Protein 8D2J (pdb70)

Radius of gyration: 43.25 Å; Cα contacts (8 Å, |Δi|>4): 3723; chains: 4; bounding box: 101×111×117 Å

Solvent-accessible surface area: 81937 Å² total; per-residue (Å²): 75,43,91,49,10,49,88,16,52,64,124,6,9,42,17,7,81,123,81,64,54,19,23,20,41,4,8,66,50,23,80,34,20,18,15,12,1,1,0,4,0,18,4,0,2,87,7,12,84,81,41,122,98,145,42,8,45,6,0,57,110,0,17,41,20,0,7,25,63,100,72,13,28,0,23,18,6,0,84,18,4,108,23,16,159,28,0,6,48,71,73,38,3,48,100,22,30,156,125,6,86,113,60,8,97,40,3,10,14,5,0,8,129,0,52,118,20,63,71,119,87,20,3,92,43,0,41,66,0,24,72,52,0,40,56,3,2,66,103,0,94,104,16,115,36,16,8,7,0,0,2,2,0,0,0,0,0,1,1,0,1,0,0,3,20,1,31,33,60,18,0,97,91,14,78,56,84,97,53,48,109,54,20,37,129,43,1,20,64,62,4,72,52,4,10,74,55,16,2,4,68,9,0,100,119,0,59,135,48,1,31,92,23,5,103,48,37,35,122,45,116,160,34,68,98,55,106,40,28,65,77,16,30,1,0,24,3,26,0,75,1,126,10,48,43,35,88,26,34,4,25,2,33,84,59,86,29,81,89,40,4,75,111,9,0,87,6,1,45,70,40,10,22,17,35,0,31,0,9,0,0,1,0,0,0,0,2,9,11,1,24,77,8,2,40,126,119,31,39,134,128,46,78,32,14,41,134,139,9,2,3,73,1,49,14,0,5,16,1,15,7,8,25,35,29,52,5,30,10,21,9,84,28,36,6,130,21,96,131,66,5,50,76,159,66,42,111,20,30,32,2,10,0,44,5,32,127,22,2,23,2,0,27,4,8,0,34,64,96,59,126,133,94,48,38,86,8,40,63,0,16,29,63,89,15,39,86,105,28,39,8,51,9,91,151,87,63,16,53,23,3,27,0,16,0,6,9,11,1,0,0,1,2,11,0,19,1,80,85,12,54,22,14,76,34,14,0,10,80,123,31,30,3,32,92,46,46,49,0,42,10,0,52,1,10,35,6,4,1,3,1,2,71,67,16,106,11,9,77,177,58,59,7,0,1,0,0,56,1,26,0,5,4,31,55,104,26,85,36,34,112,95,38,112,50,40,85,52,8,61,92,14,52,117,126,6,16,81,68,62,112,32,20,41,5,9,67,50,26,93,38,18,20,14,13,1,0,0,4,0,11,2,0,0,65,3,12,81,94,37,95,128,131,34,7,28,8,0,56,97,0,14,39,24,0,7,26,65,100,80,11,25,0,23,24,5,0,92,16,2,76,24,12,147,29,0,5,56,70,115,57,4,39,108,16,29,156,98,6,74,117,58,6,86,41,2,9,23,8,0,9,131,0,50,117,17,62,81,116,79,18,5,102,60,0,54,89,0,28,66,52,0,41,56,4,1,67,106,0,93,101,21,117,30,13,4,8,0,0,1,4,0,0,0,0,0,2,2,1,1,0,0,4,20,1,40,28,67,18,1,110,85,18,82,61,78,129,62,47,108,58,13,35,117,45,1,20,66,58,5,76,48,3,12,75,52,17,2,4,71,8,0,83,110,0,59,126,48,0,29,93,44,2,78,48,40,31,118,46,122,187,33,71,95,60,98,37,29,70,71,23,44,3,0,20,0,30,0,57,1,122,33,60,49,37,97,27,21,4,23,2,29,87,76,77,35,72,89,41,3,70,112,7,0,87,9,1,43,72,39,9,21,17,39,0,31,0,9,0,0,0,0,0,0,0,2,9,6,1,25,71,7,3,41,124,118,28,40,135,123,43,76,31,16,41,137,143,9,3,3,67,0,49,15,0,7,20,1,14,6,9,27,34,35,77,6,31,10,29,9,86,25,39,7,122,21,26,56,74,7,50,77,161,65,40,109,24,28,32,3,9,0,42,6,20,42,20,3,23,4,1,26,4,12,0,25,67,97,61,112,134,91,49,34,90,8,41,61,0,14,28,66,47,2,3,22,124,34,87,9,59,8,95,151,92,63,16,57,27,5,25,0,15,0,6,12,11,1,0,0,0,2,9,0,21,1,79,86,14,61,34,14,89,40,14,1,12,129,54,12,29,4,28,89,45,43,51,0,41,10,0,48,1,11,35,7,4,1,3,1,0,58,33,13,69,11,10,64,138,59,18,7,0,1,0,0,56,2,24,0,5,4,29,62,102,24,81,33,36,110,106,38,166,113,79,88,50,76,59,82,15,55,113,124,47,61,48,31,54,143,156,75,166,100,68,27,83,43,64,29,64,60,107,87,49,62,34,18,22,1,0,18,7,0,10,9,0,0,56,0,10,80,82,25,120,101,148,49,7,44,8,0,56,116,0,30,42,58,0,62,28,118,136,95,66,57,0,25,84,5,2,106,77,7,113,19,5,176,27,0,5,45,49,76,43,5,52,100,27,25,175,115,5,68,125,53,3,94,41,4,53,63,5,2,30,134,0,47,118,20,64,86,116,84,17,4,87,38,0,43,62,0,20,69,53,0,42,58,2,1,71,99,0,72,112,18,116,30,6,10,7,0,0,4,4,0,0,0,0,0,1,2,1,1,0,0,4,24,1,36,35,58,15,0,100,109,16,87,51,96,109,53,48,105,54,22,37,124,38,1,21,67,60,5,72,50,4,11,76,57,24,3,3,58,1,0,80,126,0,59,88,45,0,32,90,27,3,88,52,36,32,123,41,114,150,26,70,133,132,106,58,36,8,0,37,2,25,0,71,1,120,27,55,50,37,95,29,35,4,54,3,60,121,105,91,32,71,36,33,3,25,56,8,0,68,14,1,55,74,39,8,20,20,33,0,29,0,8,0,0,0,0,0,0,0,2,8,6,2,26,66,7,5,40,126,116,33,39,132,128,42,77,31,13,40,140,147,10,2,2,98,1,46,16,0,7,18,1,42,9,8,24,73,33,112,35,92,60,70,64,122,24,38,5,107,19,102,48,62,8,20,60,67,44,39,104,18,25,34,2,10,0,44,5,36,128,22,2,26,2,2,31,4,10,0,16,39,49,40,134,132,62,46,27,82,10,33,57,0,15,33,64,87,15,40,85,117,34,120,7,70,6,98,153,89,63,16,56,27,2,113,0,16,0,10,111,27,1,0,0,1,2,46,0,55,1,74,86,14,44,44,19,147,52,12,0,11,95,179,46,226,18,79,94,102,44,53,0,45,10,0,50,0,10,33,7,2,2,3,1,0,60,58,15,113,10,67,120,227,58,60,9,0,0,0,0,57,2,14,0,2,4,39,58,114,26,80,53,62,158,217,110,84,88,50,75,67,83,17,53,110,126,54,69,64,32,56,110,155,78,154,101,65,33,82,47,66,31,65,59,105,98,32,58,29,18,14,1,0,1,4,0,12,5,0,0,52,5,12,74,92,39,134,105,140,40,8,33,8,0,56,109,0,30,44,20,0,60,26,118,136,91,67,52,0,22,82,6,0,74,70,1,105,17,1,148,28,0,4,63,57,99,57,0,40,93,14,21,158,99,5,73,112,55,5,88,41,3,50,63,5,3,33,130,0,51,117,17,63,74,118,89,22,3,87,42,0,47,69,0,26,74,53,0,40,57,2,2,65,104,0,106,108,19,109,24,17,6,8,0,1,2,2,0,0,0,0,0,1,1,0,2,0,0,2,22,1,38,34,58,13,0,118,96,13,72,66,64,134,64,58,107,62,10,36,160,54,1,21,64,58,3,72,54,4,10,72,57,16,3,3,74,8,0,106,116,0,62,142,46,0,32,91,38,3,93,45,42,33,120,44,117,165,25,76,144,148,173,54,28,8,0,43,2,28,0,74,1,116,34,56,51,36,96,29,32,4,56,3,68,116,105,80,32,79,89,44,4,68,110,8,0,88,13,1,47,76,37,8,21,19,34,0,32,0,11,0,0,0,0,0,0,0,3,7,10,1,28,70,6,4,40,125,119,26,37,134,124,45,58,30,30,42,168,163,17,3,15,98,2,44,14,0,7,18,1,39,9,10,25,72,31,106,38,93,60,72,61,122,26,38,5,118,19,97,87,70,7,49,69,163,56,55,101,17,26,24,0,11,0,41,6,11,90,9,0,14,4,1,32,2,11,0,30,11,49,27,111,139,42,50,34,85,8,46,69,0,11,30,66,44,2,4,22,86,11,44,8,58,9,90,152,90,68,12,54,30,0,110,0,16,0,13,116,27,2,0,2,1,2,48,0,56,1,72,89,16,50,45,19,110,59,9,0,15,89,171,48,225,17,78,92,108,44,50,0,44,10,0,49,1,9,36,7,2,1,3,1,1,59,62,16,111,9,61,115,226,49,54,0,0,0,0,0,53,2,15,0,9,4,35,63,107,24,84,33,32,113,97,44

Sequence (1920 aa):
EDPIFTQLAQKMAAAAEKEEVPVDLLAQYMQVEAHDWHNRVRGAILGLISAVPKVGAAISRLIGLFWPANKVDIWEALRAEEEYIRNIVQQELFEFEMRLLENDIQALETTVGRYDTAALTEKGNFLSIWISQADALYIRMRNSTNNIHLLLHMVTVSTLHLAALHERLTFGEELYGTNNSTNWTRDLVDKFETYTSDLIPNVFKRWKEWRPTQIEISAWVRRGSCGNLTCRPDVSYATTVEDKISGALFSFQATNRNSTTLFLEVCEDHKTRMVNEAIADMASCLSPTFAFHKLLPDDIQTQFSPYDRQQFGQVFRGPYSQDLSHGLWTAFKNFRSRTTRSDQTLRDRILEVIIRAGHHHVDAIQFVYDDHSNPNLTTPGTVAGNAAGGTRHQVDVRDRPIQELRMEFSSQDVLASLQLHFEDGTSTRKFGNELGWATRILTCTAPYGYRFSSWAFREDPGPYRTTAISVLRFQFTPELDMPLPASYEEDPIFTQLAQKMAAAAPVDLLAQYMQVEAHDWHNRVRGAILGLISAVPKVGAAISRLIGLFWPANKVDIWEALRAEEEYIRNIVQQELFEFEMRLLENDIQALETTVGRYDTAALTEKGNFLSIWISQADALYIRMRNSTNNIHLLLHMVTVSTLHLAALHERLTFGEELYGTNNSTNWTRDLVDKFETYTSDLIPNVFKRWKEWRPTQIEISAWVRRGSCGNLTCRPDVSYATVEDKISGALFSFQATNRNSTTLFLEVCEDHKTRMVNEAIADMASCLSPTFAFHKLLPDDIQTQFSPYDRQQFGQVFRGPYSQDLSHGLWTAFKNFRSRTTRSDQTLRDRILEVIIRAGHHVDAIQFVYDHSNPNLTTPGTVAGNAAGGTRHQVDVRDRPIQELRMEFSQDVLASLQLHFEDGTSTRKFGNELGWATRILTCTAPYGYRFSSWAFREDPGPYRTTAISVLRFQFTPELDMPLPASYEEDPIFTQLAQKMAAAAEKEEVPVDLLAQYMQVEAHDWHNRVRGAILGLISAVPKVGAAISRLIGLFWPANKVDIWEALRAEEEYIRNIVQQELFEFEMRLLENDIQALETTVGRYDTAALTEKGNFLSIWISQADALYIRMRNSTNNIHLLLHMVTVSTLHLAALHERLTFGEELYGTNNSTNWTRDLVDKFETYTSDLIPNVFKRWKEWRPTQIEISAWVRRGSCCRPDVSYATVEDKISGALFSFQATNRNSTTLFLEVCEDHKTRMVNEAIADMASCLSPTFAFHKLLPDDIQTQFSPYDRQQFGQVFRGPYSQDLSHGLWTAFKNFRSRTTRSDQTLRDRILEVIIRAGHHVDAIQFVYDHSNPNLTTPGTVAGNAAGGTRHQVDVRDRPIQELRMEFSQDVLASLQLHFEDGTSTRKFGNELGWATRILTCTAPYGYRFSSWAFREDPGPYRTTAISVLRFQFTPELDMPLPAEEDPIFTQLAQKMAAAAEKEEVPVDLLAQYMQVEAHDWHNRVRGAILGLISAVPKVGAAISRLIGLFWPANKVDIWEALRAEEYIRNIVQQELFEFEMRLLENDIQALETTVGRYDTAALTEKGNFLSIWISQADALYIRMRNSTNNIHLLLHMVTVSTLHLAALHERLTFGEELYGTNNSTNWTRDLVDKFETYTSDLIPNVFKRWKEWRPTQIEISAWVRRGSCCRPDVSYATVEDKISGALFSFQATNRNSTTLFLEVCEDHKTRMVNEAIADMASCLSPTFAFHKLLPDDIQTQFSPYDRQQFGQVFRGPYSQDLSHGLWTAFKNFRSRTTRSDQTLRDRILEVIIRAGHHVDAIQFVYDHSNPNLTTPGTVAGNAAGGTRHQVDVRDRPIQELRMEFSQDVLASLQLHFEDGTSTRKFGNELGWATRILTCTAPYGYRFSSWAFREDPGPYRTTAISVLRFQFTPELDMPLPASY

Structure (mmCIF, N/CA/C/O backbone):
data_8D2J
#
_entry.id   8D2J
#
_cell.length_a   65.641
_cell.length_b   79.393
_cell.length_c   108.548
_cell.angle_alpha   97.92
_cell.angle_beta   104.95
_cell.angle_gamma   97.41
#
_symmetry.space_group_name_H-M   'P 1'
#
loop_
_entity.id
_entity.type
_entity.pdbx_description
1 polymer IPD113_Cow
2 non-polymer GLYCEROL
3 water water
#
loop_
_atom_site.group_PDB
_atom_site.id
_atom_site.type_symbol
_atom_site.label_atom_id
_atom_site.label_alt_id
_atom_site.label_comp_id
_atom_site.label_asym_id
_atom_site.label_entity_id
_atom_site.label_seq_id
_atom_site.pdbx_PDB_ins_code
_atom_site.Cartn_x
_atom_site.Cartn_y
_atom_site.Cartn_z
_atom_site.occupancy
_atom_site.B_iso_or_equiv
_atom_site.auth_seq_id
_atom_site.auth_comp_id
_atom_site.auth_asym_id
_atom_site.auth_atom_id
_atom_site.pdbx_PDB_model_num
ATOM 1 N N . GLU A 1 27 ? -19.590 18.945 18.333 1.00 35.91 27 GLU B N 1
ATOM 2 C CA . GLU A 1 27 ? -18.240 18.302 18.249 1.00 36.33 27 GLU B CA 1
ATOM 3 C C . GLU A 1 27 ? -18.376 16.800 18.521 1.00 36.90 27 GLU B C 1
ATOM 4 O O . GLU A 1 27 ? -19.175 16.432 19.405 1.00 36.91 27 GLU B O 1
ATOM 10 N N . ASP A 1 28 ? -17.618 15.972 17.795 1.00 36.98 28 ASP B N 1
ATOM 11 C CA . ASP A 1 28 ? -17.498 14.513 18.055 1.00 36.90 28 ASP B CA 1
ATOM 12 C C . ASP A 1 28 ? -17.054 14.331 19.505 1.00 36.87 28 ASP B C 1
ATOM 13 O O . ASP A 1 28 ? -16.052 14.913 19.915 1.00 36.56 28 ASP B O 1
ATOM 18 N N . PRO A 1 29 ? -17.789 13.544 20.327 1.00 36.93 29 PRO B N 1
ATOM 19 C CA . PRO A 1 29 ? -17.444 13.353 21.739 1.00 36.47 29 PRO B CA 1
ATOM 20 C C . PRO A 1 29 ? -16.000 12.906 22.031 1.00 35.38 29 PRO B C 1
ATOM 21 O O . PRO A 1 29 ? -15.548 13.150 23.132 1.00 35.36 29 PRO B O 1
ATOM 25 N N . ILE A 1 30 ? -15.325 12.273 21.063 1.00 34.81 30 ILE B N 1
ATOM 26 C CA . ILE A 1 30 ? -13.933 11.741 21.208 1.00 34.79 30 ILE B CA 1
ATOM 27 C C . ILE A 1 30 ? -12.969 12.877 21.578 1.00 33.81 30 ILE B C 1
ATOM 28 O O . ILE A 1 30 ? -12.045 12.625 22.373 1.00 33.86 30 ILE B O 1
ATOM 33 N N . PHE A 1 31 ? -13.152 14.067 21.003 1.00 33.40 31 PHE B N 1
ATOM 34 C CA . PHE A 1 31 ? -12.193 15.199 21.111 1.00 32.92 31 PHE B CA 1
ATOM 35 C C . PHE A 1 31 ? -12.212 15.755 22.538 1.00 33.72 31 PHE B C 1
ATOM 36 O O . PHE A 1 31 ? -11.133 16.116 23.048 1.00 34.46 31 PHE B O 1
ATOM 44 N N . THR A 1 32 ? -13.391 15.797 23.166 1.00 34.80 32 THR B N 1
ATOM 45 C CA . THR A 1 32 ? -13.583 16.222 24.579 1.00 35.10 32 THR B CA 1
ATOM 46 C C . THR A 1 32 ? -12.992 15.156 25.508 1.00 35.29 32 THR B C 1
ATOM 47 O O . THR A 1 32 ? -12.353 15.538 26.505 1.00 36.38 32 THR B O 1
ATOM 51 N N . GLN A 1 33 ? -13.196 13.874 25.187 1.00 35.37 33 GLN B N 1
ATOM 52 C CA . GLN A 1 33 ? -12.659 12.717 25.956 1.00 35.57 33 GLN B CA 1
ATOM 53 C C . GLN A 1 33 ? -11.126 12.779 25.959 1.00 34.49 33 GLN B C 1
ATOM 54 O O . GLN A 1 33 ? -10.536 12.733 27.055 1.00 33.55 33 GLN B O 1
ATOM 60 N N . LEU A 1 34 ? -10.515 12.887 24.775 1.00 33.54 34 LEU B N 1
ATOM 61 C CA . LEU A 1 34 ? -9.039 12.963 24.596 1.00 33.20 34 LEU B CA 1
ATOM 62 C C . LEU A 1 34 ? -8.481 14.160 25.377 1.00 33.19 34 LEU B C 1
ATOM 63 O O . LEU A 1 34 ? -7.448 13.987 26.046 1.00 32.94 34 LEU B O 1
ATOM 68 N N . ALA A 1 35 ? -9.144 15.320 25.301 1.00 33.72 35 ALA B N 1
ATOM 69 C CA . ALA A 1 35 ? -8.750 16.570 25.997 1.00 34.66 35 ALA B CA 1
ATOM 70 C C . ALA A 1 35 ? -8.691 16.330 27.512 1.00 35.82 35 ALA B C 1
ATOM 71 O O . ALA A 1 35 ? -7.712 16.782 28.141 1.00 36.70 35 ALA B O 1
ATOM 73 N N . GLN A 1 36 ? -9.694 15.639 28.066 1.00 37.37 36 GLN B N 1
ATOM 74 C CA . GLN A 1 36 ? -9.816 15.333 29.519 1.00 38.83 36 GLN B CA 1
ATOM 75 C C . GLN A 1 36 ? -8.706 14.367 29.949 1.00 38.22 36 GLN B C 1
ATOM 76 O O . GLN A 1 36 ? -8.113 14.594 31.020 1.00 38.44 36 GLN B O 1
ATOM 82 N N . LYS A 1 37 ? -8.455 13.323 29.153 1.00 38.39 37 LYS B N 1
ATOM 83 C CA . LYS A 1 37 ? -7.427 12.283 29.431 1.00 37.89 37 LYS B CA 1
ATOM 84 C C . LYS A 1 37 ? -6.043 12.938 29.516 1.00 36.92 37 LYS B C 1
ATOM 85 O O . LYS A 1 37 ? -5.272 12.560 30.417 1.00 38.07 37 LYS B O 1
ATOM 91 N N . MET A 1 38 ? -5.744 13.887 28.622 1.00 35.16 38 MET B N 1
ATOM 92 C CA . MET A 1 38 ? -4.441 14.606 28.594 1.00 34.31 38 MET B CA 1
ATOM 93 C C . MET A 1 38 ? -4.318 15.495 29.841 1.00 34.48 38 MET B C 1
ATOM 94 O O . MET A 1 38 ? -3.190 15.615 30.360 1.00 35.10 38 MET B O 1
ATOM 99 N N . ALA A 1 39 ? -5.433 16.056 30.324 1.00 34.75 39 ALA B N 1
ATOM 100 C CA . ALA A 1 39 ? -5.503 16.894 31.547 1.00 35.78 39 ALA B CA 1
ATOM 101 C C . ALA A 1 39 ? -5.226 16.033 32.787 1.00 36.40 39 ALA B C 1
ATOM 102 O O . ALA A 1 39 ? -4.441 16.475 33.651 1.00 36.86 39 ALA B O 1
ATOM 104 N N . ALA A 1 40 ? -5.846 14.851 32.865 1.00 37.20 40 ALA B N 1
ATOM 105 C CA . ALA A 1 40 ? -5.656 13.853 33.945 1.00 38.24 40 ALA B CA 1
ATOM 106 C C . ALA A 1 40 ? -4.180 13.444 34.021 1.00 38.85 40 ALA B C 1
ATOM 107 O O . ALA A 1 40 ? -3.612 13.483 35.128 1.00 38.40 40 ALA B O 1
ATOM 109 N N . ALA A 1 41 ? -3.587 13.083 32.878 1.00 39.69 41 ALA B N 1
ATOM 110 C CA . ALA A 1 41 ? -2.188 12.607 32.747 1.00 40.56 41 ALA B CA 1
ATOM 111 C C . ALA A 1 41 ? -1.205 13.707 33.166 1.00 42.07 41 ALA B C 1
ATOM 112 O O . ALA A 1 41 ? -0.172 13.367 33.780 1.00 41.74 41 ALA B O 1
ATOM 114 N N . ALA A 1 42 ? -1.517 14.970 32.848 1.00 43.43 42 ALA B N 1
ATOM 115 C CA . ALA A 1 42 ? -0.652 16.153 33.078 1.00 44.83 42 ALA B CA 1
ATOM 116 C C . ALA A 1 42 ? -0.388 16.346 34.578 1.00 46.29 42 ALA B C 1
ATOM 117 O O . ALA A 1 42 ? 0.677 16.900 34.920 1.00 46.36 42 ALA B O 1
ATOM 119 N N . GLU A 1 43 ? -1.319 15.909 35.434 1.00 48.03 43 GLU B N 1
ATOM 120 C CA . GLU A 1 43 ? -1.215 16.010 36.917 1.00 50.24 43 GLU B CA 1
ATOM 121 C C . GLU A 1 43 ? -0.003 15.210 37.416 1.00 50.29 43 GLU B C 1
ATOM 122 O O . GLU A 1 43 ? 0.652 15.676 38.369 1.00 52.02 43 GLU B O 1
ATOM 128 N N . LYS A 1 44 ? 0.289 14.067 36.785 1.00 51.24 44 LYS B N 1
ATOM 129 C CA . LYS A 1 44 ? 1.230 13.030 37.294 1.00 52.00 44 LYS B CA 1
ATOM 130 C C . LYS A 1 44 ? 2.547 13.065 36.508 1.00 52.03 44 LYS B C 1
ATOM 131 O O . LYS A 1 44 ? 3.617 13.138 37.148 1.00 52.74 44 LYS B O 1
ATOM 137 N N . GLU A 1 45 ? 2.466 13.005 35.176 1.00 50.99 45 GLU B N 1
ATOM 138 C CA . GLU A 1 45 ? 3.618 12.746 34.269 1.00 50.72 45 GLU B CA 1
ATOM 139 C C . GLU A 1 45 ? 4.369 14.053 33.987 1.00 49.77 45 GLU B C 1
ATOM 140 O O . GLU A 1 45 ? 3.705 15.086 33.784 1.00 48.61 45 GLU B O 1
ATOM 146 N N . GLU A 1 46 ? 5.704 13.992 33.967 1.00 49.21 46 GLU B N 1
ATOM 147 C CA . GLU A 1 46 ? 6.598 15.138 33.646 1.00 48.91 46 GLU B CA 1
ATOM 148 C C . GLU A 1 46 ? 6.477 15.452 32.149 1.00 46.87 46 GLU B C 1
ATOM 149 O O . GLU A 1 46 ? 6.380 16.646 31.806 1.00 46.89 46 GLU B O 1
ATOM 155 N N . VAL A 1 47 ? 6.479 14.415 31.303 1.00 45.57 47 VAL B N 1
ATOM 156 C CA . VAL A 1 47 ? 6.319 14.511 29.819 1.00 44.50 47 VAL B CA 1
ATOM 157 C C . VAL A 1 47 ? 5.130 13.644 29.401 1.00 43.69 47 VAL B C 1
ATOM 158 O O . VAL A 1 47 ? 5.304 12.476 29.055 1.00 44.69 47 VAL B O 1
ATOM 162 N N . PRO A 1 48 ? 3.886 14.179 29.417 1.00 41.57 48 PRO B N 1
ATOM 163 C CA . PRO A 1 48 ? 2.712 13.408 29.005 1.00 39.86 48 PRO B CA 1
ATOM 164 C C . PRO A 1 48 ? 2.642 13.229 27.480 1.00 37.97 48 PRO B C 1
ATOM 165 O O . PRO A 1 48 ? 3.364 13.914 26.772 1.00 37.92 48 PRO B O 1
ATOM 169 N N . VAL A 1 49 ? 1.778 12.321 27.019 1.00 35.18 49 VAL B N 1
ATOM 170 C CA . VAL A 1 49 ? 1.642 11.914 25.586 1.00 33.69 49 VAL B CA 1
ATOM 171 C C . VAL A 1 49 ? 0.547 12.764 24.931 1.00 32.17 49 VAL B C 1
ATOM 172 O O . VAL A 1 49 ? -0.471 13.037 25.600 1.00 31.82 49 VAL B O 1
ATOM 176 N N . ASP A 1 50 ? 0.743 13.158 23.668 1.00 29.90 50 ASP B N 1
ATOM 177 C CA . ASP A 1 50 ? -0.303 13.835 22.857 1.00 28.93 50 ASP B CA 1
ATOM 178 C C . ASP A 1 50 ? -1.309 12.769 22.411 1.00 27.66 50 ASP B C 1
ATOM 179 O O . ASP A 1 50 ? -1.145 12.216 21.305 1.00 26.85 50 ASP B O 1
ATOM 184 N N . LEU A 1 51 ? -2.306 12.493 23.258 1.00 27.27 51 LEU B N 1
ATOM 185 C CA . LEU A 1 51 ? -3.330 11.437 23.037 1.00 26.87 51 LEU B CA 1
ATOM 186 C C . LEU A 1 51 ? -4.221 11.829 21.853 1.00 26.58 51 LEU B C 1
ATOM 187 O O . LEU A 1 51 ? -4.654 10.920 21.121 1.00 26.90 51 LEU B O 1
ATOM 192 N N . LEU A 1 52 ? -4.475 13.129 21.670 1.00 26.83 52 LEU B N 1
ATOM 193 C CA . LEU A 1 52 ? -5.244 13.675 20.519 1.00 26.58 52 LEU B CA 1
ATOM 194 C C . LEU A 1 52 ? -4.550 13.270 19.213 1.00 26.87 52 LEU B C 1
ATOM 195 O O . LEU A 1 52 ? -5.198 12.605 18.387 1.00 26.77 52 LEU B O 1
ATOM 200 N N . ALA A 1 53 ? -3.281 13.654 19.045 1.00 27.80 53 ALA B N 1
ATOM 201 C CA . ALA A 1 53 ? -2.449 13.339 17.859 1.00 28.60 53 ALA B CA 1
ATOM 202 C C . ALA A 1 53 ? -2.398 11.818 17.661 1.00 29.48 53 ALA B C 1
ATOM 203 O O . ALA A 1 53 ? -2.531 11.366 16.505 1.00 28.27 53 ALA B O 1
ATOM 205 N N . GLN A 1 54 ? -2.230 11.068 18.758 1.00 30.51 54 GLN B N 1
ATOM 206 C CA . GLN A 1 54 ? -2.165 9.581 18.773 1.00 31.78 54 GLN B CA 1
ATOM 207 C C . GLN A 1 54 ? -3.434 9.004 18.130 1.00 31.57 54 GLN B C 1
ATOM 208 O O . GLN A 1 54 ? -3.297 8.154 17.230 1.00 30.81 54 GLN B O 1
ATOM 214 N N . TYR A 1 55 ? -4.617 9.453 18.567 1.00 31.73 55 TYR B N 1
ATOM 215 C CA . TYR A 1 55 ? -5.936 8.996 18.051 1.00 32.44 55 TYR B CA 1
ATOM 216 C C . TYR A 1 55 ? -6.055 9.304 16.553 1.00 31.92 55 TYR B C 1
ATOM 217 O O . TYR A 1 55 ? -6.494 8.421 15.796 1.00 30.84 55 TYR B O 1
ATOM 226 N N . MET A 1 56 ? -5.700 10.526 16.146 1.00 31.81 56 MET B N 1
ATOM 227 C CA . MET A 1 56 ? -5.838 11.005 14.743 1.00 32.87 56 MET B CA 1
ATOM 228 C C . MET A 1 56 ? -4.894 10.218 13.823 1.00 32.44 56 MET B C 1
ATOM 229 O O . MET A 1 56 ? -5.256 10.021 12.646 1.00 32.18 56 MET B O 1
ATOM 234 N N . GLN A 1 57 ? -3.749 9.762 14.344 1.00 32.68 57 GLN B N 1
ATOM 235 C CA . GLN A 1 57 ? -2.757 8.935 13.601 1.00 33.59 57 GLN B CA 1
ATOM 236 C C . GLN A 1 57 ? -3.278 7.496 13.461 1.00 32.61 57 GLN B C 1
ATOM 237 O O . GLN A 1 57 ? -2.924 6.840 12.461 1.00 31.42 57 GLN B O 1
ATOM 243 N N . VAL A 1 58 ? -4.090 7.020 14.412 1.00 31.63 58 VAL B N 1
ATOM 244 C CA . VAL A 1 58 ? -4.781 5.697 14.326 1.00 31.62 58 VAL B CA 1
ATOM 245 C C . VAL A 1 58 ? -5.843 5.769 13.222 1.00 30.69 58 VAL B C 1
ATOM 246 O O . VAL A 1 58 ? -5.907 4.821 12.418 1.00 29.83 58 VAL B O 1
ATOM 250 N N . GLU A 1 59 ? -6.638 6.847 13.194 1.00 30.22 59 GLU B N 1
ATOM 251 C CA . GLU A 1 59 ? -7.716 7.076 12.190 1.00 29.86 59 GLU B CA 1
ATOM 252 C C . GLU A 1 59 ? -7.104 7.183 10.788 1.00 29.02 59 GLU B C 1
ATOM 253 O O . GLU A 1 59 ? -7.754 6.725 9.836 1.00 28.87 59 GLU B O 1
ATOM 259 N N . ALA A 1 60 ? -5.905 7.764 10.671 1.00 28.71 60 ALA B N 1
ATOM 260 C CA . ALA A 1 60 ? -5.145 7.894 9.403 1.00 28.34 60 ALA B CA 1
ATOM 261 C C . ALA A 1 60 ? -4.938 6.510 8.771 1.00 27.95 60 ALA B C 1
ATOM 262 O O . ALA A 1 60 ? -4.805 6.448 7.535 1.00 28.70 60 ALA B O 1
ATOM 264 N N . HIS A 1 61 ? -4.903 5.452 9.591 1.00 27.97 61 HIS B N 1
ATOM 265 C CA . HIS A 1 61 ? -4.710 4.038 9.170 1.00 27.56 61 HIS B CA 1
ATOM 266 C C . HIS A 1 61 ? -5.931 3.191 9.554 1.00 26.81 61 HIS B C 1
ATOM 267 O O . HIS A 1 61 ? -5.738 2.000 9.873 1.00 25.47 61 HIS B O 1
ATOM 274 N N . ASP A 1 62 ? -7.137 3.770 9.493 1.00 26.45 62 ASP B N 1
ATOM 275 C CA . ASP A 1 62 ? -8.412 3.110 9.892 1.00 26.59 62 ASP B CA 1
ATOM 276 C C . ASP A 1 62 ? -8.577 1.797 9.116 1.00 26.35 62 ASP B C 1
ATOM 277 O O . ASP A 1 62 ? -8.751 0.754 9.769 1.00 26.34 62 ASP B O 1
ATOM 282 N N . TRP A 1 63 ? -8.531 1.851 7.780 1.00 26.27 63 TRP B N 1
ATOM 283 C CA . TRP A 1 63 ? -8.653 0.659 6.898 1.00 26.24 63 TRP B CA 1
ATOM 284 C C . TRP A 1 63 ? -7.663 -0.418 7.355 1.00 26.31 63 TRP B C 1
ATOM 285 O O . TRP A 1 63 ? -8.103 -1.552 7.611 1.00 25.91 63 TRP B O 1
ATOM 296 N N . HIS A 1 64 ? -6.381 -0.056 7.459 1.00 27.13 64 HIS B N 1
ATOM 297 C CA . HIS A 1 64 ? -5.259 -0.952 7.850 1.00 27.42 64 HIS B CA 1
ATOM 298 C C . HIS A 1 64 ? -5.588 -1.673 9.163 1.00 28.08 64 HIS B C 1
ATOM 299 O O . HIS A 1 64 ? -5.438 -2.911 9.214 1.00 27.13 64 HIS B O 1
ATOM 306 N N . ASN A 1 65 ? -6.004 -0.920 10.186 1.00 29.15 65 ASN B N 1
ATOM 307 C CA . ASN A 1 65 ? -6.314 -1.439 11.546 1.00 29.41 65 ASN B CA 1
ATOM 308 C C . ASN A 1 65 ? -7.512 -2.396 11.484 1.00 29.23 65 ASN B C 1
ATOM 309 O O . ASN A 1 65 ? -7.503 -3.396 12.231 1.00 30.66 65 ASN B O 1
ATOM 314 N N . ARG A 1 66 ? -8.507 -2.105 10.639 1.00 29.26 66 ARG B N 1
ATOM 315 C CA . ARG A 1 66 ? -9.730 -2.940 10.486 1.00 28.79 66 ARG B CA 1
ATOM 316 C C . ARG A 1 66 ? -9.353 -4.311 9.915 1.00 28.50 66 ARG B C 1
ATOM 317 O O . ARG A 1 66 ? -9.864 -5.322 10.432 1.00 28.74 66 ARG B O 1
ATOM 325 N N . VAL A 1 67 ? -8.498 -4.338 8.887 1.00 28.49 67 VAL B N 1
ATOM 326 C CA . VAL A 1 67 ? -8.042 -5.589 8.208 1.00 28.59 67 VAL B CA 1
ATOM 327 C C . VAL A 1 67 ? -7.275 -6.442 9.224 1.00 28.96 67 VAL B C 1
ATOM 328 O O . VAL A 1 67 ? -7.572 -7.647 9.315 1.00 29.18 67 VAL B O 1
ATOM 332 N N . ARG A 1 68 ? -6.328 -5.839 9.952 1.00 28.98 68 ARG B N 1
ATOM 333 C CA . ARG A 1 68 ? -5.511 -6.534 10.986 1.00 29.68 68 ARG B CA 1
ATOM 334 C C . ARG A 1 68 ? -6.430 -7.032 12.109 1.00 29.31 68 ARG B C 1
ATOM 335 O O . ARG A 1 68 ? -6.259 -8.188 12.532 1.00 29.41 68 ARG B O 1
ATOM 343 N N . GLY A 1 69 ? -7.356 -6.183 12.569 1.00 29.31 69 GLY B N 1
ATOM 344 C CA . GLY A 1 69 ? -8.343 -6.505 13.620 1.00 29.56 69 GLY B CA 1
ATOM 345 C C . GLY A 1 69 ? -9.247 -7.661 13.223 1.00 30.34 69 GLY B C 1
ATOM 346 O O . GLY A 1 69 ? -9.582 -8.472 14.108 1.00 30.51 69 GLY B O 1
ATOM 347 N N . ALA A 1 70 ? -9.630 -7.734 11.942 1.00 31.13 70 ALA B N 1
ATOM 348 C CA . ALA A 1 70 ? -10.487 -8.796 11.361 1.00 31.09 70 ALA B CA 1
ATOM 349 C C . ALA A 1 70 ? -9.735 -10.133 11.349 1.00 31.84 70 ALA B C 1
ATOM 350 O O . ALA A 1 70 ? -10.340 -11.154 11.746 1.00 31.13 70 ALA B O 1
ATOM 352 N N . ILE A 1 71 ? -8.477 -10.128 10.892 1.00 32.25 71 ILE B N 1
ATOM 353 C CA . ILE A 1 71 ? -7.594 -11.334 10.827 1.00 33.10 71 ILE B CA 1
ATOM 354 C C . ILE A 1 71 ? -7.347 -11.833 12.255 1.00 34.46 71 ILE B C 1
ATOM 355 O O . ILE A 1 71 ? -7.576 -13.032 12.510 1.00 34.70 71 ILE B O 1
ATOM 360 N N . LEU A 1 72 ? -6.899 -10.938 13.142 1.00 35.54 72 LEU B N 1
ATOM 361 C CA . LEU A 1 72 ? -6.562 -11.238 14.560 1.00 37.14 72 LEU B CA 1
ATOM 362 C C . LEU A 1 72 ? -7.772 -11.867 15.266 1.00 37.43 72 LEU B C 1
ATOM 363 O O . LEU A 1 72 ? -7.564 -12.803 16.061 1.00 36.68 72 LEU B O 1
ATOM 368 N N . GLY A 1 73 ? -8.983 -11.381 14.971 1.00 37.51 73 GLY B N 1
ATOM 369 C CA . GLY A 1 73 ? -10.239 -11.808 15.620 1.00 38.26 73 GLY B CA 1
ATOM 370 C C . GLY A 1 73 ? -10.611 -13.253 15.314 1.00 39.41 73 GLY B C 1
ATOM 371 O O . GLY A 1 73 ? -11.394 -13.828 16.098 1.00 41.12 73 GLY B O 1
ATOM 372 N N . LEU A 1 74 ? -10.094 -13.822 14.219 1.00 39.70 74 LEU B N 1
ATOM 373 C CA . LEU A 1 74 ? -10.339 -15.235 13.813 1.00 41.41 74 LEU B CA 1
ATOM 374 C C . LEU A 1 74 ? -9.606 -16.187 14.769 1.00 43.37 74 LEU B C 1
ATOM 375 O O . LEU A 1 74 ? -10.148 -17.280 15.044 1.00 42.62 74 LEU B O 1
ATOM 380 N N . ILE A 1 75 ? -8.430 -15.781 15.258 1.00 45.78 75 ILE B N 1
ATOM 381 C CA . ILE A 1 75 ? -7.541 -16.588 16.149 1.00 47.63 75 ILE B CA 1
ATOM 382 C C . ILE A 1 75 ? -7.793 -16.192 17.609 1.00 49.11 75 ILE B C 1
ATOM 383 O O . ILE A 1 75 ? -7.748 -17.086 18.474 1.00 49.73 75 ILE B O 1
ATOM 388 N N . SER A 1 76 ? -8.028 -14.900 17.864 1.00 51.57 76 SER B N 1
ATOM 389 C CA . SER A 1 76 ? -8.186 -14.295 19.214 1.00 54.60 76 SER B CA 1
ATOM 390 C C . SER A 1 76 ? -9.404 -14.891 19.931 1.00 56.46 76 SER B C 1
ATOM 391 O O . SER A 1 76 ? -9.259 -15.292 21.102 1.00 58.25 76 SER B O 1
ATOM 394 N N . ALA A 1 77 ? -10.553 -14.938 19.248 1.00 58.67 77 ALA B N 1
ATOM 395 C CA . ALA A 1 77 ? -11.852 -15.411 19.783 1.00 59.78 77 ALA B CA 1
ATOM 396 C C . ALA A 1 77 ? -11.758 -16.894 20.161 1.00 60.33 77 ALA B C 1
ATOM 397 O O . ALA A 1 77 ? -11.193 -17.675 19.365 1.00 60.21 77 ALA B O 1
ATOM 399 N N . VAL A 1 78 ? -12.283 -17.257 21.338 1.00 60.05 78 VAL B N 1
ATOM 400 C CA . VAL A 1 78 ? -12.536 -18.671 21.752 1.00 59.51 78 VAL B CA 1
ATOM 401 C C . VAL A 1 78 ? -13.412 -19.304 20.674 1.00 57.94 78 VAL B C 1
ATOM 402 O O . VAL A 1 78 ? -14.443 -18.735 20.318 1.00 57.99 78 VAL B O 1
ATOM 406 N N . PRO A 1 79 ? -13.038 -20.481 20.120 1.00 55.73 79 PRO B N 1
ATOM 407 C CA . PRO A 1 79 ? -13.720 -21.030 18.947 1.00 54.70 79 PRO B CA 1
ATOM 408 C C . PRO A 1 79 ? -15.240 -21.140 19.157 1.00 52.71 79 PRO B C 1
ATOM 409 O O . PRO A 1 79 ? -15.674 -22.019 19.880 1.00 51.97 79 PRO B O 1
ATOM 413 N N . LYS A 1 80 ? -15.995 -20.223 18.539 1.00 50.35 80 LYS B N 1
ATOM 414 C CA . LYS A 1 80 ? -17.484 -20.191 18.539 1.00 48.78 80 LYS B CA 1
ATOM 415 C C . LYS A 1 80 ? -17.961 -19.782 17.140 1.00 46.19 80 LYS B C 1
ATOM 416 O O . LYS A 1 80 ? -17.514 -18.724 16.655 1.00 45.47 80 LYS B O 1
ATOM 422 N N . VAL A 1 81 ? -18.824 -20.596 16.521 1.00 43.51 81 VAL B N 1
ATOM 423 C CA . VAL A 1 81 ? -19.269 -20.439 15.103 1.00 41.99 81 VAL B CA 1
ATOM 424 C C . VAL A 1 81 ? -19.863 -19.035 14.918 1.00 40.61 81 VAL B C 1
ATOM 425 O O . VAL A 1 81 ? -20.712 -18.639 15.740 1.00 40.58 81 VAL B O 1
ATOM 429 N N . GLY A 1 82 ? -19.391 -18.299 13.906 1.00 39.10 82 GLY B N 1
ATOM 430 C CA . GLY A 1 82 ? -19.938 -16.989 13.498 1.00 37.67 82 GLY B CA 1
ATOM 431 C C . GLY A 1 82 ? -19.407 -15.821 14.320 1.00 37.00 82 GLY B C 1
ATOM 432 O O . GLY A 1 82 ? -19.550 -14.678 13.849 1.00 36.77 82 GLY B O 1
ATOM 433 N N . ALA A 1 83 ? -18.816 -16.076 15.494 1.00 36.57 83 ALA B N 1
ATOM 434 C CA . ALA A 1 83 ? -18.379 -15.044 16.466 1.00 36.27 83 ALA B CA 1
ATOM 435 C C . ALA A 1 83 ? -17.313 -14.139 15.835 1.00 36.31 83 ALA B C 1
ATOM 436 O O . ALA A 1 83 ? -17.480 -12.904 15.881 1.00 36.34 83 ALA B O 1
ATOM 438 N N . ALA A 1 84 ? -16.258 -14.739 15.275 1.00 36.04 84 ALA B N 1
ATOM 439 C CA . ALA A 1 84 ? -15.123 -14.041 14.626 1.00 35.43 84 ALA B CA 1
ATOM 440 C C . ALA A 1 84 ? -15.607 -13.306 13.370 1.00 35.19 84 ALA B C 1
ATOM 441 O O . ALA A 1 84 ? -15.090 -12.207 13.093 1.00 34.86 84 ALA B O 1
ATOM 443 N N . ILE A 1 85 ? -16.553 -13.899 12.635 1.00 34.99 85 ILE B N 1
ATOM 444 C CA . ILE A 1 85 ? -17.134 -13.319 11.387 1.00 34.62 85 ILE B CA 1
ATOM 445 C C . ILE A 1 85 ? -17.992 -12.105 11.765 1.00 34.25 85 ILE B C 1
ATOM 446 O O . ILE A 1 85 ? -17.904 -11.084 11.056 1.00 33.35 85 ILE B O 1
ATOM 451 N N . SER A 1 86 ? -18.781 -12.217 12.838 1.00 34.80 86 SER B N 1
ATOM 452 C CA . SER A 1 86 ? -19.594 -11.114 13.418 1.00 35.72 86 SER B CA 1
ATOM 453 C C . SER A 1 86 ? -18.681 -9.940 13.794 1.00 36.44 86 SER B C 1
ATOM 454 O O . SER A 1 86 ? -19.063 -8.784 13.524 1.00 37.11 86 SER B O 1
ATOM 457 N N . ARG A 1 87 ? -17.518 -10.237 14.385 1.00 38.09 87 ARG B N 1
ATOM 458 C CA . ARG A 1 87 ? -16.469 -9.248 14.757 1.00 38.52 87 ARG B CA 1
ATOM 459 C C . ARG A 1 87 ? -15.967 -8.551 13.485 1.00 36.38 87 ARG B C 1
ATOM 460 O O . ARG A 1 87 ? -15.916 -7.305 13.479 1.00 35.36 87 ARG B O 1
ATOM 468 N N . LEU A 1 88 ? -15.627 -9.327 12.449 1.00 34.65 88 LEU B N 1
ATOM 469 C CA . LEU A 1 88 ? -15.121 -8.822 11.141 1.00 33.38 88 LEU B CA 1
ATOM 470 C C . LEU A 1 88 ? -16.143 -7.857 10.525 1.00 32.85 88 LEU B C 1
ATOM 471 O O . LEU A 1 88 ? -15.725 -6.782 10.043 1.00 32.84 88 LEU B O 1
ATOM 476 N N . ILE A 1 89 ? -17.424 -8.240 10.521 1.00 32.73 89 ILE B N 1
ATOM 477 C CA . ILE A 1 89 ? -18.546 -7.443 9.933 1.00 32.21 89 ILE B CA 1
ATOM 478 C C . ILE A 1 89 ? -18.639 -6.096 10.661 1.00 31.32 89 ILE B C 1
ATOM 479 O O . ILE A 1 89 ? -18.827 -5.071 9.974 1.00 31.25 89 ILE B O 1
ATOM 484 N N . GLY A 1 90 ? -18.515 -6.106 11.992 1.00 30.72 90 GLY B N 1
ATOM 485 C CA . GLY A 1 90 ? -18.531 -4.899 12.843 1.00 30.06 90 GLY B CA 1
ATOM 486 C C . GLY A 1 90 ? -17.419 -3.930 12.472 1.00 29.86 90 GLY B C 1
ATOM 487 O O . GLY A 1 90 ? -17.673 -2.711 12.496 1.00 29.18 90 GLY B O 1
ATOM 488 N N . LEU A 1 91 ? -16.229 -4.442 12.136 1.00 29.38 91 LEU B N 1
ATOM 489 C CA . LEU A 1 91 ? -15.058 -3.615 11.735 1.00 28.94 91 LEU B CA 1
ATOM 490 C C . LEU A 1 91 ? -15.267 -3.081 10.314 1.00 28.39 91 LEU B C 1
ATOM 491 O O . LEU A 1 91 ? -15.012 -1.884 10.099 1.00 28.46 91 LEU B O 1
ATOM 496 N N . PHE A 1 92 ? -15.720 -3.937 9.392 1.00 28.49 92 PHE B N 1
ATOM 497 C CA . PHE A 1 92 ? -15.751 -3.676 7.926 1.00 28.23 92 PHE B CA 1
ATOM 498 C C . PHE A 1 92 ? -16.978 -2.837 7.544 1.00 28.62 92 PHE B C 1
ATOM 499 O O . PHE A 1 92 ? -16.855 -1.997 6.636 1.00 29.75 92 PHE B O 1
ATOM 507 N N . TRP A 1 93 ? -18.120 -3.062 8.199 1.00 29.05 93 TRP B N 1
ATOM 508 C CA . TRP A 1 93 ? -19.410 -2.381 7.906 1.00 29.28 93 TRP B CA 1
ATOM 509 C C . TRP A 1 93 ? -20.056 -1.907 9.204 1.00 30.19 93 TRP B C 1
ATOM 510 O O . TRP A 1 93 ? -21.137 -2.364 9.564 1.00 30.90 93 TRP B O 1
ATOM 521 N N . PRO A 1 94 ? -19.415 -0.976 9.945 1.00 31.71 94 PRO B N 1
ATOM 522 C CA . PRO A 1 94 ? -19.983 -0.454 11.188 1.00 32.41 94 PRO B CA 1
ATOM 523 C C . PRO A 1 94 ? -21.166 0.492 10.930 1.00 33.16 94 PRO B C 1
ATOM 524 O O . PRO A 1 94 ? -21.349 0.914 9.803 1.00 33.10 94 PRO B O 1
ATOM 528 N N . ALA A 1 95 ? -21.925 0.802 11.983 1.00 34.33 95 ALA B N 1
ATOM 529 C CA . ALA A 1 95 ? -23.130 1.662 11.943 1.00 34.61 95 ALA B CA 1
ATOM 530 C C . ALA A 1 95 ? -22.726 3.142 11.942 1.00 35.30 95 ALA B C 1
ATOM 531 O O . ALA A 1 95 ? -23.322 3.910 11.163 1.00 36.30 95 ALA B O 1
ATOM 533 N N . ASN A 1 96 ? -21.751 3.523 12.777 1.00 35.88 96 ASN B N 1
ATOM 534 C CA . ASN A 1 96 ? -21.404 4.939 13.076 1.00 36.23 96 ASN B CA 1
ATOM 535 C C . ASN A 1 96 ? -20.033 5.297 12.484 1.00 35.54 96 ASN B C 1
ATOM 536 O O . ASN A 1 96 ? -19.419 6.263 12.973 1.00 35.50 96 ASN B O 1
ATOM 541 N N . LYS A 1 97 ? -19.574 4.565 11.465 1.00 35.22 97 LYS B N 1
ATOM 542 C CA . LYS A 1 97 ? -18.322 4.877 10.725 1.00 34.45 97 LYS B CA 1
ATOM 543 C C . LYS A 1 97 ? -18.481 4.503 9.248 1.00 34.37 97 LYS B C 1
ATOM 544 O O . LYS A 1 97 ? -19.449 3.800 8.897 1.00 33.63 97 LYS B O 1
ATOM 550 N N . VAL A 1 98 ? -17.538 4.966 8.429 1.00 33.95 98 VAL B N 1
ATOM 551 C CA . VAL A 1 98 ? -17.416 4.669 6.973 1.00 34.19 98 VAL B CA 1
ATOM 552 C C . VAL A 1 98 ? -17.161 3.163 6.803 1.00 33.69 98 VAL B C 1
ATOM 553 O O . VAL A 1 98 ? -16.698 2.536 7.771 1.00 33.08 98 VAL B O 1
ATOM 557 N N . ASP A 1 99 ? -17.469 2.597 5.630 1.00 33.15 99 ASP B N 1
ATOM 558 C CA . ASP A 1 99 ? -17.265 1.152 5.333 1.00 33.68 99 ASP B CA 1
ATOM 559 C C . ASP A 1 99 ? -15.800 0.915 4.939 1.00 32.42 99 ASP B C 1
ATOM 560 O O . ASP A 1 99 ? -15.065 1.902 4.735 1.00 31.09 99 ASP B O 1
ATOM 565 N N . ILE A 1 100 ? -15.399 -0.355 4.843 1.00 31.13 100 ILE B N 1
ATOM 566 C CA . ILE A 1 100 ? -13.994 -0.787 4.571 1.00 30.76 100 ILE B CA 1
ATOM 567 C C . ILE A 1 100 ? -13.504 -0.154 3.260 1.00 30.11 100 ILE B C 1
ATOM 568 O O . ILE A 1 100 ? -12.334 0.271 3.217 1.00 29.47 100 ILE B O 1
ATOM 573 N N . TRP A 1 101 ? -14.372 -0.072 2.247 1.00 30.10 101 TRP B N 1
ATOM 574 C CA . TRP A 1 101 ? -14.022 0.350 0.863 1.00 30.02 101 TRP B CA 1
ATOM 575 C C . TRP A 1 101 ? -13.682 1.844 0.826 1.00 30.33 101 TRP B C 1
ATOM 576 O O . TRP A 1 101 ? -12.801 2.229 0.030 1.00 29.71 101 TRP B O 1
ATOM 587 N N . GLU A 1 102 ? -14.354 2.652 1.648 1.00 30.32 102 GLU B N 1
ATOM 588 C CA . GLU A 1 102 ? -14.143 4.122 1.700 1.00 31.06 102 GLU B CA 1
ATOM 589 C C . GLU A 1 102 ? -13.065 4.446 2.746 1.00 29.49 102 GLU B C 1
ATOM 590 O O . GLU A 1 102 ? -12.331 5.433 2.538 1.00 29.94 102 GLU B O 1
ATOM 596 N N . ALA A 1 103 ? -12.944 3.645 3.810 1.00 28.21 103 ALA B N 1
ATOM 597 C CA . ALA A 1 103 ? -11.799 3.698 4.753 1.00 27.88 103 ALA B CA 1
ATOM 598 C C . ALA A 1 103 ? -10.495 3.582 3.950 1.00 27.51 103 ALA B C 1
ATOM 599 O O . ALA A 1 103 ? -9.577 4.400 4.179 1.00 26.22 103 ALA B O 1
ATOM 601 N N . LEU A 1 104 ? -10.447 2.619 3.020 1.00 27.31 104 LEU B N 1
ATOM 602 C CA . LEU A 1 104 ? -9.328 2.395 2.062 1.00 28.10 104 LEU B CA 1
ATOM 603 C C . LEU A 1 104 ? -8.926 3.724 1.404 1.00 28.71 104 LEU B C 1
ATOM 604 O O . LEU A 1 104 ? -7.726 4.054 1.441 1.00 29.49 104 LEU B O 1
ATOM 609 N N . ARG A 1 105 ? -9.892 4.462 0.844 1.00 29.59 105 ARG B N 1
ATOM 610 C CA . ARG A 1 105 ? -9.661 5.717 0.070 1.00 30.45 105 ARG B CA 1
ATOM 611 C C . ARG A 1 105 ? -8.891 6.737 0.920 1.00 29.83 105 ARG B C 1
ATOM 612 O O . ARG A 1 105 ? -8.109 7.509 0.332 1.00 29.18 105 ARG B O 1
ATOM 620 N N . ALA A 1 106 ? -9.106 6.735 2.241 1.00 29.38 106 ALA B N 1
ATOM 621 C CA . ALA A 1 106 ? -8.570 7.729 3.200 1.00 29.37 106 ALA B CA 1
ATOM 622 C C . ALA A 1 106 ? -7.237 7.269 3.814 1.00 29.53 106 ALA B C 1
ATOM 623 O O . ALA A 1 106 ? -6.732 7.987 4.697 1.00 29.69 106 ALA B O 1
ATOM 625 N N . GLU A 1 107 ? -6.682 6.127 3.391 1.00 29.45 107 GLU B N 1
ATOM 626 C CA A GLU A 1 107 ? -5.357 5.634 3.868 0.71 29.67 107 GLU B CA 1
ATOM 627 C CA B GLU A 1 107 ? -5.361 5.645 3.879 0.29 30.15 107 GLU B CA 1
ATOM 628 C C . GLU A 1 107 ? -4.301 6.709 3.573 1.00 30.80 107 GLU B C 1
ATOM 629 O O . GLU A 1 107 ? -4.217 7.133 2.407 1.00 30.23 107 GLU B O 1
ATOM 640 N N . GLU A 1 108 ? -3.539 7.104 4.601 1.00 32.74 108 GLU B N 1
ATOM 641 C CA . GLU A 1 108 ? -2.547 8.217 4.584 1.00 35.43 108 GLU B CA 1
ATOM 642 C C . GLU A 1 108 ? -1.615 8.120 3.367 1.00 34.55 108 GLU B C 1
ATOM 643 O O . GLU A 1 108 ? -1.339 9.171 2.765 1.00 36.35 108 GLU B O 1
ATOM 649 N N . TYR A 1 109 ? -1.143 6.917 3.025 1.00 33.65 109 TYR B N 1
ATOM 650 C CA . TYR A 1 109 ? -0.063 6.685 2.027 1.00 33.38 109 TYR B CA 1
ATOM 651 C C . TYR A 1 109 ? -0.613 6.633 0.595 1.00 33.50 109 TYR B C 1
ATOM 652 O O . TYR A 1 109 ? 0.209 6.697 -0.341 1.00 33.00 109 TYR B O 1
ATOM 661 N N . ILE A 1 110 ? -1.938 6.526 0.434 1.00 33.70 110 ILE B N 1
ATOM 662 C CA . ILE A 1 110 ? -2.624 6.162 -0.845 1.00 34.64 110 ILE B CA 1
ATOM 663 C C . ILE A 1 110 ? -2.184 7.101 -1.978 1.00 34.41 110 ILE B C 1
ATOM 664 O O . ILE A 1 110 ? -1.969 6.599 -3.102 1.00 33.60 110 ILE B O 1
ATOM 669 N N . ARG A 1 111 ? -2.045 8.401 -1.692 1.00 33.89 111 ARG B N 1
ATOM 670 C CA . ARG A 1 111 ? -1.762 9.475 -2.687 1.00 34.75 111 ARG B CA 1
ATOM 671 C C . ARG A 1 111 ? -0.366 9.283 -3.299 1.00 33.09 111 ARG B C 1
ATOM 672 O O . ARG A 1 111 ? -0.156 9.756 -4.430 1.00 32.09 111 ARG B O 1
ATOM 680 N N . ASN A 1 112 ? 0.551 8.610 -2.596 1.00 31.88 112 ASN B N 1
ATOM 681 C CA . ASN A 1 112 ? 1.972 8.470 -3.016 1.00 31.31 112 ASN B CA 1
ATOM 682 C C . ASN A 1 112 ? 2.169 7.202 -3.860 1.00 30.32 112 ASN B C 1
ATOM 683 O O . ASN A 1 112 ? 3.248 7.079 -4.469 1.00 29.22 112 ASN B O 1
ATOM 688 N N . ILE A 1 113 ? 1.183 6.296 -3.911 1.00 30.46 113 ILE B N 1
ATOM 689 C CA . ILE A 1 113 ? 1.390 4.904 -4.421 1.00 30.20 113 ILE B CA 1
ATOM 690 C C . ILE A 1 113 ? 0.452 4.597 -5.597 1.00 30.46 113 ILE B C 1
ATOM 691 O O . ILE A 1 113 ? 0.965 4.103 -6.620 1.00 30.36 113 ILE B O 1
ATOM 696 N N . VAL A 1 114 ? -0.852 4.870 -5.477 1.00 29.85 114 VAL B N 1
ATOM 697 C CA . VAL A 1 114 ? -1.873 4.487 -6.500 1.00 30.67 114 VAL B CA 1
ATOM 698 C C . VAL A 1 114 ? -2.621 5.737 -6.979 1.00 31.34 114 VAL B C 1
ATOM 699 O O . VAL A 1 114 ? -2.688 6.728 -6.218 1.00 30.84 114 VAL B O 1
ATOM 703 N N . GLN A 1 115 ? -3.149 5.672 -8.206 1.00 31.68 115 GLN B N 1
ATOM 704 C CA . GLN A 1 115 ? -4.009 6.708 -8.837 1.00 31.89 115 GLN B CA 1
ATOM 705 C C . GLN A 1 115 ? -5.470 6.398 -8.492 1.00 31.40 115 GLN B C 1
ATOM 706 O O . GLN A 1 115 ? -5.978 5.363 -8.968 1.00 30.43 115 GLN B O 1
ATOM 712 N N . GLN A 1 116 ? -6.106 7.260 -7.689 1.00 31.96 116 GLN B N 1
ATOM 713 C CA . GLN A 1 116 ? -7.472 7.057 -7.132 1.00 32.85 116 GLN B CA 1
ATOM 714 C C . GLN A 1 116 ? -8.487 6.897 -8.270 1.00 32.98 116 GLN B C 1
ATOM 715 O O . GLN A 1 116 ? -9.363 6.014 -8.157 1.00 32.33 116 GLN B O 1
ATOM 721 N N . GLU A 1 117 ? -8.382 7.728 -9.311 1.00 33.14 117 GLU B N 1
ATOM 722 C CA . GLU A 1 117 ? -9.323 7.740 -10.463 1.00 33.82 117 GLU B CA 1
ATOM 723 C C . GLU A 1 117 ? -9.336 6.354 -11.124 1.00 33.36 117 GLU B C 1
ATOM 724 O O . GLU A 1 117 ? -10.426 5.911 -11.522 1.00 32.98 117 GLU B O 1
ATOM 730 N N . LEU A 1 118 ? -8.183 5.680 -11.203 1.00 33.44 118 LEU B N 1
ATOM 731 C CA . LEU A 1 118 ? -8.033 4.391 -11.934 1.00 33.08 118 LEU B CA 1
ATOM 732 C C . LEU A 1 118 ? -8.726 3.258 -11.166 1.00 32.44 118 LEU B C 1
ATOM 733 O O . LEU A 1 118 ? -9.400 2.449 -11.827 1.00 32.29 118 LEU B O 1
ATOM 738 N N . PHE A 1 119 ? -8.588 3.192 -9.837 1.00 32.01 119 PHE B N 1
ATOM 739 C CA . PHE A 1 119 ? -9.247 2.140 -9.014 1.00 31.96 119 PHE B CA 1
ATOM 740 C C . PHE A 1 119 ? -10.725 2.507 -8.810 1.00 32.27 119 PHE B C 1
ATOM 741 O O . PHE A 1 119 ? -11.539 1.582 -8.623 1.00 32.25 119 PHE B O 1
ATOM 749 N N . GLU A 1 120 ? -11.066 3.798 -8.871 1.00 32.83 120 GLU B N 1
ATOM 750 C CA . GLU A 1 120 ? -12.476 4.280 -8.911 1.00 33.16 120 GLU B CA 1
ATOM 751 C C . GLU A 1 120 ? -13.171 3.702 -10.151 1.00 32.87 120 GLU B C 1
ATOM 752 O O . GLU A 1 120 ? -14.288 3.171 -10.006 1.00 31.51 120 GLU B O 1
ATOM 758 N N . PHE A 1 121 ? -12.528 3.808 -11.320 1.00 33.23 121 PHE B N 1
ATOM 759 C CA . PHE A 1 121 ? -13.050 3.317 -12.623 1.00 34.27 121 PHE B CA 1
ATOM 760 C C . PHE A 1 121 ? -13.290 1.804 -12.535 1.00 34.44 121 PHE B C 1
ATOM 761 O O . PHE A 1 121 ? -14.362 1.350 -12.973 1.00 34.95 121 PHE B O 1
ATOM 769 N N . GLU A 1 122 ? -12.339 1.059 -11.960 1.00 34.18 122 GLU B N 1
ATOM 770 C CA . GLU A 1 122 ? -12.397 -0.424 -11.843 1.00 34.52 122 GLU B CA 1
ATOM 771 C C . GLU A 1 122 ? -13.504 -0.825 -10.861 1.00 34.43 122 GLU B C 1
ATOM 772 O O . GLU A 1 122 ? -14.222 -1.795 -11.157 1.00 34.42 122 GLU B O 1
ATOM 778 N N . MET A 1 123 ? -13.637 -0.104 -9.743 1.00 34.32 123 MET B N 1
ATOM 779 C CA . MET A 1 123 ? -14.596 -0.421 -8.647 1.00 34.94 123 MET B CA 1
ATOM 780 C C . MET A 1 123 ? -16.048 -0.261 -9.124 1.00 35.64 123 MET B C 1
ATOM 781 O O . MET A 1 123 ? -16.914 -0.989 -8.602 1.00 36.00 123 MET B O 1
ATOM 786 N N . ARG A 1 124 ? -16.311 0.653 -10.064 1.00 37.69 124 ARG B N 1
ATOM 787 C CA . ARG A 1 124 ? -17.658 0.854 -10.667 1.00 38.57 124 ARG B CA 1
ATOM 788 C C . ARG A 1 124 ? -18.070 -0.410 -11.433 1.00 37.43 124 ARG B C 1
ATOM 789 O O . ARG A 1 124 ? -19.263 -0.768 -11.373 1.00 37.48 124 ARG B O 1
ATOM 797 N N . LEU A 1 125 ? -17.118 -1.061 -12.110 1.00 36.24 125 LEU B N 1
ATOM 798 C CA . LEU A 1 125 ? -17.341 -2.312 -12.888 1.00 36.46 125 LEU B CA 1
ATOM 799 C C . LEU A 1 125 ? -17.516 -3.506 -11.938 1.00 35.44 125 LEU B C 1
ATOM 800 O O . LEU A 1 125 ? -18.119 -4.508 -12.375 1.00 36.41 125 LEU B O 1
ATOM 805 N N . LEU A 1 126 ? -17.007 -3.415 -10.702 1.00 34.34 126 LEU B N 1
ATOM 806 C CA . LEU A 1 126 ? -17.027 -4.517 -9.699 1.00 33.80 126 LEU B CA 1
ATOM 807 C C . LEU A 1 126 ? -18.152 -4.303 -8.676 1.00 33.68 126 LEU B C 1
ATOM 808 O O . LEU A 1 126 ? -18.343 -5.201 -7.834 1.00 33.10 126 LEU B O 1
ATOM 813 N N . GLU A 1 127 ? -18.866 -3.172 -8.742 1.00 34.08 127 GLU B N 1
ATOM 814 C CA . GLU A 1 127 ? -19.847 -2.734 -7.708 1.00 34.75 127 GLU B CA 1
ATOM 815 C C . GLU A 1 127 ? -20.858 -3.855 -7.422 1.00 34.66 127 GLU B C 1
ATOM 816 O O . GLU A 1 127 ? -21.042 -4.184 -6.236 1.00 34.69 127 GLU B O 1
ATOM 822 N N . ASN A 1 128 ? -21.477 -4.421 -8.463 1.00 34.29 128 ASN B N 1
ATOM 823 C CA . ASN A 1 128 ? -22.609 -5.382 -8.343 1.00 35.13 128 ASN B CA 1
ATOM 824 C C . ASN A 1 128 ? -22.116 -6.713 -7.758 1.00 33.78 128 ASN B C 1
ATOM 825 O O . ASN A 1 128 ? -22.878 -7.325 -6.984 1.00 33.47 128 ASN B O 1
ATOM 830 N N . ASP A 1 129 ? -20.897 -7.139 -8.107 1.00 32.89 129 ASP B N 1
ATOM 831 C CA . ASP A 1 129 ? -20.253 -8.370 -7.567 1.00 32.56 129 ASP B CA 1
ATOM 832 C C . ASP A 1 129 ? -19.942 -8.174 -6.076 1.00 31.75 129 ASP B C 1
ATOM 833 O O . ASP A 1 129 ? -20.240 -9.093 -5.289 1.00 31.41 129 ASP B O 1
ATOM 838 N N . ILE A 1 130 ? -19.366 -7.028 -5.701 1.00 31.41 130 ILE B N 1
ATOM 839 C CA . ILE A 1 130 ? -19.067 -6.669 -4.280 1.00 31.58 130 ILE B CA 1
ATOM 840 C C . ILE A 1 130 ? -20.382 -6.687 -3.491 1.00 32.14 130 ILE B C 1
ATOM 841 O O . ILE A 1 130 ? -20.396 -7.242 -2.378 1.00 32.45 130 ILE B O 1
ATOM 846 N N . GLN A 1 131 ? -21.433 -6.094 -4.065 1.00 33.68 131 GLN B N 1
ATOM 847 C CA . GLN A 1 131 ? -22.803 -6.018 -3.489 1.00 34.88 131 GLN B CA 1
ATOM 848 C C . GLN A 1 131 ? -23.343 -7.435 -3.260 1.00 34.26 131 GLN B C 1
ATOM 849 O O . GLN A 1 131 ? -23.962 -7.667 -2.201 1.00 34.15 131 GLN B O 1
ATOM 855 N N . ALA A 1 132 ? -23.114 -8.344 -4.215 1.00 33.66 132 ALA B N 1
ATOM 856 C CA . ALA A 1 132 ? -23.523 -9.767 -4.144 1.00 33.97 132 ALA B CA 1
ATOM 857 C C . ALA A 1 132 ? -22.792 -10.451 -2.981 1.00 33.18 132 ALA B C 1
ATOM 858 O O . ALA A 1 132 ? -23.469 -11.075 -2.148 1.00 33.74 132 ALA B O 1
ATOM 860 N N . LEU A 1 133 ? -21.463 -10.315 -2.918 1.00 32.74 133 LEU B N 1
ATOM 861 C CA . LEU A 1 133 ? -20.615 -10.913 -1.850 1.00 31.92 133 LEU B CA 1
ATOM 862 C C . LEU A 1 133 ? -21.075 -10.397 -0.480 1.00 31.31 133 LEU B C 1
ATOM 863 O O . LEU A 1 133 ? -21.170 -11.210 0.453 1.00 30.36 133 LEU B O 1
ATOM 868 N N . GLU A 1 134 ? -21.356 -9.096 -0.372 1.00 31.67 134 GLU B N 1
ATOM 869 C CA . GLU A 1 134 ? -21.784 -8.444 0.895 1.00 32.04 134 GLU B CA 1
ATOM 870 C C . GLU A 1 134 ? -23.142 -9.005 1.332 1.00 32.12 134 GLU B C 1
ATOM 871 O O . GLU A 1 134 ? -23.315 -9.215 2.546 1.00 33.48 134 GLU B O 1
ATOM 877 N N . THR A 1 135 ? -24.059 -9.238 0.386 1.00 32.46 135 THR B N 1
ATOM 878 C CA . THR A 1 135 ? -25.390 -9.862 0.634 1.00 32.12 135 THR B CA 1
ATOM 879 C C . THR A 1 135 ? -25.180 -11.232 1.290 1.00 31.76 135 THR B C 1
ATOM 880 O O . THR A 1 135 ? -25.842 -11.503 2.313 1.00 32.05 135 THR B O 1
ATOM 884 N N . THR A 1 136 ? -24.280 -12.047 0.727 1.00 31.39 136 THR B N 1
ATOM 885 C CA . THR A 1 136 ? -23.956 -13.424 1.192 1.00 31.06 136 THR B CA 1
ATOM 886 C C . THR A 1 136 ? -23.379 -13.383 2.613 1.00 31.17 136 THR B C 1
ATOM 887 O O . THR A 1 136 ? -23.752 -14.258 3.419 1.00 32.47 136 THR B O 1
ATOM 891 N N . VAL A 1 137 ? -22.500 -12.417 2.900 1.00 31.80 137 VAL B N 1
ATOM 892 C CA . VAL A 1 137 ? -21.832 -12.247 4.227 1.00 31.74 137 VAL B CA 1
ATOM 893 C C . VAL A 1 137 ? -22.905 -11.963 5.287 1.00 31.92 137 VAL B C 1
ATOM 894 O O . VAL A 1 137 ? -22.847 -12.582 6.369 1.00 32.39 137 VAL B O 1
ATOM 898 N N . GLY A 1 138 ? -23.836 -11.053 4.985 1.00 32.59 138 GLY B N 1
ATOM 899 C CA . GLY A 1 138 ? -24.969 -10.695 5.862 1.00 33.03 138 GLY B CA 1
ATOM 900 C C . GLY A 1 138 ? -25.896 -11.876 6.088 1.00 33.45 138 GLY B C 1
ATOM 901 O O . GLY A 1 138 ? -26.377 -12.038 7.225 1.00 33.36 138 GLY B O 1
ATOM 902 N N . ARG A 1 139 ? -26.133 -12.674 5.042 1.00 34.12 139 ARG B N 1
ATOM 903 C CA . ARG A 1 139 ? -27.002 -13.881 5.089 1.00 35.18 139 ARG B CA 1
ATOM 904 C C . ARG A 1 139 ? -26.356 -14.937 5.995 1.00 35.59 139 ARG B C 1
ATOM 905 O O . ARG A 1 139 ? -27.088 -15.531 6.805 1.00 35.30 139 ARG B O 1
ATOM 913 N N . TYR A 1 140 ? -25.038 -15.146 5.881 1.00 35.60 140 TYR B N 1
ATOM 914 C CA . TYR A 1 140 ? -24.266 -16.072 6.752 1.00 35.08 140 TYR B CA 1
ATOM 915 C C . TYR A 1 140 ? -24.401 -15.641 8.218 1.00 35.86 140 TYR B C 1
ATOM 916 O O . TYR A 1 140 ? -24.623 -16.509 9.081 1.00 36.08 140 TYR B O 1
ATOM 925 N N . ASP A 1 141 ? -24.259 -14.339 8.482 1.00 36.82 141 ASP B N 1
ATOM 926 C CA . ASP A 1 141 ? -24.202 -13.752 9.849 1.00 37.76 141 ASP B CA 1
ATOM 927 C C . ASP A 1 141 ? -25.557 -13.916 10.550 1.00 38.64 141 ASP B C 1
ATOM 928 O O . ASP A 1 141 ? -25.552 -14.194 11.766 1.00 39.83 141 ASP B O 1
ATOM 933 N N . THR A 1 142 ? -26.662 -13.753 9.813 1.00 39.81 142 THR B N 1
ATOM 934 C CA . THR A 1 142 ? -28.056 -13.723 10.342 1.00 40.62 142 THR B CA 1
ATOM 935 C C . THR A 1 142 ? -28.681 -15.125 10.331 1.00 40.98 142 THR B C 1
ATOM 936 O O . THR A 1 142 ? -29.640 -15.336 11.101 1.00 41.33 142 THR B O 1
ATOM 940 N N . ALA A 1 143 ? -28.178 -16.033 9.486 1.00 41.02 143 ALA B N 1
ATOM 941 C CA . ALA A 1 143 ? -28.739 -17.389 9.266 1.00 41.18 143 ALA B CA 1
ATOM 942 C C . ALA A 1 143 ? -28.594 -18.239 10.532 1.00 41.16 143 ALA B C 1
ATOM 943 O O . ALA A 1 143 ? -27.685 -17.960 11.341 1.00 41.48 143 ALA B O 1
ATOM 945 N N . ALA A 1 144 ? -29.468 -19.239 10.686 1.00 41.07 144 ALA B N 1
ATOM 946 C CA . ALA A 1 144 ? -29.356 -20.318 11.696 1.00 41.02 144 ALA B CA 1
ATOM 947 C C . ALA A 1 144 ? -28.282 -21.310 11.235 1.00 41.26 144 ALA B C 1
ATOM 948 O O . ALA A 1 144 ? -27.969 -21.321 10.027 1.00 41.87 144 ALA B O 1
ATOM 950 N N . LEU A 1 145 ? -27.754 -22.112 12.166 1.00 42.21 145 LEU B N 1
ATOM 951 C CA . LEU A 1 145 ? -26.584 -23.013 11.963 1.00 42.71 145 LEU B CA 1
ATOM 952 C C . LEU A 1 145 ? -26.794 -23.903 10.728 1.00 43.25 145 LEU B C 1
ATOM 953 O O . LEU A 1 145 ? -25.817 -24.105 9.979 1.00 43.82 145 LEU B O 1
ATOM 958 N N . THR A 1 146 ? -28.018 -24.403 10.520 1.00 43.67 146 THR B N 1
ATOM 959 C CA . THR A 1 146 ? -28.375 -25.389 9.462 1.00 43.30 146 THR B CA 1
ATOM 960 C C . THR A 1 146 ? -28.360 -24.733 8.072 1.00 42.65 146 THR B C 1
ATOM 961 O O . THR A 1 146 ? -28.281 -25.484 7.081 1.00 41.98 146 THR B O 1
ATOM 965 N N . GLU A 1 147 ? -28.441 -23.398 7.997 1.00 42.46 147 GLU B N 1
ATOM 966 C CA . GLU A 1 147 ? -28.424 -22.622 6.724 1.00 42.02 147 GLU B CA 1
ATOM 967 C C . GLU A 1 147 ? -27.028 -22.036 6.468 1.00 41.13 147 GLU B C 1
ATOM 968 O O . GLU A 1 147 ? -26.698 -21.823 5.282 1.00 39.83 147 GLU B O 1
ATOM 974 N N . LYS A 1 148 ? -26.246 -21.781 7.526 1.00 40.34 148 LYS B N 1
ATOM 975 C CA . LYS A 1 148 ? -24.916 -21.110 7.461 1.00 39.83 148 LYS B CA 1
ATOM 976 C C . LYS A 1 148 ? -24.027 -21.773 6.401 1.00 38.80 148 LYS B C 1
ATOM 977 O O . LYS A 1 148 ? -23.438 -21.034 5.590 1.00 38.32 148 LYS B O 1
ATOM 983 N N . GLY A 1 149 ? -23.936 -23.107 6.421 1.00 37.70 149 GLY B N 1
ATOM 984 C CA . GLY A 1 149 ? -23.023 -23.910 5.582 1.00 37.61 149 GLY B CA 1
ATOM 985 C C . GLY A 1 149 ? -23.097 -23.533 4.112 1.00 37.63 149 GLY B C 1
ATOM 986 O O . GLY A 1 149 ? -22.029 -23.337 3.500 1.00 38.58 149 GLY B O 1
ATOM 987 N N . ASN A 1 150 ? -24.313 -23.432 3.568 1.00 37.72 150 ASN B N 1
ATOM 988 C CA . ASN A 1 150 ? -24.583 -23.114 2.140 1.00 37.30 150 ASN B CA 1
ATOM 989 C C . ASN A 1 150 ? -24.025 -21.725 1.802 1.00 36.42 150 ASN B C 1
ATOM 990 O O . ASN A 1 150 ? -23.351 -21.596 0.761 1.00 34.85 150 ASN B O 1
ATOM 995 N N . PHE A 1 151 ? -24.312 -20.728 2.645 1.00 35.94 151 PHE B N 1
ATOM 996 C CA . PHE A 1 151 ? -23.946 -19.302 2.433 1.00 35.92 151 PHE B CA 1
ATOM 997 C C . PHE A 1 151 ? -22.422 -19.148 2.432 1.00 35.13 151 PHE B C 1
ATOM 998 O O . PHE A 1 151 ? -21.907 -18.398 1.583 1.00 34.65 151 PHE B O 1
ATOM 1006 N N . LEU A 1 152 ? -21.729 -19.839 3.343 1.00 34.81 152 LEU B N 1
ATOM 1007 C CA . LEU A 1 152 ? -20.245 -19.809 3.453 1.00 34.44 152 LEU B CA 1
ATOM 1008 C C . LEU A 1 152 ? -19.621 -20.319 2.146 1.00 34.12 152 LEU B C 1
ATOM 1009 O O . LEU A 1 152 ? -18.661 -19.690 1.675 1.00 34.68 152 LEU B O 1
ATOM 1014 N N . SER A 1 153 ? -20.155 -21.404 1.578 1.00 33.73 153 SER B N 1
ATOM 1015 C CA . SER A 1 153 ? -19.699 -22.004 0.295 1.00 33.60 153 SER B CA 1
ATOM 1016 C C . SER A 1 153 ? -19.873 -20.999 -0.851 1.00 33.07 153 SER B C 1
ATOM 1017 O O . SER A 1 153 ? -18.999 -20.957 -1.741 1.00 33.81 153 SER B O 1
ATOM 1020 N N . ILE A 1 154 ? -20.963 -20.228 -0.831 1.00 32.57 154 ILE B N 1
ATOM 1021 C CA . ILE A 1 154 ? -21.265 -19.171 -1.844 1.00 32.15 154 ILE B CA 1
ATOM 1022 C C . ILE A 1 154 ? -20.269 -18.019 -1.659 1.00 31.09 154 ILE B C 1
ATOM 1023 O O . ILE A 1 154 ? -19.732 -17.537 -2.677 1.00 30.85 154 ILE B O 1
ATOM 1028 N N . TRP A 1 155 ? -20.038 -17.607 -0.407 1.00 30.62 155 TRP B N 1
ATOM 1029 C CA . TRP A 1 155 ? -19.008 -16.614 0.010 1.00 30.39 155 TRP B CA 1
ATOM 1030 C C . TRP A 1 155 ? -17.671 -16.959 -0.658 1.00 30.23 155 TRP B C 1
ATOM 1031 O O . TRP A 1 155 ? -17.097 -16.072 -1.310 1.00 30.33 155 TRP B O 1
ATOM 1042 N N . ILE A 1 156 ? -17.219 -18.210 -0.517 1.00 30.67 156 ILE B N 1
ATOM 1043 C CA . ILE A 1 156 ? -15.902 -18.712 -1.022 1.00 30.76 156 ILE B CA 1
ATOM 1044 C C . ILE A 1 156 ? -15.824 -18.499 -2.538 1.00 30.30 156 ILE B C 1
ATOM 1045 O O . ILE A 1 156 ? -14.826 -17.906 -2.994 1.00 30.07 156 ILE B O 1
ATOM 1050 N N . SER A 1 157 ? -16.827 -18.980 -3.280 1.00 30.71 157 SER B N 1
ATOM 1051 C CA . SER A 1 157 ? -16.922 -18.881 -4.763 1.00 31.17 157 SER B CA 1
ATOM 1052 C C . SER A 1 157 ? -16.892 -17.409 -5.197 1.00 30.53 157 SER B C 1
ATOM 1053 O O . SER A 1 157 ? -16.062 -17.065 -6.062 1.00 29.32 157 SER B O 1
ATOM 1056 N N . GLN A 1 158 ? -17.767 -16.584 -4.613 1.00 29.97 158 GLN B N 1
ATOM 1057 C CA . GLN A 1 158 ? -17.920 -15.139 -4.943 1.00 30.59 158 GLN B CA 1
ATOM 1058 C C . GLN A 1 158 ? -16.627 -14.383 -4.614 1.00 30.96 158 GLN B C 1
ATOM 1059 O O . GLN A 1 158 ? -16.216 -13.543 -5.439 1.00 31.67 158 GLN B O 1
ATOM 1065 N N . ALA A 1 159 ? -16.022 -14.661 -3.454 1.00 31.54 159 ALA B N 1
ATOM 1066 C CA . ALA A 1 159 ? -14.759 -14.039 -2.989 1.00 31.19 159 ALA B CA 1
ATOM 1067 C C . ALA A 1 159 ? -13.632 -14.369 -3.975 1.00 31.10 159 ALA B C 1
ATOM 1068 O O . ALA A 1 159 ? -12.920 -13.435 -4.395 1.00 30.90 159 ALA B O 1
ATOM 1070 N N . ASP A 1 160 ? -13.485 -15.650 -4.329 1.00 31.22 160 ASP B N 1
ATOM 1071 C CA . ASP A 1 160 ? -12.452 -16.144 -5.280 1.00 31.53 160 ASP B CA 1
ATOM 1072 C C . ASP A 1 160 ? -12.627 -15.439 -6.630 1.00 31.25 160 ASP B C 1
ATOM 1073 O O . ASP A 1 160 ? -11.628 -14.913 -7.150 1.00 31.73 160 ASP B O 1
ATOM 1078 N N . ALA A 1 161 ? -13.851 -15.434 -7.166 1.00 31.22 161 ALA B N 1
ATOM 1079 C CA . ALA A 1 161 ? -14.207 -14.847 -8.480 1.00 31.05 161 ALA B CA 1
ATOM 1080 C C . ALA A 1 161 ? -13.847 -13.356 -8.505 1.00 30.58 161 ALA B C 1
ATOM 1081 O O . ALA A 1 161 ? -13.254 -12.910 -9.508 1.00 30.22 161 ALA B O 1
ATOM 1083 N N . LEU A 1 162 ? -14.177 -12.625 -7.435 1.00 29.94 162 LEU B N 1
ATOM 1084 C CA . LEU A 1 162 ? -13.967 -11.155 -7.329 1.00 29.43 162 LEU B CA 1
ATOM 1085 C C . LEU A 1 162 ? -12.470 -10.831 -7.397 1.00 29.40 162 LEU B C 1
ATOM 1086 O O . LEU A 1 162 ? -12.115 -9.853 -8.084 1.00 28.40 162 LEU B O 1
ATOM 1091 N N . TYR A 1 163 ? -11.628 -11.606 -6.705 1.00 29.20 163 TYR B N 1
ATOM 1092 C CA . TYR A 1 163 ? -10.158 -11.389 -6.662 1.00 29.75 163 TYR B CA 1
ATOM 1093 C C . TYR A 1 163 ? -9.570 -11.565 -8.068 1.00 30.23 163 TYR B C 1
ATOM 1094 O O . TYR A 1 163 ? -8.731 -10.734 -8.462 1.00 31.13 163 TYR B O 1
ATOM 1103 N N . ILE A 1 164 ? -9.986 -12.613 -8.788 1.00 31.03 164 ILE B N 1
ATOM 1104 C CA . ILE A 1 164 ? -9.510 -12.917 -10.174 1.00 31.53 164 ILE B CA 1
ATOM 1105 C C . ILE A 1 164 ? -9.818 -11.712 -11.074 1.00 31.12 164 ILE B C 1
ATOM 1106 O O . ILE A 1 164 ? -8.932 -11.335 -11.868 1.00 31.12 164 ILE B O 1
ATOM 1111 N N . ARG A 1 165 ? -11.020 -11.136 -10.952 1.00 31.06 165 ARG B N 1
ATOM 1112 C CA . ARG A 1 165 ? -11.455 -9.929 -11.711 1.00 31.98 165 ARG B CA 1
ATOM 1113 C C . ARG A 1 165 ? -10.473 -8.778 -11.450 1.00 31.82 165 ARG B C 1
ATOM 1114 O O . ARG A 1 165 ? -10.048 -8.134 -12.429 1.00 31.41 165 ARG B O 1
ATOM 1122 N N . MET A 1 166 ? -10.119 -8.540 -10.182 1.00 31.96 166 MET B N 1
ATOM 1123 C CA . MET A 1 166 ? -9.157 -7.483 -9.764 1.00 32.32 166 MET B CA 1
ATOM 1124 C C . MET A 1 166 ? -7.755 -7.820 -10.286 1.00 33.31 166 MET B C 1
ATOM 1125 O O . MET A 1 166 ? -7.071 -6.897 -10.770 1.00 32.80 166 MET B O 1
ATOM 1130 N N . ARG A 1 167 ? -7.350 -9.091 -10.183 1.00 33.86 167 ARG B N 1
ATOM 1131 C CA . ARG A 1 167 ? -6.029 -9.604 -10.638 1.00 35.22 167 ARG B CA 1
ATOM 1132 C C . ARG A 1 167 ? -5.894 -9.393 -12.152 1.00 35.45 167 ARG B C 1
ATOM 1133 O O . ARG A 1 167 ? -4.829 -8.911 -12.583 1.00 35.43 167 ARG B O 1
ATOM 1141 N N . ASN A 1 168 ? -6.933 -9.738 -12.918 1.00 36.38 168 ASN B N 1
ATOM 1142 C CA . ASN A 1 168 ? -6.941 -9.692 -14.406 1.00 36.76 168 ASN B CA 1
ATOM 1143 C C . ASN A 1 168 ? -7.146 -8.253 -14.897 1.00 37.55 168 ASN B C 1
ATOM 1144 O O . ASN A 1 168 ? -6.854 -8.000 -16.084 1.00 37.94 168 ASN B O 1
ATOM 1149 N N . SER A 1 169 ? -7.626 -7.360 -14.022 1.00 37.06 169 SER B N 1
ATOM 1150 C CA . SER A 1 169 ? -7.890 -5.921 -14.298 1.00 36.74 169 SER B CA 1
ATOM 1151 C C . SER A 1 169 ? -6.693 -5.270 -15.003 1.00 35.30 169 SER B C 1
ATOM 1152 O O . SER A 1 169 ? -5.545 -5.591 -14.645 1.00 34.97 169 SER B O 1
ATOM 1155 N N . THR A 1 170 ? -6.971 -4.381 -15.962 1.00 34.77 170 THR B N 1
ATOM 1156 C CA . THR A 1 170 ? -5.981 -3.544 -16.694 1.00 34.32 170 THR B CA 1
ATOM 1157 C C . THR A 1 170 ? -5.154 -2.730 -15.690 1.00 33.34 170 THR B C 1
ATOM 1158 O O . THR A 1 170 ? -3.925 -2.630 -15.874 1.00 31.88 170 THR B O 1
ATOM 1162 N N . ASN A 1 171 ? -5.821 -2.168 -14.678 1.00 32.93 171 ASN B N 1
ATOM 1163 C CA . ASN A 1 171 ? -5.228 -1.281 -13.643 1.00 32.90 171 ASN B CA 1
ATOM 1164 C C . ASN A 1 171 ? -5.152 -2.046 -12.316 1.00 31.64 171 ASN B C 1
ATOM 1165 O O . ASN A 1 171 ? -5.509 -1.461 -11.274 1.00 31.85 171 ASN B O 1
ATOM 1170 N N . ASN A 1 172 ? -4.696 -3.302 -12.363 1.00 30.35 172 ASN B N 1
ATOM 1171 C CA . ASN A 1 172 ? -4.642 -4.232 -11.202 1.00 29.94 172 ASN B CA 1
ATOM 1172 C C . ASN A 1 172 ? -3.739 -3.640 -10.110 1.00 29.10 172 ASN B C 1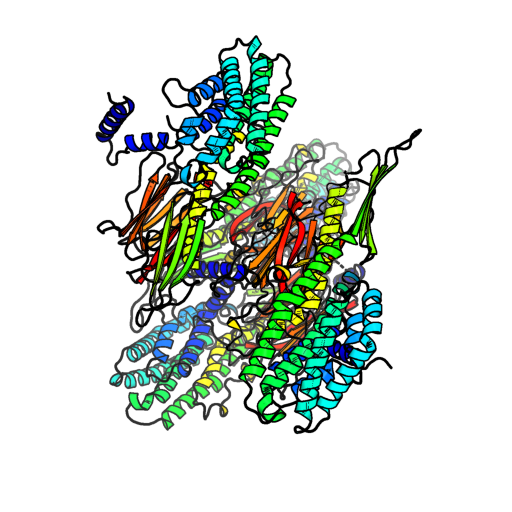
ATOM 1173 O O . ASN A 1 172 ? -4.132 -3.697 -8.927 1.00 28.45 172 ASN B O 1
ATOM 1178 N N . ILE A 1 173 ? -2.600 -3.058 -10.501 1.00 28.54 173 ILE B N 1
ATOM 1179 C CA . ILE A 1 173 ? -1.584 -2.467 -9.577 1.00 28.41 173 ILE B CA 1
ATOM 1180 C C . ILE A 1 173 ? -2.249 -1.417 -8.671 1.00 28.20 173 ILE B C 1
ATOM 1181 O O . ILE A 1 173 ? -1.776 -1.251 -7.531 1.00 27.73 173 ILE B O 1
ATOM 1186 N N . HIS A 1 174 ? -3.304 -0.748 -9.151 1.00 28.52 174 HIS B N 1
ATOM 1187 C CA . HIS A 1 174 ? -4.020 0.343 -8.432 1.00 28.45 174 HIS B CA 1
ATOM 1188 C C . HIS A 1 174 ? -5.091 -0.228 -7.489 1.00 28.29 174 HIS B C 1
ATOM 1189 O O . HIS A 1 174 ? -5.603 0.551 -6.660 1.00 29.69 174 HIS B O 1
ATOM 1196 N N . LEU A 1 175 ? -5.397 -1.527 -7.592 1.00 27.63 175 LEU B N 1
ATOM 1197 C CA . LEU A 1 175 ? -6.410 -2.240 -6.762 1.00 27.00 175 LEU B CA 1
ATOM 1198 C C . LEU A 1 175 ? -5.729 -3.055 -5.652 1.00 26.67 175 LEU B C 1
ATOM 1199 O O . LEU A 1 175 ? -6.445 -3.787 -4.946 1.00 26.85 175 LEU B O 1
ATOM 1204 N N . LEU A 1 176 ? -4.407 -2.941 -5.487 1.00 26.20 176 LEU B N 1
ATOM 1205 C CA . LEU A 1 176 ? -3.624 -3.785 -4.539 1.00 25.72 176 LEU B CA 1
ATOM 1206 C C . LEU A 1 176 ? -4.265 -3.771 -3.143 1.00 25.65 176 LEU B C 1
ATOM 1207 O O . LEU A 1 176 ? -4.354 -4.852 -2.537 1.00 25.17 176 LEU B O 1
ATOM 1212 N N . LEU A 1 177 ? -4.696 -2.607 -2.645 1.00 25.68 177 LEU B N 1
ATOM 1213 C CA . LEU A 1 177 ? -5.324 -2.487 -1.298 1.00 25.40 177 LEU B CA 1
ATOM 1214 C C . LEU A 1 177 ? -6.693 -3.179 -1.310 1.00 25.86 177 LEU B C 1
ATOM 1215 O O . LEU A 1 177 ? -7.069 -3.759 -0.273 1.00 26.23 177 LEU B O 1
ATOM 1220 N N . HIS A 1 178 ? -7.400 -3.127 -2.444 1.00 26.10 178 HIS B N 1
ATOM 1221 C CA . HIS A 1 178 ? -8.709 -3.799 -2.661 1.00 26.32 178 HIS B CA 1
ATOM 1222 C C . HIS A 1 178 ? -8.505 -5.318 -2.647 1.00 26.61 178 HIS B C 1
ATOM 1223 O O . HIS A 1 178 ? -9.355 -6.020 -2.075 1.00 26.50 178 HIS B O 1
ATOM 1230 N N . MET A 1 179 ? -7.412 -5.797 -3.247 1.00 26.99 179 MET B N 1
ATOM 1231 C CA . MET A 1 179 ? -7.004 -7.227 -3.240 1.00 27.80 179 MET B CA 1
ATOM 1232 C C . MET A 1 179 ? -6.749 -7.674 -1.796 1.00 26.82 179 MET B C 1
ATOM 1233 O O . MET A 1 179 ? -7.253 -8.747 -1.412 1.00 27.43 179 MET B O 1
ATOM 1238 N N . VAL A 1 180 ? -6.003 -6.875 -1.029 1.00 25.99 180 VAL B N 1
ATOM 1239 C CA . VAL A 1 180 ? -5.755 -7.099 0.428 1.00 26.07 180 VAL B CA 1
ATOM 1240 C C . VAL A 1 180 ? -7.101 -7.351 1.124 1.00 25.99 180 VAL B C 1
ATOM 1241 O O . VAL A 1 180 ? -7.175 -8.296 1.934 1.00 26.30 180 VAL B O 1
ATOM 1245 N N . THR A 1 181 ? -8.118 -6.541 0.809 1.00 26.61 181 THR B N 1
ATOM 1246 C CA . THR A 1 181 ? -9.470 -6.564 1.437 1.00 26.62 181 THR B CA 1
ATOM 1247 C C . THR A 1 181 ? -10.209 -7.859 1.071 1.00 26.67 181 THR B C 1
ATOM 1248 O O . THR A 1 181 ? -10.778 -8.494 1.983 1.00 26.43 181 THR B O 1
ATOM 1252 N N . VAL A 1 182 ? -10.212 -8.229 -0.213 1.00 26.27 182 VAL B N 1
ATOM 1253 C CA . VAL A 1 182 ? -10.973 -9.398 -0.747 1.00 26.34 182 VAL B CA 1
ATOM 1254 C C . VAL A 1 182 ? -10.296 -10.692 -0.281 1.00 26.36 182 VAL B C 1
ATOM 1255 O O . VAL A 1 182 ? -11.029 -11.618 0.119 1.00 26.51 182 VAL B O 1
ATOM 1259 N N . SER A 1 183 ? -8.960 -10.756 -0.331 1.00 26.42 183 SER B N 1
ATOM 1260 C CA . SER A 1 183 ? -8.160 -11.921 0.137 1.00 26.05 183 SER B CA 1
ATOM 1261 C C . SER A 1 183 ? -8.405 -12.159 1.633 1.00 25.57 183 SER B C 1
ATOM 1262 O O . SER A 1 183 ? -8.460 -13.334 2.032 1.00 24.77 183 SER B O 1
ATOM 1265 N N . THR A 1 184 ? -8.554 -11.097 2.433 1.00 25.89 184 THR B N 1
ATOM 1266 C CA . THR A 1 184 ? -8.920 -11.204 3.872 1.00 26.51 184 THR B CA 1
ATOM 1267 C C . THR A 1 184 ? -10.297 -11.874 3.979 1.00 26.83 184 THR B C 1
ATOM 1268 O O . THR A 1 184 ? -10.400 -12.883 4.700 1.00 26.94 184 THR B O 1
ATOM 1272 N N . LEU A 1 185 ? -11.301 -11.342 3.272 1.00 27.69 185 LEU B N 1
ATOM 1273 C CA . LEU A 1 185 ? -12.696 -11.870 3.259 1.00 27.96 185 LEU B CA 1
ATOM 1274 C C . LEU A 1 185 ? -12.691 -13.336 2.804 1.00 27.92 185 LEU B C 1
ATOM 1275 O O . LEU A 1 185 ? -13.389 -14.150 3.437 1.00 27.32 185 LEU B O 1
ATOM 1280 N N . HIS A 1 186 ? -11.922 -13.656 1.759 1.00 28.15 186 HIS B N 1
ATOM 1281 C CA . HIS A 1 186 ? -11.821 -15.015 1.162 1.00 28.10 186 HIS B CA 1
ATOM 1282 C C . HIS A 1 186 ? -11.231 -15.989 2.190 1.00 28.27 186 HIS B C 1
ATOM 1283 O O . HIS A 1 186 ? -11.845 -17.048 2.417 1.00 28.50 186 HIS B O 1
ATOM 1290 N N . LEU A 1 187 ? -10.094 -15.639 2.799 1.00 28.43 187 LEU B N 1
ATOM 1291 C CA . LEU A 1 187 ? -9.386 -16.508 3.779 1.00 28.61 187 LEU B CA 1
ATOM 1292 C C . LEU A 1 187 ? -10.183 -16.586 5.087 1.00 28.35 187 LEU B C 1
ATOM 1293 O O . LEU A 1 187 ? -10.152 -17.658 5.717 1.00 28.87 187 LEU B O 1
ATOM 1298 N N . ALA A 1 188 ? -10.874 -15.511 5.478 1.00 28.30 188 ALA B N 1
ATOM 1299 C CA . ALA A 1 188 ? -11.743 -15.473 6.681 1.00 28.50 188 ALA B CA 1
ATOM 1300 C C . ALA A 1 188 ? -12.779 -16.603 6.597 1.00 29.02 188 ALA B C 1
ATOM 1301 O O . ALA A 1 188 ? -12.978 -17.304 7.609 1.00 29.41 188 ALA B O 1
ATOM 1303 N N . ALA A 1 189 ? -13.396 -16.775 5.423 1.00 29.33 189 ALA B N 1
ATOM 1304 C CA . ALA A 1 189 ? -14.442 -17.787 5.145 1.00 29.30 189 ALA B CA 1
ATOM 1305 C C . ALA A 1 189 ? -13.830 -19.195 5.131 1.00 29.08 189 ALA B C 1
ATOM 1306 O O . ALA A 1 189 ? -14.455 -20.103 5.701 1.00 28.83 189 ALA B O 1
ATOM 1308 N N . LEU A 1 190 ? -12.658 -19.365 4.506 1.00 29.39 190 LEU B N 1
ATOM 1309 C CA . LEU A 1 190 ? -11.926 -20.662 4.424 1.00 29.00 190 LEU B CA 1
ATOM 1310 C C . LEU A 1 190 ? -11.481 -21.105 5.823 1.00 29.45 190 LEU B C 1
ATOM 1311 O O . LEU A 1 190 ? -11.506 -22.323 6.090 1.00 30.16 190 LEU B O 1
ATOM 1316 N N . HIS A 1 191 ? -11.064 -20.158 6.667 1.00 29.67 191 HIS B N 1
ATOM 1317 C CA . HIS A 1 191 ? -10.711 -20.397 8.093 1.00 29.72 191 HIS B CA 1
ATOM 1318 C C . HIS A 1 191 ? -11.963 -20.839 8.860 1.00 29.67 191 HIS B C 1
ATOM 1319 O O . HIS A 1 191 ? -11.871 -21.822 9.618 1.00 29.80 191 HIS B O 1
ATOM 1326 N N . GLU A 1 192 ? -13.078 -20.125 8.671 1.00 30.55 192 GLU B N 1
ATOM 1327 C CA . GLU A 1 192 ? -14.388 -20.392 9.327 1.00 31.47 192 GLU B CA 1
ATOM 1328 C C . GLU A 1 192 ? -14.833 -21.826 9.015 1.00 32.71 192 GLU B C 1
ATOM 1329 O O . GLU A 1 192 ? -15.327 -22.502 9.939 1.00 31.62 192 GLU B O 1
ATOM 1335 N N . ARG A 1 193 ? -14.657 -22.263 7.762 1.00 34.75 193 ARG B N 1
ATOM 1336 C CA . ARG A 1 193 ? -15.121 -23.581 7.254 1.00 36.63 193 ARG B CA 1
ATOM 1337 C C . ARG A 1 193 ? -14.270 -24.703 7.861 1.00 37.06 193 ARG B C 1
ATOM 1338 O O . ARG A 1 193 ? -14.856 -25.724 8.251 1.00 37.46 193 ARG B O 1
ATOM 1346 N N . LEU A 1 194 ? -12.945 -24.530 7.925 1.00 37.29 194 LEU B N 1
ATOM 1347 C CA . LEU A 1 194 ? -12.020 -25.515 8.551 1.00 37.32 194 LEU B CA 1
ATOM 1348 C C . LEU A 1 194 ? -12.325 -25.606 10.051 1.00 37.38 194 LEU B C 1
ATOM 1349 O O . LEU A 1 194 ? -12.416 -26.736 10.566 1.00 37.67 194 LEU B O 1
ATOM 1354 N N . THR A 1 195 ? -12.489 -24.456 10.712 1.00 37.31 195 THR B N 1
ATOM 1355 C CA . THR A 1 195 ? -12.651 -24.335 12.186 1.00 38.36 195 THR B CA 1
ATOM 1356 C C . THR A 1 195 ? -13.974 -24.975 12.627 1.00 38.90 195 THR B C 1
ATOM 1357 O O . THR A 1 195 ? -13.949 -25.722 13.621 1.00 40.64 195 THR B O 1
ATOM 1361 N N . PHE A 1 196 ? -15.077 -24.696 11.923 1.00 39.09 196 PHE B N 1
ATOM 1362 C CA . PHE A 1 196 ? -16.459 -25.058 12.343 1.00 39.13 196 PHE B CA 1
ATOM 1363 C C . PHE A 1 196 ? -17.136 -25.962 11.302 1.00 38.97 196 PHE B C 1
ATOM 1364 O O . PHE A 1 196 ? -18.363 -26.160 11.398 1.00 38.37 196 PHE B O 1
ATOM 1372 N N . GLY A 1 197 ? -16.361 -26.529 10.372 1.00 39.86 197 GLY B N 1
ATOM 1373 C CA . GLY A 1 197 ? -16.865 -27.312 9.226 1.00 41.31 197 GLY B CA 1
ATOM 1374 C C . GLY A 1 197 ? -17.739 -28.486 9.639 1.00 42.82 197 GLY B C 1
ATOM 1375 O O . GLY A 1 197 ? -18.691 -28.795 8.896 1.00 42.26 197 GLY B O 1
ATOM 1376 N N . GLU A 1 198 ? -17.431 -29.136 10.765 1.00 44.44 198 GLU B N 1
ATOM 1377 C CA . GLU A 1 198 ? -18.145 -30.361 11.217 1.00 46.53 198 GLU B CA 1
ATOM 1378 C C . GLU A 1 198 ? -19.591 -30.009 11.587 1.00 46.60 198 GLU B C 1
ATOM 1379 O O . GLU A 1 198 ? -20.498 -30.717 11.115 1.00 47.64 198 GLU B O 1
ATOM 1385 N N . GLU A 1 199 ? -19.803 -28.954 12.381 1.00 46.66 199 GLU B N 1
ATOM 1386 C CA . GLU A 1 199 ? -21.154 -28.557 12.870 1.00 47.22 199 GLU B CA 1
ATOM 1387 C C . GLU A 1 199 ? -21.903 -27.765 11.786 1.00 45.82 199 GLU B C 1
ATOM 1388 O O . GLU A 1 199 ? -23.139 -27.650 11.905 1.00 45.16 199 GLU B O 1
ATOM 1394 N N . LEU A 1 200 ? -21.198 -27.256 10.768 1.00 45.18 200 LEU B N 1
ATOM 1395 C CA . LEU A 1 200 ? -21.796 -26.526 9.614 1.00 44.48 200 LEU B CA 1
ATOM 1396 C C . LEU A 1 200 ? -22.415 -27.527 8.630 1.00 45.59 200 LEU B C 1
ATOM 1397 O O . LEU A 1 200 ? -23.577 -27.311 8.227 1.00 45.43 200 LEU B O 1
ATOM 1402 N N . TYR A 1 201 ? -21.659 -28.561 8.246 1.00 46.12 201 TYR B N 1
ATOM 1403 C CA . TYR A 1 201 ? -21.990 -29.496 7.136 1.00 47.14 201 TYR B CA 1
ATOM 1404 C C . TYR A 1 201 ? -22.281 -30.913 7.656 1.00 48.26 201 TYR B C 1
ATOM 1405 O O . TYR A 1 201 ? -22.762 -31.731 6.851 1.00 47.07 201 TYR B O 1
ATOM 1414 N N . GLY A 1 202 ? -21.997 -31.200 8.934 1.00 50.44 202 GLY B N 1
ATOM 1415 C CA . GLY A 1 202 ? -22.227 -32.519 9.560 1.00 52.05 202 GLY B CA 1
ATOM 1416 C C . GLY A 1 202 ? -21.038 -33.450 9.377 1.00 53.06 202 GLY B C 1
ATOM 1417 O O . GLY A 1 202 ? -20.515 -33.950 10.393 1.00 53.54 202 GLY B O 1
ATOM 1418 N N . THR A 1 203 ? -20.636 -33.682 8.123 1.00 54.40 203 THR B N 1
ATOM 1419 C CA . THR A 1 203 ? -19.473 -34.520 7.719 1.00 54.45 203 THR B CA 1
ATOM 1420 C C . THR A 1 203 ? -18.174 -33.929 8.282 1.00 54.80 203 THR B C 1
ATOM 1421 O O . THR A 1 203 ? -18.128 -32.701 8.500 1.00 55.49 203 THR B O 1
ATOM 1425 N N . ASN A 1 204 ? -17.163 -34.779 8.494 1.00 53.68 204 ASN B N 1
ATOM 1426 C CA . ASN A 1 204 ? -15.774 -34.379 8.844 1.00 52.62 204 ASN B CA 1
ATOM 1427 C C . ASN A 1 204 ? -14.913 -34.482 7.580 1.00 51.63 204 ASN B C 1
ATOM 1428 O O . ASN A 1 204 ? -14.549 -35.613 7.205 1.00 50.58 204 ASN B O 1
ATOM 1433 N N . ASN A 1 205 ? -14.619 -33.340 6.951 1.00 50.27 205 ASN B N 1
ATOM 1434 C CA . ASN A 1 205 ? -13.787 -33.231 5.722 1.00 49.37 205 ASN B CA 1
ATOM 1435 C C . ASN A 1 205 ? -12.634 -32.257 6.001 1.00 47.70 205 ASN B C 1
ATOM 1436 O O . ASN A 1 205 ? -12.300 -31.449 5.108 1.00 46.22 205 ASN B O 1
ATOM 1441 N N . SER A 1 206 ? -12.043 -32.351 7.198 1.00 46.37 206 SER B N 1
ATOM 1442 C CA . SER A 1 206 ? -10.996 -31.433 7.719 1.00 45.87 206 SER B CA 1
ATOM 1443 C C . SER A 1 206 ? -9.746 -31.481 6.830 1.00 44.82 206 SER B C 1
ATOM 1444 O O . SER A 1 206 ? -9.066 -30.441 6.724 1.00 44.40 206 SER B O 1
ATOM 1447 N N . THR A 1 207 ? -9.460 -32.635 6.216 1.00 43.42 207 THR B N 1
ATOM 1448 C CA . THR A 1 207 ? -8.306 -32.840 5.297 1.00 43.12 207 THR B CA 1
ATOM 1449 C C . THR A 1 207 ? -8.441 -31.894 4.099 1.00 42.05 207 THR B C 1
ATOM 1450 O O . THR A 1 207 ? -7.474 -31.157 3.825 1.00 41.03 207 THR B O 1
ATOM 1454 N N . ASN A 1 208 ? -9.597 -31.919 3.425 1.00 40.75 208 ASN B N 1
ATOM 1455 C CA . ASN A 1 208 ? -9.887 -31.091 2.223 1.00 40.07 208 ASN B CA 1
ATOM 1456 C C . ASN A 1 208 ? -9.921 -29.607 2.612 1.00 38.19 208 ASN B C 1
ATOM 1457 O O . ASN A 1 208 ? -9.349 -28.797 1.858 1.00 36.75 208 ASN B O 1
ATOM 1462 N N . TRP A 1 209 ? -10.564 -29.273 3.738 1.00 36.70 209 TRP B N 1
ATOM 1463 C CA . TRP A 1 209 ? -10.742 -27.880 4.231 1.00 36.56 209 TRP B CA 1
ATOM 1464 C C . TRP A 1 209 ? -9.375 -27.255 4.539 1.00 36.24 209 TRP B C 1
ATOM 1465 O O . TRP A 1 209 ? -9.200 -26.056 4.245 1.00 35.96 209 TRP B O 1
ATOM 1476 N N . THR A 1 210 ? -8.452 -28.038 5.109 1.00 35.27 210 THR B N 1
ATOM 1477 C CA . THR A 1 210 ? -7.042 -27.645 5.372 1.00 35.32 210 THR B CA 1
ATOM 1478 C C . THR A 1 210 ? -6.354 -27.332 4.039 1.00 35.32 210 THR B C 1
ATOM 1479 O O . THR A 1 210 ? -5.767 -26.238 3.926 1.00 34.63 210 THR B O 1
ATOM 1483 N N . ARG A 1 211 ? -6.433 -28.257 3.077 1.00 35.43 211 ARG B N 1
ATOM 1484 C CA . ARG A 1 211 ? -5.761 -28.154 1.752 1.00 35.83 211 ARG B CA 1
ATOM 1485 C C . ARG A 1 211 ? -6.244 -26.892 1.027 1.00 34.41 211 ARG B C 1
ATOM 1486 O O . ARG A 1 211 ? -5.409 -26.229 0.387 1.00 34.32 211 ARG B O 1
ATOM 1494 N N . ASP A 1 212 ? -7.539 -26.578 1.130 1.00 33.23 212 ASP B N 1
ATOM 1495 C CA . ASP A 1 212 ? -8.174 -25.407 0.468 1.00 32.97 212 ASP B CA 1
ATOM 1496 C C . ASP A 1 212 ? -7.606 -24.118 1.073 1.00 31.96 212 ASP B C 1
ATOM 1497 O O . ASP A 1 212 ? -7.231 -23.222 0.291 1.00 31.51 212 ASP B O 1
ATOM 1502 N N . LEU A 1 213 ? -7.543 -24.038 2.408 1.00 31.31 213 LEU B N 1
ATOM 1503 C CA . LEU A 1 213 ? -6.986 -22.879 3.161 1.00 31.12 213 LEU B CA 1
ATOM 1504 C C . LEU A 1 213 ? -5.507 -22.697 2.797 1.00 31.20 213 LEU B C 1
ATOM 1505 O O . LEU A 1 213 ? -5.104 -21.552 2.528 1.00 30.44 213 LEU B O 1
ATOM 1510 N N . VAL A 1 214 ? -4.735 -23.787 2.793 1.00 31.74 214 VAL B N 1
ATOM 1511 C CA . VAL A 1 214 ? -3.275 -23.778 2.477 1.00 32.29 214 VAL B CA 1
ATOM 1512 C C . VAL A 1 214 ? -3.081 -23.294 1.035 1.00 32.80 214 VAL B C 1
ATOM 1513 O O . VAL A 1 214 ? -2.209 -22.432 0.818 1.00 32.94 214 VAL B O 1
ATOM 1517 N N . ASP A 1 215 ? -3.868 -23.829 0.098 1.00 34.16 215 ASP B N 1
ATOM 1518 C CA . ASP A 1 215 ? -3.746 -23.559 -1.361 1.00 35.17 215 ASP B CA 1
ATOM 1519 C C . ASP A 1 215 ? -4.001 -22.073 -1.643 1.00 34.29 215 ASP B C 1
ATOM 1520 O O . ASP A 1 215 ? -3.241 -21.498 -2.442 1.00 33.50 215 ASP B O 1
ATOM 1525 N N . LYS A 1 216 ? -5.029 -21.482 -1.024 1.00 33.74 216 LYS B N 1
ATOM 1526 C CA . LYS A 1 216 ? -5.405 -20.057 -1.240 1.00 33.65 216 LYS B CA 1
ATOM 1527 C C . LYS A 1 216 ? -4.412 -19.143 -0.512 1.00 32.58 216 LYS B C 1
ATOM 1528 O O . LYS A 1 216 ? -4.020 -18.122 -1.110 1.00 31.09 216 LYS B O 1
ATOM 1534 N N . PHE A 1 217 ? -4.016 -19.493 0.717 1.00 32.70 217 PHE B N 1
ATOM 1535 C CA . PHE A 1 217 ? -2.926 -18.808 1.461 1.00 32.84 217 PHE B CA 1
ATOM 1536 C C . PHE A 1 217 ? -1.698 -18.694 0.552 1.00 33.23 217 PHE B C 1
ATOM 1537 O O . PHE A 1 217 ? -1.131 -17.586 0.436 1.00 32.26 217 PHE B O 1
ATOM 1545 N N . GLU A 1 218 ? -1.311 -19.816 -0.067 1.00 33.14 218 GLU B N 1
ATOM 1546 C CA . GLU A 1 218 ? -0.116 -19.924 -0.948 1.00 34.89 218 GLU B CA 1
ATOM 1547 C C . GLU A 1 218 ? -0.263 -18.973 -2.138 1.00 34.78 218 GLU B C 1
ATOM 1548 O O . GLU A 1 218 ? 0.603 -18.095 -2.285 1.00 34.64 218 GLU B O 1
ATOM 1554 N N . THR A 1 219 ? -1.312 -19.149 -2.949 1.00 35.11 219 THR B N 1
ATOM 1555 C CA . THR A 1 219 ? -1.568 -18.356 -4.184 1.00 35.35 219 THR B CA 1
ATOM 1556 C C . THR A 1 219 ? -1.502 -16.859 -3.856 1.00 34.10 219 THR B C 1
ATOM 1557 O O . THR A 1 219 ? -0.886 -16.118 -4.635 1.00 33.26 219 THR B O 1
ATOM 1561 N N . TYR A 1 220 ? -2.095 -16.437 -2.737 1.00 32.98 220 TYR B N 1
ATOM 1562 C CA . TYR A 1 220 ? -2.140 -15.014 -2.310 1.00 31.73 220 TYR B CA 1
ATOM 1563 C C . TYR A 1 220 ? -0.739 -14.536 -1.915 1.00 30.93 220 TYR B C 1
ATOM 1564 O O . TYR A 1 220 ? -0.223 -13.623 -2.584 1.00 30.64 220 TYR B O 1
ATOM 1573 N N . THR A 1 221 ? -0.137 -15.143 -0.887 1.00 30.94 221 THR B N 1
ATOM 1574 C CA . THR A 1 221 ? 1.082 -14.631 -0.201 1.00 30.75 221 THR B CA 1
ATOM 1575 C C . THR A 1 221 ? 2.354 -14.966 -0.995 1.00 30.73 221 THR B C 1
ATOM 1576 O O . THR A 1 221 ? 3.343 -14.227 -0.828 1.00 29.15 221 THR B O 1
ATOM 1580 N N . SER A 1 222 ? 2.350 -16.024 -1.816 1.00 31.52 222 SER B N 1
ATOM 1581 C CA . SER A 1 222 ? 3.559 -16.521 -2.528 1.00 32.75 222 SER B CA 1
ATOM 1582 C C . SER A 1 222 ? 3.481 -16.283 -4.043 1.00 33.09 222 SER B C 1
ATOM 1583 O O . SER A 1 222 ? 4.520 -16.489 -4.702 1.00 35.23 222 SER B O 1
ATOM 1586 N N . ASP A 1 223 ? 2.328 -15.861 -4.579 1.00 32.53 223 ASP B N 1
ATOM 1587 C CA . ASP A 1 223 ? 2.140 -15.630 -6.039 1.00 32.73 223 ASP B CA 1
ATOM 1588 C C . ASP A 1 223 ? 1.527 -14.243 -6.286 1.00 32.33 223 ASP B C 1
ATOM 1589 O O . ASP A 1 223 ? 2.278 -13.336 -6.684 1.00 32.66 223 ASP B O 1
ATOM 1594 N N . LEU A 1 224 ? 0.219 -14.082 -6.061 1.00 32.15 224 LEU B N 1
ATOM 1595 C CA . LEU A 1 224 ? -0.590 -12.983 -6.658 1.00 32.13 224 LEU B CA 1
ATOM 1596 C C . LEU A 1 224 ? -0.215 -11.625 -6.044 1.00 32.04 224 LEU B C 1
ATOM 1597 O O . LEU A 1 224 ? -0.059 -10.670 -6.823 1.00 31.80 224 LEU B O 1
ATOM 1602 N N . ILE A 1 225 ? -0.060 -11.533 -4.718 1.00 31.65 225 ILE B N 1
ATOM 1603 C CA . ILE A 1 225 ? 0.305 -10.263 -4.017 1.00 30.90 225 ILE B CA 1
ATOM 1604 C C . ILE A 1 225 ? 1.747 -9.884 -4.364 1.00 30.88 225 ILE B C 1
ATOM 1605 O O . ILE A 1 225 ? 1.996 -8.747 -4.759 1.00 31.40 225 ILE B O 1
ATOM 1610 N N . PRO A 1 226 ? 2.744 -10.789 -4.215 1.00 30.44 226 PRO B N 1
ATOM 1611 C CA . PRO A 1 226 ? 4.116 -10.499 -4.643 1.00 30.30 226 PRO B CA 1
ATOM 1612 C C . PRO A 1 226 ? 4.265 -10.063 -6.109 1.00 30.04 226 PRO B C 1
ATOM 1613 O O . PRO A 1 226 ? 5.039 -9.159 -6.368 1.00 30.47 226 PRO B O 1
ATOM 1617 N N . ASN A 1 227 ? 3.548 -10.719 -7.027 1.00 30.23 227 ASN B N 1
ATOM 1618 C CA . ASN A 1 227 ? 3.725 -10.546 -8.496 1.00 29.72 227 ASN B CA 1
ATOM 1619 C C . ASN A 1 227 ? 3.074 -9.236 -8.957 1.00 29.30 227 ASN B C 1
ATOM 1620 O O . ASN A 1 227 ? 3.672 -8.564 -9.819 1.00 28.94 227 ASN B O 1
ATOM 1625 N N . VAL A 1 228 ? 1.902 -8.885 -8.418 1.00 28.49 228 VAL B N 1
ATOM 1626 C CA . VAL A 1 228 ? 1.207 -7.602 -8.739 1.00 28.22 228 VAL B CA 1
ATOM 1627 C C . VAL A 1 228 ? 2.034 -6.451 -8.146 1.00 28.13 228 VAL B C 1
ATOM 1628 O O . VAL A 1 228 ? 2.199 -5.428 -8.843 1.00 27.67 228 VAL B O 1
ATOM 1632 N N . PHE A 1 229 ? 2.553 -6.625 -6.924 1.00 28.50 229 PHE B N 1
ATOM 1633 C CA . PHE A 1 229 ? 3.474 -5.671 -6.251 1.00 29.24 229 PHE B CA 1
ATOM 1634 C C . PHE A 1 229 ? 4.713 -5.441 -7.128 1.00 30.03 229 PHE B C 1
ATOM 1635 O O . PHE A 1 229 ? 5.125 -4.276 -7.272 1.00 29.52 229 PHE B O 1
ATOM 1643 N N . LYS A 1 230 ? 5.292 -6.514 -7.682 1.00 30.85 230 LYS B N 1
ATOM 1644 C CA . LYS A 1 230 ? 6.460 -6.437 -8.604 1.00 32.79 230 LYS B CA 1
ATOM 1645 C C . LYS A 1 230 ? 6.095 -5.560 -9.806 1.00 33.28 230 LYS B C 1
ATOM 1646 O O . LYS A 1 230 ? 6.901 -4.674 -10.150 1.00 32.58 230 LYS B O 1
ATOM 1652 N N . ARG A 1 231 ? 4.921 -5.794 -10.404 1.00 34.57 231 ARG B N 1
ATOM 1653 C CA . ARG A 1 231 ? 4.408 -5.030 -11.574 1.00 35.51 231 ARG B CA 1
ATOM 1654 C C . ARG A 1 231 ? 4.232 -3.563 -11.165 1.00 34.13 231 ARG B C 1
ATOM 1655 O O . ARG A 1 231 ? 4.667 -2.684 -11.930 1.00 32.93 231 ARG B O 1
ATOM 1663 N N . TRP A 1 232 ? 3.621 -3.322 -10.000 1.00 33.25 232 TRP B N 1
ATOM 1664 C CA . TRP A 1 232 ? 3.430 -1.972 -9.406 1.00 33.02 232 TRP B CA 1
ATOM 1665 C C . TRP A 1 232 ? 4.789 -1.285 -9.221 1.00 32.76 232 TRP B C 1
ATOM 1666 O O . TRP A 1 232 ? 4.896 -0.091 -9.561 1.00 32.95 232 TRP B O 1
ATOM 1677 N N . LYS A 1 233 ? 5.775 -2.016 -8.692 1.00 33.14 233 LYS B N 1
ATOM 1678 C CA . LYS A 1 233 ? 7.128 -1.497 -8.351 1.00 33.58 233 LYS B CA 1
ATOM 1679 C C . LYS A 1 233 ? 7.877 -1.120 -9.635 1.00 34.44 233 LYS B C 1
ATOM 1680 O O . LYS A 1 233 ? 8.675 -0.165 -9.592 1.00 33.16 233 LYS B O 1
ATOM 1686 N N . GLU A 1 234 ? 7.625 -1.840 -10.733 1.00 35.82 234 GLU B N 1
ATOM 1687 C CA . GLU A 1 234 ? 8.212 -1.567 -12.074 1.00 36.35 234 GLU B CA 1
ATOM 1688 C C . GLU A 1 234 ? 7.660 -0.242 -12.619 1.00 35.52 234 GLU B C 1
ATOM 1689 O O . GLU A 1 234 ? 8.410 0.466 -13.321 1.00 36.09 234 GLU B O 1
ATOM 1695 N N . TRP A 1 235 ? 6.405 0.084 -12.290 1.00 33.67 235 TRP B N 1
ATOM 1696 C CA . TRP A 1 235 ? 5.643 1.234 -12.849 1.00 32.69 235 TRP B CA 1
ATOM 1697 C C . TRP A 1 235 ? 5.935 2.529 -12.076 1.00 32.51 235 TRP B C 1
ATOM 1698 O O . TRP A 1 235 ? 6.022 3.583 -12.729 1.00 32.88 235 TRP B O 1
ATOM 1709 N N . ARG A 1 236 ? 6.063 2.466 -10.745 1.00 32.04 236 ARG B N 1
ATOM 1710 C CA . ARG A 1 236 ? 6.083 3.663 -9.857 1.00 31.46 236 ARG B CA 1
ATOM 1711 C C . ARG A 1 236 ? 7.244 4.591 -10.222 1.00 31.81 236 ARG B C 1
ATOM 1712 O O . ARG A 1 236 ? 7.064 5.807 -10.251 1.00 31.46 236 ARG B O 1
ATOM 1720 N N . PRO A 1 237 ? 8.468 4.079 -10.497 1.00 32.53 237 PRO B N 1
ATOM 1721 C CA . PRO A 1 237 ? 9.583 4.938 -10.903 1.00 32.96 237 PRO B CA 1
ATOM 1722 C C . PRO A 1 237 ? 9.368 5.677 -12.234 1.00 33.53 237 PRO B C 1
ATOM 1723 O O . PRO A 1 237 ? 9.961 6.726 -12.404 1.00 33.65 237 PRO B O 1
ATOM 1727 N N . THR A 1 238 ? 8.535 5.133 -13.131 1.00 33.58 238 THR B N 1
ATOM 1728 C CA . THR A 1 238 ? 8.299 5.678 -14.498 1.00 33.81 238 THR B CA 1
ATOM 1729 C C . THR A 1 238 ? 7.497 6.983 -14.412 1.00 34.26 238 THR B C 1
ATOM 1730 O O . THR A 1 238 ? 7.503 7.732 -15.406 1.00 34.33 238 THR B O 1
ATOM 1734 N N . GLN A 1 239 ? 6.831 7.238 -13.279 1.00 34.80 239 GLN B N 1
ATOM 1735 C CA . GLN A 1 239 ? 6.034 8.471 -13.033 1.00 35.25 239 GLN B CA 1
ATOM 1736 C C . GLN A 1 239 ? 6.949 9.603 -12.546 1.00 35.03 239 GLN B C 1
ATOM 1737 O O . GLN A 1 239 ? 6.448 10.733 -12.393 1.00 34.95 239 GLN B O 1
ATOM 1743 N N . ILE A 1 240 ? 8.231 9.314 -12.301 1.00 34.66 240 ILE B N 1
ATOM 1744 C CA . ILE A 1 240 ? 9.261 10.322 -11.910 1.00 35.51 240 ILE B CA 1
ATOM 1745 C C . ILE A 1 240 ? 10.086 10.660 -13.157 1.00 36.09 240 ILE B C 1
ATOM 1746 O O . ILE A 1 240 ? 10.726 9.739 -13.701 1.00 35.91 240 ILE B O 1
ATOM 1751 N N . GLU A 1 241 ? 10.060 11.928 -13.581 1.00 36.65 241 GLU B N 1
ATOM 1752 C CA . GLU A 1 241 ? 10.728 12.429 -14.812 1.00 37.65 241 GLU B CA 1
ATOM 1753 C C . GLU A 1 241 ? 11.957 13.264 -14.432 1.00 36.26 241 GLU B C 1
ATOM 1754 O O . GLU A 1 241 ? 11.835 14.123 -13.537 1.00 34.74 241 GLU B O 1
ATOM 1760 N N . ILE A 1 242 ? 13.087 13.010 -15.099 1.00 34.93 242 ILE B N 1
ATOM 1761 C CA . ILE A 1 242 ? 14.346 13.805 -15.005 1.00 34.84 242 ILE B CA 1
ATOM 1762 C C . ILE A 1 242 ? 14.572 14.484 -16.360 1.00 35.71 242 ILE B C 1
ATOM 1763 O O . ILE A 1 242 ? 14.652 13.767 -17.376 1.00 35.89 242 ILE B O 1
ATOM 1768 N N . SER A 1 243 ? 14.655 15.817 -16.364 1.00 35.74 243 SER B N 1
ATOM 1769 C CA . SER A 1 243 ? 14.878 16.658 -17.569 1.00 35.59 243 SER B CA 1
ATOM 1770 C C . SER A 1 243 ? 16.138 17.502 -17.366 1.00 35.81 243 SER B C 1
ATOM 1771 O O . SER A 1 243 ? 16.280 18.085 -16.276 1.00 36.09 243 SER B O 1
ATOM 1774 N N . ALA A 1 244 ? 17.021 17.541 -18.368 1.00 36.46 244 ALA B N 1
ATOM 1775 C CA . ALA A 1 244 ? 18.274 18.331 -18.376 1.00 36.80 244 ALA B CA 1
ATOM 1776 C C . ALA A 1 244 ? 18.383 19.092 -19.700 1.00 37.88 244 ALA B C 1
ATOM 1777 O O . ALA A 1 244 ? 18.134 18.479 -20.757 1.00 39.12 244 ALA B O 1
ATOM 1779 N N . TRP A 1 245 ? 18.728 20.381 -19.642 1.00 38.52 245 TRP B N 1
ATOM 1780 C CA . TRP A 1 245 ? 18.907 21.244 -20.840 1.00 38.88 245 TRP B CA 1
ATOM 1781 C C . TRP A 1 245 ? 19.829 22.424 -20.516 1.00 39.21 245 TRP B C 1
ATOM 1782 O O . TRP A 1 245 ? 20.106 22.662 -19.319 1.00 37.92 245 TRP B O 1
ATOM 1793 N N . VAL A 1 246 ? 20.279 23.121 -21.562 1.00 39.43 246 VAL B N 1
ATOM 1794 C CA . VAL A 1 246 ? 21.219 24.276 -21.492 1.00 40.94 246 VAL B CA 1
ATOM 1795 C C . VAL A 1 246 ? 20.698 25.383 -22.413 1.00 42.19 246 VAL B C 1
ATOM 1796 O O . VAL A 1 246 ? 20.181 25.050 -23.499 1.00 41.75 246 VAL B O 1
ATOM 1800 N N . ARG A 1 247 ? 20.827 26.644 -21.986 1.00 43.32 247 ARG B N 1
ATOM 1801 C CA . ARG A 1 247 ? 20.746 27.837 -22.870 1.00 45.23 247 ARG B CA 1
ATOM 1802 C C . ARG A 1 247 ? 22.153 28.432 -22.983 1.00 45.58 247 ARG B C 1
ATOM 1803 O O . ARG A 1 247 ? 22.697 28.866 -21.948 1.00 44.22 247 ARG B O 1
ATOM 1811 N N . ARG A 1 248 ? 22.720 28.424 -24.193 1.00 47.23 248 ARG B N 1
ATOM 1812 C CA . ARG A 1 248 ? 24.095 28.911 -24.478 1.00 48.58 248 ARG B CA 1
ATOM 1813 C C . ARG A 1 248 ? 24.145 30.431 -24.281 1.00 48.16 248 ARG B C 1
ATOM 1814 O O . ARG A 1 248 ? 23.104 31.090 -24.469 1.00 46.57 248 ARG B O 1
ATOM 1822 N N . GLY A 1 249 ? 25.316 30.949 -23.900 1.00 49.24 249 GLY B N 1
ATOM 1823 C CA . GLY A 1 249 ? 25.570 32.383 -23.665 1.00 51.69 249 GLY B CA 1
ATOM 1824 C C . GLY A 1 249 ? 25.506 33.180 -24.957 1.00 52.49 249 GLY B C 1
ATOM 1825 O O . GLY A 1 249 ? 25.719 32.585 -26.031 1.00 53.57 249 GLY B O 1
ATOM 1826 N N . SER A 1 250 ? 25.225 34.482 -24.854 1.00 54.66 250 SER B N 1
ATOM 1827 C CA . SER A 1 250 ? 25.029 35.409 -26.000 1.00 56.09 250 SER B CA 1
ATOM 1828 C C . SER A 1 250 ? 25.639 36.777 -25.677 1.00 56.75 250 SER B C 1
ATOM 1829 O O . SER A 1 250 ? 25.255 37.361 -24.644 1.00 55.28 250 SER B O 1
ATOM 1832 N N . CYS A 1 251 ? 26.558 37.255 -26.524 1.00 58.56 251 CYS B N 1
ATOM 1833 C CA . CYS A 1 251 ? 27.133 38.628 -26.483 1.00 60.22 251 CYS B CA 1
ATOM 1834 C C . CYS A 1 251 ? 26.297 39.551 -27.376 1.00 60.59 251 CYS B C 1
ATOM 1835 O O . CYS A 1 251 ? 26.467 39.488 -28.610 1.00 61.52 251 CYS B O 1
ATOM 1838 N N . GLY A 1 252 ? 25.426 40.362 -26.766 1.00 60.52 252 GLY B N 1
ATOM 1839 C CA . GLY A 1 252 ? 24.589 41.365 -27.453 1.00 61.15 252 GLY B CA 1
ATOM 1840 C C . GLY A 1 252 ? 24.998 42.779 -27.078 1.00 61.95 252 GLY B C 1
ATOM 1841 O O . GLY A 1 252 ? 26.170 42.975 -26.696 1.00 62.40 252 GLY B O 1
ATOM 1842 N N . ASN A 1 253 ? 24.064 43.730 -27.188 1.00 62.62 253 ASN B N 1
ATOM 1843 C CA . ASN A 1 253 ? 24.256 45.153 -26.800 1.00 62.66 253 ASN B CA 1
ATOM 1844 C C . ASN A 1 253 ? 24.005 45.291 -25.294 1.00 61.92 253 ASN B C 1
ATOM 1845 O O . ASN A 1 253 ? 22.823 45.223 -24.905 1.00 61.90 253 ASN B O 1
ATOM 1850 N N . LEU A 1 254 ? 25.072 45.433 -24.493 1.00 60.78 254 LEU B N 1
ATOM 1851 C CA . LEU A 1 254 ? 25.038 45.881 -23.067 1.00 59.32 254 LEU B CA 1
ATOM 1852 C C . LEU A 1 254 ? 25.739 44.863 -22.151 1.00 58.73 254 LEU B C 1
ATOM 1853 O O . LEU A 1 254 ? 26.291 45.306 -21.123 1.00 59.07 254 LEU B O 1
ATOM 1858 N N . THR A 1 255 ? 25.733 43.566 -22.485 1.00 58.66 255 THR B N 1
ATOM 1859 C CA . THR A 1 255 ? 26.463 42.517 -21.715 1.00 57.95 255 THR B CA 1
ATOM 1860 C C . THR A 1 255 ? 26.671 41.257 -22.563 1.00 58.01 255 THR B C 1
ATOM 1861 O O . THR A 1 255 ? 26.021 41.131 -23.621 1.00 56.76 255 THR B O 1
ATOM 1865 N N . CYS A 1 256 ? 27.554 40.370 -22.092 1.00 57.40 256 CYS B N 1
ATOM 1866 C CA . CYS A 1 256 ? 27.748 38.983 -22.592 1.00 57.68 256 CYS B CA 1
ATOM 1867 C C . CYS A 1 256 ? 27.121 38.009 -21.587 1.00 55.52 256 CYS B C 1
ATOM 1868 O O . CYS A 1 256 ? 27.772 37.712 -20.565 1.00 54.97 256 CYS B O 1
ATOM 1871 N N . ARG A 1 257 ? 25.893 37.557 -21.867 1.00 52.65 257 ARG B N 1
ATOM 1872 C CA . ARG A 1 257 ? 25.115 36.624 -21.007 1.00 50.90 257 ARG B CA 1
ATOM 1873 C C . ARG A 1 257 ? 25.864 35.296 -20.929 1.00 47.64 257 ARG B C 1
ATOM 1874 O O . ARG A 1 257 ? 26.348 34.803 -21.945 1.00 46.90 257 ARG B O 1
ATOM 1882 N N . PRO A 1 258 ? 26.000 34.685 -19.729 1.00 44.83 258 PRO B N 1
ATOM 1883 C CA . PRO A 1 258 ? 26.727 33.424 -19.588 1.00 42.96 258 PRO B CA 1
ATOM 1884 C C . PRO A 1 258 ? 25.869 32.202 -19.947 1.00 41.40 258 PRO B C 1
ATOM 1885 O O . PRO A 1 258 ? 24.657 32.335 -20.008 1.00 40.94 258 PRO B O 1
ATOM 1889 N N . ASP A 1 259 ? 26.517 31.056 -20.180 1.00 39.33 259 ASP B N 1
ATOM 1890 C CA . ASP A 1 259 ? 25.854 29.732 -20.318 1.00 38.50 259 ASP B CA 1
ATOM 1891 C C . ASP A 1 259 ? 25.151 29.406 -18.996 1.00 37.16 259 ASP B C 1
ATOM 1892 O O . ASP A 1 259 ? 25.747 29.672 -17.932 1.00 36.92 259 ASP B O 1
ATOM 1897 N N . VAL A 1 260 ? 23.935 28.861 -19.065 1.00 35.68 260 VAL B N 1
ATOM 1898 C CA . VAL A 1 260 ? 23.180 28.350 -17.883 1.00 35.24 260 VAL B CA 1
ATOM 1899 C C . VAL A 1 260 ? 22.772 26.901 -18.170 1.00 34.26 260 VAL B C 1
ATOM 1900 O O . VAL A 1 260 ? 22.116 26.667 -19.201 1.00 34.58 260 VAL B O 1
ATOM 1904 N N . SER A 1 261 ? 23.177 25.973 -17.296 1.00 33.99 261 SER B N 1
ATOM 1905 C CA . SER A 1 261 ? 22.799 24.536 -17.325 1.00 33.75 261 SER B CA 1
ATOM 1906 C C . SER A 1 261 ? 21.677 24.296 -16.311 1.00 33.35 261 SER B C 1
ATOM 1907 O O . SER A 1 261 ? 21.831 24.736 -15.155 1.00 32.66 261 SER B O 1
ATOM 1910 N N . TYR A 1 262 ? 20.600 23.629 -16.738 1.00 33.20 262 TYR B N 1
ATOM 1911 C CA . TYR A 1 262 ? 19.379 23.360 -15.934 1.00 32.53 262 TYR B CA 1
ATOM 1912 C C . TYR A 1 262 ? 19.150 21.852 -15.805 1.00 32.48 262 TYR B C 1
ATOM 1913 O O . TYR A 1 262 ? 19.599 21.077 -16.678 1.00 32.56 262 TYR B O 1
ATOM 1922 N N . ALA A 1 263 ? 18.439 21.461 -14.747 1.00 31.26 263 ALA B N 1
ATOM 1923 C CA . ALA A 1 263 ? 17.934 20.089 -14.519 1.00 30.79 263 ALA B CA 1
ATOM 1924 C C . ALA A 1 263 ? 16.748 20.141 -13.554 1.00 30.44 263 ALA B C 1
ATOM 1925 O O . ALA A 1 263 ? 16.739 21.023 -12.671 1.00 30.38 263 ALA B O 1
ATOM 1927 N N . THR A 1 264 ? 15.787 19.230 -13.730 1.00 29.91 264 THR B N 1
ATOM 1928 C CA A THR A 1 264 ? 14.598 19.098 -12.848 0.32 29.68 264 THR B CA 1
ATOM 1929 C CA B THR A 1 264 ? 14.584 19.097 -12.864 0.68 29.61 264 THR B CA 1
ATOM 1930 C C . THR A 1 264 ? 14.299 17.611 -12.622 1.00 29.32 264 THR B C 1
ATOM 1931 O O . THR A 1 264 ? 14.596 16.805 -13.524 1.00 29.09 264 THR B O 1
ATOM 1938 N N . VAL A 1 265 ? 13.759 17.287 -11.447 1.00 29.10 265 VAL B N 1
ATOM 1939 C CA . VAL A 1 265 ? 13.247 15.930 -11.100 1.00 28.91 265 VAL B CA 1
ATOM 1940 C C . VAL A 1 265 ? 11.864 16.126 -10.469 1.00 29.07 265 VAL B C 1
ATOM 1941 O O . VAL A 1 265 ? 11.768 16.833 -9.447 1.00 28.21 265 VAL B O 1
ATOM 1945 N N . GLU A 1 266 ? 10.828 15.579 -11.110 1.00 30.27 266 GLU B N 1
ATOM 1946 C CA . GLU A 1 266 ? 9.409 15.750 -10.706 1.00 30.92 266 GLU B CA 1
ATOM 1947 C C . GLU A 1 266 ? 8.735 14.379 -10.640 1.00 30.52 266 GLU B C 1
ATOM 1948 O O . GLU A 1 266 ? 8.857 13.609 -11.612 1.00 29.66 266 GLU B O 1
ATOM 1954 N N . ASP A 1 267 ? 8.043 14.109 -9.532 1.00 30.55 267 ASP B N 1
ATOM 1955 C CA . ASP A 1 267 ? 7.174 12.920 -9.347 1.00 31.01 267 ASP B CA 1
ATOM 1956 C C . ASP A 1 267 ? 5.741 13.335 -9.695 1.00 31.78 267 ASP B C 1
ATOM 1957 O O . ASP A 1 267 ? 5.208 14.231 -9.014 1.00 31.33 267 ASP B O 1
ATOM 1962 N N . LYS A 1 268 ? 5.152 12.712 -10.720 1.00 32.35 268 LYS B N 1
ATOM 1963 C CA . LYS A 1 268 ? 3.807 13.063 -11.251 1.00 34.02 268 LYS B CA 1
ATOM 1964 C C . LYS A 1 268 ? 2.713 12.553 -10.300 1.00 34.10 268 LYS B C 1
ATOM 1965 O O . LYS A 1 268 ? 1.556 12.987 -10.463 1.00 34.05 268 LYS B O 1
ATOM 1971 N N . ILE A 1 269 ? 3.061 11.682 -9.346 1.00 32.85 269 ILE B N 1
ATOM 1972 C CA . ILE A 1 269 ? 2.110 11.104 -8.349 1.00 32.97 269 ILE B CA 1
ATOM 1973 C C . ILE A 1 269 ? 2.019 12.040 -7.136 1.00 32.94 269 ILE B C 1
ATOM 1974 O O . ILE A 1 269 ? 0.944 12.625 -6.937 1.00 33.54 269 ILE B O 1
ATOM 1979 N N . SER A 1 270 ? 3.098 12.167 -6.358 1.00 33.25 270 SER B N 1
ATOM 1980 C CA . SER A 1 270 ? 3.178 13.038 -5.154 1.00 33.17 270 SER B CA 1
ATOM 1981 C C . SER A 1 270 ? 3.119 14.516 -5.564 1.00 32.25 270 SER B C 1
ATOM 1982 O O . SER A 1 270 ? 2.594 15.320 -4.775 1.00 32.56 270 SER B O 1
ATOM 1985 N N . GLY A 1 271 ? 3.649 14.854 -6.745 1.00 31.33 271 GLY B N 1
ATOM 1986 C CA . GLY A 1 271 ? 3.754 16.240 -7.244 1.00 30.66 271 GLY B CA 1
ATOM 1987 C C . GLY A 1 271 ? 5.022 16.927 -6.761 1.00 30.40 271 GLY B C 1
ATOM 1988 O O . GLY A 1 271 ? 5.158 18.141 -7.009 1.00 30.26 271 GLY B O 1
ATOM 1989 N N . ALA A 1 272 ? 5.916 16.189 -6.090 1.00 30.14 272 ALA B N 1
ATOM 1990 C CA . ALA A 1 272 ? 7.217 16.683 -5.581 1.00 29.97 272 ALA B CA 1
ATOM 1991 C C . ALA A 1 272 ? 8.081 17.128 -6.766 1.00 30.13 272 ALA B C 1
ATOM 1992 O O . ALA A 1 272 ? 8.113 16.401 -7.775 1.00 30.16 272 ALA B O 1
ATOM 1994 N N . LEU A 1 273 ? 8.741 18.281 -6.638 1.00 30.31 273 LEU B N 1
ATOM 1995 C CA . LEU A 1 273 ? 9.562 18.909 -7.709 1.00 31.00 273 LEU B CA 1
ATOM 1996 C C . LEU A 1 273 ? 10.836 19.486 -7.084 1.00 30.91 273 LEU B C 1
ATOM 1997 O O . LEU A 1 273 ? 10.724 20.189 -6.063 1.00 30.81 273 LEU B O 1
ATOM 2002 N N . PHE A 1 274 ? 11.999 19.160 -7.659 1.00 30.56 274 PHE B N 1
ATOM 2003 C CA . PHE A 1 274 ? 13.326 19.705 -7.273 1.00 29.91 274 PHE B CA 1
ATOM 2004 C C . PHE A 1 274 ? 14.012 20.244 -8.528 1.00 30.29 274 PHE B C 1
ATOM 2005 O O . PHE A 1 274 ? 14.088 19.507 -9.531 1.00 29.81 274 PHE B O 1
ATOM 2013 N N . SER A 1 275 ? 14.473 21.497 -8.466 1.00 30.42 275 SER B N 1
ATOM 2014 C CA . SER A 1 275 ? 15.004 22.270 -9.617 1.00 30.75 275 SER B CA 1
ATOM 2015 C C . SER A 1 275 ? 16.459 22.663 -9.355 1.00 30.66 275 SER B C 1
ATOM 2016 O O . SER A 1 275 ? 16.794 22.999 -8.197 1.00 30.15 275 SER B O 1
ATOM 2019 N N . PHE A 1 276 ? 17.281 22.605 -10.403 1.00 30.86 276 PHE B N 1
ATOM 2020 C CA . PHE A 1 276 ? 18.742 22.859 -10.367 1.00 31.35 276 PHE B CA 1
ATOM 2021 C C . PHE A 1 276 ? 19.130 23.724 -11.567 1.00 31.89 276 PHE B C 1
ATOM 2022 O O . PHE A 1 276 ? 18.635 23.462 -12.681 1.00 32.41 276 PHE B O 1
ATOM 2030 N N . GLN A 1 277 ? 19.979 24.729 -11.335 1.00 32.21 277 GLN B N 1
ATOM 2031 C CA . GLN A 1 277 ? 20.631 25.525 -12.407 1.00 32.48 277 GLN B CA 1
ATOM 2032 C C . GLN A 1 277 ? 22.001 26.002 -11.914 1.00 33.01 277 GLN B C 1
ATOM 2033 O O . GLN A 1 277 ? 22.178 26.156 -10.688 1.00 32.80 277 GLN B O 1
ATOM 2039 N N . ALA A 1 278 ? 22.936 26.198 -12.846 1.00 34.00 278 ALA B N 1
ATOM 2040 C CA . ALA A 1 278 ? 24.307 26.692 -12.588 1.00 35.19 278 ALA B CA 1
ATOM 2041 C C . ALA A 1 278 ? 24.779 27.510 -13.793 1.00 36.32 278 ALA B C 1
ATOM 2042 O O . ALA A 1 278 ? 24.713 26.989 -14.927 1.00 36.03 278 ALA B O 1
ATOM 2044 N N . THR A 1 279 ? 25.220 28.747 -13.547 1.00 37.16 279 THR B N 1
ATOM 2045 C CA . THR A 1 279 ? 25.739 29.688 -14.574 1.00 38.47 279 THR B CA 1
ATOM 2046 C C . THR A 1 279 ? 27.211 29.357 -14.855 1.00 39.03 279 THR B C 1
ATOM 2047 O O . THR A 1 279 ? 27.863 28.769 -13.968 1.00 38.31 279 THR B O 1
ATOM 2051 N N . ASN A 1 280 ? 27.698 29.720 -16.046 1.00 40.71 280 ASN B N 1
ATOM 2052 C CA . ASN A 1 280 ? 29.097 29.502 -16.507 1.00 42.17 280 ASN B CA 1
ATOM 2053 C C . ASN A 1 280 ? 29.406 27.999 -16.517 1.00 42.96 280 ASN B C 1
ATOM 2054 O O . ASN A 1 280 ? 30.543 27.623 -16.174 1.00 44.81 280 ASN B O 1
ATOM 2059 N N . ARG A 1 281 ? 28.421 27.179 -16.896 1.00 43.77 281 ARG B N 1
ATOM 2060 C CA . ARG A 1 281 ? 28.565 25.716 -17.122 1.00 43.58 281 ARG B CA 1
ATOM 2061 C C . ARG A 1 281 ? 27.692 25.322 -18.318 1.00 43.71 281 ARG B C 1
ATOM 2062 O O . ARG A 1 281 ? 26.530 25.774 -18.375 1.00 44.23 281 ARG B O 1
ATOM 2070 N N . ASN A 1 282 ? 28.250 24.531 -19.238 1.00 43.17 282 ASN B N 1
ATOM 2071 C CA . ASN A 1 282 ? 27.564 23.992 -20.443 1.00 42.51 282 ASN B CA 1
ATOM 2072 C C . ASN A 1 282 ? 27.570 22.463 -20.344 1.00 42.26 282 ASN B C 1
ATOM 2073 O O . ASN A 1 282 ? 28.544 21.843 -20.819 1.00 42.96 282 ASN B O 1
ATOM 2078 N N . SER A 1 283 ? 26.532 21.885 -19.730 1.00 41.18 283 SER B N 1
ATOM 2079 C CA . SER A 1 283 ? 26.442 20.436 -19.414 1.00 40.86 283 SER B CA 1
ATOM 2080 C C . SER A 1 283 ? 24.985 20.009 -19.207 1.00 40.83 283 SER B C 1
ATOM 2081 O O . SER A 1 283 ? 24.248 20.718 -18.496 1.00 40.03 283 SER B O 1
ATOM 2084 N N . THR A 1 284 ? 24.611 18.869 -19.794 1.00 41.21 284 THR B N 1
ATOM 2085 C CA . THR A 1 284 ? 23.302 18.187 -19.613 1.00 41.12 284 THR B CA 1
ATOM 2086 C C . THR A 1 284 ? 23.474 17.012 -18.639 1.00 40.32 284 THR B C 1
ATOM 2087 O O . THR A 1 284 ? 22.463 16.357 -18.327 1.00 40.28 284 THR B O 1
ATOM 2091 N N . THR A 1 285 ? 24.703 16.774 -18.164 1.00 39.54 285 THR B N 1
ATOM 2092 C CA . THR A 1 285 ? 25.086 15.618 -17.307 1.00 38.20 285 THR B CA 1
ATOM 2093 C C . THR A 1 285 ? 25.341 16.073 -15.862 1.00 36.73 285 THR B C 1
ATOM 2094 O O . THR A 1 285 ? 25.268 15.212 -14.963 1.00 36.33 285 THR B O 1
ATOM 2098 N N . LEU A 1 286 ? 25.620 17.364 -15.648 1.00 35.41 286 LEU B N 1
ATOM 2099 C CA . LEU A 1 286 ? 26.119 17.926 -14.361 1.00 34.71 286 LEU B CA 1
ATOM 2100 C C . LEU A 1 286 ? 25.213 17.501 -13.196 1.00 33.37 286 LEU B C 1
ATOM 2101 O O . LEU A 1 286 ? 25.758 17.077 -12.163 1.00 32.20 286 LEU B O 1
ATOM 2106 N N . PHE A 1 287 ? 23.889 17.604 -13.360 1.00 33.43 287 PHE B N 1
ATOM 2107 C CA . PHE A 1 287 ? 22.884 17.440 -12.274 1.00 32.78 287 PHE B CA 1
ATOM 2108 C C . PHE A 1 287 ? 22.203 16.063 -12.322 1.00 32.97 287 PHE B C 1
ATOM 2109 O O . PHE A 1 287 ? 21.265 15.858 -11.526 1.00 31.99 287 PHE B O 1
ATOM 2117 N N . LEU A 1 288 ? 22.641 15.149 -13.197 1.00 33.40 288 LEU B N 1
ATOM 2118 C CA . LEU A 1 288 ? 21.980 13.828 -13.400 1.00 34.28 288 LEU B CA 1
ATOM 2119 C C . LEU A 1 288 ? 22.078 12.984 -12.124 1.00 33.99 288 LEU B C 1
ATOM 2120 O O . LEU A 1 288 ? 21.077 12.333 -11.783 1.00 34.64 288 LEU B O 1
ATOM 2125 N N . GLU A 1 289 ? 23.237 12.990 -11.461 1.00 34.57 289 GLU B N 1
ATOM 2126 C CA . GLU A 1 289 ? 23.526 12.172 -10.252 1.00 35.04 289 GLU B CA 1
ATOM 2127 C C . GLU A 1 289 ? 22.580 12.578 -9.113 1.00 34.09 289 GLU B C 1
ATOM 2128 O O . GLU A 1 289 ? 22.007 11.673 -8.476 1.00 34.00 289 GLU B O 1
ATOM 2134 N N . VAL A 1 290 ? 22.424 13.882 -8.865 1.00 33.22 290 VAL B N 1
ATOM 2135 C CA . VAL A 1 290 ? 21.605 14.418 -7.734 1.00 32.47 290 VAL B CA 1
ATOM 2136 C C . VAL A 1 290 ? 20.117 14.193 -8.038 1.00 32.29 290 VAL B C 1
ATOM 2137 O O . VAL A 1 290 ? 19.368 13.885 -7.090 1.00 32.29 290 VAL B O 1
ATOM 2141 N N . CYS A 1 291 ? 19.707 14.325 -9.305 1.00 32.06 291 CYS B N 1
ATOM 2142 C CA . CYS A 1 291 ? 18.315 14.075 -9.771 1.00 32.36 291 CYS B CA 1
ATOM 2143 C C . CYS A 1 291 ? 17.993 12.580 -9.638 1.00 32.56 291 CYS B C 1
ATOM 2144 O O . CYS A 1 291 ? 16.871 12.253 -9.202 1.00 32.16 291 CYS B O 1
ATOM 2147 N N . GLU A 1 292 ? 18.949 11.713 -9.990 1.00 33.01 292 GLU B N 1
ATOM 2148 C CA . GLU A 1 292 ? 18.824 10.233 -9.887 1.00 33.05 292 GLU B CA 1
ATOM 2149 C C . GLU A 1 292 ? 18.720 9.832 -8.408 1.00 31.33 292 GLU B C 1
ATOM 2150 O O . GLU A 1 292 ? 17.952 8.901 -8.102 1.00 31.01 292 GLU B O 1
ATOM 2156 N N . ASP A 1 293 ? 19.456 10.516 -7.527 1.00 30.12 293 ASP B N 1
ATOM 2157 C CA . ASP A 1 293 ? 19.433 10.274 -6.058 1.00 29.89 293 ASP B CA 1
ATOM 2158 C C . ASP A 1 293 ? 18.077 10.703 -5.484 1.00 28.75 293 ASP B C 1
ATOM 2159 O O . ASP A 1 293 ? 17.573 10.000 -4.588 1.00 28.55 293 ASP B O 1
ATOM 2164 N N . HIS A 1 294 ? 17.513 11.810 -5.977 1.00 28.39 294 HIS B N 1
ATOM 2165 C CA . HIS A 1 294 ? 16.152 12.291 -5.614 1.00 28.11 294 HIS B CA 1
ATOM 2166 C C . HIS A 1 294 ? 15.112 11.245 -6.027 1.00 28.25 294 HIS B C 1
ATOM 2167 O O . HIS A 1 294 ? 14.239 10.931 -5.202 1.00 27.97 294 HIS B O 1
ATOM 2174 N N . LYS A 1 295 ? 15.216 10.725 -7.255 1.00 28.48 295 LYS B N 1
ATOM 2175 C CA . LYS A 1 295 ? 14.299 9.695 -7.811 1.00 28.76 295 LYS B CA 1
ATOM 2176 C C . LYS A 1 295 ? 14.365 8.431 -6.942 1.00 28.19 295 LYS B C 1
ATOM 2177 O O . LYS A 1 295 ? 13.295 7.910 -6.586 1.00 28.18 295 LYS B O 1
ATOM 2183 N N . THR A 1 296 ? 15.574 7.964 -6.617 1.00 28.22 296 THR B N 1
ATOM 2184 C CA . THR A 1 296 ? 15.826 6.793 -5.732 1.00 27.90 296 THR B CA 1
ATOM 2185 C C . THR A 1 296 ? 15.110 7.010 -4.391 1.00 27.62 296 THR B C 1
ATOM 2186 O O . THR A 1 296 ? 14.415 6.081 -3.943 1.00 27.61 296 THR B O 1
ATOM 2190 N N . ARG A 1 297 ? 15.271 8.195 -3.794 1.00 27.49 297 ARG B N 1
ATOM 2191 C CA . ARG A 1 297 ? 14.645 8.588 -2.502 1.00 27.37 297 ARG B CA 1
ATOM 2192 C C . ARG A 1 297 ? 13.117 8.534 -2.632 1.00 27.55 297 ARG B C 1
ATOM 2193 O O . ARG A 1 297 ? 12.468 7.950 -1.739 1.00 27.31 297 ARG B O 1
ATOM 2201 N N . MET A 1 298 ? 12.567 9.131 -3.694 1.00 27.45 298 MET B N 1
ATOM 2202 C CA . MET A 1 298 ? 11.104 9.176 -3.965 1.00 27.42 298 MET B CA 1
ATOM 2203 C C . MET A 1 298 ? 10.568 7.747 -4.105 1.00 26.51 298 MET B C 1
ATOM 2204 O O . MET A 1 298 ? 9.483 7.467 -3.555 1.00 25.13 298 MET B O 1
ATOM 2209 N N . VAL A 1 299 ? 11.306 6.884 -4.814 1.00 25.66 299 VAL B N 1
ATOM 2210 C CA . VAL A 1 299 ? 10.954 5.448 -5.029 1.00 25.23 299 VAL B CA 1
ATOM 2211 C C . VAL A 1 299 ? 11.013 4.715 -3.682 1.00 24.69 299 VAL B C 1
ATOM 2212 O O . VAL A 1 299 ? 10.090 3.926 -3.412 1.00 25.36 299 VAL B O 1
ATOM 2216 N N . ASN A 1 300 ? 12.045 4.968 -2.868 1.00 24.43 300 ASN B N 1
ATOM 2217 C CA . ASN A 1 300 ? 12.176 4.390 -1.500 1.00 24.39 300 ASN B CA 1
ATOM 2218 C C . ASN A 1 300 ? 10.877 4.637 -0.722 1.00 23.91 300 ASN B C 1
ATOM 2219 O O . ASN A 1 300 ? 10.321 3.664 -0.187 1.00 24.47 300 ASN B O 1
ATOM 2224 N N . GLU A 1 301 ? 10.418 5.891 -0.672 1.00 23.78 301 GLU B N 1
ATOM 2225 C CA . GLU A 1 301 ? 9.273 6.336 0.171 1.00 23.93 301 GLU B CA 1
ATOM 2226 C C . GLU A 1 301 ? 7.987 5.658 -0.314 1.00 23.94 301 GLU B C 1
ATOM 2227 O O . GLU A 1 301 ? 7.196 5.231 0.544 1.00 23.93 301 GLU B O 1
ATOM 2233 N N . ALA A 1 302 ? 7.806 5.555 -1.636 1.00 24.08 302 ALA B N 1
ATOM 2234 C CA . ALA A 1 302 ? 6.642 4.920 -2.298 1.00 24.38 302 ALA B CA 1
ATOM 2235 C C . ALA A 1 302 ? 6.596 3.424 -1.964 1.00 24.31 302 ALA B C 1
ATOM 2236 O O . ALA A 1 302 ? 5.530 2.954 -1.512 1.00 23.73 302 ALA B O 1
ATOM 2238 N N . ILE A 1 303 ? 7.701 2.704 -2.194 1.00 24.48 303 ILE B N 1
ATOM 2239 C CA . ILE A 1 303 ? 7.813 1.232 -1.951 1.00 24.37 303 ILE B CA 1
ATOM 2240 C C . ILE A 1 303 ? 7.473 0.942 -0.484 1.00 24.55 303 ILE B C 1
ATOM 2241 O O . ILE A 1 303 ? 6.711 -0.015 -0.232 1.00 25.16 303 ILE B O 1
ATOM 2246 N N . ALA A 1 304 ? 8.022 1.734 0.441 1.00 24.59 304 ALA B N 1
ATOM 2247 C CA . ALA A 1 304 ? 7.799 1.605 1.901 1.00 24.70 304 ALA B CA 1
ATOM 2248 C C . ALA A 1 304 ? 6.316 1.838 2.211 1.00 24.72 304 ALA B C 1
ATOM 2249 O O . ALA A 1 304 ? 5.761 1.088 3.036 1.00 24.77 304 ALA B O 1
ATOM 2251 N N . ASP A 1 305 ? 5.708 2.839 1.564 1.00 25.27 305 ASP B N 1
ATOM 2252 C CA . ASP A 1 305 ? 4.261 3.169 1.671 1.00 25.38 305 ASP B CA 1
ATOM 2253 C C . ASP A 1 305 ? 3.417 1.956 1.258 1.00 25.76 305 ASP B C 1
ATOM 2254 O O . ASP A 1 305 ? 2.537 1.549 2.047 1.00 26.27 305 ASP B O 1
ATOM 2259 N N . MET A 1 306 ? 3.669 1.405 0.067 1.00 25.42 306 MET B N 1
ATOM 2260 C CA . MET A 1 306 ? 2.893 0.274 -0.508 1.00 25.40 306 MET B CA 1
ATOM 2261 C C . MET A 1 306 ? 3.106 -0.980 0.350 1.00 24.77 306 MET B C 1
ATOM 2262 O O . MET A 1 306 ? 2.108 -1.650 0.677 1.00 24.14 306 MET B O 1
ATOM 2267 N N . ALA A 1 307 ? 4.361 -1.277 0.696 1.00 24.72 307 ALA B N 1
ATOM 2268 C CA . ALA A 1 307 ? 4.764 -2.408 1.565 1.00 24.40 307 ALA B CA 1
ATOM 2269 C C . ALA A 1 307 ? 3.930 -2.392 2.852 1.00 24.56 307 ALA B C 1
ATOM 2270 O O . ALA A 1 307 ? 3.387 -3.452 3.218 1.00 24.43 307 ALA B O 1
ATOM 2272 N N . SER A 1 308 ? 3.829 -1.227 3.501 1.00 24.84 308 SER B N 1
ATOM 2273 C CA . SER A 1 308 ? 2.972 -0.984 4.693 1.00 25.17 308 SER B CA 1
ATOM 2274 C C . SER A 1 308 ? 1.526 -1.402 4.391 1.00 25.28 308 SER B C 1
ATOM 2275 O O . SER A 1 308 ? 0.951 -2.151 5.198 1.00 25.79 308 SER B O 1
ATOM 2278 N N . CYS A 1 309 ? 0.971 -0.953 3.261 1.00 25.48 309 CYS B N 1
ATOM 2279 C CA . CYS A 1 309 ? -0.442 -1.197 2.854 1.00 25.91 309 CYS B CA 1
ATOM 2280 C C . CYS A 1 309 ? -0.699 -2.698 2.654 1.00 25.54 309 CYS B C 1
ATOM 2281 O O . CYS A 1 309 ? -1.826 -3.139 2.954 1.00 24.54 309 CYS B O 1
ATOM 2284 N N . LEU A 1 310 ? 0.304 -3.455 2.193 1.00 25.21 310 LEU B N 1
ATOM 2285 C CA . LEU A 1 310 ? 0.189 -4.917 1.929 1.00 25.23 310 LEU B CA 1
ATOM 2286 C C . LEU A 1 310 ? 0.542 -5.731 3.181 1.00 24.92 310 LEU B C 1
ATOM 2287 O O . LEU A 1 310 ? 0.346 -6.959 3.139 1.00 25.39 310 LEU B O 1
ATOM 2292 N N . SER A 1 311 ? 1.018 -5.090 4.255 1.00 24.29 311 SER B N 1
ATOM 2293 C CA . SER A 1 311 ? 1.569 -5.769 5.460 1.00 23.92 311 SER B CA 1
ATOM 2294 C C . SER A 1 311 ? 0.494 -6.545 6.227 1.00 23.36 311 SER B C 1
ATOM 2295 O O . SER A 1 311 ? 0.815 -7.554 6.848 1.00 23.67 311 SER B O 1
ATOM 2298 N N . PRO A 1 312 ? -0.801 -6.144 6.234 1.00 23.38 312 PRO B N 1
ATOM 2299 C CA . PRO A 1 312 ? -1.836 -6.952 6.890 1.00 23.12 312 PRO B CA 1
ATOM 2300 C C . PRO A 1 312 ? -1.946 -8.392 6.355 1.00 23.53 312 PRO B C 1
ATOM 2301 O O . PRO A 1 312 ? -2.339 -9.259 7.114 1.00 22.81 312 PRO B O 1
ATOM 2305 N N . THR A 1 313 ? -1.583 -8.617 5.084 1.00 23.32 313 THR B N 1
ATOM 2306 C CA . THR A 1 313 ? -1.594 -9.953 4.425 1.00 23.87 313 THR B CA 1
ATOM 2307 C C . THR A 1 313 ? -0.507 -10.853 5.027 1.00 24.43 313 THR B C 1
ATOM 2308 O O . THR A 1 313 ? -0.602 -12.078 4.844 1.00 25.28 313 THR B O 1
ATOM 2312 N N . PHE A 1 314 ? 0.488 -10.275 5.708 1.00 25.11 314 PHE B N 1
ATOM 2313 C CA . PHE A 1 314 ? 1.593 -11.024 6.366 1.00 25.02 314 PHE B CA 1
ATOM 2314 C C . PHE A 1 314 ? 1.050 -11.775 7.588 1.00 25.84 314 PHE B C 1
ATOM 2315 O O . PHE A 1 314 ? 1.732 -12.708 8.051 1.00 26.72 314 PHE B O 1
ATOM 2323 N N . ALA A 1 315 ? -0.137 -11.395 8.077 1.00 25.84 315 ALA B N 1
ATOM 2324 C CA . ALA A 1 315 ? -0.825 -12.018 9.235 1.00 26.10 315 ALA B CA 1
ATOM 2325 C C . ALA A 1 315 ? -1.697 -13.200 8.787 1.00 26.65 315 ALA B C 1
ATOM 2326 O O . ALA A 1 315 ? -2.180 -13.931 9.679 1.00 26.81 315 ALA B O 1
ATOM 2328 N N . PHE A 1 316 ? -1.894 -13.398 7.476 1.00 27.03 316 PHE B N 1
ATOM 2329 C CA . PHE A 1 316 ? -2.652 -14.548 6.907 1.00 27.37 316 PHE B CA 1
ATOM 2330 C C . PHE A 1 316 ? -2.056 -15.860 7.432 1.00 28.14 316 PHE B C 1
ATOM 2331 O O . PHE A 1 316 ? -2.824 -16.804 7.700 1.00 28.37 316 PHE B O 1
ATOM 2339 N N . HIS A 1 317 ? -0.728 -15.900 7.575 1.00 28.84 317 HIS B N 1
ATOM 2340 C CA . HIS A 1 317 ? 0.066 -17.041 8.107 1.00 29.80 317 HIS B CA 1
ATOM 2341 C C . HIS A 1 317 ? -0.531 -17.566 9.419 1.00 30.43 317 HIS B C 1
ATOM 2342 O O . HIS A 1 317 ? -0.559 -18.796 9.599 1.00 30.43 317 HIS B O 1
ATOM 2349 N N . LYS A 1 318 ? -0.990 -16.670 10.297 1.00 31.66 318 LYS B N 1
ATOM 2350 C CA . LYS A 1 318 ? -1.487 -17.018 11.657 1.00 32.82 318 LYS B CA 1
ATOM 2351 C C . LYS A 1 318 ? -2.821 -17.776 11.567 1.00 32.42 318 LYS B C 1
ATOM 2352 O O . LYS A 1 318 ? -3.209 -18.379 12.584 1.00 31.87 318 LYS B O 1
ATOM 2358 N N . LEU A 1 319 ? -3.499 -17.746 10.412 1.00 33.01 319 LEU B N 1
ATOM 2359 C CA . LEU A 1 319 ? -4.785 -18.464 10.183 1.00 33.11 319 LEU B CA 1
ATOM 2360 C C . LEU A 1 319 ? -4.521 -19.957 9.954 1.00 33.43 319 LEU B C 1
ATOM 2361 O O . LEU A 1 319 ? -5.425 -20.758 10.250 1.00 33.51 319 LEU B O 1
ATOM 2366 N N . LEU A 1 320 ? -3.340 -20.317 9.439 1.00 33.40 320 LEU B N 1
ATOM 2367 C CA . LEU A 1 320 ? -2.936 -21.731 9.209 1.00 33.12 320 LEU B CA 1
ATOM 2368 C C . LEU A 1 320 ? -2.883 -22.455 10.553 1.00 33.34 320 LEU B C 1
ATOM 2369 O O . LEU A 1 320 ? -2.442 -21.879 11.545 1.00 33.01 320 LEU B O 1
ATOM 2374 N N . PRO A 1 321 ? -3.348 -23.725 10.634 1.00 33.82 321 PRO B N 1
ATOM 2375 C CA . PRO A 1 321 ? -3.189 -24.533 11.845 1.00 34.65 321 PRO B CA 1
ATOM 2376 C C . PRO A 1 321 ? -1.755 -24.518 12.396 1.00 35.43 321 PRO B C 1
ATOM 2377 O O . PRO A 1 321 ? -0.821 -24.594 11.612 1.00 35.02 321 PRO B O 1
ATOM 2381 N N . ASP A 1 322 ? -1.627 -24.439 13.724 1.00 36.82 322 ASP B N 1
ATOM 2382 C CA . ASP A 1 322 ? -0.338 -24.307 14.459 1.00 38.53 322 ASP B CA 1
ATOM 2383 C C . ASP A 1 322 ? 0.666 -25.354 13.960 1.00 38.46 322 ASP B C 1
ATOM 2384 O O . ASP A 1 322 ? 1.853 -25.000 13.809 1.00 38.10 322 ASP B O 1
ATOM 2389 N N . ASP A 1 323 ? 0.202 -26.581 13.698 1.00 39.04 323 ASP B N 1
ATOM 2390 C CA . ASP A 1 323 ? 1.061 -27.768 13.428 1.00 40.02 323 ASP B CA 1
ATOM 2391 C C . ASP A 1 323 ? 1.684 -27.707 12.024 1.00 38.74 323 ASP B C 1
ATOM 2392 O O . ASP A 1 323 ? 2.566 -28.545 11.760 1.00 38.70 323 ASP B O 1
ATOM 2397 N N . ILE A 1 324 ? 1.261 -26.778 11.155 1.00 37.00 324 ILE B N 1
ATOM 2398 C CA . ILE A 1 324 ? 1.803 -26.650 9.765 1.00 36.37 324 ILE B CA 1
ATOM 2399 C C . ILE A 1 324 ? 2.387 -25.249 9.519 1.00 34.61 324 ILE B C 1
ATOM 2400 O O . ILE A 1 324 ? 2.924 -25.046 8.419 1.00 34.80 324 ILE B O 1
ATOM 2405 N N . GLN A 1 325 ? 2.310 -24.327 10.488 1.00 33.72 325 GLN B N 1
ATOM 2406 C CA . GLN A 1 325 ? 2.752 -22.912 10.325 1.00 32.88 325 GLN B CA 1
ATOM 2407 C C . GLN A 1 325 ? 4.245 -22.859 9.965 1.00 32.70 325 GLN B C 1
ATOM 2408 O O . GLN A 1 325 ? 4.615 -21.999 9.142 1.00 32.47 325 GLN B O 1
ATOM 2414 N N . THR A 1 326 ? 5.067 -23.753 10.529 1.00 31.08 326 THR B N 1
ATOM 2415 C CA . THR A 1 326 ? 6.541 -23.791 10.321 1.00 30.88 326 THR B CA 1
ATOM 2416 C C . THR A 1 326 ? 6.879 -24.213 8.882 1.00 30.72 326 THR B C 1
ATOM 2417 O O . THR A 1 326 ? 8.048 -24.038 8.485 1.00 31.14 326 THR B O 1
ATOM 2421 N N . GLN A 1 327 ? 5.910 -24.745 8.129 1.00 30.78 327 GLN B N 1
ATOM 2422 C CA . GLN A 1 327 ? 6.118 -25.255 6.745 1.00 31.12 327 GLN B CA 1
ATOM 2423 C C . GLN A 1 327 ? 5.976 -24.129 5.710 1.00 31.09 327 GLN B C 1
ATOM 2424 O O . GLN A 1 327 ? 6.250 -24.399 4.522 1.00 30.98 327 GLN B O 1
ATOM 2430 N N . PHE A 1 328 ? 5.573 -22.921 6.122 1.00 31.16 328 PHE B N 1
ATOM 2431 C CA . PHE A 1 328 ? 5.260 -21.792 5.205 1.00 31.54 328 PHE B CA 1
ATOM 2432 C C . PHE A 1 328 ? 5.893 -20.491 5.709 1.00 31.90 328 PHE B C 1
ATOM 2433 O O . PHE A 1 328 ? 5.920 -20.258 6.932 1.00 31.22 328 PHE B O 1
ATOM 2441 N N . SER A 1 329 ? 6.382 -19.672 4.771 1.00 32.77 329 SER B N 1
ATOM 2442 C CA . SER A 1 329 ? 6.850 -18.278 4.995 1.00 32.89 329 SER B CA 1
ATOM 2443 C C . SER A 1 329 ? 5.632 -17.374 5.169 1.00 32.39 329 SER B C 1
ATOM 2444 O O . SER A 1 329 ? 4.697 -17.449 4.376 1.00 33.19 329 SER B O 1
ATOM 2447 N N . PRO A 1 330 ? 5.587 -16.501 6.200 1.00 31.62 330 PRO B N 1
ATOM 2448 C CA . PRO A 1 330 ? 4.462 -15.577 6.358 1.00 31.02 330 PRO B CA 1
ATOM 2449 C C . PRO A 1 330 ? 4.345 -14.530 5.235 1.00 30.66 330 PRO B C 1
ATOM 2450 O O . PRO A 1 330 ? 3.251 -14.020 5.041 1.00 29.58 330 PRO B O 1
ATOM 2454 N N . TYR A 1 331 ? 5.442 -14.238 4.522 1.00 29.43 331 TYR B N 1
ATOM 2455 C CA . TYR A 1 331 ? 5.474 -13.263 3.398 1.00 28.71 331 TYR B CA 1
ATOM 2456 C C . TYR A 1 331 ? 6.709 -13.486 2.513 1.00 28.15 331 TYR B C 1
ATOM 2457 O O . TYR A 1 331 ? 7.686 -14.108 2.973 1.00 27.60 331 TYR B O 1
ATOM 2466 N N . ASP A 1 332 ? 6.657 -12.966 1.282 1.00 28.18 332 ASP B N 1
ATOM 2467 C CA . ASP A 1 332 ? 7.783 -12.964 0.307 1.00 28.13 332 ASP B CA 1
ATOM 2468 C C . ASP A 1 332 ? 8.860 -11.995 0.808 1.00 28.29 332 ASP B C 1
ATOM 2469 O O . ASP A 1 332 ? 8.624 -10.773 0.755 1.00 27.89 332 ASP B O 1
ATOM 2474 N N . ARG A 1 333 ? 9.997 -12.530 1.267 1.00 28.94 333 ARG B N 1
ATOM 2475 C CA . ARG A 1 333 ? 11.091 -11.767 1.929 1.00 29.41 333 ARG B CA 1
ATOM 2476 C C . ARG A 1 333 ? 11.814 -10.873 0.910 1.00 29.37 333 ARG B C 1
ATOM 2477 O O . ARG A 1 333 ? 12.241 -9.772 1.308 1.00 28.70 333 ARG B O 1
ATOM 2485 N N . GLN A 1 334 ? 11.946 -11.309 -0.348 1.00 29.11 334 GLN B N 1
ATOM 2486 C CA . GLN A 1 334 ? 12.603 -10.515 -1.426 1.00 29.03 334 GLN B CA 1
ATOM 2487 C C . GLN A 1 334 ? 11.839 -9.203 -1.648 1.00 28.93 334 GLN B C 1
ATOM 2488 O O . GLN A 1 334 ? 12.500 -8.165 -1.823 1.00 29.61 334 GLN B O 1
ATOM 2494 N N . GLN A 1 335 ? 10.505 -9.254 -1.671 1.00 28.86 335 GLN B N 1
ATOM 2495 C CA . GLN A 1 335 ? 9.646 -8.081 -1.984 1.00 28.25 335 GLN B CA 1
ATOM 2496 C C . GLN A 1 335 ? 9.476 -7.212 -0.731 1.00 27.74 335 GLN B C 1
ATOM 2497 O O . GLN A 1 335 ? 9.579 -5.979 -0.865 1.00 26.62 335 GLN B O 1
ATOM 2503 N N . PHE A 1 336 ? 9.241 -7.824 0.436 1.00 27.62 336 PHE B N 1
ATOM 2504 C CA . PHE A 1 336 ? 8.716 -7.135 1.645 1.00 28.08 336 PHE B CA 1
ATOM 2505 C C . PHE A 1 336 ? 9.677 -7.212 2.839 1.00 28.54 336 PHE B C 1
ATOM 2506 O O . PHE A 1 336 ? 9.354 -6.583 3.870 1.00 28.86 336 PHE B O 1
ATOM 2514 N N . GLY A 1 337 ? 10.805 -7.920 2.717 1.00 28.11 337 GLY B N 1
ATOM 2515 C CA . GLY A 1 337 ? 11.756 -8.144 3.824 1.00 28.70 337 GLY B CA 1
ATOM 2516 C C . GLY A 1 337 ? 12.457 -6.864 4.247 1.00 28.57 337 GLY B C 1
ATOM 2517 O O . GLY A 1 337 ? 12.696 -6.698 5.457 1.00 29.18 337 GLY B O 1
ATOM 2518 N N . GLN A 1 338 ? 12.773 -5.993 3.286 1.00 28.62 338 GLN B N 1
ATOM 2519 C CA . GLN A 1 338 ? 13.556 -4.747 3.495 1.00 28.26 338 GLN B CA 1
ATOM 2520 C C . GLN A 1 338 ? 12.926 -3.615 2.676 1.00 27.61 338 GLN B C 1
ATOM 2521 O O . GLN A 1 338 ? 12.823 -3.758 1.440 1.00 26.69 338 GLN B O 1
ATOM 2527 N N . VAL A 1 339 ? 12.498 -2.545 3.354 1.00 26.64 339 VAL B N 1
ATOM 2528 C CA . VAL A 1 339 ? 12.035 -1.272 2.726 1.00 25.66 339 VAL B CA 1
ATOM 2529 C C . VAL A 1 339 ? 12.789 -0.113 3.386 1.00 25.42 339 VAL B C 1
ATOM 2530 O O . VAL A 1 339 ? 13.375 -0.326 4.466 1.00 25.47 339 VAL B O 1
ATOM 2534 N N . PHE A 1 340 ? 12.788 1.059 2.747 1.00 25.36 340 PHE B N 1
ATOM 2535 C CA . PHE A 1 340 ? 13.653 2.213 3.107 1.00 25.39 340 PHE B CA 1
ATOM 2536 C C . PHE A 1 340 ? 12.827 3.504 3.136 1.00 25.21 340 PHE B C 1
ATOM 2537 O O . PHE A 1 340 ? 11.900 3.655 2.318 1.00 26.03 340 PHE B O 1
ATOM 2545 N N . ARG A 1 341 ? 13.155 4.390 4.081 1.00 25.07 341 ARG B N 1
ATOM 2546 C CA . ARG A 1 341 ? 12.746 5.821 4.089 1.00 24.36 341 ARG B CA 1
ATOM 2547 C C . ARG A 1 341 ? 14.014 6.680 4.095 1.00 23.81 341 ARG B C 1
ATOM 2548 O O . ARG A 1 341 ? 15.010 6.264 4.723 1.00 23.89 341 ARG B O 1
ATOM 2556 N N . GLY A 1 342 ? 13.971 7.832 3.419 1.00 23.43 342 GLY B N 1
ATOM 2557 C CA . GLY A 1 342 ? 15.156 8.656 3.121 1.00 23.51 342 GLY B CA 1
ATOM 2558 C C . GLY A 1 342 ? 15.808 8.206 1.815 1.00 23.56 342 GLY B C 1
ATOM 2559 O O . GLY A 1 342 ? 15.214 7.433 1.068 1.00 23.51 342 GLY B O 1
ATOM 2560 N N . PRO A 1 343 ? 17.056 8.632 1.508 1.00 23.32 343 PRO B N 1
ATOM 2561 C CA . PRO A 1 343 ? 17.893 9.369 2.456 1.00 23.07 343 PRO B CA 1
ATOM 2562 C C . PRO A 1 343 ? 17.399 10.768 2.859 1.00 23.47 343 PRO B C 1
ATOM 2563 O O . PRO A 1 343 ? 16.611 11.369 2.142 1.00 23.92 343 PRO B O 1
ATOM 2567 N N . TYR A 1 344 ? 17.888 11.233 4.013 1.00 23.19 344 TYR B N 1
ATOM 2568 C CA . TYR A 1 344 ? 17.672 12.585 4.587 1.00 23.32 344 TYR B CA 1
ATOM 2569 C C . TYR A 1 344 ? 19.012 13.324 4.663 1.00 23.29 344 TYR B C 1
ATOM 2570 O O . TYR A 1 344 ? 20.001 12.726 5.136 1.00 23.18 344 TYR B O 1
ATOM 2579 N N . SER A 1 345 ? 19.035 14.582 4.212 1.00 22.98 345 SER B N 1
ATOM 2580 C CA . SER A 1 345 ? 20.193 15.510 4.313 1.00 23.08 345 SER B CA 1
ATOM 2581 C C . SER A 1 345 ? 19.710 16.951 4.118 1.00 23.23 345 SER B C 1
ATOM 2582 O O . SER A 1 345 ? 18.604 17.132 3.577 1.00 22.92 345 SER B O 1
ATOM 2585 N N . GLN A 1 346 ? 20.514 17.931 4.539 1.00 24.05 346 GLN B N 1
ATOM 2586 C CA . GLN A 1 346 ? 20.218 19.381 4.365 1.00 24.56 346 GLN B CA 1
ATOM 2587 C C . GLN A 1 346 ? 20.069 19.675 2.865 1.00 25.01 346 GLN B C 1
ATOM 2588 O O . GLN A 1 346 ? 19.112 20.382 2.491 1.00 24.74 346 GLN B O 1
ATOM 2594 N N . ASP A 1 347 ? 20.961 19.121 2.038 1.00 25.81 347 ASP B N 1
ATOM 2595 C CA . ASP A 1 347 ? 20.943 19.283 0.559 1.00 26.10 347 ASP B CA 1
ATOM 2596 C C . ASP A 1 347 ? 19.633 18.730 -0.015 1.00 26.03 347 ASP B C 1
ATOM 2597 O O . ASP A 1 347 ? 19.037 19.416 -0.875 1.00 26.32 347 ASP B O 1
ATOM 2602 N N . LEU A 1 348 ? 19.196 17.552 0.446 1.00 25.94 348 LEU B N 1
ATOM 2603 C CA . LEU A 1 348 ? 18.026 16.817 -0.115 1.00 26.32 348 LEU B CA 1
ATOM 2604 C C . LEU A 1 348 ? 16.714 17.565 0.169 1.00 26.51 348 LEU B C 1
ATOM 2605 O O . LEU A 1 348 ? 15.746 17.319 -0.572 1.00 26.94 348 LEU B O 1
ATOM 2610 N N . SER A 1 349 ? 16.672 18.433 1.187 1.00 27.00 349 SER B N 1
ATOM 2611 C CA . SER A 1 349 ? 15.458 19.187 1.607 1.00 27.58 349 SER B CA 1
ATOM 2612 C C . SER A 1 349 ? 15.273 20.464 0.777 1.00 28.48 349 SER B C 1
ATOM 2613 O O . SER A 1 349 ? 14.136 20.979 0.755 1.00 29.60 349 SER B O 1
ATOM 2616 N N . HIS A 1 350 ? 16.336 20.973 0.144 1.00 28.79 350 HIS B N 1
ATOM 2617 C CA . HIS A 1 350 ? 16.324 22.258 -0.609 1.00 29.96 350 HIS B CA 1
ATOM 2618 C C . HIS A 1 350 ? 15.632 22.059 -1.964 1.00 30.15 350 HIS B C 1
ATOM 2619 O O . HIS A 1 350 ? 15.997 21.101 -2.672 1.00 30.87 350 HIS B O 1
ATOM 2626 N N . GLY A 1 351 ? 14.706 22.960 -2.316 1.00 30.32 351 GLY B N 1
ATOM 2627 C CA . GLY A 1 351 ? 13.769 22.813 -3.448 1.00 30.56 351 GLY B CA 1
ATOM 2628 C C . GLY A 1 351 ? 14.302 23.386 -4.753 1.00 30.86 351 GLY B C 1
ATOM 2629 O O . GLY A 1 351 ? 14.066 22.759 -5.805 1.00 30.54 351 GLY B O 1
ATOM 2630 N N . LEU A 1 352 ? 14.968 24.544 -4.710 1.00 31.20 352 LEU B N 1
ATOM 2631 C CA . LEU A 1 352 ? 15.416 25.283 -5.924 1.00 31.62 352 LEU B CA 1
ATOM 2632 C C . LEU A 1 352 ? 16.872 25.733 -5.748 1.00 30.72 352 LEU B C 1
ATOM 2633 O O . LEU A 1 352 ? 17.123 26.596 -4.887 1.00 31.09 352 LEU B O 1
ATOM 2638 N N . TRP A 1 353 ? 17.783 25.170 -6.551 1.00 30.21 353 TRP B N 1
ATOM 2639 C CA . TRP A 1 353 ? 19.247 25.445 -6.528 1.00 30.00 353 TRP B CA 1
ATOM 2640 C C . TRP A 1 353 ? 19.620 26.404 -7.664 1.00 30.26 353 TRP B C 1
ATOM 2641 O O . TRP A 1 353 ? 19.179 26.158 -8.801 1.00 30.52 353 TRP B O 1
ATOM 2652 N N . THR A 1 354 ? 20.436 27.423 -7.365 1.00 30.15 354 THR B N 1
ATOM 2653 C CA . THR A 1 354 ? 20.919 28.452 -8.328 1.00 30.55 354 THR B CA 1
ATOM 2654 C C . THR A 1 354 ? 22.436 28.331 -8.538 1.00 30.61 354 THR B C 1
ATOM 2655 O O . THR A 1 354 ? 23.004 29.236 -9.174 1.00 31.32 354 THR B O 1
ATOM 2659 N N . ALA A 1 355 ? 23.066 27.266 -8.027 1.00 30.85 355 ALA B N 1
ATOM 2660 C CA . ALA A 1 355 ? 24.514 26.982 -8.184 1.00 31.09 355 ALA B CA 1
ATOM 2661 C C . ALA A 1 355 ? 24.772 25.488 -7.965 1.00 31.19 355 ALA B C 1
ATOM 2662 O O . ALA A 1 355 ? 23.886 24.809 -7.402 1.00 31.55 355 ALA B O 1
ATOM 2664 N N . PHE A 1 356 ? 25.943 25.001 -8.389 1.00 31.12 356 PHE B N 1
ATOM 2665 C CA . PHE A 1 356 ? 26.357 23.578 -8.274 1.00 30.71 356 PHE B CA 1
ATOM 2666 C C . PHE A 1 356 ? 27.138 23.359 -6.972 1.00 30.59 356 PHE B C 1
ATOM 2667 O O . PHE A 1 356 ? 28.143 24.056 -6.737 1.00 30.44 356 PHE B O 1
ATOM 2675 N N . LYS A 1 357 ? 26.679 22.395 -6.169 1.00 30.29 357 LYS B N 1
ATOM 2676 C CA . LYS A 1 357 ? 27.311 21.929 -4.908 1.00 30.26 357 LYS B CA 1
ATOM 2677 C C . LYS A 1 357 ? 27.702 20.460 -5.091 1.00 31.21 357 LYS B C 1
ATOM 2678 O O . LYS A 1 357 ? 27.069 19.787 -5.927 1.00 32.21 357 LYS B O 1
ATOM 2684 N N . ASN A 1 358 ? 28.706 19.984 -4.352 1.00 32.37 358 ASN B N 1
ATOM 2685 C CA . ASN A 1 358 ? 28.963 18.530 -4.173 1.00 33.00 358 ASN B CA 1
ATOM 2686 C C . ASN A 1 358 ? 27.831 17.993 -3.291 1.00 33.31 358 ASN B C 1
ATOM 2687 O O . ASN A 1 358 ? 28.008 17.939 -2.053 1.00 33.71 358 ASN B O 1
ATOM 2692 N N . PHE A 1 359 ? 26.700 17.657 -3.919 1.00 33.03 359 PHE B N 1
ATOM 2693 C CA . PHE A 1 359 ? 25.403 17.344 -3.262 1.00 32.82 359 PHE B CA 1
ATOM 2694 C C . PHE A 1 359 ? 25.548 16.075 -2.417 1.00 32.20 359 PHE B C 1
ATOM 2695 O O . PHE A 1 359 ? 26.062 15.065 -2.933 1.00 32.74 359 PHE B O 1
ATOM 2703 N N . ARG A 1 360 ? 25.118 16.146 -1.153 1.00 31.03 360 ARG B N 1
ATOM 2704 C CA . ARG A 1 360 ? 25.091 15.009 -0.195 1.00 30.11 360 ARG B CA 1
ATOM 2705 C C . ARG A 1 360 ? 23.696 14.378 -0.266 1.00 30.13 360 ARG B C 1
ATOM 2706 O O . ARG A 1 360 ? 22.836 14.715 0.580 1.00 29.29 360 ARG B O 1
ATOM 2714 N N . SER A 1 361 ? 23.490 13.512 -1.262 1.00 29.45 361 SER B N 1
ATOM 2715 C CA . SER A 1 361 ? 22.163 13.063 -1.753 1.00 29.77 361 SER B CA 1
ATOM 2716 C C . SER A 1 361 ? 21.985 11.545 -1.605 1.00 30.44 361 SER B C 1
ATOM 2717 O O . SER A 1 361 ? 20.912 11.052 -1.996 1.00 30.85 361 SER B O 1
ATOM 2720 N N . ARG A 1 362 ? 22.976 10.825 -1.066 1.00 31.42 362 ARG B N 1
ATOM 2721 C CA . ARG A 1 362 ? 22.845 9.377 -0.751 1.00 31.87 362 ARG B CA 1
ATOM 2722 C C . ARG A 1 362 ? 23.918 8.947 0.253 1.00 31.95 362 ARG B C 1
ATOM 2723 O O . ARG A 1 362 ? 24.986 9.594 0.316 1.00 31.46 362 ARG B O 1
ATOM 2731 N N . THR A 1 363 ? 23.621 7.876 0.994 1.00 31.05 363 THR B N 1
ATOM 2732 C CA . THR A 1 363 ? 24.514 7.242 1.996 1.00 30.60 363 THR B CA 1
ATOM 2733 C C . THR A 1 363 ? 25.661 6.541 1.256 1.00 31.30 363 THR B C 1
ATOM 2734 O O . THR A 1 363 ? 25.484 6.217 0.065 1.00 31.11 363 THR B O 1
ATOM 2738 N N . THR A 1 364 ? 26.797 6.344 1.930 1.00 32.38 364 THR B N 1
ATOM 2739 C CA . THR A 1 364 ? 28.028 5.721 1.369 1.00 33.47 364 THR B CA 1
ATOM 2740 C C . THR A 1 364 ? 28.408 4.461 2.158 1.00 34.33 364 THR B C 1
ATOM 2741 O O . THR A 1 364 ? 29.354 3.769 1.726 1.00 34.15 364 THR B O 1
ATOM 2745 N N . ARG A 1 365 ? 27.706 4.170 3.259 1.00 35.09 365 ARG B N 1
ATOM 2746 C CA . ARG A 1 365 ? 28.021 3.039 4.171 1.00 35.54 365 ARG B CA 1
ATOM 2747 C C . ARG A 1 365 ? 26.734 2.555 4.848 1.00 35.38 365 ARG B C 1
ATOM 2748 O O . ARG A 1 365 ? 26.039 3.385 5.469 1.00 33.95 365 ARG B O 1
ATOM 2756 N N . SER A 1 366 ? 26.438 1.257 4.721 1.00 34.68 366 SER B N 1
ATOM 2757 C CA . SER A 1 366 ? 25.254 0.580 5.310 1.00 34.53 366 SER B CA 1
ATOM 2758 C C . SER A 1 366 ? 25.688 -0.251 6.521 1.00 34.08 366 SER B C 1
ATOM 2759 O O . SER A 1 366 ? 26.745 -0.904 6.441 1.00 34.06 366 SER B O 1
ATOM 2762 N N . ASP A 1 367 ? 24.893 -0.228 7.594 1.00 33.11 367 ASP B N 1
ATOM 2763 C CA . ASP A 1 367 ? 25.093 -1.067 8.806 1.00 32.19 367 ASP B CA 1
ATOM 2764 C C . ASP A 1 367 ? 24.814 -2.528 8.433 1.00 32.51 367 ASP B C 1
ATOM 2765 O O . ASP A 1 367 ? 24.296 -2.766 7.318 1.00 32.07 367 ASP B O 1
ATOM 2770 N N . GLN A 1 368 ? 25.145 -3.468 9.326 1.00 32.49 368 GLN B N 1
ATOM 2771 C CA . GLN A 1 368 ? 24.783 -4.906 9.199 1.00 32.41 368 GLN B CA 1
ATOM 2772 C C . GLN A 1 368 ? 23.260 -5.020 9.048 1.00 32.50 368 GLN B C 1
ATOM 2773 O O . GLN A 1 368 ? 22.547 -4.110 9.527 1.00 31.89 368 GLN B O 1
ATOM 2779 N N . THR A 1 369 ? 22.788 -6.090 8.399 1.00 32.81 369 THR B N 1
ATOM 2780 C CA . THR A 1 369 ? 21.350 -6.364 8.129 1.00 32.86 369 THR B CA 1
ATOM 2781 C C . THR A 1 369 ? 20.937 -7.752 8.641 1.00 32.94 369 THR B C 1
ATOM 2782 O O . THR A 1 369 ? 19.715 -7.995 8.712 1.00 33.11 369 THR B O 1
ATOM 2786 N N . LEU A 1 370 ? 21.895 -8.623 8.988 1.00 32.86 370 LEU B N 1
ATOM 2787 C CA . LEU A 1 370 ? 21.637 -10.044 9.353 1.00 32.55 370 LEU B CA 1
ATOM 2788 C C . LEU A 1 370 ? 20.695 -10.100 10.562 1.00 32.41 370 LEU B C 1
ATOM 2789 O O . LEU A 1 370 ? 19.660 -10.789 10.470 1.00 32.31 370 LEU B O 1
ATOM 2794 N N . ARG A 1 371 ? 21.044 -9.402 11.648 1.00 31.78 371 ARG B N 1
ATOM 2795 C CA . ARG A 1 371 ? 20.144 -9.155 12.808 1.00 31.93 371 ARG B CA 1
ATOM 2796 C C . ARG A 1 371 ? 19.144 -8.064 12.403 1.00 31.59 371 ARG B C 1
ATOM 2797 O O . ARG A 1 371 ? 19.582 -7.092 11.762 1.00 30.81 371 ARG B O 1
ATOM 2805 N N . ASP A 1 372 ? 17.856 -8.224 12.736 1.00 32.27 372 ASP B N 1
ATOM 2806 C CA . ASP A 1 372 ? 16.769 -7.296 12.308 1.00 31.92 372 ASP B CA 1
ATOM 2807 C C . ASP A 1 372 ? 15.914 -6.857 13.507 1.00 32.07 372 ASP B C 1
ATOM 2808 O O . ASP A 1 372 ? 14.783 -6.385 13.275 1.00 31.69 372 ASP B O 1
ATOM 2813 N N . ARG A 1 373 ? 16.434 -6.985 14.732 1.00 32.70 373 ARG B N 1
ATOM 2814 C CA . ARG A 1 373 ? 15.799 -6.470 15.975 1.00 32.80 373 ARG B CA 1
ATOM 2815 C C . ARG A 1 373 ? 16.809 -5.584 16.709 1.00 32.16 373 ARG B C 1
ATOM 2816 O O . ARG A 1 373 ? 17.947 -6.049 16.929 1.00 31.36 373 ARG B O 1
ATOM 2824 N N . ILE A 1 374 ? 16.399 -4.361 17.059 1.00 31.42 374 ILE B N 1
ATOM 2825 C CA . ILE A 1 374 ? 17.233 -3.348 17.771 1.00 30.80 374 ILE B CA 1
ATOM 2826 C C . ILE A 1 374 ? 16.905 -3.431 19.263 1.00 31.16 374 ILE B C 1
ATOM 2827 O O . ILE A 1 374 ? 15.709 -3.375 19.605 1.00 31.55 374 ILE B O 1
ATOM 2832 N N . LEU A 1 375 ? 17.931 -3.568 20.108 1.00 31.54 375 LEU B N 1
ATOM 2833 C CA . LEU A 1 375 ? 17.801 -3.624 21.589 1.00 31.96 375 LEU B CA 1
ATOM 2834 C C . LEU A 1 375 ? 18.133 -2.256 22.192 1.00 31.85 375 LEU B C 1
ATOM 2835 O O . LEU A 1 375 ? 17.481 -1.882 23.186 1.00 31.38 375 LEU B O 1
ATOM 2840 N N . GLU A 1 376 ? 19.119 -1.553 21.625 1.00 32.48 376 GLU B N 1
ATOM 2841 C CA . GLU A 1 376 ? 19.590 -0.225 22.105 1.00 32.63 376 GLU B CA 1
ATOM 2842 C C . GLU A 1 376 ? 19.976 0.654 20.912 1.00 31.82 376 GLU B C 1
ATOM 2843 O O . GLU A 1 376 ? 20.393 0.104 19.872 1.00 31.14 376 GLU B O 1
ATOM 2849 N N . VAL A 1 377 ? 19.846 1.972 21.082 1.00 30.97 377 VAL B N 1
ATOM 2850 C CA . VAL A 1 377 ? 20.443 3.016 20.199 1.00 30.35 377 VAL B CA 1
ATOM 2851 C C . VAL A 1 377 ? 21.368 3.873 21.069 1.00 29.89 377 VAL B C 1
ATOM 2852 O O . VAL A 1 377 ? 20.883 4.416 22.087 1.00 28.66 377 VAL B O 1
ATOM 2856 N N . ILE A 1 378 ? 22.646 3.975 20.693 1.00 30.06 378 ILE B N 1
ATOM 2857 C CA . ILE A 1 378 ? 23.646 4.857 21.363 1.00 30.12 378 ILE B CA 1
ATOM 2858 C C . ILE A 1 378 ? 23.796 6.121 20.513 1.00 29.97 378 ILE B C 1
ATOM 2859 O O . ILE A 1 378 ? 24.124 6.000 19.315 1.00 30.01 378 ILE B O 1
ATOM 2864 N N . ILE A 1 379 ? 23.533 7.280 21.119 1.00 29.38 379 ILE B N 1
ATOM 2865 C CA . ILE A 1 379 ? 23.666 8.624 20.488 1.00 29.30 379 ILE B CA 1
ATOM 2866 C C . ILE A 1 379 ? 24.694 9.420 21.296 1.00 28.84 379 ILE B C 1
ATOM 2867 O O . ILE A 1 379 ? 24.429 9.687 22.485 1.00 28.30 379 ILE B O 1
ATOM 2872 N N . ARG A 1 380 ? 25.829 9.751 20.677 1.00 28.13 380 ARG B N 1
ATOM 2873 C CA . ARG A 1 380 ? 26.803 10.744 21.197 1.00 28.49 380 ARG B CA 1
ATOM 2874 C C . ARG A 1 380 ? 26.476 12.095 20.557 1.00 28.14 380 ARG B C 1
ATOM 2875 O O . ARG A 1 380 ? 26.406 12.147 19.312 1.00 28.02 380 ARG B O 1
ATOM 2883 N N . ALA A 1 381 ? 26.267 13.134 21.371 1.00 28.03 381 ALA B N 1
ATOM 2884 C CA . ALA A 1 381 ? 25.895 14.493 20.913 1.00 28.71 381 ALA B CA 1
ATOM 2885 C C . ALA A 1 381 ? 26.539 15.558 21.806 1.00 28.86 381 ALA B C 1
ATOM 2886 O O . ALA A 1 381 ? 26.689 15.315 23.017 1.00 28.42 381 ALA B O 1
ATOM 2888 N N . GLY A 1 382 ? 26.905 16.691 21.200 1.00 30.02 382 GLY B N 1
ATOM 2889 C CA . GLY A 1 382 ? 27.278 17.943 21.883 1.00 31.29 382 GLY B CA 1
ATOM 2890 C C . GLY A 1 382 ? 26.470 19.100 21.326 1.00 31.55 382 GLY B C 1
ATOM 2891 O O . GLY A 1 382 ? 25.265 19.180 21.638 1.00 32.47 382 GLY B O 1
ATOM 2892 N N . HIS A 1 383 ? 27.095 19.943 20.501 1.00 32.82 383 HIS B N 1
ATOM 2893 C CA . HIS A 1 383 ? 26.417 21.016 19.723 1.00 33.82 383 HIS B CA 1
ATOM 2894 C C . HIS A 1 383 ? 25.676 20.373 18.545 1.00 33.60 383 HIS B C 1
ATOM 2895 O O . HIS A 1 383 ? 24.555 20.829 18.235 1.00 32.97 383 HIS B O 1
ATOM 2902 N N . HIS A 1 384 ? 26.297 19.366 17.917 1.00 32.60 384 HIS B N 1
ATOM 2903 C CA A HIS A 1 384 ? 25.690 18.513 16.860 0.53 32.61 384 HIS B CA 1
ATOM 2904 C CA B HIS A 1 384 ? 25.661 18.515 16.874 0.47 32.53 384 HIS B CA 1
ATOM 2905 C C . HIS A 1 384 ? 25.753 17.046 17.304 1.00 32.57 384 HIS B C 1
ATOM 2906 O O . HIS A 1 384 ? 26.272 16.793 18.410 1.00 33.53 384 HIS B O 1
ATOM 2919 N N . VAL A 1 385 ? 25.236 16.133 16.478 1.00 32.16 385 VAL B N 1
ATOM 2920 C CA . VAL A 1 385 ? 25.311 14.662 16.726 1.00 32.00 385 VAL B CA 1
ATOM 2921 C C . VAL A 1 385 ? 26.721 14.194 16.344 1.00 31.90 385 VAL B C 1
ATOM 2922 O O . VAL A 1 385 ? 27.105 14.359 15.168 1.00 31.97 385 VAL B O 1
ATOM 2926 N N . ASP A 1 386 ? 27.454 13.634 17.308 1.00 31.60 386 ASP B N 1
ATOM 2927 C CA . ASP A 1 386 ? 28.859 13.176 17.143 1.00 31.56 386 ASP B CA 1
ATOM 2928 C C . ASP A 1 386 ? 28.864 11.756 16.568 1.00 30.77 386 ASP B C 1
ATOM 2929 O O . ASP A 1 386 ? 29.649 11.511 15.632 1.00 31.61 386 ASP B O 1
ATOM 2934 N N . ALA A 1 387 ? 28.016 10.863 17.090 1.00 29.42 387 ALA B N 1
ATOM 2935 C CA . ALA A 1 387 ? 27.977 9.438 16.687 1.00 28.83 387 ALA B CA 1
ATOM 2936 C C . ALA A 1 387 ? 26.602 8.815 16.950 1.00 27.79 387 ALA B C 1
ATOM 2937 O O . ALA A 1 387 ? 25.926 9.207 17.925 1.00 26.43 387 ALA B O 1
ATOM 2939 N N . ILE A 1 388 ? 26.226 7.868 16.087 1.00 27.01 388 ILE B N 1
ATOM 2940 C CA . ILE A 1 388 ? 25.031 6.989 16.229 1.00 27.26 388 ILE B CA 1
ATOM 2941 C C . ILE A 1 388 ? 25.504 5.539 16.085 1.00 27.59 388 ILE B C 1
ATOM 2942 O O . ILE A 1 388 ? 26.293 5.258 15.154 1.00 26.84 388 ILE B O 1
ATOM 2947 N N . GLN A 1 389 ? 25.052 4.667 16.988 1.00 27.72 389 GLN B N 1
ATOM 2948 C CA . GLN A 1 389 ? 25.248 3.197 16.903 1.00 28.61 389 GLN B CA 1
ATOM 2949 C C . GLN A 1 389 ? 23.941 2.504 17.293 1.00 28.50 389 GLN B C 1
ATOM 2950 O O . GLN A 1 389 ? 23.410 2.803 18.383 1.00 28.66 389 GLN B O 1
ATOM 2956 N N . PHE A 1 390 ? 23.445 1.632 16.414 1.00 28.60 390 PHE B N 1
ATOM 2957 C CA . PHE A 1 390 ? 22.363 0.657 16.697 1.00 29.33 390 PHE B CA 1
ATOM 2958 C C . PHE A 1 390 ? 23.001 -0.591 17.314 1.00 29.38 390 PHE B C 1
ATOM 2959 O O . PHE A 1 390 ? 24.043 -1.048 16.796 1.00 29.50 390 PHE B O 1
ATOM 2967 N N . VAL A 1 391 ? 22.412 -1.103 18.398 1.00 28.76 391 VAL B N 1
ATOM 2968 C CA . VAL A 1 391 ? 22.810 -2.390 19.040 1.00 28.75 391 VAL B CA 1
ATOM 2969 C C . VAL A 1 391 ? 21.676 -3.391 18.809 1.00 28.84 391 VAL B C 1
ATOM 2970 O O . VAL A 1 391 ? 20.578 -3.185 19.370 1.00 28.30 391 VAL B O 1
ATOM 2974 N N . TYR A 1 392 ? 21.944 -4.429 18.011 1.00 29.67 392 TYR B N 1
ATOM 2975 C CA . TYR A 1 392 ? 20.952 -5.427 17.535 1.00 29.92 392 TYR B CA 1
ATOM 2976 C C . TYR A 1 392 ? 20.920 -6.650 18.458 1.00 31.67 392 TYR B C 1
ATOM 2977 O O . TYR A 1 392 ? 21.779 -6.762 19.358 1.00 31.47 392 TYR B O 1
ATOM 2986 N N . ASP A 1 393 ? 19.938 -7.532 18.221 1.00 33.00 393 ASP B N 1
ATOM 2987 C CA A ASP A 1 393 ? 19.747 -8.861 18.865 0.70 34.31 393 ASP B CA 1
ATOM 2988 C CA B ASP A 1 393 ? 19.804 -8.808 18.976 0.30 33.29 393 ASP B CA 1
ATOM 2989 C C . ASP A 1 393 ? 20.978 -9.734 18.618 1.00 34.55 393 ASP B C 1
ATOM 2990 O O . ASP A 1 393 ? 21.837 -9.324 17.812 1.00 34.59 393 ASP B O 1
ATOM 2999 N N . HIS A 1 394 ? 21.016 -10.914 19.241 1.00 36.05 394 HIS B N 1
ATOM 3000 C CA . HIS A 1 394 ? 22.060 -11.955 19.046 1.00 37.05 394 HIS B CA 1
ATOM 3001 C C . HIS A 1 394 ? 21.403 -13.336 19.153 1.00 37.68 394 HIS B C 1
ATOM 3002 O O . HIS A 1 394 ? 20.424 -13.457 19.919 1.00 36.77 394 HIS B O 1
ATOM 3009 N N . SER A 1 395 ? 21.905 -14.321 18.399 1.00 39.38 395 SER B N 1
ATOM 3010 C CA . SER A 1 395 ? 21.495 -15.750 18.471 1.00 40.60 395 SER B CA 1
ATOM 3011 C C . SER A 1 395 ? 21.317 -16.147 19.939 1.00 41.44 395 SER B C 1
ATOM 3012 O O . SER A 1 395 ? 20.280 -16.746 20.278 1.00 42.09 395 SER B O 1
ATOM 3015 N N . ASN A 1 396 ? 22.315 -15.817 20.763 1.00 42.54 396 ASN B N 1
ATOM 3016 C CA . ASN A 1 396 ? 22.277 -15.910 22.245 1.00 43.43 396 ASN B CA 1
ATOM 3017 C C . ASN A 1 396 ? 21.499 -14.711 22.783 1.00 44.37 396 ASN B C 1
ATOM 3018 O O . ASN A 1 396 ? 21.942 -13.575 22.641 1.00 44.48 396 ASN B O 1
ATOM 3023 N N . PRO A 1 397 ? 20.332 -14.920 23.436 1.00 45.12 397 PRO B N 1
ATOM 3024 C CA . PRO A 1 397 ? 19.497 -13.809 23.898 1.00 45.61 397 PRO B CA 1
ATOM 3025 C C . PRO A 1 397 ? 20.077 -13.031 25.091 1.00 45.86 397 PRO B C 1
ATOM 3026 O O . PRO A 1 397 ? 19.510 -12.011 25.442 1.00 46.85 397 PRO B O 1
ATOM 3030 N N . ASN A 1 398 ? 21.168 -13.525 25.685 1.00 46.20 398 ASN B N 1
ATOM 3031 C CA . ASN A 1 398 ? 21.907 -12.856 26.789 1.00 46.41 398 ASN B CA 1
ATOM 3032 C C . ASN A 1 398 ? 22.862 -11.803 26.210 1.00 44.62 398 ASN B C 1
ATOM 3033 O O . ASN A 1 398 ? 23.148 -10.822 26.925 1.00 43.84 398 ASN B O 1
ATOM 3038 N N . LEU A 1 399 ? 23.337 -12.004 24.974 1.00 42.62 399 LEU B N 1
ATOM 3039 C CA . LEU A 1 399 ? 24.357 -11.148 24.307 1.00 41.35 399 LEU B CA 1
ATOM 3040 C C . LEU A 1 399 ? 23.675 -10.151 23.361 1.00 39.84 399 LEU B C 1
ATOM 3041 O O . LEU A 1 399 ? 22.442 -10.234 23.188 1.00 39.71 399 LEU B O 1
ATOM 3046 N N . THR A 1 400 ? 24.468 -9.249 22.775 1.00 38.14 400 THR B N 1
ATOM 3047 C CA . THR A 1 400 ? 24.037 -8.229 21.782 1.00 36.92 400 THR B CA 1
ATOM 3048 C C . THR A 1 400 ? 24.971 -8.284 20.567 1.00 35.93 400 THR B C 1
ATOM 3049 O O . THR A 1 400 ? 26.035 -8.931 20.668 1.00 34.23 400 THR B O 1
ATOM 3053 N N . THR A 1 401 ? 24.576 -7.631 19.469 1.00 34.73 401 THR B N 1
ATOM 3054 C CA . THR A 1 401 ? 25.397 -7.422 18.245 1.00 33.74 401 THR B CA 1
ATOM 3055 C C . THR A 1 401 ? 25.537 -5.921 18.008 1.00 33.45 401 THR B C 1
ATOM 3056 O O . THR A 1 401 ? 24.725 -5.323 17.303 1.00 33.00 401 THR B O 1
ATOM 3060 N N . PRO A 1 402 ? 26.550 -5.257 18.616 1.00 33.16 402 PRO B N 1
ATOM 3061 C CA . PRO A 1 402 ? 26.820 -3.848 18.338 1.00 33.08 402 PRO B CA 1
ATOM 3062 C C . PRO A 1 402 ? 27.017 -3.617 16.832 1.00 32.48 402 PRO B C 1
ATOM 3063 O O . PRO A 1 402 ? 27.793 -4.339 16.226 1.00 32.47 402 PRO B O 1
ATOM 3067 N N . GLY A 1 403 ? 26.289 -2.650 16.269 1.00 31.28 403 GLY B N 1
ATOM 3068 C CA . GLY A 1 403 ? 26.399 -2.255 14.853 1.00 31.02 403 GLY B CA 1
ATOM 3069 C C . GLY A 1 403 ? 27.619 -1.380 14.616 1.00 30.67 403 GLY B C 1
ATOM 3070 O O . GLY A 1 403 ? 28.335 -1.077 15.593 1.00 30.29 403 GLY B O 1
ATOM 3071 N N . THR A 1 404 ? 27.849 -0.991 13.360 1.00 30.48 404 THR B N 1
ATOM 3072 C CA . THR A 1 404 ? 28.901 -0.028 12.944 1.00 31.15 404 THR B CA 1
ATOM 3073 C C . THR A 1 404 ? 28.652 1.310 13.646 1.00 31.24 404 THR B C 1
ATOM 3074 O O . THR A 1 404 ? 27.491 1.774 13.636 1.00 31.73 404 THR B O 1
ATOM 3078 N N . VAL A 1 405 ? 29.696 1.894 14.239 1.00 31.28 405 VAL B N 1
ATOM 3079 C CA . VAL A 1 405 ? 29.655 3.251 14.859 1.00 31.45 405 VAL B CA 1
ATOM 3080 C C . VAL A 1 405 ? 29.826 4.284 13.741 1.00 31.35 405 VAL B C 1
ATOM 3081 O O . VAL A 1 405 ? 30.934 4.368 13.175 1.00 30.32 405 VAL B O 1
ATOM 3085 N N . ALA A 1 406 ? 28.759 5.026 13.432 1.00 31.38 406 ALA B N 1
ATOM 3086 C CA . ALA A 1 406 ? 28.775 6.183 12.510 1.00 31.61 406 ALA B CA 1
ATOM 3087 C C . ALA A 1 406 ? 29.294 7.412 13.266 1.00 32.36 406 ALA B C 1
ATOM 3088 O O . ALA A 1 406 ? 28.770 7.689 14.364 1.00 30.56 406 ALA B O 1
ATOM 3090 N N . GLY A 1 407 ? 30.304 8.090 12.710 1.00 32.98 407 GLY B N 1
ATOM 3091 C CA . GLY A 1 407 ? 30.763 9.420 13.154 1.00 34.46 407 GLY B CA 1
ATOM 3092 C C . GLY A 1 407 ? 31.929 9.355 14.129 1.00 35.53 407 GLY B C 1
ATOM 3093 O O . GLY A 1 407 ? 32.764 8.440 14.002 1.00 36.85 407 GLY B O 1
ATOM 3094 N N . ASN A 1 408 ? 31.975 10.310 15.063 1.00 37.18 408 ASN B N 1
ATOM 3095 C CA . ASN A 1 408 ? 33.076 10.535 16.041 1.00 37.90 408 ASN B CA 1
ATOM 3096 C C . ASN A 1 408 ? 32.748 9.774 17.332 1.00 38.02 408 ASN B C 1
ATOM 3097 O O . ASN A 1 408 ? 31.967 10.304 18.150 1.00 39.03 408 ASN B O 1
ATOM 3102 N N . ALA A 1 409 ? 33.344 8.590 17.510 1.00 38.22 409 ALA B N 1
ATOM 3103 C CA . ALA A 1 409 ? 33.050 7.627 18.600 1.00 38.29 409 ALA B CA 1
ATOM 3104 C C . ALA A 1 409 ? 33.463 8.187 19.968 1.00 38.34 409 ALA B C 1
ATOM 3105 O O . ALA A 1 409 ? 32.948 7.679 20.985 1.00 37.61 409 ALA B O 1
ATOM 3107 N N . ALA A 1 410 ? 34.364 9.176 19.996 1.00 37.73 410 ALA B N 1
ATOM 3108 C CA . ALA A 1 410 ? 34.950 9.761 21.226 1.00 37.75 410 ALA B CA 1
ATOM 3109 C C . ALA A 1 410 ? 34.196 11.030 21.649 1.00 36.97 410 ALA B C 1
ATOM 3110 O O . ALA A 1 410 ? 34.220 11.344 22.856 1.00 36.42 410 ALA B O 1
ATOM 3112 N N . GLY A 1 411 ? 33.557 11.725 20.700 1.00 36.22 411 GLY B N 1
ATOM 3113 C CA . GLY A 1 411 ? 33.037 13.097 20.875 1.00 35.23 411 GLY B CA 1
ATOM 3114 C C . GLY A 1 411 ? 31.708 13.141 21.611 1.00 34.57 411 GLY B C 1
ATOM 3115 O O . GLY A 1 411 ? 30.972 12.136 21.576 1.00 34.03 411 GLY B O 1
ATOM 3116 N N . GLY A 1 412 ? 31.418 14.273 22.262 1.00 33.84 412 GLY B N 1
ATOM 3117 C CA . GLY A 1 412 ? 30.099 14.604 22.837 1.00 33.10 412 GLY B CA 1
ATOM 3118 C C . GLY A 1 412 ? 29.770 13.774 24.064 1.00 32.76 412 GLY B C 1
ATOM 3119 O O . GLY A 1 412 ? 30.657 13.048 24.548 1.00 32.60 412 GLY B O 1
ATOM 3120 N N . THR A 1 413 ? 28.531 13.894 24.551 1.00 33.15 413 THR B N 1
ATOM 3121 C CA . THR A 1 413 ? 27.984 13.150 25.718 1.00 32.85 413 THR B CA 1
ATOM 3122 C C . THR A 1 413 ? 27.296 11.877 25.215 1.00 32.71 413 THR B C 1
ATOM 3123 O O . THR A 1 413 ? 26.481 11.980 24.274 1.00 32.45 413 THR B O 1
ATOM 3127 N N . ARG A 1 414 ? 27.618 10.732 25.824 1.00 32.75 414 ARG B N 1
ATOM 3128 C CA . ARG A 1 414 ? 27.095 9.394 25.441 1.00 32.86 414 ARG B CA 1
ATOM 3129 C C . ARG A 1 414 ? 25.680 9.228 26.005 1.00 32.94 414 ARG B C 1
ATOM 3130 O O . ARG A 1 414 ? 25.506 9.382 27.232 1.00 31.95 414 ARG B O 1
ATOM 3138 N N . HIS A 1 415 ? 24.712 8.935 25.133 1.00 32.92 415 HIS B N 1
ATOM 3139 C CA . HIS A 1 415 ? 23.307 8.616 25.497 1.00 33.33 415 HIS B CA 1
ATOM 3140 C C . HIS A 1 415 ? 22.980 7.201 25.016 1.00 34.05 415 HIS B C 1
ATOM 3141 O O . HIS A 1 415 ? 22.865 6.998 23.792 1.00 34.48 415 HIS B O 1
ATOM 3148 N N . GLN A 1 416 ? 22.883 6.260 25.956 1.00 34.91 416 GLN B N 1
ATOM 3149 C CA . GLN A 1 416 ? 22.437 4.866 25.709 1.00 35.54 416 GLN B CA 1
ATOM 3150 C C . GLN A 1 416 ? 20.919 4.823 25.910 1.00 35.54 416 GLN B C 1
ATOM 3151 O O . GLN A 1 416 ? 20.469 5.069 27.051 1.00 36.12 416 GLN B O 1
ATOM 3157 N N . VAL A 1 417 ? 20.165 4.554 24.839 1.00 33.66 417 VAL B N 1
ATOM 3158 C CA . VAL A 1 417 ? 18.680 4.413 24.878 1.00 33.03 417 VAL B CA 1
ATOM 3159 C C . VAL A 1 417 ? 18.332 2.932 24.715 1.00 32.91 417 VAL B C 1
ATOM 3160 O O . VAL A 1 417 ? 18.566 2.383 23.620 1.00 32.65 417 VAL B O 1
ATOM 3164 N N . ASP A 1 418 ? 17.794 2.320 25.772 1.00 33.15 418 ASP B N 1
ATOM 3165 C CA . ASP A 1 418 ? 17.292 0.922 25.763 1.00 33.70 418 ASP B CA 1
ATOM 3166 C C . ASP A 1 418 ? 15.913 0.919 25.095 1.00 33.56 418 ASP B C 1
ATOM 3167 O O . ASP A 1 418 ? 14.993 1.561 25.645 1.00 33.45 418 ASP B O 1
ATOM 3172 N N . VAL A 1 419 ? 15.787 0.243 23.948 1.00 32.92 419 VAL B N 1
ATOM 3173 C CA . VAL A 1 419 ? 14.521 0.163 23.158 1.00 32.82 419 VAL B CA 1
ATOM 3174 C C . VAL A 1 419 ? 13.959 -1.262 23.249 1.00 33.42 419 VAL B C 1
ATOM 3175 O O . VAL A 1 419 ? 13.049 -1.586 22.460 1.00 33.04 419 VAL B O 1
ATOM 3179 N N . ARG A 1 420 ? 14.479 -2.074 24.179 1.00 34.60 420 ARG B N 1
ATOM 3180 C CA . ARG A 1 420 ? 13.786 -3.277 24.711 1.00 35.95 420 ARG B CA 1
ATOM 3181 C C . ARG A 1 420 ? 12.494 -2.797 25.379 1.00 36.41 420 ARG B C 1
ATOM 3182 O O . ARG A 1 420 ? 12.596 -1.942 26.284 1.00 37.50 420 ARG B O 1
ATOM 3190 N N . ASP A 1 421 ? 11.338 -3.284 24.917 1.00 36.69 421 ASP B N 1
ATOM 3191 C CA . ASP A 1 421 ? 9.996 -3.042 25.517 1.00 38.00 421 ASP B CA 1
ATOM 3192 C C . ASP A 1 421 ? 9.353 -1.764 24.955 1.00 36.63 421 ASP B C 1
ATOM 3193 O O . ASP A 1 421 ? 8.151 -1.572 25.220 1.00 36.77 421 ASP B O 1
ATOM 3198 N N . ARG A 1 422 ? 10.100 -0.924 24.225 1.00 34.95 422 ARG B N 1
ATOM 3199 C CA . ARG A 1 422 ? 9.563 0.306 23.575 1.00 33.71 422 ARG B CA 1
ATOM 3200 C C . ARG A 1 422 ? 10.140 0.438 22.167 1.00 32.10 422 ARG B C 1
ATOM 3201 O O . ARG A 1 422 ? 11.151 1.104 21.964 1.00 30.06 422 ARG B O 1
ATOM 3209 N N . PRO A 1 423 ? 9.508 -0.195 21.149 1.00 31.53 423 PRO B N 1
ATOM 3210 C CA . PRO A 1 423 ? 9.935 -0.046 19.755 1.00 30.92 423 PRO B CA 1
ATOM 3211 C C . PRO A 1 423 ? 9.921 1.415 19.278 1.00 29.57 423 PRO B C 1
ATOM 3212 O O . PRO A 1 423 ? 9.129 2.189 19.783 1.00 29.12 423 PRO B O 1
ATOM 3216 N N . ILE A 1 424 ? 10.787 1.748 18.316 1.00 29.11 424 ILE B N 1
ATOM 3217 C CA . ILE A 1 424 ? 10.906 3.113 17.720 1.00 29.89 424 ILE B CA 1
ATOM 3218 C C . ILE A 1 424 ? 9.810 3.275 16.660 1.00 29.69 424 ILE B C 1
ATOM 3219 O O . ILE A 1 424 ? 9.797 2.477 15.705 1.00 30.68 424 ILE B O 1
ATOM 3224 N N . GLN A 1 425 ? 8.934 4.272 16.823 1.00 29.89 425 GLN B N 1
ATOM 3225 C CA . GLN A 1 425 ? 7.847 4.599 15.862 1.00 29.84 425 GLN B CA 1
ATOM 3226 C C . GLN A 1 425 ? 8.348 5.664 14.878 1.00 29.57 425 GLN B C 1
ATOM 3227 O O . GLN A 1 425 ? 8.064 5.516 13.670 1.00 29.04 425 GLN B O 1
ATOM 3233 N N . GLU A 1 426 ? 9.055 6.691 15.371 1.00 29.19 426 GLU B N 1
ATOM 3234 C CA . GLU A 1 426 ? 9.579 7.818 14.547 1.00 28.65 426 GLU B CA 1
ATOM 3235 C C . GLU A 1 426 ? 10.944 8.287 15.059 1.00 28.11 426 GLU B C 1
ATOM 3236 O O . GLU A 1 426 ? 11.144 8.301 16.288 1.00 28.26 426 GLU B O 1
ATOM 3242 N N . LEU A 1 427 ? 11.820 8.692 14.132 1.00 27.58 427 LEU B N 1
ATOM 3243 C CA . LEU A 1 427 ? 13.082 9.433 14.397 1.00 27.36 427 LEU B CA 1
ATOM 3244 C C . LEU A 1 427 ? 12.928 10.863 13.869 1.00 26.31 427 LEU B C 1
ATOM 3245 O O . LEU A 1 427 ? 12.472 11.012 12.717 1.00 25.86 427 LEU B O 1
ATOM 3250 N N . ARG A 1 428 ? 13.296 11.867 14.672 1.00 25.30 428 ARG B N 1
ATOM 3251 C CA . ARG A 1 428 ? 13.341 13.292 14.248 1.00 24.19 428 ARG B CA 1
ATOM 3252 C C . ARG A 1 428 ? 14.803 13.719 14.106 1.00 23.82 428 ARG B C 1
ATOM 3253 O O . ARG A 1 428 ? 15.578 13.501 15.052 1.00 24.31 428 ARG B O 1
ATOM 3261 N N . MET A 1 429 ? 15.144 14.311 12.961 1.00 23.54 429 MET B N 1
ATOM 3262 C CA . MET A 1 429 ? 16.508 14.789 12.620 1.00 23.44 429 MET B CA 1
ATOM 3263 C C . MET A 1 429 ? 16.457 16.302 12.402 1.00 23.53 429 MET B C 1
ATOM 3264 O O . MET A 1 429 ? 15.578 16.759 11.650 1.00 24.39 429 MET B O 1
ATOM 3269 N N . GLU A 1 430 ? 17.352 17.046 13.055 1.00 23.42 430 GLU B N 1
ATOM 3270 C CA . GLU A 1 430 ? 17.613 18.475 12.754 1.00 23.54 430 GLU B CA 1
ATOM 3271 C C . GLU A 1 430 ? 18.953 18.553 12.022 1.00 23.39 430 GLU B C 1
ATOM 3272 O O . GLU A 1 430 ? 19.920 17.947 12.511 1.00 22.93 430 GLU B O 1
ATOM 3278 N N . PHE A 1 431 ? 18.988 19.246 10.883 1.00 23.93 431 PHE B N 1
ATOM 3279 C CA . PHE A 1 431 ? 20.217 19.512 10.093 1.00 23.92 431 PHE B CA 1
ATOM 3280 C C . PHE A 1 431 ? 20.576 20.993 10.227 1.00 24.13 431 PHE B C 1
ATOM 3281 O O . PHE A 1 431 ? 19.680 21.844 10.079 1.00 25.34 431 PHE B O 1
ATOM 3289 N N . SER A 1 432 ? 21.845 21.268 10.535 1.00 24.07 432 SER B N 1
ATOM 3290 C CA A SER A 1 432 ? 22.426 22.634 10.609 0.37 24.04 432 SER B CA 1
ATOM 3291 C CA B SER A 1 432 ? 22.424 22.634 10.600 0.63 23.87 432 SER B CA 1
ATOM 3292 C C . SER A 1 432 ? 23.888 22.587 10.155 1.00 24.10 432 SER B C 1
ATOM 3293 O O . SER A 1 432 ? 24.571 21.601 10.490 1.00 24.33 432 SER B O 1
ATOM 3298 N N . GLN A 1 433 ? 24.329 23.614 9.425 1.00 24.44 433 GLN B N 1
ATOM 3299 C CA . GLN A 1 433 ? 25.719 23.759 8.917 1.00 25.01 433 GLN B CA 1
ATOM 3300 C C . GLN A 1 433 ? 26.087 22.524 8.077 1.00 24.61 433 GLN B C 1
ATOM 3301 O O . GLN A 1 433 ? 27.271 22.143 8.075 1.00 24.69 433 GLN B O 1
ATOM 3307 N N . ASP A 1 434 ? 25.095 21.929 7.401 1.00 24.77 434 ASP B N 1
ATOM 3308 C CA . ASP A 1 434 ? 25.241 20.881 6.353 1.00 25.02 434 ASP B CA 1
ATOM 3309 C C . ASP A 1 434 ? 25.457 19.498 6.986 1.00 25.01 434 ASP B C 1
ATOM 3310 O O . ASP A 1 434 ? 25.843 18.569 6.243 1.00 24.43 434 ASP B O 1
ATOM 3315 N N . VAL A 1 435 ? 25.210 19.355 8.295 1.00 24.52 435 VAL B N 1
ATOM 3316 C CA . VAL A 1 435 ? 25.384 18.074 9.045 1.00 24.68 435 VAL B CA 1
ATOM 3317 C C . VAL A 1 435 ? 24.186 17.868 9.979 1.00 24.67 435 VAL B C 1
ATOM 3318 O O . VAL A 1 435 ? 23.412 18.825 10.169 1.00 24.33 435 VAL B O 1
ATOM 3322 N N . LEU A 1 436 ? 24.060 16.663 10.542 1.00 24.76 436 LEU B N 1
ATOM 3323 C CA . LEU A 1 436 ? 23.004 16.291 11.523 1.00 25.02 436 LEU B CA 1
ATOM 3324 C C . LEU A 1 436 ? 23.294 16.987 12.857 1.00 25.50 436 LEU B C 1
ATOM 3325 O O . LEU A 1 436 ? 24.346 16.702 13.455 1.00 25.28 436 LEU B O 1
ATOM 3330 N N . ALA A 1 437 ? 22.376 17.851 13.302 1.00 26.23 437 ALA B N 1
ATOM 3331 C CA . ALA A 1 437 ? 22.516 18.718 14.495 1.00 26.31 437 ALA B CA 1
ATOM 3332 C C . ALA A 1 437 ? 21.940 18.021 15.733 1.00 26.31 437 ALA B C 1
ATOM 3333 O O . ALA A 1 437 ? 22.470 18.248 16.838 1.00 27.31 437 ALA B O 1
ATOM 3335 N N . SER A 1 438 ? 20.881 17.224 15.574 1.00 26.21 438 SER B N 1
ATOM 3336 C CA . SER A 1 438 ? 20.225 16.521 16.706 1.00 25.89 438 SER B CA 1
ATOM 3337 C C . SER A 1 438 ? 19.424 15.315 16.214 1.00 25.51 438 SER B C 1
ATOM 3338 O O . SER A 1 438 ? 19.039 15.287 15.027 1.00 24.82 438 SER B O 1
ATOM 3341 N N . LEU A 1 439 ? 19.201 14.359 17.118 1.00 24.75 439 LEU B N 1
ATOM 3342 C CA . LEU A 1 439 ? 18.328 13.177 16.917 1.00 25.09 439 LEU B CA 1
ATOM 3343 C C . LEU A 1 439 ? 17.396 13.047 18.127 1.00 24.80 439 LEU B C 1
ATOM 3344 O O . LEU A 1 439 ? 17.843 13.359 19.246 1.00 25.83 439 LEU B O 1
ATOM 3349 N N . GLN A 1 440 ? 16.147 12.633 17.896 1.00 24.70 440 GLN B N 1
ATOM 3350 C CA . GLN A 1 440 ? 15.125 12.377 18.949 1.00 24.63 440 GLN B CA 1
ATOM 3351 C C . GLN A 1 440 ? 14.331 11.128 18.554 1.00 24.72 440 GLN B C 1
ATOM 3352 O O . GLN A 1 440 ? 14.032 10.980 17.353 1.00 24.83 440 GLN B O 1
ATOM 3358 N N . LEU A 1 441 ? 14.033 10.257 19.522 1.00 25.13 441 LEU B N 1
ATOM 3359 C CA . LEU A 1 441 ? 13.281 8.989 19.314 1.00 25.12 441 LEU B CA 1
ATOM 3360 C C . LEU A 1 441 ? 11.849 9.161 19.823 1.00 25.07 441 LEU B C 1
ATOM 3361 O O . LEU A 1 441 ? 11.686 9.634 20.963 1.00 24.36 441 LEU B O 1
ATOM 3366 N N . HIS A 1 442 ? 10.866 8.773 19.007 1.00 25.08 442 HIS B N 1
ATOM 3367 C CA . HIS A 1 442 ? 9.426 8.697 19.369 1.00 25.71 442 HIS B CA 1
ATOM 3368 C C . HIS A 1 442 ? 9.012 7.224 19.423 1.00 25.84 442 HIS B C 1
ATOM 3369 O O . HIS A 1 442 ? 9.160 6.531 18.398 1.00 25.90 442 HIS B O 1
ATOM 3376 N N . PHE A 1 443 ? 8.509 6.770 20.573 1.00 25.71 443 PHE B N 1
ATOM 3377 C CA . PHE A 1 443 ? 8.236 5.339 20.863 1.00 26.20 443 PHE B CA 1
ATOM 3378 C C . PHE A 1 443 ? 6.800 4.983 20.463 1.00 26.34 443 PHE B C 1
ATOM 3379 O O . PHE A 1 443 ? 5.953 5.892 20.322 1.00 25.75 443 PHE B O 1
ATOM 3387 N N . GLU A 1 444 ? 6.558 3.679 20.287 1.00 26.78 444 GLU B N 1
ATOM 3388 C CA . GLU A 1 444 ? 5.261 3.073 19.879 1.00 27.36 444 GLU B CA 1
ATOM 3389 C C . GLU A 1 444 ? 4.125 3.587 20.772 1.00 27.70 444 GLU B C 1
ATOM 3390 O O . GLU A 1 444 ? 3.044 3.884 20.228 1.00 27.52 444 GLU B O 1
ATOM 3396 N N . ASP A 1 445 ? 4.360 3.685 22.085 1.00 28.22 445 ASP B N 1
ATOM 3397 C CA . ASP A 1 445 ? 3.319 4.025 23.096 1.00 28.72 445 ASP B CA 1
ATOM 3398 C C . ASP A 1 445 ? 3.091 5.544 23.149 1.00 28.96 445 ASP B C 1
ATOM 3399 O O . ASP A 1 445 ? 2.143 5.960 23.844 1.00 29.78 445 ASP B O 1
ATOM 3404 N N . GLY A 1 446 ? 3.919 6.336 22.454 1.00 27.98 446 GLY B N 1
ATOM 3405 C CA . GLY A 1 446 ? 3.748 7.796 22.308 1.00 27.37 446 GLY B CA 1
ATOM 3406 C C . GLY A 1 446 ? 4.738 8.593 23.146 1.00 26.97 446 GLY B C 1
ATOM 3407 O O . GLY A 1 446 ? 4.851 9.814 22.910 1.00 26.25 446 GLY B O 1
ATOM 3408 N N . THR A 1 447 ? 5.422 7.945 24.097 1.00 26.73 447 THR B N 1
ATOM 3409 C CA . THR A 1 447 ? 6.532 8.544 24.885 1.00 26.71 447 THR B CA 1
ATOM 3410 C C . THR A 1 447 ? 7.716 8.783 23.941 1.00 26.80 447 THR B C 1
ATOM 3411 O O . THR A 1 447 ? 7.726 8.199 22.841 1.00 26.04 447 THR B O 1
ATOM 3415 N N . SER A 1 448 ? 8.681 9.600 24.360 1.00 27.47 448 SER B N 1
ATOM 3416 C CA . SER A 1 448 ? 9.869 9.967 23.546 1.00 27.89 448 SER B CA 1
ATOM 3417 C C . SER A 1 448 ? 11.097 10.130 24.441 1.00 27.46 448 SER B C 1
ATOM 3418 O O . SER A 1 448 ? 10.934 10.215 25.675 1.00 27.08 448 SER B O 1
ATOM 3421 N N . THR A 1 449 ? 12.277 10.170 23.823 1.00 27.21 449 THR B N 1
ATOM 3422 C CA . THR A 1 449 ? 13.531 10.651 24.450 1.00 27.53 449 THR B CA 1
ATOM 3423 C C . THR A 1 449 ? 13.563 12.179 24.377 1.00 28.21 449 THR B C 1
ATOM 3424 O O . THR A 1 449 ? 12.793 12.760 23.580 1.00 27.08 449 THR B O 1
ATOM 3428 N N . ARG A 1 450 ? 14.411 12.787 25.205 1.00 29.39 450 ARG B N 1
ATOM 3429 C CA . ARG A 1 450 ? 15.009 14.128 24.983 1.00 30.65 450 ARG B CA 1
ATOM 3430 C C . ARG A 1 450 ? 15.449 14.253 23.520 1.00 29.93 450 ARG B C 1
ATOM 3431 O O . ARG A 1 450 ? 15.705 13.209 22.890 1.00 29.97 450 ARG B O 1
ATOM 3439 N N . LYS A 1 451 ? 15.564 15.482 23.015 1.00 29.43 451 LYS B N 1
ATOM 3440 C CA . LYS A 1 451 ? 16.341 15.790 21.786 1.00 29.48 451 LYS B CA 1
ATOM 3441 C C . LYS A 1 451 ? 17.826 15.782 22.167 1.00 28.88 451 LYS B C 1
ATOM 3442 O O . LYS A 1 451 ? 18.190 16.511 23.108 1.00 29.32 451 LYS B O 1
ATOM 3448 N N . PHE A 1 452 ? 18.635 14.964 21.489 1.00 28.13 452 PHE B N 1
ATOM 3449 C CA . PHE A 1 452 ? 20.093 14.815 21.737 1.00 28.21 452 PHE B CA 1
ATOM 3450 C C . PHE A 1 452 ? 20.864 15.645 20.705 1.00 28.23 452 PHE B C 1
ATOM 3451 O O . PHE A 1 452 ? 20.875 15.266 19.517 1.00 27.56 452 PHE B O 1
ATOM 3459 N N . GLY A 1 453 ? 21.485 16.740 21.159 1.00 28.00 453 GLY B N 1
ATOM 3460 C CA . GLY A 1 453 ? 22.218 17.708 20.320 1.00 28.23 453 GLY B CA 1
ATOM 3461 C C . GLY A 1 453 ? 21.376 18.936 20.028 1.00 28.29 453 GLY B C 1
ATOM 3462 O O . GLY A 1 453 ? 20.143 18.861 20.198 1.00 27.37 453 GLY B O 1
ATOM 3463 N N . ASN A 1 454 ? 22.024 20.033 19.624 1.00 29.14 454 ASN B N 1
ATOM 3464 C CA . ASN A 1 454 ? 21.377 21.321 19.250 1.00 30.26 454 ASN B CA 1
ATOM 3465 C C . ASN A 1 454 ? 20.411 21.764 20.359 1.00 30.72 454 ASN B C 1
ATOM 3466 O O . ASN A 1 454 ? 19.298 22.213 20.028 1.00 30.87 454 ASN B O 1
ATOM 3471 N N . GLU A 1 455 ? 20.833 21.664 21.622 1.00 32.19 455 GLU B N 1
ATOM 3472 C CA . GLU A 1 455 ? 19.993 21.961 22.817 1.00 33.33 455 GLU B CA 1
ATOM 3473 C C . GLU A 1 455 ? 19.516 23.420 22.783 1.00 32.58 455 GLU B C 1
ATOM 3474 O O . GLU A 1 455 ? 18.380 23.674 23.232 1.00 32.67 455 GLU B O 1
ATOM 3480 N N . LEU A 1 456 ? 20.350 24.339 22.283 1.00 31.42 456 LEU B N 1
ATOM 3481 C CA . LEU A 1 456 ? 20.130 25.809 22.375 1.00 31.45 456 LEU B CA 1
ATOM 3482 C C . LEU A 1 456 ? 20.066 26.464 20.987 1.00 30.73 456 LEU B C 1
ATOM 3483 O O . LEU A 1 456 ? 19.745 27.665 20.936 1.00 29.96 456 LEU B O 1
ATOM 3488 N N . GLY A 1 457 ? 20.340 25.721 19.909 1.00 29.42 457 GLY B N 1
ATOM 3489 C CA . GLY A 1 457 ? 20.552 26.290 18.564 1.00 29.11 457 GLY B CA 1
ATOM 3490 C C . GLY A 1 457 ? 19.283 26.336 17.728 1.00 28.30 457 GLY B C 1
ATOM 3491 O O . GLY A 1 457 ? 18.238 25.826 18.178 1.00 27.97 457 GLY B O 1
ATOM 3492 N N . TRP A 1 458 ? 19.379 26.952 16.547 1.00 28.01 458 TRP B N 1
ATOM 3493 C CA . TRP A 1 458 ? 18.293 27.052 15.537 1.00 27.48 458 TRP B CA 1
ATOM 3494 C C . TRP A 1 458 ? 18.517 25.989 14.457 1.00 26.85 458 TRP B C 1
ATOM 3495 O O . TRP A 1 458 ? 19.610 25.985 13.865 1.00 27.28 458 TRP B O 1
ATOM 3506 N N . ALA A 1 459 ? 17.524 25.129 14.218 1.00 26.02 459 ALA B N 1
ATOM 3507 C CA . ALA A 1 459 ? 17.561 24.067 13.186 1.00 25.75 459 ALA B CA 1
ATOM 3508 C C . ALA A 1 459 ? 17.283 24.689 11.814 1.00 25.36 459 ALA B C 1
ATOM 3509 O O . ALA A 1 459 ? 16.246 25.353 11.668 1.00 25.28 459 ALA B O 1
ATOM 3511 N N . THR A 1 460 ? 18.183 24.492 10.849 1.00 25.11 460 THR B N 1
ATOM 3512 C CA . THR A 1 460 ? 17.985 24.919 9.439 1.00 24.64 460 THR B CA 1
ATOM 3513 C C . THR A 1 460 ? 16.869 24.069 8.830 1.00 24.70 460 THR B C 1
ATOM 3514 O O . THR A 1 460 ? 15.934 24.653 8.257 1.00 23.82 460 THR B O 1
ATOM 3518 N N . ARG A 1 461 ? 16.976 22.743 8.964 1.00 26.03 461 ARG B N 1
ATOM 3519 C CA . ARG A 1 461 ? 15.982 21.753 8.473 1.00 26.62 461 ARG B CA 1
ATOM 3520 C C . ARG A 1 461 ? 15.599 20.806 9.613 1.00 26.84 461 ARG B C 1
ATOM 3521 O O . ARG A 1 461 ? 16.493 20.439 10.403 1.00 27.20 461 ARG B O 1
ATOM 3529 N N . ILE A 1 462 ? 14.313 20.451 9.688 1.00 26.73 462 ILE B N 1
ATOM 3530 C CA . ILE A 1 462 ? 13.748 19.433 10.623 1.00 27.11 462 ILE B CA 1
ATOM 3531 C C . ILE A 1 462 ? 13.014 18.386 9.780 1.00 26.80 462 ILE B C 1
ATOM 3532 O O . ILE A 1 462 ? 12.109 18.777 9.020 1.00 26.49 462 ILE B O 1
ATOM 3537 N N . LEU A 1 463 ? 13.408 17.116 9.904 1.00 26.64 463 LEU B N 1
ATOM 3538 C CA . LEU A 1 463 ? 12.820 15.973 9.155 1.00 26.62 463 LEU B CA 1
ATOM 3539 C C . LEU A 1 463 ? 12.416 14.880 10.143 1.00 25.62 463 LEU B C 1
ATOM 3540 O O . LEU A 1 463 ? 13.167 14.648 11.104 1.00 26.23 463 LEU B O 1
ATOM 3545 N N . THR A 1 464 ? 11.264 14.251 9.906 1.00 25.48 464 THR B N 1
ATOM 3546 C CA . THR A 1 464 ? 10.736 13.115 10.701 1.00 24.67 464 THR B CA 1
ATOM 3547 C C . THR A 1 464 ? 10.729 11.871 9.808 1.00 24.72 464 THR B C 1
ATOM 3548 O O . THR A 1 464 ? 10.135 11.933 8.719 1.00 24.57 464 THR B O 1
ATOM 3552 N N . CYS A 1 465 ? 11.410 10.808 10.241 1.00 24.57 465 CYS B N 1
ATOM 3553 C CA . CYS A 1 465 ? 11.372 9.465 9.611 1.00 24.49 465 CYS B CA 1
ATOM 3554 C C . CYS A 1 465 ? 10.395 8.590 10.397 1.00 24.32 465 CYS B C 1
ATOM 3555 O O . CYS A 1 465 ? 10.735 8.205 11.530 1.00 24.73 465 CYS B O 1
ATOM 3558 N N . THR A 1 466 ? 9.221 8.322 9.822 1.00 24.20 466 THR B N 1
ATOM 3559 C CA . THR A 1 466 ? 8.135 7.527 10.447 1.00 24.31 466 THR B CA 1
ATOM 3560 C C . THR A 1 466 ? 8.176 6.109 9.877 1.00 24.24 466 THR B C 1
ATOM 3561 O O . THR A 1 466 ? 8.095 5.974 8.640 1.00 23.59 466 THR B O 1
ATOM 3565 N N . ALA A 1 467 ? 8.308 5.107 10.751 1.00 23.86 467 ALA B N 1
ATOM 3566 C CA . ALA A 1 467 ? 8.273 3.671 10.394 1.00 24.04 467 ALA B CA 1
ATOM 3567 C C . ALA A 1 467 ? 7.042 3.416 9.533 1.00 23.98 467 ALA B C 1
ATOM 3568 O O . ALA A 1 467 ? 5.949 3.865 9.878 1.00 23.74 467 ALA B O 1
ATOM 3570 N N . PRO A 1 468 ? 7.174 2.714 8.383 1.00 23.70 468 PRO B N 1
ATOM 3571 C CA . PRO A 1 468 ? 6.005 2.252 7.640 1.00 23.78 468 PRO B CA 1
ATOM 3572 C C . PRO A 1 468 ? 5.137 1.427 8.599 1.00 24.15 468 PRO B C 1
ATOM 3573 O O . PRO A 1 468 ? 5.682 0.570 9.272 1.00 24.13 468 PRO B O 1
ATOM 3577 N N . TYR A 1 469 ? 3.840 1.732 8.679 1.00 24.95 469 TYR B N 1
ATOM 3578 C CA . TYR A 1 469 ? 2.897 1.079 9.622 1.00 25.59 469 TYR B CA 1
ATOM 3579 C C . TYR A 1 469 ? 2.816 -0.410 9.271 1.00 25.35 469 TYR B C 1
ATOM 3580 O O . TYR A 1 469 ? 2.490 -0.737 8.110 1.00 25.41 469 TYR B O 1
ATOM 3589 N N . GLY A 1 470 ? 3.133 -1.271 10.244 1.00 24.79 470 GLY B N 1
ATOM 3590 C CA . GLY A 1 470 ? 3.282 -2.728 10.064 1.00 24.79 470 GLY B CA 1
ATOM 3591 C C . GLY A 1 470 ? 4.743 -3.148 9.962 1.00 24.38 470 GLY B C 1
ATOM 3592 O O . GLY A 1 470 ? 4.999 -4.363 9.907 1.00 23.98 470 GLY B O 1
ATOM 3593 N N . TYR A 1 471 ? 5.670 -2.185 9.935 1.00 24.49 471 TYR B N 1
ATOM 3594 C CA . TYR A 1 471 ? 7.138 -2.417 9.874 1.00 24.47 471 TYR B CA 1
ATOM 3595 C C . TYR A 1 471 ? 7.803 -1.853 11.134 1.00 24.89 471 TYR B C 1
ATOM 3596 O O . TYR A 1 471 ? 7.267 -0.891 11.714 1.00 25.95 471 TYR B O 1
ATOM 3605 N N . ARG A 1 472 ? 8.932 -2.443 11.537 1.00 25.19 472 ARG B N 1
ATOM 3606 C CA . ARG A 1 472 ? 9.829 -1.914 12.601 1.00 24.94 472 ARG B CA 1
ATOM 3607 C C . ARG A 1 472 ? 11.176 -1.533 11.974 1.00 25.07 472 ARG B C 1
ATOM 3608 O O . ARG A 1 472 ? 11.529 -2.112 10.925 1.00 24.15 472 ARG B O 1
ATOM 3616 N N . PHE A 1 473 ? 11.884 -0.581 12.592 1.00 25.16 473 PHE B N 1
ATOM 3617 C CA . PHE A 1 473 ? 13.290 -0.218 12.275 1.00 25.14 473 PHE B CA 1
ATOM 3618 C C . PHE A 1 473 ? 14.155 -1.478 12.400 1.00 24.72 473 PHE B C 1
ATOM 3619 O O . PHE A 1 473 ? 14.093 -2.127 13.458 1.00 24.32 473 PHE B O 1
ATOM 3627 N N . SER A 1 474 ? 14.901 -1.825 11.345 1.00 24.82 474 SER B N 1
ATOM 3628 C CA . SER A 1 474 ? 15.669 -3.095 11.228 1.00 24.83 474 SER B CA 1
ATOM 3629 C C . SER A 1 474 ? 17.159 -2.840 10.957 1.00 24.93 474 SER B C 1
ATOM 3630 O O . SER A 1 474 ? 17.970 -3.724 11.293 1.00 25.07 474 SER B O 1
ATOM 3633 N N . SER A 1 475 ? 17.510 -1.703 10.348 1.00 25.40 475 SER B N 1
ATOM 3634 C CA . SER A 1 475 ? 18.908 -1.316 10.018 1.00 25.39 475 SER B CA 1
ATOM 3635 C C . SER A 1 475 ? 18.948 0.151 9.577 1.00 25.62 475 SER B C 1
ATOM 3636 O O . SER A 1 475 ? 17.895 0.818 9.638 1.00 25.37 475 SER B O 1
ATOM 3639 N N . TRP A 1 476 ? 20.126 0.640 9.178 1.00 25.26 476 TRP B N 1
ATOM 3640 C CA . TRP A 1 476 ? 20.310 2.011 8.635 1.00 25.25 476 TRP B CA 1
ATOM 3641 C C . TRP A 1 476 ? 21.599 2.088 7.813 1.00 25.85 476 TRP B C 1
ATOM 3642 O O . TRP A 1 476 ? 22.423 1.158 7.898 1.00 25.82 476 TRP B O 1
ATOM 3653 N N . ALA A 1 477 ? 21.722 3.155 7.023 1.00 26.92 477 ALA B N 1
ATOM 3654 C CA . ALA A 1 477 ? 22.923 3.537 6.249 1.00 27.61 477 ALA B CA 1
ATOM 3655 C C . ALA A 1 477 ? 23.163 5.033 6.465 1.00 27.93 477 ALA B C 1
ATOM 3656 O O . ALA A 1 477 ? 22.212 5.729 6.871 1.00 28.39 477 ALA B O 1
ATOM 3658 N N . PHE A 1 478 ? 24.386 5.503 6.222 1.00 28.37 478 PHE B N 1
ATOM 3659 C CA . PHE A 1 478 ? 24.810 6.891 6.534 1.00 28.80 478 PHE B CA 1
ATOM 3660 C C . PHE A 1 478 ? 25.938 7.329 5.597 1.00 29.22 478 PHE B C 1
ATOM 3661 O O . PHE A 1 478 ? 26.577 6.473 4.953 1.00 29.16 478 PHE B O 1
ATOM 3669 N N . ARG A 1 479 ? 26.147 8.646 5.532 1.00 29.67 479 ARG B N 1
ATOM 3670 C CA . ARG A 1 479 ? 27.342 9.298 4.941 1.00 30.01 479 ARG B CA 1
ATOM 3671 C C . ARG A 1 479 ? 27.977 10.172 6.024 1.00 30.38 479 ARG B C 1
ATOM 3672 O O . ARG A 1 479 ? 27.225 10.864 6.746 1.00 30.67 479 ARG B O 1
ATOM 3680 N N . GLU A 1 480 ? 29.305 10.121 6.141 1.00 30.18 480 GLU B N 1
ATOM 3681 C CA . GLU A 1 480 ? 30.093 10.962 7.077 1.00 30.69 480 GLU B CA 1
ATOM 3682 C C . GLU A 1 480 ? 30.745 12.098 6.287 1.00 30.08 480 GLU B C 1
ATOM 3683 O O . GLU A 1 480 ? 31.127 11.873 5.121 1.00 30.13 480 GLU B O 1
ATOM 3689 N N . ASP A 1 481 ? 30.843 13.273 6.911 1.00 29.64 481 ASP B N 1
ATOM 3690 C CA . ASP A 1 481 ? 31.601 14.446 6.405 1.00 29.00 481 ASP B CA 1
ATOM 3691 C C . ASP A 1 481 ? 32.204 15.174 7.600 1.00 29.19 481 ASP B C 1
ATOM 3692 O O . ASP A 1 481 ? 31.704 15.043 8.716 1.00 28.03 481 ASP B O 1
ATOM 3697 N N . PRO A 1 482 ? 33.294 15.954 7.408 1.00 29.63 482 PRO B N 1
ATOM 3698 C CA . PRO A 1 482 ? 33.826 16.801 8.471 1.00 29.91 482 PRO B CA 1
ATOM 3699 C C . PRO A 1 482 ? 32.834 17.930 8.783 1.00 30.12 482 PRO B C 1
ATOM 3700 O O . PRO A 1 482 ? 32.455 18.635 7.866 1.00 30.39 482 PRO B O 1
ATOM 3704 N N . GLY A 1 483 ? 32.435 18.059 10.051 1.00 31.19 483 GLY B N 1
ATOM 3705 C CA . GLY A 1 483 ? 31.532 19.122 10.528 1.00 32.28 483 GLY B CA 1
ATOM 3706 C C . GLY A 1 483 ? 32.288 20.426 10.771 1.00 33.54 483 GLY B C 1
ATOM 3707 O O . GLY A 1 483 ? 33.477 20.525 10.478 1.00 34.16 483 GLY B O 1
ATOM 3708 N N . PRO A 1 484 ? 31.623 21.465 11.323 1.00 34.42 484 PRO B N 1
ATOM 3709 C CA . PRO A 1 484 ? 32.272 22.755 11.563 1.00 34.94 484 PRO B CA 1
ATOM 3710 C C . PRO A 1 484 ? 33.283 22.744 12.723 1.00 35.56 484 PRO B C 1
ATOM 3711 O O . PRO A 1 484 ? 34.077 23.658 12.791 1.00 35.44 484 PRO B O 1
ATOM 3715 N N . TYR A 1 485 ? 33.241 21.723 13.588 1.00 36.91 485 TYR B N 1
ATOM 3716 C CA . TYR A 1 485 ? 34.113 21.588 14.787 1.00 38.83 485 TYR B CA 1
ATOM 3717 C C . TYR A 1 485 ? 35.322 20.691 14.479 1.00 39.66 485 TYR B C 1
ATOM 3718 O O . TYR A 1 485 ? 35.966 20.221 15.437 1.00 39.63 485 TYR B O 1
ATOM 3727 N N . ARG A 1 486 ? 35.622 20.469 13.192 1.00 40.78 486 ARG B N 1
ATOM 3728 C CA . ARG A 1 486 ? 36.839 19.764 12.700 1.00 41.68 486 ARG B CA 1
ATOM 3729 C C . ARG A 1 486 ? 36.837 18.306 13.179 1.00 41.77 486 ARG B C 1
ATOM 3730 O O . ARG A 1 486 ? 37.935 17.729 13.326 1.00 43.17 486 ARG B O 1
ATOM 3738 N N . THR A 1 487 ? 35.651 17.738 13.414 1.00 40.15 487 THR B N 1
ATOM 3739 C CA . THR A 1 487 ? 35.436 16.317 13.790 1.00 38.64 487 THR B CA 1
ATOM 3740 C C . THR A 1 487 ? 34.527 15.671 12.742 1.00 37.82 487 THR B C 1
ATOM 3741 O O . THR A 1 487 ? 33.886 16.420 11.975 1.00 37.76 487 THR B O 1
ATOM 3745 N N . THR A 1 488 ? 34.477 14.337 12.711 1.00 36.94 488 THR B N 1
ATOM 3746 C CA . THR A 1 488 ? 33.589 13.553 11.813 1.00 36.11 488 THR B CA 1
ATOM 3747 C C . THR A 1 488 ? 32.136 13.786 12.243 1.00 35.19 488 THR B C 1
ATOM 3748 O O . THR A 1 488 ? 31.835 13.629 13.447 1.00 35.19 488 THR B O 1
ATOM 3752 N N . ALA A 1 489 ? 31.286 14.177 11.289 1.00 33.23 489 ALA B N 1
ATOM 3753 C CA . ALA A 1 489 ? 29.839 14.428 11.471 1.00 31.64 489 ALA B CA 1
ATOM 3754 C C . ALA A 1 489 ? 29.052 13.493 10.546 1.00 30.79 489 ALA B C 1
ATOM 3755 O O . ALA A 1 489 ? 29.663 12.916 9.622 1.00 30.39 489 ALA B O 1
ATOM 3757 N N . ILE A 1 490 ? 27.750 13.348 10.804 1.00 29.09 490 ILE B N 1
ATOM 3758 C CA . ILE A 1 490 ? 26.800 12.546 9.978 1.00 28.56 490 ILE B CA 1
ATOM 3759 C C . ILE A 1 490 ? 25.984 13.529 9.131 1.00 27.96 490 ILE B C 1
ATOM 3760 O O . ILE A 1 490 ? 25.271 14.357 9.727 1.00 28.31 490 ILE B O 1
ATOM 3765 N N . SER A 1 491 ? 26.106 13.452 7.800 1.00 27.42 491 SER B N 1
ATOM 3766 C CA . SER A 1 491 ? 25.508 14.411 6.830 1.00 26.90 491 SER B CA 1
ATOM 3767 C C . SER A 1 491 ? 24.280 13.811 6.133 1.00 26.54 491 SER B C 1
ATOM 3768 O O . SER A 1 491 ? 23.367 14.591 5.787 1.00 27.19 491 SER B O 1
ATOM 3771 N N . VAL A 1 492 ? 24.258 12.492 5.915 1.00 26.49 492 VAL B N 1
ATOM 3772 C CA . VAL A 1 492 ? 23.140 11.778 5.227 1.00 26.31 492 VAL B CA 1
ATOM 3773 C C . VAL A 1 492 ? 22.748 10.552 6.057 1.00 26.20 492 VAL B C 1
ATOM 3774 O O . VAL A 1 492 ? 23.653 9.847 6.533 1.00 26.29 492 VAL B O 1
ATOM 3778 N N . LEU A 1 493 ? 21.441 10.336 6.231 1.00 25.89 493 LEU B N 1
ATOM 3779 C CA . LEU A 1 493 ? 20.852 9.169 6.937 1.00 25.41 493 LEU B CA 1
ATOM 3780 C C . LEU A 1 493 ? 19.783 8.536 6.045 1.00 25.45 493 LEU B C 1
ATOM 3781 O O . LEU A 1 493 ? 18.979 9.290 5.458 1.00 25.37 493 LEU B O 1
ATOM 3786 N N . ARG A 1 494 ? 19.786 7.205 5.958 1.00 25.28 494 ARG B N 1
ATOM 3787 C CA . ARG A 1 494 ? 18.702 6.391 5.352 1.00 25.29 494 ARG B CA 1
ATOM 3788 C C . ARG A 1 494 ? 18.389 5.241 6.311 1.00 25.17 494 ARG B C 1
ATOM 3789 O O . ARG A 1 494 ? 19.343 4.608 6.792 1.00 25.93 494 ARG B O 1
ATOM 3797 N N . PHE A 1 495 ? 17.106 4.993 6.585 1.00 25.45 495 PHE B N 1
ATOM 3798 C CA . PHE A 1 495 ? 16.645 3.964 7.552 1.00 25.55 495 PHE B CA 1
ATOM 3799 C C . PHE A 1 495 ? 15.983 2.810 6.796 1.00 25.66 495 PHE B C 1
ATOM 3800 O O . PHE A 1 495 ? 15.220 3.060 5.844 1.00 26.81 495 PHE B O 1
ATOM 3808 N N . GLN A 1 496 ? 16.306 1.584 7.216 1.00 25.55 496 GLN B N 1
ATOM 3809 C CA . GLN A 1 496 ? 15.805 0.306 6.647 1.00 24.99 496 GLN B CA 1
ATOM 3810 C C . GLN A 1 496 ? 14.812 -0.306 7.640 1.00 24.81 496 GLN B C 1
ATOM 3811 O O . GLN A 1 496 ? 15.026 -0.153 8.861 1.00 24.63 496 GLN B O 1
ATOM 3817 N N . PHE A 1 497 ? 13.772 -0.970 7.130 1.00 24.57 497 PHE B N 1
ATOM 3818 C CA . PHE A 1 497 ? 12.652 -1.530 7.932 1.00 24.68 497 PHE B CA 1
ATOM 3819 C C . PHE A 1 497 ? 12.354 -2.964 7.493 1.00 24.94 497 PHE B C 1
ATOM 3820 O O . PHE A 1 497 ? 12.572 -3.293 6.308 1.00 25.14 497 PHE B O 1
ATOM 3828 N N . THR A 1 498 ? 11.865 -3.779 8.432 1.00 24.52 498 THR B N 1
ATOM 3829 C CA . THR A 1 498 ? 11.389 -5.167 8.199 1.00 24.75 498 THR B CA 1
ATOM 3830 C C . THR A 1 498 ? 10.008 -5.316 8.834 1.00 24.88 498 THR B C 1
ATOM 3831 O O . THR A 1 498 ? 9.701 -4.639 9.814 1.00 24.67 498 THR B O 1
ATOM 3835 N N . PRO A 1 499 ? 9.121 -6.172 8.276 1.00 24.90 499 PRO B N 1
ATOM 3836 C CA . PRO A 1 499 ? 7.789 -6.383 8.844 1.00 25.21 499 PRO B CA 1
ATOM 3837 C C . PRO A 1 499 ? 7.804 -6.803 10.321 1.00 25.76 499 PRO B C 1
ATOM 3838 O O . PRO A 1 499 ? 8.601 -7.650 10.690 1.00 25.85 499 PRO B O 1
ATOM 3842 N N . GLU A 1 500 ? 6.934 -6.180 11.118 1.00 26.37 500 GLU B N 1
ATOM 3843 C CA . GLU A 1 500 ? 6.660 -6.543 12.531 1.00 26.85 500 GLU B CA 1
ATOM 3844 C C . GLU A 1 500 ? 5.421 -7.444 12.554 1.00 27.57 500 GLU B C 1
ATOM 3845 O O . GLU A 1 500 ? 4.299 -6.912 12.409 1.00 27.24 500 GLU B O 1
ATOM 3851 N N . LEU A 1 501 ? 5.620 -8.756 12.720 1.00 28.65 501 LEU B N 1
ATOM 3852 C CA . LEU A 1 501 ? 4.545 -9.781 12.618 1.00 29.76 501 LEU B CA 1
ATOM 3853 C C . LEU A 1 501 ? 3.768 -9.884 13.938 1.00 30.98 501 LEU B C 1
ATOM 3854 O O . LEU A 1 501 ? 2.713 -10.545 13.935 1.00 31.07 501 LEU B O 1
ATOM 3859 N N . ASP A 1 502 ? 4.257 -9.256 15.013 1.00 32.45 502 ASP B N 1
ATOM 3860 C CA . ASP A 1 502 ? 3.609 -9.267 16.353 1.00 34.19 502 ASP B CA 1
ATOM 3861 C C . ASP A 1 502 ? 3.283 -7.830 16.769 1.00 34.62 502 ASP B C 1
ATOM 3862 O O . ASP A 1 502 ? 3.382 -7.526 17.973 1.00 35.92 502 ASP B O 1
ATOM 3867 N N . MET A 1 503 ? 2.896 -6.984 15.811 1.00 35.19 503 MET B N 1
ATOM 3868 C CA . MET A 1 503 ? 2.511 -5.574 16.074 1.00 35.65 503 MET B CA 1
ATOM 3869 C C . MET A 1 503 ? 1.178 -5.565 16.815 1.00 35.94 503 MET B C 1
ATOM 3870 O O . MET A 1 503 ? 0.210 -6.164 16.353 1.00 34.78 503 MET B O 1
ATOM 3875 N N . PRO A 1 504 ? 1.085 -4.901 17.989 1.00 37.02 504 PRO B N 1
ATOM 3876 C CA . PRO A 1 504 ? -0.182 -4.798 18.708 1.00 38.24 504 PRO B CA 1
ATOM 3877 C C . PRO A 1 504 ? -1.088 -3.774 18.012 1.00 39.75 504 PRO B C 1
ATOM 3878 O O . PRO A 1 504 ? -0.571 -2.892 17.348 1.00 40.18 504 PRO B O 1
ATOM 3882 N N . LEU A 1 505 ? -2.404 -3.925 18.163 1.00 42.54 505 LEU B N 1
ATOM 3883 C CA . LEU A 1 505 ? -3.413 -2.990 17.601 1.00 44.02 505 LEU B CA 1
ATOM 3884 C C . LEU A 1 505 ? -3.802 -1.982 18.676 1.00 45.49 505 LEU B C 1
ATOM 3885 O O . LEU A 1 505 ? -3.598 -2.233 19.863 1.00 44.59 505 LEU B O 1
ATOM 3890 N N . PRO A 1 506 ? -4.346 -0.803 18.294 1.00 46.59 506 PRO B N 1
ATOM 3891 C CA . PRO A 1 506 ? -4.933 0.124 19.261 1.00 47.68 506 PRO B CA 1
ATOM 3892 C C . PRO A 1 506 ? -6.096 -0.528 20.025 1.00 48.67 506 PRO B C 1
ATOM 3893 O O . PRO A 1 506 ? -6.711 -1.431 19.485 1.00 48.38 506 PRO B O 1
ATOM 3897 N N . ALA A 1 507 ? -6.359 -0.056 21.248 1.00 50.67 507 ALA B N 1
ATOM 3898 C CA . ALA A 1 507 ? -7.432 -0.545 22.148 1.00 51.84 507 ALA B CA 1
ATOM 3899 C C . ALA A 1 507 ? -8.734 -0.730 21.357 1.00 53.19 507 ALA B C 1
ATOM 3900 O O . ALA A 1 507 ? -9.340 -1.813 21.468 1.00 54.23 507 ALA B O 1
ATOM 3902 N N . SER A 1 508 ? -9.122 0.289 20.580 1.00 54.01 508 SER B N 1
ATOM 3903 C CA . SER A 1 508 ? -10.358 0.348 19.751 1.00 54.20 508 SER B CA 1
ATOM 3904 C C . SER A 1 508 ? -10.574 -0.972 18.999 1.00 54.08 508 SER B C 1
ATOM 3905 O O . SER A 1 508 ? -11.714 -1.481 19.020 1.00 55.45 508 SER B O 1
ATOM 3908 N N . TYR A 1 509 ? -9.520 -1.492 18.358 1.00 52.57 509 TYR B N 1
ATOM 3909 C CA . TYR A 1 509 ? -9.543 -2.703 17.494 1.00 51.29 509 TYR B CA 1
ATOM 3910 C C . TYR A 1 509 ? -9.154 -3.933 18.324 1.00 52.30 509 TYR B C 1
ATOM 3911 O O . TYR A 1 509 ? -9.586 -4.091 19.466 1.00 54.68 509 TYR B O 1
ATOM 3920 N N . GLU B 1 26 ? 33.559 19.137 -10.043 1.00 42.06 26 GLU A N 1
ATOM 3921 C CA . GLU B 1 26 ? 34.075 20.533 -9.891 1.00 41.58 26 GLU A CA 1
ATOM 3922 C C . GLU B 1 26 ? 33.014 21.394 -9.192 1.00 40.41 26 GLU A C 1
ATOM 3923 O O . GLU B 1 26 ? 32.113 21.897 -9.886 1.00 39.93 26 GLU A O 1
ATOM 3925 N N . GLU B 1 27 ? 33.123 21.548 -7.868 1.00 39.67 27 GLU A N 1
ATOM 3926 C CA . GLU B 1 27 ? 32.158 22.303 -7.022 1.00 39.64 27 GLU A CA 1
ATOM 3927 C C . GLU B 1 27 ? 32.337 23.809 -7.244 1.00 40.60 27 GLU A C 1
ATOM 3928 O O . GLU B 1 27 ? 33.481 24.239 -7.491 1.00 40.92 27 GLU A O 1
ATOM 3934 N N . ASP B 1 28 ? 31.245 24.575 -7.144 1.00 41.08 28 ASP A N 1
ATOM 3935 C CA . ASP B 1 28 ? 31.261 26.063 -7.109 1.00 41.38 28 ASP A CA 1
ATOM 3936 C C . ASP B 1 28 ? 32.048 26.490 -5.870 1.00 40.81 28 ASP A C 1
ATOM 3937 O O . ASP B 1 28 ? 31.730 26.059 -4.764 1.00 40.27 28 ASP A O 1
ATOM 3942 N N . PRO B 1 29 ? 33.109 27.321 -6.012 1.00 40.15 29 PRO A N 1
ATOM 3943 C CA . PRO B 1 29 ? 33.962 27.690 -4.878 1.00 39.45 29 PRO A CA 1
ATOM 3944 C C . PRO B 1 29 ? 33.248 28.312 -3.666 1.00 38.36 29 PRO A C 1
ATOM 3945 O O . PRO B 1 29 ? 33.803 28.241 -2.587 1.00 38.42 29 PRO A O 1
ATOM 3949 N N . ILE B 1 30 ? 32.068 28.912 -3.862 1.00 38.18 30 ILE A N 1
ATOM 3950 C CA . ILE B 1 30 ? 31.281 29.580 -2.780 1.00 37.83 30 ILE A CA 1
ATOM 3951 C C . ILE B 1 30 ? 30.969 28.568 -1.666 1.00 37.01 30 ILE A C 1
ATOM 3952 O O . ILE B 1 30 ? 31.106 28.945 -0.488 1.00 37.45 30 ILE A O 1
ATOM 3957 N N . PHE B 1 31 ? 30.577 27.339 -2.018 1.00 36.61 31 PHE A N 1
ATOM 3958 C CA . PHE B 1 31 ? 30.177 26.274 -1.057 1.00 36.14 31 PHE A CA 1
ATOM 3959 C C . PHE B 1 31 ? 31.390 25.870 -0.212 1.00 36.16 31 PHE A C 1
ATOM 3960 O O . PHE B 1 31 ? 31.235 25.658 1.010 1.00 35.85 31 PHE A O 1
ATOM 3968 N N . THR B 1 32 ? 32.561 25.788 -0.850 1.00 35.66 32 THR A N 1
ATOM 3969 C CA . THR B 1 32 ? 33.870 25.505 -0.207 1.00 35.62 32 THR A CA 1
ATOM 3970 C C . THR B 1 32 ? 34.176 26.597 0.825 1.00 34.82 32 THR A C 1
ATOM 3971 O O . THR B 1 32 ? 34.487 26.244 1.979 1.00 33.66 32 THR A O 1
ATOM 3975 N N . GLN B 1 33 ? 34.082 27.868 0.418 1.00 35.10 33 GLN A N 1
ATOM 3976 C CA . GLN B 1 33 ? 34.365 29.056 1.271 1.00 35.84 33 GLN A CA 1
ATOM 3977 C C . GLN B 1 33 ? 33.397 29.092 2.462 1.00 35.29 33 GLN A C 1
ATOM 3978 O O . GLN B 1 33 ? 33.849 29.434 3.571 1.00 35.59 33 GLN A O 1
ATOM 3984 N N . LEU B 1 34 ? 32.120 28.757 2.242 1.00 35.04 34 LEU A N 1
ATOM 3985 C CA . LEU B 1 34 ? 31.061 28.779 3.290 1.00 35.22 34 LEU A CA 1
ATOM 3986 C C . LEU B 1 34 ? 31.343 27.694 4.335 1.00 34.92 34 LEU A C 1
ATOM 3987 O O . LEU B 1 34 ? 31.163 27.977 5.535 1.00 34.49 34 LEU A O 1
ATOM 3992 N N . ALA B 1 35 ? 31.765 26.504 3.892 1.00 34.93 35 ALA A N 1
ATOM 3993 C CA . ALA B 1 35 ? 32.135 25.358 4.758 1.00 35.74 35 ALA A CA 1
ATOM 3994 C C . ALA B 1 35 ? 33.318 25.752 5.651 1.00 36.13 35 ALA A C 1
ATOM 3995 O O . ALA B 1 35 ? 33.280 25.440 6.861 1.00 35.30 35 ALA A O 1
ATOM 3997 N N . GLN B 1 36 ? 34.320 26.423 5.072 1.00 36.53 36 GLN A N 1
ATOM 3998 C CA . GLN B 1 36 ? 35.543 26.893 5.779 1.00 36.74 36 GLN A CA 1
ATOM 3999 C C . GLN B 1 36 ? 35.188 28.053 6.720 1.00 36.44 36 GLN A C 1
ATOM 4000 O O . GLN B 1 36 ? 35.741 28.087 7.835 1.00 37.05 36 GLN A O 1
ATOM 4006 N N . LYS B 1 37 ? 34.304 28.960 6.292 1.00 36.40 37 LYS A N 1
ATOM 4007 C CA . LYS B 1 37 ? 33.872 30.146 7.084 1.00 36.85 37 LYS A CA 1
ATOM 4008 C C . LYS B 1 37 ? 33.147 29.693 8.358 1.00 36.47 37 LYS A C 1
ATOM 4009 O O . LYS B 1 37 ? 33.351 30.338 9.405 1.00 36.82 37 LYS A O 1
ATOM 4015 N N . MET B 1 38 ? 32.325 28.641 8.271 1.00 35.92 38 MET A N 1
ATOM 4016 C CA . MET B 1 38 ? 31.572 28.082 9.428 1.00 35.76 38 MET A CA 1
ATOM 4017 C C . MET B 1 38 ? 32.554 27.394 10.387 1.00 37.22 38 MET A C 1
ATOM 4018 O O . MET B 1 38 ? 32.311 27.446 11.613 1.00 37.80 38 MET A O 1
ATOM 4023 N N . ALA B 1 39 ? 33.629 26.799 9.854 1.00 37.78 39 ALA A N 1
ATOM 4024 C CA . ALA B 1 39 ? 34.741 26.199 10.631 1.00 39.12 39 ALA A CA 1
ATOM 4025 C C . ALA B 1 39 ? 35.517 27.306 11.355 1.00 40.00 39 ALA A C 1
ATOM 4026 O O . ALA B 1 39 ? 35.810 27.133 12.557 1.00 40.72 39 ALA A O 1
ATOM 4028 N N . ALA B 1 40 ? 35.832 28.396 10.648 1.00 40.77 40 ALA A N 1
ATOM 4029 C CA . ALA B 1 40 ? 36.549 29.581 11.179 1.00 42.63 40 ALA A CA 1
ATOM 4030 C C . ALA B 1 40 ? 35.732 30.217 12.312 1.00 44.16 40 ALA A C 1
ATOM 4031 O O . ALA B 1 40 ? 36.326 30.530 13.364 1.00 44.66 40 ALA A O 1
ATOM 4033 N N . ALA B 1 41 ? 34.422 30.390 12.101 1.00 45.59 41 ALA A N 1
ATOM 4034 C CA . ALA B 1 41 ? 33.462 30.953 13.080 1.00 46.82 41 ALA A CA 1
ATOM 4035 C C . ALA B 1 41 ? 33.438 30.083 14.343 1.00 47.47 41 ALA A C 1
ATOM 4036 O O . ALA B 1 41 ? 33.516 30.647 15.450 1.00 48.69 41 ALA A O 1
ATOM 4038 N N . ALA B 1 42 ? 33.331 28.761 14.175 1.00 49.36 42 ALA A N 1
ATOM 4039 C CA . ALA B 1 42 ? 33.347 27.759 15.267 1.00 50.73 42 ALA A CA 1
ATOM 4040 C C . ALA B 1 42 ? 34.717 27.776 15.956 1.00 52.23 42 ALA A C 1
ATOM 4041 O O . ALA B 1 42 ? 34.753 28.129 17.152 1.00 54.42 42 ALA A O 1
ATOM 4043 N N . PRO B 1 48 ? 26.898 29.418 16.869 1.00 40.55 48 PRO A N 1
ATOM 4044 C CA . PRO B 1 48 ? 27.307 29.791 15.505 1.00 40.03 48 PRO A CA 1
ATOM 4045 C C . PRO B 1 48 ? 26.147 29.757 14.495 1.00 38.55 48 PRO A C 1
ATOM 4046 O O . PRO B 1 48 ? 25.221 28.987 14.688 1.00 39.48 48 PRO A O 1
ATOM 4050 N N . VAL B 1 49 ? 26.245 30.577 13.442 1.00 35.44 49 VAL A N 1
ATOM 4051 C CA . VAL B 1 49 ? 25.198 30.779 12.395 1.00 34.09 49 VAL A CA 1
ATOM 4052 C C . VAL B 1 49 ? 25.474 29.830 11.222 1.00 32.08 49 VAL A C 1
ATOM 4053 O O . VAL B 1 49 ? 26.652 29.677 10.854 1.00 32.02 49 VAL A O 1
ATOM 4057 N N . ASP B 1 50 ? 24.421 29.235 10.654 1.00 30.42 50 ASP A N 1
ATOM 4058 C CA . ASP B 1 50 ? 24.492 28.403 9.422 1.00 29.15 50 ASP A CA 1
ATOM 4059 C C . ASP B 1 50 ? 24.681 29.340 8.222 1.00 28.29 50 ASP A C 1
ATOM 4060 O O . ASP B 1 50 ? 23.671 29.708 7.589 1.00 26.96 50 ASP A O 1
ATOM 4065 N N . LEU B 1 51 ? 25.935 29.698 7.931 1.00 28.42 51 LEU A N 1
ATOM 4066 C CA . LEU B 1 51 ? 26.316 30.665 6.865 1.00 29.02 51 LEU A CA 1
ATOM 4067 C C . LEU B 1 51 ? 25.954 30.086 5.492 1.00 28.89 51 LEU A C 1
ATOM 4068 O O . LEU B 1 51 ? 25.625 30.884 4.593 1.00 29.18 51 LEU A O 1
ATOM 4073 N N . LEU B 1 52 ? 26.010 28.758 5.341 1.00 29.07 52 LEU A N 1
ATOM 4074 C CA . LEU B 1 52 ? 25.607 28.036 4.100 1.00 29.29 52 LEU A CA 1
ATOM 4075 C C . LEU B 1 52 ? 24.125 28.313 3.817 1.00 29.27 52 LEU A C 1
ATOM 4076 O O . LEU B 1 52 ? 23.813 28.782 2.703 1.00 28.61 52 LEU A O 1
ATOM 4081 N N . ALA B 1 53 ? 23.254 28.036 4.793 1.00 29.53 53 ALA A N 1
ATOM 4082 C CA . ALA B 1 53 ? 21.791 28.270 4.717 1.00 30.13 53 ALA A CA 1
ATOM 4083 C C . ALA B 1 53 ? 21.528 29.759 4.472 1.00 30.19 53 ALA A C 1
ATOM 4084 O O . ALA B 1 53 ? 20.696 30.080 3.597 1.00 31.11 53 ALA A O 1
ATOM 4086 N N . GLN B 1 54 ? 22.226 30.623 5.215 1.00 30.31 54 GLN A N 1
ATOM 4087 C CA . GLN B 1 54 ? 22.141 32.105 5.111 1.00 31.40 54 GLN A CA 1
ATOM 4088 C C . GLN B 1 54 ? 22.339 32.529 3.649 1.00 31.52 54 GLN A C 1
ATOM 4089 O O . GLN B 1 54 ? 21.472 33.256 3.128 1.00 30.91 54 GLN A O 1
ATOM 4095 N N . TYR B 1 55 ? 23.430 32.080 3.017 1.00 31.65 55 TYR A N 1
ATOM 4096 C CA . TYR B 1 55 ? 23.810 32.427 1.619 1.00 32.72 55 TYR A CA 1
ATOM 4097 C C . TYR B 1 55 ? 22.706 31.997 0.643 1.00 32.52 55 TYR A C 1
ATOM 4098 O O . TYR B 1 55 ? 22.346 32.787 -0.249 1.00 32.58 55 TYR A O 1
ATOM 4107 N N . MET B 1 56 ? 22.202 30.770 0.793 1.00 33.12 56 MET A N 1
ATOM 4108 C CA . MET B 1 56 ? 21.199 30.163 -0.122 1.00 33.55 56 MET A CA 1
ATOM 4109 C C . MET B 1 56 ? 19.856 30.896 0.003 1.00 32.92 56 MET A C 1
ATOM 4110 O O . MET B 1 56 ? 19.159 31.013 -1.022 1.00 31.44 56 MET A O 1
ATOM 4115 N N . GLN B 1 57 ? 19.523 31.389 1.200 1.00 33.00 57 GLN A N 1
ATOM 4116 C CA . GLN B 1 57 ? 18.296 32.187 1.470 1.00 33.57 57 GLN A CA 1
ATOM 4117 C C . GLN B 1 57 ? 18.435 33.576 0.829 1.00 33.37 57 GLN A C 1
ATOM 4118 O O . GLN B 1 57 ? 17.413 34.107 0.355 1.00 32.46 57 GLN A O 1
ATOM 4124 N N . VAL B 1 58 ? 19.648 34.140 0.802 1.00 33.31 58 VAL A N 1
ATOM 4125 C CA . VAL B 1 58 ? 19.957 35.408 0.071 1.00 33.65 58 VAL A CA 1
ATOM 4126 C C . VAL B 1 58 ? 19.741 35.170 -1.432 1.00 33.48 58 VAL A C 1
ATOM 4127 O O . VAL B 1 58 ? 19.100 36.027 -2.072 1.00 33.67 58 VAL A O 1
ATOM 4131 N N . GLU B 1 59 ? 20.244 34.049 -1.965 1.00 32.77 59 GLU A N 1
ATOM 4132 C CA . GLU B 1 59 ? 20.142 33.679 -3.407 1.00 32.17 59 GLU A CA 1
ATOM 4133 C C . GLU B 1 59 ? 18.671 33.498 -3.803 1.00 31.35 59 GLU A C 1
ATOM 4134 O O . GLU B 1 59 ? 18.315 33.892 -4.932 1.00 30.73 59 GLU A O 1
ATOM 4140 N N . ALA B 1 60 ? 17.848 32.935 -2.912 1.00 30.46 60 ALA A N 1
ATOM 4141 C CA . ALA B 1 60 ? 16.394 32.728 -3.120 1.00 29.80 60 ALA A CA 1
ATOM 4142 C C . ALA B 1 60 ? 15.718 34.069 -3.444 1.00 29.35 60 ALA A C 1
ATOM 4143 O O . ALA B 1 60 ? 14.717 34.057 -4.193 1.00 29.89 60 ALA A O 1
ATOM 4145 N N . HIS B 1 61 ? 16.249 35.175 -2.910 1.00 28.39 61 HIS A N 1
ATOM 4146 C CA . HIS B 1 61 ? 15.747 36.561 -3.122 1.00 27.76 61 HIS A CA 1
ATOM 4147 C C . HIS B 1 61 ? 16.745 37.370 -3.964 1.00 27.21 61 HIS A C 1
ATOM 4148 O O . HIS B 1 61 ? 16.869 38.589 -3.731 1.00 26.16 61 HIS A O 1
ATOM 4155 N N . ASP B 1 62 ? 17.407 36.727 -4.932 1.00 27.04 62 ASP A N 1
ATOM 4156 C CA . ASP B 1 62 ? 18.471 37.354 -5.762 1.00 27.16 62 ASP A CA 1
ATOM 4157 C C . ASP B 1 62 ? 17.902 38.618 -6.423 1.00 26.34 62 ASP A C 1
ATOM 4158 O O . ASP B 1 62 ? 18.437 39.708 -6.144 1.00 26.51 62 ASP A O 1
ATOM 4163 N N . TRP B 1 63 ? 16.845 38.471 -7.231 1.00 25.92 63 TRP A N 1
ATOM 4164 C CA . TRP B 1 63 ? 16.160 39.569 -7.971 1.00 25.59 63 TRP A CA 1
ATOM 4165 C C . TRP B 1 63 ? 15.800 40.716 -7.018 1.00 26.14 63 TRP A C 1
ATOM 4166 O O . TRP B 1 63 ? 16.097 41.882 -7.351 1.00 25.79 63 TRP A O 1
ATOM 4177 N N . HIS B 1 64 ? 15.153 40.396 -5.896 1.00 25.82 64 HIS A N 1
ATOM 4178 C CA . HIS B 1 64 ? 14.712 41.373 -4.865 1.00 26.03 64 HIS A CA 1
ATOM 4179 C C . HIS B 1 64 ? 15.917 42.215 -4.421 1.00 26.25 64 HIS A C 1
ATOM 4180 O O . HIS B 1 64 ? 15.809 43.458 -4.434 1.00 26.50 64 HIS A O 1
ATOM 4187 N N . ASN B 1 65 ? 17.026 41.555 -4.074 1.00 26.58 65 ASN A N 1
ATOM 4188 C CA . ASN B 1 65 ? 18.280 42.189 -3.582 1.00 26.76 65 ASN A CA 1
ATOM 4189 C C . ASN B 1 65 ? 18.897 43.074 -4.676 1.00 26.48 65 ASN A C 1
ATOM 4190 O O . ASN B 1 65 ? 19.444 44.138 -4.325 1.00 26.50 65 ASN A O 1
ATOM 4195 N N . ARG B 1 66 ? 18.817 42.658 -5.946 1.00 26.23 66 ARG A N 1
ATOM 4196 C CA . ARG B 1 66 ? 19.348 43.425 -7.109 1.00 26.42 66 ARG A CA 1
ATOM 4197 C C . ARG B 1 66 ? 18.594 44.752 -7.253 1.00 25.92 66 ARG A C 1
ATOM 4198 O O . ARG B 1 66 ? 19.257 45.789 -7.445 1.00 25.78 66 ARG A O 1
ATOM 4206 N N . VAL B 1 67 ? 17.260 44.714 -7.177 1.00 25.85 67 VAL A N 1
ATOM 4207 C CA . VAL B 1 67 ? 16.380 45.909 -7.342 1.00 26.05 67 VAL A CA 1
ATOM 4208 C C . VAL B 1 67 ? 16.685 46.882 -6.197 1.00 26.33 67 VAL A C 1
ATOM 4209 O O . VAL B 1 67 ? 16.933 48.067 -6.485 1.00 26.75 67 VAL A O 1
ATOM 4213 N N . ARG B 1 68 ? 16.684 46.393 -4.952 1.00 27.03 68 ARG A N 1
ATOM 4214 C CA . ARG B 1 68 ? 17.018 47.200 -3.746 1.00 27.31 68 ARG A CA 1
ATOM 4215 C C . ARG B 1 68 ? 18.441 47.753 -3.893 1.00 27.28 68 ARG A C 1
ATOM 4216 O O . ARG B 1 68 ? 18.627 48.969 -3.691 1.00 27.54 68 ARG A O 1
ATOM 4224 N N . GLY B 1 69 ? 19.398 46.887 -4.241 1.00 27.24 69 GLY A N 1
ATOM 4225 C CA . GLY B 1 69 ? 20.811 47.251 -4.460 1.00 27.37 69 GLY A CA 1
ATOM 4226 C C . GLY B 1 69 ? 20.950 48.409 -5.433 1.00 27.09 69 GLY A C 1
ATOM 4227 O O . GLY B 1 69 ? 21.723 49.336 -5.135 1.00 26.96 69 GLY A O 1
ATOM 4228 N N . ALA B 1 70 ? 20.213 48.362 -6.548 1.00 27.18 70 ALA A N 1
ATOM 4229 C CA . ALA B 1 70 ? 20.232 49.371 -7.634 1.00 26.63 70 ALA A CA 1
ATOM 4230 C C . ALA B 1 70 ? 19.700 50.714 -7.117 1.00 27.18 70 ALA A C 1
ATOM 4231 O O . ALA B 1 70 ? 20.325 51.750 -7.419 1.00 26.02 70 ALA A O 1
ATOM 4233 N N . ILE B 1 71 ? 18.593 50.693 -6.367 1.00 27.60 71 ILE A N 1
ATOM 4234 C CA . ILE B 1 71 ? 17.942 51.903 -5.776 1.00 28.19 71 ILE A CA 1
ATOM 4235 C C . ILE B 1 71 ? 18.893 52.537 -4.752 1.00 29.26 71 ILE A C 1
ATOM 4236 O O . ILE B 1 71 ? 19.108 53.762 -4.828 1.00 29.66 71 ILE A O 1
ATOM 4241 N N . LEU B 1 72 ? 19.419 51.736 -3.821 1.00 31.07 72 LEU A N 1
ATOM 4242 C CA . LEU B 1 72 ? 20.372 52.186 -2.769 1.00 32.83 72 LEU A CA 1
ATOM 4243 C C . LEU B 1 72 ? 21.606 52.820 -3.426 1.00 32.94 72 LEU A C 1
ATOM 4244 O O . LEU B 1 72 ? 22.087 53.844 -2.905 1.00 32.50 72 LEU A O 1
ATOM 4249 N N . GLY B 1 73 ? 22.083 52.239 -4.532 1.00 33.02 73 GLY A N 1
ATOM 4250 C CA . GLY B 1 73 ? 23.211 52.765 -5.326 1.00 33.43 73 GLY A CA 1
ATOM 4251 C C . GLY B 1 73 ? 22.960 54.186 -5.810 1.00 33.86 73 GLY A C 1
ATOM 4252 O O . GLY B 1 73 ? 23.911 54.981 -5.804 1.00 33.23 73 GLY A O 1
ATOM 4253 N N . LEU B 1 74 ? 21.723 54.508 -6.203 1.00 34.96 74 LEU A N 1
ATOM 4254 C CA . LEU B 1 74 ? 21.349 55.841 -6.751 1.00 37.07 74 LEU A CA 1
ATOM 4255 C C . LEU B 1 74 ? 21.468 56.917 -5.662 1.00 38.26 74 LEU A C 1
ATOM 4256 O O . LEU B 1 74 ? 21.745 58.077 -6.018 1.00 38.19 74 LEU A O 1
ATOM 4261 N N . ILE B 1 75 ? 21.285 56.544 -4.392 1.00 41.22 75 ILE A N 1
ATOM 4262 C CA . ILE B 1 75 ? 21.222 57.479 -3.227 1.00 43.86 75 ILE A CA 1
ATOM 4263 C C . ILE B 1 75 ? 22.622 57.668 -2.626 1.00 45.56 75 ILE A C 1
ATOM 4264 O O . ILE B 1 75 ? 22.934 58.805 -2.222 1.00 47.01 75 ILE A O 1
ATOM 4269 N N . SER B 1 76 ? 23.428 56.602 -2.569 1.00 47.44 76 SER A N 1
ATOM 4270 C CA . SER B 1 76 ? 24.712 56.540 -1.819 1.00 48.76 76 SER A CA 1
ATOM 4271 C C . SER B 1 76 ? 25.905 56.907 -2.714 1.00 50.23 76 SER A C 1
ATOM 4272 O O . SER B 1 76 ? 26.860 57.516 -2.184 1.00 50.33 76 SER A O 1
ATOM 4275 N N . ALA B 1 77 ? 25.848 56.564 -4.008 1.00 50.52 77 ALA A N 1
ATOM 4276 C CA . ALA B 1 77 ? 26.984 56.610 -4.965 1.00 50.62 77 ALA A CA 1
ATOM 4277 C C . ALA B 1 77 ? 27.627 58.003 -5.011 1.00 50.74 77 ALA A C 1
ATOM 4278 O O . ALA B 1 77 ? 26.946 59.002 -4.690 1.00 49.45 77 ALA A O 1
ATOM 4280 N N . VAL B 1 78 ? 28.899 58.043 -5.421 1.00 51.04 78 VAL A N 1
ATOM 4281 C CA . VAL B 1 78 ? 29.723 59.277 -5.606 1.00 51.60 78 VAL A CA 1
ATOM 4282 C C . VAL B 1 78 ? 28.984 60.235 -6.540 1.00 51.00 78 VAL A C 1
ATOM 4283 O O . VAL B 1 78 ? 28.388 59.800 -7.524 1.00 50.49 78 VAL A O 1
ATOM 4287 N N . PRO B 1 79 ? 28.969 61.558 -6.249 1.00 50.60 79 PRO A N 1
ATOM 4288 C CA . PRO B 1 79 ? 28.460 62.556 -7.194 1.00 49.98 79 PRO A CA 1
ATOM 4289 C C . PRO B 1 79 ? 29.256 62.594 -8.510 1.00 48.83 79 PRO A C 1
ATOM 4290 O O . PRO B 1 79 ? 30.037 63.508 -8.709 1.00 51.28 79 PRO A O 1
ATOM 4294 N N . LYS B 1 80 ? 29.021 61.604 -9.375 1.00 46.43 80 LYS A N 1
ATOM 4295 C CA . LYS B 1 80 ? 29.655 61.449 -10.712 1.00 44.31 80 LYS A CA 1
ATOM 4296 C C . LYS B 1 80 ? 28.611 60.872 -11.676 1.00 41.25 80 LYS A C 1
ATOM 4297 O O . LYS B 1 80 ? 28.060 59.797 -11.366 1.00 39.63 80 LYS A O 1
ATOM 4303 N N . VAL B 1 81 ? 28.353 61.564 -12.790 1.00 38.15 81 VAL A N 1
ATOM 4304 C CA . VAL B 1 81 ? 27.325 61.181 -13.804 1.00 36.77 81 VAL A CA 1
ATOM 4305 C C . VAL B 1 81 ? 27.595 59.741 -14.267 1.00 34.91 81 VAL A C 1
ATOM 4306 O O . VAL B 1 81 ? 28.736 59.453 -14.674 1.00 33.96 81 VAL A O 1
ATOM 4310 N N . GLY B 1 82 ? 26.590 58.865 -14.159 1.00 34.13 82 GLY A N 1
ATOM 4311 C CA . GLY B 1 82 ? 26.620 57.486 -14.689 1.00 33.36 82 GLY A CA 1
ATOM 4312 C C . GLY B 1 82 ? 27.149 56.467 -13.690 1.00 32.70 82 GLY A C 1
ATOM 4313 O O . GLY B 1 82 ? 26.924 55.261 -13.921 1.00 32.42 82 GLY A O 1
ATOM 4314 N N . ALA B 1 83 ? 27.818 56.914 -12.620 1.00 32.45 83 ALA A N 1
ATOM 4315 C CA . ALA B 1 83 ? 28.476 56.049 -11.608 1.00 32.30 83 ALA A CA 1
ATOM 4316 C C . ALA B 1 83 ? 27.468 55.041 -11.043 1.00 31.48 83 ALA A C 1
ATOM 4317 O O . ALA B 1 83 ? 27.733 53.828 -11.132 1.00 31.76 83 ALA A O 1
ATOM 4319 N N . ALA B 1 84 ? 26.353 55.534 -10.493 1.00 31.03 84 ALA A N 1
ATOM 4320 C CA . ALA B 1 84 ? 25.268 54.730 -9.880 1.00 29.92 84 ALA A CA 1
ATOM 4321 C C . ALA B 1 84 ? 24.587 53.859 -10.945 1.00 29.47 84 ALA A C 1
ATOM 4322 O O . ALA B 1 84 ? 24.261 52.695 -10.639 1.00 29.30 84 ALA A O 1
ATOM 4324 N N . ILE B 1 85 ? 24.373 54.410 -12.143 1.00 29.52 85 ILE A N 1
ATOM 4325 C CA . ILE B 1 85 ? 23.749 53.702 -13.302 1.00 29.32 85 ILE A CA 1
ATOM 4326 C C . ILE B 1 85 ? 24.639 52.519 -13.701 1.00 30.18 85 ILE A C 1
ATOM 4327 O O . ILE B 1 85 ? 24.087 51.445 -14.002 1.00 31.18 85 ILE A O 1
ATOM 4332 N N . SER B 1 86 ? 25.961 52.707 -13.697 1.00 31.07 86 SER A N 1
ATOM 4333 C CA . SER B 1 86 ? 26.963 51.652 -14.003 1.00 31.86 86 SER A CA 1
ATOM 4334 C C . SER B 1 86 ? 26.828 50.508 -12.991 1.00 32.12 86 SER A C 1
ATOM 4335 O O . SER B 1 86 ? 26.932 49.336 -13.407 1.00 31.38 86 SER A O 1
ATOM 4338 N N . ARG B 1 87 ? 26.594 50.841 -11.716 1.00 32.81 87 ARG A N 1
ATOM 4339 C CA . ARG B 1 87 ? 26.383 49.861 -10.615 1.00 33.41 87 ARG A CA 1
ATOM 4340 C C . ARG B 1 87 ? 25.069 49.106 -10.852 1.00 32.00 87 ARG A C 1
ATOM 4341 O O . ARG B 1 87 ? 25.065 47.873 -10.673 1.00 31.50 87 ARG A O 1
ATOM 4349 N N . LEU B 1 88 ? 23.998 49.823 -11.214 1.00 30.62 88 LEU A N 1
ATOM 4350 C CA . LEU B 1 88 ? 22.669 49.242 -11.553 1.00 29.67 88 LEU A CA 1
ATOM 4351 C C . LEU B 1 88 ? 22.846 48.196 -12.662 1.00 29.21 88 LEU A C 1
ATOM 4352 O O . LEU B 1 88 ? 22.323 47.076 -12.505 1.00 28.84 88 LEU A O 1
ATOM 4357 N N . ILE B 1 89 ? 23.565 48.553 -13.730 1.00 29.41 89 ILE A N 1
ATOM 4358 C CA . ILE B 1 89 ? 23.821 47.673 -14.912 1.00 29.57 89 ILE A CA 1
ATOM 4359 C C . ILE B 1 89 ? 24.556 46.413 -14.441 1.00 29.36 89 ILE A C 1
ATOM 4360 O O . ILE B 1 89 ? 24.154 45.310 -14.857 1.00 30.24 89 ILE A O 1
ATOM 4365 N N . GLY B 1 90 ? 25.581 46.578 -13.598 1.00 29.84 90 GLY A N 1
ATOM 4366 C CA . GLY B 1 90 ? 26.364 45.478 -13.000 1.00 30.14 90 GLY A CA 1
ATOM 4367 C C . GLY B 1 90 ? 25.485 44.501 -12.237 1.00 30.53 90 GLY A C 1
ATOM 4368 O O . GLY B 1 90 ? 25.710 43.286 -12.366 1.00 31.27 90 GLY A O 1
ATOM 4369 N N . LEU B 1 91 ? 24.516 45.008 -11.468 1.00 30.57 91 LEU A N 1
ATOM 4370 C CA . LEU B 1 91 ? 23.561 44.181 -10.680 1.00 30.24 91 LEU A CA 1
ATOM 4371 C C . LEU B 1 91 ? 22.580 43.484 -11.631 1.00 29.85 91 LEU A C 1
ATOM 4372 O O . LEU B 1 91 ? 22.407 42.260 -11.497 1.00 29.97 91 LEU A O 1
ATOM 4377 N N . PHE B 1 92 ? 21.979 44.231 -12.562 1.00 29.61 92 PHE A N 1
ATOM 4378 C CA . PHE B 1 92 ? 20.864 43.772 -13.435 1.00 30.06 92 PHE A CA 1
ATOM 4379 C C . PHE B 1 92 ? 21.389 42.878 -14.569 1.00 30.84 92 PHE A C 1
ATOM 4380 O O . PHE B 1 92 ? 20.669 41.933 -14.954 1.00 30.63 92 PHE A O 1
ATOM 4388 N N . TRP B 1 93 ? 22.583 43.169 -15.099 1.00 31.59 93 TRP A N 1
ATOM 4389 C CA . TRP B 1 93 ? 23.189 42.437 -16.246 1.00 33.08 93 TRP A CA 1
ATOM 4390 C C . TRP B 1 93 ? 24.646 42.092 -15.948 1.00 34.27 93 TRP A C 1
ATOM 4391 O O . TRP B 1 93 ? 25.549 42.550 -16.643 1.00 35.80 93 TRP A O 1
ATOM 4402 N N . PRO B 1 94 ? 24.914 41.253 -14.920 1.00 35.74 94 PRO A N 1
ATOM 4403 C CA . PRO B 1 94 ? 26.275 40.816 -14.605 1.00 35.95 94 PRO A CA 1
ATOM 4404 C C . PRO B 1 94 ? 26.821 39.822 -15.642 1.00 36.04 94 PRO A C 1
ATOM 4405 O O . PRO B 1 94 ? 26.040 39.271 -16.394 1.00 35.59 94 PRO A O 1
ATOM 4409 N N . ALA B 1 95 ? 28.141 39.616 -15.642 1.00 37.42 95 ALA A N 1
ATOM 4410 C CA . ALA B 1 95 ? 28.876 38.778 -16.621 1.00 37.55 95 ALA A CA 1
ATOM 4411 C C . ALA B 1 95 ? 28.767 37.294 -16.247 1.00 38.10 95 ALA A C 1
ATOM 4412 O O . ALA B 1 95 ? 28.678 36.460 -17.171 1.00 38.29 95 ALA A O 1
ATOM 4414 N N . ASN B 1 96 ? 28.766 36.983 -14.946 1.00 38.93 96 ASN A N 1
ATOM 4415 C CA . ASN B 1 96 ? 28.941 35.607 -14.406 1.00 39.60 96 ASN A CA 1
ATOM 4416 C C . ASN B 1 96 ? 27.641 35.086 -13.777 1.00 39.34 96 ASN A C 1
ATOM 4417 O O . ASN B 1 96 ? 27.645 33.931 -13.304 1.00 37.74 96 ASN A O 1
ATOM 4422 N N . LYS B 1 97 ? 26.568 35.883 -13.773 1.00 38.81 97 LYS A N 1
ATOM 4423 C CA . LYS B 1 97 ? 25.277 35.500 -13.142 1.00 38.57 97 LYS A CA 1
ATOM 4424 C C . LYS B 1 97 ? 24.129 35.677 -14.140 1.00 36.91 97 LYS A C 1
ATOM 4425 O O . LYS B 1 97 ? 24.321 36.338 -15.180 1.00 36.39 97 LYS A O 1
ATOM 4431 N N . VAL B 1 98 ? 22.982 35.080 -13.811 1.00 35.56 98 VAL A N 1
ATOM 4432 C CA . VAL B 1 98 ? 21.681 35.232 -14.526 1.00 34.57 98 VAL A CA 1
ATOM 4433 C C . VAL B 1 98 ? 21.342 36.730 -14.591 1.00 33.17 98 VAL A C 1
ATOM 4434 O O . VAL B 1 98 ? 21.815 37.476 -13.714 1.00 32.07 98 VAL A O 1
ATOM 4438 N N . ASP B 1 99 ? 20.583 37.164 -15.604 1.00 31.63 99 ASP A N 1
ATOM 4439 C CA . ASP B 1 99 ? 20.150 38.582 -15.753 1.00 31.56 99 ASP A CA 1
ATOM 4440 C C . ASP B 1 99 ? 18.933 38.822 -14.852 1.00 30.04 99 ASP A C 1
ATOM 4441 O O . ASP B 1 99 ? 18.426 37.846 -14.264 1.00 29.86 99 ASP A O 1
ATOM 4446 N N . ILE B 1 100 ? 18.485 40.077 -14.756 1.00 29.07 100 ILE A N 1
ATOM 4447 C CA . ILE B 1 100 ? 17.418 40.527 -13.810 1.00 28.29 100 ILE A CA 1
ATOM 4448 C C . ILE B 1 100 ? 16.114 39.774 -14.108 1.00 28.62 100 ILE A C 1
ATOM 4449 O O . ILE B 1 100 ? 15.397 39.441 -13.144 1.00 27.75 100 ILE A O 1
ATOM 4454 N N . TRP B 1 101 ? 15.835 39.506 -15.389 1.00 28.84 101 TRP A N 1
ATOM 4455 C CA . TRP B 1 101 ? 14.549 38.940 -15.882 1.00 29.37 101 TRP A CA 1
ATOM 4456 C C . TRP B 1 101 ? 14.430 37.466 -15.478 1.00 29.90 101 TRP A C 1
ATOM 4457 O O . TRP B 1 101 ? 13.325 37.059 -15.070 1.00 30.29 101 TRP A O 1
ATOM 4468 N N . GLU B 1 102 ? 15.517 36.699 -15.586 1.00 30.15 102 GLU A N 1
ATOM 4469 C CA . GLU B 1 102 ? 15.528 35.252 -15.244 1.00 31.46 102 GLU A CA 1
ATOM 4470 C C . GLU B 1 102 ? 15.747 35.078 -13.734 1.00 30.59 102 GLU A C 1
ATOM 4471 O O . GLU B 1 102 ? 15.202 34.111 -13.179 1.00 30.60 102 GLU A O 1
ATOM 4477 N N . ALA B 1 103 ? 16.505 35.972 -13.093 1.00 30.71 103 ALA A N 1
ATOM 4478 C CA . ALA B 1 103 ? 16.662 36.030 -11.619 1.00 30.86 103 ALA A CA 1
ATOM 4479 C C . ALA B 1 103 ? 15.276 36.210 -10.991 1.00 31.03 103 ALA A C 1
ATOM 4480 O O . ALA B 1 103 ? 15.005 35.597 -9.946 1.00 31.32 103 ALA A O 1
ATOM 4482 N N . LEU B 1 104 ? 14.440 37.023 -11.640 1.00 31.50 104 LEU A N 1
ATOM 4483 C CA . LEU B 1 104 ? 13.010 37.259 -11.306 1.00 31.55 104 LEU A CA 1
ATOM 4484 C C . LEU B 1 104 ? 12.241 35.926 -11.289 1.00 31.73 104 LEU A C 1
ATOM 4485 O O . LEU B 1 104 ? 11.449 35.717 -10.347 1.00 30.32 104 LEU A O 1
ATOM 4490 N N . ARG B 1 105 ? 12.493 35.044 -12.264 1.00 32.13 105 ARG A N 1
ATOM 4491 C CA . ARG B 1 105 ? 11.801 33.731 -12.417 1.00 33.22 105 ARG A CA 1
ATOM 4492 C C . ARG B 1 105 ? 12.053 32.836 -11.196 1.00 31.98 105 ARG A C 1
ATOM 4493 O O . ARG B 1 105 ? 11.200 31.971 -10.926 1.00 32.37 105 ARG A O 1
ATOM 4501 N N . ALA B 1 106 ? 13.187 33.016 -10.511 1.00 31.24 106 ALA A N 1
ATOM 4502 C CA . ALA B 1 106 ? 13.671 32.140 -9.416 1.00 31.17 106 ALA A CA 1
ATOM 4503 C C . ALA B 1 106 ? 13.331 32.730 -8.039 1.00 31.20 106 ALA A C 1
ATOM 4504 O O . ALA B 1 106 ? 13.813 32.173 -7.036 1.00 32.18 106 ALA A O 1
ATOM 4506 N N . GLU B 1 107 ? 12.550 33.813 -7.978 1.00 31.15 107 GLU A N 1
ATOM 4507 C CA A GLU B 1 107 ? 12.116 34.445 -6.699 0.62 31.15 107 GLU A CA 1
ATOM 4508 C CA B GLU B 1 107 ? 12.144 34.431 -6.688 0.38 31.25 107 GLU A CA 1
ATOM 4509 C C . GLU B 1 107 ? 11.326 33.410 -5.886 1.00 31.74 107 GLU A C 1
ATOM 4510 O O . GLU B 1 107 ? 10.356 32.864 -6.439 1.00 31.34 107 GLU A O 1
ATOM 4521 N N . GLU B 1 108 ? 11.738 33.190 -4.633 1.00 33.99 108 GLU A N 1
ATOM 4522 C CA . GLU B 1 108 ? 11.207 32.176 -3.681 1.00 35.54 108 GLU A CA 1
ATOM 4523 C C . GLU B 1 108 ? 9.676 32.093 -3.767 1.00 35.29 108 GLU A C 1
ATOM 4524 O O . GLU B 1 108 ? 9.155 30.964 -3.849 1.00 36.56 108 GLU A O 1
ATOM 4530 N N . TYR B 1 109 ? 8.990 33.240 -3.753 1.00 34.11 109 TYR A N 1
ATOM 4531 C CA . TYR B 1 109 ? 7.523 33.346 -3.534 1.00 33.66 109 TYR A CA 1
ATOM 4532 C C . TYR B 1 109 ? 6.726 33.220 -4.842 1.00 33.32 109 TYR A C 1
ATOM 4533 O O . TYR B 1 109 ? 5.489 33.108 -4.748 1.00 30.94 109 TYR A O 1
ATOM 4542 N N . ILE B 1 110 ? 7.389 33.238 -6.005 1.00 33.96 110 ILE A N 1
ATOM 4543 C CA . ILE B 1 110 ? 6.741 33.426 -7.342 1.00 34.88 110 ILE A CA 1
ATOM 4544 C C . ILE B 1 110 ? 5.635 32.380 -7.559 1.00 34.76 110 ILE A C 1
ATOM 4545 O O . ILE B 1 110 ? 4.573 32.753 -8.105 1.00 34.53 110 ILE A O 1
ATOM 4550 N N . ARG B 1 111 ? 5.864 31.131 -7.141 1.00 34.04 111 ARG A N 1
ATOM 4551 C CA . ARG B 1 111 ? 4.973 29.970 -7.421 1.00 34.88 111 ARG A CA 1
ATOM 4552 C C . ARG B 1 111 ? 3.641 30.107 -6.667 1.00 32.96 111 ARG A C 1
ATOM 4553 O O . ARG B 1 111 ? 2.663 29.468 -7.101 1.00 32.13 111 ARG A O 1
ATOM 4561 N N . ASN B 1 112 ? 3.599 30.897 -5.589 1.00 31.04 112 ASN A N 1
ATOM 4562 C CA . ASN B 1 112 ? 2.415 31.038 -4.697 1.00 29.99 112 ASN A CA 1
ATOM 4563 C C . ASN B 1 112 ? 1.558 32.250 -5.098 1.00 29.17 112 ASN A C 1
ATOM 4564 O O . ASN B 1 112 ? 0.436 32.365 -4.565 1.00 28.83 112 ASN A O 1
ATOM 4569 N N . ILE B 1 113 ? 2.038 33.127 -5.988 1.00 28.56 113 ILE A N 1
ATOM 4570 C CA . ILE B 1 113 ? 1.398 34.462 -6.212 1.00 28.24 113 ILE A CA 1
ATOM 4571 C C . ILE B 1 113 ? 0.987 34.660 -7.679 1.00 28.62 113 ILE A C 1
ATOM 4572 O O . ILE B 1 113 ? -0.094 35.229 -7.885 1.00 28.57 113 ILE A O 1
ATOM 4577 N N . VAL B 1 114 ? 1.789 34.230 -8.658 1.00 29.34 114 VAL A N 1
ATOM 4578 C CA . VAL B 1 114 ? 1.501 34.464 -10.107 1.00 30.32 114 VAL A CA 1
ATOM 4579 C C . VAL B 1 114 ? 1.720 33.170 -10.899 1.00 32.03 114 VAL A C 1
ATOM 4580 O O . VAL B 1 114 ? 2.467 32.294 -10.422 1.00 32.64 114 VAL A O 1
ATOM 4584 N N . GLN B 1 115 ? 1.084 33.078 -12.070 1.00 33.64 115 GLN A N 1
ATOM 4585 C CA . GLN B 1 115 ? 1.192 31.938 -13.018 1.00 35.29 115 GLN A CA 1
ATOM 4586 C C . GLN B 1 115 ? 2.364 32.205 -13.968 1.00 35.23 115 GLN A C 1
ATOM 4587 O O . GLN B 1 115 ? 2.243 33.117 -14.811 1.00 34.34 115 GLN A O 1
ATOM 4593 N N . GLN B 1 116 ? 3.453 31.444 -13.817 1.00 36.48 116 GLN A N 1
ATOM 4594 C CA . GLN B 1 116 ? 4.711 31.583 -14.603 1.00 37.92 116 GLN A CA 1
ATOM 4595 C C . GLN B 1 116 ? 4.387 31.655 -16.100 1.00 38.52 116 GLN A C 1
ATOM 4596 O O . GLN B 1 116 ? 4.933 32.546 -16.779 1.00 39.29 116 GLN A O 1
ATOM 4602 N N . GLU B 1 117 ? 3.519 30.761 -16.578 1.00 39.13 117 GLU A N 1
ATOM 4603 C CA . GLU B 1 117 ? 3.263 30.506 -18.022 1.00 39.59 117 GLU A CA 1
ATOM 4604 C C . GLU B 1 117 ? 2.646 31.750 -18.675 1.00 38.62 117 GLU A C 1
ATOM 4605 O O . GLU B 1 117 ? 2.928 31.984 -19.866 1.00 37.96 117 GLU A O 1
ATOM 4611 N N . LEU B 1 118 ? 1.847 32.520 -17.929 1.00 37.91 118 LEU A N 1
ATOM 4612 C CA . LEU B 1 118 ? 1.124 33.709 -18.454 1.00 37.81 118 LEU A CA 1
ATOM 4613 C C . LEU B 1 118 ? 2.106 34.867 -18.678 1.00 38.50 118 LEU A C 1
ATOM 4614 O O . LEU B 1 118 ? 2.055 35.461 -19.770 1.00 39.00 118 LEU A O 1
ATOM 4619 N N . PHE B 1 119 ? 2.970 35.179 -17.706 1.00 38.80 119 PHE A N 1
ATOM 4620 C CA . PHE B 1 119 ? 3.963 36.280 -17.836 1.00 39.36 119 PHE A CA 1
ATOM 4621 C C . PHE B 1 119 ? 5.100 35.833 -18.766 1.00 39.75 119 PHE A C 1
ATOM 4622 O O . PHE B 1 119 ? 5.761 36.707 -19.349 1.00 38.71 119 PHE A O 1
ATOM 4630 N N . GLU B 1 120 ? 5.305 34.522 -18.924 1.00 41.09 120 GLU A N 1
ATOM 4631 C CA . GLU B 1 120 ? 6.208 33.948 -19.960 1.00 42.60 120 GLU A CA 1
ATOM 4632 C C . GLU B 1 120 ? 5.720 34.383 -21.346 1.00 43.68 120 GLU A C 1
ATOM 4633 O O . GLU B 1 120 ? 6.556 34.851 -22.139 1.00 44.17 120 GLU A O 1
ATOM 4639 N N . PHE B 1 121 ? 4.417 34.235 -21.613 1.00 45.12 121 PHE A N 1
ATOM 4640 C CA . PHE B 1 121 ? 3.770 34.571 -22.910 1.00 46.91 121 PHE A CA 1
ATOM 4641 C C . PHE B 1 121 ? 3.878 36.078 -23.165 1.00 46.07 121 PHE A C 1
ATOM 4642 O O . PHE B 1 121 ? 4.327 36.464 -24.262 1.00 45.89 121 PHE A O 1
ATOM 4650 N N . GLU B 1 122 ? 3.478 36.891 -22.183 1.00 45.06 122 GLU A N 1
ATOM 4651 C CA . GLU B 1 122 ? 3.513 38.378 -22.254 1.00 45.41 122 GLU A CA 1
ATOM 4652 C C . GLU B 1 122 ? 4.940 38.842 -22.571 1.00 44.68 122 GLU A C 1
ATOM 4653 O O . GLU B 1 122 ? 5.085 39.770 -23.389 1.00 46.77 122 GLU A O 1
ATOM 4659 N N . MET B 1 123 ? 5.945 38.207 -21.960 1.00 43.26 123 MET A N 1
ATOM 4660 C CA . MET B 1 123 ? 7.381 38.584 -22.083 1.00 42.76 123 MET A CA 1
ATOM 4661 C C . MET B 1 123 ? 7.919 38.229 -23.477 1.00 43.45 123 MET A C 1
ATOM 4662 O O . MET B 1 123 ? 8.900 38.875 -23.899 1.00 43.81 123 MET A O 1
ATOM 4667 N N . ARG B 1 124 ? 7.317 37.253 -24.166 1.00 42.70 124 ARG A N 1
ATOM 4668 C CA . ARG B 1 124 ? 7.663 36.910 -25.575 1.00 42.73 124 ARG A CA 1
ATOM 4669 C C . ARG B 1 124 ? 7.196 38.045 -26.497 1.00 41.26 124 ARG A C 1
ATOM 4670 O O . ARG B 1 124 ? 7.872 38.284 -27.516 1.00 40.22 124 ARG A O 1
ATOM 4678 N N . LEU B 1 125 ? 6.090 38.714 -26.147 1.00 39.69 125 LEU A N 1
ATOM 4679 C CA . LEU B 1 125 ? 5.519 39.861 -26.907 1.00 39.25 125 LEU A CA 1
ATOM 4680 C C . LEU B 1 125 ? 6.308 41.146 -26.615 1.00 37.95 125 LEU A C 1
ATOM 4681 O O . LEU B 1 125 ? 6.293 42.039 -27.480 1.00 36.87 125 LEU A O 1
ATOM 4686 N N . LEU B 1 126 ? 6.957 41.240 -25.448 1.00 37.05 126 LEU A N 1
ATOM 4687 C CA . LEU B 1 126 ? 7.670 42.461 -24.975 1.00 36.39 126 LEU A CA 1
ATOM 4688 C C . LEU B 1 126 ? 9.182 42.336 -25.212 1.00 36.25 126 LEU A C 1
ATOM 4689 O O . LEU B 1 126 ? 9.899 43.314 -24.912 1.00 37.20 126 LEU A O 1
ATOM 4694 N N . GLU B 1 127 ? 9.646 41.197 -25.739 1.00 35.67 127 GLU A N 1
ATOM 4695 C CA . GLU B 1 127 ? 11.089 40.855 -25.878 1.00 36.80 127 GLU A CA 1
ATOM 4696 C C . GLU B 1 127 ? 11.833 41.980 -26.613 1.00 35.77 127 GLU A C 1
ATOM 4697 O O . GLU B 1 127 ? 12.841 42.466 -26.067 1.00 34.99 127 GLU A O 1
ATOM 4703 N N . ASN B 1 128 ? 11.353 42.370 -27.798 1.00 35.29 128 ASN A N 1
ATOM 4704 C CA . ASN B 1 128 ? 12.023 43.354 -28.695 1.00 35.34 128 ASN A CA 1
ATOM 4705 C C . ASN B 1 128 ? 12.016 44.747 -28.049 1.00 33.12 128 ASN A C 1
ATOM 4706 O O . ASN B 1 128 ? 13.003 45.479 -28.234 1.00 34.15 128 ASN A O 1
ATOM 4711 N N . ASP B 1 129 ? 10.946 45.097 -27.329 1.00 31.83 129 ASP A N 1
ATOM 4712 C CA . ASP B 1 129 ? 10.822 46.382 -26.589 1.00 31.07 129 ASP A CA 1
ATOM 4713 C C . ASP B 1 129 ? 11.807 46.380 -25.413 1.00 30.37 129 ASP A C 1
ATOM 4714 O O . ASP B 1 129 ? 12.382 47.448 -25.130 1.00 30.78 129 ASP A O 1
ATOM 4719 N N . ILE B 1 130 ? 12.005 45.229 -24.762 1.00 29.44 130 ILE A N 1
ATOM 4720 C CA . ILE B 1 130 ? 12.941 45.082 -23.606 1.00 28.89 130 ILE A CA 1
ATOM 4721 C C . ILE B 1 130 ? 14.386 45.174 -24.119 1.00 28.92 130 ILE A C 1
ATOM 4722 O O . ILE B 1 130 ? 15.193 45.863 -23.466 1.00 27.74 130 ILE A O 1
ATOM 4727 N N . GLN B 1 131 ? 14.699 44.508 -25.236 1.00 29.17 131 GLN A N 1
ATOM 4728 C CA . GLN B 1 131 ? 16.046 44.543 -25.868 1.00 30.13 131 GLN A CA 1
ATOM 4729 C C . GLN B 1 131 ? 16.376 45.984 -26.278 1.00 29.58 131 GLN A C 1
ATOM 4730 O O . GLN B 1 131 ? 17.520 46.413 -26.037 1.00 29.54 131 GLN A O 1
ATOM 4736 N N . ALA B 1 132 ? 15.407 46.697 -26.863 1.00 29.50 132 ALA A N 1
ATOM 4737 C CA . ALA B 1 132 ? 15.532 48.110 -27.295 1.00 29.66 132 ALA A CA 1
ATOM 4738 C C . ALA B 1 132 ? 15.921 48.981 -26.094 1.00 29.64 132 ALA A C 1
ATOM 4739 O O . ALA B 1 132 ? 16.893 49.751 -26.218 1.00 29.83 132 ALA A O 1
ATOM 4741 N N . LEU B 1 133 ? 15.201 48.849 -24.973 1.00 29.35 133 LEU A N 1
ATOM 4742 C CA . LEU B 1 133 ? 15.464 49.615 -23.723 1.00 28.83 133 LEU A CA 1
ATOM 4743 C C . LEU B 1 133 ? 16.876 49.292 -23.221 1.00 28.72 133 LEU A C 1
ATOM 4744 O O . LEU B 1 133 ? 17.619 50.241 -22.912 1.00 28.84 133 LEU A O 1
ATOM 4749 N N . GLU B 1 134 ? 17.226 48.002 -23.159 1.00 28.68 134 GLU A N 1
ATOM 4750 C CA . GLU B 1 134 ? 18.562 47.504 -22.733 1.00 28.72 134 GLU A CA 1
ATOM 4751 C C . GLU B 1 134 ? 19.655 48.121 -23.612 1.00 28.40 134 GLU A C 1
ATOM 4752 O O . GLU B 1 134 ? 20.710 48.488 -23.059 1.00 28.34 134 GLU A O 1
ATOM 4758 N N . THR B 1 135 ? 19.417 48.223 -24.923 1.00 28.69 135 THR A N 1
ATOM 4759 C CA . THR B 1 135 ? 20.367 48.815 -25.905 1.00 29.25 135 THR A CA 1
ATOM 4760 C C . THR B 1 135 ? 20.615 50.281 -25.531 1.00 28.85 135 THR A C 1
ATOM 4761 O O . THR B 1 135 ? 21.792 50.689 -25.509 1.00 29.52 135 THR A O 1
ATOM 4765 N N . THR B 1 136 ? 19.548 51.028 -25.224 1.00 28.70 136 THR A N 1
ATOM 4766 C CA . THR B 1 136 ? 19.590 52.469 -24.853 1.00 28.05 136 THR A CA 1
ATOM 4767 C C . THR B 1 136 ? 20.345 52.634 -23.529 1.00 28.34 136 THR A C 1
ATOM 4768 O O . THR B 1 136 ? 21.207 53.533 -23.456 1.00 27.68 136 THR A O 1
ATOM 4772 N N . VAL B 1 137 ? 20.037 51.793 -22.535 1.00 28.65 137 VAL A N 1
ATOM 4773 C CA . VAL B 1 137 ? 20.726 51.759 -21.208 1.00 28.95 137 VAL A CA 1
ATOM 4774 C C . VAL B 1 137 ? 22.236 51.615 -21.439 1.00 29.13 137 VAL A C 1
ATOM 4775 O O . VAL B 1 137 ? 23.001 52.372 -20.810 1.00 28.91 137 VAL A O 1
ATOM 4779 N N . GLY B 1 138 ? 22.640 50.681 -22.307 1.00 29.29 138 GLY A N 1
ATOM 4780 C CA . GLY B 1 138 ? 24.052 50.424 -22.656 1.00 29.94 138 GLY A CA 1
ATOM 4781 C C . GLY B 1 138 ? 24.693 51.626 -23.331 1.00 30.50 138 GLY A C 1
ATOM 4782 O O . GLY B 1 138 ? 25.840 51.961 -22.979 1.00 30.28 138 GLY A O 1
ATOM 4783 N N . ARG B 1 139 ? 23.973 52.261 -24.260 1.00 32.04 139 ARG A N 1
ATOM 4784 C CA . ARG B 1 139 ? 24.466 53.425 -25.044 1.00 32.34 139 ARG A CA 1
ATOM 4785 C C . ARG B 1 139 ? 24.666 54.624 -24.107 1.00 31.81 139 ARG A C 1
ATOM 4786 O O . ARG B 1 139 ? 25.699 55.298 -24.251 1.00 31.70 139 ARG A O 1
ATOM 4794 N N . TYR B 1 140 ? 23.751 54.855 -23.160 1.00 30.32 140 TYR A N 1
ATOM 4795 C CA . TYR B 1 140 ? 23.898 55.902 -22.113 1.00 30.03 140 TYR A CA 1
ATOM 4796 C C . TYR B 1 140 ? 25.195 55.667 -21.330 1.00 29.78 140 TYR A C 1
ATOM 4797 O O . TYR B 1 140 ? 25.956 56.631 -21.120 1.00 28.98 140 TYR A O 1
ATOM 4806 N N . ASP B 1 141 ? 25.423 54.419 -20.909 1.00 30.20 141 ASP A N 1
ATOM 4807 C CA . ASP B 1 141 ? 26.579 53.998 -20.072 1.00 30.49 141 ASP A CA 1
ATOM 4808 C C . ASP B 1 141 ? 27.894 54.301 -20.804 1.00 30.82 141 ASP A C 1
ATOM 4809 O O . ASP B 1 141 ? 28.818 54.812 -20.150 1.00 31.06 141 ASP A O 1
ATOM 4814 N N . THR B 1 142 ? 27.971 54.002 -22.106 1.00 31.66 142 THR A N 1
ATOM 4815 C CA . THR B 1 142 ? 29.210 54.096 -22.928 1.00 32.23 142 THR A CA 1
ATOM 4816 C C . THR B 1 142 ? 29.305 55.460 -23.627 1.00 32.70 142 THR A C 1
ATOM 4817 O O . THR B 1 142 ? 30.382 55.752 -24.185 1.00 34.07 142 THR A O 1
ATOM 4821 N N . ALA B 1 143 ? 28.235 56.262 -23.601 1.00 32.38 143 ALA A N 1
ATOM 4822 C CA . ALA B 1 143 ? 28.169 57.591 -24.254 1.00 32.38 143 ALA A CA 1
ATOM 4823 C C . ALA B 1 143 ? 29.155 58.553 -23.584 1.00 31.99 143 ALA A C 1
ATOM 4824 O O . ALA B 1 143 ? 29.371 58.433 -22.362 1.00 30.57 143 ALA A O 1
ATOM 4826 N N . ALA B 1 144 ? 29.730 59.474 -24.364 1.00 32.08 144 ALA A N 1
ATOM 4827 C CA . ALA B 1 144 ? 30.435 60.675 -23.859 1.00 32.42 144 ALA A CA 1
ATOM 4828 C C . ALA B 1 144 ? 29.391 61.612 -23.244 1.00 32.63 144 ALA A C 1
ATOM 4829 O O . ALA B 1 144 ? 28.208 61.505 -23.620 1.00 32.83 144 ALA A O 1
ATOM 4831 N N . LEU B 1 145 ? 29.812 62.491 -22.333 1.00 33.71 145 LEU A N 1
ATOM 4832 C CA . LEU B 1 145 ? 28.911 63.382 -21.550 1.00 34.19 145 LEU A CA 1
ATOM 4833 C C . LEU B 1 145 ? 28.027 64.208 -22.497 1.00 34.23 145 LEU A C 1
ATOM 4834 O O . LEU B 1 145 ? 26.869 64.480 -22.129 1.00 34.49 145 LEU A O 1
ATOM 4839 N N . THR B 1 146 ? 28.537 64.557 -23.684 1.00 34.11 146 THR A N 1
ATOM 4840 C CA . THR B 1 146 ? 27.851 65.416 -24.688 1.00 34.38 146 THR A CA 1
ATOM 4841 C C . THR B 1 146 ? 26.712 64.660 -25.393 1.00 34.35 146 THR A C 1
ATOM 4842 O O . THR B 1 146 ? 25.898 65.340 -26.048 1.00 34.05 146 THR A O 1
ATOM 4846 N N . GLU B 1 147 ? 26.650 63.325 -25.285 1.00 35.13 147 GLU A N 1
ATOM 4847 C CA . GLU B 1 147 ? 25.603 62.486 -25.939 1.00 35.35 147 GLU A CA 1
ATOM 4848 C C . GLU B 1 147 ? 24.718 61.778 -24.901 1.00 34.66 147 GLU A C 1
ATOM 4849 O O . GLU B 1 147 ? 23.681 61.225 -25.310 1.00 36.00 147 GLU A O 1
ATOM 4855 N N . LYS B 1 148 ? 25.099 61.789 -23.619 1.00 33.98 148 LYS A N 1
ATOM 4856 C CA . LYS B 1 148 ? 24.392 61.055 -22.533 1.00 33.49 148 LYS A CA 1
ATOM 4857 C C . LYS B 1 148 ? 22.951 61.566 -22.399 1.00 33.03 148 LYS A C 1
ATOM 4858 O O . LYS B 1 148 ? 22.043 60.724 -22.263 1.00 33.02 148 LYS A O 1
ATOM 4864 N N . GLY B 1 149 ? 22.755 62.888 -22.439 1.00 33.12 149 GLY A N 1
ATOM 4865 C CA . GLY B 1 149 ? 21.445 63.551 -22.279 1.00 32.62 149 GLY A CA 1
ATOM 4866 C C . GLY B 1 149 ? 20.403 63.022 -23.251 1.00 32.44 149 GLY A C 1
ATOM 4867 O O . GLY B 1 149 ? 19.241 62.857 -22.829 1.00 32.35 149 GLY A O 1
ATOM 4868 N N . ASN B 1 150 ? 20.802 62.763 -24.501 1.00 32.55 150 ASN A N 1
ATOM 4869 C CA . ASN B 1 150 ? 19.919 62.276 -25.595 1.00 32.60 150 ASN A CA 1
ATOM 4870 C C . ASN B 1 150 ? 19.431 60.859 -25.273 1.00 32.16 150 ASN A C 1
ATOM 4871 O O . ASN B 1 150 ? 18.208 60.627 -25.354 1.00 33.21 150 ASN A O 1
ATOM 4876 N N . PHE B 1 151 ? 20.350 59.951 -24.930 1.00 30.87 151 PHE A N 1
ATOM 4877 C CA . PHE B 1 151 ? 20.063 58.520 -24.640 1.00 30.01 151 PHE A CA 1
ATOM 4878 C C . PHE B 1 151 ? 19.168 58.407 -23.400 1.00 29.04 151 PHE A C 1
ATOM 4879 O O . PHE B 1 151 ? 18.276 57.538 -23.388 1.00 28.51 151 PHE A O 1
ATOM 4887 N N . LEU B 1 152 ? 19.386 59.264 -22.397 1.00 28.55 152 LEU A N 1
ATOM 4888 C CA . LEU B 1 152 ? 18.605 59.257 -21.130 1.00 28.09 152 LEU A CA 1
ATOM 4889 C C . LEU B 1 152 ? 17.147 59.620 -21.434 1.00 27.89 152 LEU A C 1
ATOM 4890 O O . LEU B 1 152 ? 16.253 58.975 -20.858 1.00 28.03 152 LEU A O 1
ATOM 4895 N N . SER B 1 153 ? 16.918 60.594 -22.321 1.00 27.33 153 SER A N 1
ATOM 4896 C CA . SER B 1 153 ? 15.571 61.009 -22.798 1.00 27.60 153 SER A CA 1
ATOM 4897 C C . SER B 1 153 ? 14.856 59.825 -23.465 1.00 27.20 153 SER A C 1
ATOM 4898 O O . SER B 1 153 ? 13.657 59.631 -23.186 1.00 26.69 153 SER A O 1
ATOM 4901 N N . ILE B 1 154 ? 15.565 59.074 -24.315 1.00 26.66 154 ILE A N 1
ATOM 4902 C CA . ILE B 1 154 ? 15.029 57.887 -25.049 1.00 26.93 154 ILE A CA 1
ATOM 4903 C C . ILE B 1 154 ? 14.717 56.782 -24.030 1.00 26.40 154 ILE A C 1
ATOM 4904 O O . ILE B 1 154 ? 13.623 56.196 -24.118 1.00 26.58 154 ILE A O 1
ATOM 4909 N N . TRP B 1 155 ? 15.664 56.504 -23.127 1.00 26.12 155 TRP A N 1
ATOM 4910 C CA . TRP B 1 155 ? 15.535 55.576 -21.969 1.00 26.64 155 TRP A CA 1
ATOM 4911 C C . TRP B 1 155 ? 14.218 55.863 -21.235 1.00 26.84 155 TRP A C 1
ATOM 4912 O O . TRP B 1 155 ? 13.412 54.923 -21.070 1.00 26.11 155 TRP A O 1
ATOM 4923 N N . ILE B 1 156 ? 14.006 57.121 -20.837 1.00 27.49 156 ILE A N 1
ATOM 4924 C CA . ILE B 1 156 ? 12.810 57.592 -20.074 1.00 28.46 156 ILE A CA 1
ATOM 4925 C C . ILE B 1 156 ? 11.543 57.196 -20.841 1.00 28.62 156 ILE A C 1
ATOM 4926 O O . ILE B 1 156 ? 10.652 56.575 -20.229 1.00 28.78 156 ILE A O 1
ATOM 4931 N N . SER B 1 157 ? 11.476 57.554 -22.128 1.00 28.10 157 SER A N 1
ATOM 4932 C CA . SER B 1 157 ? 10.310 57.325 -23.022 1.00 27.49 157 SER A CA 1
ATOM 4933 C C . SER B 1 157 ? 10.041 55.821 -23.172 1.00 27.22 157 SER A C 1
ATOM 4934 O O . SER B 1 157 ? 8.882 55.407 -22.966 1.00 26.68 157 SER A O 1
ATOM 4937 N N . GLN B 1 158 ? 11.072 55.041 -23.517 1.00 26.77 158 GLN A N 1
ATOM 4938 C CA . GLN B 1 158 ? 10.980 53.572 -23.740 1.00 26.71 158 GLN A CA 1
ATOM 4939 C C . GLN B 1 158 ? 10.464 52.893 -22.465 1.00 26.94 158 GLN A C 1
ATOM 4940 O O . GLN B 1 158 ? 9.477 52.128 -22.559 1.00 27.17 158 GLN A O 1
ATOM 4946 N N . ALA B 1 159 ? 11.090 53.180 -21.320 1.00 27.37 159 ALA A N 1
ATOM 4947 C CA . ALA B 1 159 ? 10.720 52.639 -19.990 1.00 27.72 159 ALA A CA 1
ATOM 4948 C C . ALA B 1 159 ? 9.256 52.984 -19.683 1.00 28.31 159 ALA A C 1
ATOM 4949 O O . ALA B 1 159 ? 8.531 52.092 -19.201 1.00 29.02 159 ALA A O 1
ATOM 4951 N N . ASP B 1 160 ? 8.841 54.223 -19.968 1.00 28.69 160 ASP A N 1
ATOM 4952 C CA . ASP B 1 160 ? 7.444 54.702 -19.780 1.00 29.31 160 ASP A CA 1
ATOM 4953 C C . ASP B 1 160 ? 6.491 53.839 -20.617 1.00 29.31 160 ASP A C 1
ATOM 4954 O O . ASP B 1 160 ? 5.517 53.320 -20.044 1.00 29.22 160 ASP A O 1
ATOM 4959 N N . ALA B 1 161 ? 6.770 53.696 -21.917 1.00 29.03 161 ALA A N 1
ATOM 4960 C CA . ALA B 1 161 ? 5.935 52.954 -22.893 1.00 28.90 161 ALA A CA 1
ATOM 4961 C C . ALA B 1 161 ? 5.852 51.475 -22.491 1.00 28.67 161 ALA A C 1
ATOM 4962 O O . ALA B 1 161 ? 4.730 50.927 -22.488 1.00 28.33 161 ALA A O 1
ATOM 4964 N N . LEU B 1 162 ? 6.991 50.860 -22.155 1.00 28.90 162 LEU A N 1
ATOM 4965 C CA . LEU B 1 162 ? 7.086 49.420 -21.783 1.00 29.08 162 LEU A CA 1
ATOM 4966 C C . LEU B 1 162 ? 6.203 49.136 -20.560 1.00 29.65 162 LEU A C 1
ATOM 4967 O O . LEU B 1 162 ? 5.533 48.087 -20.553 1.00 28.62 162 LEU A O 1
ATOM 4972 N N . TYR B 1 163 ? 6.197 50.025 -19.562 1.00 29.99 163 TYR A N 1
ATOM 4973 C CA . TYR B 1 163 ? 5.380 49.864 -18.330 1.00 30.64 163 TYR A CA 1
ATOM 4974 C C . TYR B 1 163 ? 3.893 49.951 -18.687 1.00 31.00 163 TYR A C 1
ATOM 4975 O O . TYR B 1 163 ? 3.115 49.112 -18.191 1.00 31.43 163 TYR A O 1
ATOM 4984 N N . ILE B 1 164 ? 3.513 50.935 -19.509 1.00 32.04 164 ILE A N 1
ATOM 4985 C CA . ILE B 1 164 ? 2.105 51.141 -19.967 1.00 32.19 164 ILE A CA 1
ATOM 4986 C C . ILE B 1 164 ? 1.617 49.850 -20.640 1.00 31.42 164 ILE A C 1
ATOM 4987 O O . ILE B 1 164 ? 0.484 49.426 -20.334 1.00 31.01 164 ILE A O 1
ATOM 4992 N N . ARG B 1 165 ? 2.448 49.244 -21.497 1.00 30.73 165 ARG A N 1
ATOM 4993 C CA . ARG B 1 165 ? 2.153 47.957 -22.186 1.00 31.46 165 ARG A CA 1
ATOM 4994 C C . ARG B 1 165 ? 1.836 46.873 -21.147 1.00 31.54 165 ARG A C 1
ATOM 4995 O O . ARG B 1 165 ? 0.773 46.232 -21.269 1.00 31.02 165 ARG A O 1
ATOM 5003 N N . MET B 1 166 ? 2.724 46.675 -20.167 1.00 31.72 166 MET A N 1
ATOM 5004 C CA . MET B 1 166 ? 2.563 45.655 -19.094 1.00 32.48 166 MET A CA 1
ATOM 5005 C C . MET B 1 166 ? 1.260 45.922 -18.331 1.00 33.56 166 MET A C 1
ATOM 5006 O O . MET B 1 166 ? 0.519 44.953 -18.071 1.00 32.85 166 MET A O 1
ATOM 5011 N N . ARG B 1 167 ? 0.993 47.191 -18.011 1.00 34.81 167 ARG A N 1
ATOM 5012 C CA . ARG B 1 167 ? -0.166 47.638 -17.191 1.00 36.65 167 ARG A CA 1
ATOM 5013 C C . ARG B 1 167 ? -1.473 47.424 -17.965 1.00 36.90 167 ARG A C 1
ATOM 5014 O O . ARG B 1 167 ? -2.495 47.147 -17.310 1.00 37.45 167 ARG A O 1
ATOM 5022 N N . ASN B 1 168 ? -1.438 47.535 -19.298 1.00 37.14 168 ASN A N 1
ATOM 5023 C CA . ASN B 1 168 ? -2.627 47.429 -20.188 1.00 37.60 168 ASN A CA 1
ATOM 5024 C C . ASN B 1 168 ? -2.862 45.970 -20.594 1.00 37.75 168 ASN A C 1
ATOM 5025 O O . ASN B 1 168 ? -3.985 45.668 -21.047 1.00 37.83 168 ASN A O 1
ATOM 5030 N N . SER B 1 169 ? -1.850 45.109 -20.447 1.00 38.32 169 SER A N 1
ATOM 5031 C CA . SER B 1 169 ? -1.912 43.656 -20.761 1.00 38.34 169 SER A CA 1
ATOM 5032 C C . SER B 1 169 ? -3.120 43.016 -20.065 1.00 38.54 169 SER A C 1
ATOM 5033 O O . SER B 1 169 ? -3.505 43.493 -18.979 1.00 36.99 169 SER A O 1
ATOM 5036 N N . THR B 1 170 ? -3.692 41.980 -20.685 1.00 39.36 170 THR A N 1
ATOM 5037 C CA . THR B 1 170 ? -4.774 41.132 -20.115 1.00 40.65 170 THR A CA 1
ATOM 5038 C C . THR B 1 170 ? -4.262 40.477 -18.825 1.00 39.99 170 THR A C 1
ATOM 5039 O O . THR B 1 170 ? -5.035 40.415 -17.849 1.00 40.41 170 THR A O 1
ATOM 5043 N N . ASN B 1 171 ? -2.998 40.038 -18.827 1.00 38.99 171 ASN A N 1
ATOM 5044 C CA . ASN B 1 171 ? -2.328 39.335 -17.698 1.00 38.19 171 ASN A CA 1
ATOM 5045 C C . ASN B 1 171 ? -1.384 40.302 -16.970 1.00 37.32 171 ASN A C 1
ATOM 5046 O O . ASN B 1 171 ? -0.250 39.892 -16.653 1.00 37.94 171 ASN A O 1
ATOM 5051 N N . ASN B 1 172 ? -1.845 41.525 -16.693 1.00 36.16 172 ASN A N 1
ATOM 5052 C CA . ASN B 1 172 ? -1.051 42.593 -16.023 1.00 34.94 172 ASN A CA 1
ATOM 5053 C C . ASN B 1 172 ? -0.715 42.172 -14.583 1.00 34.04 172 ASN A C 1
ATOM 5054 O O . ASN B 1 172 ? 0.411 42.470 -14.141 1.00 33.50 172 ASN A O 1
ATOM 5059 N N . ILE B 1 173 ? -1.637 41.495 -13.885 1.00 33.06 173 ILE A N 1
ATOM 5060 C CA . ILE B 1 173 ? -1.477 41.087 -12.452 1.00 32.02 173 ILE A CA 1
ATOM 5061 C C . ILE B 1 173 ? -0.336 40.069 -12.317 1.00 31.27 173 ILE A C 1
ATOM 5062 O O . ILE B 1 173 ? 0.234 39.980 -11.215 1.00 30.96 173 ILE A O 1
ATOM 5067 N N . HIS B 1 174 ? -0.024 39.326 -13.384 1.00 30.92 174 HIS A N 1
ATOM 5068 C CA . HIS B 1 174 ? 1.031 38.276 -13.409 1.00 30.53 174 HIS A CA 1
ATOM 5069 C C . HIS B 1 174 ? 2.399 38.896 -13.725 1.00 29.77 174 HIS A C 1
ATOM 5070 O O . HIS B 1 174 ? 3.413 38.195 -13.542 1.00 30.14 174 HIS A O 1
ATOM 5077 N N . LEU B 1 175 ? 2.420 40.159 -14.164 1.00 29.34 175 LEU A N 1
ATOM 5078 C CA . LEU B 1 175 ? 3.645 40.915 -14.547 1.00 28.65 175 LEU A CA 1
ATOM 5079 C C . LEU B 1 175 ? 4.064 41.873 -13.421 1.00 28.26 175 LEU A C 1
ATOM 5080 O O . LEU B 1 175 ? 5.011 42.647 -13.643 1.00 28.38 175 LEU A O 1
ATOM 5085 N N . LEU B 1 176 ? 3.412 41.817 -12.255 1.00 28.08 176 LEU A N 1
ATOM 5086 C CA . LEU B 1 176 ? 3.594 42.816 -11.161 1.00 28.11 176 LEU A CA 1
ATOM 5087 C C . LEU B 1 176 ? 5.076 42.952 -10.778 1.00 27.75 176 LEU A C 1
ATOM 5088 O O . LEU B 1 176 ? 5.501 44.089 -10.513 1.00 27.77 176 LEU A O 1
ATOM 5093 N N . LEU B 1 177 ? 5.837 41.855 -10.760 1.00 27.79 177 LEU A N 1
ATOM 5094 C CA . LEU B 1 177 ? 7.292 41.877 -10.442 1.00 27.60 177 LEU A CA 1
ATOM 5095 C C . LEU B 1 177 ? 8.074 42.480 -11.618 1.00 27.42 177 LEU A C 1
ATOM 5096 O O . LEU B 1 177 ? 9.105 43.141 -11.369 1.00 26.63 177 LEU A O 1
ATOM 5101 N N . HIS B 1 178 ? 7.609 42.258 -12.850 1.00 27.09 178 HIS A N 1
ATOM 5102 C CA . HIS B 1 178 ? 8.175 42.871 -14.083 1.00 26.74 178 HIS A CA 1
ATOM 5103 C C . HIS B 1 178 ? 7.929 44.385 -14.056 1.00 26.56 178 HIS A C 1
ATOM 5104 O O . HIS B 1 178 ? 8.792 45.125 -14.560 1.00 25.61 178 HIS A O 1
ATOM 5111 N N . MET B 1 179 ? 6.807 44.818 -13.469 1.00 26.83 179 MET A N 1
ATOM 5112 C CA . MET B 1 179 ? 6.450 46.251 -13.280 1.00 27.13 179 MET A CA 1
ATOM 5113 C C . MET B 1 179 ? 7.381 46.887 -12.238 1.00 26.06 179 MET A C 1
ATOM 5114 O O . MET B 1 179 ? 7.784 48.046 -12.447 1.00 25.08 179 MET A O 1
ATOM 5119 N N . VAL B 1 180 ? 7.716 46.164 -11.163 1.00 24.82 180 VAL A N 1
ATOM 5120 C CA . VAL B 1 180 ? 8.721 46.614 -10.152 1.00 24.54 180 VAL A CA 1
ATOM 5121 C C . VAL B 1 180 ? 10.038 46.906 -10.887 1.00 24.07 180 VAL A C 1
ATOM 5122 O O . VAL B 1 180 ? 10.645 47.958 -10.622 1.00 23.31 180 VAL A O 1
ATOM 5126 N N . THR B 1 181 ? 10.448 46.013 -11.793 1.00 23.99 181 THR A N 1
ATOM 5127 C CA . THR B 1 181 ? 11.738 46.084 -12.532 1.00 24.03 181 THR A CA 1
ATOM 5128 C C . THR B 1 181 ? 11.750 47.322 -13.435 1.00 24.44 181 THR A C 1
ATOM 5129 O O . THR B 1 181 ? 12.727 48.083 -13.365 1.00 25.40 181 THR A O 1
ATOM 5133 N N . VAL B 1 182 ? 10.704 47.503 -14.246 1.00 24.89 182 VAL A N 1
ATOM 5134 C CA . VAL B 1 182 ? 10.617 48.568 -15.291 1.00 24.84 182 VAL A CA 1
ATOM 5135 C C . VAL B 1 182 ? 10.461 49.938 -14.616 1.00 24.89 182 VAL A C 1
ATOM 5136 O O . VAL B 1 182 ? 11.111 50.891 -15.084 1.00 24.33 182 VAL A O 1
ATOM 5140 N N . SER B 1 183 ? 9.625 50.043 -13.576 1.00 24.43 183 SER A N 1
ATOM 5141 C CA . SER B 1 183 ? 9.430 51.292 -12.789 1.00 24.54 183 SER A CA 1
ATOM 5142 C C . SER B 1 183 ? 10.762 51.718 -12.158 1.00 24.72 183 SER A C 1
ATOM 5143 O O . SER B 1 183 ? 11.039 52.929 -12.128 1.00 25.10 183 SER A O 1
ATOM 5146 N N . THR B 1 184 ? 11.553 50.756 -11.675 1.00 24.97 184 THR A N 1
ATOM 5147 C CA . THR B 1 184 ? 12.901 50.981 -11.088 1.00 25.06 184 THR A CA 1
ATOM 5148 C C . THR B 1 184 ? 13.813 51.602 -12.153 1.00 25.35 184 THR A C 1
ATOM 5149 O O . THR B 1 184 ? 14.490 52.598 -11.833 1.00 24.35 184 THR A O 1
ATOM 5153 N N . LEU B 1 185 ? 13.819 51.037 -13.366 1.00 25.77 185 LEU A N 1
ATOM 5154 C CA . LEU B 1 185 ? 14.625 51.540 -14.513 1.00 25.83 185 LEU A CA 1
ATOM 5155 C C . LEU B 1 185 ? 14.148 52.944 -14.898 1.00 25.76 185 LEU A C 1
ATOM 5156 O O . LEU B 1 185 ? 15.012 53.791 -15.175 1.00 25.64 185 LEU A O 1
ATOM 5161 N N . HIS B 1 186 ? 12.830 53.176 -14.903 1.00 26.51 186 HIS A N 1
ATOM 5162 C CA . HIS B 1 186 ? 12.195 54.477 -15.252 1.00 26.33 186 HIS A CA 1
ATOM 5163 C C . HIS B 1 186 ? 12.666 55.556 -14.269 1.00 26.62 186 HIS A C 1
ATOM 5164 O O . HIS B 1 186 ? 13.222 56.570 -14.732 1.00 26.51 186 HIS A O 1
ATOM 5171 N N . LEU B 1 187 ? 12.453 55.340 -12.967 1.00 26.90 187 LEU A N 1
ATOM 5172 C CA . LEU B 1 187 ? 12.747 56.340 -11.902 1.00 27.34 187 LEU A CA 1
ATOM 5173 C C . LEU B 1 187 ? 14.262 56.538 -11.762 1.00 27.09 187 LEU A C 1
ATOM 5174 O O . LEU B 1 187 ? 14.668 57.660 -11.406 1.00 27.80 187 LEU A O 1
ATOM 5179 N N . ALA B 1 188 ? 15.062 55.501 -12.033 1.00 27.08 188 ALA A N 1
ATOM 5180 C CA . ALA B 1 188 ? 16.543 55.568 -12.067 1.00 26.91 188 ALA A CA 1
ATOM 5181 C C . ALA B 1 188 ? 16.983 56.652 -13.060 1.00 27.18 188 ALA A C 1
ATOM 5182 O O . ALA B 1 188 ? 17.841 57.481 -12.696 1.00 26.99 188 ALA A O 1
ATOM 5184 N N . ALA B 1 189 ? 16.398 56.648 -14.262 1.00 27.38 189 ALA A N 1
ATOM 5185 C CA . ALA B 1 189 ? 16.678 57.608 -15.355 1.00 27.22 189 ALA A CA 1
ATOM 5186 C C . ALA B 1 189 ? 16.188 59.007 -14.963 1.00 27.45 189 ALA A C 1
ATOM 5187 O O . ALA B 1 189 ? 16.932 59.980 -15.208 1.00 27.55 189 ALA A O 1
ATOM 5189 N N . LEU B 1 190 ? 14.983 59.104 -14.389 1.00 27.10 190 LEU A N 1
ATOM 5190 C CA . LEU B 1 190 ? 14.377 60.389 -13.939 1.00 27.57 190 LEU A CA 1
ATOM 5191 C C . LEU B 1 190 ? 15.229 60.990 -12.816 1.00 27.20 190 LEU A C 1
ATOM 5192 O O . LEU B 1 190 ? 15.420 62.224 -12.822 1.00 27.22 190 LEU A O 1
ATOM 5197 N N . HIS B 1 191 ? 15.721 60.151 -11.897 1.00 27.34 191 HIS A N 1
ATOM 5198 C CA . HIS B 1 191 ? 16.637 60.546 -10.792 1.00 26.79 191 HIS A CA 1
ATOM 5199 C C . HIS B 1 191 ? 17.969 61.027 -11.378 1.00 27.20 191 HIS A C 1
ATOM 5200 O O . HIS B 1 191 ? 18.458 62.085 -10.938 1.00 26.32 191 HIS A O 1
ATOM 5207 N N . GLU B 1 192 ? 18.529 60.263 -12.322 1.00 27.86 192 GLU A N 1
ATOM 5208 C CA . GLU B 1 192 ? 19.807 60.571 -13.020 1.00 28.74 192 GLU A CA 1
ATOM 5209 C C . GLU B 1 192 ? 19.699 61.949 -13.683 1.00 29.88 192 GLU A C 1
ATOM 5210 O O . GLU B 1 192 ? 20.661 62.737 -13.573 1.00 30.01 192 GLU A O 1
ATOM 5216 N N . ARG B 1 193 ? 18.564 62.219 -14.334 1.00 31.82 193 ARG A N 1
ATOM 5217 C CA . ARG B 1 193 ? 18.307 63.457 -15.115 1.00 33.32 193 ARG A CA 1
ATOM 5218 C C . ARG B 1 193 ? 18.237 64.661 -14.166 1.00 33.17 193 ARG A C 1
ATOM 5219 O O . ARG B 1 193 ? 18.804 65.709 -14.517 1.00 31.99 193 ARG A O 1
ATOM 5227 N N . LEU B 1 194 ? 17.566 64.521 -13.017 1.00 33.06 194 LEU A N 1
ATOM 5228 C CA . LEU B 1 194 ? 17.456 65.595 -11.991 1.00 32.76 194 LEU A CA 1
ATOM 5229 C C . LEU B 1 194 ? 18.828 65.822 -11.349 1.00 32.97 194 LEU A C 1
ATOM 5230 O O . LEU B 1 194 ? 19.286 66.981 -11.332 1.00 33.91 194 LEU A O 1
ATOM 5235 N N . THR B 1 195 ? 19.447 64.749 -10.848 1.00 32.84 195 THR A N 1
ATOM 5236 C CA . THR B 1 195 ? 20.736 64.762 -10.103 1.00 32.49 195 THR A CA 1
ATOM 5237 C C . THR B 1 195 ? 21.825 65.443 -10.942 1.00 32.01 195 THR A C 1
ATOM 5238 O O . THR B 1 195 ? 22.542 66.290 -10.381 1.00 31.73 195 THR A O 1
ATOM 5242 N N . PHE B 1 196 ? 21.935 65.093 -12.228 1.00 31.83 196 PHE A N 1
ATOM 5243 C CA . PHE B 1 196 ? 23.052 65.498 -13.123 1.00 32.48 196 PHE A CA 1
ATOM 5244 C C . PHE B 1 196 ? 22.533 66.310 -14.316 1.00 32.86 196 PHE A C 1
ATOM 5245 O O . PHE B 1 196 ? 23.244 66.379 -15.336 1.00 32.94 196 PHE A O 1
ATOM 5253 N N . GLY B 1 197 ? 21.357 66.931 -14.177 1.00 33.71 197 GLY A N 1
ATOM 5254 C CA . GLY B 1 197 ? 20.660 67.655 -15.259 1.00 35.06 197 GLY A CA 1
ATOM 5255 C C . GLY B 1 197 ? 21.490 68.787 -15.842 1.00 35.79 197 GLY A C 1
ATOM 5256 O O . GLY B 1 197 ? 21.490 68.931 -17.079 1.00 35.08 197 GLY A O 1
ATOM 5257 N N . GLU B 1 198 ? 22.163 69.573 -14.997 1.00 37.39 198 GLU A N 1
ATOM 5258 C CA . GLU B 1 198 ? 22.968 70.744 -15.440 1.00 39.70 198 GLU A CA 1
ATOM 5259 C C . GLU B 1 198 ? 24.228 70.244 -16.162 1.00 39.70 198 GLU A C 1
ATOM 5260 O O . GLU B 1 198 ? 24.632 70.900 -17.137 1.00 40.77 198 GLU A O 1
ATOM 5266 N N . GLU B 1 199 ? 24.802 69.115 -15.730 1.00 39.49 199 GLU A N 1
ATOM 5267 C CA . GLU B 1 199 ? 25.974 68.473 -16.390 1.00 39.88 199 GLU A CA 1
ATOM 5268 C C . GLU B 1 199 ? 25.556 67.920 -17.761 1.00 39.90 199 GLU A C 1
ATOM 5269 O O . GLU B 1 199 ? 26.366 68.017 -18.704 1.00 39.39 199 GLU A O 1
ATOM 5275 N N . LEU B 1 200 ? 24.344 67.361 -17.861 1.00 39.78 200 LEU A N 1
ATOM 5276 C CA . LEU B 1 200 ? 23.835 66.658 -19.073 1.00 38.96 200 LEU A CA 1
ATOM 5277 C C . LEU B 1 200 ? 23.343 67.664 -20.122 1.00 39.88 200 LEU A C 1
ATOM 5278 O O . LEU B 1 200 ? 23.580 67.414 -21.321 1.00 39.05 200 LEU A O 1
ATOM 5283 N N . TYR B 1 201 ? 22.653 68.730 -19.698 1.00 40.87 201 TYR A N 1
ATOM 5284 C CA . TYR B 1 201 ? 21.902 69.655 -20.591 1.00 43.07 201 TYR A CA 1
ATOM 5285 C C . TYR B 1 201 ? 22.467 71.084 -20.540 1.00 45.15 201 TYR A C 1
ATOM 5286 O O . TYR B 1 201 ? 22.309 71.804 -21.545 1.00 46.60 201 TYR A O 1
ATOM 5295 N N . GLY B 1 202 ? 23.073 71.499 -19.421 1.00 47.50 202 GLY A N 1
ATOM 5296 C CA . GLY B 1 202 ? 23.680 72.837 -19.261 1.00 49.66 202 GLY A CA 1
ATOM 5297 C C . GLY B 1 202 ? 22.706 73.848 -18.681 1.00 51.31 202 GLY A C 1
ATOM 5298 O O . GLY B 1 202 ? 23.150 74.705 -17.895 1.00 53.51 202 GLY A O 1
ATOM 5299 N N . THR B 1 203 ? 21.427 73.756 -19.057 1.00 52.86 203 THR A N 1
ATOM 5300 C CA . THR B 1 203 ? 20.329 74.636 -18.576 1.00 53.30 203 THR A CA 1
ATOM 5301 C C . THR B 1 203 ? 20.118 74.409 -17.075 1.00 54.27 203 THR A C 1
ATOM 5302 O O . THR B 1 203 ? 20.728 73.470 -16.525 1.00 55.38 203 THR A O 1
ATOM 5306 N N . ASN B 1 204 ? 19.296 75.248 -16.442 1.00 55.01 204 ASN A N 1
ATOM 5307 C CA . ASN B 1 204 ? 18.792 75.037 -15.059 1.00 55.44 204 ASN A CA 1
ATOM 5308 C C . ASN B 1 204 ? 17.277 74.831 -15.150 1.00 53.27 204 ASN A C 1
ATOM 5309 O O . ASN B 1 204 ? 16.524 75.811 -14.973 1.00 53.16 204 ASN A O 1
ATOM 5314 N N . ASN B 1 205 ? 16.870 73.594 -15.446 1.00 51.09 205 ASN A N 1
ATOM 5315 C CA . ASN B 1 205 ? 15.459 73.164 -15.630 1.00 49.17 205 ASN A CA 1
ATOM 5316 C C . ASN B 1 205 ? 15.089 72.226 -14.474 1.00 46.30 205 ASN A C 1
ATOM 5317 O O . ASN B 1 205 ? 14.250 71.328 -14.682 1.00 46.44 205 ASN A O 1
ATOM 5322 N N . SER B 1 206 ? 15.685 72.449 -13.298 1.00 43.75 206 SER A N 1
ATOM 5323 C CA . SER B 1 206 ? 15.608 71.561 -12.108 1.00 42.65 206 SER A CA 1
ATOM 5324 C C . SER B 1 206 ? 14.174 71.502 -11.570 1.00 41.15 206 SER A C 1
ATOM 5325 O O . SER B 1 206 ? 13.808 70.448 -11.022 1.00 40.90 206 SER A O 1
ATOM 5328 N N . THR B 1 207 ? 13.398 72.582 -11.722 1.00 39.92 207 THR A N 1
ATOM 5329 C CA . THR B 1 207 ? 11.950 72.628 -11.380 1.00 38.95 207 THR A CA 1
ATOM 5330 C C . THR B 1 207 ? 11.217 71.572 -12.217 1.00 37.98 207 THR A C 1
ATOM 5331 O O . THR B 1 207 ? 10.435 70.796 -11.630 1.00 36.90 207 THR A O 1
ATOM 5335 N N . ASN B 1 208 ? 11.477 71.546 -13.530 1.00 36.37 208 ASN A N 1
ATOM 5336 C CA . ASN B 1 208 ? 10.867 70.586 -14.490 1.00 36.15 208 ASN A CA 1
ATOM 5337 C C . ASN B 1 208 ? 11.352 69.167 -14.167 1.00 34.46 208 ASN A C 1
ATOM 5338 O O . ASN B 1 208 ? 10.489 68.276 -14.064 1.00 33.53 208 ASN A O 1
ATOM 5343 N N . TRP B 1 209 ? 12.668 68.975 -14.002 1.00 32.63 209 TRP A N 1
ATOM 5344 C CA . TRP B 1 209 ? 13.298 67.656 -13.710 1.00 32.06 209 TRP A CA 1
ATOM 5345 C C . TRP B 1 209 ? 12.733 67.090 -12.401 1.00 31.05 209 TRP A C 1
ATOM 5346 O O . TRP B 1 209 ? 12.527 65.861 -12.327 1.00 29.57 209 TRP A O 1
ATOM 5357 N N . THR B 1 210 ? 12.526 67.952 -11.401 1.00 29.92 210 THR A N 1
ATOM 5358 C CA . THR B 1 210 ? 11.930 67.595 -10.085 1.00 30.52 210 THR A CA 1
ATOM 5359 C C . THR B 1 210 ? 10.475 67.164 -10.299 1.00 30.69 210 THR A C 1
ATOM 5360 O O . THR B 1 210 ? 10.123 66.060 -9.847 1.00 30.88 210 THR A O 1
ATOM 5364 N N . ARG B 1 211 ? 9.678 67.996 -10.980 1.00 31.95 211 ARG A N 1
ATOM 5365 C CA . ARG B 1 211 ? 8.235 67.746 -11.249 1.00 32.99 211 ARG A CA 1
ATOM 5366 C C . ARG B 1 211 ? 8.075 66.410 -11.987 1.00 31.94 211 ARG A C 1
ATOM 5367 O O . ARG B 1 211 ? 7.148 65.654 -11.639 1.00 30.44 211 ARG A O 1
ATOM 5375 N N . ASP B 1 212 ? 8.952 66.130 -12.957 1.00 30.62 212 ASP A N 1
ATOM 5376 C CA . ASP B 1 212 ? 8.908 64.899 -13.791 1.00 30.90 212 ASP A CA 1
ATOM 5377 C C . ASP B 1 212 ? 9.153 63.671 -12.904 1.00 29.93 212 ASP A C 1
ATOM 5378 O O . ASP B 1 212 ? 8.405 62.691 -13.059 1.00 29.49 212 ASP A O 1
ATOM 5383 N N . LEU B 1 213 ? 10.143 63.725 -12.005 1.00 29.43 213 LEU A N 1
ATOM 5384 C CA . LEU B 1 213 ? 10.447 62.626 -11.047 1.00 29.22 213 LEU A CA 1
ATOM 5385 C C . LEU B 1 213 ? 9.245 62.426 -10.113 1.00 29.24 213 LEU A C 1
ATOM 5386 O O . LEU B 1 213 ? 8.720 61.296 -10.061 1.00 28.21 213 LEU A O 1
ATOM 5391 N N . VAL B 1 214 ? 8.820 63.494 -9.430 1.00 29.91 214 VAL A N 1
ATOM 5392 C CA . VAL B 1 214 ? 7.678 63.501 -8.464 1.00 30.50 214 VAL A CA 1
ATOM 5393 C C . VAL B 1 214 ? 6.443 62.873 -9.123 1.00 31.12 214 VAL A C 1
ATOM 5394 O O . VAL B 1 214 ? 5.840 61.971 -8.509 1.00 30.74 214 VAL A O 1
ATOM 5398 N N . ASP B 1 215 ? 6.075 63.350 -10.316 1.00 32.11 215 ASP A N 1
ATOM 5399 C CA . ASP B 1 215 ? 4.840 62.935 -11.034 1.00 32.32 215 ASP A CA 1
ATOM 5400 C C . ASP B 1 215 ? 4.870 61.421 -11.273 1.00 31.35 215 ASP A C 1
ATOM 5401 O O . ASP B 1 215 ? 3.862 60.766 -10.953 1.00 29.96 215 ASP A O 1
ATOM 5406 N N . LYS B 1 216 ? 5.981 60.887 -11.793 1.00 31.11 216 LYS A N 1
ATOM 5407 C CA . LYS B 1 216 ? 6.117 59.440 -12.120 1.00 31.34 216 LYS A CA 1
ATOM 5408 C C . LYS B 1 216 ? 6.250 58.623 -10.829 1.00 30.45 216 LYS A C 1
ATOM 5409 O O . LYS B 1 216 ? 5.755 57.478 -10.813 1.00 30.27 216 LYS A O 1
ATOM 5415 N N . PHE B 1 217 ? 6.881 59.179 -9.790 1.00 29.55 217 PHE A N 1
ATOM 5416 C CA . PHE B 1 217 ? 6.909 58.579 -8.431 1.00 29.33 217 PHE A CA 1
ATOM 5417 C C . PHE B 1 217 ? 5.467 58.383 -7.949 1.00 29.50 217 PHE A C 1
ATOM 5418 O O . PHE B 1 217 ? 5.139 57.275 -7.488 1.00 28.87 217 PHE A O 1
ATOM 5426 N N . GLU B 1 218 ? 4.648 59.437 -8.056 1.00 30.25 218 GLU A N 1
ATOM 5427 C CA . GLU B 1 218 ? 3.223 59.461 -7.617 1.00 30.56 218 GLU A CA 1
ATOM 5428 C C . GLU B 1 218 ? 2.411 58.420 -8.396 1.00 30.17 218 GLU A C 1
ATOM 5429 O O . GLU B 1 218 ? 1.685 57.638 -7.748 1.00 28.69 218 GLU A O 1
ATOM 5435 N N . THR B 1 219 ? 2.516 58.422 -9.730 1.00 29.73 219 THR A N 1
ATOM 5436 C CA . THR B 1 219 ? 1.738 57.529 -10.631 1.00 30.08 219 THR A CA 1
ATOM 5437 C C . THR B 1 219 ? 1.980 56.071 -10.226 1.00 28.59 219 THR A C 1
ATOM 5438 O O . THR B 1 219 ? 0.996 55.315 -10.149 1.00 27.94 219 THR A O 1
ATOM 5442 N N . TYR B 1 220 ? 3.235 55.700 -9.958 1.00 28.23 220 TYR A N 1
ATOM 5443 C CA . TYR B 1 220 ? 3.639 54.307 -9.631 1.00 27.71 220 TYR A CA 1
ATOM 5444 C C . TYR B 1 220 ? 3.184 53.946 -8.211 1.00 27.81 220 TYR A C 1
ATOM 5445 O O . TYR B 1 220 ? 2.461 52.951 -8.070 1.00 28.23 220 TYR A O 1
ATOM 5454 N N . THR B 1 221 ? 3.577 54.733 -7.205 1.00 28.06 221 THR A N 1
ATOM 5455 C CA . THR B 1 221 ? 3.442 54.382 -5.762 1.00 28.77 221 THR A CA 1
ATOM 5456 C C . THR B 1 221 ? 2.029 54.675 -5.235 1.00 29.70 221 THR A C 1
ATOM 5457 O O . THR B 1 221 ? 1.654 54.043 -4.230 1.00 30.13 221 THR A O 1
ATOM 5461 N N . SER B 1 222 ? 1.274 55.587 -5.859 1.00 30.96 222 SER A N 1
ATOM 5462 C CA . SER B 1 222 ? -0.068 56.023 -5.380 1.00 31.74 222 SER A CA 1
ATOM 5463 C C . SER B 1 222 ? -1.193 55.549 -6.313 1.00 31.40 222 SER A C 1
ATOM 5464 O O . SER B 1 222 ? -2.356 55.609 -5.878 1.00 32.03 222 SER A O 1
ATOM 5467 N N . ASP B 1 223 ? -0.879 55.075 -7.524 1.00 31.64 223 ASP A N 1
ATOM 5468 C CA . ASP B 1 223 ? -1.893 54.714 -8.553 1.00 32.03 223 ASP A CA 1
ATOM 5469 C C . ASP B 1 223 ? -1.614 53.303 -9.095 1.00 32.04 223 ASP A C 1
ATOM 5470 O O . ASP B 1 223 ? -2.314 52.363 -8.663 1.00 32.52 223 ASP A O 1
ATOM 5475 N N . LEU B 1 224 ? -0.633 53.155 -9.992 1.00 30.65 224 LEU A N 1
ATOM 5476 C CA . LEU B 1 224 ? -0.488 51.964 -10.878 1.00 30.07 224 LEU A CA 1
ATOM 5477 C C . LEU B 1 224 ? -0.142 50.705 -10.067 1.00 29.56 224 LEU A C 1
ATOM 5478 O O . LEU B 1 224 ? -0.770 49.664 -10.325 1.00 29.85 224 LEU A O 1
ATOM 5483 N N . ILE B 1 225 ? 0.808 50.775 -9.128 1.00 29.38 225 ILE A N 1
ATOM 5484 C CA . ILE B 1 225 ? 1.224 49.590 -8.314 1.00 28.82 225 ILE A CA 1
ATOM 5485 C C . ILE B 1 225 ? 0.072 49.185 -7.392 1.00 28.20 225 ILE A C 1
ATOM 5486 O O . ILE B 1 225 ? -0.340 48.027 -7.421 1.00 26.84 225 ILE A O 1
ATOM 5491 N N . PRO B 1 226 ? -0.494 50.097 -6.562 1.00 27.96 226 PRO A N 1
ATOM 5492 C CA . PRO B 1 226 ? -1.628 49.750 -5.701 1.00 28.57 226 PRO A CA 1
ATOM 5493 C C . PRO B 1 226 ? -2.856 49.193 -6.442 1.00 29.40 226 PRO A C 1
ATOM 5494 O O . PRO B 1 226 ? -3.425 48.230 -5.966 1.00 29.67 226 PRO A O 1
ATOM 5498 N N . ASN B 1 227 ? -3.243 49.811 -7.565 1.00 30.54 227 ASN A N 1
ATOM 5499 C CA . ASN B 1 227 ? -4.484 49.476 -8.319 1.00 30.92 227 ASN A CA 1
ATOM 5500 C C . ASN B 1 227 ? -4.335 48.100 -8.978 1.00 30.32 227 ASN A C 1
ATOM 5501 O O . ASN B 1 227 ? -5.310 47.322 -8.935 1.00 30.11 227 ASN A O 1
ATOM 5506 N N . VAL B 1 228 ? -3.171 47.809 -9.566 1.00 29.83 228 VAL A N 1
ATOM 5507 C CA . VAL B 1 228 ? -2.874 46.491 -10.203 1.00 29.81 228 VAL A CA 1
ATOM 5508 C C . VAL B 1 228 ? -2.768 45.428 -9.100 1.00 29.87 228 VAL A C 1
ATOM 5509 O O . VAL B 1 228 ? -3.204 44.285 -9.347 1.00 29.94 228 VAL A O 1
ATOM 5513 N N . PHE B 1 229 ? -2.225 45.788 -7.932 1.00 29.67 229 PHE A N 1
ATOM 5514 C CA . PHE B 1 229 ? -2.143 44.903 -6.739 1.00 30.13 229 PHE A CA 1
ATOM 5515 C C . PHE B 1 229 ? -3.557 44.573 -6.245 1.00 30.87 229 PHE A C 1
ATOM 5516 O O . PHE B 1 229 ? -3.795 43.412 -5.864 1.00 30.69 229 PHE A O 1
ATOM 5524 N N . LYS B 1 230 ? -4.459 45.561 -6.240 1.00 32.55 230 LYS A N 1
ATOM 5525 C CA . LYS B 1 230 ? -5.886 45.381 -5.849 1.00 33.44 230 LYS A CA 1
ATOM 5526 C C . LYS B 1 230 ? -6.557 44.380 -6.798 1.00 33.62 230 LYS A C 1
ATOM 5527 O O . LYS B 1 230 ? -7.241 43.467 -6.295 1.00 33.96 230 LYS A O 1
ATOM 5533 N N . ARG B 1 231 ? -6.356 44.534 -8.110 1.00 33.69 231 ARG A N 1
ATOM 5534 C CA . ARG B 1 231 ? -6.908 43.618 -9.145 1.00 33.78 231 ARG A CA 1
ATOM 5535 C C . ARG B 1 231 ? -6.358 42.209 -8.900 1.00 32.00 231 ARG A C 1
ATOM 5536 O O . ARG B 1 231 ? -7.156 41.254 -8.903 1.00 30.88 231 ARG A O 1
ATOM 5544 N N . TRP B 1 232 ? -5.045 42.096 -8.683 1.00 31.22 232 TRP A N 1
ATOM 5545 C CA . TRP B 1 232 ? -4.361 40.824 -8.328 1.00 30.47 232 TRP A CA 1
ATOM 5546 C C . TRP B 1 232 ? -4.998 40.214 -7.069 1.00 30.48 232 TRP A C 1
ATOM 5547 O O . TRP B 1 232 ? -5.217 38.990 -7.054 1.00 30.42 232 TRP A O 1
ATOM 5558 N N . LYS B 1 233 ? -5.264 41.041 -6.054 1.00 31.00 233 LYS A N 1
ATOM 5559 C CA . LYS B 1 233 ? -5.774 40.618 -4.720 1.00 31.97 233 LYS A CA 1
ATOM 5560 C C . LYS B 1 233 ? -7.207 40.083 -4.847 1.00 32.61 233 LYS A C 1
ATOM 5561 O O . LYS B 1 233 ? -7.575 39.198 -4.053 1.00 33.73 233 LYS A O 1
ATOM 5567 N N . GLU B 1 234 ? -7.986 40.606 -5.798 1.00 33.49 234 GLU A N 1
ATOM 5568 C CA . GLU B 1 234 ? -9.370 40.145 -6.095 1.00 33.28 234 GLU A CA 1
ATOM 5569 C C . GLU B 1 234 ? -9.316 38.785 -6.801 1.00 32.04 234 GLU A C 1
ATOM 5570 O O . GLU B 1 234 ? -10.221 37.965 -6.566 1.00 31.49 234 GLU A O 1
ATOM 5576 N N . TRP B 1 235 ? -8.291 38.562 -7.630 1.00 30.90 235 TRP A N 1
ATOM 5577 C CA . TRP B 1 235 ? -8.120 37.338 -8.458 1.00 30.60 235 TRP A CA 1
ATOM 5578 C C . TRP B 1 235 ? -7.646 36.156 -7.602 1.00 30.27 235 TRP A C 1
ATOM 5579 O O . TRP B 1 235 ? -8.207 35.055 -7.765 1.00 31.57 235 TRP A O 1
ATOM 5590 N N . ARG B 1 236 ? -6.643 36.365 -6.743 1.00 28.99 236 ARG A N 1
ATOM 5591 C CA . ARG B 1 236 ? -5.891 35.275 -6.060 1.00 28.50 236 ARG A CA 1
ATOM 5592 C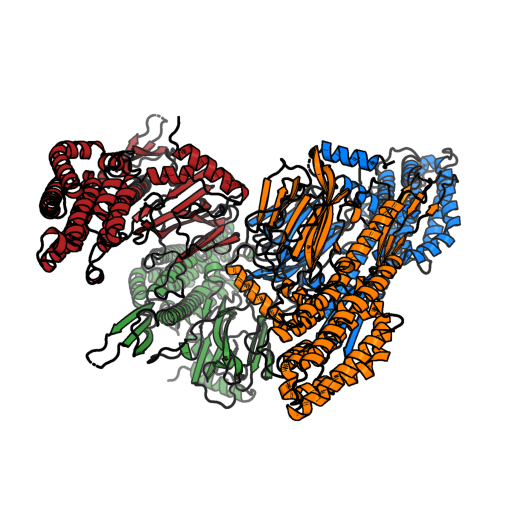 C . ARG B 1 236 ? -6.849 34.345 -5.313 1.00 27.76 236 ARG A C 1
ATOM 5593 O O . ARG B 1 236 ? -6.724 33.129 -5.434 1.00 27.64 236 ARG A O 1
ATOM 5601 N N . PRO B 1 237 ? -7.819 34.854 -4.515 1.00 27.46 237 PRO A N 1
ATOM 5602 C CA . PRO B 1 237 ? -8.741 33.985 -3.779 1.00 27.85 237 PRO A CA 1
ATOM 5603 C C . PRO B 1 237 ? -9.653 33.118 -4.665 1.00 29.10 237 PRO A C 1
ATOM 5604 O O . PRO B 1 237 ? -10.059 32.063 -4.208 1.00 29.40 237 PRO A O 1
ATOM 5608 N N . THR B 1 238 ? -9.939 33.556 -5.899 1.00 30.23 238 THR A N 1
ATOM 5609 C CA . THR B 1 238 ? -10.841 32.854 -6.856 1.00 30.73 238 THR A CA 1
ATOM 5610 C C . THR B 1 238 ? -10.238 31.498 -7.247 1.00 31.57 238 THR A C 1
ATOM 5611 O O . THR B 1 238 ? -11.016 30.621 -7.661 1.00 32.63 238 THR A O 1
ATOM 5615 N N . GLN B 1 239 ? -8.915 31.338 -7.115 1.00 32.23 239 GLN A N 1
ATOM 5616 C CA . GLN B 1 239 ? -8.171 30.098 -7.473 1.00 32.64 239 GLN A CA 1
ATOM 5617 C C . GLN B 1 239 ? -8.211 29.088 -6.316 1.00 31.69 239 GLN A C 1
ATOM 5618 O O . GLN B 1 239 ? -7.690 27.970 -6.501 1.00 30.75 239 GLN A O 1
ATOM 5624 N N . ILE B 1 240 ? -8.795 29.462 -5.173 1.00 31.36 240 ILE A N 1
ATOM 5625 C CA . ILE B 1 240 ? -9.027 28.556 -4.009 1.00 31.30 240 ILE A CA 1
ATOM 5626 C C . ILE B 1 240 ? -10.513 28.180 -3.996 1.00 31.72 240 ILE A C 1
ATOM 5627 O O . ILE B 1 240 ? -11.341 29.057 -3.674 1.00 32.53 240 ILE A O 1
ATOM 5632 N N . GLU B 1 241 ? -10.836 26.930 -4.340 1.00 32.44 241 GLU A N 1
ATOM 5633 C CA . GLU B 1 241 ? -12.238 26.444 -4.459 1.00 32.66 241 GLU A CA 1
ATOM 5634 C C . GLU B 1 241 ? -12.594 25.603 -3.227 1.00 31.24 241 GLU A C 1
ATOM 5635 O O . GLU B 1 241 ? -11.827 24.675 -2.881 1.00 29.83 241 GLU A O 1
ATOM 5641 N N . ILE B 1 242 ? -13.710 25.953 -2.582 1.00 30.32 242 ILE A N 1
ATOM 5642 C CA . ILE B 1 242 ? -14.332 25.189 -1.462 1.00 29.63 242 ILE A CA 1
ATOM 5643 C C . ILE B 1 242 ? -15.475 24.354 -2.046 1.00 29.51 242 ILE A C 1
ATOM 5644 O O . ILE B 1 242 ? -16.389 24.942 -2.656 1.00 29.64 242 ILE A O 1
ATOM 5649 N N . SER B 1 243 ? -15.397 23.032 -1.885 1.00 29.46 243 SER A N 1
ATOM 5650 C CA . SER B 1 243 ? -16.443 22.052 -2.275 1.00 29.51 243 SER A CA 1
ATOM 5651 C C . SER B 1 243 ? -17.020 21.424 -1.005 1.00 29.36 243 SER A C 1
ATOM 5652 O O . SER B 1 243 ? -16.225 21.074 -0.117 1.00 29.16 243 SER A O 1
ATOM 5655 N N . ALA B 1 244 ? -18.347 21.317 -0.921 1.00 29.51 244 ALA A N 1
ATOM 5656 C CA . ALA B 1 244 ? -19.076 20.659 0.188 1.00 29.92 244 ALA A CA 1
ATOM 5657 C C . ALA B 1 244 ? -20.221 19.827 -0.392 1.00 29.72 244 ALA A C 1
ATOM 5658 O O . ALA B 1 244 ? -20.987 20.373 -1.203 1.00 29.89 244 ALA A O 1
ATOM 5660 N N . TRP B 1 245 ? -20.321 18.555 0.006 1.00 30.36 245 TRP A N 1
ATOM 5661 C CA . TRP B 1 245 ? -21.370 17.616 -0.471 1.00 30.58 245 TRP A CA 1
ATOM 5662 C C . TRP B 1 245 ? -21.639 16.530 0.576 1.00 31.35 245 TRP A C 1
ATOM 5663 O O . TRP B 1 245 ? -20.885 16.443 1.567 1.00 32.38 245 TRP A O 1
ATOM 5674 N N . VAL B 1 246 ? -22.685 15.735 0.344 1.00 32.04 246 VAL A N 1
ATOM 5675 C CA . VAL B 1 246 ? -23.165 14.654 1.254 1.00 32.78 246 VAL A CA 1
ATOM 5676 C C . VAL B 1 246 ? -23.474 13.411 0.413 1.00 33.34 246 VAL A C 1
ATOM 5677 O O . VAL B 1 246 ? -23.838 13.568 -0.769 1.00 33.27 246 VAL A O 1
ATOM 5681 N N . ARG B 1 247 ? -23.313 12.225 1.005 1.00 33.97 247 ARG A N 1
ATOM 5682 C CA . ARG B 1 247 ? -23.926 10.960 0.523 1.00 34.98 247 ARG A CA 1
ATOM 5683 C C . ARG B 1 247 ? -24.891 10.473 1.607 1.00 34.31 247 ARG A C 1
ATOM 5684 O O . ARG B 1 247 ? -24.413 10.156 2.715 1.00 34.38 247 ARG A O 1
ATOM 5692 N N . ARG B 1 248 ? -26.191 10.446 1.301 1.00 34.29 248 ARG A N 1
ATOM 5693 C CA . ARG B 1 248 ? -27.251 9.938 2.212 1.00 34.22 248 ARG A CA 1
ATOM 5694 C C . ARG B 1 248 ? -26.945 8.473 2.540 1.00 35.01 248 ARG A C 1
ATOM 5695 O O . ARG B 1 248 ? -26.485 7.749 1.632 1.00 34.77 248 ARG A O 1
ATOM 5703 N N . GLY B 1 249 ? -27.171 8.072 3.794 1.00 35.97 249 GLY A N 1
ATOM 5704 C CA . GLY B 1 249 ? -27.051 6.676 4.257 1.00 38.25 249 GLY A CA 1
ATOM 5705 C C . GLY B 1 249 ? -28.009 5.760 3.513 1.00 39.14 249 GLY A C 1
ATOM 5706 O O . GLY B 1 249 ? -29.037 6.258 3.020 1.00 38.01 249 GLY A O 1
ATOM 5707 N N . SER B 1 250 ? -27.683 4.468 3.433 1.00 42.28 250 SER A N 1
ATOM 5708 C CA . SER B 1 250 ? -28.460 3.441 2.688 1.00 44.13 250 SER A CA 1
ATOM 5709 C C . SER B 1 250 ? -28.496 2.129 3.480 1.00 45.56 250 SER A C 1
ATOM 5710 O O . SER B 1 250 ? -27.414 1.589 3.775 1.00 45.55 250 SER A O 1
ATOM 5713 N N . CYS B 1 251 ? -29.699 1.647 3.809 1.00 48.05 251 CYS A N 1
ATOM 5714 C CA . CYS B 1 251 ? -29.947 0.305 4.402 1.00 49.08 251 CYS A CA 1
ATOM 5715 C C . CYS B 1 251 ? -30.237 -0.691 3.275 1.00 49.65 251 CYS A C 1
ATOM 5716 O O . CYS B 1 251 ? -31.233 -0.490 2.554 1.00 49.88 251 CYS A O 1
ATOM 5719 N N . GLY B 1 252 ? -29.380 -1.705 3.125 1.00 50.40 252 GLY A N 1
ATOM 5720 C CA . GLY B 1 252 ? -29.514 -2.776 2.118 1.00 51.10 252 GLY A CA 1
ATOM 5721 C C . GLY B 1 252 ? -29.269 -4.142 2.732 1.00 51.89 252 GLY A C 1
ATOM 5722 O O . GLY B 1 252 ? -29.624 -4.330 3.913 1.00 52.90 252 GLY A O 1
ATOM 5723 N N . ASN B 1 253 ? -28.684 -5.059 1.957 1.00 53.23 253 ASN A N 1
ATOM 5724 C CA . ASN B 1 253 ? -28.296 -6.423 2.406 1.00 53.69 253 ASN A CA 1
ATOM 5725 C C . ASN B 1 253 ? -26.927 -6.345 3.092 1.00 54.58 253 ASN A C 1
ATOM 5726 O O . ASN B 1 253 ? -25.925 -6.183 2.365 1.00 56.81 253 ASN A O 1
ATOM 5731 N N . LEU B 1 254 ? -26.910 -6.406 4.432 1.00 53.78 254 LEU A N 1
ATOM 5732 C CA . LEU B 1 254 ? -25.721 -6.632 5.308 1.00 52.79 254 LEU A CA 1
ATOM 5733 C C . LEU B 1 254 ? -25.696 -5.600 6.445 1.00 51.94 254 LEU A C 1
ATOM 5734 O O . LEU B 1 254 ? -25.500 -6.024 7.600 1.00 52.86 254 LEU A O 1
ATOM 5739 N N . THR B 1 255 ? -25.882 -4.307 6.146 1.00 51.24 255 THR A N 1
ATOM 5740 C CA . THR B 1 255 ? -25.782 -3.204 7.144 1.00 50.32 255 THR A CA 1
ATOM 5741 C C . THR B 1 255 ? -26.648 -2.001 6.750 1.00 49.06 255 THR A C 1
ATOM 5742 O O . THR B 1 255 ? -27.162 -1.970 5.613 1.00 49.32 255 THR A O 1
ATOM 5746 N N . CYS B 1 256 ? -26.780 -1.049 7.679 1.00 47.65 256 CYS A N 1
ATOM 5747 C CA . CYS B 1 256 ? -27.308 0.323 7.457 1.00 46.82 256 CYS A CA 1
ATOM 5748 C C . CYS B 1 256 ? -26.132 1.305 7.453 1.00 44.58 256 CYS A C 1
ATOM 5749 O O . CYS B 1 256 ? -25.634 1.636 8.549 1.00 44.19 256 CYS A O 1
ATOM 5752 N N . ARG B 1 257 ? -25.690 1.716 6.259 1.00 41.93 257 ARG A N 1
ATOM 5753 C CA . ARG B 1 257 ? -24.563 2.666 6.057 1.00 40.84 257 ARG A CA 1
ATOM 5754 C C . ARG B 1 257 ? -25.015 4.060 6.482 1.00 38.23 257 ARG A C 1
ATOM 5755 O O . ARG B 1 257 ? -26.112 4.489 6.132 1.00 37.56 257 ARG A O 1
ATOM 5763 N N . PRO B 1 258 ? -24.188 4.812 7.242 1.00 35.93 258 PRO A N 1
ATOM 5764 C CA . PRO B 1 258 ? -24.580 6.134 7.727 1.00 34.41 258 PRO A CA 1
ATOM 5765 C C . PRO B 1 258 ? -24.448 7.231 6.661 1.00 32.83 258 PRO A C 1
ATOM 5766 O O . PRO B 1 258 ? -23.759 7.020 5.673 1.00 31.70 258 PRO A O 1
ATOM 5770 N N . ASP B 1 259 ? -25.101 8.374 6.894 1.00 31.67 259 ASP A N 1
ATOM 5771 C CA . ASP B 1 259 ? -24.839 9.644 6.166 1.00 31.03 259 ASP A CA 1
ATOM 5772 C C . ASP B 1 259 ? -23.353 9.986 6.323 1.00 30.21 259 ASP A C 1
ATOM 5773 O O . ASP B 1 259 ? -22.786 9.690 7.397 1.00 29.90 259 ASP A O 1
ATOM 5778 N N . VAL B 1 260 ? -22.745 10.569 5.289 1.00 29.16 260 VAL A N 1
ATOM 5779 C CA . VAL B 1 260 ? -21.364 11.131 5.340 1.00 28.57 260 VAL A CA 1
ATOM 5780 C C . VAL B 1 260 ? -21.388 12.514 4.683 1.00 27.81 260 VAL A C 1
ATOM 5781 O O . VAL B 1 260 ? -21.752 12.593 3.496 1.00 27.89 260 VAL A O 1
ATOM 5785 N N . SER B 1 261 ? -21.025 13.550 5.447 1.00 27.65 261 SER A N 1
ATOM 5786 C CA . SER B 1 261 ? -20.836 14.951 4.986 1.00 27.52 261 SER A CA 1
ATOM 5787 C C . SER B 1 261 ? -19.356 15.177 4.657 1.00 27.09 261 SER A C 1
ATOM 5788 O O . SER B 1 261 ? -18.512 14.789 5.482 1.00 26.75 261 SER A O 1
ATOM 5791 N N . TYR B 1 262 ? -19.063 15.771 3.495 1.00 26.56 262 TYR A N 1
ATOM 5792 C CA . TYR B 1 262 ? -17.689 16.018 2.982 1.00 26.21 262 TYR A CA 1
ATOM 5793 C C . TYR B 1 262 ? -17.506 17.499 2.646 1.00 26.36 262 TYR A C 1
ATOM 5794 O O . TYR B 1 262 ? -18.496 18.174 2.307 1.00 26.02 262 TYR A O 1
ATOM 5803 N N . ALA B 1 263 ? -16.257 17.966 2.713 1.00 26.63 263 ALA A N 1
ATOM 5804 C CA . ALA B 1 263 ? -15.817 19.292 2.225 1.00 26.55 263 ALA A CA 1
ATOM 5805 C C . ALA B 1 263 ? -14.318 19.252 1.917 1.00 26.79 263 ALA A C 1
ATOM 5806 O O . ALA B 1 263 ? -13.585 18.525 2.612 1.00 26.41 263 ALA A O 1
ATOM 5808 N N . THR B 1 264 ? -13.890 20.011 0.907 1.00 27.23 264 THR A N 1
ATOM 5809 C CA . THR B 1 264 ? -12.466 20.169 0.515 1.00 27.39 264 THR A CA 1
ATOM 5810 C C . THR B 1 264 ? -12.187 21.645 0.229 1.00 27.95 264 THR A C 1
ATOM 5811 O O . THR B 1 264 ? -13.079 22.320 -0.321 1.00 28.87 264 THR A O 1
ATOM 5815 N N . VAL B 1 265 ? -10.996 22.118 0.602 1.00 28.69 265 VAL A N 1
ATOM 5816 C CA . VAL B 1 265 ? -10.469 23.458 0.215 1.00 28.93 265 VAL A CA 1
ATOM 5817 C C . VAL B 1 265 ? -9.147 23.229 -0.525 1.00 29.42 265 VAL A C 1
ATOM 5818 O O . VAL B 1 265 ? -8.207 22.678 0.079 1.00 28.99 265 VAL A O 1
ATOM 5822 N N . GLU B 1 266 ? -9.115 23.588 -1.811 1.00 30.58 266 GLU A N 1
ATOM 5823 C CA . GLU B 1 266 ? -7.965 23.360 -2.721 1.00 31.12 266 GLU A CA 1
ATOM 5824 C C . GLU B 1 266 ? -7.530 24.702 -3.318 1.00 30.53 266 GLU A C 1
ATOM 5825 O O . GLU B 1 266 ? -8.384 25.399 -3.897 1.00 29.83 266 GLU A O 1
ATOM 5831 N N . ASP B 1 267 ? -6.250 25.043 -3.162 1.00 31.07 267 ASP A N 1
ATOM 5832 C CA . ASP B 1 267 ? -5.601 26.193 -3.840 1.00 31.22 267 ASP A CA 1
ATOM 5833 C C . ASP B 1 267 ? -4.993 25.681 -5.149 1.00 31.90 267 ASP A C 1
ATOM 5834 O O . ASP B 1 267 ? -4.072 24.851 -5.078 1.00 31.83 267 ASP A O 1
ATOM 5839 N N . LYS B 1 268 ? -5.507 26.149 -6.289 1.00 33.20 268 LYS A N 1
ATOM 5840 C CA . LYS B 1 268 ? -5.082 25.706 -7.645 1.00 35.38 268 LYS A CA 1
ATOM 5841 C C . LYS B 1 268 ? -3.660 26.204 -7.940 1.00 35.20 268 LYS A C 1
ATOM 5842 O O . LYS B 1 268 ? -2.969 25.550 -8.741 1.00 35.68 268 LYS A O 1
ATOM 5848 N N . ILE B 1 269 ? -3.237 27.303 -7.305 1.00 35.35 269 ILE A N 1
ATOM 5849 C CA . ILE B 1 269 ? -1.877 27.900 -7.475 1.00 35.01 269 ILE A CA 1
ATOM 5850 C C . ILE B 1 269 ? -0.858 27.044 -6.713 1.00 34.44 269 ILE A C 1
ATOM 5851 O O . ILE B 1 269 ? -0.059 26.354 -7.380 1.00 33.76 269 ILE A O 1
ATOM 5856 N N . SER B 1 270 ? -0.894 27.079 -5.376 1.00 33.76 270 SER A N 1
ATOM 5857 C CA . SER B 1 270 ? 0.083 26.407 -4.478 1.00 32.97 270 SER A CA 1
ATOM 5858 C C . SER B 1 270 ? -0.092 24.884 -4.541 1.00 32.98 270 SER A C 1
ATOM 5859 O O . SER B 1 270 ? 0.904 24.173 -4.320 1.00 32.84 270 SER A O 1
ATOM 5862 N N . GLY B 1 271 ? -1.312 24.407 -4.813 1.00 33.02 271 GLY A N 1
ATOM 5863 C CA . GLY B 1 271 ? -1.643 22.970 -4.886 1.00 32.97 271 GLY A CA 1
ATOM 5864 C C . GLY B 1 271 ? -2.017 22.388 -3.530 1.00 32.60 271 GLY A C 1
ATOM 5865 O O . GLY B 1 271 ? -2.290 21.176 -3.474 1.00 33.03 271 GLY A O 1
ATOM 5866 N N . ALA B 1 272 ? -2.033 23.209 -2.472 1.00 32.34 272 ALA A N 1
ATOM 5867 C CA . ALA B 1 272 ? -2.379 22.799 -1.090 1.00 31.97 272 ALA A CA 1
ATOM 5868 C C . ALA B 1 272 ? -3.826 22.293 -1.060 1.00 31.99 272 ALA A C 1
ATOM 5869 O O . ALA B 1 272 ? -4.703 22.969 -1.634 1.00 31.49 272 ALA A O 1
ATOM 5871 N N . LEU B 1 273 ? -4.050 21.141 -0.422 1.00 32.05 273 LEU A N 1
ATOM 5872 C CA . LEU B 1 273 ? -5.366 20.455 -0.335 1.00 31.70 273 LEU A CA 1
ATOM 5873 C C . LEU B 1 273 ? -5.652 20.091 1.125 1.00 30.77 273 LEU A C 1
ATOM 5874 O O . LEU B 1 273 ? -4.784 19.456 1.755 1.00 30.73 273 LEU A O 1
ATOM 5879 N N . PHE B 1 274 ? -6.827 20.475 1.634 1.00 29.42 274 PHE A N 1
ATOM 5880 C CA . PHE B 1 274 ? -7.333 20.087 2.977 1.00 28.50 274 PHE A CA 1
ATOM 5881 C C . PHE B 1 274 ? -8.727 19.474 2.822 1.00 28.05 274 PHE A C 1
ATOM 5882 O O . PHE B 1 274 ? -9.617 20.121 2.233 1.00 28.27 274 PHE A O 1
ATOM 5890 N N . SER B 1 275 ? -8.892 18.251 3.331 1.00 27.18 275 SER A N 1
ATOM 5891 C CA . SER B 1 275 ? -10.106 17.411 3.178 1.00 27.08 275 SER A CA 1
ATOM 5892 C C . SER B 1 275 ? -10.731 17.160 4.551 1.00 26.64 275 SER A C 1
ATOM 5893 O O . SER B 1 275 ? -9.979 16.913 5.515 1.00 26.10 275 SER A O 1
ATOM 5896 N N . PHE B 1 276 ? -12.061 17.232 4.619 1.00 26.54 276 PHE A N 1
ATOM 5897 C CA . PHE B 1 276 ? -12.872 16.979 5.835 1.00 26.95 276 PHE A CA 1
ATOM 5898 C C . PHE B 1 276 ? -13.984 15.986 5.490 1.00 26.53 276 PHE A C 1
ATOM 5899 O O . PHE B 1 276 ? -14.486 16.011 4.352 1.00 26.19 276 PHE A O 1
ATOM 5907 N N . GLN B 1 277 ? -14.348 15.133 6.448 1.00 26.91 277 GLN A N 1
ATOM 5908 C CA . GLN B 1 277 ? -15.557 14.272 6.366 1.00 27.22 277 GLN A CA 1
ATOM 5909 C C . GLN B 1 277 ? -16.006 13.911 7.784 1.00 26.76 277 GLN A C 1
ATOM 5910 O O . GLN B 1 277 ? -15.144 13.848 8.682 1.00 27.65 277 GLN A O 1
ATOM 5916 N N . ALA B 1 278 ? -17.313 13.718 7.973 1.00 26.66 278 ALA A N 1
ATOM 5917 C CA . ALA B 1 278 ? -17.932 13.316 9.257 1.00 26.83 278 ALA A CA 1
ATOM 5918 C C . ALA B 1 278 ? -19.134 12.410 8.976 1.00 27.35 278 ALA A C 1
ATOM 5919 O O . ALA B 1 278 ? -19.979 12.786 8.138 1.00 27.19 278 ALA A O 1
ATOM 5921 N N . THR B 1 279 ? -19.190 11.258 9.650 1.00 27.75 279 THR A N 1
ATOM 5922 C CA . THR B 1 279 ? -20.280 10.255 9.530 1.00 28.55 279 THR A CA 1
ATOM 5923 C C . THR B 1 279 ? -21.412 10.627 10.496 1.00 29.41 279 THR A C 1
ATOM 5924 O O . THR B 1 279 ? -21.168 11.439 11.418 1.00 28.24 279 THR A O 1
ATOM 5928 N N . ASN B 1 280 ? -22.603 10.064 10.267 1.00 30.06 280 ASN A N 1
ATOM 5929 C CA . ASN B 1 280 ? -23.833 10.275 11.078 1.00 31.60 280 ASN A CA 1
ATOM 5930 C C . ASN B 1 280 ? -24.196 11.766 11.075 1.00 31.72 280 ASN A C 1
ATOM 5931 O O . ASN B 1 280 ? -24.780 12.236 12.066 1.00 33.24 280 ASN A O 1
ATOM 5936 N N . ARG B 1 281 ? -23.865 12.469 9.989 1.00 31.86 281 ARG A N 1
ATOM 5937 C CA . ARG B 1 281 ? -24.196 13.899 9.761 1.00 31.57 281 ARG A CA 1
ATOM 5938 C C . ARG B 1 281 ? -24.559 14.089 8.286 1.00 30.84 281 ARG A C 1
ATOM 5939 O O . ARG B 1 281 ? -23.880 13.493 7.422 1.00 30.16 281 ARG A O 1
ATOM 5947 N N . ASN B 1 282 ? -25.590 14.892 8.023 1.00 30.44 282 ASN A N 1
ATOM 5948 C CA . ASN B 1 282 ? -26.062 15.247 6.660 1.00 29.89 282 ASN A CA 1
ATOM 5949 C C . ASN B 1 282 ? -26.129 16.776 6.585 1.00 29.81 282 ASN A C 1
ATOM 5950 O O . ASN B 1 282 ? -27.192 17.345 6.899 1.00 29.89 282 ASN A O 1
ATOM 5955 N N . SER B 1 283 ? -25.014 17.407 6.213 1.00 29.49 283 SER A N 1
ATOM 5956 C CA . SER B 1 283 ? -24.842 18.882 6.187 1.00 29.34 283 SER A CA 1
ATOM 5957 C C . SER B 1 283 ? -23.810 19.272 5.126 1.00 29.49 283 SER A C 1
ATOM 5958 O O . SER B 1 283 ? -22.729 18.656 5.093 1.00 28.25 283 SER A O 1
ATOM 5961 N N . THR B 1 284 ? -24.137 20.274 4.309 1.00 30.01 284 THR A N 1
ATOM 5962 C CA . THR B 1 284 ? -23.234 20.860 3.285 1.00 30.27 284 THR A CA 1
ATOM 5963 C C . THR B 1 284 ? -22.621 22.156 3.833 1.00 29.48 284 THR A C 1
ATOM 5964 O O . THR B 1 284 ? -21.802 22.760 3.115 1.00 29.51 284 THR A O 1
ATOM 5968 N N . THR B 1 285 ? -22.984 22.552 5.061 1.00 29.06 285 THR A N 1
ATOM 5969 C CA . THR B 1 285 ? -22.538 23.812 5.720 1.00 28.88 285 THR A CA 1
ATOM 5970 C C . THR B 1 285 ? -21.594 23.528 6.897 1.00 28.21 285 THR A C 1
ATOM 5971 O O . THR B 1 285 ? -20.964 24.493 7.369 1.00 28.64 285 THR A O 1
ATOM 5975 N N . LEU B 1 286 ? -21.490 22.271 7.349 1.00 27.58 286 LEU A N 1
ATOM 5976 C CA . LEU B 1 286 ? -20.763 21.873 8.590 1.00 26.95 286 LEU A CA 1
ATOM 5977 C C . LEU B 1 286 ? -19.295 22.324 8.537 1.00 26.27 286 LEU A C 1
ATOM 5978 O O . LEU B 1 286 ? -18.778 22.746 9.590 1.00 25.18 286 LEU A O 1
ATOM 5983 N N . PHE B 1 287 ? -18.654 22.237 7.365 1.00 26.23 287 PHE A N 1
ATOM 5984 C CA . PHE B 1 287 ? -17.188 22.402 7.175 1.00 26.31 287 PHE A CA 1
ATOM 5985 C C . PHE B 1 287 ? -16.856 23.713 6.444 1.00 27.14 287 PHE A C 1
ATOM 5986 O O . PHE B 1 287 ? -15.675 23.899 6.083 1.00 26.61 287 PHE A O 1
ATOM 5994 N N . LEU B 1 288 ? -17.840 24.591 6.218 1.00 28.03 288 LEU A N 1
ATOM 5995 C CA . LEU B 1 288 ? -17.639 25.847 5.443 1.00 28.98 288 LEU A CA 1
ATOM 5996 C C . LEU B 1 288 ? -16.738 26.801 6.236 1.00 29.65 288 LEU A C 1
ATOM 5997 O O . LEU B 1 288 ? -15.806 27.359 5.630 1.00 29.90 288 LEU A O 1
ATOM 6002 N N . GLU B 1 289 ? -17.005 26.960 7.536 1.00 30.19 289 GLU A N 1
ATOM 6003 C CA . GLU B 1 289 ? -16.285 27.889 8.449 1.00 30.56 289 GLU A CA 1
ATOM 6004 C C . GLU B 1 289 ? -14.784 27.563 8.445 1.00 29.49 289 GLU A C 1
ATOM 6005 O O . GLU B 1 289 ? -13.983 28.493 8.230 1.00 28.65 289 GLU A O 1
ATOM 6011 N N . VAL B 1 290 ? -14.423 26.295 8.673 1.00 28.05 290 VAL A N 1
ATOM 6012 C CA . VAL B 1 290 ? -13.007 25.824 8.751 1.00 27.71 290 VAL A CA 1
ATOM 6013 C C . VAL B 1 290 ? -12.362 25.906 7.358 1.00 27.64 290 VAL A C 1
ATOM 6014 O O . VAL B 1 290 ? -11.154 26.221 7.288 1.00 27.97 290 VAL A O 1
ATOM 6018 N N . CYS B 1 291 ? -13.124 25.631 6.295 1.00 27.00 291 CYS A N 1
ATOM 6019 C CA . CYS B 1 291 ? -12.653 25.717 4.885 1.00 27.09 291 CYS A CA 1
ATOM 6020 C C . CYS B 1 291 ? -12.376 27.182 4.526 1.00 27.36 291 CYS A C 1
ATOM 6021 O O . CYS B 1 291 ? -11.342 27.443 3.880 1.00 27.25 291 CYS A O 1
ATOM 6024 N N . GLU B 1 292 ? -13.255 28.096 4.950 1.00 27.85 292 GLU A N 1
ATOM 6025 C CA . GLU B 1 292 ? -13.124 29.558 4.701 1.00 28.84 292 GLU A CA 1
ATOM 6026 C C . GLU B 1 292 ? -11.914 30.093 5.477 1.00 27.93 292 GLU A C 1
ATOM 6027 O O . GLU B 1 292 ? -11.215 30.977 4.941 1.00 27.01 292 GLU A O 1
ATOM 6033 N N . ASP B 1 293 ? -11.685 29.577 6.689 1.00 26.91 293 ASP A N 1
ATOM 6034 C CA . ASP B 1 293 ? -10.517 29.924 7.543 1.00 26.76 293 ASP A CA 1
ATOM 6035 C C . ASP B 1 293 ? -9.223 29.512 6.831 1.00 26.34 293 ASP A C 1
ATOM 6036 O O . ASP B 1 293 ? -8.280 30.327 6.815 1.00 26.28 293 ASP A O 1
ATOM 6041 N N . HIS B 1 294 ? -9.181 28.300 6.268 1.00 26.56 294 HIS A N 1
ATOM 6042 C CA . HIS B 1 294 ? -8.038 27.787 5.464 1.00 26.37 294 HIS A CA 1
ATOM 6043 C C . HIS B 1 294 ? -7.806 28.703 4.259 1.00 26.87 294 HIS A C 1
ATOM 6044 O O . HIS B 1 294 ? -6.632 29.002 3.968 1.00 28.40 294 HIS A O 1
ATOM 6051 N N . LYS B 1 295 ? -8.884 29.132 3.593 1.00 26.67 295 LYS A N 1
ATOM 6052 C CA . LYS B 1 295 ? -8.821 30.016 2.400 1.00 26.08 295 LYS A CA 1
ATOM 6053 C C . LYS B 1 295 ? -8.216 31.363 2.812 1.00 25.78 295 LYS A C 1
ATOM 6054 O O . LYS B 1 295 ? -7.259 31.805 2.149 1.00 25.10 295 LYS A O 1
ATOM 6060 N N . THR B 1 296 ? -8.745 31.977 3.876 1.00 24.94 296 THR A N 1
ATOM 6061 C CA . THR B 1 296 ? -8.213 33.224 4.487 1.00 24.82 296 THR A CA 1
ATOM 6062 C C . THR B 1 296 ? -6.711 33.066 4.747 1.00 24.78 296 THR A C 1
ATOM 6063 O O . THR B 1 296 ? -5.958 33.978 4.364 1.00 25.07 296 THR A O 1
ATOM 6067 N N . ARG B 1 297 ? -6.310 31.957 5.380 1.00 24.53 297 ARG A N 1
ATOM 6068 C CA . ARG B 1 297 ? -4.898 31.637 5.726 1.00 24.66 297 ARG A CA 1
ATOM 6069 C C . ARG B 1 297 ? -4.053 31.602 4.446 1.00 24.59 297 ARG A C 1
ATOM 6070 O O . ARG B 1 297 ? -2.983 32.230 4.436 1.00 24.04 297 ARG A O 1
ATOM 6078 N N . MET B 1 298 ? -4.512 30.877 3.422 1.00 25.04 298 MET A N 1
ATOM 6079 C CA . MET B 1 298 ? -3.808 30.727 2.119 1.00 25.28 298 MET A CA 1
ATOM 6080 C C . MET B 1 298 ? -3.678 32.099 1.448 1.00 24.64 298 MET A C 1
ATOM 6081 O O . MET B 1 298 ? -2.610 32.368 0.866 1.00 23.61 298 MET A O 1
ATOM 6086 N N . VAL B 1 299 ? -4.729 32.923 1.536 1.00 24.41 299 VAL A N 1
ATOM 6087 C CA . VAL B 1 299 ? -4.797 34.293 0.944 1.00 24.30 299 VAL A CA 1
ATOM 6088 C C . VAL B 1 299 ? -3.838 35.206 1.721 1.00 23.87 299 VAL A C 1
ATOM 6089 O O . VAL B 1 299 ? -3.098 35.966 1.062 1.00 24.02 299 VAL A O 1
ATOM 6093 N N . ASN B 1 300 ? -3.842 35.129 3.059 1.00 23.24 300 ASN A N 1
ATOM 6094 C CA . ASN B 1 300 ? -2.867 35.832 3.941 1.00 22.70 300 ASN A CA 1
ATOM 6095 C C . ASN B 1 300 ? -1.443 35.561 3.432 1.00 23.02 300 ASN A C 1
ATOM 6096 O O . ASN B 1 300 ? -0.703 36.537 3.196 1.00 23.44 300 ASN A O 1
ATOM 6101 N N . GLU B 1 301 ? -1.078 34.283 3.276 1.00 23.39 301 GLU A N 1
ATOM 6102 C CA . GLU B 1 301 ? 0.274 33.841 2.828 1.00 24.13 301 GLU A CA 1
ATOM 6103 C C . GLU B 1 301 ? 0.574 34.426 1.442 1.00 24.08 301 GLU A C 1
ATOM 6104 O O . GLU B 1 301 ? 1.701 34.915 1.244 1.00 24.89 301 GLU A O 1
ATOM 6110 N N . ALA B 1 302 ? -0.396 34.371 0.523 1.00 24.66 302 ALA A N 1
ATOM 6111 C CA . ALA B 1 302 ? -0.286 34.867 -0.871 1.00 24.81 302 ALA A CA 1
ATOM 6112 C C . ALA B 1 302 ? -0.071 36.388 -0.882 1.00 25.05 302 ALA A C 1
ATOM 6113 O O . ALA B 1 302 ? 0.850 36.843 -1.588 1.00 25.15 302 ALA A O 1
ATOM 6115 N N . ILE B 1 303 ? -0.876 37.140 -0.121 1.00 25.21 303 ILE A N 1
ATOM 6116 C CA . ILE B 1 303 ? -0.830 38.634 -0.047 1.00 25.83 303 ILE A CA 1
ATOM 6117 C C . ILE B 1 303 ? 0.527 39.076 0.519 1.00 25.71 303 ILE A C 1
ATOM 6118 O O . ILE B 1 303 ? 1.111 40.032 -0.035 1.00 25.21 303 ILE A O 1
ATOM 6123 N N . ALA B 1 304 ? 0.989 38.425 1.591 1.00 25.49 304 ALA A N 1
ATOM 6124 C CA . ALA B 1 304 ? 2.289 38.692 2.252 1.00 25.39 304 ALA A CA 1
ATOM 6125 C C . ALA B 1 304 ? 3.428 38.491 1.244 1.00 25.23 304 ALA A C 1
ATOM 6126 O O . ALA B 1 304 ? 4.322 39.353 1.181 1.00 24.70 304 ALA A O 1
ATOM 6128 N N . ASP B 1 305 ? 3.385 37.393 0.485 1.00 25.41 305 ASP A N 1
ATOM 6129 C CA . ASP B 1 305 ? 4.393 37.045 -0.555 1.00 25.87 305 ASP A CA 1
ATOM 6130 C C . ASP B 1 305 ? 4.460 38.157 -1.608 1.00 25.77 305 ASP A C 1
ATOM 6131 O O . ASP B 1 305 ? 5.582 38.599 -1.930 1.00 26.66 305 ASP A O 1
ATOM 6136 N N . MET B 1 306 ? 3.307 38.564 -2.148 1.00 25.43 306 MET A N 1
ATOM 6137 C CA . MET B 1 306 ? 3.206 39.589 -3.222 1.00 25.04 306 MET A CA 1
ATOM 6138 C C . MET B 1 306 ? 3.687 40.936 -2.669 1.00 24.78 306 MET A C 1
ATOM 6139 O O . MET B 1 306 ? 4.555 41.559 -3.309 1.00 24.35 306 MET A O 1
ATOM 6144 N N . ALA B 1 307 ? 3.159 41.352 -1.513 1.00 24.11 307 ALA A N 1
ATOM 6145 C CA . ALA B 1 307 ? 3.564 42.579 -0.786 1.00 23.75 307 ALA A CA 1
ATOM 6146 C C . ALA B 1 307 ? 5.093 42.648 -0.698 1.00 23.58 307 ALA A C 1
ATOM 6147 O O . ALA B 1 307 ? 5.657 43.717 -0.998 1.00 24.07 307 ALA A O 1
ATOM 6149 N N . SER B 1 308 ? 5.731 41.542 -0.303 1.00 23.18 308 SER A N 1
ATOM 6150 C CA . SER B 1 308 ? 7.208 41.394 -0.211 1.00 23.08 308 SER A CA 1
ATOM 6151 C C . SER B 1 308 ? 7.847 41.726 -1.564 1.00 23.08 308 SER A C 1
ATOM 6152 O O . SER B 1 308 ? 8.774 42.553 -1.594 1.00 23.36 308 SER A O 1
ATOM 6155 N N . CYS B 1 309 ? 7.353 41.112 -2.642 1.00 22.90 309 CYS A N 1
ATOM 6156 C CA . CYS B 1 309 ? 7.883 41.265 -4.024 1.00 23.17 309 CYS A CA 1
ATOM 6157 C C . CYS B 1 309 ? 7.719 42.714 -4.510 1.00 23.27 309 CYS A C 1
ATOM 6158 O O . CYS B 1 309 ? 8.551 43.149 -5.326 1.00 23.05 309 CYS A O 1
ATOM 6161 N N . LEU B 1 310 ? 6.703 43.437 -4.024 1.00 23.11 310 LEU A N 1
ATOM 6162 C CA . LEU B 1 310 ? 6.431 44.850 -4.412 1.00 23.30 310 LEU A CA 1
ATOM 6163 C C . LEU B 1 310 ? 7.215 45.820 -3.515 1.00 22.97 310 LEU A C 1
ATOM 6164 O O . LEU B 1 310 ? 7.369 46.985 -3.921 1.00 23.15 310 LEU A O 1
ATOM 6169 N N . SER B 1 311 ? 7.731 45.352 -2.374 1.00 23.30 311 SER A N 1
ATOM 6170 C CA . SER B 1 311 ? 8.337 46.190 -1.303 1.00 23.29 311 SER A CA 1
ATOM 6171 C C . SER B 1 311 ? 9.539 46.997 -1.806 1.00 23.83 311 SER A C 1
ATOM 6172 O O . SER B 1 311 ? 9.775 48.094 -1.306 1.00 22.83 311 SER A O 1
ATOM 6175 N N . PRO B 1 312 ? 10.344 46.526 -2.791 1.00 24.17 312 PRO A N 1
ATOM 6176 C CA . PRO B 1 312 ? 11.401 47.364 -3.366 1.00 24.71 312 PRO A CA 1
ATOM 6177 C C . PRO B 1 312 ? 10.932 48.740 -3.873 1.00 25.47 312 PRO A C 1
ATOM 6178 O O . PRO B 1 312 ? 11.724 49.667 -3.845 1.00 25.98 312 PRO A O 1
ATOM 6182 N N . THR B 1 313 ? 9.670 48.855 -4.304 1.00 26.14 313 THR A N 1
ATOM 6183 C CA . THR B 1 313 ? 9.065 50.114 -4.823 1.00 26.69 313 THR A CA 1
ATOM 6184 C C . THR B 1 313 ? 8.828 51.105 -3.674 1.00 27.00 313 THR A C 1
ATOM 6185 O O . THR B 1 313 ? 8.602 52.294 -3.968 1.00 26.87 313 THR A O 1
ATOM 6189 N N . PHE B 1 314 ? 8.880 50.642 -2.420 1.00 27.62 314 PHE A N 1
ATOM 6190 C CA . PHE B 1 314 ? 8.695 51.480 -1.205 1.00 28.08 314 PHE A CA 1
ATOM 6191 C C . PHE B 1 314 ? 9.944 52.338 -0.963 1.00 28.82 314 PHE A C 1
ATOM 6192 O O . PHE B 1 314 ? 9.860 53.278 -0.148 1.00 29.59 314 PHE A O 1
ATOM 6200 N N . ALA B 1 315 ? 11.057 52.015 -1.635 1.00 29.29 315 ALA A N 1
ATOM 6201 C CA . ALA B 1 315 ? 12.353 52.730 -1.551 1.00 28.95 315 ALA A CA 1
ATOM 6202 C C . ALA B 1 315 ? 12.455 53.808 -2.639 1.00 29.01 315 ALA A C 1
ATOM 6203 O O . ALA B 1 315 ? 13.439 54.573 -2.603 1.00 28.99 315 ALA A O 1
ATOM 6205 N N . PHE B 1 316 ? 11.498 53.869 -3.574 1.00 28.73 316 PHE A N 1
ATOM 6206 C CA . PHE B 1 316 ? 11.419 54.928 -4.620 1.00 28.33 316 PHE A CA 1
ATOM 6207 C C . PHE B 1 316 ? 11.375 56.304 -3.941 1.00 28.35 316 PHE A C 1
ATOM 6208 O O . PHE B 1 316 ? 11.996 57.252 -4.455 1.00 27.66 316 PHE A O 1
ATOM 6216 N N . HIS B 1 317 ? 10.684 56.391 -2.800 1.00 28.69 317 HIS A N 1
ATOM 6217 C CA . HIS B 1 317 ? 10.556 57.601 -1.942 1.00 28.63 317 HIS A CA 1
ATOM 6218 C C . HIS B 1 317 ? 11.930 58.229 -1.665 1.00 28.80 317 HIS A C 1
ATOM 6219 O O . HIS B 1 317 ? 12.012 59.472 -1.608 1.00 28.33 317 HIS A O 1
ATOM 6226 N N . LYS B 1 318 ? 12.965 57.402 -1.490 1.00 29.53 318 LYS A N 1
ATOM 6227 C CA . LYS B 1 318 ? 14.335 57.841 -1.110 1.00 30.29 318 LYS A CA 1
ATOM 6228 C C . LYS B 1 318 ? 15.050 58.494 -2.301 1.00 29.53 318 LYS A C 1
ATOM 6229 O O . LYS B 1 318 ? 16.117 59.088 -2.072 1.00 28.79 318 LYS A O 1
ATOM 6235 N N . LEU B 1 319 ? 14.500 58.387 -3.516 1.00 29.19 319 LEU A N 1
ATOM 6236 C CA . LEU B 1 319 ? 15.036 59.053 -4.736 1.00 29.21 319 LEU A CA 1
ATOM 6237 C C . LEU B 1 319 ? 14.588 60.520 -4.769 1.00 29.47 319 LEU A C 1
ATOM 6238 O O . LEU B 1 319 ? 15.243 61.319 -5.464 1.00 29.46 319 LEU A O 1
ATOM 6243 N N . LEU B 1 320 ? 13.512 60.865 -4.057 1.00 29.25 320 LEU A N 1
ATOM 6244 C CA . LEU B 1 320 ? 12.990 62.256 -3.989 1.00 29.69 320 LEU A CA 1
ATOM 6245 C C . LEU B 1 320 ? 13.971 63.117 -3.200 1.00 30.03 320 LEU A C 1
ATOM 6246 O O . LEU B 1 320 ? 14.498 62.673 -2.181 1.00 30.51 320 LEU A O 1
ATOM 6251 N N . PRO B 1 321 ? 14.262 64.360 -3.655 1.00 31.17 321 PRO A N 1
ATOM 6252 C CA . PRO B 1 321 ? 15.063 65.304 -2.875 1.00 31.78 321 PRO A CA 1
ATOM 6253 C C . PRO B 1 321 ? 14.606 65.377 -1.410 1.00 33.07 321 PRO A C 1
ATOM 6254 O O . PRO B 1 321 ? 13.410 65.404 -1.166 1.00 32.21 321 PRO A O 1
ATOM 6258 N N . ASP B 1 322 ? 15.570 65.410 -0.487 1.00 34.80 322 ASP A N 1
ATOM 6259 C CA . ASP B 1 322 ? 15.353 65.338 0.984 1.00 36.91 322 ASP A CA 1
ATOM 6260 C C . ASP B 1 322 ? 14.317 66.385 1.413 1.00 36.75 322 ASP A C 1
ATOM 6261 O O . ASP B 1 322 ? 13.487 66.063 2.280 1.00 37.36 322 ASP A O 1
ATOM 6266 N N . ASP B 1 323 ? 14.359 67.577 0.810 1.00 38.00 323 ASP A N 1
ATOM 6267 C CA . ASP B 1 323 ? 13.558 68.767 1.215 1.00 38.45 323 ASP A CA 1
ATOM 6268 C C . ASP B 1 323 ? 12.068 68.585 0.889 1.00 38.22 323 ASP A C 1
ATOM 6269 O O . ASP B 1 323 ? 11.272 69.401 1.394 1.00 38.32 323 ASP A O 1
ATOM 6274 N N . ILE B 1 324 ? 11.692 67.586 0.078 1.00 37.53 324 ILE A N 1
ATOM 6275 C CA . ILE B 1 324 ? 10.268 67.331 -0.304 1.00 36.37 324 ILE A CA 1
ATOM 6276 C C . ILE B 1 324 ? 9.836 65.908 0.081 1.00 35.00 324 ILE A C 1
ATOM 6277 O O . ILE B 1 324 ? 8.671 65.574 -0.198 1.00 34.39 324 ILE A O 1
ATOM 6282 N N . GLN B 1 325 ? 10.708 65.106 0.706 1.00 33.77 325 GLN A N 1
ATOM 6283 C CA . GLN B 1 325 ? 10.399 63.699 1.089 1.00 33.13 325 GLN A CA 1
ATOM 6284 C C . GLN B 1 325 ? 9.221 63.664 2.076 1.00 32.70 325 GLN A C 1
ATOM 6285 O O . GLN B 1 325 ? 8.434 62.703 2.002 1.00 31.81 325 GLN A O 1
ATOM 6291 N N . THR B 1 326 ? 9.083 64.674 2.943 1.00 31.98 326 THR A N 1
ATOM 6292 C CA . THR B 1 326 ? 8.027 64.739 3.996 1.00 32.60 326 THR A CA 1
ATOM 6293 C C . THR B 1 326 ? 6.661 65.065 3.373 1.00 32.87 326 THR A C 1
ATOM 6294 O O . THR B 1 326 ? 5.657 65.001 4.109 1.00 32.62 326 THR A O 1
ATOM 6298 N N . GLN B 1 327 ? 6.619 65.402 2.078 1.00 32.90 327 GLN A N 1
ATOM 6299 C CA . GLN B 1 327 ? 5.377 65.777 1.349 1.00 32.99 327 GLN A CA 1
ATOM 6300 C C . GLN B 1 327 ? 4.716 64.543 0.722 1.00 32.70 327 GLN A C 1
ATOM 6301 O O . GLN B 1 327 ? 3.604 64.700 0.180 1.00 33.07 327 GLN A O 1
ATOM 6307 N N . PHE B 1 328 ? 5.360 63.370 0.776 1.00 31.93 328 PHE A N 1
ATOM 6308 C CA . PHE B 1 328 ? 4.895 62.135 0.087 1.00 32.04 328 PHE A CA 1
ATOM 6309 C C . PHE B 1 328 ? 4.972 60.923 1.022 1.00 31.57 328 PHE A C 1
ATOM 6310 O O . PHE B 1 328 ? 5.919 60.827 1.822 1.00 31.59 328 PHE A O 1
ATOM 6318 N N . SER B 1 329 ? 3.988 60.024 0.905 1.00 31.29 329 SER A N 1
ATOM 6319 C CA . SER B 1 329 ? 3.971 58.677 1.531 1.00 30.37 329 SER A CA 1
ATOM 6320 C C . SER B 1 329 ? 4.914 57.758 0.758 1.00 29.89 329 SER A C 1
ATOM 6321 O O . SER B 1 329 ? 4.907 57.770 -0.470 1.00 28.61 329 SER A O 1
ATOM 6324 N N . PRO B 1 330 ? 5.765 56.953 1.437 1.00 29.74 330 PRO A N 1
ATOM 6325 C CA . PRO B 1 330 ? 6.630 55.996 0.743 1.00 29.77 330 PRO A CA 1
ATOM 6326 C C . PRO B 1 330 ? 5.875 54.843 0.061 1.00 29.77 330 PRO A C 1
ATOM 6327 O O . PRO B 1 330 ? 6.395 54.304 -0.898 1.00 29.93 330 PRO A O 1
ATOM 6331 N N . TYR B 1 331 ? 4.683 54.493 0.558 1.00 29.22 331 TYR A N 1
ATOM 6332 C CA . TYR B 1 331 ? 3.826 53.411 0.004 1.00 28.64 331 TYR A CA 1
ATOM 6333 C C . TYR B 1 331 ? 2.360 53.642 0.394 1.00 28.35 331 TYR A C 1
ATOM 6334 O O . TYR B 1 331 ? 2.089 54.412 1.342 1.00 27.85 331 TYR A O 1
ATOM 6343 N N . ASP B 1 332 ? 1.445 52.979 -0.320 1.00 28.03 332 ASP A N 1
ATOM 6344 C CA . ASP B 1 332 ? -0.013 52.958 -0.025 1.00 28.88 332 ASP A CA 1
ATOM 6345 C C . ASP B 1 332 ? -0.235 52.115 1.238 1.00 28.63 332 ASP A C 1
ATOM 6346 O O . ASP B 1 332 ? -0.056 50.887 1.164 1.00 27.43 332 ASP A O 1
ATOM 6351 N N . ARG B 1 333 ? -0.593 52.755 2.356 1.00 29.02 333 ARG A N 1
ATOM 6352 C CA . ARG B 1 333 ? -0.710 52.095 3.686 1.00 29.10 333 ARG A CA 1
ATOM 6353 C C . ARG B 1 333 ? -1.891 51.115 3.686 1.00 29.00 333 ARG A C 1
ATOM 6354 O O . ARG B 1 333 ? -1.756 50.058 4.327 1.00 28.81 333 ARG A O 1
ATOM 6362 N N . GLN B 1 334 ? -2.998 51.432 3.003 1.00 28.72 334 GLN A N 1
ATOM 6363 C CA . GLN B 1 334 ? -4.195 50.545 2.964 1.00 28.45 334 GLN A CA 1
ATOM 6364 C C . GLN B 1 334 ? -3.789 49.186 2.382 1.00 27.84 334 GLN A C 1
ATOM 6365 O O . GLN B 1 334 ? -4.198 48.158 2.950 1.00 27.06 334 GLN A O 1
ATOM 6371 N N . GLN B 1 335 ? -3.018 49.191 1.290 1.00 26.78 335 GLN A N 1
ATOM 6372 C CA . GLN B 1 335 ? -2.632 47.962 0.548 1.00 26.00 335 GLN A CA 1
ATOM 6373 C C . GLN B 1 335 ? -1.476 47.252 1.258 1.00 25.52 335 GLN A C 1
ATOM 6374 O O . GLN B 1 335 ? -1.555 46.021 1.403 1.00 25.91 335 GLN A O 1
ATOM 6380 N N . PHE B 1 336 ? -0.446 47.996 1.674 1.00 24.96 336 PHE A N 1
ATOM 6381 C CA . PHE B 1 336 ? 0.885 47.442 2.037 1.00 24.98 336 PHE A CA 1
ATOM 6382 C C . PHE B 1 336 ? 1.228 47.662 3.517 1.00 25.48 336 PHE A C 1
ATOM 6383 O O . PHE B 1 336 ? 2.189 47.027 3.983 1.00 25.68 336 PHE A O 1
ATOM 6391 N N . GLY B 1 337 ? 0.474 48.501 4.234 1.00 26.06 337 GLY A N 1
ATOM 6392 C CA . GLY B 1 337 ? 0.753 48.852 5.641 1.00 26.47 337 GLY A CA 1
ATOM 6393 C C . GLY B 1 337 ? 0.718 47.637 6.552 1.00 26.49 337 GLY A C 1
ATOM 6394 O O . GLY B 1 337 ? 1.527 47.584 7.495 1.00 28.35 337 GLY A O 1
ATOM 6395 N N . GLN B 1 338 ? -0.185 46.694 6.280 1.00 27.23 338 GLN A N 1
ATOM 6396 C CA . GLN B 1 338 ? -0.430 45.497 7.127 1.00 27.19 338 GLN A CA 1
ATOM 6397 C C . GLN B 1 338 ? -0.581 44.273 6.218 1.00 26.26 338 GLN A C 1
ATOM 6398 O O . GLN B 1 338 ? -1.444 44.301 5.325 1.00 26.47 338 GLN A O 1
ATOM 6404 N N . VAL B 1 339 ? 0.271 43.264 6.421 1.00 25.63 339 VAL A N 1
ATOM 6405 C CA . VAL B 1 339 ? 0.163 41.913 5.795 1.00 24.94 339 VAL A CA 1
ATOM 6406 C C . VAL B 1 339 ? 0.315 40.876 6.910 1.00 24.74 339 VAL A C 1
ATOM 6407 O O . VAL B 1 339 ? 0.794 41.248 7.999 1.00 25.13 339 VAL A O 1
ATOM 6411 N N . PHE B 1 340 ? -0.101 39.636 6.651 1.00 23.95 340 PHE A N 1
ATOM 6412 C CA . PHE B 1 340 ? -0.257 38.569 7.670 1.00 23.47 340 PHE A CA 1
ATOM 6413 C C . PHE B 1 340 ? 0.338 37.256 7.159 1.00 23.08 340 PHE A C 1
ATOM 6414 O O . PHE B 1 340 ? 0.242 36.975 5.948 1.00 23.34 340 PHE A O 1
ATOM 6422 N N . ARG B 1 341 ? 0.941 36.493 8.073 1.00 22.92 341 ARG A N 1
ATOM 6423 C CA . ARG B 1 341 ? 1.279 35.056 7.902 1.00 22.61 341 ARG A CA 1
ATOM 6424 C C . ARG B 1 341 ? 0.595 34.272 9.024 1.00 22.87 341 ARG A C 1
ATOM 6425 O O . ARG B 1 341 ? 0.430 34.838 10.128 1.00 22.89 341 ARG A O 1
ATOM 6433 N N . GLY B 1 342 ? 0.212 33.024 8.740 1.00 22.71 342 GLY A N 1
ATOM 6434 C CA . GLY B 1 342 ? -0.695 32.226 9.582 1.00 22.55 342 GLY A CA 1
ATOM 6435 C C . GLY B 1 342 ? -2.153 32.547 9.265 1.00 22.89 342 GLY A C 1
ATOM 6436 O O . GLY B 1 342 ? -2.441 33.161 8.242 1.00 23.20 342 GLY A O 1
ATOM 6437 N N . PRO B 1 343 ? -3.123 32.184 10.137 1.00 22.88 343 PRO A N 1
ATOM 6438 C CA . PRO B 1 343 ? -2.831 31.686 11.482 1.00 22.43 343 PRO A CA 1
ATOM 6439 C C . PRO B 1 343 ? -2.194 30.288 11.510 1.00 22.18 343 PRO A C 1
ATOM 6440 O O . PRO B 1 343 ? -2.205 29.605 10.497 1.00 22.39 343 PRO A O 1
ATOM 6444 N N . TYR B 1 344 ? -1.647 29.917 12.671 1.00 21.72 344 TYR A N 1
ATOM 6445 C CA . TYR B 1 344 ? -0.980 28.618 12.946 1.00 21.56 344 TYR A CA 1
ATOM 6446 C C . TYR B 1 344 ? -1.664 27.940 14.133 1.00 21.50 344 TYR A C 1
ATOM 6447 O O . TYR B 1 344 ? -1.939 28.637 15.124 1.00 21.64 344 TYR A O 1
ATOM 6456 N N . SER B 1 345 ? -1.911 26.632 14.026 1.00 21.61 345 SER A N 1
ATOM 6457 C CA . SER B 1 345 ? -2.461 25.768 15.102 1.00 21.80 345 SER A CA 1
ATOM 6458 C C . SER B 1 345 ? -2.227 24.299 14.743 1.00 22.40 345 SER A C 1
ATOM 6459 O O . SER B 1 345 ? -1.987 24.011 13.550 1.00 22.84 345 SER A O 1
ATOM 6462 N N . GLN B 1 346 ? -2.315 23.414 15.738 1.00 22.26 346 GLN A N 1
ATOM 6463 C CA . GLN B 1 346 ? -2.255 21.939 15.550 1.00 22.17 346 GLN A CA 1
ATOM 6464 C C . GLN B 1 346 ? -3.331 21.517 14.540 1.00 22.01 346 GLN A C 1
ATOM 6465 O O . GLN B 1 346 ? -3.004 20.737 13.620 1.00 21.61 346 GLN A O 1
ATOM 6471 N N . ASP B 1 347 ? -4.554 22.038 14.692 1.00 22.25 347 ASP A N 1
ATOM 6472 C CA . ASP B 1 347 ? -5.718 21.735 13.815 1.00 22.06 347 ASP A CA 1
ATOM 6473 C C . ASP B 1 347 ? -5.445 22.188 12.375 1.00 21.93 347 ASP A C 1
ATOM 6474 O O . ASP B 1 347 ? -5.816 21.440 11.454 1.00 21.54 347 ASP A O 1
ATOM 6479 N N . LEU B 1 348 ? -4.848 23.371 12.185 1.00 21.98 348 LEU A N 1
ATOM 6480 C CA . LEU B 1 348 ? -4.646 23.990 10.844 1.00 22.42 348 LEU A CA 1
ATOM 6481 C C . LEU B 1 348 ? -3.582 23.219 10.046 1.00 23.07 348 LEU A C 1
ATOM 6482 O O . LEU B 1 348 ? -3.524 23.418 8.821 1.00 23.87 348 LEU A O 1
ATOM 6487 N N . SER B 1 349 ? -2.778 22.376 10.701 1.00 23.73 349 SER A N 1
ATOM 6488 C CA . SER B 1 349 ? -1.662 21.616 10.073 1.00 24.21 349 SER A CA 1
ATOM 6489 C C . SER B 1 349 ? -2.148 20.270 9.517 1.00 24.47 349 SER A C 1
ATOM 6490 O O . SER B 1 349 ? -1.472 19.743 8.610 1.00 25.16 349 SER A O 1
ATOM 6493 N N . HIS B 1 350 ? -3.265 19.735 10.027 1.00 24.30 350 HIS A N 1
ATOM 6494 C CA . HIS B 1 350 ? -3.778 18.384 9.670 1.00 24.56 350 HIS A CA 1
ATOM 6495 C C . HIS B 1 350 ? -4.393 18.405 8.265 1.00 24.78 350 HIS A C 1
ATOM 6496 O O . HIS B 1 350 ? -5.177 19.332 7.974 1.00 24.65 350 HIS A O 1
ATOM 6503 N N . GLY B 1 351 ? -4.067 17.397 7.448 1.00 25.11 351 GLY A N 1
ATOM 6504 C CA . GLY B 1 351 ? -4.369 17.350 6.003 1.00 25.66 351 GLY A CA 1
ATOM 6505 C C . GLY B 1 351 ? -5.719 16.722 5.695 1.00 25.87 351 GLY A C 1
ATOM 6506 O O . GLY B 1 351 ? -6.414 17.249 4.813 1.00 25.99 351 GLY A O 1
ATOM 6507 N N . LEU B 1 352 ? -6.079 15.629 6.376 1.00 26.26 352 LEU A N 1
ATOM 6508 C CA . LEU B 1 352 ? -7.300 14.832 6.069 1.00 26.60 352 LEU A CA 1
ATOM 6509 C C . LEU B 1 352 ? -8.004 14.432 7.370 1.00 25.94 352 LEU A C 1
ATOM 6510 O O . LEU B 1 352 ? -7.457 13.593 8.106 1.00 26.79 352 LEU A O 1
ATOM 6515 N N . TRP B 1 353 ? -9.176 15.019 7.627 1.00 25.62 353 TRP A N 1
ATOM 6516 C CA . TRP B 1 353 ? -10.022 14.766 8.825 1.00 25.35 353 TRP A CA 1
ATOM 6517 C C . TRP B 1 353 ? -11.082 13.712 8.500 1.00 25.31 353 TRP A C 1
ATOM 6518 O O . TRP B 1 353 ? -11.689 13.812 7.418 1.00 25.46 353 TRP A O 1
ATOM 6529 N N . THR B 1 354 ? -11.297 12.761 9.414 1.00 26.01 354 THR A N 1
ATOM 6530 C CA . THR B 1 354 ? -12.346 11.707 9.332 1.00 26.34 354 THR A CA 1
ATOM 6531 C C . THR B 1 354 ? -13.422 11.939 10.402 1.00 27.25 354 THR A C 1
ATOM 6532 O O . THR B 1 354 ? -14.394 11.159 10.427 1.00 27.87 354 THR A O 1
ATOM 6536 N N . ALA B 1 355 ? -13.262 12.963 11.249 1.00 27.83 355 ALA A N 1
ATOM 6537 C CA . ALA B 1 355 ? -14.193 13.301 12.351 1.00 28.18 355 ALA A CA 1
ATOM 6538 C C . ALA B 1 355 ? -14.346 14.821 12.451 1.00 29.11 355 ALA A C 1
ATOM 6539 O O . ALA B 1 355 ? -13.426 15.543 12.004 1.00 29.22 355 ALA A O 1
ATOM 6541 N N . PHE B 1 356 ? -15.467 15.288 13.014 1.00 29.77 356 PHE A N 1
ATOM 6542 C CA . PHE B 1 356 ? -15.773 16.732 13.187 1.00 29.88 356 PHE A CA 1
ATOM 6543 C C . PHE B 1 356 ? -15.282 17.199 14.561 1.00 29.63 356 PHE A C 1
ATOM 6544 O O . PHE B 1 356 ? -15.770 16.689 15.586 1.00 29.23 356 PHE A O 1
ATOM 6552 N N . LYS B 1 357 ? -14.353 18.158 14.556 1.00 29.72 357 LYS A N 1
ATOM 6553 C CA . LYS B 1 357 ? -13.792 18.831 15.757 1.00 29.94 357 LYS A CA 1
ATOM 6554 C C . LYS B 1 357 ? -14.245 20.294 15.754 1.00 29.92 357 LYS A C 1
ATOM 6555 O O . LYS B 1 357 ? -14.503 20.826 14.656 1.00 29.30 357 LYS A O 1
ATOM 6561 N N . ASN B 1 358 ? -14.334 20.918 16.932 1.00 30.20 358 ASN A N 1
ATOM 6562 C CA . ASN B 1 358 ? -14.437 22.395 17.075 1.00 30.45 358 ASN A CA 1
ATOM 6563 C C . ASN B 1 358 ? -13.079 22.986 16.682 1.00 29.83 358 ASN A C 1
ATOM 6564 O O . ASN B 1 358 ? -12.275 23.294 17.586 1.00 29.53 358 ASN A O 1
ATOM 6569 N N . PHE B 1 359 ? -12.838 23.107 15.373 1.00 28.86 359 PHE A N 1
ATOM 6570 C CA . PHE B 1 359 ? -11.527 23.460 14.769 1.00 28.70 359 PHE A CA 1
ATOM 6571 C C . PHE B 1 359 ? -11.060 24.822 15.290 1.00 28.44 359 PHE A C 1
ATOM 6572 O O . PHE B 1 359 ? -11.845 25.789 15.274 1.00 29.27 359 PHE A O 1
ATOM 6580 N N . ARG B 1 360 ? -9.807 24.874 15.746 1.00 28.20 360 ARG A N 1
ATOM 6581 C CA . ARG B 1 360 ? -9.103 26.112 16.163 1.00 27.42 360 ARG A CA 1
ATOM 6582 C C . ARG B 1 360 ? -8.378 26.656 14.928 1.00 27.45 360 ARG A C 1
ATOM 6583 O O . ARG B 1 360 ? -7.165 26.402 14.785 1.00 27.48 360 ARG A O 1
ATOM 6591 N N . SER B 1 361 ? -9.120 27.355 14.063 1.00 27.24 361 SER A N 1
ATOM 6592 C CA . SER B 1 361 ? -8.742 27.660 12.658 1.00 27.19 361 SER A CA 1
ATOM 6593 C C . SER B 1 361 ? -8.537 29.165 12.434 1.00 26.91 361 SER A C 1
ATOM 6594 O O . SER B 1 361 ? -8.158 29.532 11.305 1.00 26.25 361 SER A O 1
ATOM 6597 N N . ARG B 1 362 ? -8.768 30.011 13.445 1.00 26.96 362 ARG A N 1
ATOM 6598 C CA . ARG B 1 362 ? -8.499 31.472 13.343 1.00 27.51 362 ARG A CA 1
ATOM 6599 C C . ARG B 1 362 ? -8.298 32.088 14.731 1.00 26.96 362 ARG A C 1
ATOM 6600 O O . ARG B 1 362 ? -8.704 31.474 15.740 1.00 25.37 362 ARG A O 1
ATOM 6608 N N . THR B 1 363 ? -7.668 33.264 14.752 1.00 26.62 363 THR A N 1
ATOM 6609 C CA . THR B 1 363 ? -7.427 34.094 15.959 1.00 26.23 363 THR A CA 1
ATOM 6610 C C . THR B 1 363 ? -8.740 34.788 16.338 1.00 26.29 363 THR A C 1
ATOM 6611 O O . THR B 1 363 ? -9.548 35.063 15.431 1.00 25.01 363 THR A O 1
ATOM 6615 N N . THR B 1 364 ? -8.951 35.021 17.634 1.00 27.01 364 THR A N 1
ATOM 6616 C CA . THR B 1 364 ? -10.185 35.624 18.201 1.00 28.18 364 THR A CA 1
ATOM 6617 C C . THR B 1 364 ? -9.840 36.898 18.982 1.00 29.32 364 THR A C 1
ATOM 6618 O O . THR B 1 364 ? -10.777 37.513 19.531 1.00 29.46 364 THR A O 1
ATOM 6622 N N . ARG B 1 365 ? -8.558 37.278 19.019 1.00 30.19 365 ARG A N 1
ATOM 6623 C CA . ARG B 1 365 ? -8.047 38.439 19.793 1.00 31.54 365 ARG A CA 1
ATOM 6624 C C . ARG B 1 365 ? -6.827 39.021 19.074 1.00 30.88 365 ARG A C 1
ATOM 6625 O O . ARG B 1 365 ? -5.904 38.248 18.752 1.00 31.08 365 ARG A O 1
ATOM 6633 N N . SER B 1 366 ? -6.838 40.334 18.828 1.00 30.52 366 SER A N 1
ATOM 6634 C CA . SER B 1 366 ? -5.753 41.086 18.149 1.00 30.08 366 SER A CA 1
ATOM 6635 C C . SER B 1 366 ? -5.065 42.015 19.152 1.00 29.83 366 SER A C 1
ATOM 6636 O O . SER B 1 366 ? -5.759 42.578 20.020 1.00 29.93 366 SER A O 1
ATOM 6639 N N . ASP B 1 367 ? -3.745 42.157 19.027 1.00 29.13 367 ASP A N 1
ATOM 6640 C CA . ASP B 1 367 ? -2.921 43.109 19.816 1.00 29.12 367 ASP A CA 1
ATOM 6641 C C . ASP B 1 367 ? -3.123 44.514 19.241 1.00 28.83 367 ASP A C 1
ATOM 6642 O O . ASP B 1 367 ? -3.698 44.623 18.141 1.00 28.49 367 ASP A O 1
ATOM 6647 N N . GLN B 1 368 ? -2.663 45.548 19.953 1.00 28.99 368 GLN A N 1
ATOM 6648 C CA . GLN B 1 368 ? -2.579 46.940 19.433 1.00 29.00 368 GLN A CA 1
ATOM 6649 C C . GLN B 1 368 ? -1.787 46.926 18.117 1.00 29.42 368 GLN A C 1
ATOM 6650 O O . GLN B 1 368 ? -0.927 46.034 17.959 1.00 29.30 368 GLN A O 1
ATOM 6656 N N . THR B 1 369 ? -2.068 47.876 17.217 1.00 30.00 369 THR A N 1
ATOM 6657 C CA . THR B 1 369 ? -1.362 48.061 15.918 1.00 30.76 369 THR A CA 1
ATOM 6658 C C . THR B 1 369 ? -0.795 49.484 15.782 1.00 30.72 369 THR A C 1
ATOM 6659 O O . THR B 1 369 ? -0.035 49.709 14.820 1.00 31.56 369 THR A O 1
ATOM 6663 N N . LEU B 1 370 ? -1.141 50.408 16.687 1.00 31.07 370 LEU A N 1
ATOM 6664 C CA . LEU B 1 370 ? -0.786 51.851 16.576 1.00 31.12 370 LEU A CA 1
ATOM 6665 C C . LEU B 1 370 ? 0.740 51.999 16.523 1.00 30.76 370 LEU A C 1
ATOM 6666 O O . LEU B 1 370 ? 1.237 52.649 15.583 1.00 30.57 370 LEU A O 1
ATOM 6671 N N . ARG B 1 371 ? 1.447 51.406 17.490 1.00 30.16 371 ARG A N 1
ATOM 6672 C CA . ARG B 1 371 ? 2.927 51.251 17.472 1.00 30.07 371 ARG A CA 1
ATOM 6673 C C . ARG B 1 371 ? 3.264 50.052 16.577 1.00 29.50 371 ARG A C 1
ATOM 6674 O O . ARG B 1 371 ? 2.579 49.022 16.707 1.00 29.31 371 ARG A O 1
ATOM 6682 N N . ASP B 1 372 ? 4.267 50.187 15.701 1.00 29.66 372 ASP A N 1
ATOM 6683 C CA . ASP B 1 372 ? 4.634 49.164 14.682 1.00 29.62 372 ASP A CA 1
ATOM 6684 C C . ASP B 1 372 ? 6.118 48.794 14.805 1.00 30.83 372 ASP A C 1
ATOM 6685 O O . ASP B 1 372 ? 6.678 48.262 13.818 1.00 30.05 372 ASP A O 1
ATOM 6690 N N . ARG B 1 373 ? 6.724 49.040 15.973 1.00 31.74 373 ARG A N 1
ATOM 6691 C CA . ARG B 1 373 ? 8.122 48.648 16.296 1.00 32.74 373 ARG A CA 1
ATOM 6692 C C . ARG B 1 373 ? 8.126 47.881 17.622 1.00 32.70 373 ARG A C 1
ATOM 6693 O O . ARG B 1 373 ? 7.625 48.433 18.625 1.00 32.26 373 ARG A O 1
ATOM 6701 N N . ILE B 1 374 ? 8.661 46.657 17.607 1.00 32.49 374 ILE A N 1
ATOM 6702 C CA . ILE B 1 374 ? 8.796 45.762 18.795 1.00 32.70 374 ILE A CA 1
ATOM 6703 C C . ILE B 1 374 ? 10.184 45.983 19.406 1.00 32.33 374 ILE A C 1
ATOM 6704 O O . ILE B 1 374 ? 11.182 45.850 18.668 1.00 31.73 374 ILE A O 1
ATOM 6709 N N . LEU B 1 375 ? 10.238 46.304 20.704 1.00 32.29 375 LEU A N 1
ATOM 6710 C CA . LEU B 1 375 ? 11.499 46.519 21.466 1.00 32.58 375 LEU A CA 1
ATOM 6711 C C . LEU B 1 375 ? 11.879 45.235 22.210 1.00 32.19 375 LEU A C 1
ATOM 6712 O O . LEU B 1 375 ? 13.087 44.930 22.277 1.00 31.44 375 LEU A O 1
ATOM 6717 N N . GLU B 1 376 ? 10.886 44.533 22.764 1.00 31.96 376 GLU A N 1
ATOM 6718 C CA . GLU B 1 376 ? 11.072 43.283 23.545 1.00 31.86 376 GLU A CA 1
ATOM 6719 C C . GLU B 1 376 ? 9.949 42.293 23.225 1.00 31.00 376 GLU A C 1
ATOM 6720 O O . GLU B 1 376 ? 8.869 42.732 22.787 1.00 30.51 376 GLU A O 1
ATOM 6726 N N . VAL B 1 377 ? 10.215 41.006 23.463 1.00 30.82 377 VAL A N 1
ATOM 6727 C CA . VAL B 1 377 ? 9.209 39.905 23.496 1.00 30.09 377 VAL A CA 1
ATOM 6728 C C . VAL B 1 377 ? 9.340 39.213 24.855 1.00 30.49 377 VAL A C 1
ATOM 6729 O O . VAL B 1 377 ? 10.453 38.747 25.177 1.00 30.16 377 VAL A O 1
ATOM 6733 N N . ILE B 1 378 ? 8.254 39.189 25.631 1.00 31.13 378 ILE A N 1
ATOM 6734 C CA . ILE B 1 378 ? 8.181 38.502 26.954 1.00 31.54 378 ILE A CA 1
ATOM 6735 C C . ILE B 1 378 ? 7.489 37.154 26.735 1.00 31.25 378 ILE A C 1
ATOM 6736 O O . ILE B 1 378 ? 6.354 37.148 26.226 1.00 32.49 378 ILE A O 1
ATOM 6741 N N . ILE B 1 379 ? 8.171 36.061 27.084 1.00 30.81 379 ILE A N 1
ATOM 6742 C CA . ILE B 1 379 ? 7.664 34.663 26.964 1.00 30.38 379 ILE A CA 1
ATOM 6743 C C . ILE B 1 379 ? 7.752 34.006 28.344 1.00 30.19 379 ILE A C 1
ATOM 6744 O O . ILE B 1 379 ? 8.882 33.806 28.827 1.00 30.52 379 ILE A O 1
ATOM 6749 N N . ARG B 1 380 ? 6.602 33.712 28.955 1.00 30.59 380 ARG A N 1
ATOM 6750 C CA . ARG B 1 380 ? 6.491 32.809 30.131 1.00 30.94 380 ARG A CA 1
ATOM 6751 C C . ARG B 1 380 ? 6.332 31.381 29.604 1.00 30.38 380 ARG A C 1
ATOM 6752 O O . ARG B 1 380 ? 5.512 31.186 28.688 1.00 30.88 380 ARG A O 1
ATOM 6760 N N . ALA B 1 381 ? 7.092 30.429 30.149 1.00 30.28 381 ALA A N 1
ATOM 6761 C CA . ALA B 1 381 ? 7.149 29.029 29.669 1.00 30.21 381 ALA A CA 1
ATOM 6762 C C . ALA B 1 381 ? 7.447 28.072 30.827 1.00 30.05 381 ALA A C 1
ATOM 6763 O O . ALA B 1 381 ? 8.285 28.409 31.686 1.00 29.73 381 ALA A O 1
ATOM 6765 N N . GLY B 1 382 ? 6.756 26.930 30.837 1.00 30.26 382 GLY A N 1
ATOM 6766 C CA . GLY B 1 382 ? 7.106 25.730 31.617 1.00 30.46 382 GLY A CA 1
ATOM 6767 C C . GLY B 1 382 ? 7.271 24.547 30.683 1.00 30.87 382 GLY A C 1
ATOM 6768 O O . GLY B 1 382 ? 8.196 24.590 29.848 1.00 31.15 382 GLY A O 1
ATOM 6769 N N . HIS B 1 383 ? 6.387 23.552 30.784 1.00 31.45 383 HIS A N 1
ATOM 6770 C CA . HIS B 1 383 ? 6.281 22.419 29.826 1.00 32.44 383 HIS A CA 1
ATOM 6771 C C . HIS B 1 383 ? 5.777 22.954 28.480 1.00 32.32 383 HIS A C 1
ATOM 6772 O O . HIS B 1 383 ? 6.321 22.537 27.438 1.00 32.16 383 HIS A O 1
ATOM 6779 N N . HIS B 1 384 ? 4.792 23.858 28.515 1.00 32.52 384 HIS A N 1
ATOM 6780 C CA . HIS B 1 384 ? 4.247 24.588 27.339 1.00 33.08 384 HIS A CA 1
ATOM 6781 C C . HIS B 1 384 ? 4.565 26.082 27.470 1.00 31.90 384 HIS A C 1
ATOM 6782 O O . HIS B 1 384 ? 5.204 26.464 28.468 1.00 32.03 384 HIS A O 1
ATOM 6789 N N . VAL B 1 385 ? 4.139 26.885 26.490 1.00 30.66 385 VAL A N 1
ATOM 6790 C CA . VAL B 1 385 ? 4.181 28.376 26.548 1.00 30.07 385 VAL A CA 1
ATOM 6791 C C . VAL B 1 385 ? 3.014 28.836 27.432 1.00 29.91 385 VAL A C 1
ATOM 6792 O O . VAL B 1 385 ? 1.860 28.469 27.132 1.00 29.20 385 VAL A O 1
ATOM 6796 N N . ASP B 1 386 ? 3.319 29.586 28.494 1.00 29.53 386 ASP A N 1
ATOM 6797 C CA . ASP B 1 386 ? 2.330 30.094 29.481 1.00 29.66 386 ASP A CA 1
ATOM 6798 C C . ASP B 1 386 ? 1.772 31.436 28.997 1.00 28.88 386 ASP A C 1
ATOM 6799 O O . ASP B 1 386 ? 0.541 31.609 29.049 1.00 29.14 386 ASP A O 1
ATOM 6804 N N . ALA B 1 387 ? 2.639 32.349 28.550 1.00 27.70 387 ALA A N 1
ATOM 6805 C CA . ALA B 1 387 ? 2.252 33.718 28.140 1.00 27.47 387 ALA A CA 1
ATOM 6806 C C . ALA B 1 387 ? 3.188 34.250 27.052 1.00 26.92 387 ALA A C 1
ATOM 6807 O O . ALA B 1 387 ? 4.378 33.890 27.059 1.00 26.89 387 ALA A O 1
ATOM 6809 N N . ILE B 1 388 ? 2.644 35.075 26.152 1.00 26.77 388 ILE A N 1
ATOM 6810 C CA . ILE B 1 388 ? 3.416 35.894 25.173 1.00 27.15 388 ILE A CA 1
ATOM 6811 C C . ILE B 1 388 ? 2.918 37.339 25.265 1.00 27.23 388 ILE A C 1
ATOM 6812 O O . ILE B 1 388 ? 1.684 37.552 25.236 1.00 27.20 388 ILE A O 1
ATOM 6817 N N . GLN B 1 389 ? 3.850 38.285 25.374 1.00 27.43 389 GLN A N 1
ATOM 6818 C CA . GLN B 1 389 ? 3.578 39.742 25.301 1.00 27.58 389 GLN A CA 1
ATOM 6819 C C . GLN B 1 389 ? 4.638 40.385 24.405 1.00 27.60 389 GLN A C 1
ATOM 6820 O O . GLN B 1 389 ? 5.838 40.260 24.720 1.00 27.51 389 GLN A O 1
ATOM 6826 N N . PHE B 1 390 ? 4.199 41.029 23.324 1.00 27.33 390 PHE A N 1
ATOM 6827 C CA . PHE B 1 390 ? 5.016 41.976 22.527 1.00 27.55 390 PHE A CA 1
ATOM 6828 C C . PHE B 1 390 ? 5.087 43.291 23.310 1.00 27.86 390 PHE A C 1
ATOM 6829 O O . PHE B 1 390 ? 4.046 43.732 23.826 1.00 27.73 390 PHE A O 1
ATOM 6837 N N . VAL B 1 391 ? 6.284 43.870 23.427 1.00 28.04 391 VAL A N 1
ATOM 6838 C CA . VAL B 1 391 ? 6.508 45.215 24.033 1.00 28.71 391 VAL A CA 1
ATOM 6839 C C . VAL B 1 391 ? 7.007 46.141 22.922 1.00 28.77 391 VAL A C 1
ATOM 6840 O O . VAL B 1 391 ? 8.109 45.890 22.390 1.00 29.09 391 VAL A O 1
ATOM 6844 N N . TYR B 1 392 ? 6.206 47.155 22.583 1.00 28.55 392 TYR A N 1
ATOM 6845 C CA . TYR B 1 392 ? 6.431 48.079 21.443 1.00 28.41 392 TYR A CA 1
ATOM 6846 C C . TYR B 1 392 ? 7.111 49.357 21.940 1.00 29.21 392 TYR A C 1
ATOM 6847 O O . TYR B 1 392 ? 7.270 49.538 23.167 1.00 28.21 392 TYR A O 1
ATOM 6856 N N . ASP B 1 393 ? 7.492 50.222 20.998 1.00 30.24 393 ASP A N 1
ATOM 6857 C CA . ASP B 1 393 ? 8.114 51.541 21.284 1.00 31.93 393 ASP A CA 1
ATOM 6858 C C . ASP B 1 393 ? 7.020 52.509 21.747 1.00 32.54 393 ASP A C 1
ATOM 6859 O O . ASP B 1 393 ? 5.853 52.081 21.876 1.00 31.31 393 ASP A O 1
ATOM 6864 N N . HIS B 1 394 ? 7.401 53.761 22.001 1.00 34.82 394 HIS A N 1
ATOM 6865 C CA . HIS B 1 394 ? 6.531 54.840 22.536 1.00 36.74 394 HIS A CA 1
ATOM 6866 C C . HIS B 1 394 ? 6.975 56.163 21.905 1.00 38.07 394 HIS A C 1
ATOM 6867 O O . HIS B 1 394 ? 8.164 56.258 21.539 1.00 37.19 394 HIS A O 1
ATOM 6874 N N . SER B 1 395 ? 6.057 57.123 21.752 1.00 40.56 395 SER A N 1
ATOM 6875 C CA . SER B 1 395 ? 6.352 58.512 21.304 1.00 42.10 395 SER A CA 1
ATOM 6876 C C . SER B 1 395 ? 7.592 59.018 22.047 1.00 42.51 395 SER A C 1
ATOM 6877 O O . SER B 1 395 ? 8.506 59.554 21.391 1.00 43.57 395 SER A O 1
ATOM 6880 N N . ASN B 1 396 ? 7.603 58.838 23.372 1.00 42.96 396 ASN A N 1
ATOM 6881 C CA . ASN B 1 396 ? 8.776 59.041 24.261 1.00 44.27 396 ASN A CA 1
ATOM 6882 C C . ASN B 1 396 ? 9.710 57.843 24.110 1.00 44.94 396 ASN A C 1
ATOM 6883 O O . ASN B 1 396 ? 9.378 56.743 24.547 1.00 44.65 396 ASN A O 1
ATOM 6888 N N . PRO B 1 397 ? 10.914 58.015 23.514 1.00 45.89 397 PRO A N 1
ATOM 6889 C CA . PRO B 1 397 ? 11.798 56.883 23.232 1.00 46.79 397 PRO A CA 1
ATOM 6890 C C . PRO B 1 397 ? 12.376 56.237 24.502 1.00 47.33 397 PRO A C 1
ATOM 6891 O O . PRO B 1 397 ? 12.902 55.143 24.407 1.00 49.64 397 PRO A O 1
ATOM 6895 N N . ASN B 1 398 ? 12.261 56.921 25.645 1.00 47.50 398 ASN A N 1
ATOM 6896 C CA . ASN B 1 398 ? 12.688 56.424 26.981 1.00 47.39 398 ASN A CA 1
ATOM 6897 C C . ASN B 1 398 ? 11.672 55.397 27.501 1.00 46.01 398 ASN A C 1
ATOM 6898 O O . ASN B 1 398 ? 12.075 54.538 28.309 1.00 45.81 398 ASN A O 1
ATOM 6903 N N . LEU B 1 399 ? 10.410 55.485 27.062 1.00 43.51 399 LEU A N 1
ATOM 6904 C CA . LEU B 1 399 ? 9.296 54.616 27.534 1.00 42.25 399 LEU A CA 1
ATOM 6905 C C . LEU B 1 399 ? 9.049 53.473 26.539 1.00 40.41 399 LEU A C 1
ATOM 6906 O O . LEU B 1 399 ? 9.720 53.433 25.484 1.00 40.77 399 LEU A O 1
ATOM 6911 N N . THR B 1 400 ? 8.123 52.576 26.892 1.00 37.36 400 THR A N 1
ATOM 6912 C CA . THR B 1 400 ? 7.661 51.422 26.077 1.00 35.73 400 THR A CA 1
ATOM 6913 C C . THR B 1 400 ? 6.131 51.359 26.122 1.00 34.80 400 THR A C 1
ATOM 6914 O O . THR B 1 400 ? 5.543 51.957 27.048 1.00 34.54 400 THR A O 1
ATOM 6918 N N . THR B 1 401 ? 5.525 50.649 25.167 1.00 33.45 401 THR A N 1
ATOM 6919 C CA . THR B 1 401 ? 4.064 50.380 25.087 1.00 32.86 401 THR A CA 1
ATOM 6920 C C . THR B 1 401 ? 3.836 48.880 25.263 1.00 32.24 401 THR A C 1
ATOM 6921 O O . THR B 1 401 ? 3.961 48.118 24.306 1.00 32.56 401 THR A O 1
ATOM 6925 N N . PRO B 1 402 ? 3.526 48.407 26.494 1.00 31.37 402 PRO A N 1
ATOM 6926 C CA . PRO B 1 402 ? 3.227 46.993 26.723 1.00 30.83 402 PRO A CA 1
ATOM 6927 C C . PRO B 1 402 ? 2.036 46.515 25.880 1.00 30.16 402 PRO A C 1
ATOM 6928 O O . PRO B 1 402 ? 1.004 47.160 25.909 1.00 30.21 402 PRO A O 1
ATOM 6932 N N . GLY B 1 403 ? 2.210 45.410 25.150 1.00 29.41 403 GLY A N 1
ATOM 6933 C CA . GLY B 1 403 ? 1.141 44.787 24.347 1.00 28.66 403 GLY A CA 1
ATOM 6934 C C . GLY B 1 403 ? 0.148 44.053 25.230 1.00 28.35 403 GLY A C 1
ATOM 6935 O O . GLY B 1 403 ? 0.349 44.030 26.461 1.00 27.55 403 GLY A O 1
ATOM 6936 N N . THR B 1 404 ? -0.895 43.485 24.624 1.00 28.18 404 THR A N 1
ATOM 6937 C CA . THR B 1 404 ? -1.865 42.575 25.287 1.00 28.22 404 THR A CA 1
ATOM 6938 C C . THR B 1 404 ? -1.109 41.325 25.746 1.00 27.78 404 THR A C 1
ATOM 6939 O O . THR B 1 404 ? -0.313 40.791 24.945 1.00 26.79 404 THR A O 1
ATOM 6943 N N . VAL B 1 405 ? -1.324 40.902 26.994 1.00 26.97 405 VAL A N 1
ATOM 6944 C CA . VAL B 1 405 ? -0.774 39.633 27.553 1.00 27.00 405 VAL A CA 1
ATOM 6945 C C . VAL B 1 405 ? -1.675 38.486 27.087 1.00 27.38 405 VAL A C 1
ATOM 6946 O O . VAL B 1 405 ? -2.830 38.420 27.553 1.00 27.23 405 VAL A O 1
ATOM 6950 N N . ALA B 1 406 ? -1.163 37.633 26.194 1.00 27.49 406 ALA A N 1
ATOM 6951 C CA . ALA B 1 406 ? -1.787 36.354 25.788 1.00 27.84 406 ALA A CA 1
ATOM 6952 C C . ALA B 1 406 ? -1.383 35.265 26.788 1.00 28.68 406 ALA A C 1
ATOM 6953 O O . ALA B 1 406 ? -0.177 35.142 27.064 1.00 28.51 406 ALA A O 1
ATOM 6955 N N . GLY B 1 407 ? -2.360 34.526 27.321 1.00 29.38 407 GLY A N 1
ATOM 6956 C CA . GLY B 1 407 ? -2.131 33.316 28.134 1.00 30.50 407 GLY A CA 1
ATOM 6957 C C . GLY B 1 407 ? -2.163 33.594 29.628 1.00 31.14 407 GLY A C 1
ATOM 6958 O O . GLY B 1 407 ? -2.948 34.463 30.054 1.00 32.22 407 GLY A O 1
ATOM 6959 N N . ASN B 1 408 ? -1.334 32.871 30.387 1.00 31.37 408 ASN A N 1
ATOM 6960 C CA . ASN B 1 408 ? -1.309 32.836 31.875 1.00 31.39 408 ASN A CA 1
ATOM 6961 C C . ASN B 1 408 ? -0.100 33.642 32.368 1.00 31.47 408 ASN A C 1
ATOM 69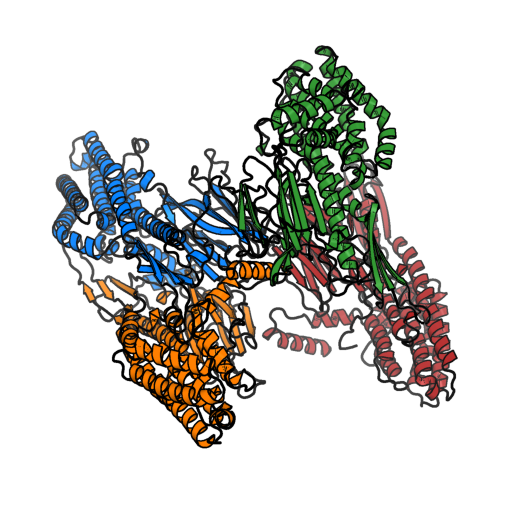62 O O . ASN B 1 408 ? 1.039 33.143 32.233 1.00 30.98 408 ASN A O 1
ATOM 6967 N N . ALA B 1 409 ? -0.352 34.827 32.936 1.00 31.41 409 ALA A N 1
ATOM 6968 C CA . ALA B 1 409 ? 0.661 35.839 33.332 1.00 31.64 409 ALA A CA 1
ATOM 6969 C C . ALA B 1 409 ? 1.479 35.375 34.547 1.00 31.75 409 ALA A C 1
ATOM 6970 O O . ALA B 1 409 ? 2.572 35.935 34.755 1.00 31.04 409 ALA A O 1
ATOM 6972 N N . ALA B 1 410 ? 0.978 34.405 35.320 1.00 31.68 410 ALA A N 1
ATOM 6973 C CA . ALA B 1 410 ? 1.591 33.924 36.584 1.00 32.40 410 ALA A CA 1
ATOM 6974 C C . ALA B 1 410 ? 2.388 32.629 36.361 1.00 32.29 410 ALA A C 1
ATOM 6975 O O . ALA B 1 410 ? 3.282 32.350 37.180 1.00 33.19 410 ALA A O 1
ATOM 6977 N N . GLY B 1 411 ? 2.083 31.870 35.301 1.00 31.73 411 GLY A N 1
ATOM 6978 C CA . GLY B 1 411 ? 2.601 30.505 35.080 1.00 31.32 411 GLY A CA 1
ATOM 6979 C C . GLY B 1 411 ? 3.997 30.496 34.481 1.00 30.82 411 GLY A C 1
ATOM 6980 O O . GLY B 1 411 ? 4.324 31.441 33.741 1.00 30.26 411 GLY A O 1
ATOM 6981 N N . GLY B 1 412 ? 4.791 29.465 34.799 1.00 30.19 412 GLY A N 1
ATOM 6982 C CA . GLY B 1 412 ? 6.114 29.198 34.199 1.00 30.14 412 GLY A CA 1
ATOM 6983 C C . GLY B 1 412 ? 7.167 30.208 34.623 1.00 29.89 412 GLY A C 1
ATOM 6984 O O . GLY B 1 412 ? 6.957 30.893 35.642 1.00 30.30 412 GLY A O 1
ATOM 6985 N N . THR B 1 413 ? 8.264 30.284 33.863 1.00 29.69 413 THR A N 1
ATOM 6986 C CA . THR B 1 413 ? 9.406 31.216 34.063 1.00 29.75 413 THR A CA 1
ATOM 6987 C C . THR B 1 413 ? 9.333 32.332 33.015 1.00 29.57 413 THR A C 1
ATOM 6988 O O . THR B 1 413 ? 9.098 32.013 31.831 1.00 29.73 413 THR A O 1
ATOM 6992 N N . ARG B 1 414 ? 9.556 33.579 33.441 1.00 28.98 414 ARG A N 1
ATOM 6993 C CA . ARG B 1 414 ? 9.474 34.796 32.592 1.00 28.83 414 ARG A CA 1
ATOM 6994 C C . ARG B 1 414 ? 10.818 35.010 31.885 1.00 28.37 414 ARG A C 1
ATOM 6995 O O . ARG B 1 414 ? 11.843 35.138 32.583 1.00 26.48 414 ARG A O 1
ATOM 7003 N N . HIS B 1 415 ? 10.803 35.037 30.549 1.00 28.62 415 HIS A N 1
ATOM 7004 C CA . HIS B 1 415 ? 11.973 35.343 29.684 1.00 28.89 415 HIS A CA 1
ATOM 7005 C C . HIS B 1 415 ? 11.718 36.668 28.957 1.00 30.10 415 HIS A C 1
ATOM 7006 O O . HIS B 1 415 ? 10.743 36.736 28.184 1.00 29.79 415 HIS A O 1
ATOM 7013 N N . GLN B 1 416 ? 12.546 37.683 29.223 1.00 31.48 416 GLN A N 1
ATOM 7014 C CA . GLN B 1 416 ? 12.514 39.001 28.537 1.00 33.08 416 GLN A CA 1
ATOM 7015 C C . GLN B 1 416 ? 13.593 38.999 27.450 1.00 33.10 416 GLN A C 1
ATOM 7016 O O . GLN B 1 416 ? 14.781 39.076 27.803 1.00 34.81 416 GLN A O 1
ATOM 7022 N N . VAL B 1 417 ? 13.189 38.888 26.181 1.00 33.01 417 VAL A N 1
ATOM 7023 C CA . VAL B 1 417 ? 14.106 38.934 25.004 1.00 32.53 417 VAL A CA 1
ATOM 7024 C C . VAL B 1 417 ? 14.121 40.368 24.464 1.00 32.71 417 VAL A C 1
ATOM 7025 O O . VAL B 1 417 ? 13.121 40.778 23.842 1.00 32.30 417 VAL A O 1
ATOM 7029 N N . ASP B 1 418 ? 15.213 41.097 24.711 1.00 33.52 418 ASP A N 1
ATOM 7030 C CA . ASP B 1 418 ? 15.472 42.450 24.153 1.00 34.41 418 ASP A CA 1
ATOM 7031 C C . ASP B 1 418 ? 15.780 42.295 22.659 1.00 34.01 418 ASP A C 1
ATOM 7032 O O . ASP B 1 418 ? 16.775 41.622 22.336 1.00 34.26 418 ASP A O 1
ATOM 7037 N N . VAL B 1 419 ? 14.944 42.871 21.790 1.00 34.38 419 VAL A N 1
ATOM 7038 C CA . VAL B 1 419 ? 15.073 42.765 20.305 1.00 34.95 419 VAL A CA 1
ATOM 7039 C C . VAL B 1 419 ? 15.361 44.153 19.720 1.00 36.31 419 VAL A C 1
ATOM 7040 O O . VAL B 1 419 ? 15.235 44.316 18.487 1.00 36.45 419 VAL A O 1
ATOM 7044 N N . ARG B 1 420 ? 15.759 45.107 20.569 1.00 37.75 420 ARG A N 1
ATOM 7045 C CA . ARG B 1 420 ? 16.421 46.367 20.140 1.00 39.07 420 ARG A CA 1
ATOM 7046 C C . ARG B 1 420 ? 17.754 45.981 19.492 1.00 39.55 420 ARG A C 1
ATOM 7047 O O . ARG B 1 420 ? 18.555 45.307 20.168 1.00 42.07 420 ARG A O 1
ATOM 7055 N N . ASP B 1 421 ? 17.948 46.339 18.220 1.00 40.26 421 ASP A N 1
ATOM 7056 C CA . ASP B 1 421 ? 19.217 46.158 17.461 1.00 40.18 421 ASP A CA 1
ATOM 7057 C C . ASP B 1 421 ? 19.352 44.717 16.945 1.00 38.47 421 ASP A C 1
ATOM 7058 O O . ASP B 1 421 ? 20.386 44.435 16.306 1.00 38.42 421 ASP A O 1
ATOM 7063 N N . ARG B 1 422 ? 18.369 43.841 17.199 1.00 36.13 422 ARG A N 1
ATOM 7064 C CA . ARG B 1 422 ? 18.258 42.509 16.537 1.00 34.68 422 ARG A CA 1
ATOM 7065 C C . ARG B 1 422 ? 16.798 42.253 16.167 1.00 33.06 422 ARG A C 1
ATOM 7066 O O . ARG B 1 422 ? 16.047 41.637 16.921 1.00 32.41 422 ARG A O 1
ATOM 7074 N N . PRO B 1 423 ? 16.352 42.752 14.991 1.00 31.56 423 PRO A N 1
ATOM 7075 C CA . PRO B 1 423 ? 15.027 42.430 14.459 1.00 30.50 423 PRO A CA 1
ATOM 7076 C C . PRO B 1 423 ? 14.765 40.919 14.347 1.00 29.48 423 PRO A C 1
ATOM 7077 O O . PRO B 1 423 ? 15.697 40.180 14.075 1.00 28.19 423 PRO A O 1
ATOM 7081 N N . ILE B 1 424 ? 13.508 40.511 14.556 1.00 28.54 424 ILE A N 1
ATOM 7082 C CA . ILE B 1 424 ? 13.022 39.107 14.397 1.00 28.39 424 ILE A CA 1
ATOM 7083 C C . ILE B 1 424 ? 12.887 38.814 12.896 1.00 28.20 424 ILE A C 1
ATOM 7084 O O . ILE B 1 424 ? 12.164 39.567 12.215 1.00 28.29 424 ILE A O 1
ATOM 7089 N N . GLN B 1 425 ? 13.549 37.761 12.408 1.00 27.92 425 GLN A N 1
ATOM 7090 C CA . GLN B 1 425 ? 13.465 37.297 10.996 1.00 28.17 425 GLN A CA 1
ATOM 7091 C C . GLN B 1 425 ? 12.465 36.138 10.906 1.00 27.95 425 GLN A C 1
ATOM 7092 O O . GLN B 1 425 ? 11.694 36.112 9.925 1.00 28.07 425 GLN A O 1
ATOM 7098 N N . GLU B 1 426 ? 12.483 35.218 11.880 1.00 27.60 426 GLU A N 1
ATOM 7099 C CA . GLU B 1 426 ? 11.589 34.027 11.925 1.00 27.22 426 GLU A CA 1
ATOM 7100 C C . GLU B 1 426 ? 11.160 33.720 13.363 1.00 26.66 426 GLU A C 1
ATOM 7101 O O . GLU B 1 426 ? 11.959 33.959 14.289 1.00 26.53 426 GLU A O 1
ATOM 7107 N N . LEU B 1 427 ? 9.942 33.187 13.517 1.00 26.24 427 LEU A N 1
ATOM 7108 C CA . LEU B 1 427 ? 9.415 32.574 14.767 1.00 25.98 427 LEU A CA 1
ATOM 7109 C C . LEU B 1 427 ? 9.124 31.095 14.505 1.00 24.96 427 LEU A C 1
ATOM 7110 O O . LEU B 1 427 ? 8.401 30.806 13.534 1.00 25.01 427 LEU A O 1
ATOM 7115 N N . ARG B 1 428 ? 9.652 30.203 15.344 1.00 24.34 428 ARG A N 1
ATOM 7116 C CA . ARG B 1 428 ? 9.360 28.747 15.288 1.00 23.75 428 ARG A CA 1
ATOM 7117 C C . ARG B 1 428 ? 8.416 28.387 16.435 1.00 23.52 428 ARG A C 1
ATOM 7118 O O . ARG B 1 428 ? 8.762 28.672 17.597 1.00 23.53 428 ARG A O 1
ATOM 7126 N N . MET B 1 429 ? 7.272 27.789 16.097 1.00 23.39 429 MET A N 1
ATOM 7127 C CA . MET B 1 429 ? 6.228 27.333 17.048 1.00 23.51 429 MET A CA 1
ATOM 7128 C C . MET B 1 429 ? 6.160 25.805 17.008 1.00 23.16 429 MET A C 1
ATOM 7129 O O . MET B 1 429 ? 6.085 25.243 15.900 1.00 22.90 429 MET A O 1
ATOM 7134 N N . GLU B 1 430 ? 6.183 25.165 18.176 1.00 23.09 430 GLU A N 1
ATOM 7135 C CA . GLU B 1 430 ? 5.844 23.730 18.337 1.00 23.00 430 GLU A CA 1
ATOM 7136 C C . GLU B 1 430 ? 4.461 23.637 18.981 1.00 22.96 430 GLU A C 1
ATOM 7137 O O . GLU B 1 430 ? 4.216 24.376 19.957 1.00 22.83 430 GLU A O 1
ATOM 7143 N N . PHE B 1 431 ? 3.597 22.773 18.445 1.00 22.68 431 PHE A N 1
ATOM 7144 C CA . PHE B 1 431 ? 2.265 22.461 19.019 1.00 23.16 431 PHE A CA 1
ATOM 7145 C C . PHE B 1 431 ? 2.300 21.034 19.571 1.00 23.55 431 PHE A C 1
ATOM 7146 O O . PHE B 1 431 ? 2.867 20.136 18.909 1.00 23.39 431 PHE A O 1
ATOM 7154 N N . SER B 1 432 ? 1.761 20.858 20.781 1.00 24.03 432 SER A N 1
ATOM 7155 C CA . SER B 1 432 ? 1.513 19.549 21.438 1.00 24.77 432 SER A CA 1
ATOM 7156 C C . SER B 1 432 ? 0.246 19.654 22.293 1.00 25.09 432 SER A C 1
ATOM 7157 O O . SER B 1 432 ? 0.049 20.709 22.928 1.00 24.54 432 SER A O 1
ATOM 7160 N N . GLN B 1 433 ? -0.581 18.604 22.283 1.00 25.27 433 GLN A N 1
ATOM 7161 C CA . GLN B 1 433 ? -1.824 18.485 23.092 1.00 26.17 433 GLN A CA 1
ATOM 7162 C C . GLN B 1 433 ? -2.777 19.635 22.728 1.00 26.15 433 GLN A C 1
ATOM 7163 O O . GLN B 1 433 ? -3.512 20.103 23.622 1.00 25.91 433 GLN A O 1
ATOM 7169 N N . ASP B 1 434 ? -2.744 20.073 21.462 1.00 25.42 434 ASP A N 1
ATOM 7170 C CA . ASP B 1 434 ? -3.681 21.053 20.846 1.00 25.30 434 ASP A CA 1
ATOM 7171 C C . ASP B 1 434 ? -3.363 22.488 21.297 1.00 24.78 434 ASP A C 1
ATOM 7172 O O . ASP B 1 434 ? -4.222 23.366 21.082 1.00 24.94 434 ASP A O 1
ATOM 7177 N N . VAL B 1 435 ? -2.179 22.740 21.867 1.00 24.04 435 VAL A N 1
ATOM 7178 C CA . VAL B 1 435 ? -1.749 24.098 22.320 1.00 23.54 435 VAL A CA 1
ATOM 7179 C C . VAL B 1 435 ? -0.298 24.340 21.892 1.00 23.59 435 VAL A C 1
ATOM 7180 O O . VAL B 1 435 ? 0.373 23.368 21.487 1.00 23.34 435 VAL A O 1
ATOM 7184 N N . LEU B 1 436 ? 0.155 25.594 21.990 1.00 23.46 436 LEU A N 1
ATOM 7185 C CA . LEU B 1 436 ? 1.555 26.012 21.712 1.00 23.68 436 LEU A CA 1
ATOM 7186 C C . LEU B 1 436 ? 2.456 25.483 22.831 1.00 24.39 436 LEU A C 1
ATOM 7187 O O . LEU B 1 436 ? 2.251 25.879 24.001 1.00 23.88 436 LEU A O 1
ATOM 7192 N N . ALA B 1 437 ? 3.413 24.622 22.474 1.00 24.64 437 ALA A N 1
ATOM 7193 C CA . ALA B 1 437 ? 4.325 23.919 23.404 1.00 24.67 437 ALA A CA 1
ATOM 7194 C C . ALA B 1 437 ? 5.590 24.755 23.621 1.00 24.75 437 ALA A C 1
ATOM 7195 O O . ALA B 1 437 ? 6.086 24.795 24.763 1.00 24.53 437 ALA A O 1
ATOM 7197 N N . SER B 1 438 ? 6.096 25.401 22.567 1.00 24.75 438 SER A N 1
ATOM 7198 C CA . SER B 1 438 ? 7.344 26.202 22.618 1.00 24.74 438 SER A CA 1
ATOM 7199 C C . SER B 1 438 ? 7.327 27.327 21.580 1.00 24.96 438 SER A C 1
ATOM 7200 O O . SER B 1 438 ? 6.539 27.249 20.612 1.00 25.36 438 SER A O 1
ATOM 7203 N N . LEU B 1 439 ? 8.184 28.328 21.799 1.00 25.04 439 LEU A N 1
ATOM 7204 C CA . LEU B 1 439 ? 8.474 29.443 20.861 1.00 25.30 439 LEU A CA 1
ATOM 7205 C C . LEU B 1 439 ? 9.991 29.663 20.835 1.00 24.83 439 LEU A C 1
ATOM 7206 O O . LEU B 1 439 ? 10.624 29.549 21.907 1.00 25.09 439 LEU A O 1
ATOM 7211 N N . GLN B 1 440 ? 10.548 29.941 19.655 1.00 24.11 440 GLN A N 1
ATOM 7212 C CA . GLN B 1 440 ? 11.987 30.268 19.461 1.00 23.84 440 GLN A CA 1
ATOM 7213 C C . GLN B 1 440 ? 12.096 31.389 18.422 1.00 23.86 440 GLN A C 1
ATOM 7214 O O . GLN B 1 440 ? 11.410 31.300 17.391 1.00 23.89 440 GLN A O 1
ATOM 7220 N N . LEU B 1 441 ? 12.928 32.402 18.690 1.00 24.56 441 LEU A N 1
ATOM 7221 C CA . LEU B 1 441 ? 13.117 33.584 17.807 1.00 24.59 441 LEU A CA 1
ATOM 7222 C C . LEU B 1 441 ? 14.413 33.413 17.004 1.00 24.79 441 LEU A C 1
ATOM 7223 O O . LEU B 1 441 ? 15.443 33.077 17.616 1.00 25.18 441 LEU A O 1
ATOM 7228 N N . HIS B 1 442 ? 14.349 33.638 15.689 1.00 24.83 442 HIS A N 1
ATOM 7229 C CA . HIS B 1 442 ? 15.508 33.673 14.757 1.00 25.45 442 HIS A CA 1
ATOM 7230 C C . HIS B 1 442 ? 15.698 35.114 14.271 1.00 25.70 442 HIS A C 1
ATOM 7231 O O . HIS B 1 442 ? 14.756 35.662 13.661 1.00 25.71 442 HIS A O 1
ATOM 7238 N N . PHE B 1 443 ? 16.866 35.703 14.542 1.00 26.42 443 PHE A N 1
ATOM 7239 C CA . PHE B 1 443 ? 17.148 37.147 14.329 1.00 27.22 443 PHE A CA 1
ATOM 7240 C C . PHE B 1 443 ? 17.728 37.373 12.929 1.00 28.07 443 PHE A C 1
ATOM 7241 O O . PHE B 1 443 ? 18.165 36.401 12.283 1.00 27.40 443 PHE A O 1
ATOM 7249 N N . GLU B 1 444 ? 17.738 38.640 12.503 1.00 29.10 444 GLU A N 1
ATOM 7250 C CA . GLU B 1 444 ? 18.160 39.108 11.154 1.00 30.53 444 GLU A CA 1
ATOM 7251 C C . GLU B 1 444 ? 19.586 38.632 10.837 1.00 30.68 444 GLU A C 1
ATOM 7252 O O . GLU B 1 444 ? 19.824 38.243 9.678 1.00 31.11 444 GLU A O 1
ATOM 7258 N N . ASP B 1 445 ? 20.496 38.667 11.817 1.00 30.90 445 ASP A N 1
ATOM 7259 C CA . ASP B 1 445 ? 21.936 38.331 11.626 1.00 30.89 445 ASP A CA 1
ATOM 7260 C C . ASP B 1 445 ? 22.144 36.809 11.643 1.00 30.13 445 ASP A C 1
ATOM 7261 O O . ASP B 1 445 ? 23.283 36.375 11.387 1.00 30.30 445 ASP A O 1
ATOM 7266 N N . GLY B 1 446 ? 21.098 36.028 11.939 1.00 29.84 446 GLY A N 1
ATOM 7267 C CA . GLY B 1 446 ? 21.125 34.553 11.868 1.00 29.22 446 GLY A CA 1
ATOM 7268 C C . GLY B 1 446 ? 21.285 33.903 13.232 1.00 28.51 446 GLY A C 1
ATOM 7269 O O . GLY B 1 446 ? 21.115 32.673 13.312 1.00 29.43 446 GLY A O 1
ATOM 7270 N N . THR B 1 447 ? 21.618 34.679 14.268 1.00 28.09 447 THR A N 1
ATOM 7271 C CA . THR B 1 447 ? 21.650 34.208 15.679 1.00 28.07 447 THR A CA 1
ATOM 7272 C C . THR B 1 447 ? 20.209 33.925 16.110 1.00 27.73 447 THR A C 1
ATOM 7273 O O . THR B 1 447 ? 19.291 34.374 15.404 1.00 27.38 447 THR A O 1
ATOM 7277 N N . SER B 1 448 ? 20.021 33.207 17.217 1.00 28.29 448 SER A N 1
ATOM 7278 C CA . SER B 1 448 ? 18.687 32.812 17.736 1.00 28.55 448 SER A CA 1
ATOM 7279 C C . SER B 1 448 ? 18.683 32.820 19.265 1.00 28.53 448 SER A C 1
ATOM 7280 O O . SER B 1 448 ? 19.772 32.868 19.870 1.00 28.23 448 SER A O 1
ATOM 7283 N N . THR B 1 449 ? 17.486 32.765 19.850 1.00 28.75 449 THR A N 1
ATOM 7284 C CA . THR B 1 449 ? 17.262 32.509 21.292 1.00 29.37 449 THR A CA 1
ATOM 7285 C C . THR B 1 449 ? 17.242 30.998 21.526 1.00 30.31 449 THR A C 1
ATOM 7286 O O . THR B 1 449 ? 17.172 30.233 20.531 1.00 30.14 449 THR A O 1
ATOM 7290 N N . ARG B 1 450 ? 17.299 30.606 22.799 1.00 31.13 450 ARG A N 1
ATOM 7291 C CA . ARG B 1 450 ? 16.861 29.280 23.307 1.00 31.73 450 ARG A CA 1
ATOM 7292 C C . ARG B 1 450 ? 15.443 29.010 22.789 1.00 30.69 450 ARG A C 1
ATOM 7293 O O . ARG B 1 450 ? 14.719 29.984 22.516 1.00 29.79 450 ARG A O 1
ATOM 7301 N N . LYS B 1 451 ? 15.068 27.737 22.664 1.00 30.10 451 LYS A N 1
ATOM 7302 C CA . LYS B 1 451 ? 13.654 27.301 22.538 1.00 30.17 451 LYS A CA 1
ATOM 7303 C C . LYS B 1 451 ? 13.017 27.395 23.930 1.00 29.62 451 LYS A C 1
ATOM 7304 O O . LYS B 1 451 ? 13.546 26.751 24.858 1.00 29.15 451 LYS A O 1
ATOM 7310 N N . PHE B 1 452 ? 11.947 28.183 24.073 1.00 28.69 452 PHE A N 1
ATOM 7311 C CA . PHE B 1 452 ? 11.236 28.425 25.356 1.00 28.44 452 PHE A CA 1
ATOM 7312 C C . PHE B 1 452 ? 10.006 27.512 25.431 1.00 27.85 452 PHE A C 1
ATOM 7313 O O . PHE B 1 452 ? 9.057 27.730 24.660 1.00 27.32 452 PHE A O 1
ATOM 7321 N N . GLY B 1 453 ? 10.042 26.518 26.328 1.00 27.08 453 GLY A N 1
ATOM 7322 C CA . GLY B 1 453 ? 8.986 25.503 26.519 1.00 27.67 453 GLY A CA 1
ATOM 7323 C C . GLY B 1 453 ? 9.322 24.199 25.811 1.00 27.59 453 GLY A C 1
ATOM 7324 O O . GLY B 1 453 ? 10.175 24.225 24.913 1.00 27.04 453 GLY A O 1
ATOM 7325 N N . ASN B 1 454 ? 8.677 23.098 26.211 1.00 28.93 454 ASN A N 1
ATOM 7326 C CA . ASN B 1 454 ? 8.818 21.748 25.597 1.00 29.87 454 ASN A CA 1
ATOM 7327 C C . ASN B 1 454 ? 10.301 21.350 25.567 1.00 30.71 454 ASN A C 1
ATOM 7328 O O . ASN B 1 454 ? 10.779 20.912 24.498 1.00 29.82 454 ASN A O 1
ATOM 7333 N N . GLU B 1 455 ? 11.001 21.502 26.697 1.00 31.84 455 GLU A N 1
ATOM 7334 C CA . GLU B 1 455 ? 12.456 21.212 26.828 1.00 33.79 455 GLU A CA 1
ATOM 7335 C C . GLU B 1 455 ? 12.718 19.743 26.474 1.00 32.99 455 GLU A C 1
ATOM 7336 O O . GLU B 1 455 ? 13.649 19.486 25.690 1.00 33.02 455 GLU A O 1
ATOM 7342 N N . LEU B 1 456 ? 11.920 18.828 27.034 1.00 32.42 456 LEU A N 1
ATOM 7343 C CA . LEU B 1 456 ? 12.185 17.363 27.043 1.00 32.39 456 LEU A CA 1
ATOM 7344 C C . LEU B 1 456 ? 11.229 16.621 26.104 1.00 32.03 456 LEU A C 1
ATOM 7345 O O . LEU B 1 456 ? 11.566 15.482 25.724 1.00 32.28 456 LEU A O 1
ATOM 7350 N N . GLY B 1 457 ? 10.092 17.232 25.749 1.00 30.19 457 GLY A N 1
ATOM 7351 C CA . GLY B 1 457 ? 8.951 16.548 25.113 1.00 29.96 457 GLY A CA 1
ATOM 7352 C C . GLY B 1 457 ? 9.072 16.464 23.600 1.00 29.04 457 GLY A C 1
ATOM 7353 O O . GLY B 1 457 ? 10.022 17.044 23.034 1.00 29.62 457 GLY A O 1
ATOM 7354 N N . TRP B 1 458 ? 8.130 15.752 22.977 1.00 27.85 458 TRP A N 1
ATOM 7355 C CA . TRP B 1 458 ? 8.022 15.544 21.509 1.00 26.85 458 TRP A CA 1
ATOM 7356 C C . TRP B 1 458 ? 7.008 16.540 20.938 1.00 26.77 458 TRP A C 1
ATOM 7357 O O . TRP B 1 458 ? 5.884 16.611 21.473 1.00 27.03 458 TRP A O 1
ATOM 7368 N N . ALA B 1 459 ? 7.398 17.286 19.902 1.00 26.46 459 ALA A N 1
ATOM 7369 C CA . ALA B 1 459 ? 6.522 18.240 19.182 1.00 26.24 459 ALA A CA 1
ATOM 7370 C C . ALA B 1 459 ? 5.661 17.463 18.182 1.00 25.67 459 ALA A C 1
ATOM 7371 O O . ALA B 1 459 ? 6.242 16.749 17.342 1.00 25.79 459 ALA A O 1
ATOM 7373 N N . THR B 1 460 ? 4.332 17.584 18.286 1.00 25.01 460 THR A N 1
ATOM 7374 C CA . THR B 1 460 ? 3.355 17.009 17.323 1.00 24.29 460 THR A CA 1
ATOM 7375 C C . THR B 1 460 ? 3.489 17.741 15.984 1.00 24.25 460 THR A C 1
ATOM 7376 O O . THR B 1 460 ? 3.504 17.058 14.940 1.00 23.55 460 THR A O 1
ATOM 7380 N N . ARG B 1 461 ? 3.561 19.075 16.025 1.00 24.51 461 ARG A N 1
ATOM 7381 C CA . ARG B 1 461 ? 3.723 19.948 14.831 1.00 24.77 461 ARG A CA 1
ATOM 7382 C C . ARG B 1 461 ? 4.795 21.002 15.105 1.00 24.26 461 ARG A C 1
ATOM 7383 O O . ARG B 1 461 ? 4.867 21.508 16.247 1.00 23.90 461 ARG A O 1
ATOM 7391 N N . ILE B 1 462 ? 5.604 21.295 14.086 1.00 24.05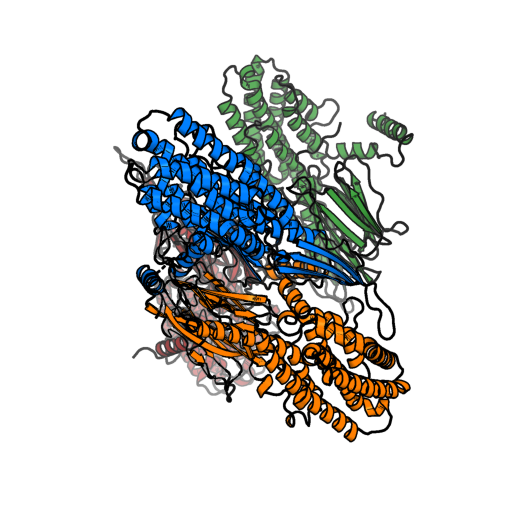 462 ILE A N 1
ATOM 7392 C CA . ILE B 1 462 ? 6.628 22.377 14.092 1.00 24.04 462 ILE A CA 1
ATOM 7393 C C . ILE B 1 462 ? 6.340 23.288 12.897 1.00 24.55 462 ILE A C 1
ATOM 7394 O O . ILE B 1 462 ? 6.367 22.791 11.752 1.00 24.47 462 ILE A O 1
ATOM 7399 N N . LEU B 1 463 ? 6.069 24.568 13.162 1.00 24.66 463 LEU A N 1
ATOM 7400 C CA . LEU B 1 463 ? 5.746 25.585 12.129 1.00 24.96 463 LEU A CA 1
ATOM 7401 C C . LEU B 1 463 ? 6.706 26.769 12.263 1.00 24.85 463 LEU A C 1
ATOM 7402 O O . LEU B 1 463 ? 7.020 27.164 13.407 1.00 24.24 463 LEU A O 1
ATOM 7407 N N . THR B 1 464 ? 7.179 27.285 11.127 1.00 24.59 464 THR A N 1
ATOM 7408 C CA . THR B 1 464 ? 8.100 28.446 11.047 1.00 24.11 464 THR A CA 1
ATOM 7409 C C . THR B 1 464 ? 7.371 29.592 10.342 1.00 24.25 464 THR A C 1
ATOM 7410 O O . THR B 1 464 ? 6.958 29.416 9.176 1.00 23.25 464 THR A O 1
ATOM 7414 N N . CYS B 1 465 ? 7.191 30.706 11.054 1.00 23.79 465 CYS A N 1
ATOM 7415 C CA . CYS B 1 465 ? 6.671 31.985 10.515 1.00 23.52 465 CYS A CA 1
ATOM 7416 C C . CYS B 1 465 ? 7.865 32.851 10.108 1.00 23.58 465 CYS A C 1
ATOM 7417 O O . CYS B 1 465 ? 8.570 33.331 11.012 1.00 23.93 465 CYS A O 1
ATOM 7420 N N . THR B 1 466 ? 8.084 33.018 8.800 1.00 23.36 466 THR A N 1
ATOM 7421 C CA . THR B 1 466 ? 9.205 33.798 8.212 1.00 23.16 466 THR A CA 1
ATOM 7422 C C . THR B 1 466 ? 8.680 35.166 7.774 1.00 23.07 466 THR A C 1
ATOM 7423 O O . THR B 1 466 ? 7.740 35.197 6.952 1.00 22.86 466 THR A O 1
ATOM 7427 N N . ALA B 1 467 ? 9.265 36.245 8.303 1.00 23.20 467 ALA A N 1
ATOM 7428 C CA . ALA B 1 467 ? 8.974 37.640 7.904 1.00 23.11 467 ALA A CA 1
ATOM 7429 C C . ALA B 1 467 ? 8.964 37.717 6.382 1.00 23.21 467 ALA A C 1
ATOM 7430 O O . ALA B 1 467 ? 9.890 37.228 5.739 1.00 23.90 467 ALA A O 1
ATOM 7432 N N . PRO B 1 468 ? 7.921 38.308 5.755 1.00 23.33 468 PRO A N 1
ATOM 7433 C CA . PRO B 1 468 ? 7.980 38.619 4.329 1.00 23.47 468 PRO A CA 1
ATOM 7434 C C . PRO B 1 468 ? 9.211 39.506 4.088 1.00 23.41 468 PRO A C 1
ATOM 7435 O O . PRO B 1 468 ? 9.381 40.465 4.813 1.00 23.07 468 PRO A O 1
ATOM 7439 N N . TYR B 1 469 ? 10.062 39.146 3.125 1.00 23.47 469 TYR A N 1
ATOM 7440 C CA . TYR B 1 469 ? 11.330 39.867 2.849 1.00 23.89 469 TYR A CA 1
ATOM 7441 C C . TYR B 1 469 ? 10.991 41.319 2.494 1.00 23.77 469 TYR A C 1
ATOM 7442 O O . TYR B 1 469 ? 10.173 41.535 1.582 1.00 23.97 469 TYR A O 1
ATOM 7451 N N . GLY B 1 470 ? 11.572 42.274 3.226 1.00 23.73 470 GLY A N 1
ATOM 7452 C CA . GLY B 1 470 ? 11.276 43.716 3.102 1.00 24.41 470 GLY A CA 1
ATOM 7453 C C . GLY B 1 470 ? 10.261 44.185 4.134 1.00 24.30 470 GLY A C 1
ATOM 7454 O O . GLY B 1 470 ? 9.954 45.391 4.141 1.00 24.62 470 GLY A O 1
ATOM 7455 N N . TYR B 1 471 ? 9.757 43.274 4.973 1.00 24.44 471 TYR A N 1
ATOM 7456 C CA . TYR B 1 471 ? 8.765 43.558 6.046 1.00 24.55 471 TYR A CA 1
ATOM 7457 C C . TYR B 1 471 ? 9.357 43.167 7.405 1.00 24.95 471 TYR A C 1
ATOM 7458 O O . TYR B 1 471 ? 10.241 42.291 7.444 1.00 25.21 471 TYR A O 1
ATOM 7467 N N . ARG B 1 472 ? 8.877 43.804 8.479 1.00 25.13 472 ARG A N 1
ATOM 7468 C CA . ARG B 1 472 ? 9.224 43.467 9.888 1.00 25.06 472 ARG A CA 1
ATOM 7469 C C . ARG B 1 472 ? 7.947 43.071 10.637 1.00 24.84 472 ARG A C 1
ATOM 7470 O O . ARG B 1 472 ? 6.863 43.524 10.231 1.00 24.97 472 ARG A O 1
ATOM 7478 N N . PHE B 1 473 ? 8.072 42.249 11.684 1.00 24.69 473 PHE A N 1
ATOM 7479 C CA . PHE B 1 473 ? 6.974 41.939 12.638 1.00 24.85 473 PHE A CA 1
ATOM 7480 C C . PHE B 1 473 ? 6.481 43.263 13.234 1.00 24.75 473 PHE A C 1
ATOM 7481 O O . PHE B 1 473 ? 7.318 44.032 13.742 1.00 24.91 473 PHE A O 1
ATOM 7489 N N . SER B 1 474 ? 5.178 43.540 13.132 1.00 24.86 474 SER A N 1
ATOM 7490 C CA . SER B 1 474 ? 4.555 44.831 13.534 1.00 24.70 474 SER A CA 1
ATOM 7491 C C . SER B 1 474 ? 3.510 44.632 14.640 1.00 24.78 474 SER A C 1
ATOM 7492 O O . SER B 1 474 ? 3.249 45.602 15.372 1.00 25.16 474 SER A O 1
ATOM 7495 N N . SER B 1 475 ? 2.913 43.441 14.731 1.00 25.21 475 SER A N 1
ATOM 7496 C CA . SER B 1 475 ? 1.848 43.087 15.707 1.00 24.93 475 SER A CA 1
ATOM 7497 C C . SER B 1 475 ? 1.608 41.576 15.643 1.00 24.70 475 SER A C 1
ATOM 7498 O O . SER B 1 475 ? 2.384 40.886 14.952 1.00 23.97 475 SER A O 1
ATOM 7501 N N . TRP B 1 476 ? 0.580 41.081 16.335 1.00 24.00 476 TRP A N 1
ATOM 7502 C CA . TRP B 1 476 ? 0.138 39.665 16.246 1.00 23.35 476 TRP A CA 1
ATOM 7503 C C . TRP B 1 476 ? -1.282 39.515 16.801 1.00 23.40 476 TRP A C 1
ATOM 7504 O O . TRP B 1 476 ? -1.786 40.465 17.441 1.00 23.70 476 TRP A O 1
ATOM 7515 N N . ALA B 1 477 ? -1.897 38.364 16.526 1.00 22.76 477 ALA A N 1
ATOM 7516 C CA . ALA B 1 477 ? -3.232 37.956 17.016 1.00 22.50 477 ALA A CA 1
ATOM 7517 C C . ALA B 1 477 ? -3.136 36.513 17.512 1.00 22.48 477 ALA A C 1
ATOM 7518 O O . ALA B 1 477 ? -2.175 35.813 17.120 1.00 22.01 477 ALA A O 1
ATOM 7520 N N . PHE B 1 478 ? -4.088 36.085 18.340 1.00 22.19 478 PHE A N 1
ATOM 7521 C CA . PHE B 1 478 ? -4.058 34.754 18.992 1.00 22.69 478 PHE A CA 1
ATOM 7522 C C . PHE B 1 478 ? -5.467 34.308 19.386 1.00 22.93 478 PHE A C 1
ATOM 7523 O O . PHE B 1 478 ? -6.416 35.118 19.355 1.00 22.48 478 PHE A O 1
ATOM 7531 N N . ARG B 1 479 ? -5.576 33.024 19.722 1.00 23.63 479 ARG A N 1
ATOM 7532 C CA . ARG B 1 479 ? -6.731 32.424 20.434 1.00 24.34 479 ARG A CA 1
ATOM 7533 C C . ARG B 1 479 ? -6.202 31.742 21.697 1.00 24.62 479 ARG A C 1
ATOM 7534 O O . ARG B 1 479 ? -5.140 31.082 21.616 1.00 24.00 479 ARG A O 1
ATOM 7542 N N . GLU B 1 480 ? -6.914 31.918 22.813 1.00 25.18 480 GLU A N 1
ATOM 7543 C CA . GLU B 1 480 ? -6.641 31.251 24.111 1.00 25.84 480 GLU A CA 1
ATOM 7544 C C . GLU B 1 480 ? -7.613 30.079 24.284 1.00 26.66 480 GLU A C 1
ATOM 7545 O O . GLU B 1 480 ? -8.772 30.196 23.838 1.00 27.35 480 GLU A O 1
ATOM 7551 N N . ASP B 1 481 ? -7.141 28.990 24.895 1.00 27.52 481 ASP A N 1
ATOM 7552 C CA . ASP B 1 481 ? -7.966 27.818 25.296 1.00 28.36 481 ASP A CA 1
ATOM 7553 C C . ASP B 1 481 ? -7.418 27.270 26.607 1.00 29.28 481 ASP A C 1
ATOM 7554 O O . ASP B 1 481 ? -6.227 27.409 26.879 1.00 30.33 481 ASP A O 1
ATOM 7559 N N . PRO B 1 482 ? -8.267 26.658 27.465 1.00 30.27 482 PRO A N 1
ATOM 7560 C CA . PRO B 1 482 ? -7.777 25.843 28.576 1.00 30.57 482 PRO A CA 1
ATOM 7561 C C . PRO B 1 482 ? -6.825 24.750 28.066 1.00 30.58 482 PRO A C 1
ATOM 7562 O O . PRO B 1 482 ? -7.218 23.991 27.202 1.00 30.36 482 PRO A O 1
ATOM 7566 N N . GLY B 1 483 ? -5.596 24.730 28.585 1.00 31.02 483 GLY A N 1
ATOM 7567 C CA . GLY B 1 483 ? -4.576 23.718 28.254 1.00 31.15 483 GLY A CA 1
ATOM 7568 C C . GLY B 1 483 ? -4.681 22.509 29.178 1.00 31.08 483 GLY A C 1
ATOM 7569 O O . GLY B 1 483 ? -5.516 22.483 30.081 1.00 30.48 483 GLY A O 1
ATOM 7570 N N . PRO B 1 484 ? -3.830 21.477 28.982 1.00 31.21 484 PRO A N 1
ATOM 7571 C CA . PRO B 1 484 ? -3.889 20.257 29.790 1.00 31.82 484 PRO A CA 1
ATOM 7572 C C . PRO B 1 484 ? -3.506 20.451 31.268 1.00 32.20 484 PRO A C 1
ATOM 7573 O O . PRO B 1 484 ? -3.775 19.561 32.047 1.00 31.94 484 PRO A O 1
ATOM 7577 N N . TYR B 1 485 ? -2.910 21.595 31.621 1.00 33.61 485 TYR A N 1
ATOM 7578 C CA . TYR B 1 485 ? -2.546 21.962 33.017 1.00 34.84 485 TYR A CA 1
ATOM 7579 C C . TYR B 1 485 ? -3.662 22.815 33.638 1.00 36.01 485 TYR A C 1
ATOM 7580 O O . TYR B 1 485 ? -3.446 23.357 34.740 1.00 36.43 485 TYR A O 1
ATOM 7589 N N . ARG B 1 486 ? -4.814 22.907 32.958 1.00 37.54 486 ARG A N 1
ATOM 7590 C CA . ARG B 1 486 ? -6.053 23.596 33.419 1.00 38.88 486 ARG A CA 1
ATOM 7591 C C . ARG B 1 486 ? -5.765 25.087 33.640 1.00 38.17 486 ARG A C 1
ATOM 7592 O O . ARG B 1 486 ? -6.400 25.690 34.523 1.00 40.40 486 ARG A O 1
ATOM 7600 N N . THR B 1 487 ? -4.842 25.649 32.856 1.00 37.12 487 THR A N 1
ATOM 7601 C CA . THR B 1 487 ? -4.489 27.092 32.826 1.00 35.82 487 THR A CA 1
ATOM 7602 C C . THR B 1 487 ? -4.683 27.603 31.396 1.00 35.23 487 THR A C 1
ATOM 7603 O O . THR B 1 487 ? -4.818 26.762 30.485 1.00 35.34 487 THR A O 1
ATOM 7607 N N . THR B 1 488 ? -4.701 28.924 31.207 1.00 34.88 488 THR A N 1
ATOM 7608 C CA . THR B 1 488 ? -4.882 29.573 29.882 1.00 34.54 488 THR A CA 1
ATOM 7609 C C . THR B 1 488 ? -3.650 29.277 29.021 1.00 33.46 488 THR A C 1
ATOM 7610 O O . THR B 1 488 ? -2.531 29.613 29.457 1.00 33.08 488 THR A O 1
ATOM 7614 N N . ALA B 1 489 ? -3.859 28.644 27.862 1.00 32.06 489 ALA A N 1
ATOM 7615 C CA . ALA B 1 489 ? -2.817 28.326 26.859 1.00 30.80 489 ALA A CA 1
ATOM 7616 C C . ALA B 1 489 ? -3.118 29.077 25.558 1.00 29.77 489 ALA A C 1
ATOM 7617 O O . ALA B 1 489 ? -4.248 29.577 25.407 1.00 29.04 489 ALA A O 1
ATOM 7619 N N . ILE B 1 490 ? -2.127 29.163 24.667 1.00 28.47 490 ILE A N 1
ATOM 7620 C CA . ILE B 1 490 ? -2.237 29.795 23.320 1.00 27.79 490 ILE A CA 1
ATOM 7621 C C . ILE B 1 490 ? -2.349 28.667 22.288 1.00 27.08 490 ILE A C 1
ATOM 7622 O O . ILE B 1 490 ? -1.393 27.876 22.182 1.00 28.07 490 ILE A O 1
ATOM 7627 N N . SER B 1 491 ? -3.477 28.602 21.574 1.00 25.79 491 SER A N 1
ATOM 7628 C CA . SER B 1 491 ? -3.854 27.494 20.656 1.00 25.30 491 SER A CA 1
ATOM 7629 C C . SER B 1 491 ? -3.719 27.919 19.189 1.00 24.81 491 SER A C 1
ATOM 7630 O O . SER B 1 491 ? -3.484 27.029 18.345 1.00 24.87 491 SER A O 1
ATOM 7633 N N . VAL B 1 492 ? -3.898 29.212 18.898 1.00 24.21 492 VAL A N 1
ATOM 7634 C CA . VAL B 1 492 ? -3.827 29.792 17.524 1.00 23.88 492 VAL A CA 1
ATOM 7635 C C . VAL B 1 492 ? -2.985 31.068 17.584 1.00 23.81 492 VAL A C 1
ATOM 7636 O O . VAL B 1 492 ? -3.158 31.851 18.537 1.00 23.49 492 VAL A O 1
ATOM 7640 N N . LEU B 1 493 ? -2.110 31.260 16.596 1.00 23.71 493 LEU A N 1
ATOM 7641 C CA . LEU B 1 493 ? -1.261 32.469 16.455 1.00 23.41 493 LEU A CA 1
ATOM 7642 C C . LEU B 1 493 ? -1.301 32.934 14.999 1.00 23.77 493 LEU A C 1
ATOM 7643 O O . LEU B 1 493 ? -1.250 32.073 14.100 1.00 24.14 493 LEU A O 1
ATOM 7648 N N . ARG B 1 494 ? -1.393 34.248 14.796 1.00 23.80 494 ARG A N 1
ATOM 7649 C CA . ARG B 1 494 ? -1.246 34.915 13.480 1.00 24.12 494 ARG A CA 1
ATOM 7650 C C . ARG B 1 494 ? -0.342 36.129 13.686 1.00 24.45 494 ARG A C 1
ATOM 7651 O O . ARG B 1 494 ? -0.505 36.818 14.713 1.00 25.41 494 ARG A O 1
ATOM 7659 N N . PHE B 1 495 ? 0.582 36.368 12.757 1.00 23.97 495 PHE A N 1
ATOM 7660 C CA . PHE B 1 495 ? 1.574 37.467 12.858 1.00 23.84 495 PHE A CA 1
ATOM 7661 C C . PHE B 1 495 ? 1.299 38.492 11.758 1.00 23.59 495 PHE A C 1
ATOM 7662 O O . PHE B 1 495 ? 0.971 38.109 10.611 1.00 23.50 495 PHE A O 1
ATOM 7670 N N . GLN B 1 496 ? 1.389 39.764 12.151 1.00 22.93 496 GLN A N 1
ATOM 7671 C CA . GLN B 1 496 ? 1.150 40.955 11.302 1.00 22.68 496 GLN A CA 1
ATOM 7672 C C . GLN B 1 496 ? 2.498 41.631 11.051 1.00 22.45 496 GLN A C 1
ATOM 7673 O O . GLN B 1 496 ? 3.358 41.610 11.964 1.00 22.95 496 GLN A O 1
ATOM 7679 N N . PHE B 1 497 ? 2.672 42.196 9.858 1.00 21.98 497 PHE A N 1
ATOM 7680 C CA . PHE B 1 497 ? 3.942 42.808 9.395 1.00 22.06 497 PHE A CA 1
ATOM 7681 C C . PHE B 1 497 ? 3.655 44.180 8.787 1.00 21.64 497 PHE A C 1
ATOM 7682 O O . PHE B 1 497 ? 2.547 44.400 8.282 1.00 21.53 497 PHE A O 1
ATOM 7690 N N . THR B 1 498 ? 4.642 45.071 8.850 1.00 22.15 498 THR A N 1
ATOM 7691 C CA . THR B 1 498 ? 4.634 46.403 8.196 1.00 22.70 498 THR A CA 1
ATOM 7692 C C . THR B 1 498 ? 5.947 46.552 7.436 1.00 23.01 498 THR A C 1
ATOM 7693 O O . THR B 1 498 ? 6.943 45.946 7.819 1.00 22.63 498 THR A O 1
ATOM 7697 N N . PRO B 1 499 ? 5.991 47.320 6.324 1.00 24.58 499 PRO A N 1
ATOM 7698 C CA . PRO B 1 499 ? 7.227 47.475 5.555 1.00 25.47 499 PRO A CA 1
ATOM 7699 C C . PRO B 1 499 ? 8.398 48.025 6.384 1.00 26.34 499 PRO A C 1
ATOM 7700 O O . PRO B 1 499 ? 8.195 48.950 7.148 1.00 26.94 499 PRO A O 1
ATOM 7704 N N . GLU B 1 500 ? 9.579 47.422 6.222 1.00 27.48 500 GLU A N 1
ATOM 7705 C CA . GLU B 1 500 ? 10.861 47.881 6.813 1.00 28.75 500 GLU A CA 1
ATOM 7706 C C . GLU B 1 500 ? 11.588 48.741 5.774 1.00 29.82 500 GLU A C 1
ATOM 7707 O O . GLU B 1 500 ? 12.209 48.162 4.857 1.00 30.12 500 GLU A O 1
ATOM 7713 N N . LEU B 1 501 ? 11.526 50.067 5.928 1.00 30.80 501 LEU A N 1
ATOM 7714 C CA . LEU B 1 501 ? 12.049 51.053 4.942 1.00 32.10 501 LEU A CA 1
ATOM 7715 C C . LEU B 1 501 ? 13.568 51.219 5.096 1.00 32.78 501 LEU A C 1
ATOM 7716 O O . LEU B 1 501 ? 14.177 51.829 4.200 1.00 33.19 501 LEU A O 1
ATOM 7721 N N . ASP B 1 502 ? 14.157 50.699 6.179 1.00 33.85 502 ASP A N 1
ATOM 7722 C CA . ASP B 1 502 ? 15.620 50.763 6.446 1.00 35.02 502 ASP A CA 1
ATOM 7723 C C . ASP B 1 502 ? 16.170 49.344 6.619 1.00 35.08 502 ASP A C 1
ATOM 7724 O O . ASP B 1 502 ? 16.926 49.120 7.581 1.00 36.11 502 ASP A O 1
ATOM 7729 N N . MET B 1 503 ? 15.810 48.428 5.716 1.00 35.22 503 MET A N 1
ATOM 7730 C CA . MET B 1 503 ? 16.308 47.029 5.730 1.00 35.92 503 MET A CA 1
ATOM 7731 C C . MET B 1 503 ? 17.723 47.007 5.160 1.00 36.54 503 MET A C 1
ATOM 7732 O O . MET B 1 503 ? 17.948 47.480 4.048 1.00 36.22 503 MET A O 1
ATOM 7737 N N . PRO B 1 504 ? 18.717 46.455 5.894 1.00 37.95 504 PRO A N 1
ATOM 7738 C CA . PRO B 1 504 ? 20.069 46.307 5.360 1.00 39.11 504 PRO A CA 1
ATOM 7739 C C . PRO B 1 504 ? 20.111 45.187 4.310 1.00 39.72 504 PRO A C 1
ATOM 7740 O O . PRO B 1 504 ? 19.412 44.204 4.482 1.00 40.83 504 PRO A O 1
ATOM 7744 N N . LEU B 1 505 ? 20.906 45.370 3.255 1.00 40.52 505 LEU A N 1
ATOM 7745 C CA . LEU B 1 505 ? 21.120 44.356 2.187 1.00 41.49 505 LEU A CA 1
ATOM 7746 C C . LEU B 1 505 ? 22.318 43.486 2.557 1.00 41.72 505 LEU A C 1
ATOM 7747 O O . LEU B 1 505 ? 23.144 43.882 3.375 1.00 40.90 505 LEU A O 1
ATOM 7752 N N . PRO B 1 506 ? 22.440 42.267 1.983 1.00 42.81 506 PRO A N 1
ATOM 7753 C CA . PRO B 1 506 ? 23.662 41.472 2.120 1.00 43.57 506 PRO A CA 1
ATOM 7754 C C . PRO B 1 506 ? 24.880 42.208 1.539 1.00 44.32 506 PRO A C 1
ATOM 7755 O O . PRO B 1 506 ? 24.703 43.007 0.634 1.00 44.52 506 PRO A O 1
ATOM 7759 N N . ALA B 1 507 ? 26.073 41.911 2.066 1.00 46.05 507 ALA A N 1
ATOM 7760 C CA . ALA B 1 507 ? 27.358 42.576 1.739 1.00 46.82 507 ALA A CA 1
ATOM 7761 C C . ALA B 1 507 ? 27.536 42.694 0.220 1.00 48.31 507 ALA A C 1
ATOM 7762 O O . ALA B 1 507 ? 27.809 43.816 -0.256 1.00 47.96 507 ALA A O 1
ATOM 7764 N N . SER B 1 508 ? 27.371 41.582 -0.508 1.00 50.40 508 SER A N 1
ATOM 7765 C CA . SER B 1 508 ? 27.622 41.460 -1.971 1.00 51.68 508 SER A CA 1
ATOM 7766 C C . SER B 1 508 ? 26.741 42.433 -2.769 1.00 52.15 508 SER A C 1
ATOM 7767 O O . SER B 1 508 ? 27.136 42.780 -3.901 1.00 52.85 508 SER A O 1
ATOM 7770 N N . TYR B 1 509 ? 25.594 42.840 -2.213 1.00 51.62 509 TYR A N 1
ATOM 7771 C CA . TYR B 1 509 ? 24.677 43.859 -2.791 1.00 50.66 509 TYR A CA 1
ATOM 7772 C C . TYR B 1 509 ? 24.969 45.226 -2.163 1.00 51.34 509 TYR A C 1
ATOM 7773 O O . TYR B 1 509 ? 26.108 45.692 -2.157 1.00 52.72 509 TYR A O 1
ATOM 7782 N N . GLU C 1 26 ? -51.688 49.241 62.898 1.00 37.53 26 GLU C N 1
ATOM 7783 C CA . GLU C 1 26 ? -50.752 48.327 63.620 1.00 36.41 26 GLU C CA 1
ATOM 7784 C C . GLU C 1 26 ? -49.611 47.913 62.681 1.00 36.23 26 GLU C C 1
ATOM 7785 O O . GLU C 1 26 ? -48.442 48.078 63.072 1.00 35.52 26 GLU C O 1
ATOM 7787 N N . GLU C 1 27 ? -49.945 47.405 61.490 1.00 36.34 27 GLU C N 1
ATOM 7788 C CA . GLU C 1 27 ? -48.984 46.849 60.497 1.00 36.26 27 GLU C CA 1
ATOM 7789 C C . GLU C 1 27 ? -48.032 47.948 60.010 1.00 36.07 27 GLU C C 1
ATOM 7790 O O . GLU C 1 27 ? -48.514 49.058 59.710 1.00 36.49 27 GLU C O 1
ATOM 7796 N N . ASP C 1 28 ? -46.735 47.638 59.915 1.00 36.05 28 ASP C N 1
ATOM 7797 C CA . ASP C 1 28 ? -45.722 48.499 59.247 1.00 36.20 28 ASP C CA 1
ATOM 7798 C C . ASP C 1 28 ? -46.229 48.815 57.842 1.00 36.01 28 ASP C C 1
ATOM 7799 O O . ASP C 1 28 ? -46.527 47.898 57.079 1.00 35.58 28 ASP C O 1
ATOM 7804 N N . PRO C 1 29 ? -46.355 50.110 57.463 1.00 36.05 29 PRO C N 1
ATOM 7805 C CA . PRO C 1 29 ? -46.895 50.484 56.154 1.00 36.15 29 PRO C CA 1
ATOM 7806 C C . PRO C 1 29 ? -46.294 49.726 54.958 1.00 36.18 29 PRO C C 1
ATOM 7807 O O . PRO C 1 29 ? -47.031 49.457 54.029 1.00 36.25 29 PRO C O 1
ATOM 7811 N N . ILE C 1 30 ? -44.996 49.401 55.010 1.00 37.20 30 ILE C N 1
ATOM 7812 C CA . ILE C 1 30 ? -44.237 48.759 53.891 1.00 37.80 30 ILE C CA 1
ATOM 7813 C C . ILE C 1 30 ? -44.957 47.480 53.438 1.00 37.77 30 ILE C C 1
ATOM 7814 O O . ILE C 1 30 ? -45.046 47.268 52.216 1.00 38.49 30 ILE C O 1
ATOM 7819 N N . PHE C 1 31 ? -45.465 46.673 54.376 1.00 38.13 31 PHE C N 1
ATOM 7820 C CA . PHE C 1 31 ? -46.133 45.371 54.102 1.00 37.83 31 PHE C CA 1
ATOM 7821 C C . PHE C 1 31 ? -47.439 45.607 53.331 1.00 38.22 31 PHE C C 1
ATOM 7822 O O . PHE C 1 31 ? -47.727 44.838 52.391 1.00 38.33 31 PHE C O 1
ATOM 7830 N N . THR C 1 32 ? -48.197 46.638 53.714 1.00 38.17 32 THR C N 1
ATOM 7831 C CA . THR C 1 32 ? -49.456 47.063 53.045 1.00 38.40 32 THR C CA 1
ATOM 7832 C C . THR C 1 32 ? -49.147 47.507 51.610 1.00 37.97 32 THR C C 1
ATOM 7833 O O . THR C 1 32 ? -49.885 47.092 50.698 1.00 37.63 32 THR C O 1
ATOM 7837 N N . GLN C 1 33 ? -48.097 48.315 51.433 1.00 38.55 33 GLN C N 1
ATOM 7838 C CA . GLN C 1 33 ? -47.657 48.875 50.125 1.00 39.59 33 GLN C CA 1
ATOM 7839 C C . GLN C 1 33 ? -47.246 47.734 49.186 1.00 39.65 33 GLN C C 1
ATOM 7840 O O . GLN C 1 33 ? -47.662 47.761 48.012 1.00 40.69 33 GLN C O 1
ATOM 7846 N N . LEU C 1 34 ? -46.460 46.775 49.687 1.00 39.30 34 LEU C N 1
ATOM 7847 C CA . LEU C 1 34 ? -45.943 45.620 48.901 1.00 38.83 34 LEU C CA 1
ATOM 7848 C C . LEU C 1 34 ? -47.110 44.736 48.441 1.00 38.50 34 LEU C C 1
ATOM 7849 O O . LEU C 1 34 ? -47.048 44.225 47.305 1.00 36.82 34 LEU C O 1
ATOM 7854 N N . ALA C 1 35 ? -48.134 44.565 49.284 1.00 39.21 35 ALA C N 1
ATOM 7855 C CA . ALA C 1 35 ? -49.373 43.815 48.961 1.00 39.89 35 ALA C CA 1
ATOM 7856 C C . ALA C 1 35 ? -50.114 44.526 47.821 1.00 40.42 35 ALA C C 1
ATOM 7857 O O . ALA C 1 35 ? -50.512 43.841 46.857 1.00 40.90 35 ALA C O 1
ATOM 7859 N N . GLN C 1 36 ? -50.279 45.849 47.930 1.00 41.72 36 GLN C N 1
ATOM 7860 C CA . GLN C 1 36 ? -50.932 46.711 46.905 1.00 42.37 36 GLN C CA 1
ATOM 7861 C C . GLN C 1 36 ? -50.119 46.676 45.605 1.00 41.96 36 GLN C C 1
ATOM 7862 O O . GLN C 1 36 ? -50.740 46.638 44.528 1.00 41.65 36 GLN C O 1
ATOM 7868 N N . LYS C 1 37 ? -48.785 46.686 45.709 1.00 41.67 37 LYS C N 1
ATOM 7869 C CA . LYS C 1 37 ? -47.853 46.728 44.548 1.00 41.90 37 LYS C CA 1
ATOM 7870 C C . LYS C 1 37 ? -47.936 45.417 43.753 1.00 40.70 37 LYS C C 1
ATOM 7871 O O . LYS C 1 37 ? -47.944 45.491 42.510 1.00 40.63 37 LYS C O 1
ATOM 7877 N N . MET C 1 38 ? -47.983 44.269 44.437 1.00 40.20 38 MET C N 1
ATOM 7878 C CA . MET C 1 38 ? -48.073 42.927 43.796 1.00 39.52 38 MET C CA 1
ATOM 7879 C C . MET C 1 38 ? -49.440 42.788 43.111 1.00 40.62 38 MET C C 1
ATOM 7880 O O . MET C 1 38 ? -49.491 42.180 42.021 1.00 39.87 38 MET C O 1
ATOM 7885 N N . ALA C 1 39 ? -50.492 43.351 43.719 1.00 41.20 39 ALA C N 1
ATOM 7886 C CA . ALA C 1 39 ? -51.878 43.378 43.193 1.00 42.55 39 ALA C CA 1
ATOM 7887 C C . ALA C 1 39 ? -51.946 44.250 41.932 1.00 43.54 39 ALA C C 1
ATOM 7888 O O . ALA C 1 39 ? -52.612 43.836 40.963 1.00 43.56 39 ALA C O 1
ATOM 7890 N N . ALA C 1 40 ? -51.288 45.413 41.952 1.00 45.38 40 ALA C N 1
ATOM 7891 C CA . ALA C 1 40 ? -51.228 46.378 40.828 1.00 47.36 40 ALA C CA 1
ATOM 7892 C C . ALA C 1 40 ? -50.577 45.715 39.607 1.00 49.13 40 ALA C C 1
ATOM 7893 O O . ALA C 1 40 ? -51.153 45.810 38.506 1.00 50.48 40 ALA C O 1
ATOM 7895 N N . ALA C 1 41 ? -49.429 45.059 39.807 1.00 51.40 41 ALA C N 1
ATOM 7896 C CA . ALA C 1 41 ? -48.604 44.421 38.752 1.00 52.90 41 ALA C CA 1
ATOM 7897 C C . ALA C 1 41 ? -49.311 43.181 38.187 1.00 54.99 41 ALA C C 1
ATOM 7898 O O . ALA C 1 41 ? -49.111 42.887 36.991 1.00 55.38 41 ALA C O 1
ATOM 7900 N N . ALA C 1 42 ? -50.107 42.490 39.011 1.00 57.89 42 ALA C N 1
ATOM 7901 C CA . ALA C 1 42 ? -50.773 41.202 38.688 1.00 59.96 42 ALA C CA 1
ATOM 7902 C C . ALA C 1 42 ? -51.827 41.384 37.586 1.00 62.93 42 ALA C C 1
ATOM 7903 O O . ALA C 1 42 ? -52.192 40.371 36.956 1.00 63.84 42 ALA C O 1
ATOM 7905 N N . GLU C 1 43 ? -52.300 42.615 37.364 1.00 65.83 43 GLU C N 1
ATOM 7906 C CA . GLU C 1 43 ? -53.340 42.951 36.353 1.00 68.19 43 GLU C CA 1
ATOM 7907 C C . GLU C 1 43 ? -52.769 42.826 34.934 1.00 70.49 43 GLU C C 1
ATOM 7908 O O . GLU C 1 43 ? -53.554 42.517 34.013 1.00 71.72 43 GLU C O 1
ATOM 7914 N N . LYS C 1 44 ? -51.460 43.050 34.770 1.00 71.05 44 LYS C N 1
ATOM 7915 C CA . LYS C 1 44 ? -50.797 43.292 33.459 1.00 71.74 44 LYS C CA 1
ATOM 7916 C C . LYS C 1 44 ? -49.458 42.544 33.405 1.00 73.44 44 LYS C C 1
ATOM 7917 O O . LYS C 1 44 ? -48.493 43.097 32.840 1.00 74.51 44 LYS C O 1
ATOM 7923 N N . GLU C 1 45 ? -49.407 41.329 33.961 1.00 74.32 45 GLU C N 1
ATOM 7924 C CA . GLU C 1 45 ? -48.191 40.470 33.989 1.00 75.32 45 GLU C CA 1
ATOM 7925 C C . GLU C 1 45 ? -48.607 39.013 34.229 1.00 75.18 45 GLU C C 1
ATOM 7926 O O . GLU C 1 45 ? -49.517 38.788 35.054 1.00 75.70 45 GLU C O 1
ATOM 7932 N N . GLU C 1 46 ? -47.954 38.071 33.540 1.00 73.83 46 GLU C N 1
ATOM 7933 C CA . GLU C 1 46 ? -48.288 36.619 33.555 1.00 72.80 46 GLU C CA 1
ATOM 7934 C C . GLU C 1 46 ? -47.564 35.929 34.717 1.00 70.28 46 GLU C C 1
ATOM 7935 O O . GLU C 1 46 ? -48.195 35.079 35.376 1.00 70.32 46 GLU C O 1
ATOM 7941 N N . VAL C 1 47 ? -46.292 36.277 34.947 1.00 67.59 47 VAL C N 1
ATOM 7942 C CA . VAL C 1 47 ? -45.433 35.710 36.032 1.00 64.12 47 VAL C CA 1
ATOM 7943 C C . VAL C 1 47 ? -45.017 36.850 36.962 1.00 60.38 47 VAL C C 1
ATOM 7944 O O . VAL C 1 47 ? -43.949 37.436 36.791 1.00 61.52 47 VAL C O 1
ATOM 7948 N N . PRO C 1 48 ? -45.842 37.196 37.978 1.00 54.90 48 PRO C N 1
ATOM 7949 C CA . PRO C 1 48 ? -45.549 38.325 38.862 1.00 52.42 48 PRO C CA 1
ATOM 7950 C C . PRO C 1 48 ? -44.505 37.995 39.940 1.00 49.03 48 PRO C C 1
ATOM 7951 O O . PRO C 1 48 ? -44.553 36.910 40.496 1.00 50.76 48 PRO C O 1
ATOM 7955 N N . VAL C 1 49 ? -43.606 38.945 40.215 1.00 43.83 49 VAL C N 1
ATOM 7956 C CA . VAL C 1 49 ? -42.498 38.819 41.209 1.00 41.51 49 VAL C CA 1
ATOM 7957 C C . VAL C 1 49 ? -43.077 38.959 42.623 1.00 38.42 49 VAL C C 1
ATOM 7958 O O . VAL C 1 49 ? -43.913 39.862 42.839 1.00 38.00 49 VAL C O 1
ATOM 7962 N N . ASP C 1 50 ? -42.631 38.105 43.549 1.00 35.04 50 ASP C N 1
ATOM 7963 C CA . ASP C 1 50 ? -42.958 38.189 44.998 1.00 33.25 50 ASP C CA 1
ATOM 7964 C C . ASP C 1 50 ? -42.174 39.367 45.590 1.00 32.45 50 ASP C C 1
ATOM 7965 O O . ASP C 1 50 ? -41.057 39.145 46.100 1.00 32.36 50 ASP C O 1
ATOM 7970 N N . LEU C 1 51 ? -42.743 40.574 45.509 1.00 31.99 51 LEU C N 1
ATOM 7971 C CA . LEU C 1 51 ? -42.099 41.841 45.956 1.00 32.27 51 LEU C CA 1
ATOM 7972 C C . LEU C 1 51 ? -41.894 41.800 47.477 1.00 31.77 51 LEU C C 1
ATOM 7973 O O . LEU C 1 51 ? -40.865 42.321 47.940 1.00 31.03 51 LEU C O 1
ATOM 7978 N N . LEU C 1 52 ? -42.829 41.184 48.210 1.00 31.98 52 LEU C N 1
ATOM 7979 C CA . LEU C 1 52 ? -42.778 41.011 49.689 1.00 32.29 52 LEU C CA 1
ATOM 7980 C C . LEU C 1 52 ? -41.496 40.263 50.078 1.00 32.72 52 LEU C C 1
ATOM 7981 O O . LEU C 1 52 ? -40.771 40.750 50.967 1.00 32.85 52 LEU C O 1
ATOM 7986 N N . ALA C 1 53 ? -41.233 39.124 49.432 1.00 33.08 53 ALA C N 1
ATOM 7987 C CA . ALA C 1 53 ? -40.039 38.274 49.650 1.00 33.36 53 ALA C CA 1
ATOM 7988 C C . ALA C 1 53 ? -38.772 39.043 49.252 1.00 33.41 53 ALA C C 1
ATOM 7989 O O . ALA C 1 53 ? -37.771 38.947 49.984 1.00 33.20 53 ALA C O 1
ATOM 7991 N N . GLN C 1 54 ? -38.826 39.778 48.137 1.00 34.65 54 GLN C N 1
ATOM 7992 C CA . GLN C 1 54 ? -37.693 40.572 47.585 1.00 36.08 54 GLN C CA 1
ATOM 7993 C C . GLN C 1 54 ? -37.249 41.625 48.610 1.00 36.23 54 GLN C C 1
ATOM 7994 O O . GLN C 1 54 ? -36.027 41.804 48.773 1.00 35.45 54 GLN C O 1
ATOM 8000 N N . TYR C 1 55 ? -38.205 42.292 49.267 1.00 36.68 55 TYR C N 1
ATOM 8001 C CA . TYR C 1 55 ? -37.965 43.324 50.313 1.00 37.26 55 TYR C CA 1
ATOM 8002 C C . TYR C 1 55 ? -37.311 42.684 51.544 1.00 37.00 55 TYR C C 1
ATOM 8003 O O . TYR C 1 55 ? -36.326 43.241 52.062 1.00 36.43 55 TYR C O 1
ATOM 8012 N N . MET C 1 56 ? -37.865 41.562 52.010 1.00 37.43 56 MET C N 1
ATOM 8013 C CA . MET C 1 56 ? -37.406 40.844 53.230 1.00 37.98 56 MET C CA 1
ATOM 8014 C C . MET C 1 56 ? -36.005 40.258 52.998 1.00 37.29 56 MET C C 1
ATOM 8015 O O . MET C 1 56 ? -35.256 40.134 53.987 1.00 37.10 56 MET C O 1
ATOM 8020 N N . GLN C 1 57 ? -35.662 39.938 51.744 1.00 36.62 57 GLN C N 1
ATOM 8021 C CA . GLN C 1 57 ? -34.322 39.426 51.339 1.00 36.64 57 GLN C CA 1
ATOM 8022 C C . GLN C 1 57 ? -33.323 40.591 51.266 1.00 36.36 57 GLN C C 1
ATOM 8023 O O . GLN C 1 57 ? -32.144 40.370 51.604 1.00 36.36 57 GLN C O 1
ATOM 8029 N N . VAL C 1 58 ? -33.768 41.785 50.855 1.00 35.61 58 VAL C N 1
ATOM 8030 C CA . VAL C 1 58 ? -32.951 43.037 50.905 1.00 35.28 58 VAL C CA 1
ATOM 8031 C C . VAL C 1 58 ? -32.625 43.345 52.375 1.00 35.39 58 VAL C C 1
ATOM 8032 O O . VAL C 1 58 ? -31.450 43.642 52.663 1.00 35.60 58 VAL C O 1
ATOM 8036 N N . GLU C 1 59 ? -33.627 43.272 53.261 1.00 35.15 59 GLU C N 1
ATOM 8037 C CA . GLU C 1 59 ? -33.501 43.573 54.716 1.00 36.10 59 GLU C CA 1
ATOM 8038 C C . GLU C 1 59 ? -32.551 42.572 55.387 1.00 35.61 59 GLU C C 1
ATOM 8039 O O . GLU C 1 59 ? -31.852 42.978 56.331 1.00 36.22 59 GLU C O 1
ATOM 8045 N N . ALA C 1 60 ? -32.529 41.316 54.927 1.00 35.13 60 ALA C N 1
ATOM 8046 C CA . ALA C 1 60 ? -31.641 40.244 55.438 1.00 34.69 60 ALA C CA 1
ATOM 8047 C C . ALA C 1 60 ? -30.174 40.681 55.327 1.00 34.34 60 ALA C C 1
ATOM 8048 O O . ALA C 1 60 ? -29.369 40.247 56.175 1.00 35.50 60 ALA C O 1
ATOM 8050 N N . HIS C 1 61 ? -29.844 41.508 54.326 1.00 33.05 61 HIS C N 1
ATOM 8051 C CA . HIS C 1 61 ? -28.480 42.052 54.080 1.00 32.35 61 HIS C CA 1
ATOM 8052 C C . HIS C 1 61 ? -28.474 43.572 54.295 1.00 31.00 61 HIS C C 1
ATOM 8053 O O . HIS C 1 61 ? -27.764 44.274 53.546 1.00 30.34 61 HIS C O 1
ATOM 8060 N N . ASP C 1 62 ? -29.213 44.055 55.302 1.00 30.29 62 ASP C N 1
ATOM 8061 C CA . ASP C 1 62 ? -29.405 45.502 55.598 1.00 29.38 62 ASP C CA 1
ATOM 8062 C C . ASP C 1 62 ? -28.036 46.173 55.767 1.00 28.94 62 ASP C C 1
ATOM 8063 O O . ASP C 1 62 ? -27.763 47.136 55.022 1.00 28.25 62 ASP C O 1
ATOM 8068 N N . TRP C 1 63 ? -27.221 45.677 56.706 1.00 28.60 63 TRP C N 1
ATOM 8069 C CA . TRP C 1 63 ? -25.864 46.200 57.029 1.00 28.72 63 TRP C CA 1
ATOM 8070 C C . TRP C 1 63 ? -25.012 46.283 55.756 1.00 28.80 63 TRP C C 1
ATOM 8071 O O . TRP C 1 63 ? -24.361 47.321 55.548 1.00 28.19 63 TRP C O 1
ATOM 8082 N N . HIS C 1 64 ? -24.998 45.212 54.960 1.00 28.87 64 HIS C N 1
ATOM 8083 C CA . HIS C 1 64 ? -24.228 45.102 53.692 1.00 29.55 64 HIS C CA 1
ATOM 8084 C C . HIS C 1 64 ? -24.646 46.236 52.749 1.00 29.50 64 HIS C C 1
ATOM 8085 O O . HIS C 1 64 ? -23.753 46.924 52.219 1.00 29.71 64 HIS C O 1
ATOM 8092 N N . ASN C 1 65 ? -25.956 46.427 52.574 1.00 29.78 65 ASN C N 1
ATOM 8093 C CA . ASN C 1 65 ? -26.559 47.454 51.681 1.00 29.97 65 ASN C CA 1
ATOM 8094 C C . ASN C 1 65 ? -26.217 48.861 52.192 1.00 29.59 65 ASN C C 1
ATOM 8095 O O . ASN C 1 65 ? -25.965 49.735 51.348 1.00 28.67 65 ASN C O 1
ATOM 8100 N N . ARG C 1 66 ? -26.208 49.067 53.515 1.00 29.47 66 ARG C N 1
ATOM 8101 C CA . ARG C 1 66 ? -25.877 50.369 54.159 1.00 29.31 66 ARG C CA 1
ATOM 8102 C C . ARG C 1 66 ? -24.420 50.744 53.862 1.00 29.68 66 ARG C C 1
ATOM 8103 O O . ARG C 1 66 ? -24.167 51.920 53.529 1.00 29.26 66 ARG C O 1
ATOM 8111 N N . VAL C 1 67 ? -23.501 49.782 53.989 1.00 29.97 67 VAL C N 1
ATOM 8112 C CA . VAL C 1 67 ? -22.035 49.990 53.790 1.00 30.85 67 VAL C CA 1
ATOM 8113 C C . VAL C 1 67 ? -21.785 50.305 52.309 1.00 31.78 67 VAL C C 1
ATOM 8114 O O . VAL C 1 67 ? -21.106 51.311 52.036 1.00 32.20 67 VAL C O 1
ATOM 8118 N N . ARG C 1 68 ? -22.318 49.484 51.397 1.00 32.79 68 ARG C N 1
ATOM 8119 C CA . ARG C 1 68 ? -22.205 49.690 49.925 1.00 33.30 68 ARG C CA 1
ATOM 8120 C C . ARG C 1 68 ? -22.829 51.041 49.555 1.00 33.92 68 ARG C C 1
ATOM 8121 O O . ARG C 1 68 ? -22.195 51.787 48.784 1.00 34.19 68 ARG C O 1
ATOM 8129 N N . GLY C 1 69 ? -24.019 51.334 50.094 1.00 33.39 69 GLY C N 1
ATOM 8130 C CA . GLY C 1 69 ? -24.748 52.601 49.893 1.00 33.75 69 GLY C CA 1
ATOM 8131 C C . GLY C 1 69 ? -23.910 53.813 50.264 1.00 33.50 69 GLY C C 1
ATOM 8132 O O . GLY C 1 69 ? -23.860 54.761 49.456 1.00 34.04 69 GLY C O 1
ATOM 8133 N N . ALA C 1 70 ? -23.279 53.782 51.443 1.00 33.17 70 ALA C N 1
ATOM 8134 C CA . ALA C 1 70 ? -22.415 54.856 51.989 1.00 32.92 70 ALA C CA 1
ATOM 8135 C C . ALA C 1 70 ? -21.234 55.114 51.046 1.00 33.38 70 ALA C C 1
ATOM 8136 O O . ALA C 1 70 ? -20.945 56.298 50.768 1.00 32.85 70 ALA C O 1
ATOM 8138 N N . ILE C 1 71 ? -20.574 54.046 50.585 1.00 34.57 71 ILE C N 1
ATOM 8139 C CA . ILE C 1 71 ? -19.379 54.104 49.687 1.00 35.86 71 ILE C CA 1
ATOM 8140 C C . ILE C 1 71 ? -19.789 54.730 48.347 1.00 37.46 71 ILE C C 1
ATOM 8141 O O . ILE C 1 71 ? -19.090 55.661 47.894 1.00 37.59 71 ILE C O 1
ATOM 8146 N N . LEU C 1 72 ? -20.872 54.236 47.737 1.00 38.78 72 LEU C N 1
ATOM 8147 C CA . LEU C 1 72 ? -21.408 54.756 46.447 1.00 40.55 72 LEU C CA 1
ATOM 8148 C C . LEU C 1 72 ? -21.844 56.218 46.617 1.00 41.09 72 LEU C C 1
ATOM 8149 O O . LEU C 1 72 ? -21.727 56.977 45.637 1.00 40.69 72 LEU C O 1
ATOM 8154 N N . GLY C 1 73 ? -22.308 56.591 47.816 1.00 41.66 73 GLY C N 1
ATOM 8155 C CA . GLY C 1 73 ? -22.714 57.967 48.170 1.00 42.91 73 GLY C CA 1
ATOM 8156 C C . GLY C 1 73 ? -21.572 58.965 48.042 1.00 43.99 73 GLY C C 1
ATOM 8157 O O . GLY C 1 73 ? -21.852 60.133 47.715 1.00 43.68 73 GLY C O 1
ATOM 8158 N N . LEU C 1 74 ? -20.332 58.528 48.290 1.00 45.29 74 LEU C N 1
ATOM 8159 C CA . LEU C 1 74 ? -19.112 59.383 48.254 1.00 46.89 74 LEU C CA 1
ATOM 8160 C C . LEU C 1 74 ? -18.744 59.740 46.806 1.00 49.09 74 LEU C C 1
ATOM 8161 O O . LEU C 1 74 ? -18.095 60.786 46.614 1.00 48.51 74 LEU C O 1
ATOM 8166 N N . ILE C 1 75 ? -19.147 58.915 45.833 1.00 51.87 75 ILE C N 1
ATOM 8167 C CA . ILE C 1 75 ? -18.768 59.051 44.393 1.00 55.04 75 ILE C CA 1
ATOM 8168 C C . ILE C 1 75 ? -19.875 59.811 43.648 1.00 57.64 75 ILE C C 1
ATOM 8169 O O . ILE C 1 75 ? -19.546 60.775 42.930 1.00 58.77 75 ILE C O 1
ATOM 8174 N N . SER C 1 76 ? -21.130 59.377 43.810 1.00 60.33 76 SER C N 1
ATOM 8175 C CA . SER C 1 76 ? -22.319 59.862 43.057 1.00 61.90 76 SER C CA 1
ATOM 8176 C C . SER C 1 76 ? -22.654 61.309 43.441 1.00 63.59 76 SER C C 1
ATOM 8177 O O . SER C 1 76 ? -22.957 62.100 42.524 1.00 64.47 76 SER C O 1
ATOM 8180 N N . ALA C 1 77 ? -22.616 61.631 44.740 1.00 64.43 77 ALA C N 1
ATOM 8181 C CA . ALA C 1 77 ? -22.946 62.964 45.302 1.00 64.91 77 ALA C CA 1
ATOM 8182 C C . ALA C 1 77 ? -22.111 64.044 44.603 1.00 65.48 77 ALA C C 1
ATOM 8183 O O . ALA C 1 77 ? -20.870 63.907 44.579 1.00 66.29 77 ALA C O 1
ATOM 8185 N N . VAL C 1 78 ? -22.774 65.062 44.042 1.00 65.40 78 VAL C N 1
ATOM 8186 C CA . VAL C 1 78 ? -22.122 66.249 43.409 1.00 64.68 78 VAL C CA 1
ATOM 8187 C C . VAL C 1 78 ? -21.369 67.009 44.500 1.00 63.42 78 VAL C C 1
ATOM 8188 O O . VAL C 1 78 ? -21.927 67.278 45.562 1.00 61.83 78 VAL C O 1
ATOM 8192 N N . PRO C 1 79 ? -20.074 67.347 44.288 1.00 62.37 79 PRO C N 1
ATOM 8193 C CA . PRO C 1 79 ? -19.265 68.010 45.314 1.00 61.46 79 PRO C CA 1
ATOM 8194 C C . PRO C 1 79 ? -19.988 69.131 46.082 1.00 59.41 79 PRO C C 1
ATOM 8195 O O . PRO C 1 79 ? -20.112 70.226 45.566 1.00 59.75 79 PRO C O 1
ATOM 8199 N N . LYS C 1 80 ? -20.466 68.800 47.286 1.00 56.77 80 LYS C N 1
ATOM 8200 C CA . LYS C 1 80 ? -20.944 69.750 48.328 1.00 54.95 80 LYS C CA 1
ATOM 8201 C C . LYS C 1 80 ? -20.469 69.230 49.691 1.00 52.32 80 LYS C C 1
ATOM 8202 O O . LYS C 1 80 ? -20.743 68.052 49.995 1.00 50.62 80 LYS C O 1
ATOM 8208 N N . VAL C 1 81 ? -19.769 70.069 50.462 1.00 50.42 81 VAL C N 1
ATOM 8209 C CA . VAL C 1 81 ? -19.084 69.678 51.732 1.00 49.62 81 VAL C CA 1
ATOM 8210 C C . VAL C 1 81 ? -20.108 69.041 52.684 1.00 47.83 81 VAL C C 1
ATOM 8211 O O . VAL C 1 81 ? -21.120 69.695 52.999 1.00 48.02 81 VAL C O 1
ATOM 8215 N N . GLY C 1 82 ? -19.855 67.791 53.092 1.00 45.84 82 GLY C N 1
ATOM 8216 C CA . GLY C 1 82 ? -20.613 67.077 54.139 1.00 44.80 82 GLY C CA 1
ATOM 8217 C C . GLY C 1 82 ? -21.860 66.382 53.613 1.00 43.09 82 GLY C C 1
ATOM 8218 O O . GLY C 1 82 ? -22.534 65.718 54.422 1.00 42.71 82 GLY C O 1
ATOM 8219 N N . ALA C 1 83 ? -22.158 66.511 52.314 1.00 41.45 83 ALA C N 1
ATOM 8220 C CA . ALA C 1 83 ? -23.374 65.962 51.668 1.00 40.18 83 ALA C CA 1
ATOM 8221 C C . ALA C 1 83 ? -23.318 64.431 51.683 1.00 38.84 83 ALA C C 1
ATOM 8222 O O . ALA C 1 83 ? -24.264 63.807 52.199 1.00 38.48 83 ALA C O 1
ATOM 8224 N N . ALA C 1 84 ? -22.242 63.855 51.139 1.00 37.56 84 ALA C N 1
ATOM 8225 C CA . ALA C 1 84 ? -22.001 62.393 51.075 1.00 36.85 84 ALA C CA 1
ATOM 8226 C C . ALA C 1 84 ? -21.897 61.816 52.494 1.00 36.39 84 ALA C C 1
ATOM 8227 O O . ALA C 1 84 ? -22.357 60.675 52.699 1.00 35.84 84 ALA C O 1
ATOM 8229 N N . ILE C 1 85 ? -21.323 62.580 53.431 1.00 35.75 85 ILE C N 1
ATOM 8230 C CA . ILE C 1 85 ? -21.166 62.186 54.864 1.00 36.23 85 ILE C CA 1
ATOM 8231 C C . ILE C 1 85 ? -22.540 62.219 55.546 1.00 37.10 85 ILE C C 1
ATOM 8232 O O . ILE C 1 85 ? -22.788 61.345 56.402 1.00 37.11 85 ILE C O 1
ATOM 8237 N N . SER C 1 86 ? -23.391 63.190 55.196 1.00 37.61 86 SER C N 1
ATOM 8238 C CA . SER C 1 86 ? -24.790 63.300 55.691 1.00 38.40 86 SER C CA 1
ATOM 8239 C C . SER C 1 86 ? -25.575 62.041 55.297 1.00 38.70 86 SER C C 1
ATOM 8240 O O . SER C 1 86 ? -26.288 61.497 56.164 1.00 38.46 86 SER C O 1
ATOM 8243 N N . ARG C 1 87 ? -25.428 61.587 54.046 1.00 38.66 87 ARG C N 1
ATOM 8244 C CA . ARG C 1 87 ? -26.075 60.353 53.517 1.00 38.85 87 ARG C CA 1
ATOM 8245 C C . ARG C 1 87 ? -25.569 59.134 54.300 1.00 37.14 87 ARG C C 1
ATOM 8246 O O . ARG C 1 87 ? -26.413 58.321 54.728 1.00 36.70 87 ARG C O 1
ATOM 8254 N N . LEU C 1 88 ? -24.246 59.011 54.464 1.00 34.70 88 LEU C N 1
ATOM 8255 C CA . LEU C 1 88 ? -23.589 57.905 55.215 1.00 33.72 88 LEU C CA 1
ATOM 8256 C C . LEU C 1 88 ? -24.218 57.800 56.610 1.00 32.70 88 LEU C C 1
ATOM 8257 O O . LEU C 1 88 ? -24.621 56.686 56.995 1.00 32.37 88 LEU C O 1
ATOM 8262 N N . ILE C 1 89 ? -24.289 58.923 57.329 1.00 32.93 89 ILE C N 1
ATOM 8263 C CA . ILE C 1 89 ? -24.894 59.020 58.692 1.00 33.74 89 ILE C CA 1
ATOM 8264 C C . ILE C 1 89 ? -26.370 58.608 58.612 1.00 33.24 89 ILE C C 1
ATOM 8265 O O . ILE C 1 89 ? -26.839 57.921 59.542 1.00 34.45 89 ILE C O 1
ATOM 8270 N N . GLY C 1 90 ? -27.066 59.011 57.544 1.00 32.51 90 GLY C N 1
ATOM 8271 C CA . GLY C 1 90 ? -28.470 58.641 57.278 1.00 32.59 90 GLY C CA 1
ATOM 8272 C C . GLY C 1 90 ? -28.651 57.133 57.197 1.00 32.28 90 GLY C C 1
ATOM 8273 O O . GLY C 1 90 ? -29.655 56.630 57.737 1.00 31.91 90 GLY C O 1
ATOM 8274 N N . LEU C 1 91 ? -27.706 56.437 56.556 1.00 31.88 91 LEU C N 1
ATOM 8275 C CA . LEU C 1 91 ? -27.732 54.963 56.354 1.00 31.60 91 LEU C CA 1
ATOM 8276 C C . LEU C 1 91 ? -27.287 54.245 57.636 1.00 31.16 91 LEU C C 1
ATOM 8277 O O . LEU C 1 91 ? -27.914 53.225 57.977 1.00 31.50 91 LEU C O 1
ATOM 8282 N N . PHE C 1 92 ? -26.267 54.764 58.325 1.00 30.83 92 PHE C N 1
ATOM 8283 C CA . PHE C 1 92 ? -25.595 54.094 59.473 1.00 31.22 92 PHE C CA 1
ATOM 8284 C C . PHE C 1 92 ? -26.379 54.336 60.772 1.00 32.03 92 PHE C C 1
ATOM 8285 O O . PHE C 1 92 ? -26.484 53.385 61.575 1.00 31.80 92 PHE C O 1
ATOM 8293 N N . TRP C 1 93 ? -26.908 55.550 60.972 1.00 32.37 93 TRP C N 1
ATOM 8294 C CA . TRP C 1 93 ? -27.624 55.962 62.212 1.00 33.49 93 TRP C CA 1
ATOM 8295 C C . TRP C 1 93 ? -28.959 56.619 61.864 1.00 34.19 93 TRP C C 1
ATOM 8296 O O . TRP C 1 93 ? -29.175 57.791 62.167 1.00 35.39 93 TRP C O 1
ATOM 8307 N N . PRO C 1 94 ? -29.899 55.883 61.227 1.00 34.95 94 PRO C N 1
ATOM 8308 C CA . PRO C 1 94 ? -31.222 56.424 60.910 1.00 35.43 94 PRO C CA 1
ATOM 8309 C C . PRO C 1 94 ? -32.108 56.527 62.160 1.00 35.57 94 PRO C C 1
ATOM 8310 O O . PRO C 1 94 ? -31.870 55.800 63.104 1.00 34.81 94 PRO C O 1
ATOM 8314 N N . ALA C 1 95 ? -33.103 57.418 62.123 1.00 36.98 95 ALA C N 1
ATOM 8315 C CA . ALA C 1 95 ? -34.053 57.686 63.229 1.00 37.81 95 ALA C CA 1
ATOM 8316 C C . ALA C 1 95 ? -35.160 56.624 63.256 1.00 38.84 95 ALA C C 1
ATOM 8317 O O . ALA C 1 95 ? -35.761 56.438 64.333 1.00 39.96 95 ALA C O 1
ATOM 8319 N N . ASN C 1 96 ? -35.419 55.957 62.125 1.00 39.19 96 ASN C N 1
ATOM 8320 C CA . ASN C 1 96 ? -36.584 55.047 61.941 1.00 40.16 96 ASN C CA 1
ATOM 8321 C C . ASN C 1 96 ? -36.123 53.594 61.749 1.00 39.69 96 ASN C C 1
ATOM 8322 O O . ASN C 1 96 ? -36.990 52.743 61.468 1.00 39.25 96 ASN C O 1
ATOM 8327 N N . LYS C 1 97 ? -34.822 53.310 61.892 1.00 39.50 97 LYS C N 1
ATOM 8328 C CA . LYS C 1 97 ? -34.264 51.935 61.775 1.00 39.04 97 LYS C CA 1
ATOM 8329 C C . LYS C 1 97 ? -33.158 51.724 62.815 1.00 38.26 97 LYS C C 1
ATOM 8330 O O . LYS C 1 97 ? -32.737 52.706 63.457 1.00 38.67 97 LYS C O 1
ATOM 8336 N N . VAL C 1 98 ? -32.724 50.469 62.954 1.00 37.58 98 VAL C N 1
ATOM 8337 C CA . VAL C 1 98 ? -31.617 49.999 63.841 1.00 37.06 98 VAL C CA 1
ATOM 8338 C C . VAL C 1 98 ? -30.303 50.651 63.381 1.00 35.51 98 VAL C C 1
ATOM 8339 O O . VAL C 1 98 ? -30.220 51.031 62.197 1.00 34.67 98 VAL C O 1
ATOM 8343 N N . ASP C 1 99 ? -29.322 50.787 64.282 1.00 34.59 99 ASP C N 1
ATOM 8344 C CA . ASP C 1 99 ? -27.999 51.409 63.992 1.00 34.75 99 ASP C CA 1
ATOM 8345 C C . ASP C 1 99 ? -27.109 50.390 63.266 1.00 33.14 99 ASP C C 1
ATOM 8346 O O . ASP C 1 99 ? -27.442 49.190 63.279 1.00 32.61 99 ASP C O 1
ATOM 8351 N N . ILE C 1 100 ? -26.011 50.862 62.668 1.00 31.94 100 ILE C N 1
ATOM 8352 C CA . ILE C 1 100 ? -25.109 50.068 61.776 1.00 31.45 100 ILE C CA 1
ATOM 8353 C C . ILE C 1 100 ? -24.616 48.810 62.507 1.00 31.38 100 ILE C C 1
ATOM 8354 O O . ILE C 1 100 ? -24.546 47.752 61.854 1.00 31.48 100 ILE C O 1
ATOM 8359 N N . TRP C 1 101 ? -24.299 48.921 63.804 1.00 31.31 101 TRP C N 1
ATOM 8360 C CA . TRP C 1 101 ? -23.684 47.843 64.628 1.00 31.41 101 TRP C CA 1
ATOM 8361 C C . TRP C 1 101 ? -24.690 46.713 64.877 1.00 32.26 101 TRP C C 1
ATOM 8362 O O . TRP C 1 101 ? -24.291 45.538 64.787 1.00 31.33 101 TRP C O 1
ATOM 8373 N N . GLU C 1 102 ? -25.942 47.044 65.200 1.00 33.44 102 GLU C N 1
ATOM 8374 C CA . GLU C 1 102 ? -26.994 46.034 65.484 1.00 35.03 102 GLU C CA 1
ATOM 8375 C C . GLU C 1 102 ? -27.496 45.453 64.155 1.00 34.39 102 GLU C C 1
ATOM 8376 O O . GLU C 1 102 ? -27.768 44.239 64.115 1.00 33.70 102 GLU C O 1
ATOM 8382 N N . ALA C 1 103 ? -27.600 46.281 63.110 1.00 33.97 103 ALA C N 1
ATOM 8383 C CA . ALA C 1 103 ? -27.886 45.845 61.723 1.00 34.16 103 ALA C CA 1
ATOM 8384 C C . ALA C 1 103 ? -26.832 44.810 61.316 1.00 34.38 103 ALA C C 1
ATOM 8385 O O . ALA C 1 103 ? -27.208 43.778 60.729 1.00 34.20 103 ALA C O 1
ATOM 8387 N N . LEU C 1 104 ? -25.565 45.084 61.646 1.00 34.64 104 LEU C N 1
ATOM 8388 C CA . LEU C 1 104 ? -24.413 44.157 61.474 1.00 34.86 104 LEU C CA 1
ATOM 8389 C C . LEU C 1 104 ? -24.731 42.804 62.129 1.00 35.00 104 LEU C C 1
ATOM 8390 O O . LEU C 1 104 ? -24.555 41.782 61.448 1.00 34.57 104 LEU C O 1
ATOM 8395 N N . ARG C 1 105 ? -25.220 42.800 63.376 1.00 34.78 105 ARG C N 1
ATOM 8396 C CA . ARG C 1 105 ? -25.505 41.566 64.166 1.00 35.33 105 ARG C CA 1
ATOM 8397 C C . ARG C 1 105 ? -26.653 40.756 63.541 1.00 33.97 105 ARG C C 1
ATOM 8398 O O . ARG C 1 105 ? -26.748 39.554 63.858 1.00 32.72 105 ARG C O 1
ATOM 8406 N N . ALA C 1 106 ? -27.489 41.377 62.701 1.00 33.24 106 ALA C N 1
ATOM 8407 C CA . ALA C 1 106 ? -28.680 40.756 62.069 1.00 33.33 106 ALA C CA 1
ATOM 8408 C C . ALA C 1 106 ? -28.340 40.161 60.692 1.00 33.37 106 ALA C C 1
ATOM 8409 O O . ALA C 1 106 ? -29.241 39.537 60.099 1.00 34.00 106 ALA C O 1
ATOM 8411 N N . GLU C 1 107 ? -27.112 40.346 60.192 1.00 32.99 107 GLU C N 1
ATOM 8412 C CA A GLU C 1 107 ? -26.654 39.800 58.881 0.61 33.29 107 GLU C CA 1
ATOM 8413 C CA B GLU C 1 107 ? -26.683 39.803 58.874 0.39 33.45 107 GLU C CA 1
ATOM 8414 C C . GLU C 1 107 ? -26.857 38.279 58.879 1.00 34.32 107 GLU C C 1
ATOM 8415 O O . GLU C 1 107 ? -26.408 37.635 59.845 1.00 35.11 107 GLU C O 1
ATOM 8426 N N . GLU C 1 108 ? -27.497 37.755 57.827 1.00 36.50 108 GLU C N 1
ATOM 8427 C CA . GLU C 1 108 ? -27.887 36.328 57.653 1.00 37.98 108 GLU C CA 1
ATOM 8428 C C . GLU C 1 108 ? -26.708 35.398 57.973 1.00 37.29 108 GLU C C 1
ATOM 8429 O O . GLU C 1 108 ? -26.897 34.465 58.782 1.00 38.73 108 GLU C O 1
ATOM 8435 N N . TYR C 1 109 ? -25.539 35.657 57.379 1.00 35.57 109 TYR C N 1
ATOM 8436 C CA . TYR C 1 109 ? -24.394 34.711 57.288 1.00 34.54 109 TYR C CA 1
ATOM 8437 C C . TYR C 1 109 ? -23.623 34.594 58.612 1.00 34.30 109 TYR C C 1
ATOM 8438 O O . TYR C 1 109 ? -22.837 33.633 58.732 1.00 32.78 109 TYR C O 1
ATOM 8447 N N . ILE C 1 110 ? -23.812 35.527 59.553 1.00 34.67 110 ILE C N 1
ATOM 8448 C CA . ILE C 1 110 ? -23.004 35.641 60.809 1.00 35.05 110 ILE C CA 1
ATOM 8449 C C . ILE C 1 110 ? -22.832 34.262 61.456 1.00 34.48 110 ILE C C 1
ATOM 8450 O O . ILE C 1 110 ? -21.684 33.905 61.778 1.00 33.16 110 ILE C O 1
ATOM 8455 N N . ARG C 1 111 ? -23.933 33.531 61.649 1.00 34.16 111 ARG C N 1
ATOM 8456 C CA . ARG C 1 111 ? -23.974 32.288 62.466 1.00 35.04 111 ARG C CA 1
ATOM 8457 C C . ARG C 1 111 ? -23.122 31.188 61.818 1.00 33.09 111 ARG C C 1
ATOM 8458 O O . ARG C 1 111 ? -22.792 30.223 62.530 1.00 32.57 111 ARG C O 1
ATOM 8466 N N . ASN C 1 112 ? -22.772 31.330 60.533 1.00 31.48 112 ASN C N 1
ATOM 8467 C CA . ASN C 1 112 ? -21.982 30.332 59.764 1.00 30.61 112 ASN C CA 1
ATOM 8468 C C . ASN C 1 112 ? -20.496 30.722 59.732 1.00 29.93 112 ASN C C 1
ATOM 8469 O O . ASN C 1 112 ? -19.688 29.859 59.351 1.00 30.08 112 ASN C O 1
ATOM 8474 N N . ILE C 1 113 ? -20.129 31.949 60.124 1.00 30.16 113 ILE C N 1
ATOM 8475 C CA . ILE C 1 113 ? -18.754 32.492 59.885 1.00 30.41 113 ILE C CA 1
ATOM 8476 C C . ILE C 1 113 ? -18.026 32.802 61.204 1.00 30.92 113 ILE C C 1
ATOM 8477 O O . ILE C 1 113 ? -16.848 32.430 61.299 1.00 30.93 113 ILE C O 1
ATOM 8482 N N . VAL C 1 114 ? -18.665 33.451 62.182 1.00 31.09 114 VAL C N 1
ATOM 8483 C CA . VAL C 1 114 ? -17.969 33.933 63.415 1.00 32.18 114 VAL C CA 1
ATOM 8484 C C . VAL C 1 114 ? -18.771 33.559 64.666 1.00 32.98 114 VAL C C 1
ATOM 8485 O O . VAL C 1 114 ? -19.983 33.293 64.551 1.00 32.88 114 VAL C O 1
ATOM 8489 N N . GLN C 1 115 ? -18.088 33.542 65.814 1.00 34.19 115 GLN C N 1
ATOM 8490 C CA . GLN C 1 115 ? -18.689 33.363 67.162 1.00 35.12 115 GLN C CA 1
ATOM 8491 C C . GLN C 1 115 ? -19.214 34.720 67.636 1.00 34.68 115 GLN C C 1
ATOM 8492 O O . GLN C 1 115 ? -18.383 35.604 67.923 1.00 34.83 115 GLN C O 1
ATOM 8498 N N . GLN C 1 116 ? -20.541 34.872 67.696 1.00 35.21 116 GLN C N 1
ATOM 8499 C CA . GLN C 1 116 ? -21.228 36.142 68.053 1.00 36.04 116 GLN C CA 1
ATOM 8500 C C . GLN C 1 116 ? -20.764 36.611 69.437 1.00 35.82 116 GLN C C 1
ATOM 8501 O O . GLN C 1 116 ? -20.514 37.822 69.585 1.00 36.25 116 GLN C O 1
ATOM 8507 N N . GLU C 1 117 ? -20.657 35.692 70.403 1.00 35.31 117 GLU C N 1
ATOM 8508 C CA . GLU C 1 117 ? -20.363 36.017 71.826 1.00 34.86 117 GLU C CA 1
ATOM 8509 C C . GLU C 1 117 ? -19.008 36.736 71.924 1.00 34.07 117 GLU C C 1
ATOM 8510 O O . GLU C 1 117 ? -18.902 37.657 72.753 1.00 32.85 117 GLU C O 1
ATOM 8516 N N . LEU C 1 118 ? -18.025 36.352 71.099 1.00 33.08 118 LEU C N 1
ATOM 8517 C CA . LEU C 1 118 ? -16.635 36.881 71.173 1.00 32.83 118 LEU C CA 1
ATOM 8518 C C . LEU C 1 118 ? -16.591 38.334 70.681 1.00 32.77 118 LEU C C 1
ATOM 8519 O O . LEU C 1 118 ? -15.982 39.158 71.390 1.00 32.24 118 LEU C O 1
ATOM 8524 N N . PHE C 1 119 ? -17.204 38.656 69.536 1.00 33.26 119 PHE C N 1
ATOM 8525 C CA . PHE C 1 119 ? -17.219 40.049 69.009 1.00 34.15 119 PHE C CA 1
ATOM 8526 C C . PHE C 1 119 ? -18.157 40.910 69.868 1.00 34.01 119 PHE C C 1
ATOM 8527 O O . PHE C 1 119 ? -17.931 42.126 69.923 1.00 33.40 119 PHE C O 1
ATOM 8535 N N . GLU C 1 120 ? -19.138 40.310 70.550 1.00 34.34 120 GLU C N 1
ATOM 8536 C CA . GLU C 1 120 ? -19.957 41.014 71.576 1.00 35.60 120 GLU C CA 1
ATOM 8537 C C . GLU C 1 120 ? -19.038 41.468 72.721 1.00 34.70 120 GLU C C 1
ATOM 8538 O O . GLU C 1 120 ? -19.110 42.655 73.094 1.00 33.95 120 GLU C O 1
ATOM 8544 N N . PHE C 1 121 ? -18.181 40.574 73.229 1.00 34.10 121 PHE C N 1
ATOM 8545 C CA . PHE C 1 121 ? -17.266 40.839 74.374 1.00 34.37 121 PHE C CA 1
ATOM 8546 C C . PHE C 1 121 ? -16.176 41.832 73.953 1.00 34.59 121 PHE C C 1
ATOM 8547 O O . PHE C 1 121 ? -15.876 42.749 74.742 1.00 34.97 121 PHE C O 1
ATOM 8555 N N . GLU C 1 122 ? -15.603 41.663 72.756 1.00 34.69 122 GLU C N 1
ATOM 8556 C CA . GLU C 1 122 ? -14.589 42.596 72.189 1.00 35.19 122 GLU C CA 1
ATOM 8557 C C . GLU C 1 122 ? -15.207 43.994 72.047 1.00 35.35 122 GLU C C 1
ATOM 8558 O O . GLU C 1 122 ? -14.496 44.973 72.323 1.00 36.13 122 GLU C O 1
ATOM 8564 N N . MET C 1 123 ? -16.482 44.079 71.652 1.00 36.60 123 MET C N 1
ATOM 8565 C CA . MET C 1 123 ? -17.187 45.364 71.388 1.00 37.93 123 MET C CA 1
ATOM 8566 C C . MET C 1 123 ? -17.466 46.106 72.703 1.00 37.95 123 MET C C 1
ATOM 8567 O O . MET C 1 123 ? -17.409 47.351 72.687 1.00 38.12 123 MET C O 1
ATOM 8572 N N . ARG C 1 124 ? -17.757 45.381 73.791 1.00 38.27 124 ARG C N 1
ATOM 8573 C CA . ARG C 1 124 ? -17.908 45.954 75.159 1.00 38.53 124 ARG C CA 1
ATOM 8574 C C . ARG C 1 124 ? -16.619 46.693 75.539 1.00 38.83 124 ARG C C 1
ATOM 8575 O O . ARG C 1 124 ? -16.709 47.796 76.110 1.00 38.29 124 ARG C O 1
ATOM 8583 N N . LEU C 1 125 ? -15.469 46.093 75.222 1.00 39.47 125 LEU C N 1
ATOM 8584 C CA . LEU C 1 125 ? -14.110 46.637 75.492 1.00 40.11 125 LEU C CA 1
ATOM 8585 C C . LEU C 1 125 ? -13.880 47.906 74.659 1.00 40.03 125 LEU C C 1
ATOM 8586 O O . LEU C 1 125 ? -13.193 48.818 75.160 1.00 41.05 125 LEU C O 1
ATOM 8591 N N . LEU C 1 126 ? -14.445 47.969 73.446 1.00 39.79 126 LEU C N 1
ATOM 8592 C CA . LEU C 1 126 ? -14.246 49.079 72.470 1.00 39.47 126 LEU C CA 1
ATOM 8593 C C . LEU C 1 126 ? -15.387 50.104 72.552 1.00 39.58 126 LEU C C 1
ATOM 8594 O O . LEU C 1 126 ? -15.343 51.075 71.775 1.00 38.95 126 LEU C O 1
ATOM 8599 N N . GLU C 1 127 ? -16.361 49.918 73.451 1.00 41.15 127 GLU C N 1
ATOM 8600 C CA . GLU C 1 127 ? -17.620 50.717 73.485 1.00 42.44 127 GLU C CA 1
ATOM 8601 C C . GLU C 1 127 ? -17.298 52.209 73.644 1.00 41.14 127 GLU C C 1
ATOM 8602 O O . GLU C 1 127 ? -17.925 53.022 72.936 1.00 40.28 127 GLU C O 1
ATOM 8608 N N . ASN C 1 128 ? -16.361 52.553 74.533 1.00 40.44 128 ASN C N 1
ATOM 8609 C CA . ASN C 1 128 ? -15.951 53.955 74.822 1.00 39.85 128 ASN C CA 1
ATOM 8610 C C . ASN C 1 128 ? -15.335 54.578 73.562 1.00 38.55 128 ASN C C 1
ATOM 8611 O O . ASN C 1 128 ? -15.737 55.702 73.205 1.00 37.98 128 ASN C O 1
ATOM 8616 N N . ASP C 1 129 ? -14.406 53.869 72.915 1.00 38.00 129 ASP C N 1
ATOM 8617 C CA . ASP C 1 129 ? -13.717 54.315 71.672 1.00 37.86 129 ASP C CA 1
ATOM 8618 C C . ASP C 1 129 ? -14.743 54.491 70.546 1.00 37.37 129 ASP C C 1
ATOM 8619 O O . ASP C 1 129 ? -14.603 55.456 69.774 1.00 35.83 129 ASP C O 1
ATOM 8624 N N . ILE C 1 130 ? -15.730 53.593 70.455 1.00 37.86 130 ILE C N 1
ATOM 8625 C CA . ILE C 1 130 ? -16.792 53.621 69.403 1.00 38.55 130 ILE C CA 1
ATOM 8626 C C . ILE C 1 130 ? -17.696 54.837 69.642 1.00 38.41 130 ILE C C 1
ATOM 8627 O O . ILE C 1 130 ? -17.885 55.618 68.689 1.00 37.63 130 ILE C O 1
ATOM 8632 N N . GLN C 1 131 ? -18.228 54.987 70.860 1.00 39.29 131 GLN C N 1
ATOM 8633 C CA . GLN C 1 131 ? -19.131 56.109 71.244 1.00 40.30 131 GLN C CA 1
ATOM 8634 C C . GLN C 1 131 ? -18.398 57.443 71.044 1.00 39.79 131 GLN C C 1
ATOM 8635 O O . GLN C 1 131 ? -19.061 58.420 70.639 1.00 39.75 131 GLN C O 1
ATOM 8641 N N . ALA C 1 132 ? -17.085 57.472 71.298 1.00 39.16 132 ALA C N 1
ATOM 8642 C CA . ALA C 1 132 ? -16.198 58.638 71.062 1.00 38.68 132 ALA C CA 1
ATOM 8643 C C . ALA C 1 132 ? -16.174 58.977 69.565 1.00 38.40 132 ALA C C 1
ATOM 8644 O O . ALA C 1 132 ? -16.352 60.163 69.229 1.00 38.46 132 ALA C O 1
ATOM 8646 N N . LEU C 1 133 ? -15.971 57.973 68.703 1.00 38.45 133 LEU C N 1
ATOM 8647 C CA . LEU C 1 133 ? -15.923 58.136 67.221 1.00 38.43 133 LEU C CA 1
ATOM 8648 C C . LEU C 1 133 ? -17.293 58.602 66.708 1.00 38.39 133 LEU C C 1
ATOM 8649 O O . LEU C 1 133 ? -17.319 59.513 65.864 1.00 39.03 133 LEU C O 1
ATOM 8654 N N . GLU C 1 134 ? -18.380 57.998 67.200 1.00 39.30 134 GLU C N 1
ATOM 8655 C CA . GLU C 1 134 ? -19.782 58.342 66.827 1.00 39.61 134 GLU C CA 1
ATOM 8656 C C . GLU C 1 134 ? -20.074 59.808 67.169 1.00 39.50 134 GLU C C 1
ATOM 8657 O O . GLU C 1 134 ? -20.727 60.481 66.346 1.00 39.61 134 GLU C O 1
ATOM 8663 N N . THR C 1 135 ? -19.620 60.274 68.339 1.00 39.31 135 THR C N 1
ATOM 8664 C CA . THR C 1 135 ? -19.765 61.679 68.812 1.00 39.22 135 THR C CA 1
ATOM 8665 C C . THR C 1 135 ? -19.085 62.621 67.810 1.00 39.20 135 THR C C 1
ATOM 8666 O O . THR C 1 135 ? -19.719 63.626 67.425 1.00 40.10 135 THR C O 1
ATOM 8670 N N . THR C 1 136 ? -17.850 62.300 67.408 1.00 38.55 136 THR C N 1
ATOM 8671 C CA . THR C 1 136 ? -17.021 63.088 66.454 1.00 37.80 136 THR C CA 1
ATOM 8672 C C . THR C 1 136 ? -17.713 63.137 65.087 1.00 37.58 136 THR C C 1
ATOM 8673 O O . THR C 1 136 ? -17.858 64.248 64.546 1.00 37.41 136 THR C O 1
ATOM 8677 N N . VAL C 1 137 ? -18.110 61.975 64.553 1.00 37.86 137 VAL C N 1
ATOM 8678 C CA . VAL C 1 137 ? -18.837 61.848 63.252 1.00 37.68 137 VAL C CA 1
ATOM 8679 C C . VAL C 1 137 ? -20.052 62.781 63.294 1.00 38.02 137 VAL C C 1
ATOM 8680 O O . VAL C 1 137 ? -20.241 63.550 62.330 1.00 38.27 137 VAL C O 1
ATOM 8684 N N . GLY C 1 138 ? -20.832 62.710 64.379 1.00 38.21 138 GLY C N 1
ATOM 8685 C CA . GLY C 1 138 ? -22.015 63.556 64.622 1.00 38.55 138 GLY C CA 1
ATOM 8686 C C . GLY C 1 138 ? -21.650 65.028 64.692 1.00 38.73 138 GLY C C 1
ATOM 8687 O O . GLY C 1 138 ? -22.363 65.839 64.072 1.00 39.04 138 GLY C O 1
ATOM 8688 N N . ARG C 1 139 ? -20.574 65.361 65.415 1.00 39.37 139 ARG C N 1
ATOM 8689 C CA . ARG C 1 139 ? -20.095 66.757 65.612 1.00 39.34 139 ARG C CA 1
ATOM 8690 C C . ARG C 1 139 ? -19.698 67.362 64.260 1.00 39.15 139 ARG C C 1
ATOM 8691 O O . ARG C 1 139 ? -20.059 68.524 64.021 1.00 39.35 139 ARG C O 1
ATOM 8699 N N . TYR C 1 140 ? -18.996 66.607 63.408 1.00 38.55 140 TYR C N 1
ATOM 8700 C CA . TYR C 1 140 ? -18.566 67.058 62.056 1.00 38.20 140 TYR C CA 1
ATOM 8701 C C . TYR C 1 140 ? -19.792 67.441 61.218 1.00 38.60 140 TYR C C 1
ATOM 8702 O O . TYR C 1 140 ? -19.783 68.512 60.583 1.00 39.62 140 TYR C O 1
ATOM 8711 N N . ASP C 1 141 ? -20.807 66.573 61.211 1.00 39.46 141 ASP C N 1
ATOM 8712 C CA . ASP C 1 141 ? -22.027 66.691 60.366 1.00 40.41 141 ASP C CA 1
ATOM 8713 C C . ASP C 1 141 ? -22.785 67.977 60.723 1.00 40.81 141 ASP C C 1
ATOM 8714 O O . ASP C 1 141 ? -23.214 68.684 59.787 1.00 41.26 141 ASP C O 1
ATOM 8719 N N . THR C 1 142 ? -22.932 68.265 62.021 1.00 41.39 142 THR C N 1
ATOM 8720 C CA . THR C 1 142 ? -23.776 69.364 62.564 1.00 42.11 142 THR C CA 1
ATOM 8721 C C . THR C 1 142 ? -22.931 70.615 62.843 1.00 42.97 142 THR C C 1
ATOM 8722 O O . THR C 1 142 ? -23.538 71.671 63.104 1.00 41.61 142 THR C O 1
ATOM 8726 N N . ALA C 1 143 ? -21.597 70.510 62.800 1.00 43.82 143 ALA C N 1
ATOM 8727 C CA . ALA C 1 143 ? -20.659 71.633 63.048 1.00 44.62 143 ALA C CA 1
ATOM 8728 C C . ALA C 1 143 ? -20.735 72.643 61.898 1.00 44.68 143 ALA C C 1
ATOM 8729 O O . ALA C 1 143 ? -21.059 72.235 60.765 1.00 45.01 143 ALA C O 1
ATOM 8731 N N . ALA C 1 144 ? -20.430 73.911 62.190 1.00 44.83 144 ALA C N 1
ATOM 8732 C CA . ALA C 1 144 ? -20.230 74.987 61.192 1.00 44.99 144 ALA C CA 1
ATOM 8733 C C . ALA C 1 144 ? -18.931 74.715 60.424 1.00 45.50 144 ALA C C 1
ATOM 8734 O O . ALA C 1 144 ? -18.033 74.065 60.997 1.00 46.24 144 ALA C O 1
ATOM 8736 N N . LEU C 1 145 ? -18.841 75.204 59.182 1.00 45.43 145 LEU C N 1
ATOM 8737 C CA . LEU C 1 145 ? -17.733 74.925 58.225 1.00 45.64 145 LEU C CA 1
ATOM 8738 C C . LEU C 1 145 ? -16.369 75.098 58.910 1.00 46.18 145 LEU C C 1
ATOM 8739 O O . LEU C 1 145 ? -15.478 74.264 58.660 1.00 45.57 145 LEU C O 1
ATOM 8744 N N . THR C 1 146 ? -16.217 76.138 59.737 1.00 46.04 146 THR C N 1
ATOM 8745 C CA . THR C 1 146 ? -14.935 76.547 60.374 1.00 46.44 146 THR C CA 1
ATOM 8746 C C . THR C 1 146 ? -14.497 75.526 61.435 1.00 45.78 146 THR C C 1
ATOM 8747 O O . THR C 1 146 ? -13.293 75.520 61.760 1.00 45.15 146 THR C O 1
ATOM 8751 N N . GLU C 1 147 ? -15.421 74.707 61.956 1.00 45.23 147 GLU C N 1
ATOM 8752 C CA . GLU C 1 147 ? -15.147 73.692 63.013 1.00 45.03 147 GLU C CA 1
ATOM 8753 C C . GLU C 1 147 ? -15.019 72.284 62.410 1.00 44.35 147 GLU C C 1
ATOM 8754 O O . GLU C 1 147 ? -14.481 71.402 63.112 1.00 43.87 147 GLU C O 1
ATOM 8760 N N . LYS C 1 148 ? -15.488 72.075 61.173 1.00 43.26 148 LYS C N 1
ATOM 8761 C CA . LYS C 1 148 ? -15.509 70.747 60.494 1.00 42.54 148 LYS C CA 1
ATOM 8762 C C . LYS C 1 148 ? -14.081 70.195 60.365 1.00 42.06 148 LYS C C 1
ATOM 8763 O O . LYS C 1 148 ? -13.891 68.989 60.638 1.00 41.60 148 LYS C O 1
ATOM 8769 N N . GLY C 1 149 ? -13.123 71.040 59.966 1.00 40.86 149 GLY C N 1
ATOM 8770 C CA . GLY C 1 149 ? -11.710 70.664 59.759 1.00 40.63 149 GLY C CA 1
ATOM 8771 C C . GLY C 1 149 ? -11.136 69.918 60.953 1.00 40.70 149 GLY C C 1
ATOM 8772 O O . GLY C 1 149 ? -10.521 68.853 60.741 1.00 40.42 149 GLY C O 1
ATOM 8773 N N . ASN C 1 150 ? -11.339 70.454 62.163 1.00 40.18 150 ASN C N 1
ATOM 8774 C CA . ASN C 1 150 ? -10.853 69.876 63.447 1.00 39.99 150 ASN C CA 1
ATOM 8775 C C . ASN C 1 150 ? -11.497 68.502 63.668 1.00 39.02 150 ASN C C 1
ATOM 8776 O O . ASN C 1 150 ? -10.757 67.551 63.980 1.00 38.46 150 ASN C O 1
ATOM 8781 N N . PHE C 1 151 ? -12.822 68.411 63.519 1.00 38.50 151 PHE C N 1
ATOM 8782 C CA . PHE C 1 151 ? -13.622 67.184 63.779 1.00 37.40 151 PHE C CA 1
ATOM 8783 C C . PHE C 1 151 ? -13.242 66.081 62.780 1.00 36.11 151 PHE C C 1
ATOM 8784 O O . PHE C 1 151 ? -13.202 64.905 63.188 1.00 35.16 151 PHE C O 1
ATOM 8792 N N . LEU C 1 152 ? -12.961 66.438 61.522 1.00 35.33 152 LEU C N 1
ATOM 8793 C CA . LEU C 1 152 ? -12.572 65.463 60.465 1.00 35.54 152 LEU C CA 1
ATOM 8794 C C . LEU C 1 152 ? -11.190 64.879 60.790 1.00 35.66 152 LEU C C 1
ATOM 8795 O O . LEU C 1 152 ? -10.995 63.667 60.554 1.00 35.72 152 LEU C O 1
ATOM 8800 N N . SER C 1 153 ? -10.273 65.699 61.317 1.00 34.97 153 SER C N 1
ATOM 8801 C CA . SER C 1 153 ? -8.912 65.279 61.746 1.00 34.71 153 SER C CA 1
ATOM 8802 C C . SER C 1 153 ? -9.021 64.289 62.912 1.00 34.52 153 SER C C 1
ATOM 8803 O O . SER C 1 153 ? -8.302 63.269 62.890 1.00 33.76 153 SER C O 1
ATOM 8806 N N . ILE C 1 154 ? -9.902 64.574 63.877 1.00 34.08 154 ILE C N 1
ATOM 8807 C CA . ILE C 1 154 ? -10.179 63.702 65.059 1.00 34.28 154 ILE C CA 1
ATOM 8808 C C . ILE C 1 154 ? -10.766 62.375 64.560 1.00 34.01 154 ILE C C 1
ATOM 8809 O O . ILE C 1 154 ? -10.266 61.315 64.986 1.00 33.71 154 ILE C O 1
ATOM 8814 N N . TRP C 1 155 ? -11.788 62.447 63.699 1.00 34.79 155 TRP C N 1
ATOM 8815 C CA . TRP C 1 155 ? -12.427 61.297 62.999 1.00 34.74 155 TRP C CA 1
ATOM 8816 C C . TRP C 1 155 ? -11.339 60.340 62.494 1.00 34.78 155 TRP C C 1
ATOM 8817 O O . TRP C 1 155 ? -11.342 59.162 62.910 1.00 33.71 155 TRP C O 1
ATOM 8828 N N . ILE C 1 156 ? -10.442 60.848 61.642 1.00 35.68 156 ILE C N 1
ATOM 8829 C CA . ILE C 1 156 ? -9.355 60.077 60.964 1.00 36.12 156 ILE C CA 1
ATOM 8830 C C . ILE C 1 156 ? -8.490 59.381 62.024 1.00 36.76 156 ILE C C 1
ATOM 8831 O O . ILE C 1 156 ? -8.215 58.175 61.853 1.00 37.04 156 ILE C O 1
ATOM 8836 N N . SER C 1 157 ? -8.089 60.108 63.073 1.00 36.95 157 SER C N 1
ATOM 8837 C CA . SER C 1 157 ? -7.245 59.604 64.190 1.00 37.30 157 SER C CA 1
ATOM 8838 C C . SER C 1 157 ? -7.978 58.478 64.928 1.00 36.68 157 SER C C 1
ATOM 8839 O O . SER C 1 157 ? -7.409 57.373 65.042 1.00 36.85 157 SER C O 1
ATOM 8842 N N . GLN C 1 158 ? -9.193 58.763 65.405 1.00 36.08 158 GLN C N 1
ATOM 8843 C CA . GLN C 1 158 ? -10.032 57.832 66.207 1.00 35.99 158 GLN C CA 1
ATOM 8844 C C . GLN C 1 158 ? -10.326 56.570 65.387 1.00 35.14 158 GLN C C 1
ATOM 8845 O O . GLN C 1 158 ? -10.206 55.462 65.948 1.00 34.94 158 GLN C O 1
ATOM 8851 N N . ALA C 1 159 ? -10.685 56.740 64.111 1.00 34.32 159 ALA C N 1
ATOM 8852 C CA . ALA C 1 159 ? -10.971 55.647 63.151 1.00 33.99 159 ALA C CA 1
ATOM 8853 C C . ALA C 1 159 ? -9.733 54.754 63.000 1.00 33.45 159 ALA C C 1
ATOM 8854 O O . ALA C 1 159 ? -9.882 53.522 63.101 1.00 33.70 159 ALA C O 1
ATOM 8856 N N . ASP C 1 160 ? -8.560 55.358 62.779 1.00 33.61 160 ASP C N 1
ATOM 8857 C CA . ASP C 1 160 ? -7.264 54.646 62.611 1.00 33.09 160 ASP C CA 1
ATOM 8858 C C . ASP C 1 160 ? -6.972 53.813 63.864 1.00 32.50 160 ASP C C 1
ATOM 8859 O O . ASP C 1 160 ? -6.718 52.607 63.719 1.00 31.47 160 ASP C O 1
ATOM 8864 N N . ALA C 1 161 ? -7.007 54.440 65.045 1.00 31.85 161 ALA C N 1
ATOM 8865 C CA . ALA C 1 161 ? -6.692 53.810 66.349 1.00 31.39 161 ALA C CA 1
ATOM 8866 C C . ALA C 1 161 ? -7.665 52.656 66.632 1.00 31.63 161 ALA C C 1
ATOM 8867 O O . ALA C 1 161 ? -7.195 51.599 67.100 1.00 30.92 161 ALA C O 1
ATOM 8869 N N . LEU C 1 162 ? -8.962 52.843 66.353 1.00 31.97 162 LEU C N 1
ATOM 8870 C CA . LEU C 1 162 ? -10.030 51.843 66.642 1.00 32.04 162 LEU C CA 1
ATOM 8871 C C . LEU C 1 162 ? -9.790 50.577 65.807 1.00 32.24 162 LEU C C 1
ATOM 8872 O O . LEU C 1 162 ? -9.871 49.473 66.380 1.00 31.03 162 LEU C O 1
ATOM 8877 N N . TYR C 1 163 ? -9.498 50.725 64.510 1.00 32.93 163 TYR C N 1
ATOM 8878 C CA . TYR C 1 163 ? -9.211 49.589 63.592 1.00 33.79 163 TYR C CA 1
ATOM 8879 C C . TYR C 1 163 ? -8.009 48.797 64.123 1.00 34.24 163 TYR C C 1
ATOM 8880 O O . TYR C 1 163 ? -8.070 47.552 64.136 1.00 34.80 163 TYR C O 1
ATOM 8889 N N . ILE C 1 164 ? -6.956 49.501 64.550 1.00 35.19 164 ILE C N 1
ATOM 8890 C CA . ILE C 1 164 ? -5.694 48.897 65.074 1.00 35.44 164 ILE C CA 1
ATOM 8891 C C . ILE C 1 164 ? -6.031 48.031 66.296 1.00 34.76 164 ILE C C 1
ATOM 8892 O O . ILE C 1 164 ? -5.458 46.934 66.403 1.00 34.73 164 ILE C O 1
ATOM 8897 N N . ARG C 1 165 ? -6.935 48.492 67.169 1.00 34.38 165 ARG C N 1
ATOM 8898 C CA . ARG C 1 165 ? -7.393 47.728 68.364 1.00 34.55 165 ARG C CA 1
ATOM 8899 C C . ARG C 1 165 ? -8.067 46.426 67.909 1.00 34.52 165 ARG C C 1
ATOM 8900 O O . ARG C 1 165 ? -7.749 45.365 68.483 1.00 34.36 165 ARG C O 1
ATOM 8908 N N . MET C 1 166 ? -8.954 46.508 66.912 1.00 34.26 166 MET C N 1
ATOM 8909 C CA . MET C 1 166 ? -9.666 45.341 66.324 1.00 33.92 166 MET C CA 1
ATOM 8910 C C . MET C 1 166 ? -8.651 44.426 65.626 1.00 34.75 166 MET C C 1
ATOM 8911 O O . MET C 1 166 ? -8.741 43.198 65.813 1.00 34.11 166 MET C O 1
ATOM 8916 N N . ARG C 1 167 ? -7.731 45.014 64.852 1.00 35.43 167 ARG C N 1
ATOM 8917 C CA . ARG C 1 167 ? -6.641 44.314 64.116 1.00 36.88 167 ARG C CA 1
ATOM 8918 C C . ARG C 1 167 ? -5.786 43.491 65.091 1.00 36.59 167 ARG C C 1
ATOM 8919 O O . ARG C 1 167 ? -5.462 42.336 64.757 1.00 35.38 167 ARG C O 1
ATOM 8927 N N . ASN C 1 168 ? -5.429 44.071 66.241 1.00 36.31 168 ASN C N 1
ATOM 8928 C CA . ASN C 1 168 ? -4.438 43.506 67.198 1.00 36.26 168 ASN C CA 1
ATOM 8929 C C . ASN C 1 168 ? -5.095 42.458 68.105 1.00 35.43 168 ASN C C 1
ATOM 8930 O O . ASN C 1 168 ? -4.344 41.644 68.680 1.00 35.32 168 ASN C O 1
ATOM 8935 N N . SER C 1 169 ? -6.428 42.469 68.225 1.00 34.83 169 SER C N 1
ATOM 8936 C CA . SER C 1 169 ? -7.213 41.552 69.095 1.00 34.42 169 SER C CA 1
ATOM 8937 C C . SER C 1 169 ? -6.928 40.091 68.724 1.00 34.46 169 SER C C 1
ATOM 8938 O O . SER C 1 169 ? -6.826 39.790 67.521 1.00 34.95 169 SER C O 1
ATOM 8941 N N . THR C 1 170 ? -6.814 39.219 69.730 1.00 34.59 170 THR C N 1
ATOM 8942 C CA . THR C 1 170 ? -6.713 37.744 69.565 1.00 34.85 170 THR C CA 1
ATOM 8943 C C . THR C 1 170 ? -7.993 37.219 68.900 1.00 34.98 170 THR C C 1
ATOM 8944 O O . THR C 1 170 ? -7.923 36.147 68.273 1.00 35.45 170 THR C O 1
ATOM 8948 N N . ASN C 1 171 ? -9.108 37.953 69.026 1.00 34.66 171 ASN C N 1
ATOM 8949 C CA . ASN C 1 171 ? -10.408 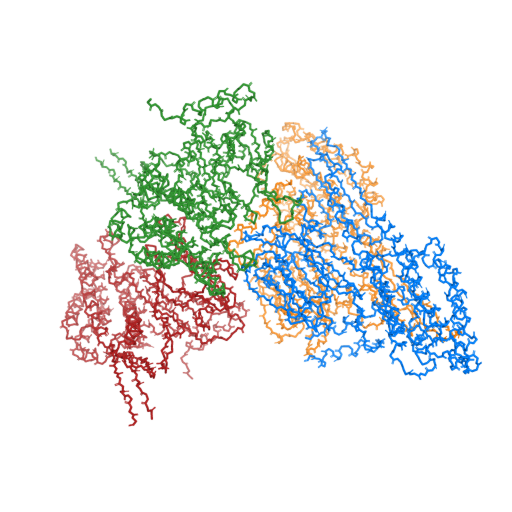37.662 68.363 1.00 34.88 171 ASN C CA 1
ATOM 8950 C C . ASN C 1 171 ? -10.600 38.576 67.143 1.00 33.98 171 ASN C C 1
ATOM 8951 O O . ASN C 1 171 ? -11.760 38.941 66.863 1.00 33.94 171 ASN C O 1
ATOM 8956 N N . ASN C 1 172 ? -9.519 38.919 66.430 1.00 32.33 172 ASN C N 1
ATOM 8957 C CA . ASN C 1 172 ? -9.564 39.837 65.258 1.00 31.44 172 ASN C CA 1
ATOM 8958 C C . ASN C 1 172 ? -10.418 39.209 64.146 1.00 30.43 172 ASN C C 1
ATOM 8959 O O . ASN C 1 172 ? -11.141 39.961 63.471 1.00 29.78 172 ASN C O 1
ATOM 8964 N N . ILE C 1 173 ? -10.345 37.884 63.977 1.00 30.01 173 ILE C N 1
ATOM 8965 C CA . ILE C 1 173 ? -11.091 37.120 62.929 1.00 29.52 173 ILE C CA 1
ATOM 8966 C C . ILE C 1 173 ? -12.604 37.295 63.135 1.00 28.91 173 ILE C C 1
ATOM 8967 O O . ILE C 1 173 ? -13.333 37.307 62.126 1.00 28.37 173 ILE C O 1
ATOM 8972 N N . HIS C 1 174 ? -13.054 37.441 64.387 1.00 27.85 174 HIS C N 1
ATOM 8973 C CA . HIS C 1 174 ? -14.490 37.547 64.766 1.00 27.59 174 HIS C CA 1
ATOM 8974 C C . HIS C 1 174 ? -15.007 38.979 64.565 1.00 27.63 174 HIS C C 1
ATOM 8975 O O . HIS C 1 174 ? -16.244 39.154 64.557 1.00 27.23 174 HIS C O 1
ATOM 8982 N N . LEU C 1 175 ? -14.104 39.953 64.394 1.00 27.65 175 LEU C N 1
ATOM 8983 C CA . LEU C 1 175 ? -14.425 41.398 64.228 1.00 28.05 175 LEU C CA 1
ATOM 8984 C C . LEU C 1 175 ? -14.305 41.817 62.753 1.00 28.55 175 LEU C C 1
ATOM 8985 O O . LEU C 1 175 ? -14.320 43.035 62.492 1.00 28.46 175 LEU C O 1
ATOM 8990 N N . LEU C 1 176 ? -14.207 40.864 61.820 1.00 28.89 176 LEU C N 1
ATOM 8991 C CA . LEU C 1 176 ? -13.911 41.151 60.387 1.00 29.03 176 LEU C CA 1
ATOM 8992 C C . LEU C 1 176 ? -14.964 42.104 59.802 1.00 29.76 176 LEU C C 1
ATOM 8993 O O . LEU C 1 176 ? -14.571 43.008 59.040 1.00 29.10 176 LEU C O 1
ATOM 8998 N N . LEU C 1 177 ? -16.244 41.920 60.138 1.00 29.83 177 LEU C N 1
ATOM 8999 C CA . LEU C 1 177 ? -17.344 42.791 59.638 1.00 29.87 177 LEU C CA 1
ATOM 9000 C C . LEU C 1 177 ? -17.282 44.163 60.323 1.00 29.31 177 LEU C C 1
ATOM 9001 O O . LEU C 1 177 ? -17.607 45.163 59.658 1.00 28.84 177 LEU C O 1
ATOM 9006 N N . HIS C 1 178 ? -16.890 44.214 61.600 1.00 28.74 178 HIS C N 1
ATOM 9007 C CA . HIS C 1 178 ? -16.688 45.479 62.359 1.00 28.32 178 HIS C CA 1
ATOM 9008 C C . HIS C 1 178 ? -15.545 46.274 61.713 1.00 28.80 178 HIS C C 1
ATOM 9009 O O . HIS C 1 178 ? -15.644 47.515 61.666 1.00 26.99 178 HIS C O 1
ATOM 9016 N N . MET C 1 179 ? -14.518 45.576 61.213 1.00 29.30 179 MET C N 1
ATOM 9017 C CA . MET C 1 179 ? -13.371 46.175 60.477 1.00 30.60 179 MET C CA 1
ATOM 9018 C C . MET C 1 179 ? -13.860 46.762 59.146 1.00 29.81 179 MET C C 1
ATOM 9019 O O . MET C 1 179 ? -13.380 47.849 58.775 1.00 29.62 179 MET C O 1
ATOM 9024 N N . VAL C 1 180 ? -14.777 46.077 58.455 1.00 29.22 180 VAL C N 1
ATOM 9025 C CA . VAL C 1 180 ? -15.413 46.586 57.201 1.00 29.13 180 VAL C CA 1
ATOM 9026 C C . VAL C 1 180 ? -16.085 47.929 57.517 1.00 28.65 180 VAL C C 1
ATOM 9027 O O . VAL C 1 180 ? -15.913 48.873 56.726 1.00 27.96 180 VAL C O 1
ATOM 9031 N N . THR C 1 181 ? -16.804 48.010 58.641 1.00 28.32 181 THR C N 1
ATOM 9032 C CA . THR C 1 181 ? -17.554 49.216 59.088 1.00 27.87 181 THR C CA 1
ATOM 9033 C C . THR C 1 181 ? -16.574 50.352 59.406 1.00 27.55 181 THR C C 1
ATOM 9034 O O . THR C 1 181 ? -16.810 51.475 58.930 1.00 27.65 181 THR C O 1
ATOM 9038 N N . VAL C 1 182 ? -15.518 50.071 60.176 1.00 28.09 182 VAL C N 1
ATOM 9039 C CA . VAL C 1 182 ? -14.546 51.100 60.659 1.00 28.09 182 VAL C CA 1
ATOM 9040 C C . VAL C 1 182 ? -13.687 51.584 59.482 1.00 28.17 182 VAL C C 1
ATOM 9041 O O . VAL C 1 182 ? -13.467 52.805 59.389 1.00 26.75 182 VAL C O 1
ATOM 9045 N N . SER C 1 183 ? -13.217 50.668 58.627 1.00 28.87 183 SER C N 1
ATOM 9046 C CA . SER C 1 183 ? -12.416 50.987 57.413 1.00 29.75 183 SER C CA 1
ATOM 9047 C C . SER C 1 183 ? -13.236 51.877 56.471 1.00 29.76 183 SER C C 1
ATOM 9048 O O . SER C 1 183 ? -12.648 52.798 55.872 1.00 30.28 183 SER C O 1
ATOM 9051 N N . THR C 1 184 ? -14.538 51.601 56.338 1.00 29.85 184 THR C N 1
ATOM 9052 C CA . THR C 1 184 ? -15.498 52.403 55.531 1.00 29.70 184 THR C CA 1
ATOM 9053 C C . THR C 1 184 ? -15.523 53.840 56.069 1.00 30.31 184 THR C C 1
ATOM 9054 O O . THR C 1 184 ? -15.376 54.770 55.253 1.00 30.64 184 THR C O 1
ATOM 9058 N N . LEU C 1 185 ? -15.688 54.002 57.388 1.00 30.19 185 LEU C N 1
ATOM 9059 C CA . LEU C 1 185 ? -15.726 55.320 58.081 1.00 30.04 185 LEU C CA 1
ATOM 9060 C C . LEU C 1 185 ? -14.375 56.026 57.918 1.00 30.29 185 LEU C C 1
ATOM 9061 O O . LEU C 1 185 ? -14.377 57.246 57.670 1.00 29.07 185 LEU C O 1
ATOM 9066 N N . HIS C 1 186 ? -13.268 55.287 58.051 1.00 30.82 186 HIS C N 1
ATOM 9067 C CA . HIS C 1 186 ? -11.883 55.811 57.916 1.00 31.13 186 HIS C CA 1
ATOM 9068 C C . HIS C 1 186 ? -11.708 56.421 56.520 1.00 31.81 186 HIS C C 1
ATOM 9069 O O . HIS C 1 186 ? -11.386 57.622 56.434 1.00 32.21 186 HIS C O 1
ATOM 9076 N N . LEU C 1 187 ? -11.933 55.621 55.474 1.00 32.11 187 LEU C N 1
ATOM 9077 C CA . LEU C 1 187 ? -11.685 56.011 54.059 1.00 33.08 187 LEU C CA 1
ATOM 9078 C C . LEU C 1 187 ? -12.695 57.074 53.612 1.00 33.81 187 LEU C C 1
ATOM 9079 O O . LEU C 1 187 ? -12.352 57.846 52.701 1.00 34.80 187 LEU C O 1
ATOM 9084 N N . ALA C 1 188 ? -13.885 57.109 54.222 1.00 34.30 188 ALA C N 1
ATOM 9085 C CA . ALA C 1 188 ? -14.913 58.154 54.001 1.00 34.45 188 ALA C CA 1
ATOM 9086 C C . ALA C 1 188 ? -14.358 59.514 54.439 1.00 34.78 188 ALA C C 1
ATOM 9087 O O . ALA C 1 188 ? -14.488 60.485 53.665 1.00 35.19 188 ALA C O 1
ATOM 9089 N N . ALA C 1 189 ? -13.760 59.574 55.635 1.00 34.08 189 ALA C N 1
ATOM 9090 C CA . ALA C 1 189 ? -13.166 60.794 56.231 1.00 34.04 189 ALA C CA 1
ATOM 9091 C C . ALA C 1 189 ? -11.971 61.263 55.388 1.00 33.89 189 ALA C C 1
ATOM 9092 O O . ALA C 1 189 ? -11.844 62.484 55.179 1.00 33.10 189 ALA C O 1
ATOM 9094 N N . LEU C 1 190 ? -11.129 60.330 54.928 1.00 34.18 190 LEU C N 1
ATOM 9095 C CA . LEU C 1 190 ? -9.925 60.624 54.102 1.00 34.30 190 LEU C CA 1
ATOM 9096 C C . LEU C 1 190 ? -10.355 61.105 52.710 1.00 35.13 190 LEU C C 1
ATOM 9097 O O . LEU C 1 190 ? -9.744 62.075 52.213 1.00 35.09 190 LEU C O 1
ATOM 9102 N N . HIS C 1 191 ? -11.365 60.464 52.109 1.00 35.70 191 HIS C N 1
ATOM 9103 C CA . HIS C 1 191 ? -11.964 60.879 50.810 1.00 36.32 191 HIS C CA 1
ATOM 9104 C C . HIS C 1 191 ? -12.531 62.297 50.941 1.00 37.23 191 HIS C C 1
ATOM 9105 O O . HIS C 1 191 ? -12.327 63.099 50.008 1.00 37.77 191 HIS C O 1
ATOM 9112 N N . GLU C 1 192 ? -13.218 62.578 52.054 1.00 38.04 192 GLU C N 1
ATOM 9113 C CA . GLU C 1 192 ? -13.796 63.910 52.385 1.00 38.95 192 GLU C CA 1
ATOM 9114 C C . GLU C 1 192 ? -12.669 64.949 52.444 1.00 39.16 192 GLU C C 1
ATOM 9115 O O . GLU C 1 192 ? -12.836 66.030 51.846 1.00 38.37 192 GLU C O 1
ATOM 9121 N N . ARG C 1 193 ? -11.566 64.624 53.128 1.00 41.09 193 ARG C N 1
ATOM 9122 C CA . ARG C 1 193 ? -10.425 65.551 53.368 1.00 42.65 193 ARG C CA 1
ATOM 9123 C C . ARG C 1 193 ? -9.734 65.896 52.042 1.00 43.28 193 ARG C C 1
ATOM 9124 O O . ARG C 1 193 ? -9.313 67.055 51.895 1.00 44.26 193 ARG C O 1
ATOM 9132 N N . LEU C 1 194 ? -9.606 64.935 51.121 1.00 43.71 194 LEU C N 1
ATOM 9133 C CA . LEU C 1 194 ? -9.029 65.169 49.767 1.00 43.68 194 LEU C CA 1
ATOM 9134 C C . LEU C 1 194 ? -9.993 66.036 48.947 1.00 43.75 194 LEU C C 1
ATOM 9135 O O . LEU C 1 194 ? -9.534 67.034 48.356 1.00 42.90 194 LEU C O 1
ATOM 9140 N N . THR C 1 195 ? -11.277 65.663 48.928 1.00 43.22 195 THR C N 1
ATOM 9141 C CA . THR C 1 195 ? -12.340 66.258 48.071 1.00 42.95 195 THR C CA 1
ATOM 9142 C C . THR C 1 195 ? -12.600 67.717 48.475 1.00 43.11 195 THR C C 1
ATOM 9143 O O . THR C 1 195 ? -12.699 68.559 47.564 1.00 42.28 195 THR C O 1
ATOM 9147 N N . PHE C 1 196 ? -12.712 67.999 49.778 1.00 43.87 196 PHE C N 1
ATOM 9148 C CA . PHE C 1 196 ? -13.145 69.314 50.325 1.00 45.15 196 PHE C CA 1
ATOM 9149 C C . PHE C 1 196 ? -12.081 69.898 51.263 1.00 46.50 196 PHE C C 1
ATOM 9150 O O . PHE C 1 196 ? -12.439 70.746 52.106 1.00 47.49 196 PHE C O 1
ATOM 9158 N N . GLY C 1 197 ? -10.818 69.485 51.110 1.00 48.03 197 GLY C N 1
ATOM 9159 C CA . GLY C 1 197 ? -9.700 69.893 51.985 1.00 48.89 197 GLY C CA 1
ATOM 9160 C C . GLY C 1 197 ? -9.431 71.386 51.916 1.00 49.77 197 GLY C C 1
ATOM 9161 O O . GLY C 1 197 ? -9.197 71.993 52.980 1.00 50.14 197 GLY C O 1
ATOM 9162 N N . GLU C 1 198 ? -9.473 71.954 50.708 1.00 50.63 198 GLU C N 1
ATOM 9163 C CA . GLU C 1 198 ? -9.149 73.379 50.423 1.00 51.93 198 GLU C CA 1
ATOM 9164 C C . GLU C 1 198 ? -10.160 74.292 51.132 1.00 52.60 198 GLU C C 1
ATOM 9165 O O . GLU C 1 198 ? -9.774 75.415 51.502 1.00 53.76 198 GLU C O 1
ATOM 9171 N N . GLU C 1 199 ? -11.396 73.816 51.320 1.00 51.77 199 GLU C N 1
ATOM 9172 C CA . GLU C 1 199 ? -12.529 74.591 51.897 1.00 52.03 199 GLU C CA 1
ATOM 9173 C C . GLU C 1 199 ? -12.595 74.394 53.418 1.00 51.26 199 GLU C C 1
ATOM 9174 O O . GLU C 1 199 ? -13.083 75.314 54.105 1.00 49.72 199 GLU C O 1
ATOM 9180 N N . LEU C 1 200 ? -12.127 73.247 53.923 1.00 50.15 200 LEU C N 1
ATOM 9181 C CA . LEU C 1 200 ? -12.148 72.900 55.372 1.00 50.53 200 LEU C CA 1
ATOM 9182 C C . LEU C 1 200 ? -10.960 73.552 56.088 1.00 50.72 200 LEU C C 1
ATOM 9183 O O . LEU C 1 200 ? -11.159 74.061 57.209 1.00 49.60 200 LEU C O 1
ATOM 9188 N N . TYR C 1 201 ? -9.777 73.533 55.465 1.00 51.86 201 TYR C N 1
ATOM 9189 C CA . TYR C 1 201 ? -8.478 73.905 56.088 1.00 53.14 201 TYR C CA 1
ATOM 9190 C C . TYR C 1 201 ? -7.950 75.218 55.491 1.00 55.25 201 TYR C C 1
ATOM 9191 O O . TYR C 1 201 ? -7.483 76.068 56.275 1.00 56.42 201 TYR C O 1
ATOM 9200 N N . GLY C 1 202 ? -8.019 75.379 54.164 1.00 57.09 202 GLY C N 1
ATOM 9201 C CA . GLY C 1 202 ? -7.617 76.611 53.455 1.00 59.10 202 GLY C CA 1
ATOM 9202 C C . GLY C 1 202 ? -6.520 76.353 52.434 1.00 60.38 202 GLY C C 1
ATOM 9203 O O . GLY C 1 202 ? -6.679 76.787 51.274 1.00 61.54 202 GLY C O 1
ATOM 9204 N N . THR C 1 203 ? -5.448 75.669 52.849 1.00 60.82 203 THR C N 1
ATOM 9205 C CA . THR C 1 203 ? -4.249 75.363 52.019 1.00 61.30 203 THR C CA 1
ATOM 9206 C C . THR C 1 203 ? -4.613 74.332 50.944 1.00 61.46 203 THR C C 1
ATOM 9207 O O . THR C 1 203 ? -5.590 73.586 51.146 1.00 62.82 203 THR C O 1
ATOM 9211 N N . ASN C 1 204 ? -3.847 74.300 49.849 1.00 61.00 204 ASN C N 1
ATOM 9212 C CA . ASN C 1 204 ? -3.989 73.319 48.740 1.00 61.03 204 ASN C CA 1
ATOM 9213 C C . ASN C 1 204 ? -2.922 72.232 48.918 1.00 60.52 204 ASN C C 1
ATOM 9214 O O . ASN C 1 204 ? -1.854 72.337 48.281 1.00 59.56 204 ASN C O 1
ATOM 9219 N N . ASN C 1 205 ? -3.204 71.238 49.768 1.00 59.57 205 ASN C N 1
ATOM 9220 C CA . ASN C 1 205 ? -2.294 70.102 50.079 1.00 59.62 205 ASN C CA 1
ATOM 9221 C C . ASN C 1 205 ? -2.905 68.808 49.525 1.00 59.29 205 ASN C C 1
ATOM 9222 O O . ASN C 1 205 ? -2.920 67.795 50.252 1.00 59.43 205 ASN C O 1
ATOM 9227 N N . SER C 1 206 ? -3.372 68.847 48.273 1.00 59.14 206 SER C N 1
ATOM 9228 C CA . SER C 1 206 ? -4.019 67.716 47.554 1.00 58.80 206 SER C CA 1
ATOM 9229 C C . SER C 1 206 ? -3.060 66.522 47.464 1.00 58.19 206 SER C C 1
ATOM 9230 O O . SER C 1 206 ? -3.538 65.377 47.575 1.00 58.38 206 SER C O 1
ATOM 9233 N N . THR C 1 207 ? -1.761 66.787 47.285 1.00 57.18 207 THR C N 1
ATOM 9234 C CA . THR C 1 207 ? -0.693 65.772 47.065 1.00 55.91 207 THR C CA 1
ATOM 9235 C C . THR C 1 207 ? -0.556 64.876 48.304 1.00 54.02 207 THR C C 1
ATOM 9236 O O . THR C 1 207 ? -0.456 63.643 48.129 1.00 52.52 207 THR C O 1
ATOM 9240 N N . ASN C 1 208 ? -0.552 65.471 49.502 1.00 50.97 208 ASN C N 1
ATOM 9241 C CA . ASN C 1 208 ? -0.471 64.743 50.798 1.00 50.02 208 ASN C CA 1
ATOM 9242 C C . ASN C 1 208 ? -1.803 64.033 51.073 1.00 48.73 208 ASN C C 1
ATOM 9243 O O . ASN C 1 208 ? -1.762 62.856 51.477 1.00 47.31 208 ASN C O 1
ATOM 9248 N N . TRP C 1 209 ? -2.932 64.723 50.866 1.00 47.29 209 TRP C N 1
ATOM 9249 C CA . TRP C 1 209 ? -4.302 64.187 51.099 1.00 45.95 209 TRP C CA 1
ATOM 9250 C C . TRP C 1 209 ? -4.549 62.971 50.196 1.00 45.60 209 TRP C C 1
ATOM 9251 O O . TRP C 1 209 ? -5.215 62.024 50.660 1.00 44.86 209 TRP C O 1
ATOM 9262 N N . THR C 1 210 ? -4.030 63.000 48.963 1.00 44.85 210 THR C N 1
ATOM 9263 C CA . THR C 1 210 ? -4.075 61.872 47.993 1.00 45.45 210 THR C CA 1
ATOM 9264 C C . THR C 1 210 ? -3.257 60.701 48.548 1.00 45.74 210 THR C C 1
ATOM 9265 O O . THR C 1 210 ? -3.811 59.588 48.628 1.00 45.64 210 THR C O 1
ATOM 9269 N N . ARG C 1 211 ? -1.997 60.953 48.922 1.00 45.96 211 ARG C N 1
ATOM 9270 C CA . ARG C 1 211 ? -1.057 59.939 49.476 1.00 46.16 211 ARG C CA 1
ATOM 9271 C C . ARG C 1 211 ? -1.709 59.249 50.682 1.00 45.26 211 ARG C C 1
ATOM 9272 O O . ARG C 1 211 ? -1.653 58.006 50.744 1.00 45.08 211 ARG C O 1
ATOM 9280 N N . ASP C 1 212 ? -2.304 60.030 51.591 1.00 43.17 212 ASP C N 1
ATOM 9281 C CA . ASP C 1 212 ? -2.956 59.540 52.837 1.00 42.37 212 ASP C CA 1
ATOM 9282 C C . ASP C 1 212 ? -4.085 58.566 52.477 1.00 40.73 212 ASP C C 1
ATOM 9283 O O . ASP C 1 212 ? -4.157 57.493 53.107 1.00 39.18 212 ASP C O 1
ATOM 9288 N N . LEU C 1 213 ? -4.929 58.934 51.507 1.00 39.48 213 LEU C N 1
ATOM 9289 C CA . LEU C 1 213 ? -6.065 58.101 51.023 1.00 38.78 213 LEU C CA 1
ATOM 9290 C C . LEU C 1 213 ? -5.516 56.825 50.373 1.00 37.41 213 LEU C C 1
ATOM 9291 O O . LEU C 1 213 ? -6.011 55.730 50.715 1.00 36.57 213 LEU C O 1
ATOM 9296 N N . VAL C 1 214 ? -4.532 56.969 49.479 1.00 36.36 214 VAL C N 1
ATOM 9297 C CA . VAL C 1 214 ? -3.889 55.848 48.725 1.00 36.54 214 VAL C CA 1
ATOM 9298 C C . VAL C 1 214 ? -3.252 54.871 49.722 1.00 36.74 214 VAL C C 1
ATOM 9299 O O . VAL C 1 214 ? -3.490 53.655 49.588 1.00 37.04 214 VAL C O 1
ATOM 9303 N N . ASP C 1 215 ? -2.473 55.388 50.677 1.00 37.63 215 ASP C N 1
ATOM 9304 C CA . ASP C 1 215 ? -1.724 54.587 51.683 1.00 37.68 215 ASP C CA 1
ATOM 9305 C C . ASP C 1 215 ? -2.704 53.714 52.475 1.00 37.10 215 ASP C C 1
ATOM 9306 O O . ASP C 1 215 ? -2.447 52.501 52.579 1.00 35.71 215 ASP C O 1
ATOM 9311 N N . LYS C 1 216 ? -3.785 54.302 53.000 1.00 36.31 216 LYS C N 1
ATOM 9312 C CA . LYS C 1 216 ? -4.765 53.591 53.868 1.00 36.15 216 LYS C CA 1
ATOM 9313 C C . LYS C 1 216 ? -5.594 52.609 53.030 1.00 35.25 216 LYS C C 1
ATOM 9314 O O . LYS C 1 216 ? -5.884 51.513 53.545 1.00 35.83 216 LYS C O 1
ATOM 9320 N N . PHE C 1 217 ? -5.957 52.977 51.797 1.00 34.62 217 PHE C N 1
ATOM 9321 C CA . PHE C 1 217 ? -6.620 52.070 50.821 1.00 34.67 217 PHE C CA 1
ATOM 9322 C C . PHE C 1 217 ? -5.793 50.785 50.686 1.00 35.45 217 PHE C C 1
ATOM 9323 O O . PHE C 1 217 ? -6.366 49.686 50.830 1.00 34.79 217 PHE C O 1
ATOM 9331 N N . GLU C 1 218 ? -4.489 50.934 50.420 1.00 36.20 218 GLU C N 1
ATOM 9332 C CA . GLU C 1 218 ? -3.525 49.817 50.214 1.00 36.90 218 GLU C CA 1
ATOM 9333 C C . GLU C 1 218 ? -3.458 48.939 51.471 1.00 36.47 218 GLU C C 1
ATOM 9334 O O . GLU C 1 218 ? -3.559 47.706 51.326 1.00 36.61 218 GLU C O 1
ATOM 9340 N N . THR C 1 219 ? -3.283 49.545 52.650 1.00 35.84 219 THR C N 1
ATOM 9341 C CA . THR C 1 219 ? -3.144 48.823 53.945 1.00 35.85 219 THR C CA 1
ATOM 9342 C C . THR C 1 219 ? -4.371 47.930 54.151 1.00 34.29 219 THR C C 1
ATOM 9343 O O . THR C 1 219 ? -4.189 46.751 54.487 1.00 34.47 219 THR C O 1
ATOM 9347 N N . TYR C 1 220 ? -5.572 48.471 53.938 1.00 33.49 220 TYR C N 1
ATOM 9348 C CA . TYR C 1 220 ? -6.853 47.750 54.150 1.00 33.16 220 TYR C CA 1
ATOM 9349 C C . TYR C 1 220 ? -7.001 46.645 53.095 1.00 33.60 220 TYR C C 1
ATOM 9350 O O . TYR C 1 220 ? -7.145 45.475 53.492 1.00 34.05 220 TYR C O 1
ATOM 9359 N N . THR C 1 221 ? -6.923 46.992 51.807 1.00 33.35 221 THR C N 1
ATOM 9360 C CA . THR C 1 221 ? -7.304 46.103 50.673 1.00 34.27 221 THR C CA 1
ATOM 9361 C C . THR C 1 221 ? -6.189 45.100 50.339 1.00 34.87 221 THR C C 1
ATOM 9362 O O . THR C 1 221 ? -6.535 44.014 49.833 1.00 35.40 221 THR C O 1
ATOM 9366 N N . SER C 1 222 ? -4.917 45.432 50.588 1.00 35.71 222 SER C N 1
ATOM 9367 C CA . SER C 1 222 ? -3.744 44.608 50.179 1.00 36.32 222 SER C CA 1
ATOM 9368 C C . SER C 1 222 ? -3.081 43.923 51.382 1.00 35.90 222 SER C C 1
ATOM 9369 O O . SER C 1 222 ? -2.257 43.016 51.148 1.00 36.48 222 SER C O 1
ATOM 9372 N N . ASP C 1 223 ? -3.419 44.318 52.614 1.00 35.48 223 ASP C N 1
ATOM 9373 C CA . ASP C 1 223 ? -2.733 43.837 53.843 1.00 35.14 223 ASP C CA 1
ATOM 9374 C C . ASP C 1 223 ? -3.769 43.374 54.876 1.00 34.63 223 ASP C C 1
ATOM 9375 O O . ASP C 1 223 ? -3.941 42.149 55.019 1.00 33.49 223 ASP C O 1
ATOM 9380 N N . LEU C 1 224 ? -4.430 44.309 55.566 1.00 33.93 224 LEU C N 1
ATOM 9381 C CA . LEU C 1 224 ? -5.155 44.039 56.839 1.00 34.78 224 LEU C CA 1
ATOM 9382 C C . LEU C 1 224 ? -6.361 43.125 56.583 1.00 34.20 224 LEU C C 1
ATOM 9383 O O . LEU C 1 224 ? -6.487 42.120 57.305 1.00 34.61 224 LEU C O 1
ATOM 9388 N N . ILE C 1 225 ? -7.197 43.438 55.588 1.00 33.89 225 ILE C N 1
ATOM 9389 C CA . ILE C 1 225 ? -8.424 42.645 55.264 1.00 33.73 225 ILE C CA 1
ATOM 9390 C C . ILE C 1 225 ? -8.004 41.266 54.753 1.00 33.74 225 ILE C C 1
ATOM 9391 O O . ILE C 1 225 ? -8.458 40.257 55.291 1.00 33.58 225 ILE C O 1
ATOM 9396 N N . PRO C 1 226 ? -7.136 41.162 53.717 1.00 33.35 226 PRO C N 1
ATOM 9397 C CA . PRO C 1 226 ? -6.640 39.861 53.263 1.00 34.00 226 PRO C CA 1
ATOM 9398 C C . PRO C 1 226 ? -6.059 38.976 54.378 1.00 34.18 226 PRO C C 1
ATOM 9399 O O . PRO C 1 226 ? -6.441 37.823 54.459 1.00 34.51 226 PRO C O 1
ATOM 9403 N N . ASN C 1 227 ? -5.163 39.530 55.201 1.00 34.75 227 ASN C N 1
ATOM 9404 C CA . ASN C 1 227 ? -4.339 38.758 56.172 1.00 35.12 227 ASN C CA 1
ATOM 9405 C C . ASN C 1 227 ? -5.225 38.233 57.309 1.00 34.08 227 ASN C C 1
ATOM 9406 O O . ASN C 1 227 ? -5.052 37.057 57.681 1.00 33.63 227 ASN C O 1
ATOM 9411 N N . VAL C 1 228 ? -6.139 39.056 57.830 1.00 32.61 228 VAL C N 1
ATOM 9412 C CA . VAL C 1 228 ? -7.072 38.663 58.930 1.00 31.48 228 VAL C CA 1
ATOM 9413 C C . VAL C 1 228 ? -8.050 37.610 58.389 1.00 31.44 228 VAL C C 1
ATOM 9414 O O . VAL C 1 228 ? -8.374 36.672 59.140 1.00 30.99 228 VAL C O 1
ATOM 9418 N N . PHE C 1 229 ? -8.482 37.743 57.130 1.00 31.65 229 PHE C N 1
ATOM 9419 C CA . PHE C 1 229 ? -9.353 36.758 56.432 1.00 31.80 229 PHE C CA 1
ATOM 9420 C C . PHE C 1 229 ? -8.627 35.410 56.318 1.00 32.02 229 PHE C C 1
ATOM 9421 O O . PHE C 1 229 ? -9.275 34.367 56.554 1.00 31.69 229 PHE C O 1
ATOM 9429 N N . LYS C 1 230 ? -7.335 35.427 55.966 1.00 32.48 230 LYS C N 1
ATOM 9430 C CA . LYS C 1 230 ? -6.472 34.213 55.885 1.00 33.30 230 LYS C CA 1
ATOM 9431 C C . LYS C 1 230 ? -6.449 33.514 57.249 1.00 32.67 230 LYS C C 1
ATOM 9432 O O . LYS C 1 230 ? -6.691 32.292 57.289 1.00 32.51 230 LYS C O 1
ATOM 9438 N N . ARG C 1 231 ? -6.172 34.264 58.320 1.00 32.78 231 ARG C N 1
ATOM 9439 C CA . ARG C 1 231 ? -6.180 33.758 59.719 1.00 33.51 231 ARG C CA 1
ATOM 9440 C C . ARG C 1 231 ? -7.553 33.135 60.007 1.00 31.93 231 ARG C C 1
ATOM 9441 O O . ARG C 1 231 ? -7.591 32.009 60.534 1.00 31.68 231 ARG C O 1
ATOM 9449 N N . TRP C 1 232 ? -8.634 33.833 59.647 1.00 31.44 232 TRP C N 1
ATOM 9450 C CA . TRP C 1 232 ? -10.034 33.355 59.816 1.00 31.03 232 TRP C CA 1
ATOM 9451 C C . TRP C 1 232 ? -10.245 32.054 59.030 1.00 31.19 232 TRP C C 1
ATOM 9452 O O . TRP C 1 232 ? -10.888 31.139 59.574 1.00 30.73 232 TRP C O 1
ATOM 9463 N N . LYS C 1 233 ? -9.732 31.989 57.797 1.00 31.82 233 LYS C N 1
ATOM 9464 C CA . LYS C 1 233 ? -9.909 30.841 56.866 1.00 32.33 233 LYS C CA 1
ATOM 9465 C C . LYS C 1 233 ? -9.165 29.608 57.402 1.00 33.18 233 LYS C C 1
ATOM 9466 O O . LYS C 1 233 ? -9.639 28.487 57.153 1.00 33.79 233 LYS C O 1
ATOM 9472 N N . GLU C 1 234 ? -8.044 29.805 58.102 1.00 34.57 234 GLU C N 1
ATOM 9473 C CA . GLU C 1 234 ? -7.267 28.716 58.757 1.00 34.61 234 GLU C CA 1
ATOM 9474 C C . GLU C 1 234 ? -8.051 28.177 59.961 1.00 33.14 234 GLU C C 1
ATOM 9475 O O . GLU C 1 234 ? -7.988 26.956 60.208 1.00 32.67 234 GLU C O 1
ATOM 9481 N N . TRP C 1 235 ? -8.760 29.056 60.676 1.00 31.26 235 TRP C N 1
ATOM 9482 C CA . TRP C 1 235 ? -9.477 28.739 61.941 1.00 30.77 235 TRP C CA 1
ATOM 9483 C C . TRP C 1 235 ? -10.804 28.016 61.658 1.00 29.75 235 TRP C C 1
ATOM 9484 O O . TRP C 1 235 ? -11.107 27.050 62.382 1.00 29.09 235 TRP C O 1
ATOM 9495 N N . ARG C 1 236 ? -11.568 28.467 60.657 1.00 28.62 236 ARG C N 1
ATOM 9496 C CA . ARG C 1 236 ? -12.979 28.046 60.427 1.00 28.11 236 ARG C CA 1
ATOM 9497 C C . ARG C 1 236 ? -13.086 26.523 60.317 1.00 27.91 236 ARG C C 1
ATOM 9498 O O . ARG C 1 236 ? -13.983 25.934 60.921 1.00 26.48 236 ARG C O 1
ATOM 9506 N N . PRO C 1 237 ? -12.206 25.829 59.554 1.00 27.54 237 PRO C N 1
ATOM 9507 C CA . PRO C 1 237 ? -12.279 24.371 59.433 1.00 28.27 237 PRO C CA 1
ATOM 9508 C C . PRO C 1 237 ? -12.051 23.603 60.748 1.00 28.65 237 PRO C C 1
ATOM 9509 O O . PRO C 1 237 ? -12.552 22.502 60.855 1.00 29.03 237 PRO C O 1
ATOM 9513 N N . THR C 1 238 ? -11.319 24.187 61.705 1.00 29.27 238 THR C N 1
ATOM 9514 C CA . THR C 1 238 ? -10.920 23.524 62.979 1.00 30.29 238 THR C CA 1
ATOM 9515 C C . THR C 1 238 ? -12.141 23.375 63.898 1.00 31.23 238 THR C C 1
ATOM 9516 O O . THR C 1 238 ? -12.049 22.591 64.861 1.00 31.29 238 THR C O 1
ATOM 9520 N N . GLN C 1 239 ? -13.235 24.087 63.605 1.00 32.29 239 GLN C N 1
ATOM 9521 C CA . GLN C 1 239 ? -14.508 24.041 64.376 1.00 32.82 239 GLN C CA 1
ATOM 9522 C C . GLN C 1 239 ? -15.428 22.943 63.829 1.00 32.82 239 GLN C C 1
ATOM 9523 O O . GLN C 1 239 ? -16.477 22.696 64.457 1.00 31.34 239 GLN C O 1
ATOM 9529 N N . ILE C 1 240 ? -15.063 22.332 62.696 1.00 33.70 240 ILE C N 1
ATOM 9530 C CA . ILE C 1 240 ? -15.766 21.157 62.098 1.00 34.56 240 ILE C CA 1
ATOM 9531 C C . ILE C 1 240 ? -15.040 19.890 62.566 1.00 36.04 240 ILE C C 1
ATOM 9532 O O . ILE C 1 240 ? -13.910 19.642 62.099 1.00 35.12 240 ILE C O 1
ATOM 9537 N N . GLU C 1 241 ? -15.682 19.128 63.455 1.00 37.49 241 GLU C N 1
ATOM 9538 C CA . GLU C 1 241 ? -15.101 17.958 64.165 1.00 39.27 241 GLU C CA 1
ATOM 9539 C C . GLU C 1 241 ? -15.599 16.668 63.505 1.00 38.42 241 GLU C C 1
ATOM 9540 O O . GLU C 1 241 ? -16.830 16.472 63.452 1.00 37.82 241 GLU C O 1
ATOM 9546 N N . ILE C 1 242 ? -14.675 15.834 63.015 1.00 37.18 242 ILE C N 1
ATOM 9547 C CA . ILE C 1 242 ? -14.956 14.458 62.507 1.00 36.94 242 ILE C CA 1
ATOM 9548 C C . ILE C 1 242 ? -14.554 13.456 63.595 1.00 37.27 242 ILE C C 1
ATOM 9549 O O . ILE C 1 242 ? -13.369 13.453 63.986 1.00 37.25 242 ILE C O 1
ATOM 9554 N N . SER C 1 243 ? -15.510 12.646 64.062 1.00 37.09 243 SER C N 1
ATOM 9555 C CA . SER C 1 243 ? -15.299 11.523 65.014 1.00 37.27 243 SER C CA 1
ATOM 9556 C C . SER C 1 243 ? -15.667 10.209 64.319 1.00 37.33 243 SER C C 1
ATOM 9557 O O . SER C 1 243 ? -16.695 10.184 63.619 1.00 38.23 243 SER C O 1
ATOM 9560 N N . ALA C 1 244 ? -14.849 9.168 64.497 1.00 37.40 244 ALA C N 1
ATOM 9561 C CA . ALA C 1 244 ? -15.066 7.809 63.947 1.00 37.79 244 ALA C CA 1
ATOM 9562 C C . ALA C 1 244 ? -14.643 6.773 64.993 1.00 38.42 244 ALA C C 1
ATOM 9563 O O . ALA C 1 244 ? -13.482 6.828 65.444 1.00 38.14 244 ALA C O 1
ATOM 9565 N N . TRP C 1 245 ? -15.561 5.879 65.372 1.00 39.84 245 TRP C N 1
ATOM 9566 C CA . TRP C 1 245 ? -15.344 4.829 66.403 1.00 39.95 245 TRP C CA 1
ATOM 9567 C C . TRP C 1 245 ? -16.113 3.558 66.027 1.00 41.06 245 TRP C C 1
ATOM 9568 O O . TRP C 1 245 ? -17.003 3.632 65.156 1.00 40.11 245 TRP C O 1
ATOM 9579 N N . VAL C 1 246 ? -15.763 2.438 66.665 1.00 42.49 246 VAL C N 1
ATOM 9580 C CA . VAL C 1 246 ? -16.416 1.109 66.486 1.00 44.03 246 VAL C CA 1
ATOM 9581 C C . VAL C 1 246 ? -16.807 0.580 67.868 1.00 45.29 246 VAL C C 1
ATOM 9582 O O . VAL C 1 246 ? -15.918 0.498 68.738 1.00 45.61 246 VAL C O 1
ATOM 9586 N N . ARG C 1 247 ? -18.088 0.249 68.054 1.00 46.76 247 ARG C N 1
ATOM 9587 C CA . ARG C 1 247 ? -18.581 -0.549 69.206 1.00 48.41 247 ARG C CA 1
ATOM 9588 C C . ARG C 1 247 ? -18.578 -2.020 68.782 1.00 47.57 247 ARG C C 1
ATOM 9589 O O . ARG C 1 247 ? -19.321 -2.364 67.844 1.00 47.49 247 ARG C O 1
ATOM 9597 N N . ARG C 1 248 ? -17.747 -2.842 69.428 1.00 47.67 248 ARG C N 1
ATOM 9598 C CA . ARG C 1 248 ? -17.616 -4.291 69.128 1.00 48.85 248 ARG C CA 1
ATOM 9599 C C . ARG C 1 248 ? -18.888 -5.001 69.606 1.00 49.51 248 ARG C C 1
ATOM 9600 O O . ARG C 1 248 ? -19.411 -4.624 70.675 1.00 48.02 248 ARG C O 1
ATOM 9608 N N . GLY C 1 249 ? -19.376 -5.965 68.821 1.00 50.44 249 GLY C N 1
ATOM 9609 C CA . GLY C 1 249 ? -20.582 -6.755 69.131 1.00 52.76 249 GLY C CA 1
ATOM 9610 C C . GLY C 1 249 ? -20.361 -7.657 70.333 1.00 54.97 249 GLY C C 1
ATOM 9611 O O . GLY C 1 249 ? -19.274 -8.261 70.421 1.00 55.98 249 GLY C O 1
ATOM 9612 N N . SER C 1 250 ? -21.352 -7.739 71.227 1.00 57.94 250 SER C N 1
ATOM 9613 C CA . SER C 1 250 ? -21.341 -8.581 72.453 1.00 59.82 250 SER C CA 1
ATOM 9614 C C . SER C 1 250 ? -22.100 -9.886 72.187 1.00 60.98 250 SER C C 1
ATOM 9615 O O . SER C 1 250 ? -23.241 -9.816 71.685 1.00 60.63 250 SER C O 1
ATOM 9618 N N . CYS C 1 251 ? -21.481 -11.026 72.512 1.00 62.52 251 CYS C N 1
ATOM 9619 C CA . CYS C 1 251 ? -22.059 -12.390 72.377 1.00 63.96 251 CYS C CA 1
ATOM 9620 C C . CYS C 1 251 ? -22.599 -12.853 73.735 1.00 64.31 251 CYS C C 1
ATOM 9621 O O . CYS C 1 251 ? -23.727 -12.437 74.069 1.00 62.89 251 CYS C O 1
ATOM 9624 N N . CYS C 1 256 ? -25.710 -13.140 69.284 1.00 64.32 256 CYS C N 1
ATOM 9625 C CA . CYS C 1 256 ? -24.419 -12.435 69.043 1.00 64.95 256 CYS C CA 1
ATOM 9626 C C . CYS C 1 256 ? -24.651 -11.178 68.196 1.00 62.80 256 CYS C C 1
ATOM 9627 O O . CYS C 1 256 ? -24.925 -11.321 66.988 1.00 63.96 256 CYS C O 1
ATOM 9630 N N . ARG C 1 257 ? -24.528 -9.996 68.809 1.00 59.42 257 ARG C N 1
ATOM 9631 C CA . ARG C 1 257 ? -24.688 -8.681 68.131 1.00 57.49 257 ARG C CA 1
ATOM 9632 C C . ARG C 1 257 ? -23.518 -8.476 67.173 1.00 53.71 257 ARG C C 1
ATOM 9633 O O . ARG C 1 257 ? -22.409 -8.929 67.445 1.00 54.34 257 ARG C O 1
ATOM 9641 N N . PRO C 1 258 ? -23.722 -7.794 66.023 1.00 50.92 258 PRO C N 1
ATOM 9642 C CA . PRO C 1 258 ? -22.629 -7.516 65.091 1.00 48.94 258 PRO C CA 1
ATOM 9643 C C . PRO C 1 258 ? -21.800 -6.294 65.517 1.00 46.23 258 PRO C C 1
ATOM 9644 O O . PRO C 1 258 ? -22.267 -5.532 66.349 1.00 44.55 258 PRO C O 1
ATOM 9648 N N . ASP C 1 259 ? -20.598 -6.150 64.948 1.00 43.81 259 ASP C N 1
ATOM 9649 C CA . ASP C 1 259 ? -19.750 -4.933 65.070 1.00 42.77 259 ASP C CA 1
ATOM 9650 C C . ASP C 1 259 ? -20.428 -3.797 64.299 1.00 41.77 259 ASP C C 1
ATOM 9651 O O . ASP C 1 259 ? -20.831 -4.039 63.145 1.00 41.61 259 ASP C O 1
ATOM 9656 N N . VAL C 1 260 ? -20.544 -2.615 64.912 1.00 40.83 260 VAL C N 1
ATOM 9657 C CA . VAL C 1 260 ? -21.140 -1.397 64.285 1.00 40.60 260 VAL C CA 1
ATOM 9658 C C . VAL C 1 260 ? -20.064 -0.307 64.211 1.00 39.72 260 VAL C C 1
ATOM 9659 O O . VAL C 1 260 ? -19.578 0.123 65.279 1.00 39.84 260 VAL C O 1
ATOM 9663 N N . SER C 1 261 ? -19.707 0.105 62.990 1.00 38.24 261 SER C N 1
ATOM 9664 C CA . SER C 1 261 ? -18.762 1.212 62.685 1.00 37.86 261 SER C CA 1
ATOM 9665 C C . SER C 1 261 ? -19.542 2.526 62.569 1.00 37.48 261 SER C C 1
ATOM 9666 O O . SER C 1 261 ? -20.431 2.599 61.700 1.00 36.91 261 SER C O 1
ATOM 9669 N N . TYR C 1 262 ? -19.220 3.514 63.411 1.00 36.90 262 TYR C N 1
ATOM 9670 C CA . TYR C 1 262 ? -19.865 4.853 63.446 1.00 36.44 262 TYR C CA 1
ATOM 9671 C C . TYR C 1 262 ? -18.899 5.917 62.916 1.00 36.04 262 TYR C C 1
ATOM 9672 O O . TYR C 1 262 ? -17.668 5.726 63.006 1.00 35.43 262 TYR C O 1
ATOM 9681 N N . ALA C 1 263 ? -19.458 7.014 62.400 1.00 35.17 263 ALA C N 1
ATOM 9682 C CA . ALA C 1 263 ? -18.737 8.262 62.063 1.00 34.69 263 ALA C CA 1
ATOM 9683 C C . ALA C 1 263 ? -19.712 9.444 62.107 1.00 34.36 263 ALA C C 1
ATOM 9684 O O . ALA C 1 263 ? -20.884 9.265 61.718 1.00 33.24 263 ALA C O 1
ATOM 9686 N N . THR C 1 264 ? -19.238 10.601 62.573 1.00 34.77 264 THR C N 1
ATOM 9687 C CA . THR C 1 264 ? -20.013 11.867 62.666 1.00 34.81 264 THR C CA 1
ATOM 9688 C C . THR C 1 264 ? -19.137 13.027 62.181 1.00 34.20 264 THR C C 1
ATOM 9689 O O . THR C 1 264 ? -17.921 13.009 62.461 1.00 34.95 264 THR C O 1
ATOM 9693 N N . VAL C 1 265 ? -19.737 13.975 61.457 1.00 33.11 265 VAL C N 1
ATOM 9694 C CA . VAL C 1 265 ? -19.118 15.284 61.091 1.00 32.17 265 VAL C CA 1
ATOM 9695 C C . VAL C 1 265 ? -20.046 16.385 61.616 1.00 32.00 265 VAL C C 1
ATOM 9696 O O . VAL C 1 265 ? -21.215 16.438 61.182 1.00 31.71 265 VAL C O 1
ATOM 9700 N N . GLU C 1 266 ? -19.551 17.188 62.562 1.00 32.49 266 GLU C N 1
ATOM 9701 C CA . GLU C 1 266 ? -20.329 18.228 63.285 1.00 32.91 266 GLU C CA 1
ATOM 9702 C C . GLU C 1 266 ? -19.603 19.572 63.177 1.00 32.20 266 GLU C C 1
ATOM 9703 O O . GLU C 1 266 ? -18.413 19.638 63.546 1.00 31.51 266 GLU C O 1
ATOM 9709 N N . ASP C 1 267 ? -20.310 20.595 62.691 1.00 32.51 267 ASP C N 1
ATOM 9710 C CA . ASP C 1 267 ? -19.858 22.009 62.659 1.00 32.16 267 ASP C CA 1
ATOM 9711 C C . ASP C 1 267 ? -20.295 22.673 63.969 1.00 33.00 267 ASP C C 1
ATOM 9712 O O . ASP C 1 267 ? -21.515 22.793 64.185 1.00 33.13 267 ASP C O 1
ATOM 9717 N N . LYS C 1 268 ? -19.337 23.066 64.813 1.00 33.73 268 LYS C N 1
ATOM 9718 C CA . LYS C 1 268 ? -19.598 23.704 66.132 1.00 34.63 268 LYS C CA 1
ATOM 9719 C C . LYS C 1 268 ? -20.128 25.129 65.921 1.00 34.30 268 LYS C C 1
ATOM 9720 O O . LYS C 1 268 ? -20.788 25.645 66.843 1.00 34.76 268 LYS C O 1
ATOM 9726 N N . ILE C 1 269 ? -19.864 25.732 64.755 1.00 33.86 269 ILE C N 1
ATOM 9727 C CA . ILE C 1 269 ? -20.280 27.126 64.408 1.00 34.10 269 ILE C CA 1
ATOM 9728 C C . ILE C 1 269 ? -21.750 27.121 63.965 1.00 33.27 269 ILE C C 1
ATOM 9729 O O . ILE C 1 269 ? -22.578 27.700 64.691 1.00 33.47 269 ILE C O 1
ATOM 9734 N N . SER C 1 270 ? -22.063 26.495 62.825 1.00 32.99 270 SER C N 1
ATOM 9735 C CA . SER C 1 270 ? -23.427 26.442 62.232 1.00 32.89 270 SER C CA 1
ATOM 9736 C C . SER C 1 270 ? -24.335 25.516 63.053 1.00 32.64 270 SER C C 1
ATOM 9737 O O . SER C 1 270 ? -25.555 25.769 63.083 1.00 32.27 270 SER C O 1
ATOM 9740 N N . GLY C 1 271 ? -23.765 24.481 63.680 1.00 32.41 271 GLY C N 1
ATOM 9741 C CA . GLY C 1 271 ? -24.507 23.470 64.460 1.00 32.89 271 GLY C CA 1
ATOM 9742 C C . GLY C 1 271 ? -24.879 22.258 63.620 1.00 33.31 271 GLY C C 1
ATOM 9743 O O . GLY C 1 271 ? -25.429 21.296 64.193 1.00 34.21 271 GLY C O 1
ATOM 9744 N N . ALA C 1 272 ? -24.588 22.293 62.313 1.00 33.66 272 ALA C N 1
ATOM 9745 C CA . ALA C 1 272 ? -24.908 21.224 61.338 1.00 33.45 272 ALA C CA 1
ATOM 9746 C C . ALA C 1 272 ? -24.237 19.918 61.775 1.00 33.88 272 ALA C C 1
ATOM 9747 O O . ALA C 1 272 ? -23.067 19.962 62.206 1.00 33.11 272 ALA C O 1
ATOM 9749 N N . LEU C 1 273 ? -24.965 18.804 61.668 1.00 33.67 273 LEU C N 1
ATOM 9750 C CA . LEU C 1 273 ? -24.531 17.460 62.130 1.00 33.45 273 LEU C CA 1
ATOM 9751 C C . LEU C 1 273 ? -24.987 16.412 61.109 1.00 32.57 273 LEU C C 1
ATOM 9752 O O . LEU C 1 273 ? -26.181 16.408 60.761 1.00 32.69 273 LEU C O 1
ATOM 9757 N N . PHE C 1 274 ? -24.056 15.579 60.639 1.00 32.09 274 PHE C N 1
ATOM 9758 C CA . PHE C 1 274 ? -24.308 14.435 59.725 1.00 32.20 274 PHE C CA 1
ATOM 9759 C C . PHE C 1 274 ? -23.709 13.172 60.349 1.00 31.86 274 PHE C C 1
ATOM 9760 O O . PHE C 1 274 ? -22.500 13.163 60.648 1.00 31.55 274 PHE C O 1
ATOM 9768 N N . SER C 1 275 ? -24.543 12.148 60.546 1.00 31.90 275 SER C N 1
ATOM 9769 C CA . SER C 1 275 ? -24.189 10.882 61.235 1.00 31.83 275 SER C CA 1
ATOM 9770 C C . SER C 1 275 ? -24.209 9.722 60.236 1.00 31.89 275 SER C C 1
ATOM 9771 O O . SER C 1 275 ? -25.047 9.741 59.307 1.00 31.85 275 SER C O 1
ATOM 9774 N N . PHE C 1 276 ? -23.295 8.768 60.424 1.00 31.61 276 PHE C N 1
ATOM 9775 C CA . PHE C 1 276 ? -23.123 7.550 59.592 1.00 31.20 276 PHE C CA 1
ATOM 9776 C C . PHE C 1 276 ? -22.944 6.338 60.510 1.00 31.46 276 PHE C C 1
ATOM 9777 O O . PHE C 1 276 ? -22.393 6.496 61.618 1.00 32.31 276 PHE C O 1
ATOM 9785 N N . GLN C 1 277 ? -23.400 5.168 60.060 1.00 31.92 277 GLN C N 1
ATOM 9786 C CA . GLN C 1 277 ? -23.127 3.865 60.720 1.00 32.17 277 GLN C CA 1
ATOM 9787 C C . GLN C 1 277 ? -23.328 2.734 59.708 1.00 32.40 277 GLN C C 1
ATOM 9788 O O . GLN C 1 277 ? -24.062 2.937 58.726 1.00 32.26 277 GLN C O 1
ATOM 9794 N N . ALA C 1 278 ? -22.672 1.596 59.943 1.00 33.55 278 ALA C N 1
ATOM 9795 C CA . ALA C 1 278 ? -22.790 0.357 59.141 1.00 33.80 278 ALA C CA 1
ATOM 9796 C C . ALA C 1 278 ? -22.470 -0.845 60.035 1.00 34.45 278 ALA C C 1
ATOM 9797 O O . ALA C 1 278 ? -21.386 -0.848 60.656 1.00 33.70 278 ALA C O 1
ATOM 9799 N N . THR C 1 279 ? -23.388 -1.814 60.099 1.00 35.05 279 THR C N 1
ATOM 9800 C CA . THR C 1 279 ? -23.260 -3.063 60.897 1.00 35.79 279 THR C CA 1
ATOM 9801 C C . THR C 1 279 ? -22.445 -4.080 60.091 1.00 36.94 279 THR C C 1
ATOM 9802 O O . THR C 1 279 ? -22.315 -3.888 58.864 1.00 36.13 279 THR C O 1
ATOM 9806 N N . ASN C 1 280 ? -21.922 -5.112 60.761 1.00 39.01 280 ASN C N 1
ATOM 9807 C CA . ASN C 1 280 ? -21.145 -6.222 60.144 1.00 40.40 280 ASN C CA 1
ATOM 9808 C C . ASN C 1 280 ? -19.858 -5.654 59.536 1.00 40.47 280 ASN C C 1
ATOM 9809 O O . ASN C 1 280 ? -19.397 -6.197 58.515 1.00 40.94 280 ASN C O 1
ATOM 9814 N N . ARG C 1 281 ? -19.316 -4.593 60.145 1.00 41.19 281 ARG C N 1
ATOM 9815 C CA . ARG C 1 281 ? -18.090 -3.883 59.694 1.00 41.68 281 ARG C CA 1
ATOM 9816 C C . ARG C 1 281 ? -17.321 -3.384 60.921 1.00 41.70 281 ARG C C 1
ATOM 9817 O O . ARG C 1 281 ? -17.966 -2.863 61.858 1.00 41.95 281 ARG C O 1
ATOM 9825 N N . ASN C 1 282 ? -15.996 -3.553 60.910 1.00 41.50 282 ASN C N 1
ATOM 9826 C CA . ASN C 1 282 ? -15.063 -3.014 61.934 1.00 41.24 282 ASN C CA 1
ATOM 9827 C C . ASN C 1 282 ? -14.054 -2.113 61.215 1.00 41.11 282 ASN C C 1
ATOM 9828 O O . ASN C 1 282 ? -13.015 -2.628 60.757 1.00 41.58 282 ASN C O 1
ATOM 9833 N N . SER C 1 283 ? -14.371 -0.820 61.110 1.00 40.05 283 SER C N 1
ATOM 9834 C CA . SER C 1 283 ? -13.568 0.198 60.385 1.00 39.65 283 SER C CA 1
ATOM 9835 C C . SER C 1 283 ? -13.807 1.582 60.996 1.00 39.37 283 SER C C 1
ATOM 9836 O O . SER C 1 283 ? -14.982 1.965 61.164 1.00 39.27 283 SER C O 1
ATOM 9839 N N . THR C 1 284 ? -12.724 2.295 61.310 1.00 38.89 284 THR C N 1
ATOM 9840 C CA . THR C 1 284 ? -12.735 3.716 61.744 1.00 38.37 284 THR C CA 1
ATOM 9841 C C . THR C 1 284 ? -12.439 4.612 60.531 1.00 37.14 284 THR C C 1
ATOM 9842 O O . THR C 1 284 ? -12.386 5.842 60.719 1.00 35.78 284 THR C O 1
ATOM 9846 N N . THR C 1 285 ? -12.281 4.015 59.339 1.00 36.32 285 THR C N 1
ATOM 9847 C CA . THR C 1 285 ? -11.807 4.678 58.090 1.00 36.13 285 THR C CA 1
ATOM 9848 C C . THR C 1 285 ? -12.913 4.745 57.026 1.00 34.97 285 THR C C 1
ATOM 9849 O O . THR C 1 285 ? -12.781 5.578 56.106 1.00 35.31 285 THR C O 1
ATOM 9853 N N . LEU C 1 286 ? -13.949 3.905 57.139 1.00 34.13 286 LEU C N 1
ATOM 9854 C CA . LEU C 1 286 ? -14.980 3.668 56.087 1.00 33.75 286 LEU C CA 1
ATOM 9855 C C . LEU C 1 286 ? -15.684 4.977 55.697 1.00 32.67 286 LEU C C 1
ATOM 9856 O O . LEU C 1 286 ? -15.987 5.139 54.499 1.00 31.50 286 LEU C O 1
ATOM 9861 N N . PHE C 1 287 ? -15.943 5.864 56.666 1.00 32.44 287 PHE C N 1
ATOM 9862 C CA . PHE C 1 287 ? -16.803 7.068 56.510 1.00 32.48 287 PHE C CA 1
ATOM 9863 C C . PHE C 1 287 ? -15.972 8.359 56.504 1.00 32.31 287 PHE C C 1
ATOM 9864 O O . PHE C 1 287 ? -16.575 9.453 56.484 1.00 32.44 287 PHE C O 1
ATOM 9872 N N . LEU C 1 288 ? -14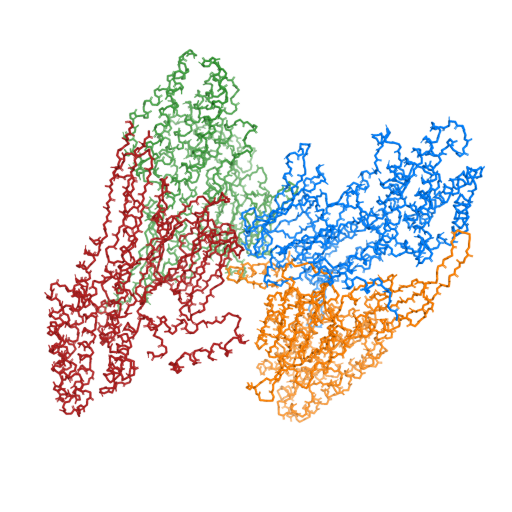.640 8.260 56.510 1.00 31.82 288 LEU C N 1
ATOM 9873 C CA . LEU C 1 288 ? -13.748 9.450 56.581 1.00 31.90 288 LEU C CA 1
ATOM 9874 C C . LEU C 1 288 ? -13.891 10.280 55.299 1.00 31.32 288 LEU C C 1
ATOM 9875 O O . LEU C 1 288 ? -13.977 11.517 55.414 1.00 30.12 288 LEU C O 1
ATOM 9880 N N . GLU C 1 289 ? -13.947 9.626 54.134 1.00 31.04 289 GLU C N 1
ATOM 9881 C CA . GLU C 1 289 ? -14.029 10.292 52.804 1.00 30.95 289 GLU C CA 1
ATOM 9882 C C . GLU C 1 289 ? -15.298 11.150 52.728 1.00 30.88 289 GLU C C 1
ATOM 9883 O O . GLU C 1 289 ? -15.183 12.336 52.359 1.00 30.59 289 GLU C O 1
ATOM 9889 N N . VAL C 1 290 ? -16.461 10.575 53.055 1.00 30.57 290 VAL C N 1
ATOM 9890 C CA . VAL C 1 290 ? -17.778 11.281 52.998 1.00 30.27 290 VAL C CA 1
ATOM 9891 C C . VAL C 1 290 ? -17.797 12.389 54.060 1.00 30.03 290 VAL C C 1
ATOM 9892 O O . VAL C 1 290 ? -18.360 13.464 53.775 1.00 30.53 290 VAL C O 1
ATOM 9896 N N . CYS C 1 291 ? -17.205 12.141 55.232 1.00 30.13 291 CYS C N 1
ATOM 9897 C CA . CYS C 1 291 ? -17.109 13.112 56.358 1.00 30.22 291 CYS C CA 1
ATOM 9898 C C . CYS C 1 291 ? -16.199 14.285 55.973 1.00 30.65 291 CYS C C 1
ATOM 9899 O O . CYS C 1 291 ? -16.519 15.420 56.361 1.00 31.25 291 CYS C O 1
ATOM 9902 N N . GLU C 1 292 ? -15.111 14.018 55.242 1.00 30.98 292 GLU C N 1
ATOM 9903 C CA . GLU C 1 292 ? -14.145 15.050 54.775 1.00 31.18 292 GLU C CA 1
ATOM 9904 C C . GLU C 1 292 ? -14.776 15.869 53.643 1.00 30.18 292 GLU C C 1
ATOM 9905 O O . GLU C 1 292 ? -14.547 17.093 53.606 1.00 29.10 292 GLU C O 1
ATOM 9911 N N . ASP C 1 293 ? -15.541 15.216 52.761 1.00 29.70 293 ASP C N 1
ATOM 9912 C CA . ASP C 1 293 ? -16.284 15.871 51.650 1.00 29.10 293 ASP C CA 1
ATOM 9913 C C . ASP C 1 293 ? -17.356 16.803 52.229 1.00 27.70 293 ASP C C 1
ATOM 9914 O O . ASP C 1 293 ? -17.529 17.905 51.684 1.00 26.71 293 ASP C O 1
ATOM 9919 N N . HIS C 1 294 ? -18.054 16.372 53.283 1.00 27.88 294 HIS C N 1
ATOM 9920 C CA . HIS C 1 294 ? -19.027 17.203 54.045 1.00 27.82 294 HIS C CA 1
ATOM 9921 C C . HIS C 1 294 ? -18.310 18.422 54.639 1.00 27.64 294 HIS C C 1
ATOM 9922 O O . HIS C 1 294 ? -18.826 19.546 54.475 1.00 27.11 294 HIS C O 1
ATOM 9929 N N . LYS C 1 295 ? -17.173 18.195 55.309 1.00 27.75 295 LYS C N 1
ATOM 9930 C CA . LYS C 1 295 ? -16.342 19.251 55.950 1.00 28.01 295 LYS C CA 1
ATOM 9931 C C . LYS C 1 295 ? -15.966 20.307 54.902 1.00 27.59 295 LYS C C 1
ATOM 9932 O O . LYS C 1 295 ? -16.174 21.507 55.173 1.00 26.11 295 LYS C O 1
ATOM 9938 N N . THR C 1 296 ? -15.448 19.868 53.749 1.00 27.07 296 THR C N 1
ATOM 9939 C CA . THR C 1 296 ? -15.075 20.733 52.597 1.00 27.17 296 THR C CA 1
ATOM 9940 C C . THR C 1 296 ? -16.286 21.579 52.185 1.00 26.79 296 THR C C 1
ATOM 9941 O O . THR C 1 296 ? -16.105 22.782 51.938 1.00 27.00 296 THR C O 1
ATOM 9945 N N . ARG C 1 297 ? -17.470 20.962 52.114 1.00 26.83 297 ARG C N 1
ATOM 9946 C CA . ARG C 1 297 ? -18.747 21.622 51.734 1.00 26.42 297 ARG C CA 1
ATOM 9947 C C . ARG C 1 297 ? -19.081 22.711 52.760 1.00 26.03 297 ARG C C 1
ATOM 9948 O O . ARG C 1 297 ? -19.398 23.836 52.341 1.00 25.00 297 ARG C O 1
ATOM 9956 N N . MET C 1 298 ? -19.019 22.376 54.052 1.00 26.25 298 MET C N 1
ATOM 9957 C CA . MET C 1 298 ? -19.294 23.315 55.173 1.00 26.74 298 MET C CA 1
ATOM 9958 C C . MET C 1 298 ? -18.333 24.507 55.082 1.00 26.43 298 MET C C 1
ATOM 9959 O O . MET C 1 298 ? -18.803 25.651 55.219 1.00 26.65 298 MET C O 1
ATOM 9964 N N . VAL C 1 299 ? -17.044 24.246 54.829 1.00 26.44 299 VAL C N 1
ATOM 9965 C CA . VAL C 1 299 ? -15.980 25.289 54.709 1.00 25.87 299 VAL C CA 1
ATOM 9966 C C . VAL C 1 299 ? -16.287 26.164 53.487 1.00 25.53 299 VAL C C 1
ATOM 9967 O O . VAL C 1 299 ? -16.210 27.398 53.623 1.00 26.00 299 VAL C O 1
ATOM 9971 N N . ASN C 1 300 ? -16.621 25.554 52.343 1.00 25.46 300 ASN C N 1
ATOM 9972 C CA . ASN C 1 300 ? -17.004 26.276 51.097 1.00 24.58 300 ASN C CA 1
ATOM 9973 C C . ASN C 1 300 ? -18.075 27.325 51.427 1.00 24.66 300 ASN C C 1
ATOM 9974 O O . ASN C 1 300 ? -17.857 28.517 51.117 1.00 24.05 300 ASN C O 1
ATOM 9979 N N . GLU C 1 301 ? -19.184 26.889 52.033 1.00 24.41 301 GLU C N 1
ATOM 9980 C CA . GLU C 1 301 ? -20.344 27.751 52.391 1.00 24.95 301 GLU C CA 1
ATOM 9981 C C . GLU C 1 301 ? -19.878 28.899 53.293 1.00 24.52 301 GLU C C 1
ATOM 9982 O O . GLU C 1 301 ? -20.298 30.042 53.049 1.00 24.94 301 GLU C O 1
ATOM 9988 N N . ALA C 1 302 ? -19.051 28.598 54.300 1.00 25.69 302 ALA C N 1
ATOM 9989 C CA . ALA C 1 302 ? -18.541 29.565 55.301 1.00 25.90 302 ALA C CA 1
ATOM 9990 C C . ALA C 1 302 ? -17.629 30.595 54.621 1.00 25.81 302 ALA C C 1
ATOM 9991 O O . ALA C 1 302 ? -17.799 31.792 54.893 1.00 25.89 302 ALA C O 1
ATOM 9993 N N . ILE C 1 303 ? -16.697 30.150 53.771 1.00 26.35 303 ILE C N 1
ATOM 9994 C CA . ILE C 1 303 ? -15.740 31.045 53.047 1.00 26.72 303 ILE C CA 1
ATOM 9995 C C . ILE C 1 303 ? -16.537 31.985 52.132 1.00 26.60 303 ILE C C 1
ATOM 9996 O O . ILE C 1 303 ? -16.237 33.198 52.132 1.00 27.07 303 ILE C O 1
ATOM 10001 N N . ALA C 1 304 ? -17.520 31.452 51.399 1.00 26.68 304 ALA C N 1
ATOM 10002 C CA . ALA C 1 304 ? -18.418 32.221 50.503 1.00 26.40 304 ALA C CA 1
ATOM 10003 C C . ALA C 1 304 ? -19.195 33.262 51.322 1.00 26.22 304 ALA C C 1
ATOM 10004 O O . ALA C 1 304 ? -19.266 34.427 50.888 1.00 24.71 304 ALA C O 1
ATOM 10006 N N . ASP C 1 305 ? -19.744 32.848 52.469 1.00 26.64 305 ASP C N 1
ATOM 10007 C CA . ASP C 1 305 ? -20.479 33.723 53.423 1.00 27.31 305 ASP C CA 1
ATOM 10008 C C . ASP C 1 305 ? -19.586 34.896 53.851 1.00 27.66 305 ASP C C 1
ATOM 10009 O O . ASP C 1 305 ? -20.038 36.053 53.733 1.00 28.00 305 ASP C O 1
ATOM 10014 N N . MET C 1 306 ? -18.370 34.611 54.329 1.00 27.90 306 MET C N 1
ATOM 10015 C CA . MET C 1 306 ? -17.413 35.635 54.833 1.00 27.70 306 MET C CA 1
ATOM 10016 C C . MET C 1 306 ? -17.006 36.565 53.685 1.00 27.12 306 MET C C 1
ATOM 10017 O O . MET C 1 306 ? -17.088 37.788 53.868 1.00 27.02 306 MET C O 1
ATOM 10022 N N . ALA C 1 307 ? -16.582 35.998 52.552 1.00 27.29 307 ALA C N 1
ATOM 10023 C CA . ALA C 1 307 ? -16.190 36.733 51.325 1.00 27.20 307 ALA C CA 1
ATOM 10024 C C . ALA C 1 307 ? -17.264 37.771 50.980 1.00 27.56 307 ALA C C 1
ATOM 10025 O O . ALA C 1 307 ? -16.901 38.932 50.718 1.00 28.20 307 ALA C O 1
ATOM 10027 N N . SER C 1 308 ? -18.539 37.366 50.995 1.00 27.52 308 SER C N 1
ATOM 10028 C CA . SER C 1 308 ? -19.712 38.251 50.763 1.00 27.40 308 SER C CA 1
ATOM 10029 C C . SER C 1 308 ? -19.669 39.443 51.726 1.00 27.27 308 SER C C 1
ATOM 10030 O O . SER C 1 308 ? -19.799 40.585 51.253 1.00 26.77 308 SER C O 1
ATOM 10033 N N . CYS C 1 309 ? -19.488 39.180 53.024 1.00 27.70 309 CYS C N 1
ATOM 10034 C CA . CYS C 1 309 ? -19.509 40.192 54.117 1.00 27.70 309 CYS C CA 1
ATOM 10035 C C . CYS C 1 309 ? -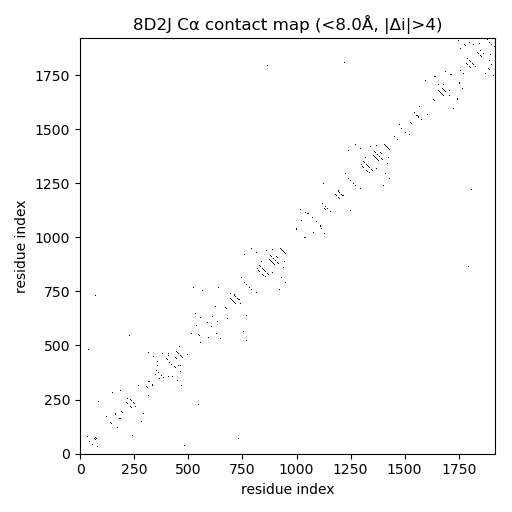18.338 41.176 53.972 1.00 27.79 309 CYS C C 1
ATOM 10036 O O . CYS C 1 309 ? -18.479 42.321 54.444 1.00 26.95 309 CYS C O 1
ATOM 10039 N N . LEU C 1 310 ? -17.226 40.758 53.355 1.00 28.14 310 LEU C N 1
ATOM 10040 C CA . LEU C 1 310 ? -16.027 41.617 53.140 1.00 28.10 310 LEU C CA 1
ATOM 10041 C C . LEU C 1 310 ? -16.125 42.345 51.792 1.00 28.24 310 LEU C C 1
ATOM 10042 O O . LEU C 1 310 ? -15.376 43.322 51.603 1.00 28.33 310 LEU C O 1
ATOM 10047 N N . SER C 1 311 ? -17.034 41.915 50.908 1.00 28.22 311 SER C N 1
ATOM 10048 C CA . SER C 1 311 ? -17.113 42.351 49.488 1.00 27.94 311 SER C CA 1
ATOM 10049 C C . SER C 1 311 ? -17.331 43.861 49.363 1.00 28.35 311 SER C C 1
ATOM 10050 O O . SER C 1 311 ? -16.849 44.452 48.400 1.00 28.83 311 SER C O 1
ATOM 10053 N N . PRO C 1 312 ? -18.050 44.549 50.287 1.00 28.53 312 PRO C N 1
ATOM 10054 C CA . PRO C 1 312 ? -18.189 46.006 50.204 1.00 28.29 312 PRO C CA 1
ATOM 10055 C C . PRO C 1 312 ? -16.852 46.762 50.136 1.00 28.76 312 PRO C C 1
ATOM 10056 O O . PRO C 1 312 ? -16.814 47.817 49.530 1.00 28.33 312 PRO C O 1
ATOM 10060 N N . THR C 1 313 ? -15.793 46.209 50.739 1.00 29.65 313 THR C N 1
ATOM 10061 C CA . THR C 1 313 ? -14.432 46.812 50.772 1.00 29.75 313 THR C CA 1
ATOM 10062 C C . THR C 1 313 ? -13.801 46.761 49.374 1.00 29.63 313 THR C C 1
ATOM 10063 O O . THR C 1 313 ? -12.822 47.493 49.157 1.00 29.48 313 THR C O 1
ATOM 10067 N N . PHE C 1 314 ? -14.336 45.936 48.464 1.00 29.29 314 PHE C N 1
ATOM 10068 C CA . PHE C 1 314 ? -13.855 45.817 47.061 1.00 29.51 314 PHE C CA 1
ATOM 10069 C C . PHE C 1 314 ? -14.242 47.071 46.265 1.00 29.93 314 PHE C C 1
ATOM 10070 O O . PHE C 1 314 ? -13.730 47.223 45.143 1.00 30.21 314 PHE C O 1
ATOM 10078 N N . ALA C 1 315 ? -15.117 47.923 46.820 1.00 30.85 315 ALA C N 1
ATOM 10079 C CA . ALA C 1 315 ? -15.608 49.179 46.203 1.00 31.99 315 ALA C CA 1
ATOM 10080 C C . ALA C 1 315 ? -14.831 50.394 46.732 1.00 32.43 315 ALA C C 1
ATOM 10081 O O . ALA C 1 315 ? -15.053 51.500 46.198 1.00 32.67 315 ALA C O 1
ATOM 10083 N N . PHE C 1 316 ? -13.968 50.211 47.739 1.00 33.12 316 PHE C N 1
ATOM 10084 C CA . PHE C 1 316 ? -13.040 51.256 48.250 1.00 33.76 316 PHE C CA 1
ATOM 10085 C C . PHE C 1 316 ? -12.201 51.799 47.086 1.00 34.33 316 PHE C C 1
ATOM 10086 O O . PHE C 1 316 ? -11.916 53.005 47.071 1.00 34.14 316 PHE C O 1
ATOM 10094 N N . HIS C 1 317 ? -11.831 50.926 46.144 1.00 35.27 317 HIS C N 1
ATOM 10095 C CA . HIS C 1 317 ? -11.059 51.245 44.911 1.00 36.61 317 HIS C CA 1
ATOM 10096 C C . HIS C 1 317 ? -11.675 52.440 44.171 1.00 37.37 317 HIS C C 1
ATOM 10097 O O . HIS C 1 317 ? -10.904 53.270 43.655 1.00 37.34 317 HIS C O 1
ATOM 10104 N N . LYS C 1 318 ? -13.009 52.523 44.125 1.00 38.44 318 LYS C N 1
ATOM 10105 C CA . LYS C 1 318 ? -13.762 53.552 43.357 1.00 38.50 318 LYS C CA 1
ATOM 10106 C C . LYS C 1 318 ? -13.679 54.923 44.044 1.00 38.75 318 LYS C C 1
ATOM 10107 O O . LYS C 1 318 ? -14.057 55.913 43.388 1.00 38.97 318 LYS C O 1
ATOM 10113 N N . LEU C 1 319 ? -13.220 54.987 45.301 1.00 39.13 319 LEU C N 1
ATOM 10114 C CA . LEU C 1 319 ? -13.010 56.259 46.050 1.00 39.62 319 LEU C CA 1
ATOM 10115 C C . LEU C 1 319 ? -11.741 56.960 45.546 1.00 41.33 319 LEU C C 1
ATOM 10116 O O . LEU C 1 319 ? -11.668 58.196 45.672 1.00 41.69 319 LEU C O 1
ATOM 10121 N N . LEU C 1 320 ? -10.772 56.206 45.017 1.00 42.29 320 LEU C N 1
ATOM 10122 C CA . LEU C 1 320 ? -9.474 56.750 44.531 1.00 43.14 320 LEU C CA 1
ATOM 10123 C C . LEU C 1 320 ? -9.722 57.663 43.331 1.00 44.27 320 LEU C C 1
ATOM 10124 O O . LEU C 1 320 ? -10.647 57.430 42.555 1.00 43.57 320 LEU C O 1
ATOM 10129 N N . PRO C 1 321 ? -8.914 58.736 43.155 1.00 46.00 321 PRO C N 1
ATOM 10130 C CA . PRO C 1 321 ? -8.974 59.564 41.949 1.00 46.93 321 PRO C CA 1
ATOM 10131 C C . PRO C 1 321 ? -8.969 58.721 40.664 1.00 48.20 321 PRO C C 1
ATOM 10132 O O . PRO C 1 321 ? -8.233 57.751 40.600 1.00 48.06 321 PRO C O 1
ATOM 10136 N N . ASP C 1 322 ? -9.780 59.128 39.684 1.00 50.26 322 ASP C N 1
ATOM 10137 C CA . ASP C 1 322 ? -10.099 58.366 38.445 1.00 52.19 322 ASP C CA 1
ATOM 10138 C C . ASP C 1 322 ? -8.814 58.012 37.683 1.00 52.85 322 ASP C C 1
ATOM 10139 O O . ASP C 1 322 ? -8.754 56.903 37.118 1.00 51.24 322 ASP C O 1
ATOM 10144 N N . ASP C 1 323 ? -7.829 58.917 37.670 1.00 54.36 323 ASP C N 1
ATOM 10145 C CA . ASP C 1 323 ? -6.621 58.830 36.803 1.00 55.78 323 ASP C CA 1
ATOM 10146 C C . ASP C 1 323 ? -5.628 57.789 37.341 1.00 55.03 323 ASP C C 1
ATOM 10147 O O . ASP C 1 323 ? -4.791 57.329 36.539 1.00 55.81 323 ASP C O 1
ATOM 10152 N N . ILE C 1 324 ? -5.707 57.425 38.627 1.00 53.59 324 ILE C N 1
ATOM 10153 C CA . ILE C 1 324 ? -4.728 56.508 39.291 1.00 52.26 324 ILE C CA 1
ATOM 10154 C C . ILE C 1 324 ? -5.395 55.175 39.665 1.00 51.39 324 ILE C C 1
ATOM 10155 O O . ILE C 1 324 ? -4.700 54.341 40.274 1.00 50.87 324 ILE C O 1
ATOM 10160 N N . GLN C 1 325 ? -6.669 54.967 39.312 1.00 49.95 325 GLN C N 1
ATOM 10161 C CA . GLN C 1 325 ? -7.419 53.717 39.628 1.00 49.63 325 GLN C CA 1
ATOM 10162 C C . GLN C 1 325 ? -6.780 52.528 38.895 1.00 49.40 325 GLN C C 1
ATOM 10163 O O . GLN C 1 325 ? -6.781 51.422 39.468 1.00 48.69 325 GLN C O 1
ATOM 10169 N N . THR C 1 326 ? -6.228 52.750 37.696 1.00 48.86 326 THR C N 1
ATOM 10170 C CA . THR C 1 326 ? -5.633 51.697 36.824 1.00 49.15 326 THR C CA 1
ATOM 10171 C C . THR C 1 326 ? -4.331 51.151 37.429 1.00 48.97 326 THR C C 1
ATOM 10172 O O . THR C 1 326 ? -3.868 50.095 36.951 1.00 50.09 326 THR C O 1
ATOM 10176 N N . GLN C 1 327 ? -3.764 51.831 38.432 1.00 48.58 327 GLN C N 1
ATOM 10177 C CA . GLN C 1 327 ? -2.470 51.469 39.073 1.00 48.34 327 GLN C CA 1
ATOM 10178 C C . GLN C 1 327 ? -2.693 50.527 40.265 1.00 47.18 327 GLN C C 1
ATOM 10179 O O . GLN C 1 327 ? -1.685 50.016 40.794 1.00 45.61 327 GLN C O 1
ATOM 10185 N N . PHE C 1 328 ? -3.947 50.303 40.678 1.00 45.87 328 PHE C N 1
ATOM 10186 C CA . PHE C 1 328 ? -4.304 49.510 41.886 1.00 44.76 328 PHE C CA 1
ATOM 10187 C C . PHE C 1 328 ? -5.346 48.440 41.542 1.00 42.78 328 PHE C C 1
ATOM 10188 O O . PHE C 1 328 ? -6.249 48.709 40.729 1.00 43.93 328 PHE C O 1
ATOM 10196 N N . SER C 1 329 ? -5.212 47.261 42.158 1.00 40.82 329 SER C N 1
ATOM 10197 C CA . SER C 1 329 ? -6.222 46.172 42.152 1.00 39.32 329 SER C CA 1
ATOM 10198 C C . SER C 1 329 ? -7.336 46.529 43.131 1.00 37.51 329 SER C C 1
ATOM 10199 O O . SER C 1 329 ? -7.066 47.069 44.202 1.00 35.76 329 SER C O 1
ATOM 10202 N N . PRO C 1 330 ? -8.617 46.252 42.797 1.00 36.03 330 PRO C N 1
ATOM 10203 C CA . PRO C 1 330 ? -9.727 46.567 43.697 1.00 35.82 330 PRO C CA 1
ATOM 10204 C C . PRO C 1 330 ? -9.762 45.665 44.942 1.00 35.29 330 PRO C C 1
ATOM 10205 O O . PRO C 1 330 ? -10.167 46.142 45.987 1.00 35.68 330 PRO C O 1
ATOM 10209 N N . TYR C 1 331 ? -9.330 44.406 44.803 1.00 33.81 331 TYR C N 1
ATOM 10210 C CA . TYR C 1 331 ? -9.292 43.397 45.895 1.00 32.96 331 TYR C CA 1
ATOM 10211 C C . TYR C 1 331 ? -8.144 42.407 45.655 1.00 32.39 331 TYR C C 1
ATOM 10212 O O . TYR C 1 331 ? -7.604 42.357 44.533 1.00 32.60 331 TYR C O 1
ATOM 10221 N N . ASP C 1 332 ? -7.784 41.648 46.693 1.00 32.62 332 ASP C N 1
ATOM 10222 C CA . ASP C 1 332 ? -6.794 40.539 46.629 1.00 33.12 332 ASP C CA 1
ATOM 10223 C C . ASP C 1 332 ? -7.431 39.353 45.893 1.00 33.12 332 ASP C C 1
ATOM 10224 O O . ASP C 1 332 ? -8.312 38.693 46.482 1.00 32.74 332 ASP C O 1
ATOM 10229 N N . ARG C 1 333 ? -6.994 39.097 44.657 1.00 34.14 333 ARG C N 1
ATOM 10230 C CA . ARG C 1 333 ? -7.558 38.053 43.759 1.00 35.89 333 ARG C CA 1
ATOM 10231 C C . ARG C 1 333 ? -7.329 36.656 44.352 1.00 35.37 333 ARG C C 1
ATOM 10232 O O . ARG C 1 333 ? -8.201 35.790 44.155 1.00 34.07 333 ARG C O 1
ATOM 10240 N N . GLN C 1 334 ? -6.206 36.444 45.046 1.00 35.29 334 GLN C N 1
ATOM 10241 C CA . GLN C 1 334 ? -5.824 35.126 45.624 1.00 35.61 334 GLN C CA 1
ATOM 10242 C C . GLN C 1 334 ? -6.864 34.697 46.670 1.00 34.69 334 GLN C C 1
ATOM 10243 O O . GLN C 1 334 ? -7.178 33.492 46.718 1.00 35.86 334 GLN C O 1
ATOM 10249 N N . GLN C 1 335 ? -7.380 35.642 47.464 1.00 33.36 335 GLN C N 1
ATOM 10250 C CA . GLN C 1 335 ? -8.281 35.366 48.617 1.00 32.67 335 GLN C CA 1
ATOM 10251 C C . GLN C 1 335 ? -9.753 35.418 48.186 1.00 31.93 335 GLN C C 1
ATOM 10252 O O . GLN C 1 335 ? -10.532 34.578 48.672 1.00 31.76 335 GLN C O 1
ATOM 10258 N N . PHE C 1 336 ? -10.125 36.369 47.325 1.00 31.01 336 PHE C N 1
ATOM 10259 C CA . PHE C 1 336 ? -11.539 36.761 47.083 1.00 30.66 336 PHE C CA 1
ATOM 10260 C C . PHE C 1 336 ? -11.974 36.492 45.635 1.00 30.67 336 PHE C C 1
ATOM 10261 O O . PHE C 1 336 ? -13.184 36.611 45.371 1.00 30.80 336 PHE C O 1
ATOM 10269 N N . GLY C 1 337 ? -11.049 36.115 44.744 1.00 30.70 337 GLY C N 1
ATOM 10270 C CA . GLY C 1 337 ? -11.319 35.891 43.309 1.00 30.52 337 GLY C CA 1
ATOM 10271 C C . GLY C 1 337 ? -12.262 34.721 43.060 1.00 30.97 337 GLY C C 1
ATOM 10272 O O . GLY C 1 337 ? -13.060 34.805 42.105 1.00 31.87 337 GLY C O 1
ATOM 10273 N N . GLN C 1 338 ? -12.167 33.661 43.870 1.00 31.25 338 GLN C N 1
ATOM 10274 C CA . GLN C 1 338 ? -12.940 32.400 43.701 1.00 30.95 338 GLN C CA 1
ATOM 10275 C C . GLN C 1 338 ? -13.475 31.940 45.061 1.00 30.46 338 GLN C C 1
ATOM 10276 O O . GLN C 1 338 ? -12.654 31.673 45.958 1.00 31.13 338 GLN C O 1
ATOM 10282 N N . VAL C 1 339 ? -14.802 31.868 45.197 1.00 29.63 339 VAL C N 1
ATOM 10283 C CA . VAL C 1 339 ? -15.508 31.215 46.340 1.00 28.72 339 VAL C CA 1
ATOM 10284 C C . VAL C 1 339 ? -16.509 30.215 45.759 1.00 27.98 339 VAL C C 1
ATOM 10285 O O . VAL C 1 339 ? -16.777 30.287 44.540 1.00 28.12 339 VAL C O 1
ATOM 10289 N N . PHE C 1 340 ? -17.031 29.317 46.597 1.00 26.48 340 PHE C N 1
ATOM 10290 C CA . PHE C 1 340 ? -17.859 28.162 46.171 1.00 25.66 340 PHE C CA 1
ATOM 10291 C C . PHE C 1 340 ? -19.076 28.007 47.085 1.00 25.59 340 PHE C C 1
ATOM 10292 O O . PHE C 1 340 ? -18.986 28.337 48.285 1.00 26.35 340 PHE C O 1
ATOM 10300 N N . ARG C 1 341 ? -20.178 27.525 46.507 1.00 25.07 341 ARG C N 1
ATOM 10301 C CA . ARG C 1 341 ? -21.360 26.995 47.234 1.00 24.84 341 ARG C CA 1
ATOM 10302 C C . ARG C 1 341 ? -21.613 25.567 46.748 1.00 24.50 341 ARG C C 1
ATOM 10303 O O . ARG C 1 341 ? -21.282 25.266 45.576 1.00 24.01 341 ARG C O 1
ATOM 10311 N N . GLY C 1 342 ? -22.177 24.734 47.623 1.00 24.14 342 GLY C N 1
ATOM 10312 C CA . GLY C 1 342 ? -22.244 23.274 47.448 1.00 24.35 342 GLY C CA 1
ATOM 10313 C C . GLY C 1 342 ? -20.919 22.627 47.847 1.00 24.33 342 GLY C C 1
ATOM 10314 O O . GLY C 1 342 ? -20.112 23.248 48.536 1.00 24.04 342 GLY C O 1
ATOM 10315 N N . PRO C 1 343 ? -20.627 21.384 47.400 1.00 24.64 343 PRO C N 1
ATOM 10316 C CA . PRO C 1 343 ? -21.462 20.675 46.428 1.00 24.55 343 PRO C CA 1
ATOM 10317 C C . PRO C 1 343 ? -22.861 20.274 46.927 1.00 24.60 343 PRO C C 1
ATOM 10318 O O . PRO C 1 343 ? -23.104 20.295 48.124 1.00 23.61 343 PRO C O 1
ATOM 10322 N N . TYR C 1 344 ? -23.737 19.928 45.978 1.00 24.81 344 TYR C N 1
ATOM 10323 C CA . TYR C 1 344 ? -25.150 19.516 46.190 1.00 24.97 344 TYR C CA 1
ATOM 10324 C C . TYR C 1 344 ? -25.383 18.153 45.534 1.00 25.37 344 TYR C C 1
ATOM 10325 O O . TYR C 1 344 ? -24.955 17.972 44.379 1.00 26.49 344 TYR C O 1
ATOM 10334 N N . SER C 1 345 ? -26.046 17.240 46.247 1.00 25.24 345 SER C N 1
ATOM 10335 C CA . SER C 1 345 ? -26.459 15.900 45.754 1.00 25.69 345 SER C CA 1
ATOM 10336 C C . SER C 1 345 ? -27.536 15.329 46.680 1.00 26.22 345 SER C C 1
ATOM 10337 O O . SER C 1 345 ? -27.675 15.840 47.813 1.00 26.93 345 SER C O 1
ATOM 10340 N N . GLN C 1 346 ? -28.265 14.314 46.212 1.00 27.01 346 GLN C N 1
ATOM 10341 C CA . GLN C 1 346 ? -29.260 13.566 47.026 1.00 27.44 346 GLN C CA 1
ATOM 10342 C C . GLN C 1 346 ? -28.552 13.014 48.271 1.00 28.00 346 GLN C C 1
ATOM 10343 O O . GLN C 1 346 ? -29.084 13.201 49.385 1.00 27.88 346 GLN C O 1
ATOM 10349 N N . ASP C 1 347 ? -27.375 12.404 48.083 1.00 28.50 347 ASP C N 1
ATOM 10350 C CA . ASP C 1 347 ? -26.540 11.805 49.161 1.00 28.93 347 ASP C CA 1
ATOM 10351 C C . ASP C 1 347 ? -26.181 12.867 50.210 1.00 29.01 347 ASP C C 1
ATOM 10352 O O . ASP C 1 347 ? -26.383 12.598 51.412 1.00 29.36 347 ASP C O 1
ATOM 10357 N N . LEU C 1 348 ? -25.673 14.023 49.774 1.00 29.41 348 LEU C N 1
ATOM 10358 C CA . LEU C 1 348 ? -25.165 15.107 50.664 1.00 29.80 348 LEU C CA 1
ATOM 10359 C C . LEU C 1 348 ? -26.301 15.682 51.524 1.00 30.00 348 LEU C C 1
ATOM 10360 O O . LEU C 1 348 ? -26.001 16.189 52.616 1.00 31.41 348 LEU C O 1
ATOM 10365 N N . SER C 1 349 ? -27.552 15.601 51.064 1.00 30.38 349 SER C N 1
ATOM 10366 C CA . SER C 1 349 ? -28.741 16.154 51.767 1.00 31.07 349 SER C CA 1
ATOM 10367 C C . SER C 1 349 ? -29.154 15.266 52.946 1.00 31.27 349 SER C C 1
ATOM 10368 O O . SER C 1 349 ? -29.802 15.797 53.868 1.00 32.71 349 SER C O 1
ATOM 10371 N N . HIS C 1 350 ? -28.805 13.975 52.921 1.00 31.89 350 HIS C N 1
ATOM 10372 C CA . HIS C 1 350 ? -29.262 12.964 53.915 1.00 32.89 350 HIS C CA 1
ATOM 10373 C C . HIS C 1 350 ? -28.498 13.145 55.233 1.00 32.83 350 HIS C C 1
ATOM 10374 O O . HIS C 1 350 ? -27.258 13.253 55.186 1.00 32.99 350 HIS C O 1
ATOM 10381 N N . GLY C 1 351 ? -29.221 13.145 56.359 1.00 32.82 351 GLY C N 1
ATOM 10382 C CA . GLY C 1 351 ? -28.715 13.528 57.693 1.00 33.00 351 GLY C CA 1
ATOM 10383 C C . GLY C 1 351 ? -28.205 12.346 58.503 1.00 33.40 351 GLY C C 1
ATOM 10384 O O . GLY C 1 351 ? -27.171 12.512 59.180 1.00 33.48 351 GLY C O 1
ATOM 10385 N N . LEU C 1 352 ? -28.904 11.205 58.465 1.00 33.73 352 LEU C N 1
ATOM 10386 C CA . LEU C 1 352 ? -28.600 10.011 59.304 1.00 33.90 352 LEU C CA 1
ATOM 10387 C C . LEU C 1 352 ? -28.580 8.751 58.430 1.00 33.39 352 LEU C C 1
ATOM 10388 O O . LEU C 1 352 ? -29.666 8.271 58.047 1.00 33.83 352 LEU C O 1
ATOM 10393 N N . TRP C 1 353 ? -27.380 8.231 58.149 1.00 32.49 353 TRP C N 1
ATOM 10394 C CA . TRP C 1 353 ? -27.145 6.998 57.352 1.00 31.69 353 TRP C CA 1
ATOM 10395 C C . TRP C 1 353 ? -27.044 5.790 58.287 1.00 31.67 353 TRP C C 1
ATOM 10396 O O . TRP C 1 353 ? -26.286 5.877 59.269 1.00 32.14 353 TRP C O 1
ATOM 10407 N N . THR C 1 354 ? -27.768 4.709 57.973 1.00 31.77 354 THR C N 1
ATOM 10408 C CA . THR C 1 354 ? -27.778 3.425 58.729 1.00 31.94 354 THR C CA 1
ATOM 10409 C C . THR C 1 354 ? -27.066 2.331 57.920 1.00 31.37 354 THR C C 1
ATOM 10410 O O . THR C 1 354 ? -27.022 1.184 58.407 1.00 31.85 354 THR C O 1
ATOM 10414 N N . ALA C 1 355 ? -26.526 2.671 56.743 1.00 30.60 355 ALA C N 1
ATOM 10415 C CA . ALA C 1 355 ? -25.817 1.742 55.830 1.00 30.48 355 ALA C CA 1
ATOM 10416 C C . ALA C 1 355 ? -24.747 2.499 55.034 1.00 30.83 355 ALA C C 1
ATOM 10417 O O . ALA C 1 355 ? -24.843 3.743 54.937 1.00 30.28 355 ALA C O 1
ATOM 10419 N N . PHE C 1 356 ? -23.773 1.774 54.474 1.00 31.12 356 PHE C N 1
ATOM 10420 C CA . PHE C 1 356 ? -22.649 2.345 53.684 1.00 31.62 356 PHE C CA 1
ATOM 10421 C C . PHE C 1 356 ? -22.985 2.288 52.190 1.00 32.30 356 PHE C C 1
ATOM 10422 O O . PHE C 1 356 ? -23.229 1.186 51.658 1.00 32.49 356 PHE C O 1
ATOM 10430 N N . LYS C 1 357 ? -22.985 3.460 51.549 1.00 32.82 357 LYS C N 1
ATOM 10431 C CA . LYS C 1 357 ? -23.201 3.670 50.093 1.00 33.03 357 LYS C CA 1
ATOM 10432 C C . LYS C 1 357 ? -21.895 4.194 49.484 1.00 33.13 357 LYS C C 1
ATOM 10433 O O . LYS C 1 357 ? -21.084 4.758 50.243 1.00 32.74 357 LYS C O 1
ATOM 10439 N N . ASN C 1 358 ? -21.696 4.002 48.176 1.00 33.87 358 ASN C N 1
ATOM 10440 C CA . ASN C 1 358 ? -20.641 4.694 47.388 1.00 34.29 358 ASN C CA 1
ATOM 10441 C C . ASN C 1 358 ? -21.083 6.152 47.217 1.00 34.34 358 ASN C C 1
ATOM 10442 O O . ASN C 1 358 ? -21.646 6.489 46.153 1.00 34.61 358 ASN C O 1
ATOM 10447 N N . PHE C 1 359 ? -20.843 6.970 48.247 1.00 33.71 359 PHE C N 1
ATOM 10448 C CA . PHE C 1 359 ? -21.411 8.333 48.422 1.00 33.12 359 PHE C CA 1
ATOM 10449 C C . PHE C 1 359 ? -20.960 9.252 47.283 1.00 33.19 359 PHE C C 1
ATOM 10450 O O . PHE C 1 359 ? -19.757 9.286 46.966 1.00 34.34 359 PHE C O 1
ATOM 10458 N N . ARG C 1 360 ? -21.916 9.974 46.694 1.00 33.25 360 ARG C N 1
ATOM 10459 C CA . ARG C 1 360 ? -21.681 11.045 45.691 1.00 32.78 360 ARG C CA 1
ATOM 10460 C C . ARG C 1 360 ? -21.610 12.370 46.458 1.00 32.91 360 ARG C C 1
ATOM 10461 O O . ARG C 1 360 ? -22.653 13.039 46.597 1.00 32.91 360 ARG C O 1
ATOM 10469 N N . SER C 1 361 ? -20.420 12.697 46.973 1.00 32.85 361 SER C N 1
ATOM 10470 C CA . SER C 1 361 ? -20.193 13.719 48.029 1.00 32.91 361 SER C CA 1
ATOM 10471 C C . SER C 1 361 ? -19.265 14.844 47.545 1.00 33.02 361 SER C C 1
ATOM 10472 O O . SER C 1 361 ? -19.079 15.806 48.313 1.00 32.68 361 SER C O 1
ATOM 10475 N N . ARG C 1 362 ? -18.714 14.748 46.329 1.00 33.64 362 ARG C N 1
ATOM 10476 C CA . ARG C 1 362 ? -17.905 15.834 45.712 1.00 34.59 362 ARG C CA 1
ATOM 10477 C C . ARG C 1 362 ? -17.930 15.708 44.184 1.00 34.19 362 ARG C C 1
ATOM 10478 O O . ARG C 1 362 ? -18.262 14.617 43.671 1.00 32.38 362 ARG C O 1
ATOM 10486 N N . THR C 1 363 ? -17.585 16.801 43.501 1.00 34.07 363 THR C N 1
ATOM 10487 C CA . THR C 1 363 ? -17.486 16.904 42.022 1.00 34.29 363 THR C CA 1
ATOM 10488 C C . THR C 1 363 ? -16.161 16.277 41.573 1.00 35.33 363 THR C C 1
ATOM 10489 O O . THR C 1 363 ? -15.187 16.328 42.352 1.00 35.02 363 THR C O 1
ATOM 10493 N N . THR C 1 364 ? -16.142 15.697 40.371 1.00 35.51 364 THR C N 1
ATOM 10494 C CA . THR C 1 364 ? -14.973 14.992 39.778 1.00 35.82 364 THR C CA 1
ATOM 10495 C C . THR C 1 364 ? -14.400 15.791 38.603 1.00 36.43 364 THR C C 1
ATOM 10496 O O . THR C 1 364 ? -13.241 15.517 38.230 1.00 36.79 364 THR C O 1
ATOM 10500 N N . ARG C 1 365 ? -15.169 16.732 38.044 1.00 37.79 365 ARG C N 1
ATOM 10501 C CA . ARG C 1 365 ? -14.790 17.499 36.828 1.00 38.96 365 ARG C CA 1
ATOM 10502 C C . ARG C 1 365 ? -15.241 18.957 36.975 1.00 38.36 365 ARG C C 1
ATOM 10503 O O . ARG C 1 365 ? -16.394 19.185 37.395 1.00 37.58 365 ARG C O 1
ATOM 10511 N N . SER C 1 366 ? -14.353 19.898 36.637 1.00 37.95 366 SER C N 1
ATOM 10512 C CA . SER C 1 366 ? -14.563 21.365 36.741 1.00 38.13 366 SER C CA 1
ATOM 10513 C C . SER C 1 366 ? -14.615 21.987 35.342 1.00 38.35 366 SER C C 1
ATOM 10514 O O . SER C 1 366 ? -13.921 21.479 34.438 1.00 37.01 366 SER C O 1
ATOM 10517 N N . ASP C 1 367 ? -15.398 23.059 35.188 1.00 39.56 367 ASP C N 1
ATOM 10518 C CA . ASP C 1 367 ? -15.534 23.841 33.930 1.00 40.55 367 ASP C CA 1
ATOM 10519 C C . ASP C 1 367 ? -14.328 24.781 33.802 1.00 42.26 367 ASP C C 1
ATOM 10520 O O . ASP C 1 367 ? -13.544 24.865 34.769 1.00 40.92 367 ASP C O 1
ATOM 10525 N N . GLN C 1 368 ? -14.191 25.457 32.654 1.00 44.57 368 GLN C N 1
ATOM 10526 C CA . GLN C 1 368 ? -13.170 26.514 32.413 1.00 46.79 368 GLN C CA 1
ATOM 10527 C C . GLN C 1 368 ? -13.397 27.660 33.408 1.00 48.96 368 GLN C C 1
ATOM 10528 O O . GLN C 1 368 ? -14.562 27.872 33.813 1.00 49.17 368 GLN C O 1
ATOM 10534 N N . THR C 1 369 ? -12.323 28.361 33.789 1.00 50.54 369 THR C N 1
ATOM 10535 C CA . THR C 1 369 ? -12.335 29.471 34.782 1.00 51.54 369 THR C CA 1
ATOM 10536 C C . THR C 1 369 ? -11.629 30.721 34.234 1.00 51.28 369 THR C C 1
ATOM 10537 O O . THR C 1 369 ? -11.531 31.702 34.999 1.00 52.18 369 THR C O 1
ATOM 10541 N N . LEU C 1 370 ? -11.161 30.707 32.978 1.00 50.73 370 LEU C N 1
ATOM 10542 C CA . LEU C 1 370 ? -10.511 31.885 32.338 1.00 50.85 370 LEU C CA 1
ATOM 10543 C C . LEU C 1 370 ? -11.514 33.042 32.330 1.00 49.14 370 LEU C C 1
ATOM 10544 O O . LEU C 1 370 ? -11.156 34.142 32.791 1.00 49.46 370 LEU C O 1
ATOM 10549 N N . ARG C 1 371 ? -12.724 32.779 31.827 1.00 47.97 371 ARG C N 1
ATOM 10550 C CA . ARG C 1 371 ? -13.870 33.725 31.833 1.00 45.80 371 ARG C CA 1
ATOM 10551 C C . ARG C 1 371 ? -14.654 33.516 33.132 1.00 43.95 371 ARG C C 1
ATOM 10552 O O . ARG C 1 371 ? -14.796 32.349 33.550 1.00 43.54 371 ARG C O 1
ATOM 10560 N N . ASP C 1 372 ? -15.126 34.605 33.746 1.00 42.89 372 ASP C N 1
ATOM 10561 C CA . ASP C 1 372 ? -15.814 34.598 35.066 1.00 42.33 372 ASP C CA 1
ATOM 10562 C C . ASP C 1 372 ? -17.128 35.383 34.963 1.00 41.54 372 ASP C C 1
ATOM 10563 O O . ASP C 1 372 ? -17.567 35.941 35.986 1.00 41.23 372 ASP C O 1
ATOM 10568 N N . ARG C 1 373 ? -17.731 35.413 33.770 1.00 41.28 373 ARG C N 1
ATOM 10569 C CA . ARG C 1 373 ? -19.024 36.094 33.495 1.00 40.75 373 ARG C CA 1
ATOM 10570 C C . ARG C 1 373 ? -19.832 35.237 32.515 1.00 39.39 373 ARG C C 1
ATOM 10571 O O . ARG C 1 373 ? -19.315 34.952 31.417 1.00 38.21 373 ARG C O 1
ATOM 10579 N N . ILE C 1 374 ? -21.049 34.853 32.912 1.00 37.71 374 ILE C N 1
ATOM 10580 C CA . ILE C 1 374 ? -21.964 33.956 32.146 1.00 37.05 374 ILE C CA 1
ATOM 10581 C C . ILE C 1 374 ? -22.897 34.828 31.297 1.00 36.45 374 ILE C C 1
ATOM 10582 O O . ILE C 1 374 ? -23.490 35.771 31.860 1.00 36.11 374 ILE C O 1
ATOM 10587 N N . LEU C 1 375 ? -23.006 34.528 29.997 1.00 35.61 375 LEU C N 1
ATOM 10588 C CA . LEU C 1 375 ? -23.909 35.225 29.039 1.00 35.18 375 LEU C CA 1
ATOM 10589 C C . LEU C 1 375 ? -25.140 34.358 28.755 1.00 35.10 375 LEU C C 1
ATOM 10590 O O . LEU C 1 375 ? -26.222 34.939 28.539 1.00 34.87 375 LEU C O 1
ATOM 10595 N N . GLU C 1 376 ? -24.980 33.028 28.742 1.00 35.20 376 GLU C N 1
ATOM 10596 C CA . GLU C 1 376 ? -26.074 32.060 28.457 1.00 34.83 376 GLU C CA 1
ATOM 10597 C C . GLU C 1 376 ? -25.888 30.793 29.298 1.00 33.67 376 GLU C C 1
ATOM 10598 O O . GLU C 1 376 ? -24.738 30.480 29.658 1.00 33.04 376 GLU C O 1
ATOM 10604 N N . VAL C 1 377 ? -26.993 30.097 29.582 1.00 33.52 377 VAL C N 1
ATOM 10605 C CA . VAL C 1 377 ? -27.027 28.747 30.218 1.00 34.11 377 VAL C CA 1
ATOM 10606 C C . VAL C 1 377 ? -27.883 27.835 29.333 1.00 34.42 377 VAL C C 1
ATOM 10607 O O . VAL C 1 377 ? -29.071 28.158 29.138 1.00 35.13 377 VAL C O 1
ATOM 10611 N N . ILE C 1 378 ? -27.297 26.755 28.807 1.00 35.77 378 ILE C N 1
ATOM 10612 C CA . ILE C 1 378 ? -28.010 25.704 28.019 1.00 35.85 378 ILE C CA 1
ATOM 10613 C C . ILE C 1 378 ? -28.354 24.547 28.963 1.00 35.81 378 ILE C C 1
ATOM 10614 O O . ILE C 1 378 ? -27.427 23.987 29.579 1.00 36.27 378 ILE C O 1
ATOM 10619 N N . ILE C 1 379 ? -29.644 24.217 29.062 1.00 35.64 379 ILE C N 1
ATOM 10620 C CA . ILE C 1 379 ? -30.179 23.070 29.852 1.00 35.39 379 ILE C CA 1
ATOM 10621 C C . ILE C 1 379 ? -30.912 22.136 28.885 1.00 35.62 379 ILE C C 1
ATOM 10622 O O . ILE C 1 379 ? -31.947 22.557 28.334 1.00 35.16 379 ILE C O 1
ATOM 10627 N N . ARG C 1 380 ? -30.372 20.934 28.669 1.00 35.72 380 ARG C N 1
ATOM 10628 C CA . ARG C 1 380 ? -31.077 19.808 28.001 1.00 35.90 380 ARG C CA 1
ATOM 10629 C C . ARG C 1 380 ? -31.825 19.021 29.080 1.00 36.32 380 ARG C C 1
ATOM 10630 O O . ARG C 1 380 ? -31.165 18.547 30.024 1.00 36.50 380 ARG C O 1
ATOM 10638 N N . ALA C 1 381 ? -33.150 18.906 28.960 1.00 37.34 381 ALA C N 1
ATOM 10639 C CA . ALA C 1 381 ? -34.030 18.324 29.999 1.00 38.13 381 ALA C CA 1
ATOM 10640 C C . ALA C 1 381 ? -35.157 17.509 29.356 1.00 38.29 381 ALA C C 1
ATOM 10641 O O . ALA C 1 381 ? -35.658 17.912 28.287 1.00 37.90 381 ALA C O 1
ATOM 10643 N N . GLY C 1 382 ? -35.508 16.391 29.998 1.00 38.74 382 GLY C N 1
ATOM 10644 C CA . GLY C 1 382 ? -36.730 15.606 29.748 1.00 39.88 382 GLY C CA 1
ATOM 10645 C C . GLY C 1 382 ? -37.388 15.237 31.064 1.00 40.66 382 GLY C C 1
ATOM 10646 O O . GLY C 1 382 ? -37.901 16.149 31.739 1.00 40.98 382 GLY C O 1
ATOM 10647 N N . HIS C 1 383 ? -37.343 13.956 31.437 1.00 42.01 383 HIS C N 1
ATOM 10648 C CA . HIS C 1 383 ? -37.810 13.450 32.756 1.00 44.12 383 HIS C CA 1
ATOM 10649 C C . HIS C 1 383 ? -36.847 13.942 33.843 1.00 44.99 383 HIS C C 1
ATOM 10650 O O . HIS C 1 383 ? -37.329 14.375 34.908 1.00 45.78 383 HIS C O 1
ATOM 10657 N N . HIS C 1 384 ? -35.540 13.875 33.565 1.00 45.04 384 HIS C N 1
ATOM 10658 C CA . HIS C 1 384 ? -34.444 14.438 34.399 1.00 45.29 384 HIS C CA 1
ATOM 10659 C C . HIS C 1 384 ? -33.634 15.426 33.552 1.00 44.09 384 HIS C C 1
ATOM 10660 O O . HIS C 1 384 ? -33.911 15.523 32.339 1.00 45.63 384 HIS C O 1
ATOM 10667 N N . VAL C 1 385 ? -32.676 16.129 34.165 1.00 41.75 385 VAL C N 1
ATOM 10668 C CA . VAL C 1 385 ? -31.705 17.014 33.452 1.00 40.93 385 VAL C CA 1
ATOM 10669 C C . VAL C 1 385 ? -30.727 16.116 32.683 1.00 40.70 385 VAL C C 1
ATOM 10670 O O . VAL C 1 385 ? -30.126 15.224 33.310 1.00 40.73 385 VAL C O 1
ATOM 10674 N N . ASP C 1 386 ? -30.590 16.348 31.374 1.00 40.28 386 ASP C N 1
ATOM 10675 C CA . ASP C 1 386 ? -29.755 15.537 30.449 1.00 39.84 386 ASP C CA 1
ATOM 10676 C C . ASP C 1 386 ? -28.354 16.149 30.359 1.00 38.22 386 ASP C C 1
ATOM 10677 O O . ASP C 1 386 ? -27.372 15.383 30.417 1.00 38.40 386 ASP C O 1
ATOM 10682 N N . ALA C 1 387 ? -28.268 17.474 30.215 1.00 36.06 387 ALA C N 1
ATOM 10683 C CA . ALA C 1 387 ? -26.994 18.214 30.067 1.00 34.93 387 ALA C CA 1
ATOM 10684 C C . ALA C 1 387 ? -27.134 19.646 30.590 1.00 33.57 387 ALA C C 1
ATOM 10685 O O . ALA C 1 387 ? -28.266 20.165 30.635 1.00 33.89 387 ALA C O 1
ATOM 10687 N N . ILE C 1 388 ? -26.003 20.238 30.980 1.00 32.23 388 ILE C N 1
ATOM 10688 C CA . ILE C 1 388 ? -25.858 21.681 31.326 1.00 31.38 388 ILE C CA 1
ATOM 10689 C C . ILE C 1 388 ? -24.575 22.198 30.667 1.00 31.20 388 ILE C C 1
ATOM 10690 O O . ILE C 1 388 ? -23.513 21.557 30.834 1.00 31.26 388 ILE C O 1
ATOM 10695 N N . GLN C 1 389 ? -24.674 23.314 29.946 1.00 31.23 389 GLN C N 1
ATOM 10696 C CA . GLN C 1 389 ? -23.505 24.085 29.451 1.00 31.27 389 GLN C CA 1
ATOM 10697 C C . GLN C 1 389 ? -23.687 25.551 29.844 1.00 31.25 389 GLN C C 1
ATOM 10698 O O . GLN C 1 389 ? -24.706 26.150 29.446 1.00 31.77 389 GLN C O 1
ATOM 10704 N N . PHE C 1 390 ? -22.741 26.086 30.617 1.00 30.64 390 PHE C N 1
ATOM 10705 C CA . PHE C 1 390 ? -22.540 27.544 30.808 1.00 30.62 390 PHE C CA 1
ATOM 10706 C C . PHE C 1 390 ? -21.825 28.074 29.562 1.00 30.71 390 PHE C C 1
ATOM 10707 O O . PHE C 1 390 ? -20.882 27.410 29.087 1.00 30.65 390 PHE C O 1
ATOM 10715 N N . VAL C 1 391 ? -22.285 29.207 29.032 1.00 31.16 391 VAL C N 1
ATOM 10716 C CA . VAL C 1 391 ? -21.611 29.952 27.929 1.00 32.04 391 VAL C CA 1
ATOM 10717 C C . VAL C 1 391 ? -21.168 31.300 28.501 1.00 32.45 391 VAL C C 1
ATOM 10718 O O . VAL C 1 391 ? -22.042 32.077 28.935 1.00 33.54 391 VAL C O 1
ATOM 10722 N N . TYR C 1 392 ? -19.855 31.540 28.526 1.00 32.39 392 TYR C N 1
ATOM 10723 C CA . TYR C 1 392 ? -19.216 32.702 29.192 1.00 32.52 392 TYR C CA 1
ATOM 10724 C C . TYR C 1 392 ? -18.983 33.812 28.164 1.00 33.11 392 TYR C C 1
ATOM 10725 O O . TYR C 1 392 ? -19.165 33.572 26.951 1.00 32.16 392 TYR C O 1
ATOM 10734 N N . ASP C 1 393 ? -18.599 34.995 28.652 1.00 32.69 393 ASP C N 1
ATOM 10735 C CA . ASP C 1 393 ? -18.195 36.154 27.815 1.00 34.30 393 ASP C CA 1
ATOM 10736 C C . ASP C 1 393 ? -16.832 35.849 27.186 1.00 35.29 393 ASP C C 1
ATOM 10737 O O . ASP C 1 393 ? -16.278 34.766 27.452 1.00 35.05 393 ASP C O 1
ATOM 10742 N N . HIS C 1 394 ? -16.332 36.770 26.365 1.00 37.09 394 HIS C N 1
ATOM 10743 C CA . HIS C 1 394 ? -15.019 36.681 25.676 1.00 38.62 394 HIS C CA 1
ATOM 10744 C C . HIS C 1 394 ? -14.315 38.032 25.824 1.00 39.94 394 HIS C C 1
ATOM 10745 O O . HIS C 1 394 ? -15.007 39.067 25.736 1.00 40.47 394 HIS C O 1
ATOM 10752 N N . SER C 1 395 ? -13.004 38.021 26.071 1.00 41.87 395 SER C N 1
ATOM 10753 C CA . SER C 1 395 ? -12.150 39.237 26.132 1.00 43.00 395 SER C CA 1
ATOM 10754 C C . SER C 1 395 ? -12.428 40.102 24.895 1.00 42.43 395 SER C C 1
ATOM 10755 O O . SER C 1 395 ? -12.399 41.340 25.015 1.00 42.51 395 SER C O 1
ATOM 10758 N N . ASN C 1 396 ? -12.687 39.449 23.757 1.00 42.86 396 ASN C N 1
ATOM 10759 C CA . ASN C 1 396 ? -13.283 40.033 22.525 1.00 42.74 396 ASN C CA 1
ATOM 10760 C C . ASN C 1 396 ? -14.781 40.229 22.756 1.00 44.50 396 ASN C C 1
ATOM 10761 O O . ASN C 1 396 ? -15.502 39.258 22.970 1.00 45.61 396 ASN C O 1
ATOM 10766 N N . PRO C 1 397 ? -15.312 41.472 22.689 1.00 46.04 397 PRO C N 1
ATOM 10767 C CA . PRO C 1 397 ? -16.697 41.735 23.091 1.00 46.15 397 PRO C CA 1
ATOM 10768 C C . PRO C 1 397 ? -17.767 41.161 22.146 1.00 46.39 397 PRO C C 1
ATOM 10769 O O . PRO C 1 397 ? -18.918 41.123 22.540 1.00 46.17 397 PRO C O 1
ATOM 10773 N N . ASN C 1 398 ? -17.368 40.728 20.944 1.00 47.31 398 ASN C N 1
ATOM 10774 C CA . ASN C 1 398 ? -18.275 40.251 19.865 1.00 47.84 398 ASN C CA 1
ATOM 10775 C C . ASN C 1 398 ? -18.546 38.745 20.017 1.00 45.63 398 ASN C C 1
ATOM 10776 O O . ASN C 1 398 ? -19.611 38.295 19.553 1.00 47.72 398 ASN C O 1
ATOM 10781 N N . LEU C 1 399 ? -17.629 37.998 20.642 1.00 42.51 399 LEU C N 1
ATOM 10782 C CA . LEU C 1 399 ? -17.663 36.510 20.709 1.00 40.19 399 LEU C CA 1
ATOM 10783 C C . LEU C 1 399 ? -18.187 36.044 22.072 1.00 38.40 399 LEU C C 1
ATOM 10784 O O . LEU C 1 399 ? -18.472 36.904 22.934 1.00 37.81 399 LEU C O 1
ATOM 10789 N N . THR C 1 400 ? -18.321 34.723 22.232 1.00 36.49 400 THR C N 1
ATOM 10790 C CA . THR C 1 400 ? -18.637 34.022 23.506 1.00 36.02 400 THR C CA 1
ATOM 10791 C C . THR C 1 400 ? -17.597 32.919 23.738 1.00 35.57 400 THR C C 1
ATOM 10792 O O . THR C 1 400 ? -16.867 32.582 22.783 1.00 35.11 400 THR C O 1
ATOM 10796 N N . THR C 1 401 ? -17.550 32.375 24.956 1.00 34.71 401 THR C N 1
ATOM 10797 C CA . THR C 1 401 ? -16.696 31.223 25.352 1.00 33.75 401 THR C CA 1
ATOM 10798 C C . THR C 1 401 ? -17.598 30.109 25.876 1.00 33.77 401 THR C C 1
ATOM 10799 O O . THR C 1 401 ? -17.906 30.069 27.066 1.00 32.88 401 THR C O 1
ATOM 10803 N N . PRO C 1 402 ? -18.071 29.189 25.001 1.00 34.20 402 PRO C N 1
ATOM 10804 C CA . PRO C 1 402 ? -18.866 28.043 25.439 1.00 34.40 402 PRO C CA 1
ATOM 10805 C C . PRO C 1 402 ? -18.068 27.157 26.406 1.00 34.98 402 PRO C C 1
ATOM 10806 O O . PRO C 1 402 ? -16.942 26.811 26.091 1.00 34.62 402 PRO C O 1
ATOM 10810 N N . GLY C 1 403 ? -18.661 26.830 27.556 1.00 35.19 403 GLY C N 1
ATOM 10811 C CA . GLY C 1 403 ? -18.030 26.006 28.604 1.00 35.97 403 GLY C CA 1
ATOM 10812 C C . GLY C 1 403 ? -18.115 24.526 28.279 1.00 36.36 403 GLY C C 1
ATOM 10813 O O . GLY C 1 403 ? -18.563 24.179 27.168 1.00 37.91 403 GLY C O 1
ATOM 10814 N N . THR C 1 404 ? -17.700 23.682 29.224 1.00 37.30 404 THR C N 1
ATOM 10815 C CA . THR C 1 404 ? -17.760 22.201 29.132 1.00 37.57 404 THR C CA 1
ATOM 10816 C C . THR C 1 404 ? -19.226 21.757 29.155 1.00 37.29 404 THR C C 1
ATOM 10817 O O . THR C 1 404 ? -20.014 22.368 29.902 1.00 36.79 404 THR C O 1
ATOM 10821 N N . VAL C 1 405 ? -19.565 20.737 28.363 1.00 37.42 405 VAL C N 1
ATOM 10822 C CA . VAL C 1 405 ? -20.905 20.079 28.361 1.00 37.19 405 VAL C CA 1
ATOM 10823 C C . VAL C 1 405 ? -20.862 18.931 29.374 1.00 37.17 405 VAL C C 1
ATOM 10824 O O . VAL C 1 405 ? -20.068 17.991 29.167 1.00 37.66 405 VAL C O 1
ATOM 10828 N N . ALA C 1 406 ? -21.661 19.033 30.440 1.00 36.55 406 ALA C N 1
ATOM 10829 C CA . ALA C 1 406 ? -21.861 17.985 31.468 1.00 36.50 406 ALA C CA 1
ATOM 10830 C C . ALA C 1 406 ? -23.067 17.126 31.072 1.00 36.76 406 ALA C C 1
ATOM 10831 O O . ALA C 1 406 ? -24.067 17.702 30.611 1.00 36.72 406 ALA C O 1
ATOM 10833 N N . GLY C 1 407 ? -22.961 15.804 31.237 1.00 37.00 407 GLY C N 1
ATOM 10834 C CA . GLY C 1 407 ? -24.067 14.848 31.039 1.00 37.74 407 GLY C CA 1
ATOM 10835 C C . GLY C 1 407 ? -24.223 14.429 29.586 1.00 38.61 407 GLY C C 1
ATOM 10836 O O . GLY C 1 407 ? -23.203 14.374 28.869 1.00 38.67 407 GLY C O 1
ATOM 10837 N N . ASN C 1 408 ? -25.464 14.143 29.177 1.00 39.43 408 ASN C N 1
ATOM 10838 C CA . ASN C 1 408 ? -25.839 13.598 27.844 1.00 39.47 408 ASN C CA 1
ATOM 10839 C C . ASN C 1 408 ? -26.077 14.760 26.870 1.00 39.96 408 ASN C C 1
ATOM 10840 O O . ASN C 1 408 ? -27.154 15.383 26.941 1.00 40.31 408 ASN C O 1
ATOM 10845 N N . ALA C 1 409 ? -25.110 15.013 25.981 1.00 39.98 409 ALA C N 1
ATOM 10846 C CA . ALA C 1 409 ? -25.094 16.126 25.001 1.00 40.02 409 ALA C CA 1
ATOM 10847 C C . ALA C 1 409 ? -26.247 15.997 23.995 1.00 40.07 409 ALA C C 1
ATOM 10848 O O . ALA C 1 409 ? -26.666 17.037 23.454 1.00 39.99 409 ALA C O 1
ATOM 10850 N N . ALA C 1 410 ? -26.727 14.774 23.740 1.00 40.20 410 ALA C N 1
ATOM 10851 C CA . ALA C 1 410 ? -27.746 14.462 22.708 1.00 40.29 410 ALA C CA 1
ATOM 10852 C C . ALA C 1 410 ? -29.159 14.438 23.312 1.00 39.35 410 ALA C C 1
ATOM 10853 O O . ALA C 1 410 ? -30.104 14.789 22.585 1.00 39.41 410 ALA C O 1
ATOM 10855 N N . GLY C 1 411 ? -29.294 14.057 24.587 1.00 39.14 411 GLY C N 1
ATOM 10856 C CA . GLY C 1 411 ? -30.582 13.724 25.232 1.00 39.13 411 GLY C CA 1
ATOM 10857 C C . GLY C 1 411 ? -31.441 14.944 25.531 1.00 38.73 411 GLY C C 1
ATOM 10858 O O . GLY C 1 411 ? -30.895 16.062 25.589 1.00 37.15 411 GLY C O 1
ATOM 10859 N N . GLY C 1 412 ? -32.751 14.725 25.699 1.00 39.19 412 GLY C N 1
ATOM 10860 C CA . GLY C 1 412 ? -33.728 15.713 26.200 1.00 39.33 412 GLY C CA 1
ATOM 10861 C C . GLY C 1 412 ? -33.988 16.846 25.221 1.00 39.53 412 GLY C C 1
ATOM 10862 O O . GLY C 1 412 ? -33.471 16.795 24.087 1.00 39.21 412 GLY C O 1
ATOM 10863 N N . THR C 1 413 ? -34.776 17.835 25.654 1.00 41.01 413 THR C N 1
ATOM 10864 C CA . THR C 1 413 ? -35.107 19.078 24.906 1.00 41.61 413 THR C CA 1
ATOM 10865 C C . THR C 1 413 ? -34.106 20.172 25.298 1.00 41.40 413 THR C C 1
ATOM 10866 O O . THR C 1 413 ? -33.878 20.340 26.509 1.00 41.32 413 THR C O 1
ATOM 10870 N N . ARG C 1 414 ? -33.556 20.888 24.311 1.00 41.16 414 ARG C N 1
ATOM 10871 C CA . ARG C 1 414 ? -32.486 21.907 24.489 1.00 42.20 414 ARG C CA 1
ATOM 10872 C C . ARG C 1 414 ? -33.111 23.286 24.737 1.00 41.75 414 ARG C C 1
ATOM 10873 O O . ARG C 1 414 ? -33.859 23.762 23.859 1.00 41.17 414 ARG C O 1
ATOM 10881 N N . HIS C 1 415 ? -32.778 23.912 25.871 1.00 40.67 415 HIS C N 1
ATOM 10882 C CA . HIS C 1 415 ? -33.297 25.236 26.308 1.00 40.16 415 HIS C CA 1
ATOM 10883 C C . HIS C 1 415 ? -32.141 26.236 26.436 1.00 39.92 415 HIS C C 1
ATOM 10884 O O . HIS C 1 415 ? -31.348 26.094 27.385 1.00 40.09 415 HIS C O 1
ATOM 10891 N N . GLN C 1 416 ? -32.052 27.197 25.508 1.00 39.77 416 GLN C N 1
ATOM 10892 C CA . GLN C 1 416 ? -31.111 28.349 25.565 1.00 39.48 416 GLN C CA 1
ATOM 10893 C C . GLN C 1 416 ? -31.724 29.441 26.448 1.00 38.31 416 GLN C C 1
ATOM 10894 O O . GLN C 1 416 ? -32.826 29.914 26.117 1.00 39.15 416 GLN C O 1
ATOM 10900 N N . VAL C 1 417 ? -31.035 29.813 27.530 1.00 37.02 417 VAL C N 1
ATOM 10901 C CA . VAL C 1 417 ? -31.427 30.934 28.434 1.00 35.54 417 VAL C CA 1
ATOM 10902 C C . VAL C 1 417 ? -30.367 32.032 28.310 1.00 35.33 417 VAL C C 1
ATOM 10903 O O . VAL C 1 417 ? -29.250 31.838 28.832 1.00 35.48 417 VAL C O 1
ATOM 10907 N N . ASP C 1 418 ? -30.699 33.126 27.618 1.00 35.54 418 ASP C N 1
ATOM 10908 C CA . ASP C 1 418 ? -29.853 34.346 27.522 1.00 35.78 418 ASP C CA 1
ATOM 10909 C C . ASP C 1 418 ? -29.936 35.081 28.863 1.00 35.86 418 ASP C C 1
ATOM 10910 O O . ASP C 1 418 ? -31.053 35.495 29.234 1.00 35.65 418 ASP C O 1
ATOM 10915 N N . VAL C 1 419 ? -28.804 35.218 29.561 1.00 36.08 419 VAL C N 1
ATOM 10916 C CA . VAL C 1 419 ? -28.720 35.853 30.911 1.00 36.53 419 VAL C CA 1
ATOM 10917 C C . VAL C 1 419 ? -27.936 37.167 30.809 1.00 36.79 419 VAL C C 1
ATOM 10918 O O . VAL C 1 419 ? -27.546 37.702 31.866 1.00 36.38 419 VAL C O 1
ATOM 10922 N N . ARG C 1 420 ? -27.727 37.673 29.588 1.00 37.44 420 ARG C N 1
ATOM 10923 C CA . ARG C 1 420 ? -27.288 39.072 29.338 1.00 38.84 420 ARG C CA 1
ATOM 10924 C C . ARG C 1 420 ? -28.412 39.999 29.814 1.00 39.05 420 ARG C C 1
ATOM 10925 O O . ARG C 1 420 ? -29.560 39.786 29.381 1.00 41.07 420 ARG C O 1
ATOM 10933 N N . ASP C 1 421 ? -28.098 40.952 30.697 1.00 39.50 421 ASP C N 1
ATOM 10934 C CA . ASP C 1 421 ? -29.039 41.976 31.232 1.00 39.86 421 ASP C CA 1
ATOM 10935 C C . ASP C 1 421 ? -29.886 41.397 32.376 1.00 38.59 421 ASP C C 1
ATOM 10936 O O . ASP C 1 421 ? -30.695 42.166 32.934 1.00 39.11 421 ASP C O 1
ATOM 10941 N N . ARG C 1 422 ? -29.724 40.112 32.716 1.00 37.65 422 ARG C N 1
ATOM 10942 C CA . ARG C 1 422 ? -30.379 39.483 33.898 1.00 36.88 422 ARG C CA 1
ATOM 10943 C C . ARG C 1 422 ? -29.413 38.495 34.546 1.00 35.03 422 ARG C C 1
ATOM 10944 O O . ARG C 1 422 ? -29.433 37.300 34.257 1.00 34.62 422 ARG C O 1
ATOM 10952 N N . PRO C 1 423 ? -28.523 38.983 35.440 1.00 33.45 423 PRO C N 1
ATOM 10953 C CA . PRO C 1 423 ? -27.654 38.110 36.230 1.00 32.75 423 PRO C CA 1
ATOM 10954 C C . PRO C 1 423 ? -28.422 37.065 37.055 1.00 31.28 423 PRO C C 1
ATOM 10955 O O . PRO C 1 423 ? -29.525 37.354 37.496 1.00 30.27 423 PRO C O 1
ATOM 10959 N N . ILE C 1 424 ? -27.816 35.889 37.244 1.00 30.49 424 ILE C N 1
ATOM 10960 C CA . ILE C 1 424 ? -28.378 34.760 38.044 1.00 30.11 424 ILE C CA 1
ATOM 10961 C C . ILE C 1 424 ? -28.181 35.090 39.525 1.00 29.50 424 ILE C C 1
ATOM 10962 O O . ILE C 1 424 ? -27.027 35.339 39.919 1.00 29.41 424 ILE C O 1
ATOM 10967 N N . GLN C 1 425 ? -29.268 35.099 40.302 1.00 28.82 425 GLN C N 1
ATOM 10968 C CA . GLN C 1 425 ? -29.243 35.335 41.770 1.00 29.26 425 GLN C CA 1
ATOM 10969 C C . GLN C 1 425 ? -29.255 33.976 42.481 1.00 28.55 425 GLN C C 1
ATOM 10970 O O . GLN C 1 425 ? -28.464 33.812 43.428 1.00 28.42 425 GLN C O 1
ATOM 10976 N N . GLU C 1 426 ? -30.104 33.042 42.031 1.00 27.82 426 GLU C N 1
ATOM 10977 C CA . GLU C 1 426 ? -30.260 31.689 42.633 1.00 27.91 426 GLU C CA 1
ATOM 10978 C C . GLU C 1 426 ? -30.428 30.626 41.540 1.00 27.80 426 GLU C C 1
ATOM 10979 O O . GLU C 1 426 ? -30.957 30.955 40.462 1.00 28.21 426 GLU C O 1
ATOM 10985 N N . LEU C 1 427 ? -29.980 29.401 41.833 1.00 28.15 427 LEU C N 1
ATOM 10986 C CA . LEU C 1 427 ? -30.271 28.156 41.073 1.00 28.00 427 LEU C CA 1
ATOM 10987 C C . LEU C 1 427 ? -30.980 27.170 42.005 1.00 27.93 427 LEU C C 1
ATOM 10988 O O . LEU C 1 427 ? -30.391 26.835 43.057 1.00 28.38 427 LEU C O 1
ATOM 10993 N N . ARG C 1 428 ? -32.180 26.713 41.630 1.00 27.50 428 ARG C N 1
ATOM 10994 C CA . ARG C 1 428 ? -32.930 25.655 42.356 1.00 26.93 428 ARG C CA 1
ATOM 10995 C C . ARG C 1 428 ? -32.688 24.313 41.660 1.00 27.00 428 ARG C C 1
ATOM 10996 O O . ARG C 1 428 ? -32.942 24.221 40.439 1.00 26.89 428 ARG C O 1
ATOM 11004 N N . MET C 1 429 ? -32.212 23.322 42.420 1.00 26.87 429 MET C N 1
ATOM 11005 C CA . MET C 1 429 ? -31.965 21.933 41.957 1.00 26.93 429 MET C CA 1
ATOM 11006 C C . MET C 1 429 ? -32.959 20.997 42.643 1.00 27.07 429 MET C C 1
ATOM 11007 O O . MET C 1 429 ? -33.157 21.140 43.866 1.00 27.24 429 MET C O 1
ATOM 11012 N N . GLU C 1 430 ? -33.551 20.078 41.879 1.00 27.31 430 GLU C N 1
ATOM 11013 C CA . GLU C 1 430 ? -34.333 18.933 42.410 1.00 27.81 430 GLU C CA 1
ATOM 11014 C C . GLU C 1 430 ? -33.557 17.647 42.120 1.00 27.99 430 GLU C C 1
ATOM 11015 O O . GLU C 1 430 ? -33.045 17.505 40.990 1.00 27.44 430 GLU C O 1
ATOM 11021 N N . PHE C 1 431 ? -33.472 16.754 43.106 1.00 28.25 431 PHE C N 1
ATOM 11022 C CA . PHE C 1 431 ? -32.834 15.421 42.975 1.00 28.99 431 PHE C CA 1
ATOM 11023 C C . PHE C 1 431 ? -33.905 14.340 43.139 1.00 29.96 431 PHE C C 1
ATOM 11024 O O . PHE C 1 431 ? -34.737 14.445 44.063 1.00 29.14 431 PHE C O 1
ATOM 11032 N N . SER C 1 432 ? -33.898 13.364 42.227 1.00 30.73 432 SER C N 1
ATOM 11033 C CA . SER C 1 432 ? -34.711 12.121 42.269 1.00 32.25 432 SER C CA 1
ATOM 11034 C C . SER C 1 432 ? -33.899 10.977 41.653 1.00 32.37 432 SER C C 1
ATOM 11035 O O . SER C 1 432 ? -33.209 11.219 40.642 1.00 31.09 432 SER C O 1
ATOM 11038 N N . GLN C 1 433 ? -33.976 9.787 42.255 1.00 32.75 433 GLN C N 1
ATOM 11039 C CA . GLN C 1 433 ? -33.321 8.543 41.768 1.00 33.44 433 GLN C CA 1
ATOM 11040 C C . GLN C 1 433 ? -31.800 8.754 41.729 1.00 33.29 433 GLN C C 1
ATOM 11041 O O . GLN C 1 433 ? -31.140 8.162 40.852 1.00 32.10 433 GLN C O 1
ATOM 11047 N N . ASP C 1 434 ? -31.281 9.585 42.644 1.00 32.99 434 ASP C N 1
ATOM 11048 C CA . ASP C 1 434 ? -29.832 9.785 42.924 1.00 33.38 434 ASP C CA 1
ATOM 11049 C C . ASP C 1 434 ? -29.190 10.706 41.875 1.00 33.05 434 ASP C C 1
ATOM 11050 O O . ASP C 1 434 ? -27.947 10.803 41.878 1.00 33.72 434 ASP C O 1
ATOM 11055 N N . VAL C 1 435 ? -29.987 11.377 41.033 1.00 32.49 435 VAL C N 1
ATOM 11056 C CA . VAL C 1 435 ? -29.481 12.277 39.951 1.00 32.15 435 VAL C CA 1
ATOM 11057 C C . VAL C 1 435 ? -30.261 13.596 39.977 1.00 31.80 435 VAL C C 1
ATOM 11058 O O . VAL C 1 435 ? -31.311 13.655 40.647 1.00 32.13 435 VAL C O 1
ATOM 11062 N N . LEU C 1 436 ? -29.754 14.605 39.260 1.00 31.22 436 LEU C N 1
ATOM 11063 C CA . LEU C 1 436 ? -30.410 15.927 39.081 1.00 31.75 436 LEU C CA 1
ATOM 11064 C C . LEU C 1 436 ? -31.650 15.740 38.199 1.00 31.46 436 LEU C C 1
ATOM 11065 O O . LEU C 1 436 ? -31.490 15.335 37.029 1.00 31.40 436 LEU C O 1
ATOM 11070 N N . ALA C 1 437 ? -32.831 16.017 38.755 1.00 30.40 437 ALA C N 1
ATOM 11071 C CA . ALA C 1 437 ? -34.149 15.823 38.108 1.00 29.88 437 ALA C CA 1
ATOM 11072 C C . ALA C 1 437 ? -34.563 17.103 37.371 1.00 29.62 437 ALA C C 1
ATOM 11073 O O . ALA C 1 437 ? -35.176 16.984 36.292 1.00 29.22 437 ALA C O 1
ATOM 11075 N N . SER C 1 438 ? -34.235 18.279 37.918 1.00 29.66 438 SER C N 1
ATOM 11076 C CA . SER C 1 438 ? -34.621 19.593 37.339 1.00 29.05 438 SER C CA 1
ATOM 11077 C C . SER C 1 438 ? -33.661 20.709 37.770 1.00 29.02 438 SER C C 1
ATOM 11078 O O . SER C 1 438 ? -32.966 20.549 38.797 1.00 28.93 438 SER C O 1
ATOM 11081 N N . LEU C 1 439 ? -33.646 21.799 36.996 1.00 28.98 439 LEU C N 1
ATOM 11082 C CA . LEU C 1 439 ? -32.893 23.051 37.272 1.00 28.73 439 LEU C CA 1
ATOM 11083 C C . LEU C 1 439 ? -33.770 24.252 36.899 1.00 28.30 439 LEU C C 1
ATOM 11084 O O . LEU C 1 439 ? -34.438 24.192 35.845 1.00 28.16 439 LEU C O 1
ATOM 11089 N N . GLN C 1 440 ? -33.747 25.300 37.729 1.00 27.69 440 GLN C N 1
ATOM 11090 C CA . GLN C 1 440 ? -34.514 26.561 37.541 1.00 27.28 440 GLN C CA 1
ATOM 11091 C C . GLN C 1 440 ? -33.611 27.745 37.908 1.00 27.60 440 GLN C C 1
ATOM 11092 O O . GLN C 1 440 ? -32.899 27.642 38.925 1.00 27.66 440 GLN C O 1
ATOM 11098 N N . LEU C 1 441 ? -33.629 28.816 37.104 1.00 27.97 441 LEU C N 1
ATOM 11099 C CA . LEU C 1 441 ? -32.866 30.067 37.366 1.00 28.13 441 LEU C CA 1
ATOM 11100 C C . LEU C 1 441 ? -33.802 31.106 37.997 1.00 28.64 441 LEU C C 1
ATOM 11101 O O . LEU C 1 441 ? -34.958 31.209 37.544 1.00 29.10 441 LEU C O 1
ATOM 11106 N N . HIS C 1 442 ? -33.303 31.843 38.995 1.00 28.84 442 HIS C N 1
ATOM 11107 C CA . HIS C 1 442 ? -33.958 33.019 39.631 1.00 28.85 442 HIS C CA 1
ATOM 11108 C C . HIS C 1 442 ? -33.062 34.245 39.425 1.00 28.63 442 HIS C C 1
ATOM 11109 O O . HIS C 1 442 ? -31.913 34.218 39.896 1.00 28.95 442 HIS C O 1
ATOM 11116 N N . PHE C 1 443 ? -33.568 35.272 38.740 1.00 29.14 443 PHE C N 1
ATOM 11117 C CA . PHE C 1 443 ? -32.771 36.425 38.246 1.00 29.65 443 PHE C CA 1
ATOM 11118 C C . PHE C 1 443 ? -32.732 37.539 39.297 1.00 30.35 443 PHE C C 1
ATOM 11119 O O . PHE C 1 443 ? -33.523 37.511 40.261 1.00 30.12 443 PHE C O 1
ATOM 11127 N N . GLU C 1 444 ? -31.821 38.493 39.085 1.00 31.10 444 GLU C N 1
ATOM 11128 C CA . GLU C 1 444 ? -31.522 39.645 39.979 1.00 32.08 444 GLU C CA 1
ATOM 11129 C C . GLU C 1 444 ? -32.792 40.465 40.247 1.00 32.23 444 GLU C C 1
ATOM 11130 O O . GLU C 1 444 ? -32.982 40.887 41.403 1.00 31.64 444 GLU C O 1
ATOM 11136 N N . ASP C 1 445 ? -33.621 40.683 39.221 1.00 32.11 445 ASP C N 1
ATOM 11137 C CA . ASP C 1 445 ? -34.837 41.540 39.297 1.00 32.43 445 ASP C CA 1
ATOM 11138 C C . ASP C 1 445 ? -36.000 40.769 39.941 1.00 32.48 445 ASP C C 1
ATOM 11139 O O . ASP C 1 445 ? -37.065 41.384 40.124 1.00 34.33 445 ASP C O 1
ATOM 11144 N N . GLY C 1 446 ? -35.810 39.485 40.268 1.00 31.88 446 GLY C N 1
ATOM 11145 C CA . GLY C 1 446 ? -36.807 38.647 40.963 1.00 31.40 446 GLY C CA 1
ATOM 11146 C C . GLY C 1 446 ? -37.616 37.782 40.006 1.00 30.87 446 GLY C C 1
ATOM 11147 O O . GLY C 1 446 ? -38.398 36.946 40.498 1.00 30.37 446 GLY C O 1
ATOM 11148 N N . THR C 1 447 ? -37.448 37.964 38.692 1.00 30.25 447 THR C N 1
ATOM 11149 C CA . THR C 1 447 ? -38.058 37.097 37.648 1.00 30.73 447 THR C CA 1
ATOM 11150 C C . THR C 1 447 ? -37.319 35.756 37.644 1.00 31.27 447 THR C C 1
ATOM 11151 O O . THR C 1 447 ? -36.253 35.665 38.282 1.00 31.89 447 THR C O 1
ATOM 11155 N N . SER C 1 448 ? -37.868 34.755 36.956 1.00 31.62 448 SER C N 1
ATOM 11156 C CA . SER C 1 448 ? -37.295 33.387 36.874 1.00 31.69 448 SER C CA 1
ATOM 11157 C C . SER C 1 448 ? -37.569 32.782 35.497 1.00 31.80 448 SER C C 1
ATOM 11158 O O . SER C 1 448 ? -38.420 33.318 34.761 1.00 31.46 448 SER C O 1
ATOM 11161 N N . THR C 1 449 ? -36.863 31.697 35.177 1.00 31.54 449 THR C N 1
ATOM 11162 C CA . THR C 1 449 ? -37.217 30.767 34.078 1.00 31.70 449 THR C CA 1
ATOM 11163 C C . THR C 1 449 ? -38.251 29.772 34.610 1.00 32.13 449 THR C C 1
ATOM 11164 O O . THR C 1 449 ? -38.490 29.754 35.837 1.00 31.51 449 THR C O 1
ATOM 11168 N N . ARG C 1 450 ? -38.820 28.977 33.705 1.00 32.98 450 ARG C N 1
ATOM 11169 C CA . ARG C 1 450 ? -39.561 27.726 34.008 1.00 34.69 450 ARG C CA 1
ATOM 11170 C C . ARG C 1 450 ? -38.604 26.737 34.687 1.00 34.01 450 ARG C C 1
ATOM 11171 O O . ARG C 1 450 ? -37.377 26.845 34.461 1.00 33.40 450 ARG C O 1
ATOM 11179 N N . LYS C 1 451 ? -39.141 25.813 35.487 1.00 32.81 451 LYS C N 1
ATOM 11180 C CA . LYS C 1 451 ? -38.408 24.611 35.962 1.00 32.44 451 LYS C CA 1
ATOM 11181 C C . LYS C 1 451 ? -38.193 23.681 34.763 1.00 32.06 451 LYS C C 1
ATOM 11182 O O . LYS C 1 451 ? -39.202 23.246 34.175 1.00 32.39 451 LYS C O 1
ATOM 11188 N N . PHE C 1 452 ? -36.933 23.410 34.407 1.00 31.21 452 PHE C N 1
ATOM 11189 C CA . PHE C 1 452 ? -36.534 22.511 33.292 1.00 30.72 452 PHE C CA 1
ATOM 11190 C C . PHE C 1 452 ? -36.274 21.107 33.852 1.00 30.64 452 PHE C C 1
ATOM 11191 O O . PHE C 1 452 ? -35.358 20.958 34.686 1.00 30.57 452 PHE C O 1
ATOM 11199 N N . GLY C 1 453 ? -37.066 20.121 33.412 1.00 29.52 453 GLY C N 1
ATOM 11200 C CA . GLY C 1 453 ? -37.005 18.719 33.873 1.00 29.88 453 GLY C CA 1
ATOM 11201 C C . GLY C 1 453 ? -37.984 18.449 35.005 1.00 30.09 453 GLY C C 1
ATOM 11202 O O . GLY C 1 453 ? -38.391 19.418 35.671 1.00 29.05 453 GLY C O 1
ATOM 11203 N N . ASN C 1 454 ? -38.354 17.178 35.202 1.00 31.98 454 ASN C N 1
ATOM 11204 C CA . ASN C 1 454 ? -39.238 16.687 36.298 1.00 33.72 454 ASN C CA 1
ATOM 11205 C C . ASN C 1 454 ? -40.526 17.521 36.338 1.00 34.87 454 ASN C C 1
ATOM 11206 O O . ASN C 1 454 ? -40.907 17.978 37.431 1.00 35.51 454 ASN C O 1
ATOM 11211 N N . GLU C 1 455 ? -41.180 17.698 35.189 1.00 37.23 455 GLU C N 1
ATOM 11212 C CA . GLU C 1 455 ? -42.367 18.584 35.042 1.00 39.27 455 GLU C CA 1
ATOM 11213 C C . GLU C 1 455 ? -43.546 17.999 35.833 1.00 37.51 455 GLU C C 1
ATOM 11214 O O . GLU C 1 455 ? -44.319 18.793 36.396 1.00 37.19 455 GLU C O 1
ATOM 11220 N N . LEU C 1 456 ? -43.661 16.667 35.891 1.00 37.05 456 LEU C N 1
ATOM 11221 C CA . LEU C 1 456 ? -44.848 15.944 36.428 1.00 37.20 456 LEU C CA 1
ATOM 11222 C C . LEU C 1 456 ? -44.528 15.257 37.763 1.00 36.81 456 LEU C C 1
ATOM 11223 O O . LEU C 1 456 ? -45.474 15.056 38.554 1.00 37.77 456 LEU C O 1
ATOM 11228 N N . GLY C 1 457 ? -43.258 14.919 38.012 1.00 35.23 457 GLY C N 1
ATOM 11229 C CA . GLY C 1 457 ? -42.845 13.996 39.087 1.00 33.80 457 GLY C CA 1
ATOM 11230 C C . GLY C 1 457 ? -42.676 14.677 40.435 1.00 32.69 457 GLY C C 1
ATOM 11231 O O . GLY C 1 457 ? -42.812 15.912 40.513 1.00 32.09 457 GLY C O 1
ATOM 11232 N N . TRP C 1 458 ? -42.397 13.871 41.463 1.00 31.96 458 TRP C N 1
ATOM 11233 C CA . TRP C 1 458 ? -42.147 14.289 42.868 1.00 31.83 458 TRP C CA 1
ATOM 11234 C C . TRP C 1 458 ? -40.636 14.408 43.093 1.00 32.06 458 TRP C C 1
ATOM 11235 O O . TRP C 1 458 ? -39.911 13.456 42.741 1.00 33.02 458 TRP C O 1
ATOM 11246 N N . ALA C 1 459 ? -40.185 15.531 43.654 1.00 31.60 459 ALA C N 1
ATOM 11247 C CA . ALA C 1 459 ? -38.767 15.786 43.999 1.00 31.27 459 ALA C CA 1
ATOM 11248 C C . ALA C 1 459 ? -38.454 15.133 45.349 1.00 30.70 459 ALA C C 1
ATOM 11249 O O . ALA C 1 459 ? -39.144 15.466 46.336 1.00 30.38 459 ALA C O 1
ATOM 11251 N N . THR C 1 460 ? -37.469 14.228 45.385 1.00 29.84 460 THR C N 1
ATOM 11252 C CA . THR C 1 460 ? -36.933 13.628 46.636 1.00 29.62 460 THR C CA 1
ATOM 11253 C C . THR C 1 460 ? -36.306 14.743 47.479 1.00 29.63 460 THR C C 1
ATOM 11254 O O . THR C 1 460 ? -36.637 14.833 48.677 1.00 28.29 460 THR C O 1
ATOM 11258 N N . ARG C 1 461 ? -35.438 15.552 46.862 1.00 29.86 461 ARG C N 1
ATOM 11259 C CA . ARG C 1 461 ? -34.742 16.693 47.512 1.00 30.48 461 ARG C CA 1
ATOM 11260 C C . ARG C 1 461 ? -34.824 17.927 46.614 1.00 30.45 461 ARG C C 1
ATOM 11261 O O . ARG C 1 461 ? -34.688 17.777 45.378 1.00 29.50 461 ARG C O 1
ATOM 11269 N N . ILE C 1 462 ? -35.046 19.091 47.231 1.00 29.47 462 ILE C N 1
ATOM 11270 C CA . ILE C 1 462 ? -35.020 20.428 46.570 1.00 29.57 462 ILE C CA 1
ATOM 11271 C C . ILE C 1 462 ? -33.974 21.284 47.291 1.00 29.35 462 ILE C C 1
ATOM 11272 O O . ILE C 1 462 ? -34.141 21.530 48.500 1.00 29.58 462 ILE C O 1
ATOM 11277 N N . LEU C 1 463 ? -32.934 21.706 46.569 1.00 29.00 463 LEU C N 1
ATOM 11278 C CA . LEU C 1 463 ? -31.829 22.546 47.099 1.00 29.11 463 LEU C CA 1
ATOM 11279 C C . LEU C 1 463 ? -31.769 23.853 46.306 1.00 28.51 463 LEU C C 1
ATOM 11280 O O . LEU C 1 463 ? -31.963 23.812 45.072 1.00 27.54 463 LEU C O 1
ATOM 11285 N N . THR C 1 464 ? -31.525 24.965 47.001 1.00 27.90 464 THR C N 1
ATOM 11286 C CA . THR C 1 464 ? -31.374 26.320 46.412 1.00 27.71 464 THR C CA 1
ATOM 11287 C C . THR C 1 464 ? -29.933 26.785 46.643 1.00 28.08 464 THR C C 1
ATOM 11288 O O . THR C 1 464 ? -29.510 26.837 47.815 1.00 27.58 464 THR C O 1
ATOM 11292 N N . CYS C 1 465 ? -29.204 27.065 45.559 1.00 28.20 465 CYS C N 1
ATOM 11293 C CA . CYS C 1 465 ? -27.860 27.699 45.573 1.00 27.55 465 CYS C CA 1
ATOM 11294 C C . CYS C 1 465 ? -28.024 29.206 45.359 1.00 27.67 465 CYS C C 1
ATOM 11295 O O . CYS C 1 465 ? -28.352 29.607 44.224 1.00 27.62 465 CYS C O 1
ATOM 11298 N N . THR C 1 466 ? -27.812 29.996 46.416 1.00 27.49 466 THR C N 1
ATOM 11299 C CA . THR C 1 466 ? -27.961 31.474 46.419 1.00 27.33 466 THR C CA 1
ATOM 11300 C C . THR C 1 466 ? -26.570 32.105 46.319 1.00 27.43 466 THR C C 1
ATOM 11301 O O . THR C 1 466 ? -25.738 31.835 47.204 1.00 27.35 466 THR C O 1
ATOM 11305 N N . ALA C 1 467 ? -26.330 32.900 45.273 1.00 27.62 467 ALA C N 1
ATOM 11306 C CA . ALA C 1 467 ? -25.086 33.678 45.084 1.00 27.54 467 ALA C CA 1
ATOM 11307 C C . ALA C 1 467 ? -24.737 34.368 46.399 1.00 28.00 467 ALA C C 1
ATOM 11308 O O . ALA C 1 467 ? -25.618 34.922 47.057 1.00 27.64 467 ALA C O 1
ATOM 11310 N N . PRO C 1 468 ? -23.460 34.324 46.844 1.00 27.92 468 PRO C N 1
ATOM 11311 C CA . PRO C 1 468 ? -23.002 35.204 47.915 1.00 28.07 468 PRO C CA 1
ATOM 11312 C C . PRO C 1 468 ? -23.298 36.650 47.499 1.00 27.65 468 PRO C C 1
ATOM 11313 O O . PRO C 1 468 ? -22.988 37.009 46.374 1.00 27.01 468 PRO C O 1
ATOM 11317 N N . TYR C 1 469 ? -23.930 37.428 48.378 1.00 27.28 469 TYR C N 1
ATOM 11318 C CA . TYR C 1 469 ? -24.286 38.843 48.101 1.00 27.01 469 TYR C CA 1
ATOM 11319 C C . TYR C 1 469 ? -22.986 39.619 47.853 1.00 26.28 469 TYR C C 1
ATOM 11320 O O . TYR C 1 469 ? -22.056 39.502 48.668 1.00 25.96 469 TYR C O 1
ATOM 11329 N N . GLY C 1 470 ? -22.914 40.347 46.734 1.00 26.17 470 GLY C N 1
ATOM 11330 C CA . GLY C 1 470 ? -21.691 41.027 46.262 1.00 25.81 470 GLY C CA 1
ATOM 11331 C C . GLY C 1 470 ? -20.921 40.190 45.253 1.00 25.46 470 GLY C C 1
ATOM 11332 O O . GLY C 1 470 ? -19.963 40.723 44.660 1.00 24.66 470 GLY C O 1
ATOM 11333 N N . TYR C 1 471 ? -21.316 38.925 45.062 1.00 25.93 471 TYR C N 1
ATOM 11334 C CA . TYR C 1 471 ? -20.672 37.958 44.133 1.00 25.37 471 TYR C CA 1
ATOM 11335 C C . TYR C 1 471 ? -21.653 37.573 43.022 1.00 26.60 471 TYR C C 1
ATOM 11336 O O . TYR C 1 471 ? -22.884 37.617 43.247 1.00 26.36 471 TYR C O 1
ATOM 11345 N N . ARG C 1 472 ? -21.108 37.200 41.859 1.00 27.00 472 ARG C N 1
ATOM 11346 C CA . ARG C 1 472 ? -21.860 36.645 40.702 1.00 27.44 472 ARG C CA 1
ATOM 11347 C C . ARG C 1 472 ? -21.376 35.214 40.444 1.00 27.14 472 ARG C C 1
ATOM 11348 O O . ARG C 1 472 ? -20.228 34.911 40.809 1.00 28.08 472 ARG C O 1
ATOM 11356 N N . PHE C 1 473 ? -22.218 34.371 39.842 1.00 26.89 473 PHE C N 1
ATOM 11357 C CA . PHE C 1 473 ? -21.833 33.035 39.311 1.00 26.78 473 PHE C CA 1
ATOM 11358 C C . PHE C 1 473 ? -20.721 33.243 38.275 1.00 26.75 473 PHE C C 1
ATOM 11359 O O . PHE C 1 473 ? -20.863 34.142 37.426 1.00 25.73 473 PHE C O 1
ATOM 11367 N N . SER C 1 474 ? -19.636 32.469 38.374 1.00 28.06 474 SER C N 1
ATOM 11368 C CA . SER C 1 474 ? -18.393 32.640 37.573 1.00 29.10 474 SER C CA 1
ATOM 11369 C C . SER C 1 474 ? -17.997 31.335 36.870 1.00 30.30 474 SER C C 1
ATOM 11370 O O . SER C 1 474 ? -17.362 31.424 35.804 1.00 32.11 474 SER C O 1
ATOM 11373 N N . SER C 1 475 ? -18.314 30.181 37.465 1.00 30.50 475 SER C N 1
ATOM 11374 C CA . SER C 1 475 ? -18.050 28.828 36.909 1.00 30.78 475 SER C CA 1
ATOM 11375 C C . SER C 1 475 ? -18.820 27.781 37.721 1.00 30.84 475 SER C C 1
ATOM 11376 O O . SER C 1 475 ? -19.619 28.180 38.591 1.00 31.83 475 SER C O 1
ATOM 11379 N N . TRP C 1 476 ? -18.596 26.495 37.440 1.00 30.56 476 TRP C N 1
ATOM 11380 C CA . TRP C 1 476 ? -19.235 25.362 38.161 1.00 30.12 476 TRP C CA 1
ATOM 11381 C C . TRP C 1 476 ? -18.452 24.067 37.913 1.00 30.25 476 TRP C C 1
ATOM 11382 O O . TRP C 1 476 ? -17.693 24.003 36.925 1.00 29.97 476 TRP C O 1
ATOM 11393 N N . ALA C 1 477 ? -18.626 23.090 38.806 1.00 29.85 477 ALA C N 1
ATOM 11394 C CA . ALA C 1 477 ? -18.075 21.719 38.711 1.00 30.19 477 ALA C CA 1
ATOM 11395 C C . ALA C 1 477 ? -19.223 20.723 38.895 1.00 30.53 477 ALA C C 1
ATOM 11396 O O . ALA C 1 477 ? -20.284 21.130 39.407 1.00 30.39 477 ALA C O 1
ATOM 11398 N N . PHE C 1 478 ? -19.010 19.468 38.501 1.00 30.38 478 PHE C N 1
ATOM 11399 C CA . PHE C 1 478 ? -20.053 18.413 38.489 1.00 30.41 478 PHE C CA 1
ATOM 11400 C C . PHE C 1 478 ? -19.414 17.028 38.616 1.00 30.86 478 PHE C C 1
ATOM 11401 O O . PHE C 1 478 ? -18.192 16.885 38.397 1.00 30.52 478 PHE C O 1
ATOM 11409 N N . ARG C 1 479 ? -20.236 16.046 38.990 1.00 31.22 479 ARG C N 1
ATOM 11410 C CA . ARG C 1 479 ? -19.948 14.600 38.829 1.00 32.25 479 ARG C CA 1
ATOM 11411 C C . ARG C 1 479 ? -21.033 13.999 37.932 1.00 32.75 479 ARG C C 1
ATOM 11412 O O . ARG C 1 479 ? -22.213 14.373 38.093 1.00 33.52 479 ARG C O 1
ATOM 11420 N N . GLU C 1 480 ? -20.634 13.104 37.028 1.00 33.28 480 GLU C N 1
ATOM 11421 C CA . GLU C 1 480 ? -21.543 12.341 36.137 1.00 33.52 480 GLU C CA 1
ATOM 11422 C C . GLU C 1 480 ? -21.660 10.910 36.670 1.00 33.63 480 GLU C C 1
ATOM 11423 O O . GLU C 1 480 ? -20.660 10.396 37.206 1.00 33.60 480 GLU C O 1
ATOM 11429 N N . ASP C 1 481 ? -22.849 10.315 36.552 1.00 34.25 481 ASP C N 1
ATOM 11430 C CA . ASP C 1 481 ? -23.110 8.879 36.836 1.00 35.07 481 ASP C CA 1
ATOM 11431 C C . ASP C 1 481 ? -24.142 8.368 35.835 1.00 35.81 481 ASP C C 1
ATOM 11432 O O . ASP C 1 481 ? -24.950 9.144 35.328 1.00 34.96 481 ASP C O 1
ATOM 11437 N N . PRO C 1 482 ? -24.139 7.057 35.501 1.00 37.07 482 PRO C N 1
ATOM 11438 C CA . PRO C 1 482 ? -25.248 6.459 34.758 1.00 37.42 482 PRO C CA 1
ATOM 11439 C C . PRO C 1 482 ? -26.568 6.680 35.514 1.00 37.91 482 PRO C C 1
ATOM 11440 O O . PRO C 1 482 ? -26.663 6.262 36.656 1.00 36.88 482 PRO C O 1
ATOM 11444 N N . GLY C 1 483 ? -27.527 7.362 34.880 1.00 38.91 483 GLY C N 1
ATOM 11445 C CA . GLY C 1 483 ? -28.868 7.627 35.437 1.00 40.47 483 GLY C CA 1
ATOM 11446 C C . GLY C 1 483 ? -29.804 6.440 35.225 1.00 42.03 483 GLY C C 1
ATOM 11447 O O . GLY C 1 483 ? -29.411 5.442 34.625 1.00 42.32 483 GLY C O 1
ATOM 11448 N N . PRO C 1 484 ? -31.067 6.512 35.704 1.00 43.97 484 PRO C N 1
ATOM 11449 C CA . PRO C 1 484 ? -32.005 5.392 35.582 1.00 45.05 484 PRO C CA 1
ATOM 11450 C C . PRO C 1 484 ? -32.416 5.055 34.138 1.00 45.75 484 PRO C C 1
ATOM 11451 O O . PRO C 1 484 ? -32.892 3.958 33.922 1.00 46.57 484 PRO C O 1
ATOM 11455 N N . TYR C 1 485 ? -32.217 5.980 33.192 1.00 46.45 485 TYR C N 1
ATOM 11456 C CA . TYR C 1 485 ? -32.558 5.809 31.753 1.00 47.49 485 TYR C CA 1
ATOM 11457 C C . TYR C 1 485 ? -31.351 5.253 30.984 1.00 47.97 485 TYR C C 1
ATOM 11458 O O . TYR C 1 485 ? -31.400 5.238 29.738 1.00 47.67 485 TYR C O 1
ATOM 11467 N N . ARG C 1 486 ? -30.315 4.795 31.700 1.00 48.12 486 ARG C N 1
ATOM 11468 C CA . ARG C 1 486 ? -29.111 4.125 31.135 1.00 48.71 486 ARG C CA 1
ATOM 11469 C C . ARG C 1 486 ? -28.340 5.121 30.257 1.00 47.28 486 ARG C C 1
ATOM 11470 O O . ARG C 1 486 ? -27.721 4.684 29.263 1.00 47.33 486 ARG C O 1
ATOM 11478 N N . THR C 1 487 ? -28.383 6.408 30.621 1.00 44.62 487 THR C N 1
ATOM 11479 C CA . THR C 1 487 ? -27.684 7.534 29.946 1.00 42.57 487 THR C CA 1
ATOM 11480 C C . THR C 1 487 ? -26.920 8.344 30.998 1.00 41.57 487 THR C C 1
ATOM 11481 O O . THR C 1 487 ? -27.288 8.253 32.188 1.00 40.46 487 THR C O 1
ATOM 11485 N N . THR C 1 488 ? -25.908 9.107 30.570 1.00 39.91 488 THR C N 1
ATOM 11486 C CA . THR C 1 488 ? -25.045 9.951 31.439 1.00 38.92 488 THR C CA 1
ATOM 11487 C C . THR C 1 488 ? -25.897 11.054 32.080 1.00 38.25 488 THR C C 1
ATOM 11488 O O . THR C 1 488 ? -26.426 11.902 31.332 1.00 38.76 488 THR C O 1
ATOM 11492 N N . ALA C 1 489 ? -26.023 11.027 33.411 1.00 36.25 489 ALA C N 1
ATOM 11493 C CA . ALA C 1 489 ? -26.781 12.005 34.227 1.00 34.85 489 ALA C CA 1
ATOM 11494 C C . ALA C 1 489 ? -25.801 12.841 35.056 1.00 34.40 489 ALA C C 1
ATOM 11495 O O . ALA C 1 489 ? -24.585 12.563 34.997 1.00 34.85 489 ALA C O 1
ATOM 11497 N N . ILE C 1 490 ? -26.318 13.830 35.788 1.00 32.93 490 ILE C N 1
ATOM 11498 C CA . ILE C 1 490 ? -25.542 14.702 36.719 1.00 32.41 490 ILE C CA 1
ATOM 11499 C C . ILE C 1 490 ? -26.011 14.392 38.146 1.00 32.20 490 ILE C C 1
ATOM 11500 O O . ILE C 1 490 ? -27.216 14.560 38.416 1.00 31.40 490 ILE C O 1
ATOM 11505 N N . SER C 1 491 ? -25.091 13.947 39.010 1.00 31.88 491 SER C N 1
ATOM 11506 C CA . SER C 1 491 ? -25.369 13.479 40.394 1.00 31.58 491 SER C CA 1
ATOM 11507 C C . SER C 1 491 ? -24.916 14.514 41.432 1.00 31.54 491 SER C C 1
ATOM 11508 O O . SER C 1 491 ? -25.548 14.575 42.503 1.00 32.44 491 SER C O 1
ATOM 11511 N N . VAL C 1 492 ? -23.854 15.275 41.147 1.00 31.35 492 VAL C N 1
ATOM 11512 C CA . VAL C 1 492 ? -23.277 16.288 42.082 1.00 30.92 492 VAL C CA 1
ATOM 11513 C C . VAL C 1 492 ? -23.062 17.598 41.319 1.00 30.57 492 VAL C C 1
ATOM 11514 O O . VAL C 1 492 ? -22.604 17.540 40.161 1.00 30.73 492 VAL C O 1
ATOM 11518 N N . LEU C 1 493 ? -23.379 18.729 41.958 1.00 29.66 493 LEU C N 1
ATOM 11519 C CA . LEU C 1 493 ? -23.170 20.099 41.417 1.00 28.84 493 LEU C CA 1
ATOM 11520 C C . LEU C 1 493 ? -22.497 20.966 42.484 1.00 28.45 493 LEU C C 1
ATOM 11521 O O . LEU C 1 493 ? -22.946 20.926 43.644 1.00 28.95 493 LEU C O 1
ATOM 11526 N N . ARG C 1 494 ? -21.462 21.713 42.093 1.00 27.62 494 ARG C N 1
ATOM 11527 C CA . ARG C 1 494 ? -20.804 22.764 42.916 1.00 27.25 494 ARG C CA 1
ATOM 11528 C C . ARG C 1 494 ? -20.698 24.032 42.066 1.00 27.29 494 ARG C C 1
ATOM 11529 O O . ARG C 1 494 ? -20.295 23.921 40.890 1.00 26.91 494 ARG C O 1
ATOM 11537 N N . PHE C 1 495 ? -21.049 25.188 42.634 1.00 27.54 495 PHE C N 1
ATOM 11538 C CA . PHE C 1 495 ? -21.039 26.494 41.923 1.00 27.88 495 PHE C CA 1
ATOM 11539 C C . PHE C 1 495 ? -19.909 27.365 42.474 1.00 28.21 495 PHE C C 1
ATOM 11540 O O . PHE C 1 495 ? -19.660 27.357 43.698 1.00 28.70 495 PHE C O 1
ATOM 11548 N N . GLN C 1 496 ? -19.229 28.065 41.562 1.00 27.88 496 GLN C N 1
ATOM 11549 C CA . GLN C 1 496 ? -18.097 28.981 41.848 1.00 27.82 496 GLN C CA 1
ATOM 11550 C C . GLN C 1 496 ? -18.544 30.412 41.539 1.00 27.88 496 GLN C C 1
ATOM 11551 O O . GLN C 1 496 ? -19.331 30.601 40.589 1.00 28.35 496 GLN C O 1
ATOM 11557 N N . PHE C 1 497 ? -18.056 31.381 42.313 1.00 27.46 497 PHE C N 1
ATOM 11558 C CA . PHE C 1 497 ? -18.450 32.809 42.215 1.00 27.49 497 PHE C CA 1
ATOM 11559 C C . PHE C 1 497 ? -17.202 33.691 42.176 1.00 28.19 497 PHE C C 1
ATOM 11560 O O . PHE C 1 497 ? -16.131 33.260 42.647 1.00 28.45 497 PHE C O 1
ATOM 11568 N N . THR C 1 498 ? -17.358 34.895 41.622 1.00 29.02 498 THR C N 1
ATOM 11569 C CA . THR C 1 498 ? -16.336 35.972 41.594 1.00 29.39 498 THR C CA 1
ATOM 11570 C C . THR C 1 498 ? -17.011 37.276 42.009 1.00 29.52 498 THR C C 1
ATOM 11571 O O . THR C 1 498 ? -18.214 37.433 41.812 1.00 29.72 498 THR C O 1
ATOM 11575 N N . PRO C 1 499 ? -16.279 38.238 42.619 1.00 30.18 499 PRO C N 1
ATOM 11576 C CA . PRO C 1 499 ? -16.871 39.517 43.017 1.00 30.50 499 PRO C CA 1
ATOM 11577 C C . PRO C 1 499 ? -17.498 40.296 41.850 1.00 31.07 499 PRO C C 1
ATOM 11578 O O . PRO C 1 499 ? -16.886 40.374 40.800 1.00 30.73 499 PRO C O 1
ATOM 11582 N N . GLU C 1 500 ? -18.701 40.834 42.069 1.00 31.50 500 GLU C N 1
ATOM 11583 C CA . GLU C 1 500 ? -19.426 41.714 41.114 1.00 33.12 500 GLU C CA 1
ATOM 11584 C C . GLU C 1 500 ? -19.184 43.167 41.536 1.00 33.24 500 GLU C C 1
ATOM 11585 O O . GLU C 1 500 ? -19.828 43.615 42.507 1.00 31.38 500 GLU C O 1
ATOM 11591 N N . LEU C 1 501 ? -18.282 43.863 40.835 1.00 34.65 501 LEU C N 1
ATOM 11592 C CA . LEU C 1 501 ? -17.786 45.216 41.212 1.00 36.17 501 LEU C CA 1
ATOM 11593 C C . LEU C 1 501 ? -18.743 46.310 40.721 1.00 37.27 501 LEU C C 1
ATOM 11594 O O . LEU C 1 501 ? -18.595 47.457 41.186 1.00 38.34 501 LEU C O 1
ATOM 11599 N N . ASP C 1 502 ? -19.678 45.979 39.824 1.00 38.99 502 ASP C N 1
ATOM 11600 C CA . ASP C 1 502 ? -20.711 46.918 39.306 1.00 41.02 502 ASP C CA 1
ATOM 11601 C C . ASP C 1 502 ? -22.100 46.408 39.709 1.00 40.99 502 ASP C C 1
ATOM 11602 O O . ASP C 1 502 ? -23.025 46.479 38.875 1.00 41.69 502 ASP C O 1
ATOM 11607 N N . MET C 1 503 ? -22.243 45.927 40.948 1.00 40.70 503 MET C N 1
ATOM 11608 C CA . MET C 1 503 ? -23.522 45.390 41.478 1.00 40.61 503 MET C CA 1
ATOM 11609 C C . MET C 1 503 ? -24.447 46.556 41.817 1.00 41.69 503 MET C C 1
ATOM 11610 O O . MET C 1 503 ? -24.062 47.456 42.558 1.00 41.50 503 MET C O 1
ATOM 11615 N N . PRO C 1 504 ? -25.698 46.569 41.304 1.00 43.52 504 PRO C N 1
ATOM 11616 C CA . PRO C 1 504 ? -26.651 47.625 41.638 1.00 44.61 504 PRO C CA 1
ATOM 11617 C C . PRO C 1 504 ? -27.170 47.449 43.072 1.00 45.84 504 PRO C C 1
ATOM 11618 O O . PRO C 1 504 ? -27.180 46.329 43.551 1.00 46.15 504 PRO C O 1
ATOM 11622 N N . LEU C 1 505 ? -27.566 48.549 43.716 1.00 47.16 505 LEU C N 1
ATOM 11623 C CA . LEU C 1 505 ? -28.221 48.539 45.051 1.00 48.13 505 LEU C CA 1
ATOM 11624 C C . LEU C 1 505 ? -29.733 48.581 44.859 1.00 48.70 505 LEU C C 1
ATOM 11625 O O . LEU C 1 505 ? -30.211 48.946 43.787 1.00 48.23 505 LEU C O 1
ATOM 11630 N N . PRO C 1 506 ? -30.530 48.182 45.877 1.00 50.20 506 PRO C N 1
ATOM 11631 C CA . PRO C 1 506 ? -31.981 48.372 45.846 1.00 50.35 506 PRO C CA 1
ATOM 11632 C C . PRO C 1 506 ? -32.386 49.850 45.966 1.00 50.77 506 PRO C C 1
ATOM 11633 O O . PRO C 1 506 ? -31.534 50.671 46.256 1.00 51.16 506 PRO C O 1
ATOM 11637 N N . ALA C 1 507 ? -33.674 50.142 45.754 1.00 52.52 507 ALA C N 1
ATOM 11638 C CA . ALA C 1 507 ? -34.287 51.485 45.888 1.00 52.55 507 ALA C CA 1
ATOM 11639 C C . ALA C 1 507 ? -34.712 51.710 47.344 1.00 52.80 507 ALA C C 1
ATOM 11640 O O . ALA C 1 507 ? -34.038 52.405 48.103 1.00 52.33 507 ALA C O 1
ATOM 11642 N N . GLU D 1 26 ? 48.419 -1.078 47.773 1.00 50.72 26 GLU D N 1
ATOM 11643 C CA . GLU D 1 26 ? 47.844 -2.220 48.557 1.00 49.48 26 GLU D CA 1
ATOM 11644 C C . GLU D 1 26 ? 46.608 -1.734 49.328 1.00 47.78 26 GLU D C 1
ATOM 11645 O O . GLU D 1 26 ? 46.487 -2.060 50.527 1.00 47.12 26 GLU D O 1
ATOM 11651 N N . GLU D 1 27 ? 45.711 -1.005 48.653 1.00 46.43 27 GLU D N 1
ATOM 11652 C CA . GLU D 1 27 ? 44.456 -0.469 49.248 1.00 45.44 27 GLU D CA 1
ATOM 11653 C C . GLU D 1 27 ? 43.521 -1.638 49.577 1.00 44.32 27 GLU D C 1
ATOM 11654 O O . GLU D 1 27 ? 43.634 -2.692 48.919 1.00 42.49 27 GLU D O 1
ATOM 11660 N N . ASP D 1 28 ? 42.645 -1.450 50.569 1.00 43.55 28 ASP D N 1
ATOM 11661 C CA . ASP D 1 28 ? 41.584 -2.420 50.950 1.00 43.81 28 ASP D CA 1
ATOM 11662 C C . ASP D 1 28 ? 40.845 -2.829 49.677 1.00 43.73 28 ASP D C 1
ATOM 11663 O O . ASP D 1 28 ? 40.407 -1.966 48.919 1.00 41.81 28 ASP D O 1
ATOM 11668 N N . PRO D 1 29 ? 40.713 -4.146 49.385 1.00 43.64 29 PRO D N 1
ATOM 11669 C CA . PRO D 1 29 ? 40.029 -4.610 48.175 1.00 43.25 29 PRO D CA 1
ATOM 11670 C C . PRO D 1 29 ? 38.675 -3.932 47.904 1.00 42.44 29 PRO D C 1
ATOM 11671 O O . PRO D 1 29 ? 38.340 -3.760 46.747 1.00 41.11 29 PRO D O 1
ATOM 11675 N N . ILE D 1 30 ? 37.945 -3.572 48.968 1.00 42.47 30 ILE D N 1
ATOM 11676 C CA . ILE D 1 30 ? 36.606 -2.906 48.924 1.00 42.45 30 ILE D CA 1
ATOM 11677 C C . ILE D 1 30 ? 36.634 -1.736 47.931 1.00 42.21 30 ILE D C 1
ATOM 11678 O O . ILE D 1 30 ? 35.660 -1.597 47.167 1.00 42.79 30 ILE D O 1
ATOM 11683 N N . PHE D 1 31 ? 37.705 -0.934 47.941 1.00 40.95 31 PHE D N 1
ATOM 11684 C CA . PHE D 1 31 ? 37.838 0.317 47.147 1.00 40.89 31 PHE D CA 1
ATOM 11685 C C . PHE D 1 31 ? 38.009 -0.016 45.660 1.00 41.91 31 PHE D C 1
ATOM 11686 O O . PHE D 1 31 ? 37.434 0.707 44.825 1.00 41.83 31 PHE D O 1
ATOM 11694 N N . THR D 1 32 ? 38.772 -1.066 45.338 1.00 42.90 32 THR D N 1
ATOM 11695 C CA . THR D 1 32 ? 38.992 -1.540 43.945 1.00 43.53 32 THR D CA 1
ATOM 11696 C C . THR D 1 32 ? 37.689 -2.151 43.414 1.00 44.24 32 THR D C 1
ATOM 11697 O O . THR D 1 32 ? 37.404 -1.968 42.216 1.00 44.50 32 THR D O 1
ATOM 11701 N N . GLN D 1 33 ? 36.935 -2.833 44.284 1.00 45.20 33 GLN D N 1
ATOM 11702 C CA . GLN D 1 33 ? 35.638 -3.491 43.964 1.00 46.24 33 GLN D CA 1
ATOM 11703 C C . GLN D 1 33 ? 34.580 -2.426 43.644 1.00 45.79 33 GLN D C 1
ATOM 11704 O O . GLN D 1 33 ? 33.911 -2.562 42.602 1.00 45.66 33 GLN D O 1
ATOM 11710 N N . LEU D 1 34 ? 34.437 -1.415 44.508 1.00 44.95 34 LEU D N 1
ATOM 11711 C CA . LEU D 1 34 ? 33.465 -0.298 44.339 1.00 44.41 34 LEU D CA 1
ATOM 11712 C C . LEU D 1 34 ? 33.774 0.467 43.045 1.00 44.47 34 LEU D C 1
ATOM 11713 O O . LEU D 1 34 ? 32.815 0.873 42.363 1.00 44.09 34 LEU D O 1
ATOM 11718 N N . ALA D 1 35 ? 35.059 0.644 42.717 1.00 45.57 35 ALA D N 1
ATOM 11719 C CA . ALA D 1 35 ? 35.536 1.350 41.503 1.00 46.56 35 ALA D CA 1
ATOM 11720 C C . ALA D 1 35 ? 35.014 0.638 40.249 1.00 47.62 35 ALA D C 1
ATOM 11721 O O . ALA D 1 35 ? 34.305 1.283 39.452 1.00 46.95 35 ALA D O 1
ATOM 11723 N N . GLN D 1 36 ? 35.354 -0.645 40.087 1.00 48.90 36 GLN D N 1
ATOM 11724 C CA . GLN D 1 36 ? 35.002 -1.459 38.889 1.00 50.43 36 GLN D CA 1
ATOM 11725 C C . GLN D 1 36 ? 33.490 -1.733 38.867 1.00 49.71 36 GLN D C 1
ATOM 11726 O O . GLN D 1 36 ? 32.953 -1.925 37.759 1.00 49.87 36 GLN D O 1
ATOM 11732 N N . LYS D 1 37 ? 32.824 -1.723 40.029 1.00 49.40 37 LYS D N 1
ATOM 11733 C CA . LYS D 1 37 ? 31.344 -1.859 40.145 1.00 49.28 37 LYS D CA 1
ATOM 11734 C C . LYS D 1 37 ? 30.659 -0.660 39.476 1.00 48.75 37 LYS D C 1
ATOM 11735 O O . LYS D 1 37 ? 29.718 -0.886 38.692 1.00 49.48 37 LYS D O 1
ATOM 11741 N N . MET D 1 38 ? 31.115 0.561 39.780 1.00 47.68 38 MET D N 1
ATOM 11742 C CA . MET D 1 38 ? 30.550 1.831 39.244 1.00 46.98 38 MET D CA 1
ATOM 11743 C C . MET D 1 38 ? 30.819 1.924 37.736 1.00 48.24 38 MET D C 1
ATOM 11744 O O . MET D 1 38 ? 29.941 2.433 37.016 1.00 48.95 38 MET D O 1
ATOM 11749 N N . ALA D 1 39 ? 31.984 1.447 37.283 1.00 50.20 39 ALA D N 1
ATOM 11750 C CA . ALA D 1 39 ? 32.431 1.487 35.869 1.00 51.84 39 ALA D CA 1
ATOM 11751 C C . ALA D 1 39 ? 31.467 0.687 34.981 1.00 54.20 39 ALA D C 1
ATOM 11752 O O . ALA D 1 39 ? 31.196 1.138 33.848 1.00 54.59 39 ALA D O 1
ATOM 11754 N N . ALA D 1 40 ? 30.976 -0.454 35.478 1.00 55.57 40 ALA D N 1
ATOM 11755 C CA . ALA D 1 40 ? 30.019 -1.351 34.786 1.00 58.31 40 ALA D CA 1
ATOM 11756 C C . ALA D 1 40 ? 28.674 -0.639 34.602 1.00 60.68 40 ALA D C 1
ATOM 11757 O O . ALA D 1 40 ? 28.142 -0.662 33.474 1.00 61.00 40 ALA D O 1
ATOM 11759 N N . ALA D 1 41 ? 28.160 -0.023 35.673 1.00 62.29 41 ALA D N 1
ATOM 11760 C CA . ALA D 1 41 ? 26.828 0.627 35.740 1.00 63.36 41 ALA D CA 1
ATOM 11761 C C . ALA D 1 41 ? 26.793 1.901 34.884 1.00 65.07 41 ALA D C 1
ATOM 11762 O O . ALA D 1 41 ? 25.683 2.302 34.481 1.00 65.69 41 ALA D O 1
ATOM 11764 N N . ALA D 1 42 ? 27.955 2.514 34.626 1.00 66.48 42 ALA D N 1
ATOM 11765 C CA . ALA D 1 42 ? 28.103 3.814 33.927 1.00 67.89 42 ALA D CA 1
ATOM 11766 C C . ALA D 1 42 ? 27.535 3.735 32.503 1.00 69.20 42 ALA D C 1
ATOM 11767 O O . ALA D 1 42 ? 26.862 4.699 32.088 1.00 69.34 42 ALA D O 1
ATOM 11769 N N . GLU D 1 43 ? 27.797 2.633 31.789 1.00 71.08 43 GLU D N 1
ATOM 11770 C CA . GLU D 1 43 ? 27.441 2.449 30.353 1.00 72.30 43 GLU D CA 1
ATOM 11771 C C . GLU D 1 43 ? 25.915 2.370 30.189 1.00 72.39 43 GLU D C 1
ATOM 11772 O O . GLU D 1 43 ? 25.404 2.927 29.195 1.00 71.06 43 GLU D O 1
ATOM 11778 N N . LYS D 1 44 ? 25.222 1.713 31.126 1.00 72.54 44 LYS D N 1
ATOM 11779 C CA . LYS D 1 44 ? 23.761 1.432 31.054 1.00 72.86 44 LYS D CA 1
ATOM 11780 C C . LYS D 1 44 ? 22.977 2.656 31.543 1.00 72.53 44 LYS D C 1
ATOM 11781 O O . LYS D 1 44 ? 22.181 3.201 30.752 1.00 73.50 44 LYS D O 1
ATOM 11787 N N . GLU D 1 45 ? 23.204 3.066 32.795 1.00 71.44 45 GLU D N 1
ATOM 11788 C CA . GLU D 1 45 ? 22.396 4.095 33.506 1.00 70.28 45 GLU D CA 1
ATOM 11789 C C . GLU D 1 45 ? 22.738 5.495 32.983 1.00 68.97 45 GLU D C 1
ATOM 11790 O O . GLU D 1 45 ? 23.927 5.755 32.710 1.00 70.24 45 GLU D O 1
ATOM 11796 N N . GLU D 1 46 ? 21.720 6.356 32.866 1.00 67.01 46 GLU D N 1
ATOM 11797 C CA . GLU D 1 46 ? 21.847 7.797 32.514 1.00 65.34 46 GLU D CA 1
ATOM 11798 C C . GLU D 1 46 ? 22.490 8.539 33.693 1.00 62.48 46 GLU D C 1
ATOM 11799 O O . GLU D 1 46 ? 23.510 9.224 33.476 1.00 62.00 46 GLU D O 1
ATOM 11805 N N . VAL D 1 47 ? 21.904 8.396 34.887 1.00 59.05 47 VAL D N 1
ATOM 11806 C CA . VAL D 1 47 ? 22.376 9.012 36.164 1.00 56.28 47 VAL D CA 1
ATOM 11807 C C . VAL D 1 47 ? 22.710 7.887 37.145 1.00 53.82 47 VAL D C 1
ATOM 11808 O O . VAL D 1 47 ? 21.846 7.447 37.901 1.00 52.85 47 VAL D O 1
ATOM 11812 N N . PRO D 1 48 ? 23.968 7.384 37.165 1.00 50.49 48 PRO D N 1
ATOM 11813 C CA . PRO D 1 48 ? 24.350 6.293 38.064 1.00 48.76 48 PRO D CA 1
ATOM 11814 C C . PRO D 1 48 ? 24.569 6.764 39.511 1.00 46.20 48 PRO D C 1
ATOM 11815 O O . PRO D 1 48 ? 24.576 7.962 39.740 1.00 46.25 48 PRO D O 1
ATOM 11819 N N . VAL D 1 49 ? 24.754 5.812 40.433 1.00 42.46 49 VAL D N 1
ATOM 11820 C CA . VAL D 1 49 ? 24.875 6.043 41.905 1.00 40.66 49 VAL D CA 1
ATOM 11821 C C . VAL D 1 49 ? 26.354 5.963 42.306 1.00 39.57 49 VAL D C 1
ATOM 11822 O O . VAL D 1 49 ? 27.067 5.082 41.781 1.00 38.29 49 VAL D O 1
ATOM 11826 N N . ASP D 1 50 ? 26.786 6.848 43.212 1.00 37.28 50 ASP D N 1
ATOM 11827 C CA . ASP D 1 50 ? 28.151 6.856 43.804 1.00 36.20 50 ASP D CA 1
ATOM 11828 C C . ASP D 1 50 ? 28.206 5.779 44.893 1.00 35.05 50 ASP D C 1
ATOM 11829 O O . ASP D 1 50 ? 27.877 6.092 46.054 1.00 33.72 50 ASP D O 1
ATOM 11834 N N . LEU D 1 51 ? 28.606 4.559 44.520 1.00 34.91 51 LEU D N 1
ATOM 11835 C CA . LEU D 1 51 ? 28.640 3.371 45.418 1.00 35.24 51 LEU D CA 1
ATOM 11836 C C . LEU D 1 51 ? 29.770 3.535 46.442 1.00 34.96 51 LEU D C 1
ATOM 11837 O O . LEU D 1 51 ? 29.576 3.118 47.602 1.00 34.38 51 LEU D O 1
ATOM 11842 N N . LEU D 1 52 ? 30.897 4.124 46.023 1.00 35.41 52 LEU D N 1
ATOM 11843 C CA . LEU D 1 52 ? 32.044 4.485 46.898 1.00 35.10 52 LEU D CA 1
ATOM 11844 C C . LEU D 1 52 ? 31.537 5.309 48.088 1.00 35.45 52 LEU D C 1
ATOM 11845 O O . LEU D 1 52 ? 31.827 4.928 49.239 1.00 34.63 52 LEU D O 1
ATOM 11850 N N . ALA D 1 53 ? 30.811 6.396 47.809 1.00 36.53 53 ALA D N 1
ATOM 11851 C CA . ALA D 1 53 ? 30.234 7.323 48.812 1.00 36.83 53 ALA D CA 1
ATOM 11852 C C . ALA D 1 53 ? 29.182 6.591 49.655 1.00 37.32 53 ALA D C 1
ATOM 11853 O O . ALA D 1 53 ? 29.140 6.825 50.880 1.00 36.70 53 ALA D O 1
ATOM 11855 N N . GLN D 1 54 ? 28.366 5.746 49.015 1.00 37.95 54 GLN D N 1
ATOM 11856 C CA . GLN D 1 54 ? 27.309 4.927 49.670 1.00 38.96 54 GLN D CA 1
ATOM 11857 C C . GLN D 1 54 ? 27.946 4.054 50.759 1.00 39.22 54 GLN D C 1
ATOM 11858 O O . GLN D 1 54 ? 27.479 4.120 51.916 1.00 38.17 54 GLN D O 1
ATOM 11864 N N . TYR D 1 55 ? 28.982 3.284 50.405 1.00 39.57 55 TYR D N 1
ATOM 11865 C CA . TYR D 1 55 ? 29.719 2.370 51.321 1.00 40.37 55 TYR D CA 1
ATOM 11866 C C . TYR D 1 55 ? 30.277 3.151 52.517 1.00 39.62 55 TYR D C 1
ATOM 11867 O O . TYR D 1 55 ? 30.102 2.702 53.668 1.00 38.98 55 TYR D O 1
ATOM 11876 N N . MET D 1 56 ? 30.946 4.276 52.251 1.00 38.84 56 MET D N 1
ATOM 11877 C CA . MET D 1 56 ? 31.650 5.086 53.282 1.00 39.51 56 MET D CA 1
ATOM 11878 C C . MET D 1 56 ? 30.624 5.717 54.233 1.00 38.50 56 MET D C 1
ATOM 11879 O O . MET D 1 56 ? 30.951 5.863 55.426 1.00 38.43 56 MET D O 1
ATOM 11884 N N . GLN D 1 57 ? 29.428 6.045 53.734 1.00 38.46 57 GLN D N 1
ATOM 11885 C CA . GLN D 1 57 ? 28.309 6.602 54.544 1.00 38.53 57 GLN D CA 1
ATOM 11886 C C . GLN D 1 57 ? 27.691 5.493 55.408 1.00 37.79 57 GLN D C 1
ATOM 11887 O O . GLN D 1 57 ? 27.198 5.817 56.506 1.00 38.80 57 GLN D O 1
ATOM 11893 N N . VAL D 1 58 ? 27.715 4.241 54.939 1.00 37.08 58 VAL D N 1
ATOM 11894 C CA . VAL D 1 58 ? 27.277 3.046 55.725 1.00 36.93 58 VAL D CA 1
ATOM 11895 C C . VAL D 1 58 ? 28.282 2.819 56.862 1.00 36.77 58 VAL D C 1
ATOM 11896 O O . VAL D 1 58 ? 27.834 2.582 58.002 1.00 36.61 58 VAL D O 1
ATOM 11900 N N . GLU D 1 59 ? 29.584 2.907 56.560 1.00 37.31 59 GLU D N 1
ATOM 11901 C CA . GLU D 1 59 ? 30.697 2.752 57.540 1.00 36.72 59 GLU D CA 1
ATOM 11902 C C . GLU D 1 59 ? 30.622 3.848 58.611 1.00 35.47 59 GLU D C 1
ATOM 11903 O O . GLU D 1 59 ? 31.017 3.567 59.758 1.00 34.42 59 GLU D O 1
ATOM 11909 N N . ALA D 1 60 ? 30.143 5.046 58.256 1.00 34.55 60 ALA D N 1
ATOM 11910 C CA . ALA D 1 60 ? 29.959 6.191 59.181 1.00 34.67 60 ALA D CA 1
ATOM 11911 C C . ALA D 1 60 ? 28.956 5.825 60.285 1.00 34.69 60 ALA D C 1
ATOM 11912 O O . ALA D 1 60 ? 29.036 6.432 61.369 1.00 35.30 60 ALA D O 1
ATOM 11914 N N . HIS D 1 61 ? 28.046 4.881 60.013 1.00 34.67 61 HIS D N 1
ATOM 11915 C CA . HIS D 1 61 ? 27.051 4.336 60.978 1.00 34.58 61 HIS D CA 1
ATOM 11916 C C . HIS D 1 61 ? 27.283 2.832 61.183 1.00 34.12 61 HIS D C 1
ATOM 11917 O O . HIS D 1 61 ? 26.285 2.092 61.314 1.00 33.83 61 HIS D O 1
ATOM 11924 N N . ASP D 1 62 ? 28.549 2.400 61.223 1.00 33.02 62 ASP D N 1
ATOM 11925 C CA . ASP D 1 62 ? 28.943 0.970 61.348 1.00 32.91 62 ASP D CA 1
ATOM 11926 C C . ASP D 1 62 ? 28.319 0.383 62.620 1.00 32.26 62 ASP D C 1
ATOM 11927 O O . ASP D 1 62 ? 27.620 -0.648 62.515 1.00 32.54 62 ASP D O 1
ATOM 11932 N N . TRP D 1 63 ? 28.562 1.016 63.771 1.00 30.32 63 TRP D N 1
ATOM 11933 C CA . TRP D 1 63 ? 28.035 0.586 65.093 1.00 30.32 63 TRP D CA 1
ATOM 11934 C C . TRP D 1 63 ? 26.512 0.425 65.014 1.00 30.24 63 TRP D C 1
ATOM 11935 O O . TRP D 1 63 ? 26.005 -0.638 65.424 1.00 30.22 63 TRP D O 1
ATOM 11946 N N . HIS D 1 64 ? 25.824 1.450 64.504 1.00 30.21 64 HIS D N 1
ATOM 11947 C CA . HIS D 1 64 ? 24.345 1.516 64.357 1.00 30.33 64 HIS D CA 1
ATOM 11948 C C . HIS D 1 64 ? 23.841 0.287 63.588 1.00 30.29 64 HIS D C 1
ATOM 11949 O O . HIS D 1 64 ? 22.880 -0.358 64.057 1.00 29.57 64 HIS D O 1
ATOM 11956 N N . ASN D 1 65 ? 24.479 -0.023 62.456 1.00 30.47 65 ASN D N 1
ATOM 11957 C CA . ASN D 1 65 ? 24.088 -1.122 61.534 1.00 30.68 65 ASN D CA 1
ATOM 11958 C C . ASN D 1 65 ? 24.324 -2.478 62.214 1.00 30.88 65 ASN D C 1
ATOM 11959 O O . ASN D 1 65 ? 23.531 -3.406 61.955 1.00 30.86 65 ASN D O 1
ATOM 11964 N N . ARG D 1 66 ? 25.362 -2.584 63.052 1.00 30.67 66 ARG D N 1
ATOM 11965 C CA . ARG D 1 66 ? 25.704 -3.822 63.806 1.00 30.36 66 ARG D CA 1
ATOM 11966 C C . ARG D 1 66 ? 24.602 -4.131 64.826 1.00 29.48 66 ARG D C 1
ATOM 11967 O O . ARG D 1 66 ? 24.204 -5.304 64.913 1.00 29.20 66 ARG D O 1
ATOM 11975 N N . VAL D 1 67 ? 24.138 -3.122 65.570 1.00 29.20 67 VAL D N 1
ATOM 11976 C CA . VAL D 1 67 ? 23.090 -3.278 66.624 1.00 29.58 67 VAL D CA 1
ATOM 11977 C C . VAL D 1 67 ? 21.781 -3.712 65.952 1.00 30.40 67 VAL D C 1
ATOM 11978 O O . VAL D 1 67 ? 21.152 -4.656 66.461 1.00 31.01 67 VAL D O 1
ATOM 11982 N N . ARG D 1 68 ? 21.403 -3.059 64.847 1.00 31.29 68 ARG D N 1
ATOM 11983 C CA . ARG D 1 68 ? 20.174 -3.371 64.066 1.00 31.69 68 ARG D CA 1
ATOM 11984 C C . ARG D 1 68 ? 20.304 -4.761 63.430 1.00 31.60 68 ARG D C 1
ATOM 11985 O O . ARG D 1 68 ? 19.326 -5.526 63.494 1.00 30.67 68 ARG D O 1
ATOM 11993 N N . GLY D 1 69 ? 21.466 -5.065 62.839 1.00 31.87 69 GLY D N 1
ATOM 11994 C CA . GLY D 1 69 ? 21.776 -6.374 62.227 1.00 31.68 69 GLY D CA 1
ATOM 11995 C C . GLY D 1 69 ? 21.671 -7.514 63.230 1.00 31.48 69 GLY D C 1
ATOM 11996 O O . GLY D 1 69 ? 21.184 -8.597 62.849 1.00 31.52 69 GLY D O 1
ATOM 11997 N N . ALA D 1 70 ? 22.107 -7.278 64.471 1.00 31.35 70 ALA D N 1
ATOM 11998 C CA . ALA D 1 70 ? 22.083 -8.257 65.582 1.00 31.50 70 ALA D CA 1
ATOM 11999 C C . ALA D 1 70 ? 20.631 -8.541 65.990 1.00 31.88 70 ALA D C 1
ATOM 12000 O O . ALA D 1 70 ? 20.289 -9.732 66.164 1.00 30.63 70 ALA D O 1
ATOM 12002 N N . ILE D 1 71 ? 19.816 -7.489 66.129 1.00 33.00 71 ILE D N 1
ATOM 12003 C CA . ILE D 1 71 ? 18.382 -7.576 66.545 1.00 34.18 71 ILE D CA 1
ATOM 12004 C C . ILE D 1 71 ? 17.597 -8.319 65.458 1.00 34.86 71 ILE D C 1
ATOM 12005 O O . ILE D 1 71 ? 16.870 -9.270 65.804 1.00 34.70 71 ILE D O 1
ATOM 12010 N N . LEU D 1 72 ? 17.736 -7.895 64.198 1.00 35.65 72 LEU D N 1
ATOM 12011 C CA . LEU D 1 72 ? 17.064 -8.528 63.030 1.00 37.20 72 LEU D CA 1
ATOM 12012 C C . LEU D 1 72 ? 17.485 -9.998 62.920 1.00 37.76 72 LEU D C 1
ATOM 12013 O O . LEU D 1 72 ? 16.612 -10.828 62.612 1.00 36.26 72 LEU D O 1
ATOM 12018 N N . GLY D 1 73 ? 18.761 -10.303 63.182 1.00 38.78 73 GLY D N 1
ATOM 12019 C CA . GLY D 1 73 ? 19.326 -11.666 63.112 1.00 39.53 73 GLY D CA 1
ATOM 12020 C C . GLY D 1 73 ? 18.624 -12.640 64.048 1.00 40.57 73 GLY D C 1
ATOM 12021 O O . GLY D 1 73 ? 18.571 -13.838 63.710 1.00 40.50 73 GLY D O 1
ATOM 12022 N N . LEU D 1 74 ? 18.106 -12.152 65.181 1.00 41.57 74 LEU D N 1
ATOM 12023 C CA . LEU D 1 74 ? 17.396 -12.968 66.204 1.00 42.82 74 LEU D CA 1
ATOM 12024 C C . LEU D 1 74 ? 16.043 -13.447 65.658 1.00 44.32 74 LEU D C 1
ATOM 12025 O O . LEU D 1 74 ? 15.663 -14.591 65.970 1.00 44.77 74 LEU D O 1
ATOM 12030 N N . ILE D 1 75 ? 15.350 -12.606 64.881 1.00 47.15 75 ILE D N 1
ATOM 12031 C CA . ILE D 1 75 ? 13.984 -12.881 64.337 1.00 48.74 75 ILE D CA 1
ATOM 12032 C C . ILE D 1 75 ? 14.087 -13.396 62.893 1.00 50.44 75 ILE D C 1
ATOM 12033 O O . ILE D 1 75 ? 13.216 -14.194 62.496 1.00 51.24 75 ILE D O 1
ATOM 12038 N N . SER D 1 76 ? 15.103 -12.958 62.141 1.00 52.58 76 SER D N 1
ATOM 12039 C CA . SER D 1 76 ? 15.288 -13.243 60.692 1.00 55.03 76 SER D CA 1
ATOM 12040 C C . SER D 1 76 ? 15.656 -14.716 60.470 1.00 57.12 76 SER D C 1
ATOM 12041 O O . SER D 1 76 ? 15.238 -15.274 59.437 1.00 58.34 76 SER D O 1
ATOM 12044 N N . ALA D 1 77 ? 16.412 -15.312 61.398 1.00 59.24 77 ALA D N 1
ATOM 12045 C CA . ALA D 1 77 ? 16.976 -16.679 61.293 1.00 60.92 77 ALA D CA 1
ATOM 12046 C C . ALA D 1 77 ? 15.871 -17.731 61.452 1.00 61.22 77 ALA D C 1
ATOM 12047 O O . ALA D 1 77 ? 14.981 -17.538 62.308 1.00 62.44 77 ALA D O 1
ATOM 12049 N N . VAL D 1 78 ? 15.938 -18.806 60.657 1.00 60.75 78 VAL D N 1
ATOM 12050 C CA . VAL D 1 78 ? 15.133 -20.050 60.854 1.00 59.83 78 VAL D CA 1
ATOM 12051 C C . VAL D 1 78 ? 15.551 -20.638 62.199 1.00 58.01 78 VAL D C 1
ATOM 12052 O O . VAL D 1 78 ? 16.709 -21.016 62.364 1.00 57.92 78 VAL D O 1
ATOM 12056 N N . PRO D 1 79 ? 14.642 -20.718 63.201 1.00 56.15 79 PRO D N 1
ATOM 12057 C CA . PRO D 1 79 ? 15.030 -21.051 64.574 1.00 54.62 79 PRO D CA 1
ATOM 12058 C C . PRO D 1 79 ? 16.018 -22.226 64.672 1.00 52.83 79 PRO D C 1
ATOM 12059 O O . PRO D 1 79 ? 15.665 -23.328 64.296 1.00 53.15 79 PRO D O 1
ATOM 12063 N N . LYS D 1 80 ? 17.237 -21.941 65.142 1.00 50.62 80 LYS D N 1
ATOM 12064 C CA . LYS D 1 80 ? 18.305 -22.937 65.430 1.00 48.54 80 LYS D CA 1
ATOM 12065 C C . LYS D 1 80 ? 19.150 -22.419 66.599 1.00 46.61 80 LYS D C 1
ATOM 12066 O O . LYS D 1 80 ? 19.693 -21.302 66.478 1.00 46.23 80 LYS D O 1
ATOM 12072 N N . VAL D 1 81 ? 19.238 -23.192 67.687 1.00 43.71 81 VAL D N 1
ATOM 12073 C CA . VAL D 1 81 ? 19.938 -22.799 68.948 1.00 41.87 81 VAL D CA 1
ATOM 12074 C C . VAL D 1 81 ? 21.356 -22.326 68.595 1.00 40.65 81 VAL D C 1
ATOM 12075 O O . VAL D 1 81 ? 22.074 -23.074 67.901 1.00 40.26 81 VAL D O 1
ATOM 12079 N N . GLY D 1 82 ? 21.711 -21.103 69.010 1.00 39.01 82 GLY D N 1
ATOM 12080 C CA . GLY D 1 82 ? 23.072 -20.539 68.898 1.00 38.64 82 GLY D CA 1
ATOM 12081 C C . GLY D 1 82 ? 23.335 -19.819 67.581 1.00 37.89 82 GLY D C 1
ATOM 12082 O O . GLY D 1 82 ? 24.289 -19.016 67.547 1.00 38.67 82 GLY D O 1
ATOM 12083 N N . ALA D 1 83 ? 22.544 -20.082 66.534 1.00 37.11 83 ALA D N 1
ATOM 12084 C CA . ALA D 1 83 ? 22.765 -19.582 65.154 1.00 37.16 83 ALA D CA 1
ATOM 12085 C C . ALA D 1 83 ? 22.698 -18.048 65.118 1.00 37.48 83 ALA D C 1
ATOM 12086 O O . ALA D 1 83 ? 23.610 -17.427 64.532 1.00 37.70 83 ALA D O 1
ATOM 12088 N N . ALA D 1 84 ? 21.657 -17.460 65.715 1.00 36.78 84 ALA D N 1
ATOM 12089 C CA . ALA D 1 84 ? 21.417 -15.997 65.753 1.00 36.17 84 ALA D CA 1
ATOM 12090 C C . ALA D 1 84 ? 22.482 -15.312 66.619 1.00 35.75 84 ALA D C 1
ATOM 12091 O O . ALA D 1 84 ? 22.951 -14.220 66.233 1.00 35.20 84 ALA D O 1
ATOM 12093 N N . ILE D 1 85 ? 22.842 -15.932 67.748 1.00 35.53 85 ILE D N 1
ATOM 12094 C CA . ILE D 1 85 ? 23.870 -15.422 68.705 1.00 35.35 85 ILE D CA 1
ATOM 12095 C C . ILE D 1 85 ? 25.236 -15.422 68.005 1.00 35.92 85 ILE D C 1
ATOM 12096 O O . ILE D 1 85 ? 26.022 -14.491 68.255 1.00 35.41 85 ILE D O 1
ATOM 12101 N N . SER D 1 86 ? 25.502 -16.423 67.161 1.00 37.36 86 SER D N 1
ATOM 12102 C CA . SER D 1 86 ? 26.742 -16.534 66.347 1.00 38.27 86 SER D CA 1
ATOM 12103 C C . SER D 1 86 ? 26.798 -15.386 65.330 1.00 38.70 86 SER D C 1
ATOM 12104 O O . SER D 1 86 ? 27.907 -14.861 65.098 1.00 38.93 86 SER D O 1
ATOM 12107 N N . ARG D 1 87 ? 25.650 -15.012 64.753 1.00 39.48 87 ARG D N 1
ATOM 12108 C CA . ARG D 1 87 ? 25.520 -13.856 63.820 1.00 40.32 87 ARG D CA 1
ATOM 12109 C C . ARG D 1 87 ? 25.775 -12.557 64.599 1.00 38.38 87 ARG D C 1
ATOM 12110 O O . ARG D 1 87 ? 26.518 -11.703 64.081 1.00 37.86 87 ARG D O 1
ATOM 12118 N N . LEU D 1 88 ? 25.196 -12.425 65.798 1.00 37.23 88 LEU D N 1
ATOM 12119 C CA . LEU D 1 88 ? 25.395 -11.264 66.710 1.00 36.38 88 LEU D CA 1
ATOM 12120 C C . LEU D 1 88 ? 26.890 -11.092 67.003 1.00 36.11 88 LEU D C 1
ATOM 12121 O O . LEU D 1 88 ? 27.399 -9.964 66.849 1.00 35.56 88 LEU D O 1
ATOM 12126 N N . ILE D 1 89 ? 27.558 -12.171 67.424 1.00 35.80 89 ILE D N 1
ATOM 12127 C CA . ILE D 1 89 ? 29.004 -12.178 67.805 1.00 35.58 89 ILE D CA 1
ATOM 12128 C C . ILE D 1 89 ? 29.849 -11.829 66.570 1.00 34.66 89 ILE D C 1
ATOM 12129 O O . ILE D 1 89 ? 30.843 -11.096 66.731 1.00 34.03 89 ILE D O 1
ATOM 12134 N N . GLY D 1 90 ? 29.457 -12.325 65.391 1.00 34.42 90 GLY D N 1
ATOM 12135 C CA . GLY D 1 90 ? 30.116 -12.042 64.100 1.00 34.20 90 GLY D CA 1
ATOM 12136 C C . GLY D 1 90 ? 30.046 -10.568 63.726 1.00 34.49 90 GLY D C 1
ATOM 12137 O O . GLY D 1 90 ? 30.951 -10.101 63.003 1.00 35.10 90 GLY D O 1
ATOM 12138 N N . LEU D 1 91 ? 29.012 -9.857 64.193 1.00 33.38 91 LEU D N 1
ATOM 12139 C CA . LEU D 1 91 ? 28.803 -8.405 63.940 1.00 33.21 91 LEU D CA 1
ATOM 12140 C C . LEU D 1 91 ? 29.532 -7.573 65.003 1.00 32.95 91 LEU D C 1
ATOM 12141 O O . LEU D 1 91 ? 30.158 -6.565 64.624 1.00 32.55 91 LEU D O 1
ATOM 12146 N N . PHE D 1 92 ? 29.431 -7.969 66.277 1.00 32.40 92 PHE D N 1
ATOM 12147 C CA . PHE D 1 92 ? 29.907 -7.191 67.452 1.00 31.66 92 PHE D CA 1
ATOM 12148 C C . PHE D 1 92 ? 31.420 -7.365 67.638 1.00 32.57 92 PHE D C 1
ATOM 12149 O O . PHE D 1 92 ? 32.078 -6.390 68.048 1.00 31.96 92 PHE D O 1
ATOM 12157 N N . TRP D 1 93 ? 31.949 -8.563 67.364 1.00 33.32 93 TRP D N 1
ATOM 12158 C CA . TRP D 1 93 ? 33.392 -8.902 67.510 1.00 33.08 93 TRP D CA 1
ATOM 12159 C C . TRP D 1 93 ? 33.899 -9.581 66.242 1.00 34.41 93 TRP D C 1
ATOM 12160 O O . TRP D 1 93 ? 34.276 -10.751 66.270 1.00 34.92 93 TRP D O 1
ATOM 12171 N N . PRO D 1 94 ? 33.930 -8.862 65.096 1.00 36.08 94 PRO D N 1
ATOM 12172 C CA . PRO D 1 94 ? 34.464 -9.414 63.851 1.00 36.80 94 PRO D CA 1
ATOM 12173 C C . PRO D 1 94 ? 35.994 -9.545 63.905 1.00 38.41 94 PRO D C 1
ATOM 12174 O O . PRO D 1 94 ? 36.621 -8.807 64.646 1.00 38.74 94 PRO D O 1
ATOM 12178 N N . ALA D 1 95 ? 36.543 -10.477 63.121 1.00 40.73 95 ALA D N 1
ATOM 12179 C CA . ALA D 1 95 ? 37.982 -10.828 63.080 1.00 41.84 95 ALA D CA 1
ATOM 12180 C C . ALA D 1 95 ? 38.743 -9.859 62.166 1.00 43.26 95 ALA D C 1
ATOM 12181 O O . ALA D 1 95 ? 39.967 -9.713 62.357 1.00 44.10 95 ALA D O 1
ATOM 12183 N N . ASN D 1 96 ? 38.043 -9.227 61.217 1.00 44.21 96 ASN D N 1
ATOM 12184 C CA . ASN D 1 96 ? 38.643 -8.416 60.122 1.00 44.54 96 ASN D CA 1
ATOM 12185 C C . ASN D 1 96 ? 38.211 -6.947 60.241 1.00 44.29 96 ASN D C 1
ATOM 12186 O O . ASN D 1 96 ? 38.451 -6.186 59.280 1.00 43.57 96 ASN D O 1
ATOM 12191 N N . LYS D 1 97 ? 37.603 -6.559 61.368 1.00 43.87 97 LYS D N 1
ATOM 12192 C CA . LYS D 1 97 ? 37.146 -5.167 61.627 1.00 43.55 97 LYS D CA 1
ATOM 12193 C C . LYS D 1 97 ? 37.246 -4.855 63.124 1.00 42.72 97 LYS D C 1
ATOM 12194 O O . LYS D 1 97 ? 37.476 -5.786 63.923 1.00 42.46 97 LYS D O 1
ATOM 12200 N N . VAL D 1 98 ? 37.059 -3.579 63.463 1.00 41.68 98 VAL D N 1
ATOM 12201 C CA . VAL D 1 98 ? 37.016 -3.031 64.851 1.00 41.86 98 VAL D CA 1
ATOM 12202 C C . VAL D 1 98 ? 35.828 -3.669 65.587 1.00 41.14 98 VAL D C 1
ATOM 12203 O O . VAL D 1 98 ? 34.884 -4.107 64.903 1.00 40.30 98 VAL D O 1
ATOM 12207 N N . ASP D 1 99 ? 35.880 -3.734 66.923 1.00 40.34 99 ASP D N 1
ATOM 12208 C CA . ASP D 1 99 ? 34.815 -4.339 67.771 1.00 39.93 99 ASP D CA 1
ATOM 12209 C C . ASP D 1 99 ? 33.694 -3.313 67.985 1.00 38.96 99 ASP D C 1
ATOM 12210 O O . ASP D 1 99 ? 33.879 -2.140 67.603 1.00 39.17 99 ASP D O 1
ATOM 12215 N N . ILE D 1 100 ? 32.577 -3.749 68.574 1.00 36.86 100 ILE D N 1
ATOM 12216 C CA . ILE D 1 100 ? 31.331 -2.941 68.745 1.00 35.84 100 ILE D CA 1
ATOM 12217 C C . ILE D 1 100 ? 31.653 -1.650 69.511 1.00 35.03 100 ILE D C 1
ATOM 12218 O O . ILE D 1 100 ? 31.094 -0.600 69.146 1.00 34.31 100 ILE D O 1
ATOM 12223 N N . TRP D 1 101 ? 32.531 -1.726 70.516 1.00 35.22 101 TRP D N 1
ATOM 12224 C CA . TRP D 1 101 ? 32.792 -0.636 71.497 1.00 35.62 101 TRP D CA 1
ATOM 12225 C C . TRP D 1 101 ? 33.556 0.523 70.840 1.00 36.02 101 TRP D C 1
ATOM 12226 O O . TRP D 1 101 ? 33.289 1.683 71.204 1.00 34.54 101 TRP D O 1
ATOM 12237 N N . GLU D 1 102 ? 34.477 0.228 69.919 1.00 37.01 102 GLU D N 1
ATOM 12238 C CA . GLU D 1 102 ? 35.303 1.254 69.226 1.00 38.02 102 GLU D CA 1
ATOM 12239 C C . GLU D 1 102 ? 34.563 1.748 67.976 1.00 37.78 102 GLU D C 1
ATOM 12240 O O . GLU D 1 102 ? 34.708 2.943 67.648 1.00 38.10 102 GLU D O 1
ATOM 12246 N N . ALA D 1 103 ? 33.802 0.876 67.304 1.00 36.81 103 ALA D N 1
ATOM 12247 C CA . ALA D 1 103 ? 32.856 1.259 66.227 1.00 36.52 103 ALA D CA 1
ATOM 12248 C C . ALA D 1 103 ? 31.920 2.349 66.763 1.00 36.34 103 ALA D C 1
ATOM 12249 O O . ALA D 1 103 ? 31.671 3.332 66.038 1.00 35.26 103 ALA D O 1
ATOM 12251 N N . LEU D 1 104 ? 31.448 2.175 68.002 1.00 36.42 104 LEU D N 1
ATOM 12252 C CA . LEU D 1 104 ? 30.577 3.133 68.736 1.00 37.29 104 LEU D CA 1
ATOM 12253 C C . LEU D 1 104 ? 31.246 4.515 68.791 1.00 38.63 104 LEU D C 1
ATOM 12254 O O . LEU D 1 104 ? 30.565 5.512 68.475 1.00 36.75 104 LEU D O 1
ATOM 12259 N N . ARG D 1 105 ? 32.532 4.573 69.155 1.00 40.36 105 ARG D N 1
ATOM 12260 C CA . ARG D 1 105 ? 33.302 5.842 69.298 1.00 41.51 105 ARG D CA 1
ATOM 12261 C C . ARG D 1 105 ? 33.400 6.561 67.944 1.00 40.55 105 ARG D C 1
ATOM 12262 O O . ARG D 1 105 ? 33.533 7.799 67.956 1.00 40.71 105 ARG D O 1
ATOM 12270 N N . ALA D 1 106 ? 33.331 5.823 66.830 1.00 40.00 106 ALA D N 1
ATOM 12271 C CA . ALA D 1 106 ? 33.472 6.344 65.448 1.00 39.82 106 ALA D CA 1
ATOM 12272 C C . ALA D 1 106 ? 32.116 6.766 64.857 1.00 40.38 106 ALA D C 1
ATOM 12273 O O . ALA D 1 106 ? 32.117 7.228 63.699 1.00 40.73 106 ALA D O 1
ATOM 12275 N N . GLU D 1 107 ? 31.012 6.619 65.604 1.00 40.85 107 GLU D N 1
ATOM 12276 C CA . GLU D 1 107 ? 29.640 7.019 65.172 1.00 42.15 107 GLU D CA 1
ATOM 12277 C C . GLU D 1 107 ? 29.647 8.515 64.829 1.00 43.20 107 GLU D C 1
ATOM 12278 O O . GLU D 1 107 ? 30.112 9.312 65.666 1.00 42.62 107 GLU D O 1
ATOM 12284 N N . GLU D 1 108 ? 29.135 8.868 63.646 1.00 44.70 108 GLU D N 1
ATOM 12285 C CA . GLU D 1 108 ? 29.191 10.237 63.061 1.00 45.04 108 GLU D CA 1
ATOM 12286 C C . GLU D 1 108 ? 28.686 11.277 64.070 1.00 43.46 108 GLU D C 1
ATOM 12287 O O . GLU D 1 108 ? 29.370 12.303 64.238 1.00 44.33 108 GLU D O 1
ATOM 12293 N N . TYR D 1 109 ? 27.546 11.017 64.720 1.00 41.76 109 TYR D N 1
ATOM 12294 C CA . TYR D 1 109 ? 26.783 12.008 65.528 1.00 41.38 109 TYR D CA 1
ATOM 12295 C C . TYR D 1 109 ? 27.402 12.220 66.917 1.00 41.57 109 TYR D C 1
ATOM 12296 O O . TYR D 1 109 ? 26.989 13.189 67.585 1.00 40.93 109 TYR D O 1
ATOM 12305 N N . ILE D 1 110 ? 28.335 11.359 67.343 1.00 42.18 110 ILE D N 1
ATOM 12306 C CA . ILE D 1 110 ? 28.826 11.262 68.754 1.00 42.82 110 ILE D CA 1
ATOM 12307 C C . ILE D 1 110 ? 29.307 12.638 69.246 1.00 41.90 110 ILE D C 1
ATOM 12308 O O . ILE D 1 110 ? 28.981 13.000 70.396 1.00 41.42 110 ILE D O 1
ATOM 12313 N N . ARG D 1 111 ? 30.030 13.382 68.403 1.00 41.38 111 ARG D N 1
ATOM 12314 C CA . ARG D 1 111 ? 30.718 14.651 68.774 1.00 41.65 111 ARG D CA 1
ATOM 12315 C C . ARG D 1 111 ? 29.698 15.764 69.051 1.00 39.77 111 ARG D C 1
ATOM 12316 O O . ARG D 1 111 ? 30.083 16.747 69.708 1.00 38.23 111 ARG D O 1
ATOM 12324 N N . ASN D 1 112 ? 28.454 15.612 68.582 1.00 38.38 112 ASN D N 1
ATOM 12325 C CA . ASN D 1 112 ? 27.373 16.624 68.725 1.00 37.06 112 ASN D CA 1
ATOM 12326 C C . ASN D 1 112 ? 26.480 16.293 69.930 1.00 36.71 112 ASN D C 1
ATOM 12327 O O . ASN D 1 112 ? 25.641 17.149 70.270 1.00 36.52 112 ASN D O 1
ATOM 12332 N N . ILE D 1 113 ? 26.637 15.119 70.558 1.00 36.77 113 ILE D N 1
ATOM 12333 C CA . ILE D 1 113 ? 25.663 14.612 71.576 1.00 37.30 113 ILE D CA 1
ATOM 12334 C C . ILE D 1 113 ? 26.340 14.345 72.929 1.00 38.03 113 ILE D C 1
ATOM 12335 O O . ILE D 1 113 ? 25.739 14.739 73.942 1.00 37.58 113 ILE D O 1
ATOM 12340 N N . VAL D 1 114 ? 27.517 13.708 72.970 1.00 39.67 114 VAL D N 1
ATOM 12341 C CA . VAL D 1 114 ? 28.154 13.263 74.249 1.00 41.36 114 VAL D CA 1
ATOM 12342 C C . VAL D 1 114 ? 29.616 13.724 74.310 1.00 43.33 114 VAL D C 1
ATOM 12343 O O . VAL D 1 114 ? 30.292 13.726 73.261 1.00 43.58 114 VAL D O 1
ATOM 12347 N N . GLN D 1 115 ? 30.072 14.082 75.515 1.00 46.06 115 GLN D N 1
ATOM 12348 C CA . GLN D 1 115 ? 31.498 14.350 75.849 1.00 48.13 115 GLN D CA 1
ATOM 12349 C C . GLN D 1 115 ? 32.267 13.028 75.764 1.00 49.20 115 GLN D C 1
ATOM 12350 O O . GLN D 1 115 ? 32.086 12.182 76.664 1.00 49.41 115 GLN D O 1
ATOM 12356 N N . GLN D 1 116 ? 33.085 12.865 74.718 1.00 51.06 116 GLN D N 1
ATOM 12357 C CA . GLN D 1 116 ? 33.736 11.582 74.336 1.00 53.02 116 GLN D CA 1
ATOM 12358 C C . GLN D 1 116 ? 34.433 10.952 75.548 1.00 55.20 116 GLN D C 1
ATOM 12359 O O . GLN D 1 116 ? 34.111 9.794 75.876 1.00 56.95 116 GLN D O 1
ATOM 12365 N N . GLU D 1 117 ? 35.352 11.683 76.185 1.00 55.43 117 GLU D N 1
ATOM 12366 C CA . GLU D 1 117 ? 36.298 11.123 77.187 1.00 54.90 117 GLU D CA 1
ATOM 12367 C C . GLU D 1 117 ? 35.671 11.111 78.589 1.00 52.57 117 GLU D C 1
ATOM 12368 O O . GLU D 1 117 ? 36.386 10.721 79.532 1.00 52.27 117 GLU D O 1
ATOM 12374 N N . LEU D 1 118 ? 34.394 11.493 78.727 1.00 50.79 118 LEU D N 1
ATOM 12375 C CA . LEU D 1 118 ? 33.610 11.309 79.981 1.00 50.17 118 LEU D CA 1
ATOM 12376 C C . LEU D 1 118 ? 33.053 9.881 80.038 1.00 50.95 118 LEU D C 1
ATOM 12377 O O . LEU D 1 118 ? 32.927 9.354 81.162 1.00 52.07 118 LEU D O 1
ATOM 12382 N N . PHE D 1 119 ? 32.715 9.281 78.890 1.00 49.72 119 PHE D N 1
ATOM 12383 C CA . PHE D 1 119 ? 32.248 7.870 78.813 1.00 49.29 119 PHE D CA 1
ATOM 12384 C C . PHE D 1 119 ? 33.469 6.942 78.846 1.00 50.85 119 PHE D C 1
ATOM 12385 O O . PHE D 1 119 ? 33.362 5.863 79.455 1.00 50.44 119 PHE D O 1
ATOM 12393 N N . GLU D 1 120 ? 34.593 7.358 78.250 1.00 52.98 120 GLU D N 1
ATOM 12394 C CA . GLU D 1 120 ? 35.882 6.611 78.295 1.00 54.75 120 GLU D CA 1
ATOM 12395 C C . GLU D 1 120 ? 36.380 6.548 79.747 1.00 53.88 120 GLU D C 1
ATOM 12396 O O . GLU D 1 120 ? 37.076 5.573 80.087 1.00 53.84 120 GLU D O 1
ATOM 12402 N N . PHE D 1 121 ? 36.032 7.550 80.563 1.00 54.03 121 PHE D N 1
ATOM 12403 C CA . PHE D 1 121 ? 36.308 7.599 82.023 1.00 53.72 121 PHE D CA 1
ATOM 12404 C C . PHE D 1 121 ? 35.416 6.587 82.750 1.00 52.71 121 PHE D C 1
ATOM 12405 O O . PHE D 1 121 ? 35.921 5.860 83.626 1.00 51.53 121 PHE D O 1
ATOM 12413 N N . GLU D 1 122 ? 34.125 6.556 82.410 1.00 51.95 122 GLU D N 1
ATOM 12414 C CA . GLU D 1 122 ? 33.145 5.602 82.994 1.00 51.55 122 GLU D CA 1
ATOM 12415 C C . GLU D 1 122 ? 33.428 4.190 82.468 1.00 50.30 122 GLU D C 1
ATOM 12416 O O . GLU D 1 122 ? 33.161 3.234 83.214 1.00 51.89 122 GLU D O 1
ATOM 12422 N N . MET D 1 123 ? 33.956 4.068 81.244 1.00 48.97 123 MET D N 1
ATOM 12423 C CA . MET D 1 123 ? 34.200 2.767 80.559 1.00 48.02 123 MET D CA 1
ATOM 12424 C C . MET D 1 123 ? 35.407 2.056 81.181 1.00 47.25 123 MET D C 1
ATOM 12425 O O . MET D 1 123 ? 35.335 0.822 81.334 1.00 47.12 123 MET D O 1
ATOM 12430 N N . ARG D 1 124 ? 36.472 2.790 81.524 1.00 48.22 124 ARG D N 1
ATOM 12431 C CA . ARG D 1 124 ? 37.689 2.207 82.157 1.00 48.57 124 ARG D CA 1
ATOM 12432 C C . ARG D 1 124 ? 37.334 1.681 83.557 1.00 46.64 124 ARG D C 1
ATOM 12433 O O . ARG D 1 124 ? 38.035 0.767 84.026 1.00 47.86 124 ARG D O 1
ATOM 12441 N N . LEU D 1 125 ? 36.273 2.208 84.183 1.00 44.88 125 LEU D N 1
ATOM 12442 C CA . LEU D 1 125 ? 35.728 1.712 85.479 1.00 44.81 125 LEU D CA 1
ATOM 12443 C C . LEU D 1 125 ? 34.901 0.435 85.261 1.00 44.60 125 LEU D C 1
ATOM 12444 O O . LEU D 1 125 ? 34.774 -0.344 86.226 1.00 43.81 125 LEU D O 1
ATOM 12449 N N . LEU D 1 126 ? 34.344 0.244 84.059 1.00 44.21 126 LEU D N 1
ATOM 12450 C CA . LEU D 1 126 ? 33.457 -0.901 83.703 1.00 43.61 126 LEU D CA 1
ATOM 12451 C C . LEU D 1 126 ? 34.237 -1.971 82.926 1.00 42.99 126 LEU D C 1
ATOM 12452 O O . LEU D 1 126 ? 33.659 -3.051 82.694 1.00 42.45 126 LEU D O 1
ATOM 12457 N N . GLU D 1 127 ? 35.492 -1.688 82.557 1.00 42.54 127 GLU D N 1
ATOM 12458 C CA . GLU D 1 127 ? 36.322 -2.515 81.636 1.00 42.53 127 GLU D CA 1
ATOM 12459 C C . GLU D 1 127 ? 36.290 -3.994 82.051 1.00 42.73 127 GLU D C 1
ATOM 12460 O O . GLU D 1 127 ? 36.084 -4.845 81.162 1.00 41.37 127 GLU D O 1
ATOM 12466 N N . ASN D 1 128 ? 36.501 -4.290 83.339 1.00 41.98 128 ASN D N 1
ATOM 12467 C CA . ASN D 1 128 ? 36.605 -5.677 83.871 1.00 42.08 128 ASN D CA 1
ATOM 12468 C C . ASN D 1 128 ? 35.249 -6.382 83.730 1.00 40.83 128 ASN D C 1
ATOM 12469 O O . ASN D 1 128 ? 35.231 -7.523 83.228 1.00 39.98 128 ASN D O 1
ATOM 12474 N N . ASP D 1 129 ? 34.162 -5.720 84.142 1.00 39.84 129 ASP D N 1
ATOM 12475 C CA . ASP D 1 129 ? 32.766 -6.221 84.014 1.00 39.51 129 ASP D CA 1
ATOM 12476 C C . ASP D 1 129 ? 32.449 -6.513 82.538 1.00 38.91 129 ASP D C 1
ATOM 12477 O O . ASP D 1 129 ? 31.729 -7.496 82.280 1.00 38.84 129 ASP D O 1
ATOM 12482 N N . ILE D 1 130 ? 32.966 -5.700 81.610 1.00 38.59 130 ILE D N 1
ATOM 12483 C CA . ILE D 1 130 ? 32.748 -5.852 80.138 1.00 38.89 130 ILE D CA 1
ATOM 12484 C C . ILE D 1 130 ? 33.555 -7.054 79.628 1.00 38.82 130 ILE D C 1
ATOM 12485 O O . ILE D 1 130 ? 33.019 -7.801 78.780 1.00 39.20 130 ILE D O 1
ATOM 12490 N N . GLN D 1 131 ? 34.794 -7.217 80.105 1.00 38.66 131 GLN D N 1
ATOM 12491 C CA . GLN D 1 131 ? 35.675 -8.371 79.770 1.00 39.05 131 GLN D CA 1
ATOM 12492 C C . GLN D 1 131 ? 35.019 -9.671 80.256 1.00 37.82 131 GLN D C 1
ATOM 12493 O O . GLN D 1 131 ? 35.136 -10.686 79.546 1.00 36.60 131 GLN D O 1
ATOM 12499 N N . ALA D 1 132 ? 34.364 -9.627 81.423 1.00 37.46 132 ALA D N 1
ATOM 12500 C CA . ALA D 1 132 ? 33.685 -10.772 82.076 1.00 38.25 132 ALA D CA 1
ATOM 12501 C C . ALA D 1 132 ? 32.467 -11.198 81.247 1.00 38.00 132 ALA D C 1
ATOM 12502 O O . ALA D 1 132 ? 32.317 -12.409 81.002 1.00 38.63 132 ALA D O 1
ATOM 12504 N N . LEU D 1 133 ? 31.635 -10.237 80.830 1.00 38.46 133 LEU D N 1
ATOM 12505 C CA . LEU D 1 133 ? 30.431 -10.488 79.990 1.00 37.29 133 LEU D CA 1
ATOM 12506 C C . LEU D 1 133 ? 30.872 -11.045 78.631 1.00 37.46 133 LEU D C 1
ATOM 12507 O O . LEU D 1 133 ? 30.235 -12.006 78.163 1.00 38.02 133 LEU D O 1
ATOM 12512 N N . GLU D 1 134 ? 31.920 -10.468 78.033 1.00 37.16 134 GLU D N 1
ATOM 12513 C CA . GLU D 1 134 ? 32.482 -10.895 76.721 1.00 36.72 134 GLU D CA 1
ATOM 12514 C C . GLU D 1 134 ? 32.969 -12.346 76.810 1.00 36.27 134 GLU D C 1
ATOM 12515 O O . GLU D 1 134 ? 32.718 -13.106 75.855 1.00 35.90 134 GLU D O 1
ATOM 12521 N N . THR D 1 135 ? 33.661 -12.701 77.900 1.00 36.39 135 THR D N 1
ATOM 12522 C CA . THR D 1 135 ? 34.143 -14.079 78.193 1.00 35.99 135 THR D CA 1
ATOM 12523 C C . THR D 1 135 ? 32.945 -15.037 78.175 1.00 35.67 135 THR D C 1
ATOM 12524 O O . THR D 1 135 ? 33.031 -16.073 77.489 1.00 35.23 135 THR D O 1
ATOM 12528 N N . THR D 1 136 ? 31.876 -14.681 78.895 1.00 35.38 136 THR D N 1
ATOM 12529 C CA . THR D 1 136 ? 30.619 -15.467 79.035 1.00 35.26 136 THR D CA 1
ATOM 12530 C C . THR D 1 136 ? 29.990 -15.699 77.656 1.00 35.60 136 THR D C 1
ATOM 12531 O O . THR D 1 136 ? 29.599 -16.851 77.375 1.00 35.72 136 THR D O 1
ATOM 12535 N N . VAL D 1 137 ? 29.895 -14.644 76.839 1.00 35.44 137 VAL D N 1
ATOM 12536 C CA . VAL D 1 137 ? 29.308 -14.677 75.464 1.00 35.38 137 VAL D CA 1
ATOM 12537 C C . VAL D 1 137 ? 30.114 -15.662 74.607 1.00 35.16 137 VAL D C 1
ATOM 12538 O O . VAL D 1 137 ? 29.488 -16.479 73.907 1.00 34.76 137 VAL D O 1
ATOM 12542 N N . GLY D 1 138 ? 31.448 -15.576 74.662 1.00 35.85 138 GLY D N 1
ATOM 12543 C CA . GLY D 1 138 ? 32.375 -16.475 73.946 1.00 35.98 138 GLY D CA 1
ATOM 12544 C C . GLY D 1 138 ? 32.217 -17.923 74.385 1.00 36.30 138 GLY D C 1
ATOM 12545 O O . GLY D 1 138 ? 32.278 -18.812 73.514 1.00 36.61 138 GLY D O 1
ATOM 12546 N N . ARG D 1 139 ? 32.013 -18.151 75.687 1.00 36.56 139 ARG D N 1
ATOM 12547 C CA . ARG D 1 139 ? 31.845 -19.503 76.291 1.00 37.12 139 ARG D CA 1
ATOM 12548 C C . ARG D 1 139 ? 30.527 -20.125 75.811 1.00 37.18 139 ARG D C 1
ATOM 12549 O O . ARG D 1 139 ? 30.534 -21.332 75.502 1.00 37.22 139 ARG D O 1
ATOM 12557 N N . TYR D 1 140 ? 29.446 -19.338 75.752 1.00 36.75 140 TYR D N 1
ATOM 12558 C CA . TYR D 1 140 ? 28.111 -19.784 75.273 1.00 36.19 140 TYR D CA 1
ATOM 12559 C C . TYR D 1 140 ? 28.202 -20.229 73.807 1.00 36.25 140 TYR D C 1
ATOM 12560 O O . TYR D 1 140 ? 27.594 -21.254 73.449 1.00 35.12 140 TYR D O 1
ATOM 12569 N N . ASP D 1 141 ? 28.921 -19.464 72.983 1.00 37.01 141 ASP D N 1
ATOM 12570 C CA . ASP D 1 141 ? 29.030 -19.690 71.516 1.00 37.42 141 ASP D CA 1
ATOM 12571 C C . ASP D 1 141 ? 29.759 -21.012 71.244 1.00 37.60 141 ASP D C 1
ATOM 12572 O O . ASP D 1 141 ? 29.352 -21.722 70.302 1.00 38.74 141 ASP D O 1
ATOM 12577 N N . THR D 1 142 ? 30.787 -21.326 72.040 1.00 37.78 142 THR D N 1
ATOM 12578 C CA . THR D 1 142 ? 31.723 -22.465 71.828 1.00 38.43 142 THR D CA 1
ATOM 12579 C C . THR D 1 142 ? 31.254 -23.718 72.583 1.00 38.08 142 THR D C 1
ATOM 12580 O O . THR D 1 142 ? 31.756 -24.810 72.255 1.00 37.71 142 THR D O 1
ATOM 12584 N N . ALA D 1 143 ? 30.341 -23.573 73.549 1.00 37.68 143 ALA D N 1
ATOM 12585 C CA . ALA D 1 143 ? 29.861 -24.669 74.425 1.00 37.43 143 ALA D CA 1
ATOM 12586 C C . ALA D 1 143 ? 28.984 -25.639 73.626 1.00 37.18 143 ALA D C 1
ATOM 12587 O O . ALA D 1 143 ? 28.323 -25.200 72.665 1.00 37.28 143 ALA D O 1
ATOM 12589 N N . ALA D 1 144 ? 28.983 -26.914 74.024 1.00 37.58 144 ALA D N 1
ATOM 12590 C CA . ALA D 1 144 ? 27.996 -27.933 73.598 1.00 37.14 144 ALA D CA 1
ATOM 12591 C C . ALA D 1 144 ? 26.626 -27.547 74.171 1.00 37.35 144 ALA D C 1
ATOM 12592 O O . ALA D 1 144 ? 26.592 -26.762 75.142 1.00 36.63 144 ALA D O 1
ATOM 12594 N N . LEU D 1 145 ? 25.544 -28.082 73.598 1.00 36.91 145 LEU D N 1
ATOM 12595 C CA . LEU D 1 145 ? 24.146 -27.750 73.987 1.00 36.86 145 LEU D CA 1
ATOM 12596 C C . LEU D 1 145 ? 23.956 -27.965 75.495 1.00 36.68 145 LEU D C 1
ATOM 12597 O O . LEU D 1 145 ? 23.260 -27.143 76.121 1.00 35.40 145 LEU D O 1
ATOM 12602 N N . THR D 1 146 ? 24.559 -29.022 76.052 1.00 37.07 146 THR D N 1
ATOM 12603 C CA . THR D 1 146 ? 24.410 -29.437 77.475 1.00 37.28 146 THR D CA 1
ATOM 12604 C C . THR D 1 146 ? 25.095 -28.431 78.412 1.00 36.88 146 THR D C 1
ATOM 12605 O O . THR D 1 146 ? 24.729 -28.419 79.603 1.00 37.14 146 THR D O 1
ATOM 12609 N N . GLU D 1 147 ? 26.042 -27.629 77.905 1.00 37.21 147 GLU D N 1
ATOM 12610 C CA . GLU D 1 147 ? 26.784 -26.594 78.683 1.00 36.70 147 GLU D CA 1
ATOM 12611 C C . GLU D 1 147 ? 26.254 -25.188 78.367 1.00 35.63 147 GLU D C 1
ATOM 12612 O O . GLU D 1 147 ? 26.476 -24.285 79.200 1.00 35.11 147 GLU D O 1
ATOM 12618 N N . LYS D 1 148 ? 25.595 -25.001 77.217 1.00 34.49 148 LYS D N 1
ATOM 12619 C CA . LYS D 1 148 ? 25.119 -23.675 76.732 1.00 33.81 148 LYS D CA 1
ATOM 12620 C C . LYS D 1 148 ? 24.232 -23.019 77.798 1.00 33.72 148 LYS D C 1
ATOM 12621 O O . LYS D 1 148 ? 24.505 -21.856 78.153 1.00 33.51 148 LYS D O 1
ATOM 12627 N N . GLY D 1 149 ? 23.223 -23.745 78.291 1.00 33.42 149 GLY D N 1
ATOM 12628 C CA . GLY D 1 149 ? 22.208 -23.245 79.240 1.00 33.30 149 GLY D CA 1
ATOM 12629 C C . GLY D 1 149 ? 22.820 -22.444 80.378 1.00 33.21 149 GLY D C 1
ATOM 12630 O O . GLY D 1 149 ? 22.329 -21.329 80.644 1.00 33.24 149 GLY D O 1
ATOM 12631 N N . ASN D 1 150 ? 23.860 -22.990 81.016 1.00 33.53 150 ASN D N 1
ATOM 12632 C CA . ASN D 1 150 ? 24.532 -22.408 82.210 1.00 33.86 150 ASN D CA 1
ATOM 12633 C C . ASN D 1 150 ? 25.100 -21.020 81.883 1.00 34.02 150 ASN D C 1
ATOM 12634 O O . ASN D 1 150 ? 24.836 -20.076 82.657 1.00 33.47 150 ASN D O 1
ATOM 12639 N N . PHE D 1 151 ? 25.874 -20.912 80.799 1.00 33.47 151 PHE D N 1
ATOM 12640 C CA . PHE D 1 151 ? 26.576 -19.668 80.384 1.00 33.83 151 PHE D CA 1
ATOM 12641 C C . PHE D 1 151 ? 25.553 -18.576 80.052 1.00 33.06 151 PHE D C 1
ATOM 12642 O O . PHE D 1 151 ? 25.822 -17.403 80.370 1.00 33.24 151 PHE D O 1
ATOM 12650 N N . LEU D 1 152 ? 24.421 -18.939 79.439 1.00 32.81 152 LEU D N 1
ATOM 12651 C CA . LEU D 1 152 ? 23.352 -17.970 79.072 1.00 32.48 152 LEU D CA 1
ATOM 12652 C C . LEU D 1 152 ? 22.766 -17.343 80.342 1.00 32.21 152 LEU D C 1
ATOM 12653 O O . LEU D 1 152 ? 22.499 -16.134 80.321 1.00 30.92 152 LEU D O 1
ATOM 12658 N N . SER D 1 153 ? 22.575 -18.134 81.402 1.00 32.84 153 SER D N 1
ATOM 12659 C CA . SER D 1 153 ? 22.039 -17.669 82.709 1.00 33.18 153 SER D CA 1
ATOM 12660 C C . SER D 1 153 ? 23.003 -16.654 83.337 1.00 33.47 153 SER D C 1
ATOM 12661 O O . SER D 1 153 ? 22.514 -15.671 83.930 1.00 33.99 153 SER D O 1
ATOM 12664 N N . ILE D 1 154 ? 24.315 -16.881 83.199 1.00 33.78 154 ILE D N 1
ATOM 12665 C CA . ILE D 1 154 ? 25.396 -15.977 83.702 1.00 34.07 154 ILE D CA 1
ATOM 12666 C C . ILE D 1 154 ? 25.406 -14.706 82.844 1.00 33.93 154 ILE D C 1
ATOM 12667 O O . ILE D 1 154 ? 25.495 -13.608 83.424 1.00 34.83 154 ILE D O 1
ATOM 12672 N N . TRP D 1 155 ? 25.339 -14.864 81.517 1.00 33.50 155 TRP D N 1
ATOM 12673 C CA . TRP D 1 155 ? 25.187 -13.770 80.517 1.00 32.93 155 TRP D CA 1
ATOM 12674 C C . TRP D 1 155 ? 24.093 -12.800 80.985 1.00 33.12 155 TRP D C 1
ATOM 12675 O O . TRP D 1 155 ? 24.378 -11.586 81.073 1.00 32.32 155 TRP D O 1
ATOM 12686 N N . ILE D 1 156 ? 22.903 -13.325 81.304 1.00 33.35 156 ILE D N 1
ATOM 12687 C CA . ILE D 1 156 ? 21.696 -12.530 81.692 1.00 33.49 156 ILE D CA 1
ATOM 12688 C C . ILE D 1 156 ? 22.047 -11.663 82.908 1.00 33.01 156 ILE D C 1
ATOM 12689 O O . ILE D 1 156 ? 21.837 -10.438 82.835 1.00 32.54 156 ILE D O 1
ATOM 12694 N N . SER D 1 157 ? 22.553 -12.284 83.980 1.00 33.74 157 SER D N 1
ATOM 12695 C CA . SER D 1 157 ? 22.871 -11.636 85.283 1.00 33.44 157 SER D CA 1
ATOM 12696 C C . SER D 1 157 ? 23.958 -10.567 85.105 1.00 33.47 157 SER D C 1
ATOM 12697 O O . SER D 1 157 ? 23.835 -9.497 85.728 1.00 32.78 157 SER D O 1
ATOM 12700 N N . GLN D 1 158 ? 24.980 -10.852 84.290 1.00 33.40 158 GLN D N 1
ATOM 12701 C CA . GLN D 1 158 ? 26.134 -9.946 84.039 1.00 33.52 158 GLN D CA 1
ATOM 12702 C C . GLN D 1 158 ? 25.655 -8.733 83.231 1.00 34.69 158 GLN D C 1
ATOM 12703 O O . GLN D 1 158 ? 25.956 -7.592 83.643 1.00 35.40 158 GLN D O 1
ATOM 12709 N N . ALA D 1 159 ? 24.923 -8.971 82.137 1.00 34.68 159 ALA D N 1
ATOM 12710 C CA . ALA D 1 159 ? 24.317 -7.927 81.277 1.00 34.58 159 ALA D CA 1
ATOM 12711 C C . ALA D 1 159 ? 23.444 -7.003 82.135 1.00 35.00 159 ALA D C 1
ATOM 12712 O O . ALA D 1 159 ? 23.576 -5.768 81.999 1.00 35.71 159 ALA D O 1
ATOM 12714 N N . ASP D 1 160 ? 22.601 -7.579 82.999 1.00 34.50 160 ASP D N 1
ATOM 12715 C CA . ASP D 1 160 ? 21.701 -6.827 83.915 1.00 34.57 160 ASP D CA 1
ATOM 12716 C C . ASP D 1 160 ? 22.541 -5.892 84.795 1.00 34.90 160 ASP D C 1
ATOM 12717 O O . ASP D 1 160 ? 22.282 -4.677 84.768 1.00 34.36 160 ASP D O 1
ATOM 12722 N N . ALA D 1 161 ? 23.514 -6.447 85.525 1.00 35.55 161 ALA D N 1
ATOM 12723 C CA . ALA D 1 161 ? 24.381 -5.740 86.501 1.00 35.69 161 ALA D CA 1
ATOM 12724 C C . ALA D 1 161 ? 25.166 -4.616 85.812 1.00 35.80 161 ALA D C 1
ATOM 12725 O O . ALA D 1 161 ? 25.257 -3.522 86.402 1.00 35.67 161 ALA D O 1
ATOM 12727 N N . LEU D 1 162 ? 25.713 -4.884 84.620 1.00 36.36 162 LEU D N 1
ATOM 12728 C CA . LEU D 1 162 ? 26.557 -3.937 83.840 1.00 37.38 162 LEU D CA 1
ATOM 12729 C C . LEU D 1 162 ? 25.734 -2.704 83.444 1.00 38.31 162 LEU D C 1
ATOM 12730 O O . LEU D 1 162 ? 26.310 -1.598 83.427 1.00 38.92 162 LEU D O 1
ATOM 12735 N N . TYR D 1 163 ? 24.447 -2.881 83.127 1.00 37.90 163 TYR D N 1
ATOM 12736 C CA . TYR D 1 163 ? 23.535 -1.780 82.720 1.00 38.80 163 TYR D CA 1
ATOM 12737 C C . TYR D 1 163 ? 23.174 -0.933 83.946 1.00 39.63 163 TYR D C 1
ATOM 12738 O O . TYR D 1 163 ? 23.145 0.308 83.824 1.00 39.07 163 TYR D O 1
ATOM 12747 N N . ILE D 1 164 ? 22.893 -1.585 85.079 1.00 40.83 164 ILE D N 1
ATOM 12748 C CA . ILE D 1 164 ? 22.550 -0.916 86.372 1.00 41.90 164 ILE D CA 1
ATOM 12749 C C . ILE D 1 164 ? 23.692 0.037 86.750 1.00 42.33 164 ILE D C 1
ATOM 12750 O O . ILE D 1 164 ? 23.390 1.152 87.217 1.00 42.70 164 ILE D O 1
ATOM 12755 N N . ARG D 1 165 ? 24.946 -0.386 86.550 1.00 43.01 165 ARG D N 1
ATOM 12756 C CA . ARG D 1 165 ? 26.157 0.448 86.779 1.00 43.50 165 ARG D CA 1
ATOM 12757 C C . ARG D 1 165 ? 26.097 1.687 85.876 1.00 43.87 165 ARG D C 1
ATOM 12758 O O . ARG D 1 165 ? 26.233 2.807 86.409 1.00 43.86 165 ARG D O 1
ATOM 12766 N N . MET D 1 166 ? 25.900 1.483 84.567 1.00 43.02 166 MET D N 1
ATOM 12767 C CA . MET D 1 166 ? 25.842 2.561 83.540 1.00 42.29 166 MET D CA 1
ATOM 12768 C C . MET D 1 166 ? 24.721 3.547 83.891 1.00 44.16 166 MET D C 1
ATOM 12769 O O . MET D 1 166 ? 24.948 4.761 83.751 1.00 45.57 166 MET D O 1
ATOM 12774 N N . ARG D 1 167 ? 23.565 3.038 84.326 1.00 46.19 167 ARG D N 1
ATOM 12775 C CA . ARG D 1 167 ? 22.387 3.843 84.751 1.00 48.29 167 ARG D CA 1
ATOM 12776 C C . ARG D 1 167 ? 22.761 4.694 85.971 1.00 49.13 167 ARG D C 1
ATOM 12777 O O . ARG D 1 167 ? 22.508 5.913 85.934 1.00 50.25 167 ARG D O 1
ATOM 12785 N N . ASN D 1 168 ? 23.339 4.069 87.002 1.00 50.11 168 ASN D N 1
ATOM 12786 C CA . ASN D 1 168 ? 23.636 4.694 88.322 1.00 49.48 168 ASN D CA 1
ATOM 12787 C C . ASN D 1 168 ? 24.850 5.627 88.220 1.00 48.67 168 ASN D C 1
ATOM 12788 O O . ASN D 1 168 ? 25.005 6.478 89.120 1.00 47.32 168 ASN D O 1
ATOM 12793 N N . SER D 1 169 ? 25.679 5.466 87.182 1.00 48.27 169 SER D N 1
ATOM 12794 C CA . SER D 1 169 ? 26.914 6.257 86.932 1.00 48.90 169 SER D CA 1
ATOM 12795 C C . SER D 1 169 ? 26.612 7.762 86.980 1.00 49.20 169 SER D C 1
ATOM 12796 O O . SER D 1 169 ? 25.485 8.157 86.622 1.00 49.13 169 SER D O 1
ATOM 12799 N N . THR D 1 170 ? 27.595 8.561 87.407 1.00 49.20 170 THR D N 1
ATOM 12800 C CA . THR D 1 170 ? 27.530 10.047 87.468 1.00 49.78 170 THR D CA 1
ATOM 12801 C C . THR D 1 170 ? 27.240 10.592 86.065 1.00 48.26 170 THR D C 1
ATOM 12802 O O . THR D 1 170 ? 26.309 11.410 85.932 1.00 47.93 170 THR D O 1
ATOM 12806 N N . ASN D 1 171 ? 28.005 10.127 85.072 1.00 47.59 171 ASN D N 1
ATOM 12807 C CA . ASN D 1 171 ? 27.942 10.555 83.648 1.00 47.74 171 ASN D CA 1
ATOM 12808 C C . ASN D 1 171 ? 27.183 9.505 82.826 1.00 46.05 171 ASN D C 1
ATOM 12809 O O . ASN D 1 171 ? 27.714 9.070 81.783 1.00 45.96 171 ASN D O 1
ATOM 12814 N N . ASN D 1 172 ? 25.983 9.124 83.273 1.00 43.70 172 ASN D N 1
ATOM 12815 C CA . ASN D 1 172 ? 25.157 8.059 82.641 1.00 42.64 172 ASN D CA 1
ATOM 12816 C C . ASN D 1 172 ? 24.687 8.528 81.257 1.00 41.84 172 ASN D C 1
ATOM 12817 O O . ASN D 1 172 ? 24.717 7.708 80.316 1.00 41.61 172 ASN D O 1
ATOM 12822 N N . ILE D 1 173 ? 24.297 9.802 81.133 1.00 40.08 173 ILE D N 1
ATOM 12823 C CA . ILE D 1 173 ? 23.793 10.414 79.865 1.00 39.40 173 ILE D CA 1
ATOM 12824 C C . ILE D 1 173 ? 24.843 10.267 78.755 1.00 38.35 173 ILE D C 1
ATOM 12825 O O . ILE D 1 173 ? 24.438 10.197 77.582 1.00 37.94 173 ILE D O 1
ATOM 12830 N N . HIS D 1 174 ? 26.131 10.206 79.108 1.00 38.06 174 HIS D N 1
ATOM 12831 C CA . HIS D 1 174 ? 27.264 10.088 78.150 1.00 38.27 174 HIS D CA 1
ATOM 12832 C C . HIS D 1 174 ? 27.480 8.622 77.750 1.00 37.55 174 HIS D C 1
ATOM 12833 O O . HIS D 1 174 ? 28.255 8.390 76.800 1.00 38.00 174 HIS D O 1
ATOM 12840 N N . LEU D 1 175 ? 26.812 7.681 78.431 1.00 36.76 175 LEU D N 1
ATOM 12841 C CA . LEU D 1 175 ? 26.895 6.214 78.176 1.00 36.80 175 LEU D CA 1
ATOM 12842 C C . LEU D 1 175 ? 25.641 5.720 77.443 1.00 35.98 175 LEU D C 1
ATOM 12843 O O . LEU D 1 175 ? 25.494 4.486 77.312 1.00 35.16 175 LEU D O 1
ATOM 12848 N N . LEU D 1 176 ? 24.779 6.628 76.968 1.00 34.53 176 LEU D N 1
ATOM 12849 C CA . LEU D 1 176 ? 23.442 6.279 76.409 1.00 33.56 176 LEU D CA 1
ATOM 12850 C C . LEU D 1 176 ? 23.583 5.243 75.284 1.00 32.29 176 LEU D C 1
ATOM 12851 O O . LEU D 1 176 ? 22.716 4.355 75.206 1.00 31.73 176 LEU D O 1
ATOM 12856 N N . LEU D 1 177 ? 24.629 5.337 74.457 1.00 31.09 177 LEU D N 1
ATOM 12857 C CA . LEU D 1 177 ? 24.864 4.398 73.325 1.00 31.09 177 LEU D CA 1
ATOM 12858 C C . LEU D 1 177 ? 25.463 3.086 73.847 1.00 31.77 177 LEU D C 1
ATOM 12859 O O . LEU D 1 177 ? 25.214 2.035 73.223 1.00 31.10 177 LEU D O 1
ATOM 12864 N N . HIS D 1 178 ? 26.230 3.140 74.939 1.00 32.86 178 HIS D N 1
ATOM 12865 C CA . HIS D 1 178 ? 26.760 1.941 75.645 1.00 33.04 178 HIS D CA 1
ATOM 12866 C C . HIS D 1 178 ? 25.585 1.182 76.274 1.00 32.94 178 HIS D C 1
ATOM 12867 O O . HIS D 1 178 ? 25.641 -0.061 76.315 1.00 33.61 178 HIS D O 1
ATOM 12874 N N . MET D 1 179 ? 24.556 1.909 76.720 1.00 33.33 179 MET D N 1
ATOM 12875 C CA . MET D 1 179 ? 23.274 1.346 77.223 1.00 33.91 179 MET D CA 1
ATOM 12876 C C . MET D 1 179 ? 22.526 0.646 76.078 1.00 33.02 179 MET D C 1
ATOM 12877 O O . MET D 1 179 ? 21.978 -0.440 76.321 1.00 33.35 179 MET D O 1
ATOM 12882 N N . VAL D 1 180 ? 22.505 1.237 74.878 1.00 32.03 180 VAL D N 1
ATOM 12883 C CA . VAL D 1 180 ? 21.900 0.613 73.660 1.00 32.16 180 VAL D CA 1
ATOM 12884 C C . VAL D 1 180 ? 22.579 -0.744 73.429 1.00 31.31 180 VAL D C 1
ATOM 12885 O O . VAL D 1 180 ? 21.854 -1.736 73.219 1.00 29.95 180 VAL D O 1
ATOM 12889 N N . THR D 1 181 ? 23.915 -0.780 73.498 1.00 31.19 181 THR D N 1
ATOM 12890 C CA . THR D 1 181 ? 24.760 -1.976 73.228 1.00 30.79 181 THR D CA 1
ATOM 12891 C C . THR D 1 181 ? 24.516 -3.052 74.294 1.00 30.42 181 THR D C 1
ATOM 12892 O O . THR D 1 181 ? 24.327 -4.216 73.906 1.00 29.84 181 THR D O 1
ATOM 12896 N N . VAL D 1 182 ? 24.535 -2.680 75.579 1.00 30.61 182 VAL D N 1
ATOM 12897 C CA . VAL D 1 182 ? 24.343 -3.623 76.724 1.00 30.89 182 VAL D CA 1
ATOM 12898 C C . VAL D 1 182 ? 22.911 -4.170 76.676 1.00 30.65 182 VAL D C 1
ATOM 12899 O O . VAL D 1 182 ? 22.755 -5.401 76.789 1.00 30.30 182 VAL D O 1
ATOM 12903 N N . SER D 1 183 ? 21.915 -3.290 76.514 1.00 30.34 183 SER D N 1
ATOM 12904 C CA . SER D 1 183 ? 20.469 -3.639 76.449 1.00 30.11 183 SER D CA 1
ATOM 12905 C C . SER D 1 183 ? 20.215 -4.639 75.313 1.00 29.62 183 SER D C 1
ATOM 12906 O O . SER D 1 183 ? 19.406 -5.562 75.516 1.00 29.25 183 SER D O 1
ATOM 12909 N N . THR D 1 184 ? 20.883 -4.466 74.167 1.00 29.28 184 THR D N 1
ATOM 12910 C CA . THR D 1 184 ? 20.801 -5.384 72.997 1.00 29.32 184 THR D CA 1
ATOM 12911 C C . THR D 1 184 ? 21.305 -6.773 73.405 1.00 29.20 184 THR D C 1
ATOM 12912 O O . THR D 1 184 ? 20.586 -7.753 73.143 1.00 29.86 184 THR D O 1
ATOM 12916 N N . LEU D 1 185 ? 22.492 -6.847 74.018 1.00 29.75 185 LEU D N 1
ATOM 12917 C CA . LEU D 1 185 ? 23.122 -8.120 74.463 1.00 29.04 185 LEU D CA 1
ATOM 12918 C C . LEU D 1 185 ? 22.209 -8.806 75.488 1.00 28.92 185 LEU D C 1
ATOM 12919 O O . LEU D 1 185 ? 22.010 -10.028 75.368 1.00 28.46 185 LEU D O 1
ATOM 12924 N N . HIS D 1 186 ? 21.661 -8.042 76.438 1.00 28.33 186 HIS D N 1
ATOM 12925 C CA . HIS D 1 186 ? 20.777 -8.548 77.524 1.00 28.47 186 HIS D CA 1
ATOM 12926 C C . HIS D 1 186 ? 19.515 -9.180 76.920 1.00 27.98 186 HIS D C 1
ATOM 12927 O O . HIS D 1 186 ? 19.232 -10.350 77.235 1.00 27.58 186 HIS D O 1
ATOM 12934 N N . LEU D 1 187 ? 18.789 -8.442 76.077 1.00 28.67 187 LEU D N 1
ATOM 12935 C CA . LEU D 1 187 ? 17.516 -8.915 75.465 1.00 28.35 187 LEU D CA 1
ATOM 12936 C C . LEU D 1 187 ? 17.792 -10.054 74.474 1.00 28.07 187 LEU D C 1
ATOM 12937 O O . LEU D 1 187 ? 16.920 -10.938 74.354 1.00 28.58 187 LEU D O 1
ATOM 12942 N N . ALA D 1 188 ? 18.947 -10.049 73.798 1.00 27.10 188 ALA D N 1
ATOM 12943 C CA . ALA D 1 188 ? 19.371 -11.127 72.871 1.00 27.38 188 ALA D CA 1
ATOM 12944 C C . ALA D 1 188 ? 19.466 -12.451 73.641 1.00 28.14 188 ALA D C 1
ATOM 12945 O O . ALA D 1 188 ? 18.954 -13.469 73.134 1.00 28.35 188 ALA D O 1
ATOM 12947 N N . ALA D 1 189 ? 20.084 -12.428 74.827 1.00 28.19 189 ALA D N 1
ATOM 12948 C CA . ALA D 1 189 ? 20.250 -13.601 75.719 1.00 28.58 189 ALA D CA 1
ATOM 12949 C C . ALA D 1 189 ? 18.880 -14.066 76.229 1.00 28.76 189 ALA D C 1
ATOM 12950 O O . ALA D 1 189 ? 18.642 -15.291 76.232 1.00 28.66 189 ALA D O 1
ATOM 12952 N N . LEU D 1 190 ? 18.026 -13.124 76.648 1.00 28.87 190 LEU D N 1
ATOM 12953 C CA . LEU D 1 190 ? 16.654 -13.395 77.164 1.00 29.30 190 LEU D CA 1
ATOM 12954 C C . LEU D 1 190 ? 15.788 -13.990 76.047 1.00 29.54 190 LEU D C 1
ATOM 12955 O O . LEU D 1 190 ? 15.013 -14.925 76.334 1.00 29.54 190 LEU D O 1
ATOM 12960 N N . HIS D 1 191 ? 15.901 -13.455 74.828 1.00 29.69 191 HIS D N 1
ATOM 12961 C CA . HIS D 1 191 ? 15.185 -13.952 73.623 1.00 29.90 191 HIS D CA 1
ATOM 12962 C C . HIS D 1 191 ? 15.624 -15.391 73.334 1.00 30.03 191 HIS D C 1
ATOM 12963 O O . HIS D 1 191 ? 14.742 -16.257 73.178 1.00 30.54 191 HIS D O 1
ATOM 12970 N N . GLU D 1 192 ? 16.939 -15.622 73.269 1.00 30.98 192 GLU D N 1
ATOM 12971 C CA . GLU D 1 192 ? 17.564 -16.956 73.055 1.00 30.80 192 GLU D CA 1
ATOM 12972 C C . GLU D 1 192 ? 17.034 -17.945 74.099 1.00 31.55 192 GLU D C 1
ATOM 12973 O O . GLU D 1 192 ? 16.743 -19.097 73.725 1.00 30.53 192 GLU D O 1
ATOM 12979 N N . ARG D 1 193 ? 16.920 -17.505 75.357 1.00 32.56 193 ARG D N 1
ATOM 12980 C CA . ARG D 1 193 ? 16.477 -18.347 76.499 1.00 33.86 193 ARG D CA 1
ATOM 12981 C C . ARG D 1 193 ? 15.041 -18.826 76.255 1.00 33.50 193 ARG D C 1
ATOM 12982 O O . ARG D 1 193 ? 14.797 -20.036 76.403 1.00 33.09 193 ARG D O 1
ATOM 12990 N N . LEU D 1 194 ? 14.136 -17.911 75.895 1.00 33.57 194 LEU D N 1
ATOM 12991 C CA . LEU D 1 194 ? 12.710 -18.212 75.593 1.00 33.34 194 LEU D CA 1
ATOM 12992 C C . LEU D 1 194 ? 12.630 -19.172 74.397 1.00 32.93 194 LEU D C 1
ATOM 12993 O O . LEU D 1 194 ? 11.985 -20.227 74.532 1.00 32.57 194 LEU D O 1
ATOM 12998 N N . THR D 1 195 ? 13.279 -18.820 73.283 1.00 32.30 195 THR D N 1
ATOM 12999 C CA . THR D 1 195 ? 13.185 -19.530 71.977 1.00 31.73 195 THR D CA 1
ATOM 13000 C C . THR D 1 195 ? 13.631 -20.991 72.125 1.00 31.49 195 THR D C 1
ATOM 13001 O O . THR D 1 195 ? 12.937 -21.866 71.571 1.00 31.81 195 THR D O 1
ATOM 13005 N N . PHE D 1 196 ? 14.740 -21.246 72.831 1.00 31.21 196 PHE D N 1
ATOM 13006 C CA . PHE D 1 196 ? 15.428 -22.566 72.875 1.00 30.72 196 PHE D CA 1
ATOM 13007 C C . PHE D 1 196 ? 15.537 -23.094 74.312 1.00 30.54 196 PHE D C 1
ATOM 13008 O O . PHE D 1 196 ? 16.308 -24.046 74.525 1.00 30.08 196 PHE D O 1
ATOM 13016 N N . GLY D 1 197 ? 14.779 -22.526 75.256 1.00 31.69 197 GLY D N 1
ATOM 13017 C CA . GLY D 1 197 ? 14.870 -22.844 76.696 1.00 32.08 197 GLY D CA 1
ATOM 13018 C C . GLY D 1 197 ? 14.682 -24.326 76.969 1.00 32.78 197 GLY D C 1
ATOM 13019 O O . GLY D 1 197 ? 15.433 -24.875 77.797 1.00 31.24 197 GLY D O 1
ATOM 13020 N N . GLU D 1 198 ? 13.707 -24.944 76.298 1.00 34.59 198 GLU D N 1
ATOM 13021 C CA . GLU D 1 198 ? 13.403 -26.397 76.397 1.00 36.74 198 GLU D CA 1
ATOM 13022 C C . GLU D 1 198 ? 14.684 -27.187 76.086 1.00 36.72 198 GLU D C 1
ATOM 13023 O O . GLU D 1 198 ? 15.039 -28.075 76.882 1.00 35.74 198 GLU D O 1
ATOM 13029 N N . GLU D 1 199 ? 15.375 -26.833 74.998 1.00 37.04 199 GLU D N 1
ATOM 13030 C CA . GLU D 1 199 ? 16.590 -27.537 74.501 1.00 37.85 199 GLU D CA 1
ATOM 13031 C C . GLU D 1 199 ? 17.779 -27.269 75.435 1.00 36.85 199 GLU D C 1
ATOM 13032 O O . GLU D 1 199 ? 18.605 -28.187 75.613 1.00 36.33 199 GLU D O 1
ATOM 13038 N N . LEU D 1 200 ? 17.864 -26.065 76.012 1.00 36.09 200 LEU D N 1
ATOM 13039 C CA . LEU D 1 200 ? 19.024 -25.612 76.829 1.00 35.60 200 LEU D CA 1
ATOM 13040 C C . LEU D 1 200 ? 18.965 -26.218 78.237 1.00 34.69 200 LEU D C 1
ATOM 13041 O O . LEU D 1 200 ? 20.004 -26.736 78.695 1.00 34.68 200 LEU D O 1
ATOM 13046 N N . TYR D 1 201 ? 17.809 -26.140 78.902 1.00 34.33 201 TYR D N 1
ATOM 13047 C CA . TYR D 1 201 ? 17.635 -26.496 80.337 1.00 34.78 201 TYR D CA 1
ATOM 13048 C C . TYR D 1 201 ? 16.928 -27.849 80.499 1.00 35.16 201 TYR D C 1
ATOM 13049 O O . TYR D 1 201 ? 17.068 -28.451 81.582 1.00 34.62 201 TYR D O 1
ATOM 13058 N N . GLY D 1 202 ? 16.198 -28.310 79.477 1.00 35.36 202 GLY D N 1
ATOM 13059 C CA . GLY D 1 202 ? 15.385 -29.540 79.547 1.00 36.79 202 GLY D CA 1
ATOM 13060 C C . GLY D 1 202 ? 14.244 -29.399 80.542 1.00 36.85 202 GLY D C 1
ATOM 13061 O O . GLY D 1 202 ? 13.941 -30.389 81.235 1.00 37.33 202 GLY D O 1
ATOM 13062 N N . THR D 1 203 ? 13.642 -28.207 80.615 1.00 36.84 203 THR D N 1
ATOM 13063 C CA . THR D 1 203 ? 12.513 -27.862 81.521 1.00 37.73 203 THR D CA 1
ATOM 13064 C C . THR D 1 203 ? 11.404 -27.190 80.704 1.00 38.24 203 THR D C 1
ATOM 13065 O O . THR D 1 203 ? 11.640 -26.898 79.513 1.00 38.04 203 THR D O 1
ATOM 13069 N N . ASN D 1 204 ? 10.246 -26.952 81.328 1.00 39.36 204 ASN D N 1
ATOM 13070 C CA . ASN D 1 204 ? 9.013 -26.466 80.653 1.00 40.67 204 ASN D CA 1
ATOM 13071 C C . ASN D 1 204 ? 8.625 -25.089 81.206 1.00 41.85 204 ASN D C 1
ATOM 13072 O O . ASN D 1 204 ? 7.415 -24.839 81.344 1.00 42.68 204 ASN D O 1
ATOM 13077 N N . ASN D 1 205 ? 9.606 -24.213 81.455 1.00 42.91 205 ASN D N 1
ATOM 13078 C CA . ASN D 1 205 ? 9.412 -22.932 82.191 1.00 42.83 205 ASN D CA 1
ATOM 13079 C C . ASN D 1 205 ? 9.290 -21.764 81.200 1.00 42.04 205 ASN D C 1
ATOM 13080 O O . ASN D 1 205 ? 9.892 -20.705 81.460 1.00 41.05 205 ASN D O 1
ATOM 13085 N N . SER D 1 206 ? 8.502 -21.936 80.132 1.00 41.42 206 SER D N 1
ATOM 13086 C CA . SER D 1 206 ? 8.296 -20.940 79.045 1.00 41.15 206 SER D CA 1
ATOM 13087 C C . SER D 1 206 ? 7.497 -19.731 79.552 1.00 40.23 206 SER D C 1
ATOM 13088 O O . SER D 1 206 ? 7.632 -18.650 78.946 1.00 38.31 206 SER D O 1
ATOM 13091 N N . THR D 1 207 ? 6.690 -19.906 80.605 1.00 39.39 207 THR D N 1
ATOM 13092 C CA . THR D 1 207 ? 5.916 -18.816 81.261 1.00 39.60 207 THR D CA 1
ATOM 13093 C C . THR D 1 207 ? 6.900 -17.803 81.865 1.00 39.06 207 THR D C 1
ATOM 13094 O O . THR D 1 207 ? 6.734 -16.595 81.601 1.00 38.77 207 THR D O 1
ATOM 13098 N N . ASN D 1 208 ? 7.886 -18.284 82.631 1.00 39.04 208 ASN D N 1
ATOM 13099 C CA . ASN D 1 208 ? 8.916 -17.449 83.309 1.00 39.29 208 ASN D CA 1
ATOM 13100 C C . ASN D 1 208 ? 9.863 -16.836 82.269 1.00 38.90 208 ASN D C 1
ATOM 13101 O O . ASN D 1 208 ? 10.206 -15.646 82.427 1.00 37.70 208 ASN D O 1
ATOM 13106 N N . TRP D 1 209 ? 10.277 -17.608 81.255 1.00 38.04 209 TRP D N 1
ATOM 13107 C CA . TRP D 1 209 ? 11.183 -17.132 80.172 1.00 38.17 209 TRP D CA 1
ATOM 13108 C C . TRP D 1 209 ? 10.532 -15.949 79.445 1.00 37.71 209 TRP D C 1
ATOM 13109 O O . TRP D 1 209 ? 11.250 -14.982 79.140 1.00 37.83 209 TRP D O 1
ATOM 13120 N N . THR D 1 210 ? 9.222 -16.033 79.188 1.00 37.64 210 THR D N 1
ATOM 13121 C CA . THR D 1 210 ? 8.410 -14.982 78.516 1.00 37.66 210 THR D CA 1
ATOM 13122 C C . THR D 1 210 ? 8.326 -13.750 79.425 1.00 38.04 210 THR D C 1
ATOM 13123 O O . THR D 1 210 ? 8.609 -12.639 78.935 1.00 37.57 210 THR D O 1
ATOM 13127 N N . ARG D 1 211 ? 7.952 -13.950 80.693 1.00 38.14 211 ARG D N 1
ATOM 13128 C CA . ARG D 1 211 ? 7.802 -12.880 81.717 1.00 38.99 211 ARG D CA 1
ATOM 13129 C C . ARG D 1 211 ? 9.102 -12.071 81.821 1.00 37.77 211 ARG D C 1
ATOM 13130 O O . ARG D 1 211 ? 9.021 -10.831 81.873 1.00 36.59 211 ARG D O 1
ATOM 13138 N N . ASP D 1 212 ? 10.252 -12.749 81.847 1.00 37.09 212 ASP D N 1
ATOM 13139 C CA . ASP D 1 212 ? 11.588 -12.121 82.028 1.00 37.01 212 ASP D CA 1
ATOM 13140 C C . ASP D 1 212 ? 11.939 -11.269 80.801 1.00 36.20 212 ASP D C 1
ATOM 13141 O O . ASP D 1 212 ? 12.542 -10.200 80.996 1.00 35.33 212 ASP D O 1
ATOM 13146 N N . LEU D 1 213 ? 11.577 -11.715 79.591 1.00 36.26 213 LEU D N 1
ATOM 13147 C CA . LEU D 1 213 ? 11.821 -10.961 78.330 1.00 36.18 213 LEU D CA 1
ATOM 13148 C C . LEU D 1 213 ? 10.953 -9.698 78.326 1.00 36.45 213 LEU D C 1
ATOM 13149 O O . LEU D 1 213 ? 11.501 -8.607 78.074 1.00 37.29 213 LEU D O 1
ATOM 13154 N N . VAL D 1 214 ? 9.656 -9.852 78.611 1.00 36.27 214 VAL D N 1
ATOM 13155 C CA . VAL D 1 214 ? 8.647 -8.750 78.654 1.00 36.16 214 VAL D CA 1
ATOM 13156 C C . VAL D 1 214 ? 9.078 -7.703 79.687 1.00 36.14 214 VAL D C 1
ATOM 13157 O O . VAL D 1 214 ? 9.079 -6.507 79.340 1.00 36.01 214 VAL D O 1
ATOM 13161 N N . ASP D 1 215 ? 9.414 -8.139 80.907 1.00 36.90 215 ASP D N 1
ATOM 13162 C CA . ASP D 1 215 ? 9.742 -7.253 82.057 1.00 37.27 215 ASP D CA 1
ATOM 13163 C C . ASP D 1 215 ? 10.953 -6.380 81.705 1.00 37.41 215 ASP D C 1
ATOM 13164 O O . ASP D 1 215 ? 10.867 -5.153 81.911 1.00 37.68 215 ASP D O 1
ATOM 13169 N N . LYS D 1 216 ? 12.031 -6.978 81.186 1.00 36.74 216 LYS D N 1
ATOM 13170 C CA . LYS D 1 216 ? 13.282 -6.249 80.840 1.00 36.78 216 LYS D CA 1
ATOM 13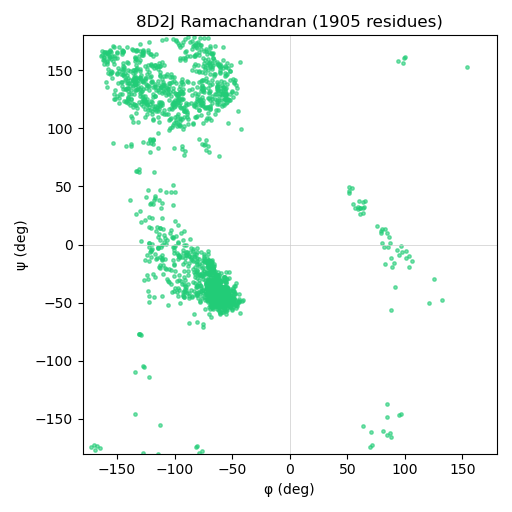171 C C . LYS D 1 216 ? 13.031 -5.336 79.635 1.00 35.93 216 LYS D C 1
ATOM 13172 O O . LYS D 1 216 ? 13.575 -4.214 79.634 1.00 34.67 216 LYS D O 1
ATOM 13178 N N . PHE D 1 217 ? 12.234 -5.791 78.662 1.00 35.76 217 PHE D N 1
ATOM 13179 C CA . PHE D 1 217 ? 11.790 -4.982 77.497 1.00 35.33 217 PHE D CA 1
ATOM 13180 C C . PHE D 1 217 ? 11.073 -3.720 77.993 1.00 36.23 217 PHE D C 1
ATOM 13181 O O . PHE D 1 217 ? 11.364 -2.631 77.464 1.00 35.02 217 PHE D O 1
ATOM 13189 N N . GLU D 1 218 ? 10.151 -3.873 78.952 1.00 38.05 218 GLU D N 1
ATOM 13190 C CA . GLU D 1 218 ? 9.386 -2.749 79.559 1.00 39.66 218 GLU D CA 1
ATOM 13191 C C . GLU D 1 218 ? 10.368 -1.774 80.216 1.00 39.42 218 GLU D C 1
ATOM 13192 O O . GLU D 1 218 ? 10.376 -0.599 79.816 1.00 39.14 218 GLU D O 1
ATOM 13198 N N . THR D 1 219 ? 11.176 -2.258 81.166 1.00 40.60 219 THR D N 1
ATOM 13199 C CA . THR D 1 219 ? 12.108 -1.441 81.991 1.00 40.32 219 THR D CA 1
ATOM 13200 C C . THR D 1 219 ? 13.032 -0.625 81.077 1.00 39.57 219 THR D C 1
ATOM 13201 O O . THR D 1 219 ? 13.242 0.564 81.374 1.00 38.97 219 THR D O 1
ATOM 13205 N N . TYR D 1 220 ? 13.554 -1.230 80.005 1.00 37.98 220 TYR D N 1
ATOM 13206 C CA . TYR D 1 220 ? 14.472 -0.561 79.045 1.00 37.12 220 TYR D CA 1
ATOM 13207 C C . TYR D 1 220 ? 13.706 0.493 78.232 1.00 36.28 220 TYR D C 1
ATOM 13208 O O . TYR D 1 220 ? 14.081 1.681 78.308 1.00 35.63 220 TYR D O 1
ATOM 13217 N N . THR D 1 221 ? 12.671 0.081 77.493 1.00 35.90 221 THR D N 1
ATOM 13218 C CA . THR D 1 221 ? 12.000 0.909 76.452 1.00 35.81 221 THR D CA 1
ATOM 13219 C C . THR D 1 221 ? 11.036 1.920 77.089 1.00 36.47 221 THR D C 1
ATOM 13220 O O . THR D 1 221 ? 10.888 3.009 76.510 1.00 36.20 221 THR D O 1
ATOM 13224 N N . SER D 1 222 ? 10.400 1.581 78.216 1.00 37.68 222 SER D N 1
ATOM 13225 C CA . SER D 1 222 ? 9.315 2.387 78.839 1.00 39.15 222 SER D CA 1
ATOM 13226 C C . SER D 1 222 ? 9.823 3.208 80.035 1.00 40.03 222 SER D C 1
ATOM 13227 O O . SER D 1 222 ? 9.074 4.104 80.472 1.00 40.59 222 SER D O 1
ATOM 13230 N N . ASP D 1 223 ? 11.027 2.930 80.550 1.00 41.06 223 ASP D N 1
ATOM 13231 C CA . ASP D 1 223 ? 11.563 3.578 81.779 1.00 41.85 223 ASP D CA 1
ATOM 13232 C C . ASP D 1 223 ? 12.989 4.091 81.527 1.00 42.20 223 ASP D C 1
ATOM 13233 O O . ASP D 1 223 ? 13.143 5.315 81.338 1.00 41.26 223 ASP D O 1
ATOM 13238 N N . LEU D 1 224 ? 13.985 3.198 81.519 1.00 42.02 224 LEU D N 1
ATOM 13239 C CA . LEU D 1 224 ? 15.425 3.557 81.646 1.00 42.14 224 LEU D CA 1
ATOM 13240 C C . LEU D 1 224 ? 15.878 4.420 80.459 1.00 42.39 224 LEU D C 1
ATOM 13241 O O . LEU D 1 224 ? 16.434 5.500 80.715 1.00 42.82 224 LEU D O 1
ATOM 13246 N N . ILE D 1 225 ? 15.639 3.983 79.218 1.00 42.72 225 ILE D N 1
ATOM 13247 C CA . ILE D 1 225 ? 16.107 4.694 77.986 1.00 42.84 225 ILE D CA 1
ATOM 13248 C C . ILE D 1 225 ? 15.444 6.072 77.907 1.00 42.35 225 ILE D C 1
ATOM 13249 O O . ILE D 1 225 ? 16.144 7.071 77.759 1.00 41.98 225 ILE D O 1
ATOM 13254 N N . PRO D 1 226 ? 14.095 6.191 77.991 1.00 42.70 226 PRO D N 1
ATOM 13255 C CA . PRO D 1 226 ? 13.435 7.500 77.981 1.00 42.76 226 PRO D CA 1
ATOM 13256 C C . PRO D 1 226 ? 13.875 8.470 79.093 1.00 43.18 226 PRO D C 1
ATOM 13257 O O . PRO D 1 226 ? 13.971 9.655 78.820 1.00 43.17 226 PRO D O 1
ATOM 13261 N N . ASN D 1 227 ? 14.115 7.956 80.304 1.00 42.99 227 ASN D N 1
ATOM 13262 C CA . ASN D 1 227 ? 14.397 8.769 81.521 1.00 42.93 227 ASN D CA 1
ATOM 13263 C C . ASN D 1 227 ? 15.834 9.301 81.481 1.00 42.16 227 ASN D C 1
ATOM 13264 O O . ASN D 1 227 ? 16.040 10.458 81.901 1.00 42.63 227 ASN D O 1
ATOM 13269 N N . VAL D 1 228 ? 16.791 8.495 81.013 1.00 41.34 228 VAL D N 1
ATOM 13270 C CA . VAL D 1 228 ? 18.209 8.926 80.827 1.00 41.60 228 VAL D CA 1
ATOM 13271 C C . VAL D 1 228 ? 18.250 9.924 79.663 1.00 42.21 228 VAL D C 1
ATOM 13272 O O . VAL D 1 228 ? 18.938 10.951 79.796 1.00 43.31 228 VAL D O 1
ATOM 13276 N N . PHE D 1 229 ? 17.523 9.639 78.577 1.00 43.33 229 PHE D N 1
ATOM 13277 C CA . PHE D 1 229 ? 17.352 10.547 77.411 1.00 43.54 229 PHE D CA 1
ATOM 13278 C C . PHE D 1 229 ? 16.789 11.892 77.887 1.00 44.75 229 PHE D C 1
ATOM 13279 O O . PHE D 1 229 ? 17.296 12.934 77.432 1.00 45.56 229 PHE D O 1
ATOM 13287 N N . LYS D 1 230 ? 15.776 11.861 78.763 1.00 46.12 230 LYS D N 1
ATOM 13288 C CA . LYS D 1 230 ? 15.130 13.064 79.361 1.00 46.94 230 LYS D CA 1
ATOM 13289 C C . LYS D 1 230 ? 16.183 13.904 80.094 1.00 47.50 230 LYS D C 1
ATOM 13290 O O . LYS D 1 230 ? 16.218 15.130 79.862 1.00 48.61 230 LYS D O 1
ATOM 13296 N N . ARG D 1 231 ? 16.992 13.265 80.947 1.00 47.68 231 ARG D N 1
ATOM 13297 C CA . ARG D 1 231 ? 18.093 13.909 81.718 1.00 47.60 231 ARG D CA 1
ATOM 13298 C C . ARG D 1 231 ? 19.096 14.526 80.735 1.00 45.72 231 ARG D C 1
ATOM 13299 O O . ARG D 1 231 ? 19.478 15.695 80.940 1.00 45.23 231 ARG D O 1
ATOM 13307 N N . TRP D 1 232 ? 19.500 13.760 79.715 1.00 43.06 232 TRP D N 1
ATOM 13308 C CA . TRP D 1 232 ? 20.435 14.186 78.637 1.00 42.20 232 TRP D CA 1
ATOM 13309 C C . TRP D 1 232 ? 19.869 15.399 77.886 1.00 41.79 232 TRP D C 1
ATOM 13310 O O . TRP D 1 232 ? 20.658 16.301 77.545 1.00 40.60 232 TRP D O 1
ATOM 13321 N N . LYS D 1 233 ? 18.558 15.398 77.623 1.00 42.82 233 LYS D N 1
ATOM 13322 C CA . LYS D 1 233 ? 17.840 16.451 76.852 1.00 43.85 233 LYS D CA 1
ATOM 13323 C C . LYS D 1 233 ? 17.754 17.738 77.684 1.00 43.91 233 LYS D C 1
ATOM 13324 O O . LYS D 1 233 ? 17.769 18.829 77.084 1.00 43.69 233 LYS D O 1
ATOM 13330 N N . GLU D 1 234 ? 17.655 17.614 79.011 1.00 44.20 234 GLU D N 1
ATOM 13331 C CA . GLU D 1 234 ? 17.662 18.760 79.960 1.00 44.11 234 GLU D CA 1
ATOM 13332 C C . GLU D 1 234 ? 19.067 19.377 79.991 1.00 41.79 234 GLU D C 1
ATOM 13333 O O . GLU D 1 234 ? 19.165 20.613 80.121 1.00 40.73 234 GLU D O 1
ATOM 13339 N N . TRP D 1 235 ? 20.105 18.543 79.855 1.00 39.30 235 TRP D N 1
ATOM 13340 C CA . TRP D 1 235 ? 21.538 18.928 79.973 1.00 37.45 235 TRP D CA 1
ATOM 13341 C C . TRP D 1 235 ? 22.049 19.572 78.676 1.00 37.47 235 TRP D C 1
ATOM 13342 O O . TRP D 1 235 ? 22.803 20.563 78.777 1.00 36.58 235 TRP D O 1
ATOM 13353 N N . ARG D 1 236 ? 21.691 19.018 77.511 1.00 36.57 236 ARG D N 1
ATOM 13354 C CA . ARG D 1 236 ? 22.353 19.331 76.212 1.00 35.71 236 ARG D CA 1
ATOM 13355 C C . ARG D 1 236 ? 22.310 20.835 75.934 1.00 34.62 236 ARG D C 1
ATOM 13356 O O . ARG D 1 236 ? 23.317 21.400 75.512 1.00 33.24 236 ARG D O 1
ATOM 13364 N N . PRO D 1 237 ? 21.168 21.535 76.140 1.00 34.91 237 PRO D N 1
ATOM 13365 C CA . PRO D 1 237 ? 21.103 22.981 75.911 1.00 35.63 237 PRO D CA 1
ATOM 13366 C C . PRO D 1 237 ? 22.069 23.810 76.776 1.00 35.33 237 PRO D C 1
ATOM 13367 O O . PRO D 1 237 ? 22.529 24.830 76.298 1.00 35.22 237 PRO D O 1
ATOM 13371 N N . THR D 1 238 ? 22.379 23.352 77.996 1.00 35.92 238 THR D N 1
ATOM 13372 C CA . THR D 1 238 ? 23.175 24.113 79.003 1.00 36.09 238 THR D CA 1
ATOM 13373 C C . THR D 1 238 ? 24.627 24.273 78.527 1.00 36.10 238 THR D C 1
ATOM 13374 O O . THR D 1 238 ? 25.331 25.121 79.104 1.00 36.56 238 THR D O 1
ATOM 13378 N N . GLN D 1 239 ? 25.055 23.507 77.516 1.00 35.90 239 GLN D N 1
ATOM 13379 C CA . GLN D 1 239 ? 26.418 23.589 76.921 1.00 36.36 239 GLN D CA 1
ATOM 13380 C C . GLN D 1 239 ? 26.438 24.567 75.737 1.00 36.44 239 GLN D C 1
ATOM 13381 O O . GLN D 1 239 ? 27.522 24.731 75.140 1.00 35.63 239 GLN D O 1
ATOM 13387 N N . ILE D 1 240 ? 25.299 25.187 75.404 1.00 36.23 240 ILE D N 1
ATOM 13388 C CA . ILE D 1 240 ? 25.203 26.270 74.379 1.00 36.91 240 ILE D CA 1
ATOM 13389 C C . ILE D 1 240 ? 25.084 27.611 75.113 1.00 37.82 240 ILE D C 1
ATOM 13390 O O . ILE D 1 240 ? 24.016 27.867 75.706 1.00 37.19 240 ILE D O 1
ATOM 13395 N N . GLU D 1 241 ? 26.143 28.426 75.058 1.00 38.81 241 GLU D N 1
ATOM 13396 C CA . GLU D 1 241 ? 26.273 29.709 75.800 1.00 40.48 241 GLU D CA 1
ATOM 13397 C C . GLU D 1 241 ? 25.874 30.874 74.886 1.00 40.08 241 GLU D C 1
ATOM 13398 O O . GLU D 1 241 ? 26.462 30.988 73.792 1.00 38.95 241 GLU D O 1
ATOM 13404 N N . ILE D 1 242 ? 24.907 31.687 75.327 1.00 39.50 242 ILE D N 1
ATOM 13405 C CA . ILE D 1 242 ? 24.542 33.000 74.715 1.00 39.89 242 ILE D CA 1
ATOM 13406 C C . ILE D 1 242 ? 25.068 34.111 75.629 1.00 40.22 242 ILE D C 1
ATOM 13407 O O . ILE D 1 242 ? 24.539 34.250 76.751 1.00 39.71 242 ILE D O 1
ATOM 13412 N N . SER D 1 243 ? 26.066 34.869 75.166 1.00 40.70 243 SER D N 1
ATOM 13413 C CA . SER D 1 243 ? 26.623 36.053 75.870 1.00 41.39 243 SER D CA 1
ATOM 13414 C C . SER D 1 243 ? 26.387 37.306 75.017 1.00 41.84 243 SER D C 1
ATOM 13415 O O . SER D 1 243 ? 26.575 37.231 73.783 1.00 41.10 243 SER D O 1
ATOM 13418 N N . ALA D 1 244 ? 25.951 38.394 75.661 1.00 40.66 244 ALA D N 1
ATOM 13419 C CA . ALA D 1 244 ? 25.659 39.709 75.046 1.00 40.00 244 ALA D CA 1
ATOM 13420 C C . ALA D 1 244 ? 26.285 40.815 75.902 1.00 40.10 244 ALA D C 1
ATOM 13421 O O . ALA D 1 244 ? 26.208 40.722 77.144 1.00 39.74 244 ALA D O 1
ATOM 13423 N N . TRP D 1 245 ? 26.892 41.813 75.256 1.00 40.04 245 TRP D N 1
ATOM 13424 C CA . TRP D 1 245 ? 27.542 42.971 75.926 1.00 39.92 245 TRP D CA 1
ATOM 13425 C C . TRP D 1 245 ? 27.649 44.146 74.949 1.00 40.69 245 TRP D C 1
ATOM 13426 O O . TRP D 1 245 ? 27.460 43.934 73.732 1.00 39.01 245 TRP D O 1
ATOM 13437 N N . VAL D 1 246 ? 27.935 45.335 75.481 1.00 42.16 246 VAL D N 1
ATOM 13438 C CA . VAL D 1 246 ? 28.130 46.594 74.704 1.00 43.40 246 VAL D CA 1
ATOM 13439 C C . VAL D 1 246 ? 29.469 47.208 75.119 1.00 44.01 246 VAL D C 1
ATOM 13440 O O . VAL D 1 246 ? 29.801 47.141 76.317 1.00 43.15 246 VAL D O 1
ATOM 13444 N N . ARG D 1 247 ? 30.210 47.756 74.153 1.00 45.39 247 ARG D N 1
ATOM 13445 C CA . ARG D 1 247 ? 31.334 48.697 74.390 1.00 46.72 247 ARG D CA 1
ATOM 13446 C C . ARG D 1 247 ? 30.830 50.111 74.082 1.00 46.54 247 ARG D C 1
ATOM 13447 O O . ARG D 1 247 ? 30.715 50.449 72.886 1.00 45.53 247 ARG D O 1
ATOM 13455 N N . ARG D 1 248 ? 30.507 50.881 75.126 1.00 47.47 248 ARG D N 1
ATOM 13456 C CA . ARG D 1 248 ? 30.068 52.299 75.028 1.00 48.72 248 ARG D CA 1
ATOM 13457 C C . ARG D 1 248 ? 31.080 53.087 74.187 1.00 48.47 248 ARG D C 1
ATOM 13458 O O . ARG D 1 248 ? 32.290 52.812 74.307 1.00 46.91 248 ARG D O 1
ATOM 13466 N N . GLY D 1 249 ? 30.592 54.017 73.360 1.00 49.83 249 GLY D N 1
ATOM 13467 C CA . GLY D 1 249 ? 31.419 54.920 72.536 1.00 51.61 249 GLY D CA 1
ATOM 13468 C C . GLY D 1 249 ? 32.131 55.956 73.391 1.00 53.48 249 GLY D C 1
ATOM 13469 O O . GLY D 1 249 ? 31.677 56.191 74.530 1.00 53.44 249 GLY D O 1
ATOM 13470 N N . SER D 1 250 ? 33.207 56.552 72.866 1.00 56.04 250 SER D N 1
ATOM 13471 C CA . SER D 1 250 ? 34.032 57.585 73.550 1.00 57.81 250 SER D CA 1
ATOM 13472 C C . SER D 1 250 ? 34.718 58.495 72.522 1.00 58.98 250 SER D C 1
ATOM 13473 O O . SER D 1 250 ? 34.878 58.068 71.360 1.00 58.56 250 SER D O 1
ATOM 13476 N N . CYS D 1 251 ? 35.105 59.701 72.952 1.00 61.12 251 CYS D N 1
ATOM 13477 C CA . CYS D 1 251 ? 35.775 60.742 72.124 1.00 62.05 251 CYS D CA 1
ATOM 13478 C C . CYS D 1 251 ? 36.226 61.911 73.010 1.00 62.76 251 CYS D C 1
ATOM 13479 O O . CYS D 1 251 ? 36.464 61.660 74.208 1.00 64.28 251 CYS D O 1
ATOM 13482 N N . CYS D 1 256 ? 35.790 60.032 67.623 1.00 58.12 256 CYS D N 1
ATOM 13483 C CA . CYS D 1 256 ? 34.308 59.870 67.640 1.00 57.74 256 CYS D CA 1
ATOM 13484 C C . CYS D 1 256 ? 33.938 58.398 67.414 1.00 55.25 256 CYS D C 1
ATOM 13485 O O . CYS D 1 256 ? 33.266 58.101 66.406 1.00 53.98 256 CYS D O 1
ATOM 13488 N N . ARG D 1 257 ? 34.356 57.517 68.330 1.00 53.04 257 ARG D N 1
ATOM 13489 C CA . ARG D 1 257 ? 34.103 56.050 68.271 1.00 50.86 257 ARG D CA 1
ATOM 13490 C C . ARG D 1 257 ? 32.692 55.770 68.781 1.00 47.34 257 ARG D C 1
ATOM 13491 O O . ARG D 1 257 ? 32.347 56.169 69.891 1.00 47.04 257 ARG D O 1
ATOM 13499 N N . PRO D 1 258 ? 31.833 55.080 67.996 1.00 43.15 258 PRO D N 1
ATOM 13500 C CA . PRO D 1 258 ? 30.438 54.867 68.382 1.00 40.82 258 PRO D CA 1
ATOM 13501 C C . PRO D 1 258 ? 30.232 53.722 69.385 1.00 38.21 258 PRO D C 1
ATOM 13502 O O . PRO D 1 258 ? 31.162 52.967 69.629 1.00 36.80 258 PRO D O 1
ATOM 13506 N N . ASP D 1 259 ? 29.017 53.631 69.934 1.00 36.12 259 ASP D N 1
ATOM 13507 C CA . ASP D 1 259 ? 28.518 52.451 70.689 1.00 35.34 259 ASP D CA 1
ATOM 13508 C C . ASP D 1 259 ? 28.546 51.236 69.757 1.00 33.94 259 ASP D C 1
ATOM 13509 O O . ASP D 1 259 ? 28.117 51.379 68.595 1.00 32.64 259 ASP D O 1
ATOM 13514 N N . VAL D 1 260 ? 29.042 50.095 70.242 1.00 33.61 260 VAL D N 1
ATOM 13515 C CA . VAL D 1 260 ? 28.976 48.790 69.520 1.00 34.23 260 VAL D CA 1
ATOM 13516 C C . VAL D 1 260 ? 28.344 47.757 70.456 1.00 33.87 260 VAL D C 1
ATOM 13517 O O . VAL D 1 260 ? 28.873 47.566 71.567 1.00 34.55 260 VAL D O 1
ATOM 13521 N N . SER D 1 261 ? 27.241 47.145 70.018 1.00 33.95 261 SER D N 1
ATOM 13522 C CA . SER D 1 261 ? 26.525 46.050 70.722 1.00 34.07 261 SER D CA 1
ATOM 13523 C C . SER D 1 261 ? 26.984 44.707 70.150 1.00 34.22 261 SER D C 1
ATOM 13524 O O . SER D 1 261 ? 27.059 44.591 68.913 1.00 33.84 261 SER D O 1
ATOM 13527 N N . TYR D 1 262 ? 27.289 43.745 71.026 1.00 34.71 262 TYR D N 1
ATOM 13528 C CA . TYR D 1 262 ? 27.880 42.426 70.682 1.00 34.26 262 TYR D CA 1
ATOM 13529 C C . TYR D 1 262 ? 27.008 41.299 71.237 1.00 34.21 262 TYR D C 1
ATOM 13530 O O . TYR D 1 262 ? 26.459 41.440 72.346 1.00 33.69 262 TYR D O 1
ATOM 13539 N N . ALA D 1 263 ? 26.907 40.206 70.479 1.00 33.68 263 ALA D N 1
ATOM 13540 C CA . ALA D 1 263 ? 26.304 38.927 70.913 1.00 33.41 263 ALA D CA 1
ATOM 13541 C C . ALA D 1 263 ? 27.047 37.767 70.245 1.00 34.05 263 ALA D C 1
ATOM 13542 O O . ALA D 1 263 ? 27.523 37.931 69.104 1.00 32.74 263 ALA D O 1
ATOM 13544 N N . THR D 1 264 ? 27.148 36.645 70.954 1.00 34.61 264 THR D N 1
ATOM 13545 C CA . THR D 1 264 ? 27.754 35.382 70.464 1.00 36.10 264 THR D CA 1
ATOM 13546 C C . THR D 1 264 ? 26.912 34.215 70.986 1.00 35.66 264 THR D C 1
ATOM 13547 O O . THR D 1 264 ? 26.383 34.320 72.110 1.00 35.11 264 THR D O 1
ATOM 13551 N N . VAL D 1 265 ? 26.762 33.171 70.172 1.00 36.34 265 VAL D N 1
ATOM 13552 C CA . VAL D 1 265 ? 26.131 31.880 70.571 1.00 37.03 265 VAL D CA 1
ATOM 13553 C C . VAL D 1 265 ? 27.134 30.772 70.237 1.00 37.64 265 VAL D C 1
ATOM 13554 O O . VAL D 1 265 ? 27.496 30.632 69.048 1.00 37.28 265 VAL D O 1
ATOM 13558 N N . GLU D 1 266 ? 27.615 30.068 71.266 1.00 38.68 266 GLU D N 1
ATOM 13559 C CA . GLU D 1 266 ? 28.676 29.035 71.155 1.00 39.28 266 GLU D CA 1
ATOM 13560 C C . GLU D 1 266 ? 28.170 27.725 71.764 1.00 38.83 266 GLU D C 1
ATOM 13561 O O . GLU D 1 266 ? 27.753 27.739 72.939 1.00 38.06 266 GLU D O 1
ATOM 13567 N N . ASP D 1 267 ? 28.206 26.646 70.978 1.00 39.13 267 ASP D N 1
ATOM 13568 C CA . ASP D 1 267 ? 27.952 25.257 71.441 1.00 39.03 267 ASP D CA 1
ATOM 13569 C C . ASP D 1 267 ? 29.288 24.668 71.906 1.00 39.43 267 ASP D C 1
ATOM 13570 O O . ASP D 1 267 ? 30.140 24.393 71.039 1.00 38.47 267 ASP D O 1
ATOM 13575 N N . LYS D 1 268 ? 29.461 24.501 73.223 1.00 40.00 268 LYS D N 1
ATOM 13576 C CA . LYS D 1 268 ? 30.706 23.974 73.850 1.00 41.05 268 LYS D CA 1
ATOM 13577 C C . LYS D 1 268 ? 30.989 22.557 73.332 1.00 40.61 268 LYS D C 1
ATOM 13578 O O . LYS D 1 268 ? 32.177 22.197 73.232 1.00 41.81 268 LYS D O 1
ATOM 13584 N N . ILE D 1 269 ? 29.939 21.797 73.003 1.00 39.80 269 ILE D N 1
ATOM 13585 C CA . ILE D 1 269 ? 30.028 20.384 72.525 1.00 38.89 269 ILE D CA 1
ATOM 13586 C C . ILE D 1 269 ? 30.506 20.375 71.065 1.00 37.97 269 ILE D C 1
ATOM 13587 O O . ILE D 1 269 ? 31.644 19.930 70.829 1.00 37.46 269 ILE D O 1
ATOM 13592 N N . SER D 1 270 ? 29.680 20.848 70.124 1.00 37.61 270 SER D N 1
ATOM 13593 C CA . SER D 1 270 ? 29.963 20.822 68.662 1.00 37.05 270 SER D CA 1
ATOM 13594 C C . SER D 1 270 ? 31.108 21.786 68.324 1.00 37.25 270 SER D C 1
ATOM 13595 O O . SER D 1 270 ? 31.847 21.507 67.358 1.00 37.41 270 SER D O 1
ATOM 13598 N N . GLY D 1 271 ? 31.243 22.874 69.089 1.00 36.91 271 GLY D N 1
ATOM 13599 C CA . GLY D 1 271 ? 32.260 23.922 68.873 1.00 36.65 271 GLY D CA 1
ATOM 13600 C C . GLY D 1 271 ? 31.810 24.950 67.848 1.00 36.78 271 GLY D C 1
ATOM 13601 O O . GLY D 1 271 ? 32.655 25.770 67.434 1.00 38.19 271 GLY D O 1
ATOM 13602 N N . ALA D 1 272 ? 30.533 24.915 67.448 1.00 36.20 272 ALA D N 1
ATOM 13603 C CA . ALA D 1 272 ? 29.923 25.857 66.479 1.00 35.72 272 ALA D CA 1
ATOM 13604 C C . ALA D 1 272 ? 29.799 27.238 67.134 1.00 35.45 272 ALA D C 1
ATOM 13605 O O . ALA D 1 272 ? 29.290 27.312 68.272 1.00 34.54 272 ALA D O 1
ATOM 13607 N N . LEU D 1 273 ? 30.263 28.281 66.437 1.00 35.66 273 LEU D N 1
ATOM 13608 C CA . LEU D 1 273 ? 30.286 29.689 66.917 1.00 35.26 273 LEU D CA 1
ATOM 13609 C C . LEU D 1 273 ? 29.636 30.593 65.865 1.00 34.97 273 LEU D C 1
ATOM 13610 O O . LEU D 1 273 ? 30.061 30.534 64.693 1.00 34.96 273 LEU D O 1
ATOM 13615 N N . PHE D 1 274 ? 28.644 31.389 66.279 1.00 34.57 274 PHE D N 1
ATOM 13616 C CA . PHE D 1 274 ? 27.973 32.428 65.454 1.00 34.48 274 PHE D CA 1
ATOM 13617 C C . PHE D 1 274 ? 28.064 33.773 66.183 1.00 34.92 274 PHE D C 1
ATOM 13618 O O . PHE D 1 274 ? 27.585 33.868 67.334 1.00 35.15 274 PHE D O 1
ATOM 13626 N N . SER D 1 275 ? 28.667 34.768 65.524 1.00 34.22 275 SER D N 1
ATOM 13627 C CA . SER D 1 275 ? 29.029 36.093 66.091 1.00 34.52 275 SER D CA 1
ATOM 13628 C C . SER D 1 275 ? 28.140 37.186 65.490 1.00 34.35 275 SER D C 1
ATOM 13629 O O . SER D 1 275 ? 27.895 37.150 64.266 1.00 34.17 275 SER D O 1
ATOM 13632 N N . PHE D 1 276 ? 27.679 38.116 66.331 1.00 33.56 276 PHE D N 1
ATOM 13633 C CA . PHE D 1 276 ? 26.821 39.268 65.951 1.00 33.53 276 PHE D CA 1
ATOM 13634 C C . PHE D 1 276 ? 27.389 40.549 66.567 1.00 33.42 276 PHE D C 1
ATOM 13635 O O . PHE D 1 276 ? 27.874 40.513 67.716 1.00 32.64 276 PHE D O 1
ATOM 13643 N N . GLN D 1 277 ? 27.331 41.648 65.811 1.00 33.31 277 GLN D N 1
ATOM 13644 C CA . GLN D 1 277 ? 27.680 43.007 66.296 1.00 34.06 277 GLN D CA 1
ATOM 13645 C C . GLN D 1 277 ? 26.990 44.049 65.409 1.00 33.90 277 GLN D C 1
ATOM 13646 O O . GLN D 1 277 ? 26.736 43.755 64.223 1.00 34.26 277 GLN D O 1
ATOM 13652 N N . ALA D 1 278 ? 26.682 45.212 65.985 1.00 33.18 278 ALA D N 1
ATOM 13653 C CA . ALA D 1 278 ? 26.078 46.371 65.291 1.00 34.21 278 ALA D CA 1
ATOM 13654 C C . ALA D 1 278 ? 26.587 47.664 65.936 1.00 34.40 278 ALA D C 1
ATOM 13655 O O . ALA D 1 278 ? 26.524 47.769 67.179 1.00 33.59 278 ALA D O 1
ATOM 13657 N N . THR D 1 279 ? 27.085 48.595 65.118 1.00 34.61 279 THR D N 1
ATOM 13658 C CA . THR D 1 279 ? 27.570 49.934 65.548 1.00 35.25 279 THR D CA 1
ATOM 13659 C C . THR D 1 279 ? 26.371 50.882 65.663 1.00 35.38 279 THR D C 1
ATOM 13660 O O . THR D 1 279 ? 25.363 50.646 64.966 1.00 35.11 279 THR D O 1
ATOM 13664 N N . ASN D 1 280 ? 26.484 51.905 66.516 1.00 36.58 280 ASN D N 1
ATOM 13665 C CA . ASN D 1 280 ? 25.436 52.935 66.757 1.00 37.41 280 ASN D CA 1
ATOM 13666 C C . ASN D 1 280 ? 24.198 52.258 67.360 1.00 38.06 280 ASN D C 1
ATOM 13667 O O . ASN D 1 280 ? 23.070 52.671 67.031 1.00 38.58 280 ASN D O 1
ATOM 13672 N N . ARG D 1 281 ? 24.419 51.254 68.213 1.00 39.25 281 ARG D N 1
ATOM 13673 C CA . ARG D 1 281 ? 23.375 50.560 69.012 1.00 39.91 281 ARG D CA 1
ATOM 13674 C C . ARG D 1 281 ? 23.968 50.234 70.388 1.00 40.14 281 ARG D C 1
ATOM 13675 O O . ARG D 1 281 ? 25.121 49.761 70.440 1.00 40.82 281 ARG D O 1
ATOM 13683 N N . ASN D 1 282 ? 23.213 50.519 71.453 1.00 39.94 282 ASN D N 1
ATOM 13684 C CA . ASN D 1 282 ? 23.590 50.262 72.868 1.00 40.08 282 ASN D CA 1
ATOM 13685 C C . ASN D 1 282 ? 22.522 49.347 73.477 1.00 39.90 282 ASN D C 1
ATOM 13686 O O . ASN D 1 282 ? 21.626 49.862 74.178 1.00 40.42 282 ASN D O 1
ATOM 13691 N N . SER D 1 283 ? 22.610 48.043 73.196 1.00 39.24 283 SER D N 1
ATOM 13692 C CA . SER D 1 283 ? 21.591 47.026 73.567 1.00 39.06 283 SER D CA 1
ATOM 13693 C C . SER D 1 283 ? 22.258 45.690 73.908 1.00 38.96 283 SER D C 1
ATOM 13694 O O . SER D 1 283 ? 23.139 45.241 73.144 1.00 38.07 283 SER D O 1
ATOM 13697 N N . THR D 1 284 ? 21.828 45.079 75.013 1.00 38.98 284 THR D N 1
ATOM 13698 C CA . THR D 1 284 ? 22.226 43.715 75.448 1.00 39.44 284 THR D CA 1
ATOM 13699 C C . THR D 1 284 ? 21.161 42.707 74.993 1.00 38.94 284 THR D C 1
ATOM 13700 O O . THR D 1 284 ? 21.425 41.492 75.108 1.00 39.76 284 THR D O 1
ATOM 13704 N N . THR D 1 285 ? 20.019 43.188 74.480 1.00 38.33 285 THR D N 1
ATOM 13705 C CA . THR D 1 285 ? 18.827 42.367 74.128 1.00 37.52 285 THR D CA 1
ATOM 13706 C C . THR D 1 285 ? 18.604 42.309 72.609 1.00 36.37 285 THR D C 1
ATOM 13707 O O . THR D 1 285 ? 17.785 41.474 72.178 1.00 35.84 285 THR D O 1
ATOM 13711 N N . LEU D 1 286 ? 19.295 43.145 71.824 1.00 35.54 286 LEU D N 1
ATOM 13712 C CA . LEU D 1 286 ? 19.046 43.313 70.363 1.00 34.93 286 LEU D CA 1
ATOM 13713 C C . LEU D 1 286 ? 19.148 41.965 69.635 1.00 34.85 286 LEU D C 1
ATOM 13714 O O . LEU D 1 286 ? 18.336 41.739 68.717 1.00 34.00 286 LEU D O 1
ATOM 13719 N N . PHE D 1 287 ? 20.109 41.117 70.023 1.00 35.12 287 PHE D N 1
ATOM 13720 C CA . PHE D 1 287 ? 20.512 39.885 69.292 1.00 35.47 287 PHE D CA 1
ATOM 13721 C C . PHE D 1 287 ? 20.034 38.612 70.008 1.00 35.70 287 PHE D C 1
ATOM 13722 O O . PHE D 1 287 ? 20.384 37.515 69.530 1.00 35.07 287 PHE D O 1
ATOM 13730 N N . LEU D 1 288 ? 19.280 38.729 71.107 1.00 35.79 288 LEU D N 1
ATOM 13731 C CA . LEU D 1 288 ? 18.857 37.561 71.932 1.00 35.90 288 LEU D CA 1
ATOM 13732 C C . LEU D 1 288 ? 18.003 36.616 71.080 1.00 35.72 288 LEU D C 1
ATOM 13733 O O . LEU D 1 288 ? 18.259 35.400 71.123 1.00 35.59 288 LEU D O 1
ATOM 13738 N N . GLU D 1 289 ? 17.041 37.163 70.333 1.00 35.83 289 GLU D N 1
ATOM 13739 C CA . GLU D 1 289 ? 16.055 36.388 69.533 1.00 36.33 289 GLU D CA 1
ATOM 13740 C C . GLU D 1 289 ? 16.795 35.494 68.530 1.00 35.31 289 GLU D C 1
ATOM 13741 O O . GLU D 1 289 ? 16.521 34.279 68.519 1.00 35.26 289 GLU D O 1
ATOM 13747 N N . VAL D 1 290 ? 17.701 36.068 67.731 1.00 34.24 290 VAL D N 1
ATOM 13748 C CA . VAL D 1 290 ? 18.468 35.337 66.676 1.00 34.28 290 VAL D CA 1
ATOM 13749 C C . VAL D 1 290 ? 19.425 34.339 67.345 1.00 33.78 290 VAL D C 1
ATOM 13750 O O . VAL D 1 290 ? 19.630 33.253 66.770 1.00 33.02 290 VAL D O 1
ATOM 13754 N N . CYS D 1 291 ? 19.978 34.686 68.514 1.00 33.79 291 CYS D N 1
ATOM 13755 C CA . CYS D 1 291 ? 20.883 33.812 69.312 1.00 34.03 291 CYS D CA 1
ATOM 13756 C C . CYS D 1 291 ? 20.097 32.611 69.855 1.00 34.57 291 CYS D C 1
ATOM 13757 O O . CYS D 1 291 ? 20.578 31.471 69.686 1.00 34.23 291 CYS D O 1
ATOM 13760 N N . GLU D 1 292 ? 18.930 32.857 70.463 1.00 34.46 292 GLU D N 1
ATOM 13761 C CA . GLU D 1 292 ? 18.026 31.806 71.008 1.00 35.23 292 GLU D CA 1
ATOM 13762 C C . GLU D 1 292 ? 17.564 30.882 69.872 1.00 34.43 292 GLU D C 1
ATOM 13763 O O . GLU D 1 292 ? 17.481 29.662 70.105 1.00 33.29 292 GLU D O 1
ATOM 13769 N N . ASP D 1 293 ? 17.272 31.445 68.694 1.00 33.81 293 ASP D N 1
ATOM 13770 C CA . ASP D 1 293 ? 16.868 30.682 67.481 1.00 33.67 293 ASP D CA 1
ATOM 13771 C C . ASP D 1 293 ? 18.018 29.762 67.053 1.00 33.27 293 ASP D C 1
ATOM 13772 O O . ASP D 1 293 ? 17.741 28.585 66.746 1.00 33.96 293 ASP D O 1
ATOM 13777 N N . HIS D 1 294 ? 19.252 30.277 67.034 1.00 32.71 294 HIS D N 1
ATOM 13778 C CA . HIS D 1 294 ? 20.487 29.495 66.750 1.00 32.15 294 HIS D CA 1
ATOM 13779 C C . HIS D 1 294 ? 20.629 28.363 67.774 1.00 32.57 294 HIS D C 1
ATOM 13780 O O . HIS D 1 294 ? 20.956 27.231 67.361 1.00 32.82 294 HIS D O 1
ATOM 13787 N N . LYS D 1 295 ? 20.391 28.657 69.056 1.00 32.72 295 LYS D N 1
ATOM 13788 C CA . LYS D 1 295 ? 20.438 27.659 70.156 1.00 33.15 295 LYS D CA 1
ATOM 13789 C C . LYS D 1 295 ? 19.385 26.579 69.887 1.00 32.76 295 LYS D C 1
ATOM 13790 O O . LYS D 1 295 ? 19.753 25.390 69.906 1.00 32.66 295 LYS D O 1
ATOM 13796 N N . THR D 1 296 ? 18.135 26.987 69.636 1.00 32.32 296 THR D N 1
ATOM 13797 C CA . THR D 1 296 ? 16.988 26.095 69.316 1.00 32.07 296 THR D CA 1
ATOM 13798 C C . THR D 1 296 ? 17.385 25.160 68.166 1.00 32.58 296 THR D C 1
ATOM 13799 O O . THR D 1 296 ? 17.154 23.943 68.295 1.00 32.13 296 THR D O 1
ATOM 13803 N N . ARG D 1 297 ? 17.964 25.717 67.097 1.00 32.76 297 ARG D N 1
ATOM 13804 C CA . ARG D 1 297 ? 18.452 24.969 65.905 1.00 32.85 297 ARG D CA 1
ATOM 13805 C C . ARG D 1 297 ? 19.512 23.946 66.339 1.00 32.70 297 ARG D C 1
ATOM 13806 O O . ARG D 1 297 ? 19.388 22.768 65.949 1.00 32.29 297 ARG D O 1
ATOM 13814 N N . MET D 1 298 ? 20.514 24.387 67.106 1.00 33.04 298 MET D N 1
ATOM 13815 C CA . MET D 1 298 ? 21.644 23.545 67.591 1.00 33.08 298 MET D CA 1
ATOM 13816 C C . MET D 1 298 ? 21.107 22.382 68.436 1.00 32.14 298 MET D C 1
ATOM 13817 O O . MET D 1 298 ? 21.637 21.262 68.297 1.00 31.20 298 MET D O 1
ATOM 13822 N N . VAL D 1 299 ? 20.105 22.643 69.281 1.00 31.32 299 VAL D N 1
ATOM 13823 C CA . VAL D 1 299 ? 19.449 21.623 70.154 1.00 30.88 299 VAL D CA 1
ATOM 13824 C C . VAL D 1 299 ? 18.687 20.629 69.267 1.00 30.27 299 VAL D C 1
ATOM 13825 O O . VAL D 1 299 ? 18.770 19.415 69.545 1.00 29.61 299 VAL D O 1
ATOM 13829 N N . ASN D 1 300 ? 17.976 21.122 68.246 1.00 29.72 300 ASN D N 1
ATOM 13830 C CA . ASN D 1 300 ? 17.231 20.287 67.263 1.00 29.27 300 ASN D CA 1
ATOM 13831 C C . ASN D 1 300 ? 18.179 19.229 66.688 1.00 28.58 300 ASN D C 1
ATOM 13832 O O . ASN D 1 300 ? 17.831 18.031 66.737 1.00 28.13 300 ASN D O 1
ATOM 13837 N N . GLU D 1 301 ? 19.333 19.665 66.172 1.00 28.37 301 GLU D N 1
ATOM 13838 C CA . GLU D 1 301 ? 20.317 18.804 65.460 1.00 28.27 301 GLU D CA 1
ATOM 13839 C C . GLU D 1 301 ? 20.868 17.752 66.430 1.00 28.80 301 GLU D C 1
ATOM 13840 O O . GLU D 1 301 ? 21.053 16.597 65.999 1.00 28.57 301 GLU D O 1
ATOM 13846 N N . ALA D 1 302 ? 21.114 18.140 67.686 1.00 29.06 302 ALA D N 1
ATOM 13847 C CA . ALA D 1 302 ? 21.647 17.261 68.755 1.00 29.67 302 ALA D CA 1
ATOM 13848 C C . ALA D 1 302 ? 20.598 16.204 69.119 1.00 29.79 302 ALA D C 1
ATOM 13849 O O . ALA D 1 302 ? 20.929 15.005 69.067 1.00 29.66 302 ALA D O 1
ATOM 13851 N N . ILE D 1 303 ? 19.382 16.644 69.464 1.00 30.31 303 ILE D N 1
ATOM 13852 C CA . ILE D 1 303 ? 18.238 15.774 69.875 1.00 30.14 303 ILE D CA 1
ATOM 13853 C C . ILE D 1 303 ? 17.977 14.736 68.774 1.00 30.77 303 ILE D C 1
ATOM 13854 O O . ILE D 1 303 ? 17.816 13.547 69.111 1.00 30.83 303 ILE D O 1
ATOM 13859 N N . ALA D 1 304 ? 17.939 15.168 67.510 1.00 31.25 304 ALA D N 1
ATOM 13860 C CA . ALA D 1 304 ? 17.735 14.291 66.333 1.00 31.46 304 ALA D CA 1
ATOM 13861 C C . ALA D 1 304 ? 18.907 13.308 66.214 1.00 31.56 304 ALA D C 1
ATOM 13862 O O . ALA D 1 304 ? 18.654 12.122 65.926 1.00 32.15 304 ALA D O 1
ATOM 13864 N N . ASP D 1 305 ? 20.135 13.787 66.443 1.00 32.14 305 ASP D N 1
ATOM 13865 C CA . ASP D 1 305 ? 21.386 12.978 66.432 1.00 31.92 305 ASP D CA 1
ATOM 13866 C C . ASP D 1 305 ? 21.307 11.872 67.493 1.00 32.11 305 ASP D C 1
ATOM 13867 O O . ASP D 1 305 ? 21.648 10.716 67.164 1.00 31.83 305 ASP D O 1
ATOM 13872 N N . MET D 1 306 ? 20.892 12.212 68.719 1.00 31.97 306 MET D N 1
ATOM 13873 C CA . MET D 1 306 ? 20.818 11.261 69.863 1.00 31.77 306 MET D CA 1
ATOM 13874 C C . MET D 1 306 ? 19.652 10.292 69.632 1.00 31.07 306 MET D C 1
ATOM 13875 O O . MET D 1 306 ? 19.864 9.075 69.781 1.00 30.89 306 MET D O 1
ATOM 13880 N N . ALA D 1 307 ? 18.476 10.816 69.268 1.00 31.11 307 ALA D N 1
ATOM 13881 C CA . ALA D 1 307 ? 17.261 10.038 68.922 1.00 30.62 307 ALA D CA 1
ATOM 13882 C C . ALA D 1 307 ? 17.619 8.928 67.924 1.00 30.41 307 ALA D C 1
ATOM 13883 O O . ALA D 1 307 ? 17.175 7.778 68.132 1.00 30.17 307 ALA D O 1
ATOM 13885 N N . SER D 1 308 ? 18.393 9.266 66.886 1.00 29.99 308 SER D N 1
ATOM 13886 C CA . SER D 1 308 ? 18.914 8.321 65.862 1.00 29.69 308 SER D CA 1
ATOM 13887 C C . SER D 1 308 ? 19.704 7.201 66.545 1.00 29.96 308 SER D C 1
ATOM 13888 O O . SER D 1 308 ? 19.399 6.027 66.286 1.00 30.55 308 SER D O 1
ATOM 13891 N N . CYS D 1 309 ? 20.671 7.561 67.394 1.00 30.76 309 CYS D N 1
ATOM 13892 C CA . CYS D 1 309 ? 21.606 6.626 68.079 1.00 30.79 309 CYS D CA 1
ATOM 13893 C C . CYS D 1 309 ? 20.837 5.649 68.982 1.00 30.50 309 CYS D C 1
ATOM 13894 O O . CYS D 1 309 ? 21.323 4.513 69.152 1.00 31.04 309 CYS D O 1
ATOM 13897 N N . LEU D 1 310 ? 19.684 6.063 69.523 1.00 29.99 310 LEU D N 1
ATOM 13898 C CA . LEU D 1 310 ? 18.834 5.237 70.426 1.00 29.62 310 LEU D CA 1
ATOM 13899 C C . LEU D 1 310 ? 17.801 4.438 69.619 1.00 29.42 310 LEU D C 1
ATOM 13900 O O . LEU D 1 310 ? 17.165 3.553 70.217 1.00 28.93 310 LEU D O 1
ATOM 13905 N N . SER D 1 311 ? 17.661 4.713 68.316 1.00 29.22 311 SER D N 1
ATOM 13906 C CA . SER D 1 311 ? 16.585 4.181 67.436 1.00 28.77 311 SER D CA 1
ATOM 13907 C C . SER D 1 311 ? 16.675 2.663 67.271 1.00 28.81 311 SER D C 1
ATOM 13908 O O . SER D 1 311 ? 15.650 2.023 67.050 1.00 28.18 311 SER D O 1
ATOM 13911 N N . PRO D 1 312 ? 17.865 2.018 67.346 1.00 29.04 312 PRO D N 1
ATOM 13912 C CA . PRO D 1 312 ? 17.928 0.554 67.330 1.00 29.16 312 PRO D CA 1
ATOM 13913 C C . PRO D 1 312 ? 17.116 -0.117 68.453 1.00 29.69 312 PRO D C 1
ATOM 13914 O O . PRO D 1 312 ? 16.657 -1.224 68.235 1.00 29.57 312 PRO D O 1
ATOM 13918 N N . THR D 1 313 ? 16.934 0.560 69.596 1.00 30.25 313 THR D N 1
ATOM 13919 C CA . THR D 1 313 ? 16.141 0.068 70.760 1.00 30.85 313 THR D CA 1
ATOM 13920 C C . THR D 1 313 ? 14.647 0.000 70.409 1.00 31.56 313 THR D C 1
ATOM 13921 O O . THR D 1 313 ? 13.900 -0.656 71.162 1.00 31.92 313 THR D O 1
ATOM 13925 N N . PHE D 1 314 ? 14.219 0.663 69.329 1.00 32.13 314 PHE D N 1
ATOM 13926 C CA . PHE D 1 314 ? 12.811 0.656 68.850 1.00 31.50 314 PHE D CA 1
ATOM 13927 C C . PHE D 1 314 ? 12.477 -0.717 68.256 1.00 31.65 314 PHE D C 1
ATOM 13928 O O . PHE D 1 314 ? 11.289 -1.081 68.249 1.00 32.13 314 PHE D O 1
ATOM 13936 N N . ALA D 1 315 ? 13.495 -1.453 67.794 1.00 32.08 315 ALA D N 1
ATOM 13937 C CA . ALA D 1 315 ? 13.368 -2.787 67.159 1.00 31.83 315 ALA D CA 1
ATOM 13938 C C . ALA D 1 315 ? 13.226 -3.889 68.218 1.00 32.32 315 ALA D C 1
ATOM 13939 O O . ALA D 1 315 ? 12.847 -5.012 67.833 1.00 31.50 315 ALA D O 1
ATOM 13941 N N . PHE D 1 316 ? 13.515 -3.596 69.493 1.00 32.88 316 PHE D N 1
ATOM 13942 C CA . PHE D 1 316 ? 13.398 -4.558 70.623 1.00 32.84 316 PHE D CA 1
ATOM 13943 C C . PHE D 1 316 ? 11.974 -5.128 70.679 1.00 33.51 316 PHE D C 1
ATOM 13944 O O . PHE D 1 316 ? 11.813 -6.303 71.063 1.00 32.51 316 PHE D O 1
ATOM 13952 N N . HIS D 1 317 ? 10.979 -4.316 70.304 1.00 33.93 317 HIS D N 1
ATOM 13953 C CA . HIS D 1 317 ? 9.539 -4.688 70.229 1.00 34.50 317 HIS D CA 1
ATOM 13954 C C . HIS D 1 317 ? 9.361 -5.961 69.390 1.00 34.91 317 HIS D C 1
ATOM 13955 O O . HIS D 1 317 ? 8.529 -6.807 69.781 1.00 33.69 317 HIS D O 1
ATOM 13962 N N . LYS D 1 318 ? 10.120 -6.096 68.295 1.00 34.61 318 LYS D N 1
ATOM 13963 C CA . LYS D 1 318 ? 10.008 -7.226 67.331 1.00 35.03 318 LYS D CA 1
ATOM 13964 C C . LYS D 1 318 ? 10.523 -8.531 67.958 1.00 34.40 318 LYS D C 1
ATOM 13965 O O . LYS D 1 318 ? 10.180 -9.602 67.423 1.00 34.62 318 LYS D O 1
ATOM 13971 N N . LEU D 1 319 ? 11.307 -8.458 69.042 1.00 34.19 319 LEU D N 1
ATOM 13972 C CA . LEU D 1 319 ? 11.839 -9.650 69.763 1.00 33.63 319 LEU D CA 1
ATOM 13973 C C . LEU D 1 319 ? 10.730 -10.308 70.592 1.00 33.62 319 LEU D C 1
ATOM 13974 O O . LEU D 1 319 ? 10.841 -11.520 70.847 1.00 34.23 319 LEU D O 1
ATOM 13979 N N . LEU D 1 320 ? 9.710 -9.549 71.006 1.00 33.08 320 LEU D N 1
ATOM 13980 C CA . LEU D 1 320 ? 8.562 -10.081 71.790 1.00 33.29 320 LEU D CA 1
ATOM 13981 C C . LEU D 1 320 ? 7.771 -11.053 70.917 1.00 33.17 320 LEU D C 1
ATOM 13982 O O . LEU D 1 320 ? 7.670 -10.857 69.707 1.00 32.72 320 LEU D O 1
ATOM 13987 N N . PRO D 1 321 ? 7.203 -12.139 71.493 1.00 33.38 321 PRO D N 1
ATOM 13988 C CA . PRO D 1 321 ? 6.233 -12.971 70.778 1.00 33.81 321 PRO D CA 1
ATOM 13989 C C . PRO D 1 321 ? 5.115 -12.140 70.126 1.00 34.08 321 PRO D C 1
ATOM 13990 O O . PRO D 1 321 ? 4.682 -11.174 70.728 1.00 32.81 321 PRO D O 1
ATOM 13994 N N . ASP D 1 322 ? 4.677 -12.546 68.929 1.00 35.29 322 ASP D N 1
ATOM 13995 C CA . ASP D 1 322 ? 3.648 -11.849 68.109 1.00 36.44 322 ASP D CA 1
ATOM 13996 C C . ASP D 1 322 ? 2.368 -11.637 68.928 1.00 36.31 322 ASP D C 1
ATOM 13997 O O . ASP D 1 322 ? 1.742 -10.571 68.768 1.00 35.14 322 ASP D O 1
ATOM 14002 N N . ASP D 1 323 ? 2.007 -12.602 69.782 1.00 37.00 323 ASP D N 1
ATOM 14003 C CA . ASP D 1 323 ? 0.695 -12.651 70.485 1.00 38.66 323 ASP D CA 1
ATOM 14004 C C . ASP D 1 323 ? 0.653 -11.656 71.656 1.00 38.82 323 ASP D C 1
ATOM 14005 O O . ASP D 1 323 ? -0.438 -11.512 72.243 1.00 39.21 323 ASP D O 1
ATOM 14010 N N . ILE D 1 324 ? 1.769 -10.994 71.987 1.00 39.13 324 ILE D N 1
ATOM 14011 C CA . ILE D 1 324 ? 1.837 -9.987 73.091 1.00 39.06 324 ILE D CA 1
ATOM 14012 C C . ILE D 1 324 ? 2.278 -8.612 72.563 1.00 37.62 324 ILE D C 1
ATOM 14013 O O . ILE D 1 324 ? 2.169 -7.643 73.339 1.00 37.78 324 ILE D O 1
ATOM 14018 N N . GLN D 1 325 ? 2.746 -8.518 71.311 1.00 36.41 325 GLN D N 1
ATOM 14019 C CA . GLN D 1 325 ? 3.317 -7.276 70.714 1.00 35.39 325 GLN D CA 1
ATOM 14020 C C . GLN D 1 325 ? 2.303 -6.122 70.771 1.00 35.58 325 GLN D C 1
ATOM 14021 O O . GLN D 1 325 ? 2.741 -4.979 70.994 1.00 35.09 325 GLN D O 1
ATOM 14027 N N . THR D 1 326 ? 1.007 -6.403 70.593 1.00 36.62 326 THR D N 1
ATOM 14028 C CA . THR D 1 326 ? -0.084 -5.387 70.552 1.00 36.95 326 THR D CA 1
ATOM 14029 C C . THR D 1 326 ? -0.253 -4.713 71.923 1.00 37.82 326 THR D C 1
ATOM 14030 O O . THR D 1 326 ? -0.817 -3.602 71.960 1.00 38.19 326 THR D O 1
ATOM 14034 N N . GLN D 1 327 ? 0.208 -5.353 73.002 1.00 38.94 327 GLN D N 1
ATOM 14035 C CA . GLN D 1 327 ? 0.026 -4.871 74.400 1.00 39.94 327 GLN D CA 1
ATOM 14036 C C . GLN D 1 327 ? 1.029 -3.755 74.723 1.00 40.51 327 GLN D C 1
ATOM 14037 O O . GLN D 1 327 ? 0.776 -3.015 75.695 1.00 40.55 327 GLN D O 1
ATOM 14043 N N . PHE D 1 328 ? 2.114 -3.632 73.947 1.00 40.40 328 PHE D N 1
ATOM 14044 C CA . PHE D 1 328 ? 3.258 -2.728 74.240 1.00 40.78 328 PHE D CA 1
ATOM 14045 C C . PHE D 1 328 ? 3.532 -1.795 73.056 1.00 40.46 328 PHE D C 1
ATOM 14046 O O . PHE D 1 328 ? 3.396 -2.221 71.892 1.00 40.53 328 PHE D O 1
ATOM 14054 N N . SER D 1 329 ? 3.912 -0.552 73.364 1.00 40.23 329 SER D N 1
ATOM 14055 C CA . SER D 1 329 ? 4.441 0.448 72.401 1.00 39.56 329 SER D CA 1
ATOM 14056 C C . SER D 1 329 ? 5.886 0.090 72.068 1.00 38.34 329 SER D C 1
ATOM 14057 O O . SER D 1 329 ? 6.627 -0.351 72.945 1.00 37.54 329 SER D O 1
ATOM 14060 N N . PRO D 1 330 ? 6.329 0.248 70.799 1.00 37.16 330 PRO D N 1
ATOM 14061 C CA . PRO D 1 330 ? 7.714 -0.046 70.429 1.00 36.10 330 PRO D CA 1
ATOM 14062 C C . PRO D 1 330 ? 8.720 0.976 70.983 1.00 35.70 330 PRO D C 1
ATOM 14063 O O . PRO D 1 330 ? 9.874 0.622 71.136 1.00 36.14 330 PRO D O 1
ATOM 14067 N N . TYR D 1 331 ? 8.269 2.205 71.258 1.00 34.52 331 TYR D N 1
ATOM 14068 C CA . TYR D 1 331 ? 9.098 3.305 71.817 1.00 33.78 331 TYR D CA 1
ATOM 14069 C C . TYR D 1 331 ? 8.209 4.313 72.553 1.00 33.67 331 TYR D C 1
ATOM 14070 O O . TYR D 1 331 ? 6.976 4.276 72.386 1.00 33.87 331 TYR D O 1
ATOM 14079 N N . ASP D 1 332 ? 8.830 5.180 73.356 1.00 34.68 332 ASP D N 1
ATOM 14080 C CA . ASP D 1 332 ? 8.160 6.312 74.050 1.00 36.23 332 ASP D CA 1
ATOM 14081 C C . ASP D 1 332 ? 7.893 7.418 73.021 1.00 37.41 332 ASP D C 1
ATOM 14082 O O . ASP D 1 332 ? 8.856 8.114 72.636 1.00 36.44 332 ASP D O 1
ATOM 14087 N N . ARG D 1 333 ? 6.634 7.561 72.593 1.00 39.90 333 ARG D N 1
ATOM 14088 C CA . ARG D 1 333 ? 6.196 8.520 71.541 1.00 41.59 333 ARG D CA 1
ATOM 14089 C C . ARG D 1 333 ? 6.523 9.956 71.967 1.00 41.28 333 ARG D C 1
ATOM 14090 O O . ARG D 1 333 ? 7.026 10.715 71.122 1.00 40.08 333 ARG D O 1
ATOM 14098 N N . GLN D 1 334 ? 6.255 10.312 73.228 1.00 41.44 334 GLN D N 1
ATOM 14099 C CA . GLN D 1 334 ? 6.466 11.684 73.765 1.00 40.89 334 GLN D CA 1
ATOM 14100 C C . GLN D 1 334 ? 7.929 12.104 73.567 1.00 39.64 334 GLN D C 1
ATOM 14101 O O . GLN D 1 334 ? 8.162 13.295 73.288 1.00 39.65 334 GLN D O 1
ATOM 14107 N N . GLN D 1 335 ? 8.872 11.164 73.700 1.00 38.53 335 GLN D N 1
ATOM 14108 C CA . GLN D 1 335 ? 10.335 11.434 73.653 1.00 37.57 335 GLN D CA 1
ATOM 14109 C C . GLN D 1 335 ? 10.873 11.276 72.225 1.00 36.64 335 GLN D C 1
ATOM 14110 O O . GLN D 1 335 ? 11.662 12.143 71.808 1.00 37.03 335 GLN D O 1
ATOM 14116 N N . PHE D 1 336 ? 10.481 10.214 71.512 1.00 35.91 336 PHE D N 1
ATOM 14117 C CA . PHE D 1 336 ? 11.106 9.788 70.230 1.00 35.64 336 PHE D CA 1
ATOM 14118 C C . PHE D 1 336 ? 10.134 9.912 69.048 1.00 34.78 336 PHE D C 1
ATOM 14119 O O . PHE D 1 336 ? 10.570 9.635 67.913 1.00 34.15 336 PHE D O 1
ATOM 14127 N N . GLY D 1 337 ? 8.884 10.326 69.292 1.00 34.44 337 GLY D N 1
ATOM 14128 C CA . GLY D 1 337 ? 7.811 10.396 68.277 1.00 34.22 337 GLY D CA 1
ATOM 14129 C C . GLY D 1 337 ? 8.143 11.353 67.144 1.00 34.30 337 GLY D C 1
ATOM 14130 O O . GLY D 1 337 ? 7.918 10.981 65.975 1.00 34.32 337 GLY D O 1
ATOM 14131 N N . GLN D 1 338 ? 8.643 12.549 67.468 1.00 34.34 338 GLN D N 1
ATOM 14132 C CA . GLN D 1 338 ? 9.030 13.579 66.468 1.00 34.87 338 GLN D CA 1
ATOM 14133 C C . GLN D 1 338 ? 10.353 14.238 66.877 1.00 33.81 338 GLN D C 1
ATOM 14134 O O . GLN D 1 338 ? 10.506 14.609 68.061 1.00 32.79 338 GLN D O 1
ATOM 14140 N N . VAL D 1 339 ? 11.274 14.354 65.916 1.00 32.48 339 VAL D N 1
ATOM 14141 C CA . VAL D 1 339 ? 12.545 15.130 66.027 1.00 31.67 339 VAL D CA 1
ATOM 14142 C C . VAL D 1 339 ? 12.619 16.084 64.828 1.00 31.63 339 VAL D C 1
ATOM 14143 O O . VAL D 1 339 ? 11.808 15.924 63.890 1.00 30.88 339 VAL D O 1
ATOM 14147 N N . PHE D 1 340 ? 13.547 17.044 64.870 1.00 31.81 340 PHE D N 1
ATOM 14148 C CA . PHE D 1 340 ? 13.657 18.158 63.894 1.00 31.53 340 PHE D CA 1
ATOM 14149 C C . PHE D 1 340 ? 15.114 18.331 63.456 1.00 30.20 340 PHE D C 1
ATOM 14150 O O . PHE D 1 340 ? 16.023 18.103 64.277 1.00 31.11 340 PHE D O 1
ATOM 14158 N N . ARG D 1 341 ? 15.312 18.691 62.185 1.00 29.21 341 ARG D N 1
ATOM 14159 C CA . ARG D 1 341 ? 16.590 19.215 61.631 1.00 28.03 341 ARG D CA 1
ATOM 14160 C C . ARG D 1 341 ? 16.310 20.573 60.982 1.00 28.02 341 ARG D C 1
ATOM 14161 O O . ARG D 1 341 ? 15.208 20.747 60.423 1.00 27.65 341 ARG D O 1
ATOM 14169 N N . GLY D 1 342 ? 17.282 21.487 61.044 1.00 27.91 342 GLY D N 1
ATOM 14170 C CA . GLY D 1 342 ? 17.094 22.915 60.733 1.00 28.17 342 GLY D CA 1
ATOM 14171 C C . GLY D 1 342 ? 16.625 23.671 61.973 1.00 28.27 342 GLY D C 1
ATOM 14172 O O . GLY D 1 342 ? 16.738 23.153 63.084 1.00 27.93 342 GLY D O 1
ATOM 14173 N N . PRO D 1 343 ? 16.053 24.890 61.838 1.00 27.94 343 PRO D N 1
ATOM 14174 C CA . PRO D 1 343 ? 15.731 25.476 60.534 1.00 28.20 343 PRO D CA 1
ATOM 14175 C C . PRO D 1 343 ? 16.941 25.833 59.656 1.00 28.05 343 PRO D C 1
ATOM 14176 O O . PRO D 1 343 ? 18.036 25.959 60.170 1.00 28.32 343 PRO D O 1
ATOM 14180 N N . TYR D 1 344 ? 16.695 25.976 58.350 1.00 27.69 344 TYR D N 1
ATOM 14181 C CA . TYR D 1 344 ? 17.682 26.368 57.312 1.00 27.22 344 TYR D CA 1
ATOM 14182 C C . TYR D 1 344 ? 17.235 27.683 56.666 1.00 26.60 344 TYR D C 1
ATOM 14183 O O . TYR D 1 344 ? 16.039 27.820 56.348 1.00 26.59 344 TYR D O 1
ATOM 14192 N N . SER D 1 345 ? 18.173 28.615 56.485 1.00 26.27 345 SER D N 1
ATOM 14193 C CA . SER D 1 345 ? 17.979 29.916 55.792 1.00 26.39 345 SER D CA 1
ATOM 14194 C C . SER D 1 345 ? 19.343 30.459 55.365 1.00 26.49 345 SER D C 1
ATOM 14195 O O . SER D 1 345 ? 20.357 29.981 55.904 1.00 26.29 345 SER D O 1
ATOM 14198 N N . GLN D 1 346 ? 19.359 31.434 54.454 1.00 27.28 346 GLN D N 1
ATOM 14199 C CA . GLN D 1 346 ? 20.597 32.143 54.031 1.00 27.37 346 GLN D CA 1
ATOM 14200 C C . GLN D 1 346 ? 21.201 32.843 55.256 1.00 28.15 346 GLN D C 1
ATOM 14201 O O . GLN D 1 346 ? 22.444 32.832 55.393 1.00 28.04 346 GLN D O 1
ATOM 14207 N N . ASP D 1 347 ? 20.347 33.407 56.120 1.00 27.46 347 ASP D N 1
ATOM 14208 C CA . ASP D 1 347 ? 20.747 34.135 57.355 1.00 27.23 347 ASP D CA 1
ATOM 14209 C C . ASP D 1 347 ? 21.416 33.170 58.341 1.00 27.12 347 ASP D C 1
ATOM 14210 O O . ASP D 1 347 ? 22.485 33.524 58.871 1.00 27.21 347 ASP D O 1
ATOM 14215 N N . LEU D 1 348 ? 20.814 31.998 58.572 1.00 27.97 348 LEU D N 1
ATOM 14216 C CA . LEU D 1 348 ? 21.262 31.018 59.602 1.00 28.26 348 LEU D CA 1
ATOM 14217 C C . LEU D 1 348 ? 22.630 30.422 59.237 1.00 29.22 348 LEU D C 1
ATOM 14218 O O . LEU D 1 348 ? 23.286 29.879 60.144 1.00 28.57 348 LEU D O 1
ATOM 14223 N N . SER D 1 349 ? 23.049 30.515 57.970 1.00 29.79 349 SER D N 1
ATOM 14224 C CA . SER D 1 349 ? 24.338 29.969 57.467 1.00 30.59 349 SER D CA 1
ATOM 14225 C C . SER D 1 349 ? 25.497 30.934 57.748 1.00 30.50 349 SER D C 1
ATOM 14226 O O . SER D 1 349 ? 26.641 30.456 57.821 1.00 30.85 349 SER D O 1
ATOM 14229 N N . HIS D 1 350 ? 25.223 32.236 57.883 1.00 30.40 350 HIS D N 1
ATOM 14230 C CA . HIS D 1 350 ? 26.262 33.290 58.032 1.00 30.94 350 HIS D CA 1
ATOM 14231 C C . HIS D 1 350 ? 26.859 33.237 59.445 1.00 30.93 350 HIS D C 1
ATOM 14232 O O . HIS D 1 350 ? 26.077 33.208 60.416 1.00 29.99 350 HIS D O 1
ATOM 14239 N N . GLY D 1 351 ? 28.194 33.251 59.540 1.00 31.47 351 GLY D N 1
ATOM 14240 C CA . GLY D 1 351 ? 28.959 33.024 60.783 1.00 31.88 351 GLY D CA 1
ATOM 14241 C C . GLY D 1 351 ? 29.235 34.300 61.568 1.00 32.07 351 GLY D C 1
ATOM 14242 O O . GLY D 1 351 ? 29.215 34.230 62.815 1.00 31.74 351 GLY D O 1
ATOM 14243 N N . LEU D 1 352 ? 29.497 35.422 60.887 1.00 32.49 352 LEU D N 1
ATOM 14244 C CA . LEU D 1 352 ? 29.979 36.680 61.525 1.00 33.38 352 LEU D CA 1
ATOM 14245 C C . LEU D 1 352 ? 29.234 37.892 60.946 1.00 33.38 352 LEU D C 1
ATOM 14246 O O . LEU D 1 352 ? 29.560 38.301 59.812 1.00 32.33 352 LEU D O 1
ATOM 14251 N N . TRP D 1 353 ? 28.302 38.463 61.722 1.00 32.42 353 TRP D N 1
ATOM 14252 C CA . TRP D 1 353 ? 27.466 39.637 61.345 1.00 31.94 353 TRP D CA 1
ATOM 14253 C C . TRP D 1 353 ? 28.089 40.928 61.886 1.00 31.84 353 TRP D C 1
ATOM 14254 O O . TRP D 1 353 ? 28.389 40.975 63.094 1.00 31.23 353 TRP D O 1
ATOM 14265 N N . THR D 1 354 ? 28.236 41.936 61.020 1.00 32.22 354 THR D N 1
ATOM 14266 C CA . THR D 1 354 ? 28.827 43.267 61.328 1.00 32.82 354 THR D CA 1
ATOM 14267 C C . THR D 1 354 ? 27.731 44.342 61.358 1.00 32.82 354 THR D C 1
ATOM 14268 O O . THR D 1 354 ? 28.075 45.510 61.611 1.00 33.36 354 THR D O 1
ATOM 14272 N N . ALA D 1 355 ? 26.471 43.962 61.119 1.00 33.20 355 ALA D N 1
ATOM 14273 C CA . ALA D 1 355 ? 25.293 44.863 61.100 1.00 33.67 355 ALA D CA 1
ATOM 14274 C C . ALA D 1 355 ? 24.041 44.091 61.535 1.00 33.85 355 ALA D C 1
ATOM 14275 O O . ALA D 1 355 ? 24.094 42.841 61.556 1.00 33.95 355 ALA D O 1
ATOM 14277 N N . PHE D 1 356 ? 22.960 44.810 61.856 1.00 33.78 356 PHE D N 1
ATOM 14278 C CA . PHE D 1 356 ? 21.667 44.243 62.326 1.00 33.45 356 PHE D CA 1
ATOM 14279 C C . PHE D 1 356 ? 20.696 44.108 61.149 1.00 33.41 356 PHE D C 1
ATOM 14280 O O . PHE D 1 356 ? 20.354 45.131 60.524 1.00 33.03 356 PHE D O 1
ATOM 14288 N N . LYS D 1 357 ? 20.257 42.874 60.887 1.00 32.62 357 LYS D N 1
ATOM 14289 C CA . LYS D 1 357 ? 19.243 42.512 59.864 1.00 32.64 357 LYS D CA 1
ATOM 14290 C C . LYS D 1 357 ? 17.974 42.042 60.586 1.00 32.82 357 LYS D C 1
ATOM 14291 O O . LYS D 1 357 ? 18.081 41.647 61.765 1.00 34.15 357 LYS D O 1
ATOM 14297 N N . ASN D 1 358 ? 16.819 42.114 59.920 1.00 32.59 358 ASN D N 1
ATOM 14298 C CA . ASN D 1 358 ? 15.591 41.380 60.329 1.00 32.75 358 ASN D CA 1
ATOM 14299 C C . ASN D 1 358 ? 15.828 39.906 59.988 1.00 32.18 358 ASN D C 1
ATOM 14300 O O . ASN D 1 358 ? 15.541 39.501 58.840 1.00 32.28 358 ASN D O 1
ATOM 14305 N N . PHE D 1 359 ? 16.383 39.160 60.946 1.00 31.07 359 PHE D N 1
ATOM 14306 C CA . PHE D 1 359 ? 16.953 37.802 60.752 1.00 30.70 359 PHE D CA 1
ATOM 14307 C C . PHE D 1 359 ? 15.828 36.800 60.482 1.00 30.22 359 PHE D C 1
ATOM 14308 O O . PHE D 1 359 ? 14.824 36.795 61.219 1.00 30.50 359 PHE D O 1
ATOM 14316 N N . ARG D 1 360 ? 15.999 35.995 59.431 1.00 29.84 360 ARG D N 1
ATOM 14317 C CA . ARG D 1 360 ? 15.109 34.863 59.066 1.00 29.56 360 ARG D CA 1
ATOM 14318 C C . ARG D 1 360 ? 15.673 33.603 59.736 1.00 29.96 360 ARG D C 1
ATOM 14319 O O . ARG D 1 360 ? 16.335 32.799 59.048 1.00 29.46 360 ARG D O 1
ATOM 14327 N N . SER D 1 361 ? 15.430 33.467 61.045 1.00 30.46 361 SER D N 1
ATOM 14328 C CA . SER D 1 361 ? 16.137 32.530 61.957 1.00 31.39 361 SER D CA 1
ATOM 14329 C C . SER D 1 361 ? 15.207 31.432 62.500 1.00 32.76 361 SER D C 1
ATOM 14330 O O . SER D 1 361 ? 15.724 30.551 63.213 1.00 33.13 361 SER D O 1
ATOM 14333 N N . ARG D 1 362 ? 13.906 31.456 62.178 1.00 34.06 362 ARG D N 1
ATOM 14334 C CA . ARG D 1 362 ? 12.965 30.354 62.523 1.00 35.85 362 ARG D CA 1
ATOM 14335 C C . ARG D 1 362 ? 11.746 30.367 61.592 1.00 35.23 362 ARG D C 1
ATOM 14336 O O . ARG D 1 362 ? 11.534 31.377 60.892 1.00 36.18 362 ARG D O 1
ATOM 14344 N N . THR D 1 363 ? 10.987 29.267 61.599 1.00 33.75 363 THR D N 1
ATOM 14345 C CA . THR D 1 363 ? 9.773 29.040 60.771 1.00 33.79 363 THR D CA 1
ATOM 14346 C C . THR D 1 363 ? 8.558 29.646 61.483 1.00 34.07 363 THR D C 1
ATOM 14347 O O . THR D 1 363 ? 8.573 29.702 62.730 1.00 32.91 363 THR D O 1
ATOM 14351 N N . THR D 1 364 ? 7.561 30.091 60.712 1.00 34.90 364 THR D N 1
ATOM 14352 C CA . THR D 1 364 ? 6.325 30.762 61.203 1.00 36.56 364 THR D CA 1
ATOM 14353 C C . THR D 1 364 ? 5.090 29.889 60.944 1.00 37.28 364 THR D C 1
ATOM 14354 O O . THR D 1 364 ? 4.055 30.143 61.587 1.00 37.69 364 THR D O 1
ATOM 14358 N N . ARG D 1 365 ? 5.184 28.922 60.026 1.00 38.21 365 ARG D N 1
ATOM 14359 C CA . ARG D 1 365 ? 4.060 28.035 59.623 1.00 39.21 365 ARG D CA 1
ATOM 14360 C C . ARG D 1 365 ? 4.538 26.580 59.651 1.00 38.01 365 ARG D C 1
ATOM 14361 O O . ARG D 1 365 ? 5.528 26.272 58.960 1.00 36.78 365 ARG D O 1
ATOM 14369 N N . SER D 1 366 ? 3.861 25.734 60.433 1.00 37.16 366 SER D N 1
ATOM 14370 C CA . SER D 1 366 ? 4.077 24.265 60.496 1.00 37.36 366 SER D CA 1
ATOM 14371 C C . SER D 1 366 ? 2.998 23.559 59.672 1.00 36.45 366 SER D C 1
ATOM 14372 O O . SER D 1 366 ? 1.839 24.008 59.715 1.00 36.91 366 SER D O 1
ATOM 14375 N N . ASP D 1 367 ? 3.375 22.500 58.951 1.00 35.96 367 ASP D N 1
ATOM 14376 C CA . ASP D 1 367 ? 2.447 21.650 58.159 1.00 36.38 367 ASP D CA 1
ATOM 14377 C C . ASP D 1 367 ? 1.714 20.705 59.119 1.00 36.59 367 ASP D C 1
ATOM 14378 O O . ASP D 1 367 ? 2.088 20.668 60.310 1.00 36.76 367 ASP D O 1
ATOM 14383 N N . GLN D 1 368 ? 0.707 19.979 58.624 1.00 37.24 368 GLN D N 1
ATOM 14384 C CA . GLN D 1 368 ? -0.016 18.925 59.389 1.00 38.50 368 GLN D CA 1
ATOM 14385 C C . GLN D 1 368 ? 1.011 17.911 59.912 1.00 38.83 368 GLN D C 1
ATOM 14386 O O . GLN D 1 368 ? 2.020 17.675 59.215 1.00 39.12 368 GLN D O 1
ATOM 14392 N N . THR D 1 369 ? 0.770 17.351 61.102 1.00 39.83 369 THR D N 1
ATOM 14393 C CA . THR D 1 369 ? 1.668 16.376 61.780 1.00 39.75 369 THR D CA 1
ATOM 14394 C C . THR D 1 369 ? 0.942 15.053 62.067 1.00 39.61 369 THR D C 1
ATOM 14395 O O . THR D 1 369 ? 1.651 14.070 62.368 1.00 39.59 369 THR D O 1
ATOM 14399 N N . LEU D 1 370 ? -0.393 15.014 61.968 1.00 39.60 370 LEU D N 1
ATOM 14400 C CA . LEU D 1 370 ? -1.228 13.842 62.358 1.00 40.07 370 LEU D CA 1
ATOM 14401 C C . LEU D 1 370 ? -0.900 12.644 61.457 1.00 39.58 370 LEU D C 1
ATOM 14402 O O . LEU D 1 370 ? -0.864 11.513 61.981 1.00 40.47 370 LEU D O 1
ATOM 14407 N N . ARG D 1 371 ? -0.688 12.882 60.158 1.00 38.50 371 ARG D N 1
ATOM 14408 C CA . ARG D 1 371 ? -0.123 11.887 59.203 1.00 37.63 371 ARG D CA 1
ATOM 14409 C C . ARG D 1 371 ? 1.406 12.014 59.244 1.00 36.39 371 ARG D C 1
ATOM 14410 O O . ARG D 1 371 ? 1.891 13.160 59.330 1.00 35.17 371 ARG D O 1
ATOM 14418 N N . ASP D 1 372 ? 2.132 10.891 59.205 1.00 35.49 372 ASP D N 1
ATOM 14419 C CA . ASP D 1 372 ? 3.610 10.859 59.386 1.00 35.52 372 ASP D CA 1
ATOM 14420 C C . ASP D 1 372 ? 4.274 9.991 58.307 1.00 36.05 372 ASP D C 1
ATOM 14421 O O . ASP D 1 372 ? 5.381 9.476 58.569 1.00 37.36 372 ASP D O 1
ATOM 14426 N N . ARG D 1 373 ? 3.643 9.854 57.136 1.00 36.29 373 ARG D N 1
ATOM 14427 C CA . ARG D 1 373 ? 4.204 9.132 55.960 1.00 36.54 373 ARG D CA 1
ATOM 14428 C C . ARG D 1 373 ? 3.907 9.951 54.697 1.00 35.54 373 ARG D C 1
ATOM 14429 O O . ARG D 1 373 ? 2.726 10.285 54.472 1.00 34.81 373 ARG D O 1
ATOM 14437 N N . ILE D 1 374 ? 4.949 10.269 53.920 1.00 34.43 374 ILE D N 1
ATOM 14438 C CA . ILE D 1 374 ? 4.880 11.113 52.689 1.00 33.87 374 ILE D CA 1
ATOM 14439 C C . ILE D 1 374 ? 4.770 10.190 51.471 1.00 33.61 374 ILE D C 1
ATOM 14440 O O . ILE D 1 374 ? 5.590 9.256 51.360 1.00 32.89 374 ILE D O 1
ATOM 14445 N N . LEU D 1 375 ? 3.794 10.451 50.596 1.00 33.39 375 LEU D N 1
ATOM 14446 C CA . LEU D 1 375 ? 3.542 9.672 49.354 1.00 33.44 375 LEU D CA 1
ATOM 14447 C C . LEU D 1 375 ? 4.084 10.443 48.145 1.00 33.44 375 LEU D C 1
ATOM 14448 O O . LEU D 1 375 ? 4.665 9.795 47.254 1.00 33.95 375 LEU D O 1
ATOM 14453 N N . GLU D 1 376 ? 3.900 11.767 48.119 1.00 33.36 376 GLU D N 1
ATOM 14454 C CA . GLU D 1 376 ? 4.388 12.655 47.030 1.00 33.18 376 GLU D CA 1
ATOM 14455 C C . GLU D 1 376 ? 4.948 13.952 47.620 1.00 32.15 376 GLU D C 1
ATOM 14456 O O . GLU D 1 376 ? 4.459 14.390 48.681 1.00 31.77 376 GLU D O 1
ATOM 14462 N N . VAL D 1 377 ? 5.938 14.532 46.938 1.00 31.10 377 VAL D N 1
ATOM 14463 C CA . VAL D 1 377 ? 6.416 15.930 47.143 1.00 30.77 377 VAL D CA 1
ATOM 14464 C C . VAL D 1 377 ? 6.167 16.692 45.840 1.00 30.57 377 VAL D C 1
ATOM 14465 O O . VAL D 1 377 ? 6.718 16.273 44.799 1.00 29.76 377 VAL D O 1
ATOM 14469 N N . ILE D 1 378 ? 5.356 17.751 45.902 1.00 31.01 378 ILE D N 1
ATOM 14470 C CA . ILE D 1 378 ? 5.042 18.646 44.749 1.00 31.27 378 ILE D CA 1
ATOM 14471 C C . ILE D 1 378 ? 5.914 19.897 44.887 1.00 30.78 378 ILE D C 1
ATOM 14472 O O . ILE D 1 378 ? 5.790 20.593 45.914 1.00 31.34 378 ILE D O 1
ATOM 14477 N N . ILE D 1 379 ? 6.772 20.151 43.896 1.00 30.68 379 ILE D N 1
ATOM 14478 C CA . ILE D 1 379 ? 7.670 21.342 43.840 1.00 30.65 379 ILE D CA 1
ATOM 14479 C C . ILE D 1 379 ? 7.316 22.162 42.596 1.00 30.24 379 ILE D C 1
ATOM 14480 O O . ILE D 1 379 ? 7.289 21.586 41.490 1.00 30.84 379 ILE D O 1
ATOM 14485 N N . ARG D 1 380 ? 7.048 23.454 42.784 1.00 29.55 380 ARG D N 1
ATOM 14486 C CA . ARG D 1 380 ? 6.973 24.461 41.695 1.00 29.88 380 ARG D CA 1
ATOM 14487 C C . ARG D 1 380 ? 8.237 25.319 41.768 1.00 29.76 380 ARG D C 1
ATOM 14488 O O . ARG D 1 380 ? 8.562 25.789 42.876 1.00 30.00 380 ARG D O 1
ATOM 14496 N N . ALA D 1 381 ? 8.929 25.502 40.642 1.00 29.42 381 ALA D N 1
ATOM 14497 C CA . ALA D 1 381 ? 10.197 26.262 40.561 1.00 29.70 381 ALA D CA 1
ATOM 14498 C C . ALA D 1 381 ? 10.354 26.916 39.182 1.00 29.34 381 ALA D C 1
ATOM 14499 O O . ALA D 1 381 ? 9.885 26.336 38.182 1.00 29.72 381 ALA D O 1
ATOM 14501 N N . GLY D 1 382 ? 10.983 28.093 39.159 1.00 29.89 382 GLY D N 1
ATOM 14502 C CA . GLY D 1 382 ? 11.521 28.752 37.954 1.00 30.64 382 GLY D CA 1
ATOM 14503 C C . GLY D 1 382 ? 12.981 29.109 38.164 1.00 30.99 382 GLY D C 1
ATOM 14504 O O . GLY D 1 382 ? 13.817 28.187 38.147 1.00 31.77 382 GLY D O 1
ATOM 14505 N N . HIS D 1 383 ? 13.276 30.394 38.384 1.00 31.90 383 HIS D N 1
ATOM 14506 C CA . HIS D 1 383 ? 14.615 30.898 38.793 1.00 32.62 383 HIS D CA 1
ATOM 14507 C C . HIS D 1 383 ? 14.884 30.516 40.255 1.00 32.53 383 HIS D C 1
ATOM 14508 O O . HIS D 1 383 ? 16.047 30.197 40.571 1.00 31.85 383 HIS D O 1
ATOM 14515 N N . HIS D 1 384 ? 13.856 30.551 41.108 1.00 32.41 384 HIS D N 1
ATOM 14516 C CA . HIS D 1 384 ? 13.895 30.030 42.502 1.00 32.69 384 HIS D CA 1
ATOM 14517 C C . HIS D 1 384 ? 12.723 29.060 42.716 1.00 32.19 384 HIS D C 1
ATOM 14518 O O . HIS D 1 384 ? 11.977 28.808 41.748 1.00 32.73 384 HIS D O 1
ATOM 14525 N N . VAL D 1 385 ? 12.594 28.503 43.924 1.00 31.09 385 VAL D N 1
ATOM 14526 C CA . VAL D 1 385 ? 11.472 27.593 44.301 1.00 30.28 385 VAL D CA 1
ATOM 14527 C C . VAL D 1 385 ? 10.229 28.457 44.546 1.00 29.77 385 VAL D C 1
ATOM 14528 O O . VAL D 1 385 ? 10.281 29.340 45.423 1.00 29.59 385 VAL D O 1
ATOM 14532 N N . ASP D 1 386 ? 9.160 28.204 43.789 1.00 29.51 386 ASP D N 1
ATOM 14533 C CA . ASP D 1 386 ? 7.881 28.956 43.859 1.00 29.45 386 ASP D CA 1
ATOM 14534 C C . ASP D 1 386 ? 7.007 28.361 44.965 1.00 28.23 386 ASP D C 1
ATOM 14535 O O . ASP D 1 386 ? 6.439 29.148 45.736 1.00 28.85 386 ASP D O 1
ATOM 14540 N N . ALA D 1 387 ? 6.906 27.031 45.041 1.00 27.66 387 ALA D N 1
ATOM 14541 C CA . ALA D 1 387 ? 6.025 26.337 46.008 1.00 27.73 387 ALA D CA 1
ATOM 14542 C C . ALA D 1 387 ? 6.537 24.930 46.327 1.00 27.39 387 ALA D C 1
ATOM 14543 O O . ALA D 1 387 ? 7.140 24.280 45.448 1.00 26.72 387 ALA D O 1
ATOM 14545 N N . ILE D 1 388 ? 6.286 24.492 47.561 1.00 27.69 388 ILE D N 1
ATOM 14546 C CA . ILE D 1 388 ? 6.484 23.093 48.036 1.00 28.17 388 ILE D CA 1
ATOM 14547 C C . ILE D 1 388 ? 5.180 22.635 48.695 1.00 28.77 388 ILE D C 1
ATOM 14548 O O . ILE D 1 388 ? 4.635 23.395 49.521 1.00 29.34 388 ILE D O 1
ATOM 14553 N N . GLN D 1 389 ? 4.699 21.445 48.335 1.00 29.84 389 GLN D N 1
ATOM 14554 C CA . GLN D 1 389 ? 3.577 20.764 49.031 1.00 30.59 389 GLN D CA 1
ATOM 14555 C C . GLN D 1 389 ? 3.949 19.298 49.258 1.00 30.65 389 GLN D C 1
ATOM 14556 O O . GLN D 1 389 ? 4.208 18.588 48.264 1.00 31.52 389 GLN D O 1
ATOM 14562 N N . PHE D 1 390 ? 3.984 18.880 50.525 1.00 30.67 390 PHE D N 1
ATOM 14563 C CA . PHE D 1 390 ? 4.060 17.458 50.949 1.00 30.98 390 PHE D CA 1
ATOM 14564 C C . PHE D 1 390 ? 2.655 16.857 50.841 1.00 31.45 390 PHE D C 1
ATOM 14565 O O . PHE D 1 390 ? 1.697 17.478 51.347 1.00 31.63 390 PHE D O 1
ATOM 14573 N N . VAL D 1 391 ? 2.539 15.700 50.182 1.00 31.86 391 VAL D N 1
ATOM 14574 C CA . VAL D 1 391 ? 1.275 14.913 50.066 1.00 31.93 391 VAL D CA 1
ATOM 14575 C C . VAL D 1 391 ? 1.440 13.651 50.918 1.00 32.56 391 VAL D C 1
ATOM 14576 O O . VAL D 1 391 ? 2.272 12.794 50.558 1.00 32.29 391 VAL D O 1
ATOM 14580 N N . TYR D 1 392 ? 0.679 13.561 52.012 1.00 33.61 392 TYR D N 1
ATOM 14581 C CA . TYR D 1 392 ? 0.846 12.552 53.088 1.00 34.28 392 TYR D CA 1
ATOM 14582 C C . TYR D 1 392 ? -0.092 11.362 52.872 1.00 36.48 392 TYR D C 1
ATOM 14583 O O . TYR D 1 392 ? -0.977 11.408 51.990 1.00 35.37 392 TYR D O 1
ATOM 14592 N N . ASP D 1 393 ? 0.127 10.331 53.693 1.00 38.84 393 ASP D N 1
ATOM 14593 C CA . ASP D 1 393 ? -0.724 9.125 53.868 1.00 41.12 393 ASP D CA 1
ATOM 14594 C C . ASP D 1 393 ? -2.131 9.560 54.297 1.00 41.36 393 ASP D C 1
ATOM 14595 O O . ASP D 1 393 ? -2.313 10.751 54.631 1.00 40.70 393 ASP D O 1
ATOM 14600 N N . HIS D 1 394 ? -3.080 8.622 54.302 1.00 41.66 394 HIS D N 1
ATOM 14601 C CA . HIS D 1 394 ? -4.468 8.811 54.800 1.00 42.41 394 HIS D CA 1
ATOM 14602 C C . HIS D 1 394 ? -4.933 7.520 55.485 1.00 42.18 394 HIS D C 1
ATOM 14603 O O . HIS D 1 394 ? -4.584 6.433 54.980 1.00 41.10 394 HIS D O 1
ATOM 14610 N N . SER D 1 395 ? -5.672 7.642 56.594 1.00 41.93 395 SER D N 1
ATOM 14611 C CA . SER D 1 395 ? -6.260 6.511 57.362 1.00 42.11 395 SER D CA 1
ATOM 14612 C C . SER D 1 395 ? -6.875 5.502 56.385 1.00 42.29 395 SER D C 1
ATOM 14613 O O . SER D 1 395 ? -6.591 4.298 56.517 1.00 42.84 395 SER D O 1
ATOM 14616 N N . ASN D 1 396 ? -7.686 5.992 55.442 1.00 42.25 396 ASN D N 1
ATOM 14617 C CA . ASN D 1 396 ? -8.133 5.242 54.238 1.00 42.49 396 ASN D CA 1
ATOM 14618 C C . ASN D 1 396 ? -6.936 5.098 53.302 1.00 42.96 396 ASN D C 1
ATOM 14619 O O . ASN D 1 396 ? -6.460 6.090 52.755 1.00 43.50 396 ASN D O 1
ATOM 14624 N N . PRO D 1 397 ? -6.416 3.868 53.078 1.00 43.64 397 PRO D N 1
ATOM 14625 C CA . PRO D 1 397 ? -5.168 3.686 52.331 1.00 43.71 397 PRO D CA 1
ATOM 14626 C C . PRO D 1 397 ? -5.255 3.958 50.819 1.00 43.57 397 PRO D C 1
ATOM 14627 O O . PRO D 1 397 ? -4.224 3.915 50.173 1.00 43.77 397 PRO D O 1
ATOM 14631 N N . ASN D 1 398 ? -6.455 4.225 50.292 1.00 43.51 398 ASN D N 1
ATOM 14632 C CA . ASN D 1 398 ? -6.695 4.488 48.847 1.00 43.40 398 ASN D CA 1
ATOM 14633 C C . ASN D 1 398 ? -6.716 6.000 48.575 1.00 42.13 398 ASN D C 1
ATOM 14634 O O . ASN D 1 398 ? -6.714 6.375 47.386 1.00 42.75 398 ASN D O 1
ATOM 14639 N N . LEU D 1 399 ? -6.724 6.831 49.624 1.00 40.17 399 LEU D N 1
ATOM 14640 C CA . LEU D 1 399 ? -6.742 8.316 49.518 1.00 39.13 399 LEU D CA 1
ATOM 14641 C C . LEU D 1 399 ? -5.375 8.885 49.921 1.00 37.68 399 LEU D C 1
ATOM 14642 O O . LEU D 1 399 ? -4.493 8.096 50.321 1.00 37.94 399 LEU D O 1
ATOM 14647 N N . THR D 1 400 ? -5.221 10.208 49.807 1.00 35.74 400 THR D N 1
ATOM 14648 C CA . THR D 1 400 ? -4.030 10.984 50.244 1.00 34.48 400 THR D CA 1
ATOM 14649 C C . THR D 1 400 ? -4.492 12.148 51.128 1.00 33.84 400 THR D C 1
ATOM 14650 O O . THR D 1 400 ? -5.701 12.447 51.124 1.00 33.38 400 THR D O 1
ATOM 14654 N N . THR D 1 401 ? -3.562 12.762 51.863 1.00 33.12 401 THR D N 1
ATOM 14655 C CA . THR D 1 401 ? -3.772 14.011 52.642 1.00 32.70 401 THR D CA 1
ATOM 14656 C C . THR D 1 401 ? -2.831 15.083 52.104 1.00 32.87 401 THR D C 1
ATOM 14657 O O . THR D 1 401 ? -1.686 15.176 52.543 1.00 32.25 401 THR D O 1
ATOM 14661 N N . PRO D 1 402 ? -3.268 15.896 51.113 1.00 33.23 402 PRO D N 1
ATOM 14662 C CA . PRO D 1 402 ? -2.507 17.071 50.687 1.00 33.11 402 PRO D CA 1
ATOM 14663 C C . PRO D 1 402 ? -2.137 17.973 51.874 1.00 32.88 402 PRO D C 1
ATOM 14664 O O . PRO D 1 402 ? -3.007 18.289 52.670 1.00 32.23 402 PRO D O 1
ATOM 14668 N N . GLY D 1 403 ? -0.858 18.344 51.974 1.00 32.61 403 GLY D N 1
ATOM 14669 C CA . GLY D 1 403 ? -0.349 19.263 53.008 1.00 32.58 403 GLY D CA 1
ATOM 14670 C C . GLY D 1 403 ? -0.639 20.711 52.655 1.00 32.53 403 GLY D C 1
ATOM 14671 O O . GLY D 1 403 ? -1.147 20.968 51.543 1.00 30.93 403 GLY D O 1
ATOM 14672 N N . THR D 1 404 ? -0.334 21.627 53.575 1.00 33.92 404 THR D N 1
ATOM 14673 C CA . THR D 1 404 ? -0.359 23.096 53.351 1.00 34.76 404 THR D CA 1
ATOM 14674 C C . THR D 1 404 ? 0.548 23.419 52.157 1.00 35.41 404 THR D C 1
ATOM 14675 O O . THR D 1 404 ? 1.679 22.891 52.116 1.00 37.37 404 THR D O 1
ATOM 14679 N N . VAL D 1 405 ? 0.058 24.228 51.215 1.00 35.57 405 VAL D N 1
ATOM 14680 C CA . VAL D 1 405 ? 0.856 24.757 50.071 1.00 35.46 405 VAL D CA 1
ATOM 14681 C C . VAL D 1 405 ? 1.654 25.962 50.581 1.00 35.15 405 VAL D C 1
ATOM 14682 O O . VAL D 1 405 ? 1.024 26.936 51.038 1.00 36.17 405 VAL D O 1
ATOM 14686 N N . ALA D 1 406 ? 2.986 25.874 50.530 1.00 34.50 406 ALA D N 1
ATOM 14687 C CA . ALA D 1 406 ? 3.926 26.967 50.873 1.00 34.08 406 ALA D CA 1
ATOM 14688 C C . ALA D 1 406 ? 4.311 27.711 49.590 1.00 33.62 406 ALA D C 1
ATOM 14689 O O . ALA D 1 406 ? 4.490 27.041 48.557 1.00 33.73 406 ALA D O 1
ATOM 14691 N N . GLY D 1 407 ? 4.412 29.040 49.657 1.00 33.54 407 GLY D N 1
ATOM 14692 C CA . GLY D 1 407 ? 4.876 29.900 48.551 1.00 34.19 407 GLY D CA 1
ATOM 14693 C C . GLY D 1 407 ? 3.758 30.254 47.581 1.00 34.27 407 GLY D C 1
ATOM 14694 O O . GLY D 1 407 ? 2.646 30.564 48.050 1.00 34.22 407 GLY D O 1
ATOM 14695 N N . ASN D 1 408 ? 4.051 30.207 46.276 1.00 34.45 408 ASN D N 1
ATOM 14696 C CA . ASN D 1 408 ? 3.172 30.681 45.171 1.00 33.43 408 ASN D CA 1
ATOM 14697 C C . ASN D 1 408 ? 2.738 29.488 44.310 1.00 33.04 408 ASN D C 1
ATOM 14698 O O . ASN D 1 408 ? 3.585 28.961 43.555 1.00 31.99 408 ASN D O 1
ATOM 14703 N N . ALA D 1 409 ? 1.453 29.120 44.386 1.00 32.63 409 ALA D N 1
ATOM 14704 C CA . ALA D 1 409 ? 0.851 27.925 43.745 1.00 32.43 409 ALA D CA 1
ATOM 14705 C C . ALA D 1 409 ? 0.787 28.075 42.216 1.00 31.87 409 ALA D C 1
ATOM 14706 O O . ALA D 1 409 ? 0.598 27.043 41.543 1.00 31.95 409 ALA D O 1
ATOM 14708 N N . ALA D 1 410 ? 0.921 29.296 41.685 1.00 31.61 410 ALA D N 1
ATOM 14709 C CA . ALA D 1 410 ? 0.774 29.607 40.241 1.00 32.10 410 ALA D CA 1
ATOM 14710 C C . ALA D 1 410 ? 2.141 29.745 39.555 1.00 32.87 410 ALA D C 1
ATOM 14711 O O . ALA D 1 410 ? 2.173 29.674 38.311 1.00 34.52 410 ALA D O 1
ATOM 14713 N N . GLY D 1 411 ? 3.222 29.934 40.321 1.00 33.03 411 GLY D N 1
ATOM 14714 C CA . GLY D 1 411 ? 4.559 30.281 39.798 1.00 32.38 411 GLY D CA 1
ATOM 14715 C C . GLY D 1 411 ? 5.300 29.079 39.231 1.00 32.29 411 GLY D C 1
ATOM 14716 O O . GLY D 1 411 ? 5.082 27.957 39.726 1.00 32.65 411 GLY D O 1
ATOM 14717 N N . GLY D 1 412 ? 6.151 29.311 38.227 1.00 32.11 412 GLY D N 1
ATOM 14718 C CA . GLY D 1 412 ? 7.128 28.334 37.708 1.00 31.75 412 GLY D CA 1
ATOM 14719 C C . GLY D 1 412 ? 6.473 27.109 37.094 1.00 32.43 412 GLY D C 1
ATOM 14720 O O . GLY D 1 412 ? 5.310 27.211 36.655 1.00 32.88 412 GLY D O 1
ATOM 14721 N N . THR D 1 413 ? 7.213 25.996 37.053 1.00 33.19 413 THR D N 1
ATOM 14722 C CA . THR D 1 413 ? 6.792 24.683 36.494 1.00 32.93 413 THR D CA 1
ATOM 14723 C C . THR D 1 413 ? 6.522 23.711 37.645 1.00 32.57 413 THR D C 1
ATOM 14724 O O . THR D 1 413 ? 7.358 23.649 38.565 1.00 32.47 413 THR D O 1
ATOM 14728 N N . ARG D 1 414 ? 5.410 22.975 37.573 1.00 32.73 414 ARG D N 1
ATOM 14729 C CA . ARG D 1 414 ? 4.968 21.997 38.602 1.00 33.20 414 ARG D CA 1
ATOM 14730 C C . ARG D 1 414 ? 5.712 20.674 38.390 1.00 33.53 414 ARG D C 1
ATOM 14731 O O . ARG D 1 414 ? 5.730 20.185 37.244 1.00 33.58 414 ARG D O 1
ATOM 14739 N N . HIS D 1 415 ? 6.302 20.128 39.456 1.00 34.24 415 HIS D N 1
ATOM 14740 C CA . HIS D 1 415 ? 7.005 18.817 39.469 1.00 34.70 415 HIS D CA 1
ATOM 14741 C C . HIS D 1 415 ? 6.410 17.936 40.570 1.00 35.99 415 HIS D C 1
ATOM 14742 O O . HIS D 1 415 ? 6.616 18.256 41.760 1.00 36.12 415 HIS D O 1
ATOM 14749 N N . GLN D 1 416 ? 5.689 16.881 40.179 1.00 36.80 416 GLN D N 1
ATOM 14750 C CA . GLN D 1 416 ? 5.127 15.859 41.100 1.00 38.60 416 GLN D CA 1
ATOM 14751 C C . GLN D 1 416 ? 6.145 14.722 41.239 1.00 37.51 416 GLN D C 1
ATOM 14752 O O . GLN D 1 416 ? 6.355 13.988 40.252 1.00 37.52 416 GLN D O 1
ATOM 14758 N N . VAL D 1 417 ? 6.764 14.598 42.416 1.00 36.25 417 VAL D N 1
ATOM 14759 C CA . VAL D 1 417 ? 7.735 13.512 42.741 1.00 35.83 417 VAL D CA 1
ATOM 14760 C C . VAL D 1 417 ? 7.005 12.449 43.566 1.00 35.43 417 VAL D C 1
ATOM 14761 O O . VAL D 1 417 ? 6.749 12.699 44.760 1.00 34.67 417 VAL D O 1
ATOM 14765 N N . ASP D 1 418 ? 6.676 11.316 42.941 1.00 35.38 418 ASP D N 1
ATOM 14766 C CA . ASP D 1 418 ? 6.131 10.115 43.626 1.00 35.88 418 ASP D CA 1
ATOM 14767 C C . ASP D 1 418 ? 7.247 9.511 44.485 1.00 35.04 418 ASP D C 1
ATOM 14768 O O . ASP D 1 418 ? 8.268 9.097 43.905 1.00 33.89 418 ASP D O 1
ATOM 14773 N N . VAL D 1 419 ? 7.064 9.491 45.811 1.00 34.89 419 VAL D N 1
ATOM 14774 C CA . VAL D 1 419 ? 8.043 8.927 46.789 1.00 35.33 419 VAL D CA 1
ATOM 14775 C C . VAL D 1 419 ? 7.445 7.675 47.446 1.00 35.98 419 VAL D C 1
ATOM 14776 O O . VAL D 1 419 ? 8.006 7.220 48.465 1.00 35.92 419 VAL D O 1
ATOM 14780 N N . ARG D 1 420 ? 6.362 7.133 46.879 1.00 36.89 420 ARG D N 1
ATOM 14781 C CA . ARG D 1 420 ? 5.931 5.730 47.110 1.00 38.36 420 ARG D CA 1
ATOM 14782 C C . ARG D 1 420 ? 7.041 4.820 46.575 1.00 38.76 420 ARG D C 1
ATOM 14783 O O . ARG D 1 420 ? 7.420 5.001 45.397 1.00 39.91 420 ARG D O 1
ATOM 14791 N N . ASP D 1 421 ? 7.564 3.924 47.418 1.00 38.55 421 ASP D N 1
ATOM 14792 C CA . ASP D 1 421 ? 8.543 2.862 47.048 1.00 39.05 421 ASP D CA 1
ATOM 14793 C C . ASP D 1 421 ? 9.965 3.433 46.926 1.00 37.67 421 ASP D C 1
ATOM 14794 O O . ASP D 1 421 ? 10.839 2.686 46.444 1.00 37.63 421 ASP D O 1
ATOM 14799 N N . ARG D 1 422 ? 10.199 4.687 47.336 1.00 36.47 422 ARG D N 1
ATOM 14800 C CA . ARG D 1 422 ? 11.560 5.290 47.432 1.00 35.73 422 ARG D CA 1
ATOM 14801 C C . ARG D 1 422 ? 11.555 6.398 48.485 1.00 34.01 422 ARG D C 1
ATOM 14802 O O . ARG D 1 422 ? 11.331 7.560 48.164 1.00 33.10 422 ARG D O 1
ATOM 14810 N N . PRO D 1 423 ? 11.799 6.074 49.776 1.00 33.21 423 PRO D N 1
ATOM 14811 C CA . PRO D 1 423 ? 11.838 7.085 50.836 1.00 33.29 423 PRO D CA 1
ATOM 14812 C C . PRO D 1 423 ? 12.925 8.151 50.614 1.00 32.48 423 PRO D C 1
ATOM 14813 O O . PRO D 1 423 ? 13.953 7.832 50.032 1.00 30.78 423 PRO D O 1
ATOM 14817 N N . ILE D 1 424 ? 12.670 9.380 51.077 1.00 32.02 424 ILE D N 1
ATOM 14818 C CA . ILE D 1 424 ? 13.625 10.527 51.001 1.00 32.37 424 ILE D CA 1
ATOM 14819 C C . ILE D 1 424 ? 14.689 10.326 52.087 1.00 32.45 424 ILE D C 1
ATOM 14820 O O . ILE D 1 424 ? 14.313 10.268 53.271 1.00 31.48 424 ILE D O 1
ATOM 14825 N N . GLN D 1 425 ? 15.961 10.220 51.688 1.00 32.68 425 GLN D N 1
ATOM 14826 C CA . GLN D 1 425 ? 17.127 10.076 52.601 1.00 32.98 425 GLN D CA 1
ATOM 14827 C C . GLN D 1 425 ? 17.690 11.471 52.911 1.00 31.98 425 GLN D C 1
ATOM 14828 O O . GLN D 1 425 ? 17.976 11.740 54.097 1.00 31.78 425 GLN D O 1
ATOM 14834 N N . GLU D 1 426 ? 17.834 12.327 51.891 1.00 30.07 426 GLU D N 1
ATOM 14835 C CA . GLU D 1 426 ? 18.349 13.717 52.039 1.00 29.83 426 GLU D CA 1
ATOM 14836 C C . GLU D 1 426 ? 17.592 14.680 51.121 1.00 28.91 426 GLU D C 1
ATOM 14837 O O . GLU D 1 426 ? 17.226 14.273 50.002 1.00 28.26 426 GLU D O 1
ATOM 14843 N N . LEU D 1 427 ? 17.407 15.919 51.588 1.00 28.91 427 LEU D N 1
ATOM 14844 C CA . LEU D 1 427 ? 17.012 17.098 50.772 1.00 29.01 427 LEU D CA 1
ATOM 14845 C C . LEU D 1 427 ? 18.213 18.041 50.672 1.00 29.14 427 LEU D C 1
ATOM 14846 O O . LEU D 1 427 ? 18.876 18.256 51.707 1.00 29.43 427 LEU D O 1
ATOM 14851 N N . ARG D 1 428 ? 18.477 18.582 49.478 1.00 28.58 428 ARG D N 1
ATOM 14852 C CA . ARG D 1 428 ? 19.510 19.626 49.253 1.00 28.11 428 ARG D CA 1
ATOM 14853 C C . ARG D 1 428 ? 18.814 20.939 48.886 1.00 28.29 428 ARG D C 1
ATOM 14854 O O . ARG D 1 428 ? 18.053 20.956 47.895 1.00 28.24 428 ARG D O 1
ATOM 14862 N N . MET D 1 429 ? 19.074 21.988 49.667 1.00 28.11 429 MET D N 1
ATOM 14863 C CA . MET D 1 429 ? 18.507 23.347 49.487 1.00 28.07 429 MET D CA 1
ATOM 14864 C C . MET D 1 429 ? 19.621 24.294 49.041 1.00 28.23 429 MET D C 1
ATOM 14865 O O . MET D 1 429 ? 20.685 24.288 49.682 1.00 27.98 429 MET D O 1
ATOM 14870 N N . GLU D 1 430 ? 19.379 25.070 47.981 1.00 28.28 430 GLU D N 1
ATOM 14871 C CA . GLU D 1 430 ? 20.214 26.238 47.605 1.00 27.95 430 GLU D CA 1
ATOM 14872 C C . GLU D 1 430 ? 19.460 27.509 47.999 1.00 28.33 430 GLU D C 1
ATOM 14873 O O . GLU D 1 430 ? 18.232 27.544 47.806 1.00 28.30 430 GLU D O 1
ATOM 14879 N N . PHE D 1 431 ? 20.172 28.494 48.551 1.00 29.09 431 PHE D N 1
ATOM 14880 C CA . PHE D 1 431 ? 19.639 29.836 48.899 1.00 29.18 431 PHE D CA 1
ATOM 14881 C C . PHE D 1 431 ? 20.372 30.891 48.066 1.00 29.63 431 PHE D C 1
ATOM 14882 O O . PHE D 1 431 ? 21.617 30.882 48.030 1.00 29.97 431 PHE D O 1
ATOM 14890 N N . SER D 1 432 ? 19.605 31.745 47.384 1.00 29.63 432 SER D N 1
ATOM 14891 C CA . SER D 1 432 ? 20.086 32.959 46.677 1.00 29.90 432 SER D CA 1
ATOM 14892 C C . SER D 1 432 ? 19.090 34.096 46.919 1.00 29.55 432 SER D C 1
ATOM 14893 O O . SER D 1 432 ? 17.878 33.815 46.970 1.00 29.39 432 SER D O 1
ATOM 14896 N N . GLN D 1 433 ? 19.599 35.317 47.100 1.00 29.44 433 GLN D N 1
ATOM 14897 C CA . GLN D 1 433 ? 18.801 36.567 47.222 1.00 29.56 433 GLN D CA 1
ATOM 14898 C C . GLN D 1 433 ? 17.879 36.476 48.448 1.00 28.92 433 GLN D C 1
ATOM 14899 O O . GLN D 1 433 ? 16.826 37.141 48.444 1.00 29.66 433 GLN D O 1
ATOM 14905 N N . ASP D 1 434 ? 18.271 35.679 49.449 1.00 28.60 434 ASP D N 1
ATOM 14906 C CA . ASP D 1 434 ? 17.652 35.592 50.802 1.00 28.38 434 ASP D CA 1
ATOM 14907 C C . ASP D 1 434 ? 16.421 34.673 50.782 1.00 28.11 434 ASP D C 1
ATOM 14908 O O . ASP D 1 434 ? 15.672 34.681 51.780 1.00 28.14 434 ASP D O 1
ATOM 14913 N N . VAL D 1 435 ? 16.231 33.894 49.711 1.00 27.85 435 VAL D N 1
ATOM 14914 C CA . VAL D 1 435 ? 15.115 32.908 49.577 1.00 27.44 435 VAL D CA 1
ATOM 14915 C C . VAL D 1 435 ? 15.681 31.576 49.075 1.00 27.30 435 VAL D C 1
ATOM 14916 O O . VAL D 1 435 ? 16.849 31.556 48.633 1.00 26.87 435 VAL D O 1
ATOM 14920 N N . LEU D 1 436 ? 14.865 30.518 49.140 1.00 26.89 436 LEU D N 1
ATOM 14921 C CA . LEU D 1 436 ? 15.177 29.161 48.619 1.00 27.16 436 LEU D CA 1
ATOM 14922 C C . LEU D 1 436 ? 15.209 29.216 47.087 1.00 27.26 436 LEU D C 1
ATOM 14923 O O . LEU D 1 436 ? 14.169 29.557 46.493 1.00 26.73 436 LEU D O 1
ATOM 14928 N N . ALA D 1 437 ? 16.358 28.887 46.488 1.00 27.64 437 ALA D N 1
ATOM 14929 C CA . ALA D 1 437 ? 16.643 29.018 45.039 1.00 27.77 437 ALA D CA 1
ATOM 14930 C C . ALA D 1 437 ? 16.398 27.690 44.315 1.00 28.13 437 ALA D C 1
ATOM 14931 O O . ALA D 1 437 ? 16.050 27.726 43.115 1.00 28.60 437 ALA D O 1
ATOM 14933 N N . SER D 1 438 ? 16.599 26.557 44.993 1.00 28.51 438 SER D N 1
ATOM 14934 C CA . SER D 1 438 ? 16.405 25.209 44.400 1.00 28.60 438 SER D CA 1
ATOM 14935 C C . SER D 1 438 ? 16.193 24.156 45.490 1.00 28.54 438 SER D C 1
ATOM 14936 O O . SER D 1 438 ? 16.612 24.390 46.644 1.00 28.72 438 SER D O 1
ATOM 14939 N N . LEU D 1 439 ? 15.563 23.040 45.112 1.00 28.39 439 LEU D N 1
ATOM 14940 C CA . LEU D 1 439 ? 15.382 21.831 45.956 1.00 28.62 439 LEU D CA 1
ATOM 14941 C C . LEU D 1 439 ? 15.688 20.587 45.116 1.00 28.40 439 LEU D C 1
ATOM 14942 O O . LEU D 1 439 ? 15.258 20.541 43.941 1.00 28.61 439 LEU D O 1
ATOM 14947 N N . GLN D 1 440 ? 16.408 19.628 45.706 1.00 27.53 440 GLN D N 1
ATOM 14948 C CA . GLN D 1 440 ? 16.766 18.322 45.094 1.00 27.23 440 GLN D CA 1
ATOM 14949 C C . GLN D 1 440 ? 16.572 17.222 46.141 1.00 27.04 440 GLN D C 1
ATOM 14950 O O . GLN D 1 440 ? 16.917 17.462 47.310 1.00 26.64 440 GLN D O 1
ATOM 14956 N N . LEU D 1 441 ? 16.030 16.070 45.731 1.00 27.62 441 LEU D N 1
ATOM 14957 C CA . LEU D 1 441 ? 15.731 14.915 46.619 1.00 28.42 441 LEU D CA 1
ATOM 14958 C C . LEU D 1 441 ? 16.767 13.813 46.380 1.00 28.95 441 LEU D C 1
ATOM 14959 O O . LEU D 1 441 ? 17.036 13.509 45.200 1.00 27.77 441 LEU D O 1
ATOM 14964 N N . HIS D 1 442 ? 17.305 13.242 47.463 1.00 29.15 442 HIS D N 1
ATOM 14965 C CA . HIS D 1 442 ? 18.188 12.045 47.458 1.00 29.83 442 HIS D CA 1
ATOM 14966 C C . HIS D 1 442 ? 17.444 10.883 48.124 1.00 30.27 442 HIS D C 1
ATOM 14967 O O . HIS D 1 442 ? 17.088 11.013 49.314 1.00 30.53 442 HIS D O 1
ATOM 14974 N N . PHE D 1 443 ? 17.219 9.796 47.382 1.00 30.61 443 PHE D N 1
ATOM 14975 C CA . PHE D 1 443 ? 16.383 8.640 47.803 1.00 31.05 443 PHE D CA 1
ATOM 14976 C C . PHE D 1 443 ? 17.245 7.611 48.544 1.00 31.95 443 PHE D C 1
ATOM 14977 O O . PHE D 1 443 ? 18.485 7.646 48.418 1.00 31.71 443 PHE D O 1
ATOM 14985 N N . GLU D 1 444 ? 16.583 6.717 49.286 1.00 32.76 444 GLU D N 1
ATOM 14986 C CA . GLU D 1 444 ? 17.207 5.667 50.138 1.00 33.25 444 GLU D CA 1
ATOM 14987 C C . GLU D 1 444 ? 18.185 4.813 49.320 1.00 32.78 444 GLU D C 1
ATOM 14988 O O . GLU D 1 444 ? 19.229 4.429 49.880 1.00 33.07 444 GLU D O 1
ATOM 14994 N N . ASP D 1 445 ? 17.865 4.522 48.054 1.00 32.13 445 ASP D N 1
ATOM 14995 C CA . ASP D 1 445 ? 18.633 3.572 47.202 1.00 32.29 445 ASP D CA 1
ATOM 14996 C C . ASP D 1 445 ? 19.813 4.279 46.516 1.00 31.90 445 ASP D C 1
ATOM 14997 O O . ASP D 1 445 ? 20.557 3.589 45.795 1.00 32.01 445 ASP D O 1
ATOM 15002 N N . GLY D 1 446 ? 19.968 5.594 46.708 1.00 32.24 446 GLY D N 1
ATOM 15003 C CA . GLY D 1 446 ? 21.114 6.373 46.197 1.00 32.30 446 GLY D CA 1
ATOM 15004 C C . GLY D 1 446 ? 20.766 7.210 44.975 1.00 32.17 446 GLY D C 1
ATOM 15005 O O . GLY D 1 446 ? 21.529 8.155 44.686 1.00 32.35 446 GLY D O 1
ATOM 15006 N N . THR D 1 447 ? 19.674 6.886 44.272 1.00 31.97 447 THR D N 1
ATOM 15007 C CA . THR D 1 447 ? 19.140 7.694 43.141 1.00 31.53 447 THR D CA 1
ATOM 15008 C C . THR D 1 447 ? 18.613 9.026 43.682 1.00 31.70 447 THR D C 1
ATOM 15009 O O . THR D 1 447 ? 18.398 9.131 44.909 1.00 31.08 447 THR D O 1
ATOM 15013 N N . SER D 1 448 ? 18.411 9.998 42.791 1.00 31.53 448 SER D N 1
ATOM 15014 C CA . SER D 1 448 ? 17.984 11.380 43.127 1.00 31.43 448 SER D CA 1
ATOM 15015 C C . SER D 1 448 ? 17.061 11.923 42.035 1.00 31.31 448 SER D C 1
ATOM 15016 O O . SER D 1 448 ? 17.003 11.316 40.946 1.00 30.87 448 SER D O 1
ATOM 15019 N N . THR D 1 449 ? 16.377 13.030 42.326 1.00 30.58 449 THR D N 1
ATOM 15020 C CA . THR D 1 449 ? 15.645 13.856 41.332 1.00 31.31 449 THR D CA 1
ATOM 15021 C C . THR D 1 449 ? 16.640 14.805 40.661 1.00 32.07 449 THR D C 1
ATOM 15022 O O . THR D 1 449 ? 17.796 14.876 41.125 1.00 32.27 449 THR D O 1
ATOM 15026 N N . ARG D 1 450 ? 16.193 15.506 39.618 1.00 33.61 450 ARG D N 1
ATOM 15027 C CA . ARG D 1 450 ? 16.839 16.746 39.111 1.00 34.44 450 ARG D CA 1
ATOM 15028 C C . ARG D 1 450 ? 16.878 17.774 40.245 1.00 32.78 450 ARG D C 1
ATOM 15029 O O . ARG D 1 450 ? 16.056 17.659 41.174 1.00 33.11 450 ARG D O 1
ATOM 15037 N N . LYS D 1 451 ? 17.780 18.752 40.150 1.00 31.16 451 LYS D N 1
ATOM 15038 C CA . LYS D 1 451 ? 17.722 20.010 40.938 1.00 30.54 451 LYS D CA 1
ATOM 15039 C C . LYS D 1 451 ? 16.605 20.880 40.347 1.00 29.63 451 LYS D C 1
ATOM 15040 O O . LYS D 1 451 ? 16.709 21.235 39.161 1.00 29.20 451 LYS D O 1
ATOM 15046 N N . PHE D 1 452 ? 15.573 21.184 41.138 1.00 28.72 452 PHE D N 1
ATOM 15047 C CA . PHE D 1 452 ? 14.385 21.975 40.722 1.00 28.33 452 PHE D CA 1
ATOM 15048 C C . PHE D 1 452 ? 14.579 23.437 41.142 1.00 28.42 452 PHE D C 1
ATOM 15049 O O . PHE D 1 452 ? 14.575 23.719 42.355 1.00 27.53 452 PHE D O 1
ATOM 15057 N N . GLY D 1 453 ? 14.741 24.328 40.158 1.00 28.57 453 GLY D N 1
ATOM 15058 C CA . GLY D 1 453 ? 14.990 25.769 40.357 1.00 29.31 453 GLY D CA 1
ATOM 15059 C C . GLY D 1 453 ? 16.467 26.110 40.239 1.00 29.55 453 GLY D C 1
ATOM 15060 O O . GLY D 1 453 ? 17.298 25.205 40.436 1.00 29.14 453 GLY D O 1
ATOM 15061 N N . ASN D 1 454 ? 16.772 27.369 39.908 1.00 30.74 454 ASN D N 1
ATOM 15062 C CA . ASN D 1 454 ? 18.148 27.930 39.813 1.00 31.99 454 ASN D CA 1
ATOM 15063 C C . ASN D 1 454 ? 19.021 27.027 38.931 1.00 32.40 454 ASN D C 1
ATOM 15064 O O . ASN D 1 454 ? 20.165 26.739 39.326 1.00 33.03 454 ASN D O 1
ATOM 15069 N N . GLU D 1 455 ? 18.501 26.610 37.775 1.00 32.96 455 GLU D N 1
ATOM 15070 C CA . GLU D 1 455 ? 19.165 25.638 36.865 1.00 33.93 455 GLU D CA 1
ATOM 15071 C C . GLU D 1 455 ? 20.475 26.236 36.329 1.00 33.11 455 GLU D C 1
ATOM 15072 O O . GLU D 1 455 ? 21.429 25.461 36.134 1.00 33.49 455 GLU D O 1
ATOM 15078 N N . LEU D 1 456 ? 20.524 27.558 36.121 1.00 32.98 456 LEU D N 1
ATOM 15079 C CA . LEU D 1 456 ? 21.631 28.266 35.417 1.00 33.38 456 LEU D CA 1
ATOM 15080 C C . LEU D 1 456 ? 22.430 29.170 36.369 1.00 32.14 456 LEU D C 1
ATOM 15081 O O . LEU D 1 456 ? 23.559 29.543 35.995 1.00 32.48 456 LEU D O 1
ATOM 15086 N N . GLY D 1 457 ? 21.885 29.511 37.541 1.00 31.24 457 GLY D N 1
ATOM 15087 C CA . GLY D 1 457 ? 22.423 30.571 38.417 1.00 30.58 457 GLY D CA 1
ATOM 15088 C C . GLY D 1 457 ? 23.426 30.061 39.441 1.00 30.51 457 GLY D C 1
ATOM 15089 O O . GLY D 1 457 ? 23.670 28.835 39.496 1.00 31.06 457 GLY D O 1
ATOM 15090 N N . TRP D 1 458 ? 23.991 30.987 40.222 1.00 29.95 458 TRP D N 1
ATOM 15091 C CA . TRP D 1 458 ? 24.983 30.734 41.301 1.00 29.36 458 TRP D CA 1
ATOM 15092 C C . TRP D 1 458 ? 24.255 30.644 42.644 1.00 28.92 458 TRP D C 1
ATOM 15093 O O . TRP D 1 458 ? 23.499 31.580 42.968 1.00 28.97 458 TRP D O 1
ATOM 15104 N N . ALA D 1 459 ? 24.472 29.553 43.381 1.00 28.19 459 ALA D N 1
ATOM 15105 C CA . ALA D 1 459 ? 23.918 29.321 44.735 1.00 28.31 459 ALA D CA 1
ATOM 15106 C C . ALA D 1 459 ? 24.810 30.027 45.759 1.00 27.67 459 ALA D C 1
ATOM 15107 O O . ALA D 1 459 ? 26.002 29.688 45.832 1.00 28.08 459 ALA D O 1
ATOM 15109 N N . THR D 1 460 ? 24.261 30.983 46.508 1.00 27.83 460 THR D N 1
ATOM 15110 C CA . THR D 1 460 ? 24.993 31.691 47.590 1.00 27.89 460 THR D CA 1
ATOM 15111 C C . THR D 1 460 ? 25.340 30.676 48.683 1.00 27.76 460 THR D C 1
ATOM 15112 O O . THR D 1 460 ? 26.507 30.656 49.113 1.00 26.32 460 THR D O 1
ATOM 15116 N N . ARG D 1 461 ? 24.360 29.862 49.088 1.00 29.02 461 ARG D N 1
ATOM 15117 C CA . ARG D 1 461 ? 24.490 28.844 50.164 1.00 30.20 461 ARG D CA 1
ATOM 15118 C C . ARG D 1 461 ? 23.868 27.526 49.697 1.00 29.70 461 ARG D C 1
ATOM 15119 O O . ARG D 1 461 ? 22.746 27.565 49.157 1.00 29.45 461 ARG D O 1
ATOM 15127 N N . ILE D 1 462 ? 24.583 26.415 49.902 1.00 28.97 462 ILE D N 1
ATOM 15128 C CA . ILE D 1 462 ? 24.116 25.025 49.621 1.00 28.82 462 ILE D CA 1
ATOM 15129 C C . ILE D 1 462 ? 24.070 24.267 50.952 1.00 28.91 462 ILE D C 1
ATOM 15130 O O . ILE D 1 462 ? 25.137 24.097 51.569 1.00 28.84 462 ILE D O 1
ATOM 15135 N N . LEU D 1 463 ? 22.876 23.838 51.369 1.00 29.13 463 LEU D N 1
ATOM 15136 C CA . LEU D 1 463 ? 22.637 23.099 52.638 1.00 29.20 463 LEU D CA 1
ATOM 15137 C C . LEU D 1 463 ? 21.996 21.748 52.317 1.00 28.71 463 LEU D C 1
ATOM 15138 O O . LEU D 1 463 ? 21.188 21.689 51.378 1.00 28.70 463 LEU D O 1
ATOM 15143 N N . THR D 1 464 ? 22.355 20.712 53.076 1.00 28.45 464 THR D N 1
ATOM 15144 C CA . THR D 1 464 ? 21.833 19.331 52.926 1.00 28.27 464 THR D CA 1
ATOM 15145 C C . THR D 1 464 ? 21.182 18.903 54.243 1.00 28.17 464 THR D C 1
ATOM 15146 O O . THR D 1 464 ? 21.874 18.921 55.275 1.00 27.95 464 THR D O 1
ATOM 15150 N N . CYS D 1 465 ? 19.894 18.556 54.198 1.00 28.29 465 CYS D N 1
ATOM 15151 C CA . CYS D 1 465 ? 19.124 17.998 55.340 1.00 27.99 465 CYS D CA 1
ATOM 15152 C C . CYS D 1 465 ? 19.093 16.473 55.212 1.00 27.73 465 CYS D C 1
ATOM 15153 O O . CYS D 1 465 ? 18.337 15.973 54.363 1.00 28.25 465 CYS D O 1
ATOM 15156 N N . THR D 1 466 ? 19.904 15.775 56.011 1.00 27.43 466 THR D N 1
ATOM 15157 C CA . THR D 1 466 ? 20.012 14.293 56.020 1.00 27.31 466 THR D CA 1
ATOM 15158 C C . THR D 1 466 ? 19.128 13.739 57.141 1.00 27.20 466 THR D C 1
ATOM 15159 O O . THR D 1 466 ? 19.310 14.161 58.303 1.00 26.31 466 THR D O 1
ATOM 15163 N N . ALA D 1 467 ? 18.203 12.838 56.793 1.00 27.03 467 ALA D N 1
ATOM 15164 C CA . ALA D 1 467 ? 17.322 12.121 57.741 1.00 27.18 467 ALA D CA 1
ATOM 15165 C C . ALA D 1 467 ? 18.179 11.522 58.852 1.00 26.89 467 ALA D C 1
ATOM 15166 O O . ALA D 1 467 ? 19.203 10.899 58.571 1.00 27.27 467 ALA D O 1
ATOM 15168 N N . PRO D 1 468 ? 17.820 11.714 60.142 1.00 26.74 468 PRO D N 1
ATOM 15169 C CA . PRO D 1 468 ? 18.462 10.969 61.222 1.00 27.21 468 PRO D CA 1
ATOM 15170 C C . PRO D 1 468 ? 18.310 9.472 60.923 1.00 27.94 468 PRO D C 1
ATOM 15171 O O . PRO D 1 468 ? 17.195 9.038 60.681 1.00 27.53 468 PRO D O 1
ATOM 15175 N N . TYR D 1 469 ? 19.425 8.738 60.892 1.00 28.72 469 TYR D N 1
ATOM 15176 C CA . TYR D 1 469 ? 19.457 7.298 60.535 1.00 30.18 469 TYR D CA 1
ATOM 15177 C C . TYR D 1 469 ? 18.531 6.543 61.498 1.00 29.99 469 TYR D C 1
ATOM 15178 O O . TYR D 1 469 ? 18.741 6.637 62.724 1.00 30.40 469 TYR D O 1
ATOM 15187 N N . GLY D 1 470 ? 17.517 5.861 60.953 1.00 30.03 470 GLY D N 1
ATOM 15188 C CA . GLY D 1 470 ? 16.461 5.169 61.720 1.00 30.45 470 GLY D CA 1
ATOM 15189 C C . GLY D 1 470 ? 15.148 5.937 61.732 1.00 30.20 470 GLY D C 1
ATOM 15190 O O . GLY D 1 470 ? 14.142 5.363 62.189 1.00 30.53 470 GLY D O 1
ATOM 15191 N N . TYR D 1 471 ? 15.151 7.187 61.253 1.00 30.47 471 TYR D N 1
ATOM 15192 C CA . TYR D 1 471 ? 13.967 8.083 61.167 1.00 30.35 471 TYR D CA 1
ATOM 15193 C C . TYR D 1 471 ? 13.638 8.367 59.695 1.00 30.72 471 TYR D C 1
ATOM 15194 O O . TYR D 1 471 ? 14.562 8.357 58.859 1.00 31.27 471 TYR D O 1
ATOM 15203 N N . ARG D 1 472 ? 12.357 8.611 59.396 1.00 31.18 472 ARG D N 1
ATOM 15204 C CA . ARG D 1 472 ? 11.868 9.054 58.061 1.00 31.07 472 ARG D CA 1
ATOM 15205 C C . ARG D 1 472 ? 11.338 10.487 58.175 1.00 30.94 472 ARG D C 1
ATOM 15206 O O . ARG D 1 472 ? 10.909 10.872 59.282 1.00 31.05 472 ARG D O 1
ATOM 15214 N N . PHE D 1 473 ? 11.369 11.240 57.071 1.00 29.86 473 PHE D N 1
ATOM 15215 C CA . PHE D 1 473 ? 10.674 12.545 56.919 1.00 28.95 473 PHE D CA 1
ATOM 15216 C C . PHE D 1 473 ? 9.180 12.328 57.201 1.00 29.21 473 PHE D C 1
ATOM 15217 O O . PHE D 1 473 ? 8.585 11.435 56.572 1.00 29.01 473 PHE D O 1
ATOM 15225 N N . SER D 1 474 ? 8.611 13.093 58.139 1.00 29.32 474 SER D N 1
ATOM 15226 C CA . SER D 1 474 ? 7.224 12.923 58.654 1.00 29.33 474 SER D CA 1
ATOM 15227 C C . SER D 1 474 ? 6.393 14.202 58.476 1.00 29.49 474 SER D C 1
ATOM 15228 O O . SER D 1 474 ? 5.156 14.082 58.361 1.00 30.21 474 SER D O 1
ATOM 15231 N N . SER D 1 475 ? 7.032 15.376 58.497 1.00 29.96 475 SER D N 1
ATOM 15232 C CA . SER D 1 475 ? 6.386 16.705 58.330 1.00 29.51 475 SER D CA 1
ATOM 15233 C C . SER D 1 475 ? 7.454 17.763 58.033 1.00 29.46 475 SER D C 1
ATOM 15234 O O . SER D 1 475 ? 8.631 17.386 57.859 1.00 29.55 475 SER D O 1
ATOM 15237 N N . TRP D 1 476 ? 7.054 19.035 57.958 1.00 29.46 476 TRP D N 1
ATOM 15238 C CA . TRP D 1 476 ? 7.978 20.188 57.798 1.00 28.91 476 TRP D CA 1
ATOM 15239 C C . TRP D 1 476 ? 7.281 21.489 58.210 1.00 29.00 476 TRP D C 1
ATOM 15240 O O . TRP D 1 476 ? 6.046 21.488 58.364 1.00 29.20 476 TRP D O 1
ATOM 15251 N N . ALA D 1 477 ? 8.073 22.547 58.390 1.00 29.49 477 ALA D N 1
ATOM 15252 C CA . ALA D 1 477 ? 7.626 23.929 58.674 1.00 29.99 477 ALA D CA 1
ATOM 15253 C C . ALA D 1 477 ? 8.406 24.882 57.765 1.00 30.91 477 ALA D C 1
ATOM 15254 O O . ALA D 1 477 ? 9.391 24.437 57.139 1.00 31.04 477 ALA D O 1
ATOM 15256 N N . PHE D 1 478 ? 7.979 26.141 57.684 1.00 31.11 478 PHE D N 1
ATOM 15257 C CA . PHE D 1 478 ? 8.554 27.142 56.752 1.00 32.34 478 PHE D CA 1
ATOM 15258 C C . PHE D 1 478 ? 8.196 28.561 57.197 1.00 32.58 478 PHE D C 1
ATOM 15259 O O . PHE D 1 478 ? 7.221 28.746 57.957 1.00 32.09 478 PHE D O 1
ATOM 15267 N N . ARG D 1 479 ? 8.987 29.527 56.726 1.00 33.08 479 ARG D N 1
ATOM 15268 C CA . ARG D 1 479 ? 8.639 30.969 56.698 1.00 33.19 479 ARG D CA 1
ATOM 15269 C C . ARG D 1 479 ? 8.523 31.400 55.234 1.00 33.46 479 ARG D C 1
ATOM 15270 O O . ARG D 1 479 ? 9.347 30.939 54.413 1.00 32.22 479 ARG D O 1
ATOM 15278 N N . GLU D 1 480 ? 7.533 32.245 54.933 1.00 33.91 480 GLU D N 1
ATOM 15279 C CA . GLU D 1 480 ? 7.345 32.894 53.609 1.00 34.05 480 GLU D CA 1
ATOM 15280 C C . GLU D 1 480 ? 7.807 34.350 53.704 1.00 33.75 480 GLU D C 1
ATOM 15281 O O . GLU D 1 480 ? 7.658 34.957 54.786 1.00 33.85 480 GLU D O 1
ATOM 15287 N N . ASP D 1 481 ? 8.363 34.874 52.611 1.00 33.17 481 ASP D N 1
ATOM 15288 C CA . ASP D 1 481 ? 8.727 36.306 52.445 1.00 33.65 481 ASP D CA 1
ATOM 15289 C C . ASP D 1 481 ? 8.577 36.663 50.970 1.00 34.00 481 ASP D C 1
ATOM 15290 O O . ASP D 1 481 ? 8.740 35.797 50.111 1.00 33.43 481 ASP D O 1
ATOM 15295 N N . PRO D 1 482 ? 8.236 37.928 50.629 1.00 35.36 482 PRO D N 1
ATOM 15296 C CA . PRO D 1 482 ? 8.231 38.370 49.234 1.00 35.90 482 PRO D CA 1
ATOM 15297 C C . PRO D 1 482 ? 9.624 38.211 48.608 1.00 36.32 482 PRO D C 1
ATOM 15298 O O . PRO D 1 482 ? 10.555 38.807 49.109 1.00 38.38 482 PRO D O 1
ATOM 15302 N N . GLY D 1 483 ? 9.727 37.397 47.553 1.00 37.11 483 GLY D N 1
ATOM 15303 C CA . GLY D 1 483 ? 10.983 37.121 46.830 1.00 36.75 483 GLY D CA 1
ATOM 15304 C C . GLY D 1 483 ? 11.344 38.254 45.872 1.00 37.20 483 GLY D C 1
ATOM 15305 O O . GLY D 1 483 ? 10.624 39.246 45.777 1.00 36.15 483 GLY D O 1
ATOM 15306 N N . PRO D 1 484 ? 12.464 38.129 45.123 1.00 37.56 484 PRO D N 1
ATOM 15307 C CA . PRO D 1 484 ? 12.941 39.205 44.251 1.00 37.86 484 PRO D CA 1
ATOM 15308 C C . PRO D 1 484 ? 12.046 39.498 43.035 1.00 38.45 484 PRO D C 1
ATOM 15309 O O . PRO D 1 484 ? 12.209 40.554 42.453 1.00 37.13 484 PRO D O 1
ATOM 15313 N N . TYR D 1 485 ? 11.134 38.582 42.683 1.00 39.17 485 TYR D N 1
ATOM 15314 C CA . TYR D 1 485 ? 10.178 38.730 41.552 1.00 40.72 485 TYR D CA 1
ATOM 15315 C C . TYR D 1 485 ? 8.803 39.172 42.073 1.00 40.82 485 TYR D C 1
ATOM 15316 O O . TYR D 1 485 ? 7.807 38.981 41.350 1.00 41.66 485 TYR D O 1
ATOM 15325 N N . ARG D 1 486 ? 8.754 39.747 43.281 1.00 40.98 486 ARG D N 1
ATOM 15326 C CA . ARG D 1 486 ? 7.532 40.316 43.915 1.00 41.20 486 ARG D CA 1
ATOM 15327 C C . ARG D 1 486 ? 6.424 39.255 43.956 1.00 40.80 486 ARG D C 1
ATOM 15328 O O . ARG D 1 486 ? 5.243 39.622 43.794 1.00 40.99 486 ARG D O 1
ATOM 15336 N N . THR D 1 487 ? 6.805 37.989 44.158 1.00 39.13 487 THR D N 1
ATOM 15337 C CA . THR D 1 487 ? 5.903 36.841 44.436 1.00 38.36 487 THR D CA 1
ATOM 15338 C C . THR D 1 487 ? 6.272 36.269 45.808 1.00 37.51 487 THR D C 1
ATOM 15339 O O . THR D 1 487 ? 7.390 36.562 46.286 1.00 37.28 487 THR D O 1
ATOM 15343 N N . THR D 1 488 ? 5.372 35.490 46.413 1.00 36.25 488 THR D N 1
ATOM 15344 C CA . THR D 1 488 ? 5.605 34.798 47.709 1.00 35.70 488 THR D CA 1
ATOM 15345 C C . THR D 1 488 ? 6.650 33.699 47.486 1.00 34.44 488 THR D C 1
ATOM 15346 O O . THR D 1 488 ? 6.443 32.860 46.585 1.00 35.19 488 THR D O 1
ATOM 15350 N N . ALA D 1 489 ? 7.742 33.738 48.254 1.00 33.15 489 ALA D N 1
ATOM 15351 C CA . ALA D 1 489 ? 8.867 32.775 48.204 1.00 32.01 489 ALA D CA 1
ATOM 15352 C C . ALA D 1 489 ? 9.057 32.142 49.586 1.00 31.27 489 ALA D C 1
ATOM 15353 O O . ALA D 1 489 ? 8.463 32.649 50.561 1.00 31.21 489 ALA D O 1
ATOM 15355 N N . ILE D 1 490 ? 9.854 31.074 49.655 1.00 29.83 490 ILE D N 1
ATOM 15356 C CA . ILE D 1 490 ? 10.149 30.308 50.902 1.00 29.38 490 ILE D CA 1
ATOM 15357 C C . ILE D 1 490 ? 11.566 30.679 51.354 1.00 29.00 490 ILE D C 1
ATOM 15358 O O . ILE D 1 490 ? 12.517 30.402 50.597 1.00 29.12 490 ILE D O 1
ATOM 15363 N N . SER D 1 491 ? 11.681 31.302 52.532 1.00 28.11 491 SER D N 1
ATOM 15364 C CA . SER D 1 491 ? 12.928 31.900 53.079 1.00 28.22 491 SER D CA 1
ATOM 15365 C C . SER D 1 491 ? 13.576 30.963 54.107 1.00 28.87 491 SER D C 1
ATOM 15366 O O . SER D 1 491 ? 14.822 30.882 54.116 1.00 28.62 491 SER D O 1
ATOM 15369 N N . VAL D 1 492 ? 12.768 30.311 54.950 1.00 28.76 492 VAL D N 1
ATOM 15370 C CA . VAL D 1 492 ? 13.235 29.370 56.014 1.00 28.88 492 VAL D CA 1
ATOM 15371 C C . VAL D 1 492 ? 12.513 28.028 55.843 1.00 28.76 492 VAL D C 1
ATOM 15372 O O . VAL D 1 492 ? 11.314 28.043 55.513 1.00 29.51 492 VAL D O 1
ATOM 15376 N N . LEU D 1 493 ? 13.230 26.918 56.059 1.00 28.51 493 LEU D N 1
ATOM 15377 C CA . LEU D 1 493 ? 12.682 25.535 56.086 1.00 28.23 493 LEU D CA 1
ATOM 15378 C C . LEU D 1 493 ? 13.172 24.826 57.353 1.00 28.45 493 LEU D C 1
ATOM 15379 O O . LEU D 1 493 ? 14.325 25.055 57.750 1.00 28.78 493 LEU D O 1
ATOM 15384 N N . ARG D 1 494 ? 12.315 23.995 57.950 1.00 28.92 494 ARG D N 1
ATOM 15385 C CA . ARG D 1 494 ? 12.665 23.056 59.048 1.00 28.89 494 ARG D CA 1
ATOM 15386 C C . ARG D 1 494 ? 11.915 21.747 58.795 1.00 28.76 494 ARG D C 1
ATOM 15387 O O . ARG D 1 494 ? 10.705 21.811 58.511 1.00 29.79 494 ARG D O 1
ATOM 15395 N N . PHE D 1 495 ? 12.611 20.612 58.881 1.00 28.76 495 PHE D N 1
ATOM 15396 C CA . PHE D 1 495 ? 12.059 19.270 58.565 1.00 28.50 495 PHE D CA 1
ATOM 15397 C C . PHE D 1 495 ? 11.869 18.479 59.861 1.00 28.76 495 PHE D C 1
ATOM 15398 O O . PHE D 1 495 ? 12.744 18.536 60.745 1.00 29.35 495 PHE D O 1
ATOM 15406 N N . GLN D 1 496 ? 10.725 17.794 59.959 1.00 28.75 496 GLN D N 1
ATOM 15407 C CA . GLN D 1 496 ? 10.317 16.955 61.115 1.00 28.74 496 GLN D CA 1
ATOM 15408 C C . GLN D 1 496 ? 10.432 15.485 60.703 1.00 28.51 496 GLN D C 1
ATOM 15409 O O . GLN D 1 496 ? 10.194 15.180 59.515 1.00 28.41 496 GLN D O 1
ATOM 15415 N N . PHE D 1 497 ? 10.791 14.618 61.652 1.00 28.17 497 PHE D N 1
ATOM 15416 C CA . PHE D 1 497 ? 11.041 13.173 61.423 1.00 27.97 497 PHE D CA 1
ATOM 15417 C C . PHE D 1 497 ? 10.325 12.345 62.492 1.00 28.33 497 PHE D C 1
ATOM 15418 O O . PHE D 1 497 ? 10.064 12.866 63.596 1.00 28.65 497 PHE D O 1
ATOM 15426 N N . THR D 1 498 ? 10.013 11.094 62.145 1.00 28.10 498 THR D N 1
ATOM 15427 C CA . THR D 1 498 ? 9.415 10.068 63.037 1.00 28.30 498 THR D CA 1
ATOM 15428 C C . THR D 1 498 ? 10.155 8.755 62.793 1.00 28.66 498 THR D C 1
ATOM 15429 O O . THR D 1 498 ? 10.660 8.532 61.693 1.00 28.78 498 THR D O 1
ATOM 15433 N N . PRO D 1 499 ? 10.275 7.865 63.807 1.00 28.58 499 PRO D N 1
ATOM 15434 C CA . PRO D 1 499 ? 10.974 6.590 63.632 1.00 28.22 499 PRO D CA 1
ATOM 15435 C C . PRO D 1 499 ? 10.432 5.722 62.485 1.00 28.21 499 PRO D C 1
ATOM 15436 O O . PRO D 1 499 ? 9.232 5.575 62.374 1.00 27.68 499 PRO D O 1
ATOM 15440 N N . GLU D 1 500 ? 11.339 5.182 61.665 1.00 28.15 500 GLU D N 1
ATOM 15441 C CA . GLU D 1 500 ? 11.047 4.172 60.614 1.00 27.95 500 GLU D CA 1
ATOM 15442 C C . GLU D 1 500 ? 11.308 2.779 61.200 1.00 28.48 500 GLU D C 1
ATOM 15443 O O . GLU D 1 500 ? 12.493 2.394 61.301 1.00 28.25 500 GLU D O 1
ATOM 15449 N N . LEU D 1 501 ? 10.244 2.054 61.566 1.00 29.39 501 LEU D N 1
ATOM 15450 C CA . LEU D 1 501 ? 10.324 0.737 62.260 1.00 30.39 501 LEU D CA 1
ATOM 15451 C C . LEU D 1 501 ? 10.540 -0.399 61.250 1.00 32.01 501 LEU D C 1
ATOM 15452 O O . LEU D 1 501 ? 10.787 -1.534 61.704 1.00 32.13 501 LEU D O 1
ATOM 15457 N N . ASP D 1 502 ? 10.457 -0.116 59.944 1.00 33.23 502 ASP D N 1
ATOM 15458 C CA . ASP D 1 502 ? 10.623 -1.124 58.860 1.00 35.59 502 ASP D CA 1
ATOM 15459 C C . ASP D 1 502 ? 11.786 -0.710 57.950 1.00 35.55 502 ASP D C 1
ATOM 15460 O O . ASP D 1 502 ? 11.710 -0.980 56.737 1.00 36.06 502 ASP D O 1
ATOM 15465 N N . MET D 1 503 ? 12.831 -0.099 58.516 1.00 36.02 503 MET D N 1
ATOM 15466 C CA . MET D 1 503 ? 14.006 0.402 57.753 1.00 36.38 503 MET D CA 1
ATOM 15467 C C . MET D 1 503 ? 14.888 -0.779 57.356 1.00 37.09 503 MET D C 1
ATOM 15468 O O . MET D 1 503 ? 15.361 -1.516 58.219 1.00 35.85 503 MET D O 1
ATOM 15473 N N . PRO D 1 504 ? 15.142 -0.994 56.044 1.00 38.24 504 PRO D N 1
ATOM 15474 C CA . PRO D 1 504 ? 16.034 -2.064 55.604 1.00 38.95 504 PRO D CA 1
ATOM 15475 C C . PRO D 1 504 ? 17.494 -1.697 55.902 1.00 39.45 504 PRO D C 1
ATOM 15476 O O . PRO D 1 504 ? 17.805 -0.518 55.925 1.00 39.08 504 PRO D O 1
ATOM 15480 N N . LEU D 1 505 ? 18.337 -2.706 56.134 1.00 40.42 505 LEU D N 1
ATOM 15481 C CA . LEU D 1 505 ? 19.795 -2.536 56.368 1.00 41.62 505 LEU D CA 1
ATOM 15482 C C . LEU D 1 505 ? 20.528 -2.674 55.038 1.00 42.56 505 LEU D C 1
ATOM 15483 O O . LEU D 1 505 ? 19.974 -3.207 54.079 1.00 41.83 505 LEU D O 1
ATOM 15488 N N . PRO D 1 506 ? 21.783 -2.178 54.931 1.00 43.62 506 PRO D N 1
ATOM 15489 C CA . PRO D 1 506 ? 22.613 -2.433 53.754 1.00 44.69 506 PRO D CA 1
ATOM 15490 C C . PRO D 1 506 ? 22.855 -3.938 53.557 1.00 46.19 506 PRO D C 1
ATOM 15491 O O . PRO D 1 506 ? 22.927 -4.652 54.545 1.00 46.57 506 PRO D O 1
ATOM 15495 N N . ALA D 1 507 ? 22.970 -4.371 52.297 1.00 48.62 507 ALA D N 1
ATOM 15496 C CA . ALA D 1 507 ? 23.165 -5.782 51.880 1.00 49.81 507 ALA D CA 1
ATOM 15497 C C . ALA D 1 507 ? 24.217 -6.455 52.770 1.00 52.02 507 ALA D C 1
ATOM 15498 O O . ALA D 1 507 ? 23.987 -7.613 53.178 1.00 52.99 507 ALA D O 1
ATOM 15500 N N . SER D 1 508 ? 25.315 -5.746 53.058 1.00 53.17 508 SER D N 1
ATOM 15501 C CA . SER D 1 508 ? 26.437 -6.181 53.935 1.00 54.15 508 SER D CA 1
ATOM 15502 C C . SER D 1 508 ? 25.898 -6.732 55.262 1.00 55.35 508 SER D C 1
ATOM 15503 O O . SER D 1 508 ? 26.360 -7.815 55.681 1.00 57.07 508 SER D O 1
ATOM 15506 N N . TYR D 1 509 ? 24.961 -6.011 55.888 1.00 55.12 509 TYR D N 1
ATOM 15507 C CA . TYR D 1 509 ? 24.380 -6.318 57.222 1.00 54.58 509 TYR D CA 1
ATOM 15508 C C . TYR D 1 509 ? 23.067 -7.092 57.044 1.00 54.99 509 TYR D C 1
ATOM 15509 O O . TYR D 1 509 ? 23.066 -8.293 56.773 1.00 54.62 509 TYR D O 1
#

Organism: NCBI:txid187345

Foldseek 3Di:
DPVVQVVQVVVQVVQVVPDPDGFNSVVVVVVQLLCLLVLLLLQLLCLLVVDDQDQLRSLVSSCCSQPNDPDDHSVVSLVSNNLLLLQADPVLVVVLCVVCVVLVVVLVVLSVCLNPDDLACNLVSLVVNLVSLVVSLVSLLVDPRNLRCLLVNSVSLSSNLSSLLSCLRCVCSNPVDDPNVVSLVVSVVSLCCCFVNRNLVSLVVSLVVQLVQKDKFKDKDQWDDDPPDTGFIKIWMKIARNRNRAIAIEMATNDDDRCQCVVLSVLLSVQSSLSNLQQVLLSNLSQLLSLVSRPPVCSVVDRSHDCVSNFKGKHDFDFPQSPDRYYHHDDPGPRDFDFWKDQPFFAFFKWKWFEDQATAWIWTWGADPPNVDIRIIDIAGHPPHHDIDIGGCVVWFFFKWKFFYDQLFTAWIKTQTPVRDIDDIGGNPPHDGPDIDMDGRSNQKGFGIKGFHWDQGPVRTIGTGIIMTMIGGDNPDDRPPVD/DDDCVQVVQVVVCVVCVHFNSVVVVVVQLLCLLVLLLLQLLVLLQPPDLDQLRSLVSNCCSQPNDPDDHNVVSLVSNNLLLLQADSVVVVVLCVVCVVLVVVLVVLSVCLNVDDLQCNLVSLVVNLVSLVVSLVSLLVDPRNLRCLLVNSVSLSSNLSSLLSCLSCVCSNPVDDCNVVSQCVNVVSLCCCFVPRNQVSLVVSLVVQLVQWDKFKAKDDWDDDPPDTFFIKIKIWTARNRVRAIAIEMATNDHDRCLCVVLSVLLSVQSSLSNLLQSLLSNLSSLLSLSSRPPVCSVVDHSHDCVRNFKGKHDFDFPQSPDRYYHHRDPGPRDFPFWKDQPFQAFQKWKWFEDQATAWIWTWGADPPNVDIRTIDIAHHPPHHDIDIGGCVVWFFFKWKFFDDQLFTAWIKTQTPVRDIDPTGGNPPHDGPDIDMDGRSNQKGFGTKGFHWDQGPVRTITTGIIMTMIGGDNPDDRPPVD/DDDVVQVVQVVVQVVVVVPDDFTFSSVVVVVVQLLCLLVLLLLQLLVLLQPDDDDQLRSLVSNCCSQPNPPDDHSVVSLVSRNLLLLQADSVVVVVLCVVCVVLVVVLVVLSVCLNPPDLQCNLVSLVVNLVSLVVSLVSLLVDPRVLRCLLVNSVSLSSNLSSLLSCLRCVCSNPPDNPNVVSLVSNVVSLCCCFVPRNQVSLVVSLVVQLVQWDKFWDWDPQDPHFFIKTKIKTARNRNRAIAIEIATNDDDSPQCVVLSVLLSVQSSLSNLQQVLLSNLSSLLSLVSRPPVCSVVDHSHDCVRNFKGKHDFDFLQSPDRYYHHHDPGPRDFDFWKDQPFQAFQKWKWFEDQFTAWIWTWGADPPRVDIRIMDIAHHPPHHDIDIDGCVVWFFFKWKFFDDQLFTAWIKTQTPVRDIDDIGGNPPHDGPDIDMDGRSNQKGFGIKGFHWDQGPVRTITTGIIMTMIGGDNPDDRDD/DDDVVQVVQVVVQVVVVVPDPDDFNVVVVVVVQLLCLLVLLLLQLLCLLVVDPDDQLRSLVSSCCSQPPPPDDHNVVSLLSNNLLLLQADSVVVVVLCVVCVVLVVVLVVLSVCLNPDDLACNLVSLVVNLVSLVVSLVSLLVDPRNLRCLLVNSVSLSSNLSSLLSCLRCVCSRPVDDVNVVSQVVNVVSLCCSFVPRNQVSLVVSLVVQLVQWDKFKAWDPADPPAFIKIWIWIARNRNRAIAIEMATNDHDRCLCVVLNVLLSVQSSLSNLLQVLLSNLSQLLSLVSRPPVCSVVDHSHDCVRNFKTKHDFDFPQSPHRYYHHDDPGPRDFDFWKDQPFFAFFKWKWFEDQFTQWIWTWGADPPRVDIRIIDIAHHPPHHDIDIGGCVVWFFFKWKFFDDQLFTAWIKTQTPVRDIDPTGGNPPHDGPDIDMDGRSNQKGFGTKGFHWDQGPVRTIGTGIIMTMIGGDNPDDRPPVD

InterPro domains:
  IPR036404 Jacalin-like lectin domain superfamily [G3DSA:2.100.10.30] (357-474)
  IPR036716 Pesticidal crystal protein, N-terminal domain superfamily [G3DSA:1.20.190.10] (53-244)
  IPR036716 Pesticidal crystal protein, N-terminal domain superfamily [SSF56849] (64-235)

B-factor: mean 34.85, std 8.09, range [16.97, 97.45]

Secondary structure (DSSP, 8-state):
---HHHHHHHHHHHHH----HHHHHHHHHHTHHHHHHHHHHHHHHHS-SSTTHHHHHHHHHHS-SSS--HHHHHHT-TTHHHHS-HHHHHHHHHHSHHHHHHHHHHHHHHHHS-HHHHHHHHHHHHHHHHHHHHHHHHSTTGGGGHHHHHHHHHHHHHHHHHHHHTHHHHHSS--HHHHHHHHHHHHHIIIIIIHHHHHHHHHHHGGGGEEEEEEEE--EE-SS-EEPPEEEEEEEETTT--EEEEEEES---SSTTHHHHHHHHHHHHHHHHHHHHHHHGGGGGGGGGS-GGGGGGS-SS-HHHHS-EEEEEE-HHHH-SB-SS------S-SEE---S---EEEEEEEESSSEEEEEEEE--SSTTS-EE---EE-SSSBEEEEEE-TTS-EEEEEEEEETTEEEEEEEEETTS-BPPPBS-SSS--SEEEEEEPPTTEEEEEEEEEEEE-TTSSEEEEEEEEEEEE-TTPPPPTT-/--HHHHHHHHHHHHHHTT-SS---HHHHHHHHHTTHHHHHHHHHHHHHHHS-S-TTHHHHHHHHHHS-SSS--HHHHHHT-TTGGGTS-HHHHHHHHHHHHHHHHHHHHHHHHHHHS-HHHHHHHHHHHHHHHHHHHHHHHHSTTGGGGHHHHHHHHHHHHHHHHHHHHHHHHHHSS--HHHHHHHHHHHHHIIIIIIHHHHHHHHHHHGGGGEEEEEEEE--EE-SS-EEPPEEEEEEEETTT--EEEEEEES---SSTTHHHHHHHHHHHHHHHHHHHHHHHGGGGGGGGGS-GGGGGGS-SS-HHHHS-EEEEEE-HHHH--EESS------S-SEE---S---EEEEEEEESSSEEEEEEEE--SSTTS-EE---EE-TTSSEEEEEE-TTS-EEEEEEEEETTEEEEEEEEETTS-B---BS-SSS--SEEEEEEPPTTEEEEEEEEEEEE-TTSSEEEEEEEEEEEE-TTPPPPTT-/---HHHHHHHHHHHHHGGG-SS---HHHHHHHHHHTHHHHHHHHHHHHHHHS-S-TTHHHHHHHHHHS-SSS--HHHHHHT-TTHHHHS-HHHHHHHHHHTHHHHHHHHHHHHHHHHS-HHHHHHHHHHHHHHHHHHHHHHHHSTTGGGGHHHHHHHHHHHHHHHHHHHHSHHHHTSS--HHHHHHHHHHHHHIIIIIIHHHHHHHHHHHGGGGEEEEEEEEPPP--PPPEEEEEEEETTT--EEEEEEES---SSTTHHHHHHHHHHHHHHHHHHHHHHHGGGGGGGGGS-GGGGGGS-SS-HHHHS-EEEEEE-HHHH--B-SS------S-SEE---S---EEEEEEEESSSEEEEEEEE--SSTT--EE---EE-SSSSEEEEEE-TTS-EEEEEEEEETTEEEEEEEEETTS-BPPPBS-SSS--SEEEEEE--TTEEEEEEEEEEEE-TTSSEEEEEEEEEEEE-TTPPPP-/---HHHHHHHHHHHHHHHH-SS---HHHHHHHHHTTHHHHHHHHHHHHHHHS-S-TTHHHHHHHHHHS-SSS--HHHHHHT-GGGGGTS-HHHHHHHHHHHHHHHHHHHHHHHHHHHS-HHHHHHHHHHHHHHHHHHHHHHHHSTTGGGGHHHHHHHHHHHHHHHHHHHHHHHHHHSS--HHHHHHHHHHHHHIIIIIIHHHHHHHHHHHGGGGEEEEEEEE--B--BPPEEEEEEEETTT--EEEEEEES---SSTTHHHHHHHHHHHHHHHHHHHHHHHGGGGGGGGGS-TTTGGGS-SS-HHHHS-EEEEEE-HHHH--EESS------S-SEEPP-S---EEEEEEEESSSEEEEEEEE--SSTTS-EE-PPEE-TTSBEEEEEE-TTS-EEEEEEEEETTEEEEEEEEETTS-BPPPBS-SSS--SEEEEEEPPTTEEEEEEEEEEEE-TTSSEEEEEEEEEEEE-TTPPPPTT-

Nearest PDB structures (foldseek):
  8d2j-assembly2_C  TM=1.000E+00  e=4.194E-86  Leptochilus wrightii
  8d2j-assembly1_A  TM=9.902E-01  e=9.400E-86  Leptochilus wrightii
  9buv-assembly1_A  TM=5.679E-01  e=3.336E-09  Bacillus thuringiensis
  1j4s-assembly1_C  TM=7.767E-01  e=8.301E-06  Artocarpus integer
  6dj4-assembly1_A  TM=5.320E-01  e=1.104E-06  Bacillus thuringiensis